Protein 1X43 (pdb70)

CATH classification: 2.30.30.40

Radius of gyration: 14.11 Å; Cα contacts (8 Å, |Δi|>4): 132; chains: 1; bounding box: 29×32×36 Å

GO terms:
  GO:1902255 positive regulation of intrinsic apoptotic signaling pathway by p53 class mediator (P, IDA)
  GO:1902254 negative regulation of intrinsic apoptotic signaling pathway by p53 class mediator (P, IMP)
  GO:0007005 mitochondrion organization (P, IMP)
  GO:0000139 Golgi membrane (C, EXP)
  GO:0005737 cytoplasm (C, EXP)
  GO:0010508 positive regulation of autophagy (P, IMP)
  GO:1903778 protein localization to vacuolar membrane (P, IMP)
  GO:2000786 positive regulation of autophagosome assembly (P, IMP)
  GO:0048102 autophagic cell death (P, IMP)
  GO:0141038 phosphatidylinositol 3-kinase activator activity (F, IMP)
  GO:0005504 fatty acid binding (F, IDA)
  GO:0016020 membrane (C, IDA)
  GO:0042171 lysophosphatidic acid acyltransferase activity (F, IDA)
  GO:0032991 protein-containing complex (C, IDA)
  GO:0051084 'de novo' post-translational protein folding (P, IDA)
  GO:0006654 phosphatidic acid biosynthetic process (P, IDA)
  GO:0008654 phospholipid biosynthetic process (P, IDA)
  GO:0005783 endoplasmic reticulum (C, IC)
  GO:1903749 positive regulation of protein localization to mitochondrion (P, IMP)
  GO:0005515 protein binding (F, IPI)

Foldseek 3Di:
DDDDDDDDPDPPDDDDFFKWFFQAWADDPDQQADTGHHGDMFGWADDVPDDPQWTWTDDDPGIHIDGCVRTGRPPPDDDDD

Nearest PDB structures (foldseek):
  1x43-assembly1_A  TM=7.661E-01  e=6.250E-12  Mus musculus
  2da9-assembly1_A  TM=7.811E-01  e=1.636E-05  Mus musculus
  2k9g-assembly1_A  TM=7.133E-01  e=3.985E-05  Homo sapiens
  2kro-assembly1_A  TM=8.653E-01  e=4.541E-04  Mus musculus
  2ydl-assembly1_A  TM=7.903E-01  e=5.758E-04  Homo sapiens

Sequence (81 aa):
GSSGSSGLNDLKESSNNRKARVLYDYDAANSTELSLLADEVITVFSVVGMDSDWLMGERGNQKGKVPITYLELLNSGPSSGGSSGSSGLNDLKESSNNRKARVLYDYDAANSTELSLLADEVITVFSVVGMDSDWLMGERGNQKGKVPITYLELLNSGPSSGGSSGSSGLNDLKESSNNRKARVLYDYDAANSTELSLLADEVITVFSVVGMDSDWLMGERGNQKGKVPITYLELLNSGPSSGGSSGSSGLNDLKESSNNRKARVLYDYDAANSTELSLLADEVITVFSVVGMDSDWLMGERGNQKGKVPITYLELLNSGPSSGGSSGSSGLNDLKESSNNRKARVLYDYDAANSTELSLLADEVITVFSVVGMDSDWLMGERGNQKGKVPITYLELLNSGPSSGGSSGSSGLNDLKESSNNRKARVLYDYDAANSTELSLLADEVITVFSVVGMDSDWLMGERGNQKGKVPITYLELLNSGPSSGGSSGSSGLNDLKESSNNRKARVLYDYDAANSTELSLLADEVITVFSVVGMDSDWLMGERGNQKGKVPITYLELLNSGPSSGGSSGSSGLNDLKESSNNRKARVLYDYDAANSTELSLLADEVITVFSVVGMDSDWLMGERGNQKGKVPITYLELLNSGPSSGGSSGSSGLNDLKESSNNRKARVLYDYDAANSTELSLLADEVITVFSVVGMDSDWLMGERGNQKGKVPITYLELLNSGPSSGGSSGSSGLNDLKESSNNRKARVLYDYDAANSTELSLLADEVITVFSVVGMDSDWLMGERGNQKGKVPITYLELLNSGPSSGGSSGSSGLNDLKESSNNRKARVLYDYDAANSTELSLLADEVITVFSVVGMDSDWLMGERGNQKGKVPITYLELLNSGPSSGGSSGSSGLNDLKESSNNRKARVLYDYDAANSTELSLLADEVITVFSVVGMDSDWLMGERGNQKGKVPITYLELLNSGPSSGGSSGSSGLNDLKESSNNRKARVLYDYDAANSTELSLLADEVITVFSVVGMDSDWLMGERGNQKGKVPITYLELLNSGPSSGGSSGSSGLNDLKESSNNRKARVLYDYDAANSTELSLLADEVITVFSVVGMDSDWLMGERGNQKGKVPITYLELLNSGPSSGGSSGSSGLNDLKESSNNRKARVLYDYDAANSTELSLLADEVITVFSVVGMDSDWLMGERGNQKGKVPITYLELLNSGPSSGGSSGSSGLNDLKESSNNRKARVLYDYDAANSTELSLLADEVITVFSVVGMDSDWLMGERGNQKGKVPITYLELLNSGPSSGGSSGSSGLNDLKESSNNRKARVLYDYDAANSTELSLLADEVITVFSVVGMDSDWLMGERGNQKGKVPITYLELLNSGPSSGGSSGSSGLNDLKESSNNRKARVLYDYDAANSTELSLLADEVITVFSVVGMDSDWLMGERGNQKGKVPITYLELLNSGPSSGGSSGSSGLNDLKESSNNRKARVLYDYDAANSTELSLLADEVITVFSVVGMDSDWLMGERGNQKGKVPITYLELLNSGPSSGGSSGSSGLNDLKESSNNRKARVLYDYDAANSTELSLLADEVITVFSVVGMDSDWLMGERGNQKGKVPITYLELLNSGPSSG

InterPro domains:
  IPR001452 SH3 domain [PF14604] (312-362)
  IPR001452 SH3 domain [PS50002] (305-365)
  IPR001452 SH3 domain [SM00326] (308-365)
  IPR004148 BAR domain [PF03114] (19-253)
  IPR004148 BAR domain [PS51021] (27-261)
  IPR004148 BAR domain [SM00721] (10-254)
  IPR027267 AH/BAR domain superfamily [G3DSA:1.20.1270.60] (27-264)
  IPR027267 AH/BAR domain superfamily [SSF103657] (20-252)
  IPR028503 Endophilin-B1, SH3 domain [cd11945] (305-365)
  IPR035695 Endophilin-B1, BAR domain [cd07616] (24-252)
  IPR036028 SH3-like domain superfamily [SSF50044] (244-364)
  IPR050384 Endophilin/SH3RF [PTHR14167] (22-363)

Solvent-accessible surface area: 6517 Å² total; per-residue (Å²): 115,124,77,62,117,122,69,136,156,96,180,170,186,97,92,159,69,157,122,0,128,2,64,134,91,39,117,26,90,75,106,88,26,14,42,2,101,43,123,32,67,11,27,0,34,97,70,153,75,40,70,109,94,60,16,31,0,83,89,60,130,91,116,0,63,0,6,46,100,77,8,95,56,79,139,106,66,137,111,127,125

Organism: Mus musculus (NCBI:txid10090)

Structure (mmCIF, N/CA/C/O backbone):
data_1X43
#
_entry.id   1X43
#
loop_
_atom_site.group_PDB
_atom_site.id
_atom_site.type_symbol
_atom_site.label_atom_id
_atom_site.label_alt_id
_atom_site.label_comp_id
_atom_site.label_asym_id
_atom_site.label_entity_id
_atom_site.label_seq_id
_atom_site.pdbx_PDB_ins_code
_atom_site.Cartn_x
_atom_site.Cartn_y
_atom_site.Cartn_z
_atom_site.occupancy
_atom_site.B_iso_or_equiv
_atom_site.auth_seq_id
_atom_site.auth_comp_id
_atom_site.auth_asym_id
_atom_site.auth_atom_id
_atom_site.pdbx_PDB_model_num
ATOM 1 N N . GLY A 1 1 ? 14.965 -2.379 18.914 1.00 0.00 1 GLY A N 1
ATOM 2 C CA . GLY A 1 1 ? 14.260 -3.344 19.737 1.00 0.00 1 GLY A CA 1
ATOM 3 C C . GLY A 1 1 ? 12.754 -3.200 19.638 1.00 0.00 1 GLY A C 1
ATOM 4 O O . GLY A 1 1 ? 12.252 -2.353 18.899 1.00 0.00 1 GLY A O 1
ATOM 8 N N . SER A 1 2 ? 12.031 -4.030 20.383 1.00 0.00 2 SER A N 1
ATOM 9 C CA . SER A 1 2 ? 10.573 -3.994 20.372 1.00 0.00 2 SER A CA 1
ATOM 10 C C . SER A 1 2 ? 10.033 -4.288 18.976 1.00 0.00 2 SER A C 1
ATOM 11 O O . SER A 1 2 ? 9.111 -3.624 18.503 1.00 0.00 2 SER A O 1
ATOM 19 N N . SER A 1 3 ? 10.616 -5.287 18.321 1.00 0.00 3 SER A N 1
ATOM 20 C CA . SER A 1 3 ? 10.197 -5.667 16.977 1.00 0.00 3 SER A CA 1
ATOM 21 C C . SER A 1 3 ? 9.343 -6.931 17.011 1.00 0.00 3 SER A C 1
ATOM 22 O O . SER A 1 3 ? 9.502 -7.823 16.179 1.00 0.00 3 SER A O 1
ATOM 30 N N . GLY A 1 4 ? 8.437 -6.999 17.981 1.00 0.00 4 GLY A N 1
ATOM 31 C CA . GLY A 1 4 ? 7.571 -8.157 18.107 1.00 0.00 4 GLY A CA 1
ATOM 32 C C . GLY A 1 4 ? 7.510 -8.683 19.527 1.00 0.00 4 GLY A C 1
ATOM 33 O O . GLY A 1 4 ? 8.397 -8.411 20.336 1.00 0.00 4 GLY A O 1
ATOM 37 N N . SER A 1 5 ? 6.459 -9.438 19.832 1.00 0.00 5 SER A N 1
ATOM 38 C CA . SER A 1 5 ? 6.283 -10.000 21.166 1.00 0.00 5 SER A CA 1
ATOM 39 C C . SER A 1 5 ? 5.427 -11.262 21.116 1.00 0.00 5 SER A C 1
ATOM 40 O O . SER A 1 5 ? 4.274 -11.227 20.686 1.00 0.00 5 SER A O 1
ATOM 48 N N . SER A 1 6 ? 6.001 -12.376 21.559 1.00 0.00 6 SER A N 1
ATOM 49 C CA . SER A 1 6 ? 5.294 -13.651 21.561 1.00 0.00 6 SER A CA 1
ATOM 50 C C . SER A 1 6 ? 4.256 -13.695 22.679 1.00 0.00 6 SER A C 1
ATOM 51 O O . SER A 1 6 ? 4.514 -13.253 23.798 1.00 0.00 6 SER A O 1
ATOM 59 N N . GLY A 1 7 ? 3.081 -14.232 22.366 1.00 0.00 7 GLY A N 1
ATOM 60 C CA . GLY A 1 7 ? 2.021 -14.325 23.354 1.00 0.00 7 GLY A CA 1
ATOM 61 C C . GLY A 1 7 ? 1.743 -15.754 23.773 1.00 0.00 7 GLY A C 1
ATOM 62 O O . GLY A 1 7 ? 2.269 -16.227 24.782 1.00 0.00 7 GLY A O 1
ATOM 66 N N . LEU A 1 8 ? 0.912 -16.445 23.000 1.00 0.00 8 LEU A N 1
ATOM 67 C CA . LEU A 1 8 ? 0.562 -17.829 23.298 1.00 0.00 8 LEU A CA 1
ATOM 68 C C . LEU A 1 8 ? 0.954 -18.750 22.146 1.00 0.00 8 LEU A C 1
ATOM 69 O O . LEU A 1 8 ? 1.369 -18.288 21.084 1.00 0.00 8 LEU A O 1
ATOM 85 N N . ASN A 1 9 ? 0.818 -20.054 22.365 1.00 0.00 9 ASN A N 1
ATOM 86 C CA . ASN A 1 9 ? 1.156 -21.039 21.344 1.00 0.00 9 ASN A CA 1
ATOM 87 C C . ASN A 1 9 ? -0.099 -21.551 20.645 1.00 0.00 9 ASN A C 1
ATOM 88 O O . ASN A 1 9 ? -0.658 -22.580 21.026 1.00 0.00 9 ASN A O 1
ATOM 99 N N . ASP A 1 10 ? -0.536 -20.827 19.621 1.00 0.00 10 ASP A N 1
ATOM 100 C CA . ASP A 1 10 ? -1.725 -21.209 18.867 1.00 0.00 10 ASP A CA 1
ATOM 101 C C . ASP A 1 10 ? -1.549 -20.903 17.383 1.00 0.00 10 ASP A C 1
ATOM 102 O O . ASP A 1 10 ? -0.983 -19.872 17.014 1.00 0.00 10 ASP A O 1
ATOM 111 N N . LEU A 1 11 ? -2.034 -21.804 16.536 1.00 0.00 11 LEU A N 1
ATOM 112 C CA . LEU A 1 11 ? -1.930 -21.631 15.092 1.00 0.00 11 LEU A CA 1
ATOM 113 C C . LEU A 1 11 ? -3.308 -21.447 14.464 1.00 0.00 11 LEU A C 1
ATOM 114 O O . LEU A 1 11 ? -4.040 -22.415 14.252 1.00 0.00 11 LEU A O 1
ATOM 130 N N . LYS A 1 12 ? -3.655 -20.200 14.167 1.00 0.00 12 LYS A N 1
ATOM 131 C CA . LYS A 1 12 ? -4.944 -19.888 13.559 1.00 0.00 12 LYS A CA 1
ATOM 132 C C . LYS A 1 12 ? -4.840 -18.658 12.664 1.00 0.00 12 LYS A C 1
ATOM 133 O O . LYS A 1 12 ? -4.744 -17.532 13.151 1.00 0.00 12 LYS A O 1
ATOM 152 N N . GLU A 1 13 ? -4.861 -18.881 11.354 1.00 0.00 13 GLU A N 1
ATOM 153 C CA . GLU A 1 13 ? -4.769 -17.789 10.392 1.00 0.00 13 GLU A CA 1
ATOM 154 C C . GLU A 1 13 ? -6.158 -17.303 9.987 1.00 0.00 13 GLU A C 1
ATOM 155 O O . GLU A 1 13 ? -6.634 -17.594 8.890 1.00 0.00 13 GLU A O 1
ATOM 167 N N . SER A 1 14 ? -6.803 -16.561 10.882 1.00 0.00 14 SER A N 1
ATOM 168 C CA . SER A 1 14 ? -8.138 -16.038 10.621 1.00 0.00 14 SER A CA 1
ATOM 169 C C . SER A 1 14 ? -8.126 -14.512 10.585 1.00 0.00 14 SER A C 1
ATOM 170 O O . SER A 1 14 ? -8.167 -13.855 11.625 1.00 0.00 14 SER A O 1
ATOM 178 N N . SER A 1 15 ? -8.071 -13.956 9.379 1.00 0.00 15 SER A N 1
ATOM 179 C CA . SER A 1 15 ? -8.050 -12.508 9.206 1.00 0.00 15 SER A CA 1
ATOM 180 C C . SER A 1 15 ? -8.594 -12.117 7.835 1.00 0.00 15 SER A C 1
ATOM 181 O O . SER A 1 15 ? -8.378 -12.818 6.847 1.00 0.00 15 SER A O 1
ATOM 189 N N . ASN A 1 16 ? -9.300 -10.993 7.784 1.00 0.00 16 ASN A N 1
ATOM 190 C CA . ASN A 1 16 ? -9.876 -10.508 6.535 1.00 0.00 16 ASN A CA 1
ATOM 191 C C . ASN A 1 16 ? -9.453 -9.067 6.265 1.00 0.00 16 ASN A C 1
ATOM 192 O O . ASN A 1 16 ? -10.179 -8.126 6.584 1.00 0.00 16 ASN A O 1
ATOM 203 N N . ASN A 1 17 ? -8.274 -8.903 5.674 1.00 0.00 17 ASN A N 1
ATOM 204 C CA . ASN A 1 17 ? -7.754 -7.578 5.360 1.00 0.00 17 ASN A CA 1
ATOM 205 C C . ASN A 1 17 ? -7.796 -7.319 3.857 1.00 0.00 17 ASN A C 1
ATOM 206 O O . ASN A 1 17 ? -8.154 -8.200 3.075 1.00 0.00 17 ASN A O 1
ATOM 217 N N . ARG A 1 18 ? -7.427 -6.105 3.460 1.00 0.00 18 ARG A N 1
ATOM 218 C CA . ARG A 1 18 ? -7.422 -5.730 2.052 1.00 0.00 18 ARG A CA 1
ATOM 219 C C . ARG A 1 18 ? -6.002 -5.732 1.493 1.00 0.00 18 ARG A C 1
ATOM 220 O O . ARG A 1 18 ? -5.027 -5.732 2.245 1.00 0.00 18 ARG A O 1
ATOM 241 N N . LYS A 1 19 ? -5.893 -5.734 0.169 1.00 0.00 19 LYS A N 1
ATOM 242 C CA . LYS A 1 19 ? -4.594 -5.735 -0.492 1.00 0.00 19 LYS A CA 1
ATOM 243 C C . LYS A 1 19 ? -4.530 -4.657 -1.569 1.00 0.00 19 LYS A C 1
ATOM 244 O O . LYS A 1 19 ? -5.470 -4.483 -2.344 1.00 0.00 19 LYS A O 1
ATOM 263 N N . ALA A 1 20 ? -3.414 -3.936 -1.613 1.00 0.00 20 ALA A N 1
ATOM 264 C CA . ALA A 1 20 ? -3.227 -2.877 -2.597 1.00 0.00 20 ALA A CA 1
ATOM 265 C C . ALA A 1 20 ? -1.772 -2.797 -3.047 1.00 0.00 20 ALA A C 1
ATOM 266 O O . ALA A 1 20 ? -0.858 -3.107 -2.283 1.00 0.00 20 ALA A O 1
ATOM 273 N N . ARG A 1 21 ? -1.565 -2.380 -4.292 1.00 0.00 21 ARG A N 1
ATOM 274 C CA . ARG A 1 21 ? -0.221 -2.262 -4.844 1.00 0.00 21 ARG A CA 1
ATOM 275 C C . ARG A 1 21 ? 0.301 -0.835 -4.702 1.00 0.00 21 ARG A C 1
ATOM 276 O O . ARG A 1 21 ? -0.391 0.127 -5.036 1.00 0.00 21 ARG A O 1
ATOM 297 N N . VAL A 1 22 ? 1.527 -0.706 -4.203 1.00 0.00 22 VAL A N 1
ATOM 298 C CA . VAL A 1 22 ? 2.142 0.603 -4.016 1.00 0.00 22 VAL A CA 1
ATOM 299 C C . VAL A 1 22 ? 2.535 1.221 -5.354 1.00 0.00 22 VAL A C 1
ATOM 300 O O . VAL A 1 22 ? 3.069 0.541 -6.231 1.00 0.00 22 VAL A O 1
ATOM 313 N N . LEU A 1 23 ? 2.269 2.513 -5.503 1.00 0.00 23 LEU A N 1
ATOM 314 C CA . LEU A 1 23 ? 2.595 3.225 -6.734 1.00 0.00 23 LEU A CA 1
ATOM 315 C C . LEU A 1 23 ? 3.961 3.896 -6.629 1.00 0.00 23 LEU A C 1
ATOM 316 O O . LEU A 1 23 ? 4.623 4.141 -7.638 1.00 0.00 23 LEU A O 1
ATOM 332 N N . TYR A 1 24 ? 4.377 4.190 -5.402 1.00 0.00 24 TYR A N 1
ATOM 333 C CA . TYR A 1 24 ? 5.664 4.834 -5.165 1.00 0.00 24 TYR A CA 1
ATOM 334 C C . TYR A 1 24 ? 6.210 4.469 -3.788 1.00 0.00 24 TYR A C 1
ATOM 335 O O . TYR A 1 24 ? 5.452 4.302 -2.832 1.00 0.00 24 TYR A O 1
ATOM 353 N N . ASP A 1 25 ? 7.529 4.348 -3.695 1.00 0.00 25 ASP A N 1
ATOM 354 C CA . ASP A 1 25 ? 8.179 4.006 -2.435 1.00 0.00 25 ASP A CA 1
ATOM 355 C C . ASP A 1 25 ? 8.019 5.131 -1.418 1.00 0.00 25 ASP A C 1
ATOM 356 O O . ASP A 1 25 ? 8.542 6.229 -1.604 1.00 0.00 25 ASP A O 1
ATOM 365 N N . TYR A 1 26 ? 7.292 4.849 -0.342 1.00 0.00 26 TYR A N 1
ATOM 366 C CA . TYR A 1 26 ? 7.060 5.838 0.704 1.00 0.00 26 TYR A CA 1
ATOM 367 C C . TYR A 1 26 ? 8.059 5.670 1.845 1.00 0.00 26 TYR A C 1
ATOM 368 O O . TYR A 1 26 ? 8.573 4.575 2.078 1.00 0.00 26 TYR A O 1
ATOM 386 N N . ASP A 1 27 ? 8.329 6.761 2.552 1.00 0.00 27 ASP A N 1
ATOM 387 C CA . ASP A 1 27 ? 9.265 6.736 3.670 1.00 0.00 27 ASP A CA 1
ATOM 388 C C . ASP A 1 27 ? 8.587 7.196 4.957 1.00 0.00 27 ASP A C 1
ATOM 389 O O . ASP A 1 27 ? 8.362 8.388 5.160 1.00 0.00 27 ASP A O 1
ATOM 398 N N . ALA A 1 28 ? 8.262 6.241 5.822 1.00 0.00 28 ALA A N 1
ATOM 399 C CA . ALA A 1 28 ? 7.610 6.547 7.089 1.00 0.00 28 ALA A CA 1
ATOM 400 C C . ALA A 1 28 ? 8.410 7.575 7.883 1.00 0.00 28 ALA A C 1
ATOM 401 O O . ALA A 1 28 ? 9.629 7.466 8.005 1.00 0.00 28 ALA A O 1
ATOM 408 N N . ALA A 1 29 ? 7.715 8.572 8.421 1.00 0.00 29 ALA A N 1
ATOM 409 C CA . ALA A 1 29 ? 8.360 9.617 9.205 1.00 0.00 29 ALA A CA 1
ATOM 410 C C . ALA A 1 29 ? 8.512 9.197 10.663 1.00 0.00 29 ALA A C 1
ATOM 411 O O . ALA A 1 29 ? 9.514 9.506 11.306 1.00 0.00 29 ALA A O 1
ATOM 418 N N . ASN A 1 30 ? 7.510 8.491 11.177 1.00 0.00 30 ASN A N 1
ATOM 419 C CA . ASN A 1 30 ? 7.532 8.029 12.561 1.00 0.00 30 ASN A CA 1
ATOM 420 C C . ASN A 1 30 ? 7.167 6.551 12.646 1.00 0.00 30 ASN A C 1
ATOM 421 O O . ASN A 1 30 ? 6.722 5.953 11.666 1.00 0.00 30 ASN A O 1
ATOM 432 N N . SER A 1 31 ? 7.357 5.967 13.825 1.00 0.00 31 SER A N 1
ATOM 433 C CA . SER A 1 31 ? 7.050 4.557 14.039 1.00 0.00 31 SER A CA 1
ATOM 434 C C . SER A 1 31 ? 5.659 4.218 13.512 1.00 0.00 31 SER A C 1
ATOM 435 O O . SER A 1 31 ? 5.504 3.365 12.637 1.00 0.00 31 SER A O 1
ATOM 443 N N . THR A 1 32 ? 4.648 4.893 14.051 1.00 0.00 32 THR A N 1
ATOM 444 C CA . THR A 1 32 ? 3.270 4.664 13.638 1.00 0.00 32 THR A CA 1
ATOM 445 C C . THR A 1 32 ? 3.177 4.437 12.134 1.00 0.00 32 THR A C 1
ATOM 446 O O . THR A 1 32 ? 2.393 3.610 11.669 1.00 0.00 32 THR A O 1
ATOM 457 N N . GLU A 1 33 ? 3.983 5.177 11.378 1.00 0.00 33 GLU A N 1
ATOM 458 C CA . GLU A 1 33 ? 3.990 5.055 9.925 1.00 0.00 33 GLU A CA 1
ATOM 459 C C . GLU A 1 33 ? 4.946 3.954 9.475 1.00 0.00 33 GLU A C 1
ATOM 460 O O . GLU A 1 33 ? 5.899 3.617 10.180 1.00 0.00 33 GLU A O 1
ATOM 472 N N . LEU A 1 34 ? 4.684 3.395 8.299 1.00 0.00 34 LEU A N 1
ATOM 473 C CA . LEU A 1 34 ? 5.519 2.331 7.755 1.00 0.00 34 LEU A CA 1
ATOM 474 C C . LEU A 1 34 ? 6.071 2.717 6.386 1.00 0.00 34 LEU A C 1
ATOM 475 O O . LEU A 1 34 ? 5.445 3.474 5.644 1.00 0.00 34 LEU A O 1
ATOM 491 N N . SER A 1 35 ? 7.247 2.192 6.058 1.00 0.00 35 SER A N 1
ATOM 492 C CA . SER A 1 35 ? 7.884 2.483 4.779 1.00 0.00 35 SER A CA 1
ATOM 493 C C . SER A 1 35 ? 7.323 1.590 3.676 1.00 0.00 35 SER A C 1
ATOM 494 O O . SER A 1 35 ? 7.135 0.388 3.870 1.00 0.00 35 SER A O 1
ATOM 502 N N . LEU A 1 36 ? 7.057 2.187 2.520 1.00 0.00 36 LEU A N 1
ATOM 503 C CA . LEU A 1 36 ? 6.517 1.447 1.384 1.00 0.00 36 LEU A CA 1
ATOM 504 C C . LEU A 1 36 ? 7.457 1.525 0.186 1.00 0.00 36 LEU A C 1
ATOM 505 O O . LEU A 1 36 ? 8.210 2.488 0.036 1.00 0.00 36 LEU A O 1
ATOM 521 N N . LEU A 1 37 ? 7.407 0.508 -0.666 1.00 0.00 37 LEU A N 1
ATOM 522 C CA . LEU A 1 37 ? 8.253 0.462 -1.854 1.00 0.00 37 LEU A CA 1
ATOM 523 C C . LEU A 1 37 ? 7.412 0.526 -3.124 1.00 0.00 37 LEU A C 1
ATOM 524 O O . LEU A 1 37 ? 6.199 0.325 -3.088 1.00 0.00 37 LEU A O 1
ATOM 540 N N . ALA A 1 38 ? 8.066 0.806 -4.247 1.00 0.00 38 ALA A N 1
ATOM 541 C CA . ALA A 1 38 ? 7.379 0.893 -5.530 1.00 0.00 38 ALA A CA 1
ATOM 542 C C . ALA A 1 38 ? 7.182 -0.490 -6.142 1.00 0.00 38 ALA A C 1
ATOM 543 O O . ALA A 1 38 ? 8.112 -1.295 -6.192 1.00 0.00 38 ALA A O 1
ATOM 550 N N . ASP A 1 39 ? 5.966 -0.759 -6.604 1.00 0.00 39 ASP A N 1
ATOM 551 C CA . ASP A 1 39 ? 5.647 -2.045 -7.213 1.00 0.00 39 ASP A CA 1
ATOM 552 C C . ASP A 1 39 ? 5.603 -3.149 -6.161 1.00 0.00 39 ASP A C 1
ATOM 553 O O . ASP A 1 39 ? 6.107 -4.249 -6.381 1.00 0.00 39 ASP A O 1
ATOM 562 N N . GLU A 1 40 ? 4.999 -2.844 -5.016 1.00 0.00 40 GLU A N 1
ATOM 563 C CA . GLU A 1 40 ? 4.891 -3.811 -3.930 1.00 0.00 40 GLU A CA 1
ATOM 564 C C . GLU A 1 40 ? 3.494 -3.786 -3.316 1.00 0.00 40 GLU A C 1
ATOM 565 O O . GLU A 1 40 ? 2.959 -2.722 -3.005 1.00 0.00 40 GLU A O 1
ATOM 577 N N . VAL A 1 41 ? 2.908 -4.967 -3.145 1.00 0.00 41 VAL A N 1
ATOM 578 C CA . VAL A 1 41 ? 1.574 -5.083 -2.569 1.00 0.00 41 VAL A CA 1
ATOM 579 C C . VAL A 1 41 ? 1.639 -5.574 -1.127 1.00 0.00 41 VAL A C 1
ATOM 580 O O . VAL A 1 41 ? 2.278 -6.585 -0.833 1.00 0.00 41 VAL A O 1
ATOM 593 N N . ILE A 1 42 ? 0.974 -4.852 -0.231 1.00 0.00 42 ILE A N 1
ATOM 594 C CA . ILE A 1 42 ? 0.955 -5.216 1.180 1.00 0.00 42 ILE A CA 1
ATOM 595 C C . ILE A 1 42 ? -0.475 -5.344 1.695 1.00 0.00 42 ILE A C 1
ATOM 596 O O . ILE A 1 42 ? -1.434 -5.061 0.977 1.00 0.00 42 ILE A O 1
ATOM 612 N N . THR A 1 43 ? -0.611 -5.771 2.947 1.00 0.00 43 THR A N 1
ATOM 613 C CA . THR A 1 43 ? -1.923 -5.936 3.560 1.00 0.00 43 THR A CA 1
ATOM 614 C C . THR A 1 43 ? -2.402 -4.634 4.192 1.00 0.00 43 THR A C 1
ATOM 615 O O . THR A 1 43 ? -1.830 -4.162 5.175 1.00 0.00 43 THR A O 1
ATOM 626 N N . VAL A 1 44 ? -3.456 -4.058 3.622 1.00 0.00 44 VAL A N 1
ATOM 627 C CA . VAL A 1 44 ? -4.014 -2.811 4.131 1.00 0.00 44 VAL A CA 1
ATOM 628 C C . VAL A 1 44 ? -5.372 -3.042 4.783 1.00 0.00 44 VAL A C 1
ATOM 629 O O . VAL A 1 44 ? -6.182 -3.829 4.292 1.00 0.00 44 VAL A O 1
ATOM 642 N N . PHE A 1 45 ? -5.616 -2.352 5.892 1.00 0.00 45 PHE A N 1
ATOM 643 C CA . PHE A 1 45 ? -6.877 -2.482 6.612 1.00 0.00 45 PHE A CA 1
ATOM 644 C C . PHE A 1 45 ? -7.170 -1.225 7.426 1.00 0.00 45 PHE A C 1
ATOM 645 O O . PHE A 1 45 ? -6.263 -0.607 7.984 1.00 0.00 45 PHE A O 1
ATOM 662 N N . SER A 1 46 ? -8.445 -0.852 7.490 1.00 0.00 46 SER A N 1
ATOM 663 C CA . SER A 1 46 ? -8.859 0.333 8.232 1.00 0.00 46 SER A CA 1
ATOM 664 C C . SER A 1 46 ? -9.034 0.013 9.713 1.00 0.00 46 SER A C 1
ATOM 665 O O . SER A 1 46 ? -9.554 -1.043 10.074 1.00 0.00 46 SER A O 1
ATOM 673 N N . VAL A 1 47 ? -8.598 0.933 10.567 1.00 0.00 47 VAL A N 1
ATOM 674 C CA . VAL A 1 47 ? -8.707 0.751 12.009 1.00 0.00 47 VAL A CA 1
ATOM 675 C C . VAL A 1 47 ? -9.481 1.897 12.651 1.00 0.00 47 VAL A C 1
ATOM 676 O O . VAL A 1 47 ? -9.321 3.057 12.271 1.00 0.00 47 VAL A O 1
ATOM 689 N N . VAL A 1 48 ? -10.319 1.565 13.627 1.00 0.00 48 VAL A N 1
ATOM 690 C CA . VAL A 1 48 ? -11.117 2.566 14.324 1.00 0.00 48 VAL A CA 1
ATOM 691 C C . VAL A 1 48 ? -10.282 3.795 14.665 1.00 0.00 48 VAL A C 1
ATOM 692 O O . VAL A 1 48 ? -9.150 3.678 15.134 1.00 0.00 48 VAL A O 1
ATOM 705 N N . GLY A 1 49 ? -10.847 4.974 14.426 1.00 0.00 49 GLY A N 1
ATOM 706 C CA . GLY A 1 49 ? -10.140 6.208 14.714 1.00 0.00 49 GLY A CA 1
ATOM 707 C C . GLY A 1 49 ? -9.215 6.623 13.588 1.00 0.00 49 GLY A C 1
ATOM 708 O O . GLY A 1 49 ? -9.075 7.810 13.296 1.00 0.00 49 GLY A O 1
ATOM 712 N N . MET A 1 50 ? -8.580 5.642 12.954 1.00 0.00 50 MET A N 1
ATOM 713 C CA . MET A 1 50 ? -7.662 5.913 11.853 1.00 0.00 50 MET A CA 1
ATOM 714 C C . MET A 1 50 ? -8.248 6.949 10.900 1.00 0.00 50 MET A C 1
ATOM 715 O O . MET A 1 50 ? -9.435 7.266 10.965 1.00 0.00 50 MET A O 1
ATOM 729 N N . ASP A 1 51 ? -7.407 7.474 10.015 1.00 0.00 51 ASP A N 1
ATOM 730 C CA . ASP A 1 51 ? -7.841 8.475 9.047 1.00 0.00 51 ASP A CA 1
ATOM 731 C C . ASP A 1 51 ? -8.234 7.819 7.727 1.00 0.00 51 ASP A C 1
ATOM 732 O O . ASP A 1 51 ? -7.891 6.665 7.469 1.00 0.00 51 ASP A O 1
ATOM 741 N N . SER A 1 52 ? -8.955 8.563 6.894 1.00 0.00 52 SER A N 1
ATOM 742 C CA . SER A 1 52 ? -9.399 8.052 5.602 1.00 0.00 52 SER A CA 1
ATOM 743 C C . SER A 1 52 ? -8.245 8.023 4.605 1.00 0.00 52 SER A C 1
ATOM 744 O O . SER A 1 52 ? -8.183 7.153 3.735 1.00 0.00 52 SER A O 1
ATOM 752 N N . ASP A 1 53 ? -7.332 8.979 4.737 1.00 0.00 53 ASP A N 1
ATOM 753 C CA . ASP A 1 53 ? -6.179 9.063 3.849 1.00 0.00 53 ASP A CA 1
ATOM 754 C C . ASP A 1 53 ? -5.018 8.231 4.385 1.00 0.00 53 ASP A C 1
ATOM 755 O O . ASP A 1 53 ? -3.865 8.444 4.012 1.00 0.00 53 ASP A O 1
ATOM 764 N N . TRP A 1 54 ? -5.332 7.284 5.261 1.00 0.00 54 TRP A N 1
ATOM 765 C CA . TRP A 1 54 ? -4.314 6.420 5.849 1.00 0.00 54 TRP A CA 1
ATOM 766 C C . TRP A 1 54 ? -4.905 5.068 6.236 1.00 0.00 54 TRP A C 1
ATOM 767 O O . TRP A 1 54 ? -5.955 4.998 6.876 1.00 0.00 54 TRP A O 1
ATOM 788 N N . LEU A 1 55 ? -4.225 3.997 5.843 1.00 0.00 55 LEU A N 1
ATOM 789 C CA . LEU A 1 55 ? -4.683 2.646 6.149 1.00 0.00 55 LEU A CA 1
ATOM 790 C C . LEU A 1 55 ? -3.652 1.898 6.987 1.00 0.00 55 LEU A C 1
ATOM 791 O O . LEU A 1 55 ? -2.537 2.378 7.190 1.00 0.00 55 LEU A O 1
ATOM 807 N N . MET A 1 56 ? -4.031 0.719 7.470 1.00 0.00 56 MET A N 1
ATOM 808 C CA . MET A 1 56 ? -3.137 -0.096 8.284 1.00 0.00 56 MET A CA 1
ATOM 809 C C . MET A 1 56 ? -2.354 -1.076 7.416 1.00 0.00 56 MET A C 1
ATOM 810 O O . MET A 1 56 ? -2.877 -2.108 7.001 1.00 0.00 56 MET A O 1
ATOM 824 N N . GLY A 1 57 ? -1.095 -0.744 7.145 1.00 0.00 57 GLY A N 1
ATOM 825 C CA . GLY A 1 57 ? -0.260 -1.604 6.327 1.00 0.00 57 GLY A CA 1
ATOM 826 C C . GLY A 1 57 ? 0.618 -2.519 7.158 1.00 0.00 57 GLY A C 1
ATOM 827 O O . GLY A 1 57 ? 1.128 -2.118 8.203 1.00 0.00 57 GLY A O 1
ATOM 831 N N . GLU A 1 58 ? 0.793 -3.752 6.692 1.00 0.00 58 GLU A N 1
ATOM 832 C CA . GLU A 1 58 ? 1.614 -4.726 7.402 1.00 0.00 58 GLU A CA 1
ATOM 833 C C . GLU A 1 58 ? 2.754 -5.223 6.518 1.00 0.00 58 GLU A C 1
ATOM 834 O O . GLU A 1 58 ? 2.530 -5.936 5.540 1.00 0.00 58 GLU A O 1
ATOM 846 N N . ARG A 1 59 ? 3.978 -4.841 6.869 1.00 0.00 59 ARG A N 1
ATOM 847 C CA . ARG A 1 59 ? 5.153 -5.246 6.108 1.00 0.00 59 ARG A CA 1
ATOM 848 C C . ARG A 1 59 ? 6.326 -5.545 7.037 1.00 0.00 59 ARG A C 1
ATOM 849 O O . ARG A 1 59 ? 6.426 -4.986 8.128 1.00 0.00 59 ARG A O 1
ATOM 870 N N . GLY A 1 60 ? 7.213 -6.433 6.595 1.00 0.00 60 GLY A N 1
ATOM 871 C CA . GLY A 1 60 ? 8.366 -6.791 7.399 1.00 0.00 60 GLY A CA 1
ATOM 872 C C . GLY A 1 60 ? 8.022 -6.955 8.866 1.00 0.00 60 GLY A C 1
ATOM 873 O O . GLY A 1 60 ? 8.556 -6.246 9.718 1.00 0.00 60 GLY A O 1
ATOM 877 N N . ASN A 1 61 ? 7.127 -7.891 9.162 1.00 0.00 61 ASN A N 1
ATOM 878 C CA . ASN A 1 61 ? 6.710 -8.144 10.537 1.00 0.00 61 ASN A CA 1
ATOM 879 C C . ASN A 1 61 ? 6.488 -6.834 11.287 1.00 0.00 61 ASN A C 1
ATOM 880 O O . ASN A 1 61 ? 6.769 -6.737 12.482 1.00 0.00 61 ASN A O 1
ATOM 891 N N . GLN A 1 62 ? 5.982 -5.830 10.578 1.00 0.00 62 GLN A N 1
ATOM 892 C CA . GLN A 1 62 ? 5.723 -4.527 11.177 1.00 0.00 62 GLN A CA 1
ATOM 893 C C . GLN A 1 62 ? 4.374 -3.978 10.724 1.00 0.00 62 GLN A C 1
ATOM 894 O O . GLN A 1 62 ? 3.831 -4.400 9.702 1.00 0.00 62 GLN A O 1
ATOM 908 N N . LYS A 1 63 ? 3.836 -3.036 11.491 1.00 0.00 63 LYS A N 1
ATOM 909 C CA . LYS A 1 63 ? 2.551 -2.428 11.169 1.00 0.00 63 LYS A CA 1
ATOM 910 C C . LYS A 1 63 ? 2.598 -0.916 11.369 1.00 0.00 63 LYS A C 1
ATOM 911 O O . LYS A 1 63 ? 3.283 -0.420 12.262 1.00 0.00 63 LYS A O 1
ATOM 930 N N . GLY A 1 64 ? 1.863 -0.189 10.533 1.00 0.00 64 GLY A N 1
ATOM 931 C CA . GLY A 1 64 ? 1.835 1.258 10.637 1.00 0.00 64 GLY A CA 1
ATOM 932 C C . GLY A 1 64 ? 0.793 1.884 9.731 1.00 0.00 64 GLY A C 1
ATOM 933 O O . GLY A 1 64 ? -0.035 1.184 9.147 1.00 0.00 64 GLY A O 1
ATOM 937 N N . LYS A 1 65 ? 0.832 3.207 9.613 1.00 0.00 65 LYS A N 1
ATOM 938 C CA . LYS A 1 65 ? -0.116 3.929 8.772 1.00 0.00 65 LYS A CA 1
ATOM 939 C C . LYS A 1 65 ? 0.457 4.154 7.377 1.00 0.00 65 LYS A C 1
ATOM 940 O O . LYS A 1 65 ? 1.570 4.659 7.226 1.00 0.00 65 LYS A O 1
ATOM 959 N N . VAL A 1 66 ? -0.310 3.779 6.358 1.00 0.00 66 VAL A N 1
ATOM 960 C CA . VAL A 1 66 ? 0.120 3.943 4.975 1.00 0.00 66 VAL A CA 1
ATOM 961 C C . VAL A 1 66 ? -0.814 4.878 4.216 1.00 0.00 66 VAL A C 1
ATOM 962 O O . VAL A 1 66 ? -2.038 4.786 4.311 1.00 0.00 66 VAL A O 1
ATOM 975 N N . PRO A 1 67 ? -0.225 5.803 3.443 1.00 0.00 67 PRO A N 1
ATOM 976 C CA . PRO A 1 67 ? -0.986 6.774 2.651 1.00 0.00 67 PRO A CA 1
ATOM 977 C C . PRO A 1 67 ? -1.719 6.122 1.483 1.00 0.00 67 PRO A C 1
ATOM 978 O O . PRO A 1 67 ? -1.097 5.531 0.599 1.00 0.00 67 PRO A O 1
ATOM 989 N N . ILE A 1 68 ? -3.043 6.233 1.485 1.00 0.00 68 ILE A N 1
ATOM 990 C CA . ILE A 1 68 ? -3.859 5.656 0.425 1.00 0.00 68 ILE A CA 1
ATOM 991 C C . ILE A 1 68 ? -3.489 6.241 -0.934 1.00 0.00 68 ILE A C 1
ATOM 992 O O . ILE A 1 68 ? -3.613 5.576 -1.963 1.00 0.00 68 ILE A O 1
ATOM 1008 N N . THR A 1 69 ? -3.033 7.489 -0.930 1.00 0.00 69 THR A N 1
ATOM 1009 C CA . THR A 1 69 ? -2.644 8.164 -2.162 1.00 0.00 69 THR A CA 1
ATOM 1010 C C . THR A 1 69 ? -1.501 7.430 -2.854 1.00 0.00 69 THR A C 1
ATOM 1011 O O . THR A 1 69 ? -1.263 7.617 -4.048 1.00 0.00 69 THR A O 1
ATOM 1022 N N . TYR A 1 70 ? -0.798 6.594 -2.099 1.00 0.00 70 TYR A N 1
ATOM 1023 C CA . TYR A 1 70 ? 0.321 5.832 -2.640 1.00 0.00 70 TYR A CA 1
ATOM 1024 C C . TYR A 1 70 ? -0.085 4.388 -2.915 1.00 0.00 70 TYR A C 1
ATOM 1025 O O . TYR A 1 70 ? 0.637 3.643 -3.580 1.00 0.00 70 TYR A O 1
ATOM 1043 N N . LEU A 1 71 ? -1.246 3.998 -2.399 1.00 0.00 71 LEU A N 1
ATOM 1044 C CA . LEU A 1 71 ? -1.751 2.643 -2.589 1.00 0.00 71 LEU A CA 1
ATOM 1045 C C . LEU A 1 71 ? -2.920 2.630 -3.568 1.00 0.00 71 LEU A C 1
ATOM 1046 O O . LEU A 1 71 ? -3.758 3.531 -3.561 1.00 0.00 71 LEU A O 1
ATOM 1062 N N . GLU A 1 72 ? -2.971 1.600 -4.407 1.00 0.00 72 GLU A N 1
ATOM 1063 C CA . GLU A 1 72 ? -4.040 1.469 -5.391 1.00 0.00 72 GLU A CA 1
ATOM 1064 C C . GLU A 1 72 ? -4.844 0.194 -5.155 1.00 0.00 72 GLU A C 1
ATOM 1065 O O . GLU A 1 72 ? -4.598 -0.834 -5.786 1.00 0.00 72 GLU A O 1
ATOM 1077 N N . LEU A 1 73 ? -5.805 0.269 -4.241 1.00 0.00 73 LEU A N 1
ATOM 1078 C CA . LEU A 1 73 ? -6.647 -0.879 -3.919 1.00 0.00 73 LEU A CA 1
ATOM 1079 C C . LEU A 1 73 ? -7.021 -1.650 -5.181 1.00 0.00 73 LEU A C 1
ATOM 1080 O O . LEU A 1 73 ? -7.847 -1.199 -5.975 1.00 0.00 73 LEU A O 1
ATOM 1096 N N . LEU A 1 74 ? -6.409 -2.816 -5.359 1.00 0.00 74 LEU A N 1
ATOM 1097 C CA . LEU A 1 74 ? -6.679 -3.652 -6.523 1.00 0.00 74 LEU A CA 1
ATOM 1098 C C . LEU A 1 74 ? -8.064 -4.285 -6.429 1.00 0.00 74 LEU A C 1
ATOM 1099 O O . LEU A 1 74 ? -8.226 -5.366 -5.866 1.00 0.00 74 LEU A O 1
ATOM 1115 N N . ASN A 1 75 ? -9.059 -3.604 -6.988 1.00 0.00 75 ASN A N 1
ATOM 1116 C CA . ASN A 1 75 ? -10.430 -4.101 -6.969 1.00 0.00 75 ASN A CA 1
ATOM 1117 C C . ASN A 1 75 ? -10.656 -5.118 -8.083 1.00 0.00 75 ASN A C 1
ATOM 1118 O O . ASN A 1 75 ? -11.008 -4.756 -9.206 1.00 0.00 75 ASN A O 1
ATOM 1129 N N . SER A 1 76 ? -10.452 -6.392 -7.765 1.00 0.00 76 SER A N 1
ATOM 1130 C CA . SER A 1 76 ? -10.630 -7.461 -8.740 1.00 0.00 76 SER A CA 1
ATOM 1131 C C . SER A 1 76 ? -10.996 -8.771 -8.048 1.00 0.00 76 SER A C 1
ATOM 1132 O O . SER A 1 76 ? -10.330 -9.195 -7.104 1.00 0.00 76 SER A O 1
ATOM 1140 N N . GLY A 1 77 ? -12.060 -9.408 -8.526 1.00 0.00 77 GLY A N 1
ATOM 1141 C CA . GLY A 1 77 ? -12.498 -10.663 -7.943 1.00 0.00 77 GLY A CA 1
ATOM 1142 C C . GLY A 1 77 ? -11.782 -11.860 -8.538 1.00 0.00 77 GLY A C 1
ATOM 1143 O O . GLY A 1 77 ? -11.098 -11.758 -9.556 1.00 0.00 77 GLY A O 1
ATOM 1147 N N . PRO A 1 78 ? -11.934 -13.026 -7.893 1.00 0.00 78 PRO A N 1
ATOM 1148 C CA . PRO A 1 78 ? -11.304 -14.269 -8.346 1.00 0.00 78 PRO A CA 1
ATOM 1149 C C . PRO A 1 78 ? -11.917 -14.792 -9.640 1.00 0.00 78 PRO A C 1
ATOM 1150 O O . PRO A 1 78 ? -12.861 -14.208 -10.171 1.00 0.00 78 PRO A O 1
ATOM 1161 N N . SER A 1 79 ? -11.374 -15.896 -10.143 1.00 0.00 79 SER A N 1
ATOM 1162 C CA . SER A 1 79 ? -11.866 -16.496 -11.378 1.00 0.00 79 SER A CA 1
ATOM 1163 C C . SER A 1 79 ? -12.400 -17.902 -11.123 1.00 0.00 79 SER A C 1
ATOM 1164 O O . SER A 1 79 ? -11.667 -18.886 -11.230 1.00 0.00 79 SER A O 1
ATOM 1172 N N . SER A 1 80 ? -13.683 -17.989 -10.787 1.00 0.00 80 SER A N 1
ATOM 1173 C CA . SER A 1 80 ? -14.316 -19.274 -10.513 1.00 0.00 80 SER A CA 1
ATOM 1174 C C . SER A 1 80 ? -13.953 -20.298 -11.584 1.00 0.00 80 SER A C 1
ATOM 1175 O O . SER A 1 80 ? -14.354 -20.171 -12.740 1.00 0.00 80 SER A O 1
ATOM 1183 N N . GLY A 1 81 ? -13.191 -21.313 -11.189 1.00 0.00 81 GLY A N 1
ATOM 1184 C CA . GLY A 1 81 ? -12.786 -22.345 -12.126 1.00 0.00 81 GLY A CA 1
ATOM 1185 C C . GLY A 1 81 ? -12.862 -23.735 -11.527 1.00 0.00 81 GLY A C 1
ATOM 1186 O O . GLY A 1 81 ? -12.438 -24.709 -12.147 1.00 0.00 81 GLY A O 1
ATOM 1190 N N . GLY A 1 1 ? 23.364 2.027 9.996 1.00 0.00 1 GLY A N 2
ATOM 1191 C CA . GLY A 1 1 ? 22.216 2.549 9.278 1.00 0.00 1 GLY A CA 2
ATOM 1192 C C . GLY A 1 1 ? 21.213 1.469 8.924 1.00 0.00 1 GLY A C 2
ATOM 1193 O O . GLY A 1 1 ? 20.005 1.669 9.053 1.00 0.00 1 GLY A O 2
ATOM 1197 N N . SER A 1 2 ? 21.713 0.322 8.476 1.00 0.00 2 SER A N 2
ATOM 1198 C CA . SER A 1 2 ? 20.852 -0.792 8.098 1.00 0.00 2 SER A CA 2
ATOM 1199 C C . SER A 1 2 ? 20.973 -1.936 9.099 1.00 0.00 2 SER A C 2
ATOM 1200 O O . SER A 1 2 ? 22.069 -2.429 9.366 1.00 0.00 2 SER A O 2
ATOM 1208 N N . SER A 1 3 ? 19.838 -2.355 9.650 1.00 0.00 3 SER A N 2
ATOM 1209 C CA . SER A 1 3 ? 19.815 -3.439 10.625 1.00 0.00 3 SER A CA 2
ATOM 1210 C C . SER A 1 3 ? 19.021 -4.629 10.096 1.00 0.00 3 SER A C 2
ATOM 1211 O O . SER A 1 3 ? 18.038 -4.462 9.374 1.00 0.00 3 SER A O 2
ATOM 1219 N N . GLY A 1 4 ? 19.455 -5.832 10.461 1.00 0.00 4 GLY A N 2
ATOM 1220 C CA . GLY A 1 4 ? 18.773 -7.033 10.015 1.00 0.00 4 GLY A CA 2
ATOM 1221 C C . GLY A 1 4 ? 18.177 -7.822 11.163 1.00 0.00 4 GLY A C 2
ATOM 1222 O O . GLY A 1 4 ? 18.506 -7.585 12.325 1.00 0.00 4 GLY A O 2
ATOM 1226 N N . SER A 1 5 ? 17.295 -8.762 10.838 1.00 0.00 5 SER A N 2
ATOM 1227 C CA . SER A 1 5 ? 16.647 -9.585 11.852 1.00 0.00 5 SER A CA 2
ATOM 1228 C C . SER A 1 5 ? 16.732 -11.064 11.488 1.00 0.00 5 SER A C 2
ATOM 1229 O O . SER A 1 5 ? 16.989 -11.417 10.337 1.00 0.00 5 SER A O 2
ATOM 1237 N N . SER A 1 6 ? 16.514 -11.925 12.477 1.00 0.00 6 SER A N 2
ATOM 1238 C CA . SER A 1 6 ? 16.569 -13.366 12.262 1.00 0.00 6 SER A CA 2
ATOM 1239 C C . SER A 1 6 ? 15.296 -14.040 12.766 1.00 0.00 6 SER A C 2
ATOM 1240 O O . SER A 1 6 ? 15.004 -14.026 13.961 1.00 0.00 6 SER A O 2
ATOM 1248 N N . GLY A 1 7 ? 14.540 -14.628 11.844 1.00 0.00 7 GLY A N 2
ATOM 1249 C CA . GLY A 1 7 ? 13.307 -15.299 12.212 1.00 0.00 7 GLY A CA 2
ATOM 1250 C C . GLY A 1 7 ? 12.170 -14.985 11.261 1.00 0.00 7 GLY A C 2
ATOM 1251 O O . GLY A 1 7 ? 11.635 -13.875 11.265 1.00 0.00 7 GLY A O 2
ATOM 1255 N N . LEU A 1 8 ? 11.799 -15.963 10.441 1.00 0.00 8 LEU A N 2
ATOM 1256 C CA . LEU A 1 8 ? 10.719 -15.785 9.478 1.00 0.00 8 LEU A CA 2
ATOM 1257 C C . LEU A 1 8 ? 9.361 -15.803 10.173 1.00 0.00 8 LEU A C 2
ATOM 1258 O O . LEU A 1 8 ? 9.219 -16.352 11.265 1.00 0.00 8 LEU A O 2
ATOM 1274 N N . ASN A 1 9 ? 8.365 -15.200 9.531 1.00 0.00 9 ASN A N 2
ATOM 1275 C CA . ASN A 1 9 ? 7.018 -15.147 10.087 1.00 0.00 9 ASN A CA 2
ATOM 1276 C C . ASN A 1 9 ? 6.037 -15.920 9.211 1.00 0.00 9 ASN A C 2
ATOM 1277 O O . ASN A 1 9 ? 6.163 -15.936 7.986 1.00 0.00 9 ASN A O 2
ATOM 1288 N N . ASP A 1 10 ? 5.061 -16.559 9.846 1.00 0.00 10 ASP A N 2
ATOM 1289 C CA . ASP A 1 10 ? 4.057 -17.332 9.124 1.00 0.00 10 ASP A CA 2
ATOM 1290 C C . ASP A 1 10 ? 2.875 -16.453 8.728 1.00 0.00 10 ASP A C 2
ATOM 1291 O O . ASP A 1 10 ? 2.224 -15.849 9.581 1.00 0.00 10 ASP A O 2
ATOM 1300 N N . LEU A 1 11 ? 2.605 -16.385 7.429 1.00 0.00 11 LEU A N 2
ATOM 1301 C CA . LEU A 1 11 ? 1.501 -15.578 6.919 1.00 0.00 11 LEU A CA 2
ATOM 1302 C C . LEU A 1 11 ? 0.157 -16.201 7.285 1.00 0.00 11 LEU A C 2
ATOM 1303 O O . LEU A 1 11 ? -0.300 -17.143 6.637 1.00 0.00 11 LEU A O 2
ATOM 1319 N N . LYS A 1 12 ? -0.472 -15.667 8.326 1.00 0.00 12 LYS A N 2
ATOM 1320 C CA . LYS A 1 12 ? -1.766 -16.167 8.777 1.00 0.00 12 LYS A CA 2
ATOM 1321 C C . LYS A 1 12 ? -2.858 -15.124 8.560 1.00 0.00 12 LYS A C 2
ATOM 1322 O O . LYS A 1 12 ? -2.799 -14.027 9.115 1.00 0.00 12 LYS A O 2
ATOM 1341 N N . GLU A 1 13 ? -3.853 -15.474 7.752 1.00 0.00 13 GLU A N 2
ATOM 1342 C CA . GLU A 1 13 ? -4.958 -14.568 7.463 1.00 0.00 13 GLU A CA 2
ATOM 1343 C C . GLU A 1 13 ? -6.056 -14.697 8.514 1.00 0.00 13 GLU A C 2
ATOM 1344 O O . GLU A 1 13 ? -7.244 -14.690 8.190 1.00 0.00 13 GLU A O 2
ATOM 1356 N N . SER A 1 14 ? -5.651 -14.817 9.774 1.00 0.00 14 SER A N 2
ATOM 1357 C CA . SER A 1 14 ? -6.600 -14.952 10.873 1.00 0.00 14 SER A CA 2
ATOM 1358 C C . SER A 1 14 ? -7.766 -13.982 10.708 1.00 0.00 14 SER A C 2
ATOM 1359 O O . SER A 1 14 ? -8.917 -14.396 10.570 1.00 0.00 14 SER A O 2
ATOM 1367 N N . SER A 1 15 ? -7.458 -12.689 10.722 1.00 0.00 15 SER A N 2
ATOM 1368 C CA . SER A 1 15 ? -8.479 -11.659 10.577 1.00 0.00 15 SER A CA 2
ATOM 1369 C C . SER A 1 15 ? -8.561 -11.174 9.133 1.00 0.00 15 SER A C 2
ATOM 1370 O O . SER A 1 15 ? -7.654 -11.409 8.336 1.00 0.00 15 SER A O 2
ATOM 1378 N N . ASN A 1 16 ? -9.655 -10.495 8.804 1.00 0.00 16 ASN A N 2
ATOM 1379 C CA . ASN A 1 16 ? -9.857 -9.977 7.456 1.00 0.00 16 ASN A CA 2
ATOM 1380 C C . ASN A 1 16 ? -8.807 -8.925 7.115 1.00 0.00 16 ASN A C 2
ATOM 1381 O O . ASN A 1 16 ? -8.235 -8.293 8.003 1.00 0.00 16 ASN A O 2
ATOM 1392 N N . ASN A 1 17 ? -8.558 -8.742 5.822 1.00 0.00 17 ASN A N 2
ATOM 1393 C CA . ASN A 1 17 ? -7.576 -7.766 5.363 1.00 0.00 17 ASN A CA 2
ATOM 1394 C C . ASN A 1 17 ? -7.737 -7.493 3.871 1.00 0.00 17 ASN A C 2
ATOM 1395 O O . ASN A 1 17 ? -8.462 -8.203 3.174 1.00 0.00 17 ASN A O 2
ATOM 1406 N N . ARG A 1 18 ? -7.055 -6.460 3.387 1.00 0.00 18 ARG A N 2
ATOM 1407 C CA . ARG A 1 18 ? -7.123 -6.092 1.978 1.00 0.00 18 ARG A CA 2
ATOM 1408 C C . ARG A 1 18 ? -5.728 -6.050 1.360 1.00 0.00 18 ARG A C 2
ATOM 1409 O O . ARG A 1 18 ? -4.722 -6.150 2.062 1.00 0.00 18 ARG A O 2
ATOM 1430 N N . LYS A 1 19 ? -5.676 -5.902 0.040 1.00 0.00 19 LYS A N 2
ATOM 1431 C CA . LYS A 1 19 ? -4.406 -5.846 -0.674 1.00 0.00 19 LYS A CA 2
ATOM 1432 C C . LYS A 1 19 ? -4.379 -4.669 -1.644 1.00 0.00 19 LYS A C 2
ATOM 1433 O O . LYS A 1 19 ? -5.363 -4.396 -2.331 1.00 0.00 19 LYS A O 2
ATOM 1452 N N . ALA A 1 20 ? -3.246 -3.976 -1.694 1.00 0.00 20 ALA A N 2
ATOM 1453 C CA . ALA A 1 20 ? -3.090 -2.831 -2.582 1.00 0.00 20 ALA A CA 2
ATOM 1454 C C . ALA A 1 20 ? -1.659 -2.727 -3.098 1.00 0.00 20 ALA A C 2
ATOM 1455 O O . ALA A 1 20 ? -0.708 -3.053 -2.388 1.00 0.00 20 ALA A O 2
ATOM 1462 N N . ARG A 1 21 ? -1.513 -2.271 -4.338 1.00 0.00 21 ARG A N 2
ATOM 1463 C CA . ARG A 1 21 ? -0.198 -2.127 -4.950 1.00 0.00 21 ARG A CA 2
ATOM 1464 C C . ARG A 1 21 ? 0.326 -0.703 -4.782 1.00 0.00 21 ARG A C 2
ATOM 1465 O O . ARG A 1 21 ? -0.377 0.266 -5.068 1.00 0.00 21 ARG A O 2
ATOM 1486 N N . VAL A 1 22 ? 1.566 -0.585 -4.317 1.00 0.00 22 VAL A N 2
ATOM 1487 C CA . VAL A 1 22 ? 2.184 0.719 -4.112 1.00 0.00 22 VAL A CA 2
ATOM 1488 C C . VAL A 1 22 ? 2.566 1.361 -5.441 1.00 0.00 22 VAL A C 2
ATOM 1489 O O . VAL A 1 22 ? 3.100 0.699 -6.332 1.00 0.00 22 VAL A O 2
ATOM 1502 N N . LEU A 1 23 ? 2.291 2.654 -5.568 1.00 0.00 23 LEU A N 2
ATOM 1503 C CA . LEU A 1 23 ? 2.606 3.388 -6.789 1.00 0.00 23 LEU A CA 2
ATOM 1504 C C . LEU A 1 23 ? 3.954 4.091 -6.669 1.00 0.00 23 LEU A C 2
ATOM 1505 O O . LEU A 1 23 ? 4.627 4.340 -7.669 1.00 0.00 23 LEU A O 2
ATOM 1521 N N . TYR A 1 24 ? 4.342 4.407 -5.438 1.00 0.00 24 TYR A N 2
ATOM 1522 C CA . TYR A 1 24 ? 5.610 5.083 -5.187 1.00 0.00 24 TYR A CA 2
ATOM 1523 C C . TYR A 1 24 ? 6.180 4.684 -3.829 1.00 0.00 24 TYR A C 2
ATOM 1524 O O . TYR A 1 24 ? 5.436 4.402 -2.890 1.00 0.00 24 TYR A O 2
ATOM 1542 N N . ASP A 1 25 ? 7.505 4.664 -3.734 1.00 0.00 25 ASP A N 2
ATOM 1543 C CA . ASP A 1 25 ? 8.176 4.302 -2.491 1.00 0.00 25 ASP A CA 2
ATOM 1544 C C . ASP A 1 25 ? 8.009 5.399 -1.444 1.00 0.00 25 ASP A C 2
ATOM 1545 O O . ASP A 1 25 ? 8.516 6.509 -1.606 1.00 0.00 25 ASP A O 2
ATOM 1554 N N . TYR A 1 26 ? 7.295 5.080 -0.370 1.00 0.00 26 TYR A N 2
ATOM 1555 C CA . TYR A 1 26 ? 7.058 6.039 0.703 1.00 0.00 26 TYR A CA 2
ATOM 1556 C C . TYR A 1 26 ? 8.048 5.834 1.845 1.00 0.00 26 TYR A C 2
ATOM 1557 O O . TYR A 1 26 ? 8.572 4.737 2.039 1.00 0.00 26 TYR A O 2
ATOM 1575 N N . ASP A 1 27 ? 8.300 6.899 2.598 1.00 0.00 27 ASP A N 2
ATOM 1576 C CA . ASP A 1 27 ? 9.226 6.839 3.723 1.00 0.00 27 ASP A CA 2
ATOM 1577 C C . ASP A 1 27 ? 8.540 7.271 5.015 1.00 0.00 27 ASP A C 2
ATOM 1578 O O . ASP A 1 27 ? 8.250 8.450 5.211 1.00 0.00 27 ASP A O 2
ATOM 1587 N N . ALA A 1 28 ? 8.284 6.307 5.894 1.00 0.00 28 ALA A N 2
ATOM 1588 C CA . ALA A 1 28 ? 7.633 6.588 7.167 1.00 0.00 28 ALA A CA 2
ATOM 1589 C C . ALA A 1 28 ? 8.416 7.624 7.967 1.00 0.00 28 ALA A C 2
ATOM 1590 O O . ALA A 1 28 ? 9.635 7.527 8.101 1.00 0.00 28 ALA A O 2
ATOM 1597 N N . ALA A 1 29 ? 7.706 8.616 8.495 1.00 0.00 29 ALA A N 2
ATOM 1598 C CA . ALA A 1 29 ? 8.335 9.669 9.283 1.00 0.00 29 ALA A CA 2
ATOM 1599 C C . ALA A 1 29 ? 8.426 9.275 10.753 1.00 0.00 29 ALA A C 2
ATOM 1600 O O . ALA A 1 29 ? 9.349 9.682 11.458 1.00 0.00 29 ALA A O 2
ATOM 1607 N N . ASN A 1 30 ? 7.463 8.482 11.210 1.00 0.00 30 ASN A N 2
ATOM 1608 C CA . ASN A 1 30 ? 7.434 8.034 12.597 1.00 0.00 30 ASN A CA 2
ATOM 1609 C C . ASN A 1 30 ? 7.078 6.554 12.684 1.00 0.00 30 ASN A C 2
ATOM 1610 O O . ASN A 1 30 ? 6.561 5.972 11.730 1.00 0.00 30 ASN A O 2
ATOM 1621 N N . SER A 1 31 ? 7.356 5.950 13.835 1.00 0.00 31 SER A N 2
ATOM 1622 C CA . SER A 1 31 ? 7.068 4.536 14.046 1.00 0.00 31 SER A CA 2
ATOM 1623 C C . SER A 1 31 ? 5.679 4.181 13.525 1.00 0.00 31 SER A C 2
ATOM 1624 O O . SER A 1 31 ? 5.529 3.325 12.652 1.00 0.00 31 SER A O 2
ATOM 1632 N N . THR A 1 32 ? 4.663 4.846 14.067 1.00 0.00 32 THR A N 2
ATOM 1633 C CA . THR A 1 32 ? 3.285 4.601 13.660 1.00 0.00 32 THR A CA 2
ATOM 1634 C C . THR A 1 32 ? 3.184 4.412 12.151 1.00 0.00 32 THR A C 2
ATOM 1635 O O . THR A 1 32 ? 2.382 3.612 11.669 1.00 0.00 32 THR A O 2
ATOM 1646 N N . GLU A 1 33 ? 4.002 5.152 11.409 1.00 0.00 33 GLU A N 2
ATOM 1647 C CA . GLU A 1 33 ? 4.003 5.064 9.954 1.00 0.00 33 GLU A CA 2
ATOM 1648 C C . GLU A 1 33 ? 4.972 3.987 9.474 1.00 0.00 33 GLU A C 2
ATOM 1649 O O . GLU A 1 33 ? 5.966 3.690 10.138 1.00 0.00 33 GLU A O 2
ATOM 1661 N N . LEU A 1 34 ? 4.675 3.405 8.317 1.00 0.00 34 LEU A N 2
ATOM 1662 C CA . LEU A 1 34 ? 5.518 2.361 7.748 1.00 0.00 34 LEU A CA 2
ATOM 1663 C C . LEU A 1 34 ? 6.023 2.762 6.366 1.00 0.00 34 LEU A C 2
ATOM 1664 O O . LEU A 1 34 ? 5.346 3.481 5.631 1.00 0.00 34 LEU A O 2
ATOM 1680 N N . SER A 1 35 ? 7.216 2.290 6.017 1.00 0.00 35 SER A N 2
ATOM 1681 C CA . SER A 1 35 ? 7.813 2.601 4.723 1.00 0.00 35 SER A CA 2
ATOM 1682 C C . SER A 1 35 ? 7.222 1.720 3.627 1.00 0.00 35 SER A C 2
ATOM 1683 O O . SER A 1 35 ? 6.888 0.558 3.860 1.00 0.00 35 SER A O 2
ATOM 1691 N N . LEU A 1 36 ? 7.095 2.282 2.430 1.00 0.00 36 LEU A N 2
ATOM 1692 C CA . LEU A 1 36 ? 6.544 1.549 1.295 1.00 0.00 36 LEU A CA 2
ATOM 1693 C C . LEU A 1 36 ? 7.469 1.643 0.086 1.00 0.00 36 LEU A C 2
ATOM 1694 O O . LEU A 1 36 ? 8.172 2.638 -0.096 1.00 0.00 36 LEU A O 2
ATOM 1710 N N . LEU A 1 37 ? 7.461 0.602 -0.740 1.00 0.00 37 LEU A N 2
ATOM 1711 C CA . LEU A 1 37 ? 8.298 0.568 -1.935 1.00 0.00 37 LEU A CA 2
ATOM 1712 C C . LEU A 1 37 ? 7.445 0.632 -3.198 1.00 0.00 37 LEU A C 2
ATOM 1713 O O . LEU A 1 37 ? 6.248 0.349 -3.166 1.00 0.00 37 LEU A O 2
ATOM 1729 N N . ALA A 1 38 ? 8.072 1.003 -4.310 1.00 0.00 38 ALA A N 2
ATOM 1730 C CA . ALA A 1 38 ? 7.372 1.100 -5.585 1.00 0.00 38 ALA A CA 2
ATOM 1731 C C . ALA A 1 38 ? 7.223 -0.271 -6.235 1.00 0.00 38 ALA A C 2
ATOM 1732 O O . ALA A 1 38 ? 8.189 -1.028 -6.338 1.00 0.00 38 ALA A O 2
ATOM 1739 N N . ASP A 1 39 ? 6.009 -0.586 -6.671 1.00 0.00 39 ASP A N 2
ATOM 1740 C CA . ASP A 1 39 ? 5.734 -1.866 -7.312 1.00 0.00 39 ASP A CA 2
ATOM 1741 C C . ASP A 1 39 ? 5.687 -2.990 -6.282 1.00 0.00 39 ASP A C 2
ATOM 1742 O O . ASP A 1 39 ? 6.180 -4.090 -6.527 1.00 0.00 39 ASP A O 2
ATOM 1751 N N . GLU A 1 40 ? 5.090 -2.705 -5.129 1.00 0.00 40 GLU A N 2
ATOM 1752 C CA . GLU A 1 40 ? 4.981 -3.692 -4.061 1.00 0.00 40 GLU A CA 2
ATOM 1753 C C . GLU A 1 40 ? 3.573 -3.703 -3.473 1.00 0.00 40 GLU A C 2
ATOM 1754 O O . GLU A 1 40 ? 2.992 -2.651 -3.201 1.00 0.00 40 GLU A O 2
ATOM 1766 N N . VAL A 1 41 ? 3.028 -4.900 -3.278 1.00 0.00 41 VAL A N 2
ATOM 1767 C CA . VAL A 1 41 ? 1.689 -5.049 -2.722 1.00 0.00 41 VAL A CA 2
ATOM 1768 C C . VAL A 1 41 ? 1.741 -5.624 -1.311 1.00 0.00 41 VAL A C 2
ATOM 1769 O O . VAL A 1 41 ? 2.276 -6.711 -1.091 1.00 0.00 41 VAL A O 2
ATOM 1782 N N . ILE A 1 42 ? 1.182 -4.886 -0.357 1.00 0.00 42 ILE A N 2
ATOM 1783 C CA . ILE A 1 42 ? 1.164 -5.323 1.034 1.00 0.00 42 ILE A CA 2
ATOM 1784 C C . ILE A 1 42 ? -0.264 -5.422 1.560 1.00 0.00 42 ILE A C 2
ATOM 1785 O O . ILE A 1 42 ? -1.220 -5.080 0.863 1.00 0.00 42 ILE A O 2
ATOM 1801 N N . THR A 1 43 ? -0.402 -5.892 2.796 1.00 0.00 43 THR A N 2
ATOM 1802 C CA . THR A 1 43 ? -1.713 -6.036 3.417 1.00 0.00 43 THR A CA 2
ATOM 1803 C C . THR A 1 43 ? -2.144 -4.743 4.098 1.00 0.00 43 THR A C 2
ATOM 1804 O O . THR A 1 43 ? -1.479 -4.262 5.016 1.00 0.00 43 THR A O 2
ATOM 1815 N N . VAL A 1 44 ? -3.260 -4.183 3.643 1.00 0.00 44 VAL A N 2
ATOM 1816 C CA . VAL A 1 44 ? -3.781 -2.945 4.211 1.00 0.00 44 VAL A CA 2
ATOM 1817 C C . VAL A 1 44 ? -5.158 -3.160 4.828 1.00 0.00 44 VAL A C 2
ATOM 1818 O O . VAL A 1 44 ? -5.954 -3.958 4.333 1.00 0.00 44 VAL A O 2
ATOM 1831 N N . PHE A 1 45 ? -5.434 -2.441 5.911 1.00 0.00 45 PHE A N 2
ATOM 1832 C CA . PHE A 1 45 ? -6.716 -2.553 6.597 1.00 0.00 45 PHE A CA 2
ATOM 1833 C C . PHE A 1 45 ? -7.032 -1.277 7.371 1.00 0.00 45 PHE A C 2
ATOM 1834 O O . PHE A 1 45 ? -6.138 -0.634 7.921 1.00 0.00 45 PHE A O 2
ATOM 1851 N N . SER A 1 46 ? -8.311 -0.915 7.408 1.00 0.00 46 SER A N 2
ATOM 1852 C CA . SER A 1 46 ? -8.746 0.286 8.110 1.00 0.00 46 SER A CA 2
ATOM 1853 C C . SER A 1 46 ? -8.967 -0.001 9.592 1.00 0.00 46 SER A C 2
ATOM 1854 O O . SER A 1 46 ? -9.525 -1.035 9.960 1.00 0.00 46 SER A O 2
ATOM 1862 N N . VAL A 1 47 ? -8.525 0.923 10.440 1.00 0.00 47 VAL A N 2
ATOM 1863 C CA . VAL A 1 47 ? -8.675 0.771 11.882 1.00 0.00 47 VAL A CA 2
ATOM 1864 C C . VAL A 1 47 ? -9.486 1.918 12.474 1.00 0.00 47 VAL A C 2
ATOM 1865 O O . VAL A 1 47 ? -9.351 3.069 12.057 1.00 0.00 47 VAL A O 2
ATOM 1878 N N . VAL A 1 48 ? -10.330 1.598 13.450 1.00 0.00 48 VAL A N 2
ATOM 1879 C CA . VAL A 1 48 ? -11.162 2.601 14.102 1.00 0.00 48 VAL A CA 2
ATOM 1880 C C . VAL A 1 48 ? -10.374 3.877 14.374 1.00 0.00 48 VAL A C 2
ATOM 1881 O O . VAL A 1 48 ? -9.226 3.828 14.814 1.00 0.00 48 VAL A O 2
ATOM 1894 N N . GLY A 1 49 ? -10.998 5.021 14.108 1.00 0.00 49 GLY A N 2
ATOM 1895 C CA . GLY A 1 49 ? -10.339 6.295 14.330 1.00 0.00 49 GLY A CA 2
ATOM 1896 C C . GLY A 1 49 ? -9.422 6.680 13.187 1.00 0.00 49 GLY A C 2
ATOM 1897 O O . GLY A 1 49 ? -9.316 7.855 12.837 1.00 0.00 49 GLY A O 2
ATOM 1901 N N . MET A 1 50 ? -8.755 5.689 12.605 1.00 0.00 50 MET A N 2
ATOM 1902 C CA . MET A 1 50 ? -7.841 5.931 11.495 1.00 0.00 50 MET A CA 2
ATOM 1903 C C . MET A 1 50 ? -8.456 6.896 10.485 1.00 0.00 50 MET A C 2
ATOM 1904 O O . MET A 1 50 ? -9.677 7.024 10.400 1.00 0.00 50 MET A O 2
ATOM 1918 N N . ASP A 1 51 ? -7.602 7.571 9.724 1.00 0.00 51 ASP A N 2
ATOM 1919 C CA . ASP A 1 51 ? -8.062 8.523 8.720 1.00 0.00 51 ASP A CA 2
ATOM 1920 C C . ASP A 1 51 ? -8.327 7.825 7.390 1.00 0.00 51 ASP A C 2
ATOM 1921 O O . ASP A 1 51 ? -7.699 6.816 7.071 1.00 0.00 51 ASP A O 2
ATOM 1930 N N . SER A 1 52 ? -9.263 8.368 6.618 1.00 0.00 52 SER A N 2
ATOM 1931 C CA . SER A 1 52 ? -9.616 7.795 5.325 1.00 0.00 52 SER A CA 2
ATOM 1932 C C . SER A 1 52 ? -8.441 7.879 4.355 1.00 0.00 52 SER A C 2
ATOM 1933 O O . SER A 1 52 ? -8.392 7.159 3.358 1.00 0.00 52 SER A O 2
ATOM 1941 N N . ASP A 1 53 ? -7.496 8.763 4.655 1.00 0.00 53 ASP A N 2
ATOM 1942 C CA . ASP A 1 53 ? -6.320 8.942 3.811 1.00 0.00 53 ASP A CA 2
ATOM 1943 C C . ASP A 1 53 ? -5.134 8.155 4.359 1.00 0.00 53 ASP A C 2
ATOM 1944 O O . ASP A 1 53 ? -3.986 8.411 3.995 1.00 0.00 53 ASP A O 2
ATOM 1953 N N . TRP A 1 54 ? -5.419 7.198 5.234 1.00 0.00 54 TRP A N 2
ATOM 1954 C CA . TRP A 1 54 ? -4.375 6.374 5.833 1.00 0.00 54 TRP A CA 2
ATOM 1955 C C . TRP A 1 54 ? -4.918 5.002 6.217 1.00 0.00 54 TRP A C 2
ATOM 1956 O O . TRP A 1 54 ? -5.954 4.895 6.875 1.00 0.00 54 TRP A O 2
ATOM 1977 N N . LEU A 1 55 ? -4.213 3.955 5.804 1.00 0.00 55 LEU A N 2
ATOM 1978 C CA . LEU A 1 55 ? -4.625 2.588 6.106 1.00 0.00 55 LEU A CA 2
ATOM 1979 C C . LEU A 1 55 ? -3.601 1.896 7.000 1.00 0.00 55 LEU A C 2
ATOM 1980 O O . LEU A 1 55 ? -2.537 2.447 7.284 1.00 0.00 55 LEU A O 2
ATOM 1996 N N . MET A 1 56 ? -3.929 0.686 7.439 1.00 0.00 56 MET A N 2
ATOM 1997 C CA . MET A 1 56 ? -3.036 -0.083 8.299 1.00 0.00 56 MET A CA 2
ATOM 1998 C C . MET A 1 56 ? -2.192 -1.053 7.477 1.00 0.00 56 MET A C 2
ATOM 1999 O O . MET A 1 56 ? -2.664 -2.116 7.076 1.00 0.00 56 MET A O 2
ATOM 2013 N N . GLY A 1 57 ? -0.941 -0.678 7.229 1.00 0.00 57 GLY A N 2
ATOM 2014 C CA . GLY A 1 57 ? -0.052 -1.525 6.456 1.00 0.00 57 GLY A CA 2
ATOM 2015 C C . GLY A 1 57 ? 0.716 -2.503 7.323 1.00 0.00 57 GLY A C 2
ATOM 2016 O O . GLY A 1 57 ? 1.038 -2.203 8.473 1.00 0.00 57 GLY A O 2
ATOM 2020 N N . GLU A 1 58 ? 1.009 -3.677 6.772 1.00 0.00 58 GLU A N 2
ATOM 2021 C CA . GLU A 1 58 ? 1.742 -4.702 7.505 1.00 0.00 58 GLU A CA 2
ATOM 2022 C C . GLU A 1 58 ? 2.822 -5.331 6.628 1.00 0.00 58 GLU A C 2
ATOM 2023 O O . GLU A 1 58 ? 2.522 -6.064 5.686 1.00 0.00 58 GLU A O 2
ATOM 2035 N N . ARG A 1 59 ? 4.078 -5.038 6.946 1.00 0.00 59 ARG A N 2
ATOM 2036 C CA . ARG A 1 59 ? 5.203 -5.573 6.187 1.00 0.00 59 ARG A CA 2
ATOM 2037 C C . ARG A 1 59 ? 6.064 -6.482 7.059 1.00 0.00 59 ARG A C 2
ATOM 2038 O O . ARG A 1 59 ? 6.608 -6.052 8.075 1.00 0.00 59 ARG A O 2
ATOM 2059 N N . GLY A 1 60 ? 6.182 -7.743 6.654 1.00 0.00 60 GLY A N 2
ATOM 2060 C 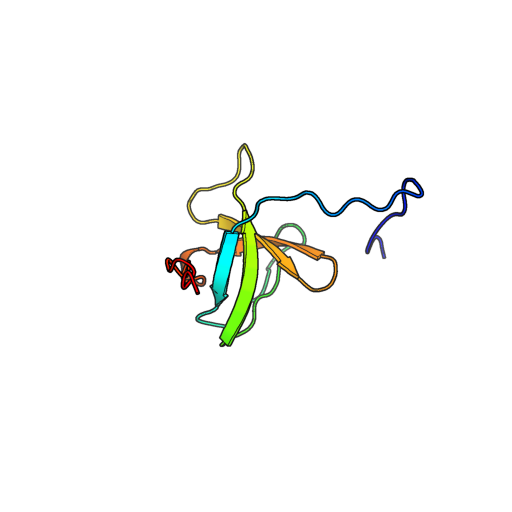CA . GLY A 1 60 ? 6.977 -8.694 7.409 1.00 0.00 60 GLY A CA 2
ATOM 2061 C C . GLY A 1 60 ? 6.545 -8.789 8.858 1.00 0.00 60 GLY A C 2
ATOM 2062 O O . GLY A 1 60 ? 5.530 -9.409 9.171 1.00 0.00 60 GLY A O 2
ATOM 2066 N N . ASN A 1 61 ? 7.318 -8.173 9.747 1.00 0.00 61 ASN A N 2
ATOM 2067 C CA . ASN A 1 61 ? 7.010 -8.192 11.172 1.00 0.00 61 ASN A CA 2
ATOM 2068 C C . ASN A 1 61 ? 6.849 -6.775 11.714 1.00 0.00 61 ASN A C 2
ATOM 2069 O O . ASN A 1 61 ? 7.293 -6.470 12.820 1.00 0.00 61 ASN A O 2
ATOM 2080 N N . GLN A 1 62 ? 6.211 -5.916 10.926 1.00 0.00 62 GLN A N 2
ATOM 2081 C CA . GLN A 1 62 ? 5.992 -4.531 11.327 1.00 0.00 62 GLN A CA 2
ATOM 2082 C C . GLN A 1 62 ? 4.578 -4.080 10.977 1.00 0.00 62 GLN A C 2
ATOM 2083 O O . GLN A 1 62 ? 3.870 -4.749 10.223 1.00 0.00 62 GLN A O 2
ATOM 2097 N N . LYS A 1 63 ? 4.171 -2.943 11.531 1.00 0.00 63 LYS A N 2
ATOM 2098 C CA . LYS A 1 63 ? 2.841 -2.401 11.277 1.00 0.00 63 LYS A CA 2
ATOM 2099 C C . LYS A 1 63 ? 2.832 -0.884 11.436 1.00 0.00 63 LYS A C 2
ATOM 2100 O O . LYS A 1 63 ? 3.542 -0.334 12.276 1.00 0.00 63 LYS A O 2
ATOM 2119 N N . GLY A 1 64 ? 2.021 -0.213 10.623 1.00 0.00 64 GLY A N 2
ATOM 2120 C CA . GLY A 1 64 ? 1.934 1.234 10.691 1.00 0.00 64 GLY A CA 2
ATOM 2121 C C . GLY A 1 64 ? 0.880 1.795 9.758 1.00 0.00 64 GLY A C 2
ATOM 2122 O O . GLY A 1 64 ? 0.085 1.050 9.186 1.00 0.00 64 GLY A O 2
ATOM 2126 N N . LYS A 1 65 ? 0.871 3.115 9.603 1.00 0.00 65 LYS A N 2
ATOM 2127 C CA . LYS A 1 65 ? -0.093 3.778 8.734 1.00 0.00 65 LYS A CA 2
ATOM 2128 C C . LYS A 1 65 ? 0.488 3.990 7.339 1.00 0.00 65 LYS A C 2
ATOM 2129 O O . LYS A 1 65 ? 1.665 4.315 7.189 1.00 0.00 65 LYS A O 2
ATOM 2148 N N . VAL A 1 66 ? -0.347 3.806 6.321 1.00 0.00 66 VAL A N 2
ATOM 2149 C CA . VAL A 1 66 ? 0.083 3.979 4.939 1.00 0.00 66 VAL A CA 2
ATOM 2150 C C . VAL A 1 66 ? -0.860 4.908 4.182 1.00 0.00 66 VAL A C 2
ATOM 2151 O O . VAL A 1 66 ? -2.083 4.790 4.262 1.00 0.00 66 VAL A O 2
ATOM 2164 N N . PRO A 1 67 ? -0.281 5.854 3.429 1.00 0.00 67 PRO A N 2
ATOM 2165 C CA . PRO A 1 67 ? -1.052 6.821 2.642 1.00 0.00 67 PRO A CA 2
ATOM 2166 C C . PRO A 1 67 ? -1.759 6.172 1.457 1.00 0.00 67 PRO A C 2
ATOM 2167 O O . PRO A 1 67 ? -1.113 5.637 0.555 1.00 0.00 67 PRO A O 2
ATOM 2178 N N . ILE A 1 68 ? -3.086 6.223 1.465 1.00 0.00 68 ILE A N 2
ATOM 2179 C CA . ILE A 1 68 ? -3.880 5.642 0.390 1.00 0.00 68 ILE A CA 2
ATOM 2180 C C . ILE A 1 68 ? -3.511 6.253 -0.958 1.00 0.00 68 ILE A C 2
ATOM 2181 O O . ILE A 1 68 ? -3.555 5.582 -1.990 1.00 0.00 68 ILE A O 2
ATOM 2197 N N . THR A 1 69 ? -3.144 7.530 -0.942 1.00 0.00 69 THR A N 2
ATOM 2198 C CA . THR A 1 69 ? -2.767 8.233 -2.162 1.00 0.00 69 THR A CA 2
ATOM 2199 C C . THR A 1 69 ? -1.610 7.531 -2.864 1.00 0.00 69 THR A C 2
ATOM 2200 O O . THR A 1 69 ? -1.428 7.673 -4.074 1.00 0.00 69 THR A O 2
ATOM 2211 N N . TYR A 1 70 ? -0.831 6.774 -2.099 1.00 0.00 70 TYR A N 2
ATOM 2212 C CA . TYR A 1 70 ? 0.310 6.051 -2.649 1.00 0.00 70 TYR A CA 2
ATOM 2213 C C . TYR A 1 70 ? -0.058 4.602 -2.953 1.00 0.00 70 TYR A C 2
ATOM 2214 O O . TYR A 1 70 ? 0.673 3.896 -3.647 1.00 0.00 70 TYR A O 2
ATOM 2232 N N . LEU A 1 71 ? -1.198 4.166 -2.428 1.00 0.00 71 LEU A N 2
ATOM 2233 C CA . LEU A 1 71 ? -1.666 2.801 -2.643 1.00 0.00 71 LEU A CA 2
ATOM 2234 C C . LEU A 1 71 ? -2.849 2.776 -3.605 1.00 0.00 71 LEU A C 2
ATOM 2235 O O . LEU A 1 71 ? -3.675 3.688 -3.612 1.00 0.00 71 LEU A O 2
ATOM 2251 N N . GLU A 1 72 ? -2.925 1.724 -4.415 1.00 0.00 72 GLU A N 2
ATOM 2252 C CA . GLU A 1 72 ? -4.008 1.580 -5.380 1.00 0.00 72 GLU A CA 2
ATOM 2253 C C . GLU A 1 72 ? -4.759 0.270 -5.164 1.00 0.00 72 GLU A C 2
ATOM 2254 O O . GLU A 1 72 ? -4.511 -0.722 -5.850 1.00 0.00 72 GLU A O 2
ATOM 2266 N N . LEU A 1 73 ? -5.678 0.274 -4.204 1.00 0.00 73 LEU A N 2
ATOM 2267 C CA . LEU A 1 73 ? -6.467 -0.914 -3.895 1.00 0.00 73 LEU A CA 2
ATOM 2268 C C . LEU A 1 73 ? -6.916 -1.617 -5.173 1.00 0.00 73 LEU A C 2
ATOM 2269 O O . LEU A 1 73 ? -7.719 -1.082 -5.939 1.00 0.00 73 LEU A O 2
ATOM 2285 N N . LEU A 1 74 ? -6.395 -2.818 -5.395 1.00 0.00 74 LEU A N 2
ATOM 2286 C CA . LEU A 1 74 ? -6.744 -3.596 -6.578 1.00 0.00 74 LEU A CA 2
ATOM 2287 C C . LEU A 1 74 ? -8.125 -4.227 -6.428 1.00 0.00 74 LEU A C 2
ATOM 2288 O O . LEU A 1 74 ? -8.251 -5.370 -5.992 1.00 0.00 74 LEU A O 2
ATOM 2304 N N . ASN A 1 75 ? -9.157 -3.474 -6.794 1.00 0.00 75 ASN A N 2
ATOM 2305 C CA . ASN A 1 75 ? -10.528 -3.959 -6.701 1.00 0.00 75 ASN A CA 2
ATOM 2306 C C . ASN A 1 75 ? -10.701 -5.255 -7.488 1.00 0.00 75 ASN A C 2
ATOM 2307 O O . ASN A 1 75 ? -10.596 -5.267 -8.715 1.00 0.00 75 ASN A O 2
ATOM 2318 N N . SER A 1 76 ? -10.967 -6.344 -6.774 1.00 0.00 76 SER A N 2
ATOM 2319 C CA . SER A 1 76 ? -11.151 -7.646 -7.405 1.00 0.00 76 SER A CA 2
ATOM 2320 C C . SER A 1 76 ? -12.380 -7.642 -8.310 1.00 0.00 76 SER A C 2
ATOM 2321 O O . SER A 1 76 ? -13.479 -7.294 -7.881 1.00 0.00 76 SER A O 2
ATOM 2329 N N . GLY A 1 77 ? -12.183 -8.033 -9.565 1.00 0.00 77 GLY A N 2
ATOM 2330 C CA . GLY A 1 77 ? -13.282 -8.068 -10.512 1.00 0.00 77 GLY A CA 2
ATOM 2331 C C . GLY A 1 77 ? -12.976 -8.923 -11.725 1.00 0.00 77 GLY A C 2
ATOM 2332 O O . GLY A 1 77 ? -11.836 -9.330 -11.953 1.00 0.00 77 GLY A O 2
ATOM 2336 N N . PRO A 1 78 ? -14.011 -9.209 -12.529 1.00 0.00 78 PRO A N 2
ATOM 2337 C CA . PRO A 1 78 ? -13.871 -10.025 -13.739 1.00 0.00 78 PRO A CA 2
ATOM 2338 C C . PRO A 1 78 ? -13.091 -9.308 -14.835 1.00 0.00 78 PRO A C 2
ATOM 2339 O O . PRO A 1 78 ? -13.593 -8.370 -15.454 1.00 0.00 78 PRO A O 2
ATOM 2350 N N . SER A 1 79 ? -11.862 -9.756 -15.071 1.00 0.00 79 SER A N 2
ATOM 2351 C CA . SER A 1 79 ? -11.012 -9.155 -16.091 1.00 0.00 79 SER A CA 2
ATOM 2352 C C . SER A 1 79 ? -10.602 -10.188 -17.136 1.00 0.00 79 SER A C 2
ATOM 2353 O O . SER A 1 79 ? -9.449 -10.229 -17.566 1.00 0.00 79 SER A O 2
ATOM 2361 N N . SER A 1 80 ? -11.555 -11.023 -17.539 1.00 0.00 80 SER A N 2
ATOM 2362 C CA . SER A 1 80 ? -11.293 -12.060 -18.530 1.00 0.00 80 SER A CA 2
ATOM 2363 C C . SER A 1 80 ? -10.771 -11.452 -19.828 1.00 0.00 80 SER A C 2
ATOM 2364 O O . SER A 1 80 ? -11.164 -10.352 -20.213 1.00 0.00 80 SER A O 2
ATOM 2372 N N . GLY A 1 81 ? -9.882 -12.178 -20.499 1.00 0.00 81 GLY A N 2
ATOM 2373 C CA . GLY A 1 81 ? -9.319 -11.695 -21.746 1.00 0.00 81 GLY A CA 2
ATOM 2374 C C . GLY A 1 81 ? -8.022 -12.392 -22.106 1.00 0.00 81 GLY A C 2
ATOM 2375 O O . GLY A 1 81 ? -7.317 -12.896 -21.231 1.00 0.00 81 GLY A O 2
ATOM 2379 N N . GLY A 1 1 ? 22.146 -10.300 5.134 1.00 0.00 1 GLY A N 3
ATOM 2380 C CA . GLY A 1 1 ? 22.448 -11.235 6.202 1.00 0.00 1 GLY A CA 3
ATOM 2381 C C . GLY A 1 1 ? 22.042 -12.655 5.861 1.00 0.00 1 GLY A C 3
ATOM 2382 O O . GLY A 1 1 ? 22.028 -13.040 4.692 1.00 0.00 1 GLY A O 3
ATOM 2386 N N . SER A 1 2 ? 21.713 -13.437 6.884 1.00 0.00 2 SER A N 3
ATOM 2387 C CA . SER A 1 2 ? 21.310 -14.824 6.687 1.00 0.00 2 SER A CA 3
ATOM 2388 C C . SER A 1 2 ? 20.322 -15.261 7.764 1.00 0.00 2 SER A C 3
ATOM 2389 O O . SER A 1 2 ? 20.592 -15.134 8.959 1.00 0.00 2 SER A O 3
ATOM 2397 N N . SER A 1 3 ? 19.175 -15.777 7.333 1.00 0.00 3 SER A N 3
ATOM 2398 C CA . SER A 1 3 ? 18.144 -16.230 8.259 1.00 0.00 3 SER A CA 3
ATOM 2399 C C . SER A 1 3 ? 17.225 -17.249 7.593 1.00 0.00 3 SER A C 3
ATOM 2400 O O . SER A 1 3 ? 16.877 -17.115 6.421 1.00 0.00 3 SER A O 3
ATOM 2408 N N . GLY A 1 4 ? 16.836 -18.270 8.350 1.00 0.00 4 GLY A N 3
ATOM 2409 C CA . GLY A 1 4 ? 15.962 -19.299 7.818 1.00 0.00 4 GLY A CA 3
ATOM 2410 C C . GLY A 1 4 ? 14.705 -19.477 8.646 1.00 0.00 4 GLY A C 3
ATOM 2411 O O . GLY A 1 4 ? 14.566 -20.462 9.371 1.00 0.00 4 GLY A O 3
ATOM 2415 N N . SER A 1 5 ? 13.787 -18.522 8.540 1.00 0.00 5 SER A N 3
ATOM 2416 C CA . SER A 1 5 ? 12.538 -18.575 9.290 1.00 0.00 5 SER A CA 3
ATOM 2417 C C . SER A 1 5 ? 11.706 -19.784 8.874 1.00 0.00 5 SER A C 3
ATOM 2418 O O . SER A 1 5 ? 11.480 -20.018 7.687 1.00 0.00 5 SER A O 3
ATOM 2426 N N . SER A 1 6 ? 11.254 -20.551 9.862 1.00 0.00 6 SER A N 3
ATOM 2427 C CA . SER A 1 6 ? 10.450 -21.739 9.600 1.00 0.00 6 SER A CA 3
ATOM 2428 C C . SER A 1 6 ? 9.653 -22.140 10.837 1.00 0.00 6 SER A C 3
ATOM 2429 O O . SER A 1 6 ? 9.964 -21.722 11.952 1.00 0.00 6 SER A O 3
ATOM 2437 N N . GLY A 1 7 ? 8.621 -22.953 10.632 1.00 0.00 7 GLY A N 3
ATOM 2438 C CA . GLY A 1 7 ? 7.794 -23.396 11.739 1.00 0.00 7 GLY A CA 3
ATOM 2439 C C . GLY A 1 7 ? 6.386 -22.838 11.671 1.00 0.00 7 GLY A C 3
ATOM 2440 O O . GLY A 1 7 ? 5.956 -22.108 12.565 1.00 0.00 7 GLY A O 3
ATOM 2444 N N . LEU A 1 8 ? 5.667 -23.180 10.607 1.00 0.00 8 LEU A N 3
ATOM 2445 C CA . LEU A 1 8 ? 4.299 -22.707 10.425 1.00 0.00 8 LEU A CA 3
ATOM 2446 C C . LEU A 1 8 ? 3.473 -23.719 9.637 1.00 0.00 8 LEU A C 3
ATOM 2447 O O . LEU A 1 8 ? 4.017 -24.644 9.036 1.00 0.00 8 LEU A O 3
ATOM 2463 N N . ASN A 1 9 ? 2.157 -23.534 9.644 1.00 0.00 9 ASN A N 3
ATOM 2464 C CA . ASN A 1 9 ? 1.256 -24.430 8.928 1.00 0.00 9 ASN A CA 3
ATOM 2465 C C . ASN A 1 9 ? 0.544 -23.695 7.797 1.00 0.00 9 ASN A C 3
ATOM 2466 O O . ASN A 1 9 ? 0.498 -24.175 6.664 1.00 0.00 9 ASN A O 3
ATOM 2477 N N . ASP A 1 10 ? -0.009 -22.529 8.112 1.00 0.00 10 ASP A N 3
ATOM 2478 C CA . ASP A 1 10 ? -0.718 -21.727 7.121 1.00 0.00 10 ASP A CA 3
ATOM 2479 C C . ASP A 1 10 ? -1.723 -22.578 6.351 1.00 0.00 10 ASP A C 3
ATOM 2480 O O . ASP A 1 10 ? -1.818 -22.487 5.126 1.00 0.00 10 ASP A O 3
ATOM 2489 N N . LEU A 1 11 ? -2.469 -23.404 7.075 1.00 0.00 11 LEU A N 3
ATOM 2490 C CA . LEU A 1 11 ? -3.466 -24.273 6.459 1.00 0.00 11 LEU A CA 3
ATOM 2491 C C . LEU A 1 11 ? -4.878 -23.799 6.789 1.00 0.00 11 LEU A C 3
ATOM 2492 O O . LEU A 1 11 ? -5.774 -24.607 7.034 1.00 0.00 11 LEU A O 3
ATOM 2508 N N . LYS A 1 12 ? -5.070 -22.484 6.790 1.00 0.00 12 LYS A N 3
ATOM 2509 C CA . LYS A 1 12 ? -6.374 -21.902 7.085 1.00 0.00 12 LYS A CA 3
ATOM 2510 C C . LYS A 1 12 ? -6.776 -20.896 6.011 1.00 0.00 12 LYS A C 3
ATOM 2511 O O . LYS A 1 12 ? -5.994 -20.019 5.646 1.00 0.00 12 LYS A O 3
ATOM 2530 N N . GLU A 1 13 ? -8.001 -21.030 5.511 1.00 0.00 13 GLU A N 3
ATOM 2531 C CA . GLU A 1 13 ? -8.505 -20.131 4.479 1.00 0.00 13 GLU A CA 3
ATOM 2532 C C . GLU A 1 13 ? -9.196 -18.921 5.102 1.00 0.00 13 GLU A C 3
ATOM 2533 O O . GLU A 1 13 ? -10.245 -18.482 4.631 1.00 0.00 13 GLU A O 3
ATOM 2545 N N . SER A 1 14 ? -8.600 -18.388 6.163 1.00 0.00 14 SER A N 3
ATOM 2546 C CA . SER A 1 14 ? -9.159 -17.231 6.853 1.00 0.00 14 SER A CA 3
ATOM 2547 C C . SER A 1 14 ? -8.246 -16.017 6.706 1.00 0.00 14 SER A C 3
ATOM 2548 O O . SER A 1 14 ? -7.402 -15.754 7.562 1.00 0.00 14 SER A O 3
ATOM 2556 N N . SER A 1 15 ? -8.423 -15.281 5.613 1.00 0.00 15 SER A N 3
ATOM 2557 C CA . SER A 1 15 ? -7.614 -14.097 5.351 1.00 0.00 15 SER A CA 3
ATOM 2558 C C . SER A 1 15 ? -8.451 -12.828 5.478 1.00 0.00 15 SER A C 3
ATOM 2559 O O . SER A 1 15 ? -9.086 -12.391 4.520 1.00 0.00 15 SER A O 3
ATOM 2567 N N . ASN A 1 16 ? -8.446 -12.241 6.671 1.00 0.00 16 ASN A N 3
ATOM 2568 C CA . ASN A 1 16 ? -9.205 -11.022 6.926 1.00 0.00 16 ASN A CA 3
ATOM 2569 C C . ASN A 1 16 ? -8.318 -9.788 6.779 1.00 0.00 16 ASN A C 3
ATOM 2570 O O . ASN A 1 16 ? -7.806 -9.260 7.765 1.00 0.00 16 ASN A O 3
ATOM 2581 N N . ASN A 1 17 ? -8.143 -9.335 5.542 1.00 0.00 17 ASN A N 3
ATOM 2582 C CA . ASN A 1 17 ? -7.319 -8.164 5.266 1.00 0.00 17 ASN A CA 3
ATOM 2583 C C . ASN A 1 17 ? -7.394 -7.782 3.791 1.00 0.00 17 ASN A C 3
ATOM 2584 O O . ASN A 1 17 ? -7.594 -8.636 2.927 1.00 0.00 17 ASN A O 3
ATOM 2595 N N . ARG A 1 18 ? -7.230 -6.493 3.510 1.00 0.00 18 ARG A N 3
ATOM 2596 C CA . ARG A 1 18 ? -7.279 -5.998 2.140 1.00 0.00 18 ARG A CA 3
ATOM 2597 C C . ARG A 1 18 ? -5.880 -5.936 1.534 1.00 0.00 18 ARG A C 3
ATOM 2598 O O . ARG A 1 18 ? -4.882 -5.895 2.253 1.00 0.00 18 ARG A O 3
ATOM 2619 N N . LYS A 1 19 ? -5.816 -5.929 0.207 1.00 0.00 19 LYS A N 3
ATOM 2620 C CA . LYS A 1 19 ? -4.540 -5.871 -0.497 1.00 0.00 19 LYS A CA 3
ATOM 2621 C C . LYS A 1 19 ? -4.524 -4.721 -1.500 1.00 0.00 19 LYS A C 3
ATOM 2622 O O . LYS A 1 19 ? -5.512 -4.476 -2.193 1.00 0.00 19 LYS A O 3
ATOM 2641 N N . ALA A 1 20 ? -3.397 -4.021 -1.573 1.00 0.00 20 ALA A N 3
ATOM 2642 C CA . ALA A 1 20 ? -3.252 -2.901 -2.494 1.00 0.00 20 ALA A CA 3
ATOM 2643 C C . ALA A 1 20 ? -1.821 -2.796 -3.010 1.00 0.00 20 ALA A C 3
ATOM 2644 O O . ALA A 1 20 ? -0.878 -3.224 -2.344 1.00 0.00 20 ALA A O 3
ATOM 2651 N N . ARG A 1 21 ? -1.667 -2.226 -4.200 1.00 0.00 21 ARG A N 3
ATOM 2652 C CA . ARG A 1 21 ? -0.350 -2.067 -4.807 1.00 0.00 21 ARG A CA 3
ATOM 2653 C C . ARG A 1 21 ? 0.139 -0.628 -4.675 1.00 0.00 21 ARG A C 3
ATOM 2654 O O . ARG A 1 21 ? -0.602 0.318 -4.941 1.00 0.00 21 ARG A O 3
ATOM 2675 N N . VAL A 1 22 ? 1.393 -0.470 -4.260 1.00 0.00 22 VAL A N 3
ATOM 2676 C CA . VAL A 1 22 ? 1.982 0.853 -4.093 1.00 0.00 22 VAL A CA 3
ATOM 2677 C C . VAL A 1 22 ? 2.338 1.470 -5.441 1.00 0.00 22 VAL A C 3
ATOM 2678 O O . VAL A 1 22 ? 2.706 0.765 -6.381 1.00 0.00 22 VAL A O 3
ATOM 2691 N N . LEU A 1 23 ? 2.225 2.791 -5.529 1.00 0.00 23 LEU A N 3
ATOM 2692 C CA . LEU A 1 23 ? 2.536 3.505 -6.762 1.00 0.00 23 LEU A CA 3
ATOM 2693 C C . LEU A 1 23 ? 3.891 4.199 -6.664 1.00 0.00 23 LEU A C 3
ATOM 2694 O O . LEU A 1 23 ? 4.555 4.433 -7.674 1.00 0.00 23 LEU A O 3
ATOM 2710 N N . TYR A 1 24 ? 4.296 4.523 -5.441 1.00 0.00 24 TYR A N 3
ATOM 2711 C CA . TYR A 1 24 ? 5.572 5.190 -5.210 1.00 0.00 24 TYR A CA 3
ATOM 2712 C C . TYR A 1 24 ? 6.168 4.776 -3.868 1.00 0.00 24 TYR A C 3
ATOM 2713 O O . TYR A 1 24 ? 5.443 4.520 -2.906 1.00 0.00 24 TYR A O 3
ATOM 2731 N N . ASP A 1 25 ? 7.493 4.712 -3.812 1.00 0.00 25 ASP A N 3
ATOM 2732 C CA . ASP A 1 25 ? 8.189 4.331 -2.588 1.00 0.00 25 ASP A CA 3
ATOM 2733 C C . ASP A 1 25 ? 7.985 5.378 -1.498 1.00 0.00 25 ASP A C 3
ATOM 2734 O O . ASP A 1 25 ? 8.403 6.527 -1.639 1.00 0.00 25 ASP A O 3
ATOM 2743 N N . TYR A 1 26 ? 7.337 4.973 -0.411 1.00 0.00 26 TYR A N 3
ATOM 2744 C CA . TYR A 1 26 ? 7.073 5.877 0.703 1.00 0.00 26 TYR A CA 3
ATOM 2745 C C . TYR A 1 26 ? 8.069 5.650 1.836 1.00 0.00 26 TYR A C 3
ATOM 2746 O O . TYR A 1 26 ? 8.554 4.536 2.038 1.00 0.00 26 TYR A O 3
ATOM 2764 N N . ASP A 1 27 ? 8.367 6.713 2.574 1.00 0.00 27 ASP A N 3
ATOM 2765 C CA . ASP A 1 27 ? 9.303 6.632 3.689 1.00 0.00 27 ASP A CA 3
ATOM 2766 C C . ASP A 1 27 ? 8.637 7.065 4.991 1.00 0.00 27 ASP A C 3
ATOM 2767 O O . ASP A 1 27 ? 8.408 8.253 5.218 1.00 0.00 27 ASP A O 3
ATOM 2776 N N . ALA A 1 28 ? 8.325 6.093 5.843 1.00 0.00 28 ALA A N 3
ATOM 2777 C CA . ALA A 1 28 ? 7.686 6.374 7.122 1.00 0.00 28 ALA A CA 3
ATOM 2778 C C . ALA A 1 28 ? 8.469 7.418 7.910 1.00 0.00 28 ALA A C 3
ATOM 2779 O O . ALA A 1 28 ? 9.654 7.238 8.190 1.00 0.00 28 ALA A O 3
ATOM 2786 N N . ALA A 1 29 ? 7.800 8.510 8.265 1.00 0.00 29 ALA A N 3
ATOM 2787 C CA . ALA A 1 29 ? 8.434 9.582 9.022 1.00 0.00 29 ALA A CA 3
ATOM 2788 C C . ALA A 1 29 ? 8.699 9.155 10.462 1.00 0.00 29 ALA A C 3
ATOM 2789 O O . ALA A 1 29 ? 9.751 9.456 11.024 1.00 0.00 29 ALA A O 3
ATOM 2796 N N . ASN A 1 30 ? 7.737 8.453 11.052 1.00 0.00 30 ASN A N 3
ATOM 2797 C CA . ASN A 1 30 ? 7.867 7.986 12.428 1.00 0.00 30 ASN A CA 3
ATOM 2798 C C . ASN A 1 30 ? 7.539 6.500 12.531 1.00 0.00 30 ASN A C 3
ATOM 2799 O O . ASN A 1 30 ? 7.153 5.869 11.547 1.00 0.00 30 ASN A O 3
ATOM 2810 N N . SER A 1 31 ? 7.695 5.946 13.729 1.00 0.00 31 SER A N 3
ATOM 2811 C CA . SER A 1 31 ? 7.419 4.533 13.960 1.00 0.00 31 SER A CA 3
ATOM 2812 C C . SER A 1 31 ? 5.999 4.180 13.531 1.00 0.00 31 SER A C 3
ATOM 2813 O O . SER A 1 31 ? 5.781 3.222 12.788 1.00 0.00 31 SER A O 3
ATOM 2821 N N . THR A 1 32 ? 5.032 4.961 14.004 1.00 0.00 32 THR A N 3
ATOM 2822 C CA . THR A 1 32 ? 3.632 4.731 13.671 1.00 0.00 32 THR A CA 3
ATOM 2823 C C . THR A 1 32 ? 3.453 4.505 12.174 1.00 0.00 32 THR A C 3
ATOM 2824 O O . THR A 1 32 ? 2.581 3.746 11.752 1.00 0.00 32 THR A O 3
ATOM 2835 N N . GLU A 1 33 ? 4.284 5.169 11.376 1.00 0.00 33 GLU A N 3
ATOM 2836 C CA . GLU A 1 33 ? 4.216 5.039 9.925 1.00 0.00 33 GLU A CA 3
ATOM 2837 C C . GLU A 1 33 ? 5.139 3.927 9.434 1.00 0.00 33 GLU A C 3
ATOM 2838 O O . GLU A 1 33 ? 6.130 3.594 10.087 1.00 0.00 33 GLU A O 3
ATOM 2850 N N . LEU A 1 34 ? 4.808 3.357 8.281 1.00 0.00 34 LEU A N 3
ATOM 2851 C CA . LEU A 1 34 ? 5.606 2.283 7.702 1.00 0.00 34 LEU A CA 3
ATOM 2852 C C . LEU A 1 34 ? 6.117 2.669 6.317 1.00 0.00 34 LEU A C 3
ATOM 2853 O O . LEU A 1 34 ? 5.457 3.407 5.585 1.00 0.00 34 LEU A O 3
ATOM 2869 N N . SER A 1 35 ? 7.294 2.164 5.964 1.00 0.00 35 SER A N 3
ATOM 2870 C CA . SER A 1 35 ? 7.894 2.458 4.668 1.00 0.00 35 SER A CA 3
ATOM 2871 C C . SER A 1 35 ? 7.288 1.579 3.577 1.00 0.00 35 SER A C 3
ATOM 2872 O O . SER A 1 35 ? 7.030 0.394 3.791 1.00 0.00 35 SER A O 3
ATOM 2880 N N . LEU A 1 36 ? 7.064 2.168 2.408 1.00 0.00 36 LEU A N 3
ATOM 2881 C CA . LEU A 1 36 ? 6.488 1.441 1.282 1.00 0.00 36 LEU A CA 3
ATOM 2882 C C . LEU A 1 36 ? 7.376 1.558 0.047 1.00 0.00 36 LEU A C 3
ATOM 2883 O O . LEU A 1 36 ? 8.042 2.573 -0.157 1.00 0.00 36 LEU A O 3
ATOM 2899 N N . LEU A 1 37 ? 7.378 0.514 -0.775 1.00 0.00 37 LEU A N 3
ATOM 2900 C CA . LEU A 1 37 ? 8.181 0.501 -1.992 1.00 0.00 37 LEU A CA 3
ATOM 2901 C C . LEU A 1 37 ? 7.311 0.738 -3.222 1.00 0.00 37 LEU A C 3
ATOM 2902 O O . LEU A 1 37 ? 6.084 0.664 -3.150 1.00 0.00 37 LEU A O 3
ATOM 2918 N N . ALA A 1 38 ? 7.954 1.021 -4.350 1.00 0.00 38 ALA A N 3
ATOM 2919 C CA . ALA A 1 38 ? 7.238 1.265 -5.596 1.00 0.00 38 ALA A CA 3
ATOM 2920 C C . ALA A 1 38 ? 6.996 -0.037 -6.354 1.00 0.00 38 ALA A C 3
ATOM 2921 O O . ALA A 1 38 ? 7.906 -0.850 -6.516 1.00 0.00 38 ALA A O 3
ATOM 2928 N N . ASP A 1 39 ? 5.765 -0.227 -6.815 1.00 0.00 39 ASP A N 3
ATOM 2929 C CA . ASP A 1 39 ? 5.403 -1.430 -7.555 1.00 0.00 39 ASP A CA 3
ATOM 2930 C C . ASP A 1 39 ? 5.352 -2.643 -6.631 1.00 0.00 39 ASP A C 3
ATOM 2931 O O . ASP A 1 39 ? 5.668 -3.759 -7.040 1.00 0.00 39 ASP A O 3
ATOM 2940 N N . GLU A 1 40 ? 4.953 -2.413 -5.384 1.00 0.00 40 GLU A N 3
ATOM 2941 C CA . GLU A 1 40 ? 4.863 -3.487 -4.402 1.00 0.00 40 GLU A CA 3
ATOM 2942 C C . GLU A 1 40 ? 3.427 -3.661 -3.916 1.00 0.00 40 GLU A C 3
ATOM 2943 O O . GLU A 1 40 ? 2.528 -2.925 -4.324 1.00 0.00 40 GLU A O 3
ATOM 2955 N N . VAL A 1 41 ? 3.218 -4.641 -3.043 1.00 0.00 41 VAL A N 3
ATOM 2956 C CA . VAL A 1 41 ? 1.892 -4.912 -2.500 1.00 0.00 41 VAL A CA 3
ATOM 2957 C C . VAL A 1 41 ? 1.977 -5.396 -1.057 1.00 0.00 41 VAL A C 3
ATOM 2958 O O . VAL A 1 41 ? 2.712 -6.335 -0.749 1.00 0.00 41 VAL A O 3
ATOM 2971 N N . ILE A 1 42 ? 1.222 -4.749 -0.176 1.00 0.00 42 ILE A N 3
ATOM 2972 C CA . ILE A 1 42 ? 1.211 -5.115 1.235 1.00 0.00 42 ILE A CA 3
ATOM 2973 C C . ILE A 1 42 ? -0.216 -5.224 1.763 1.00 0.00 42 ILE A C 3
ATOM 2974 O O . ILE A 1 42 ? -1.177 -4.926 1.054 1.00 0.00 42 ILE A O 3
ATOM 2990 N N . THR A 1 43 ? -0.346 -5.652 3.015 1.00 0.00 43 THR A N 3
ATOM 2991 C CA . THR A 1 43 ? -1.654 -5.800 3.640 1.00 0.00 43 THR A CA 3
ATOM 2992 C C . THR A 1 43 ? -2.113 -4.492 4.273 1.00 0.00 43 THR A C 3
ATOM 2993 O O . THR A 1 43 ? -1.409 -3.909 5.097 1.00 0.00 43 THR A O 3
ATOM 3004 N N . VAL A 1 44 ? -3.299 -4.034 3.882 1.00 0.00 44 VAL A N 3
ATOM 3005 C CA . VAL A 1 44 ? -3.852 -2.794 4.413 1.00 0.00 44 VAL A CA 3
ATOM 3006 C C . VAL A 1 44 ? -5.244 -3.018 4.994 1.00 0.00 44 VAL A C 3
ATOM 3007 O O . VAL A 1 44 ? -6.039 -3.785 4.450 1.00 0.00 44 VAL A O 3
ATOM 3020 N N . PHE A 1 45 ? -5.532 -2.344 6.102 1.00 0.00 45 PHE A N 3
ATOM 3021 C CA . PHE A 1 45 ? -6.829 -2.469 6.758 1.00 0.00 45 PHE A CA 3
ATOM 3022 C C . PHE A 1 45 ? -7.170 -1.201 7.536 1.00 0.00 45 PHE A C 3
ATOM 3023 O O . PHE A 1 45 ? -6.292 -0.558 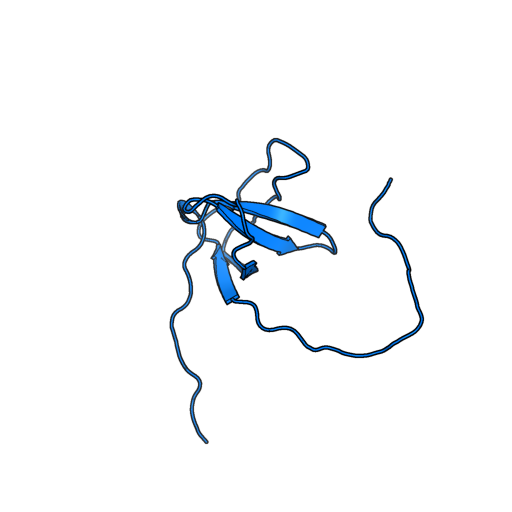8.110 1.00 0.00 45 PHE A O 3
ATOM 3040 N N . SER A 1 46 ? -8.451 -0.849 7.549 1.00 0.00 46 SER A N 3
ATOM 3041 C CA . SER A 1 46 ? -8.909 0.344 8.252 1.00 0.00 46 SER A CA 3
ATOM 3042 C C . SER A 1 46 ? -9.033 0.078 9.749 1.00 0.00 46 SER A C 3
ATOM 3043 O O . SER A 1 46 ? -9.230 -1.061 10.175 1.00 0.00 46 SER A O 3
ATOM 3051 N N . VAL A 1 47 ? -8.918 1.137 10.544 1.00 0.00 47 VAL A N 3
ATOM 3052 C CA . VAL A 1 47 ? -9.019 1.020 11.994 1.00 0.00 47 VAL A CA 3
ATOM 3053 C C . VAL A 1 47 ? -9.764 2.208 12.591 1.00 0.00 47 VAL A C 3
ATOM 3054 O O . VAL A 1 47 ? -9.579 3.348 12.165 1.00 0.00 47 VAL A O 3
ATOM 3067 N N . VAL A 1 48 ? -10.608 1.934 13.580 1.00 0.00 48 VAL A N 3
ATOM 3068 C CA . VAL A 1 48 ? -11.381 2.981 14.238 1.00 0.00 48 VAL A CA 3
ATOM 3069 C C . VAL A 1 48 ? -10.500 4.173 14.594 1.00 0.00 48 VAL A C 3
ATOM 3070 O O . VAL A 1 48 ? -9.425 4.014 15.171 1.00 0.00 48 VAL A O 3
ATOM 3083 N N . GLY A 1 49 ? -10.964 5.369 14.246 1.00 0.00 49 GLY A N 3
ATOM 3084 C CA . GLY A 1 49 ? -10.206 6.572 14.537 1.00 0.00 49 GLY A CA 3
ATOM 3085 C C . GLY A 1 49 ? -9.105 6.823 13.525 1.00 0.00 49 GLY A C 3
ATOM 3086 O O . GLY A 1 49 ? -8.284 7.722 13.702 1.00 0.00 49 GLY A O 3
ATOM 3090 N N . MET A 1 50 ? -9.086 6.024 12.463 1.00 0.00 50 MET A N 3
ATOM 3091 C CA . MET A 1 50 ? -8.077 6.164 11.420 1.00 0.00 50 MET A CA 3
ATOM 3092 C C . MET A 1 50 ? -8.576 7.070 10.299 1.00 0.00 50 MET A C 3
ATOM 3093 O O . MET A 1 50 ? -9.752 7.036 9.937 1.00 0.00 50 MET A O 3
ATOM 3107 N N . ASP A 1 51 ? -7.674 7.879 9.753 1.00 0.00 51 ASP A N 3
ATOM 3108 C CA . ASP A 1 51 ? -8.023 8.794 8.672 1.00 0.00 51 ASP A CA 3
ATOM 3109 C C . ASP A 1 51 ? -8.260 8.033 7.372 1.00 0.00 51 ASP A C 3
ATOM 3110 O O . ASP A 1 51 ? -7.606 7.026 7.102 1.00 0.00 51 ASP A O 3
ATOM 3119 N N . SER A 1 52 ? -9.201 8.522 6.570 1.00 0.00 52 SER A N 3
ATOM 3120 C CA . SER A 1 52 ? -9.529 7.885 5.299 1.00 0.00 52 SER A CA 3
ATOM 3121 C C . SER A 1 52 ? -8.348 7.957 4.335 1.00 0.00 52 SER A C 3
ATOM 3122 O O . SER A 1 52 ? -8.322 7.267 3.316 1.00 0.00 52 SER A O 3
ATOM 3130 N N . ASP A 1 53 ? -7.374 8.797 4.665 1.00 0.00 53 ASP A N 3
ATOM 3131 C CA . ASP A 1 53 ? -6.189 8.960 3.831 1.00 0.00 53 ASP A CA 3
ATOM 3132 C C . ASP A 1 53 ? -5.013 8.170 4.396 1.00 0.00 53 ASP A C 3
ATOM 3133 O O . ASP A 1 53 ? -3.864 8.389 4.012 1.00 0.00 53 ASP A O 3
ATOM 3142 N N . TRP A 1 54 ? -5.308 7.253 5.310 1.00 0.00 54 TRP A N 3
ATOM 3143 C CA . TRP A 1 54 ? -4.275 6.432 5.930 1.00 0.00 54 TRP A CA 3
ATOM 3144 C C . TRP A 1 54 ? -4.841 5.087 6.373 1.00 0.00 54 TRP A C 3
ATOM 3145 O O . TRP A 1 54 ? -5.797 5.030 7.148 1.00 0.00 54 TRP A O 3
ATOM 3166 N N . LEU A 1 55 ? -4.246 4.008 5.878 1.00 0.00 55 LEU A N 3
ATOM 3167 C CA . LEU A 1 55 ? -4.692 2.662 6.224 1.00 0.00 55 LEU A CA 3
ATOM 3168 C C . LEU A 1 55 ? -3.664 1.957 7.104 1.00 0.00 55 LEU A C 3
ATOM 3169 O O . LEU A 1 55 ? -2.539 2.431 7.262 1.00 0.00 55 LEU A O 3
ATOM 3185 N N . MET A 1 56 ? -4.058 0.822 7.672 1.00 0.00 56 MET A N 3
ATOM 3186 C CA . MET A 1 56 ? -3.169 0.050 8.532 1.00 0.00 56 MET A CA 3
ATOM 3187 C C . MET A 1 56 ? -2.328 -0.922 7.712 1.00 0.00 56 MET A C 3
ATOM 3188 O O . MET A 1 56 ? -2.802 -1.984 7.313 1.00 0.00 56 MET A O 3
ATOM 3202 N N . GLY A 1 57 ? -1.075 -0.551 7.464 1.00 0.00 57 GLY A N 3
ATOM 3203 C CA . GLY A 1 57 ? -0.188 -1.402 6.693 1.00 0.00 57 GLY A CA 3
ATOM 3204 C C . GLY A 1 57 ? 0.607 -2.353 7.565 1.00 0.00 57 GLY A C 3
ATOM 3205 O O . GLY A 1 57 ? 0.968 -2.015 8.692 1.00 0.00 57 GLY A O 3
ATOM 3209 N N . GLU A 1 58 ? 0.879 -3.545 7.043 1.00 0.00 58 GLU A N 3
ATOM 3210 C CA . GLU A 1 58 ? 1.635 -4.548 7.784 1.00 0.00 58 GLU A CA 3
ATOM 3211 C C . GLU A 1 58 ? 2.674 -5.217 6.889 1.00 0.00 58 GLU A C 3
ATOM 3212 O O . GLU A 1 58 ? 2.331 -5.986 5.990 1.00 0.00 58 GLU A O 3
ATOM 3224 N N . ARG A 1 59 ? 3.944 -4.920 7.141 1.00 0.00 59 ARG A N 3
ATOM 3225 C CA . ARG A 1 59 ? 5.033 -5.491 6.358 1.00 0.00 59 ARG A CA 3
ATOM 3226 C C . ARG A 1 59 ? 5.909 -6.392 7.222 1.00 0.00 59 ARG A C 3
ATOM 3227 O O . ARG A 1 59 ? 6.521 -5.939 8.189 1.00 0.00 59 ARG A O 3
ATOM 3248 N N . GLY A 1 60 ? 5.965 -7.672 6.866 1.00 0.00 60 GLY A N 3
ATOM 3249 C CA . GLY A 1 60 ? 6.769 -8.617 7.620 1.00 0.00 60 GLY A CA 3
ATOM 3250 C C . GLY A 1 60 ? 6.344 -8.711 9.072 1.00 0.00 60 GLY A C 3
ATOM 3251 O O . GLY A 1 60 ? 5.278 -9.243 9.380 1.00 0.00 60 GLY A O 3
ATOM 3255 N N . ASN A 1 61 ? 7.181 -8.196 9.966 1.00 0.00 61 ASN A N 3
ATOM 3256 C CA . ASN A 1 61 ? 6.887 -8.226 11.395 1.00 0.00 61 ASN A CA 3
ATOM 3257 C C . ASN A 1 61 ? 6.758 -6.813 11.954 1.00 0.00 61 ASN A C 3
ATOM 3258 O O . ASN A 1 61 ? 7.254 -6.518 13.041 1.00 0.00 61 ASN A O 3
ATOM 3269 N N . GLN A 1 62 ? 6.089 -5.944 11.203 1.00 0.00 62 GLN A N 3
ATOM 3270 C CA . GLN A 1 62 ? 5.895 -4.561 11.624 1.00 0.00 62 GLN A CA 3
ATOM 3271 C C . GLN A 1 62 ? 4.516 -4.055 11.214 1.00 0.00 62 GLN A C 3
ATOM 3272 O O . GLN A 1 62 ? 3.828 -4.680 10.407 1.00 0.00 62 GLN A O 3
ATOM 3286 N N . LYS A 1 63 ? 4.117 -2.919 11.776 1.00 0.00 63 LYS A N 3
ATOM 3287 C CA . LYS A 1 63 ? 2.821 -2.327 11.469 1.00 0.00 63 LYS A CA 3
ATOM 3288 C C . LYS A 1 63 ? 2.881 -0.806 11.563 1.00 0.00 63 LYS A C 3
ATOM 3289 O O . LYS A 1 63 ? 3.647 -0.253 12.351 1.00 0.00 63 LYS A O 3
ATOM 3308 N N . GLY A 1 64 ? 2.066 -0.135 10.755 1.00 0.00 64 GLY A N 3
ATOM 3309 C CA . GLY A 1 64 ? 2.042 1.316 10.764 1.00 0.00 64 GLY A CA 3
ATOM 3310 C C . GLY A 1 64 ? 1.002 1.885 9.819 1.00 0.00 64 GLY A C 3
ATOM 3311 O O . GLY A 1 64 ? 0.261 1.140 9.178 1.00 0.00 64 GLY A O 3
ATOM 3315 N N . LYS A 1 65 ? 0.945 3.210 9.733 1.00 0.00 65 LYS A N 3
ATOM 3316 C CA . LYS A 1 65 ? -0.012 3.879 8.860 1.00 0.00 65 LYS A CA 3
ATOM 3317 C C . LYS A 1 65 ? 0.540 4.007 7.444 1.00 0.00 65 LYS A C 3
ATOM 3318 O O . LYS A 1 65 ? 1.719 4.307 7.251 1.00 0.00 65 LYS A O 3
ATOM 3337 N N . VAL A 1 66 ? -0.319 3.779 6.455 1.00 0.00 66 VAL A N 3
ATOM 3338 C CA . VAL A 1 66 ? 0.083 3.871 5.057 1.00 0.00 66 VAL A CA 3
ATOM 3339 C C . VAL A 1 66 ? -0.834 4.812 4.283 1.00 0.00 66 VAL A C 3
ATOM 3340 O O . VAL A 1 66 ? -2.060 4.735 4.370 1.00 0.00 66 VAL A O 3
ATOM 3353 N N . PRO A 1 67 ? -0.228 5.722 3.506 1.00 0.00 67 PRO A N 3
ATOM 3354 C CA . PRO A 1 67 ? -0.971 6.695 2.700 1.00 0.00 67 PRO A CA 3
ATOM 3355 C C . PRO A 1 67 ? -1.703 6.042 1.532 1.00 0.00 67 PRO A C 3
ATOM 3356 O O . PRO A 1 67 ? -1.080 5.461 0.644 1.00 0.00 67 PRO A O 3
ATOM 3367 N N . ILE A 1 68 ? -3.028 6.143 1.540 1.00 0.00 68 ILE A N 3
ATOM 3368 C CA . ILE A 1 68 ? -3.844 5.564 0.481 1.00 0.00 68 ILE A CA 3
ATOM 3369 C C . ILE A 1 68 ? -3.476 6.148 -0.879 1.00 0.00 68 ILE A C 3
ATOM 3370 O O . ILE A 1 68 ? -3.513 5.455 -1.896 1.00 0.00 68 ILE A O 3
ATOM 3386 N N . THR A 1 69 ? -3.118 7.429 -0.889 1.00 0.00 69 THR A N 3
ATOM 3387 C CA . THR A 1 69 ? -2.741 8.107 -2.123 1.00 0.00 69 THR A CA 3
ATOM 3388 C C . THR A 1 69 ? -1.591 7.387 -2.818 1.00 0.00 69 THR A C 3
ATOM 3389 O O . THR A 1 69 ? -1.381 7.548 -4.020 1.00 0.00 69 THR A O 3
ATOM 3400 N N . TYR A 1 70 ? -0.849 6.593 -2.054 1.00 0.00 70 TYR A N 3
ATOM 3401 C CA . TYR A 1 70 ? 0.281 5.849 -2.596 1.00 0.00 70 TYR A CA 3
ATOM 3402 C C . TYR A 1 70 ? -0.105 4.401 -2.882 1.00 0.00 70 TYR A C 3
ATOM 3403 O O . TYR A 1 70 ? 0.619 3.676 -3.564 1.00 0.00 70 TYR A O 3
ATOM 3421 N N . LEU A 1 71 ? -1.253 3.988 -2.356 1.00 0.00 71 LEU A N 3
ATOM 3422 C CA . LEU A 1 71 ? -1.739 2.627 -2.554 1.00 0.00 71 LEU A CA 3
ATOM 3423 C C . LEU A 1 71 ? -2.903 2.602 -3.540 1.00 0.00 71 LEU A C 3
ATOM 3424 O O . LEU A 1 71 ? -3.726 3.516 -3.564 1.00 0.00 71 LEU A O 3
ATOM 3440 N N . GLU A 1 72 ? -2.965 1.549 -4.348 1.00 0.00 72 GLU A N 3
ATOM 3441 C CA . GLU A 1 72 ? -4.029 1.405 -5.334 1.00 0.00 72 GLU A CA 3
ATOM 3442 C C . GLU A 1 72 ? -4.797 0.104 -5.121 1.00 0.00 72 GLU A C 3
ATOM 3443 O O . GLU A 1 72 ? -4.505 -0.913 -5.750 1.00 0.00 72 GLU A O 3
ATOM 3455 N N . LEU A 1 73 ? -5.780 0.144 -4.228 1.00 0.00 73 LEU A N 3
ATOM 3456 C CA . LEU A 1 73 ? -6.591 -1.031 -3.930 1.00 0.00 73 LEU A CA 3
ATOM 3457 C C . LEU A 1 73 ? -7.031 -1.729 -5.213 1.00 0.00 73 LEU A C 3
ATOM 3458 O O . LEU A 1 73 ? -7.850 -1.205 -5.969 1.00 0.00 73 LEU A O 3
ATOM 3474 N N . LEU A 1 74 ? -6.483 -2.916 -5.452 1.00 0.00 74 LEU A N 3
ATOM 3475 C CA . LEU A 1 74 ? -6.820 -3.688 -6.643 1.00 0.00 74 LEU A CA 3
ATOM 3476 C C . LEU A 1 74 ? -8.178 -4.365 -6.487 1.00 0.00 74 LEU A C 3
ATOM 3477 O O . LEU A 1 74 ? -8.338 -5.278 -5.678 1.00 0.00 74 LEU A O 3
ATOM 3493 N N . ASN A 1 75 ? -9.153 -3.912 -7.268 1.00 0.00 75 ASN A N 3
ATOM 3494 C CA . ASN A 1 75 ? -10.497 -4.475 -7.217 1.00 0.00 75 ASN A CA 3
ATOM 3495 C C . ASN A 1 75 ? -10.739 -5.413 -8.396 1.00 0.00 75 ASN A C 3
ATOM 3496 O O . ASN A 1 75 ? -10.935 -4.969 -9.527 1.00 0.00 75 ASN A O 3
ATOM 3507 N N . SER A 1 76 ? -10.723 -6.714 -8.122 1.00 0.00 76 SER A N 3
ATOM 3508 C CA . SER A 1 76 ? -10.936 -7.716 -9.159 1.00 0.00 76 SER A CA 3
ATOM 3509 C C . SER A 1 76 ? -12.421 -7.851 -9.486 1.00 0.00 76 SER A C 3
ATOM 3510 O O . SER A 1 76 ? -13.275 -7.732 -8.609 1.00 0.00 76 SER A O 3
ATOM 3518 N N . GLY A 1 77 ? -12.720 -8.102 -10.758 1.00 0.00 77 GLY A N 3
ATOM 3519 C CA . GLY A 1 77 ? -14.100 -8.249 -11.180 1.00 0.00 77 GLY A CA 3
ATOM 3520 C C . GLY A 1 77 ? -14.397 -7.501 -12.464 1.00 0.00 77 GLY A C 3
ATOM 3521 O O . GLY A 1 77 ? -13.599 -6.689 -12.933 1.00 0.00 77 GLY A O 3
ATOM 3525 N N . PRO A 1 78 ? -15.569 -7.774 -13.056 1.00 0.00 78 PRO A N 3
ATOM 3526 C CA . PRO A 1 78 ? -15.995 -7.132 -14.303 1.00 0.00 78 PRO A CA 3
ATOM 3527 C C . PRO A 1 78 ? -16.325 -5.656 -14.112 1.00 0.00 78 PRO A C 3
ATOM 3528 O O . PRO A 1 78 ? -16.729 -4.973 -15.053 1.00 0.00 78 PRO A O 3
ATOM 3539 N N . SER A 1 79 ? -16.148 -5.169 -12.888 1.00 0.00 79 SER A N 3
ATOM 3540 C CA . SER A 1 79 ? -16.430 -3.773 -12.572 1.00 0.00 79 SER A CA 3
ATOM 3541 C C . SER A 1 79 ? -15.371 -2.855 -13.174 1.00 0.00 79 SER A C 3
ATOM 3542 O O . SER A 1 79 ? -14.276 -2.712 -12.630 1.00 0.00 79 SER A O 3
ATOM 3550 N N . SER A 1 80 ? -15.705 -2.236 -14.302 1.00 0.00 80 SER A N 3
ATOM 3551 C CA . SER A 1 80 ? -14.782 -1.334 -14.981 1.00 0.00 80 SER A CA 3
ATOM 3552 C C . SER A 1 80 ? -15.536 -0.370 -15.892 1.00 0.00 80 SER A C 3
ATOM 3553 O O . SER A 1 80 ? -16.569 -0.717 -16.463 1.00 0.00 80 SER A O 3
ATOM 3561 N N . GLY A 1 81 ? -15.010 0.844 -16.023 1.00 0.00 81 GLY A N 3
ATOM 3562 C CA . GLY A 1 81 ? -15.646 1.841 -16.865 1.00 0.00 81 GLY A CA 3
ATOM 3563 C C . GLY A 1 81 ? -15.880 3.150 -16.138 1.00 0.00 81 GLY A C 3
ATOM 3564 O O . GLY A 1 81 ? -14.945 3.917 -15.909 1.00 0.00 81 GLY A O 3
ATOM 3568 N N . GLY A 1 1 ? 21.542 -11.101 16.861 1.00 0.00 1 GLY A N 4
ATOM 3569 C CA . GLY A 1 1 ? 20.745 -10.508 15.803 1.00 0.00 1 GLY A CA 4
ATOM 3570 C C . GLY A 1 1 ? 19.929 -11.536 15.045 1.00 0.00 1 GLY A C 4
ATOM 3571 O O . GLY A 1 1 ? 20.274 -12.718 15.023 1.00 0.00 1 GLY A O 4
ATOM 3575 N N . SER A 1 2 ? 18.844 -11.087 14.424 1.00 0.00 2 SER A N 4
ATOM 3576 C CA . SER A 1 2 ? 17.973 -11.978 13.666 1.00 0.00 2 SER A CA 4
ATOM 3577 C C . SER A 1 2 ? 17.436 -11.282 12.419 1.00 0.00 2 SER A C 4
ATOM 3578 O O . SER A 1 2 ? 16.794 -10.235 12.506 1.00 0.00 2 SER A O 4
ATOM 3586 N N . SER A 1 3 ? 17.704 -11.872 11.258 1.00 0.00 3 SER A N 4
ATOM 3587 C CA . SER A 1 3 ? 17.253 -11.308 9.992 1.00 0.00 3 SER A CA 4
ATOM 3588 C C . SER A 1 3 ? 16.655 -12.389 9.097 1.00 0.00 3 SER A C 4
ATOM 3589 O O . SER A 1 3 ? 17.107 -13.534 9.102 1.00 0.00 3 SER A O 4
ATOM 3597 N N . GLY A 1 4 ? 15.634 -12.018 8.331 1.00 0.00 4 GLY A N 4
ATOM 3598 C CA . GLY A 1 4 ? 14.990 -12.967 7.442 1.00 0.00 4 GLY A CA 4
ATOM 3599 C C . GLY A 1 4 ? 13.479 -12.934 7.556 1.00 0.00 4 GLY A C 4
ATOM 3600 O O . GLY A 1 4 ? 12.882 -11.866 7.688 1.00 0.00 4 GLY A O 4
ATOM 3604 N N . SER A 1 5 ? 12.857 -14.108 7.502 1.00 0.00 5 SER A N 4
ATOM 3605 C CA . SER A 1 5 ? 11.406 -14.209 7.595 1.00 0.00 5 SER A CA 4
ATOM 3606 C C . SER A 1 5 ? 10.984 -14.722 8.969 1.00 0.00 5 SER A C 4
ATOM 3607 O O . SER A 1 5 ? 10.146 -14.118 9.639 1.00 0.00 5 SER A O 4
ATOM 3615 N N . SER A 1 6 ? 11.570 -15.841 9.382 1.00 0.00 6 SER A N 4
ATOM 3616 C CA . SER A 1 6 ? 11.253 -16.439 10.674 1.00 0.00 6 SER A CA 4
ATOM 3617 C C . SER A 1 6 ? 9.874 -17.089 10.647 1.00 0.00 6 SER A C 4
ATOM 3618 O O . SER A 1 6 ? 9.104 -16.978 11.601 1.00 0.00 6 SER A O 4
ATOM 3626 N N . GLY A 1 7 ? 9.568 -17.769 9.546 1.00 0.00 7 GLY A N 4
ATOM 3627 C CA . GLY A 1 7 ? 8.281 -18.428 9.415 1.00 0.00 7 GLY A CA 4
ATOM 3628 C C . GLY A 1 7 ? 7.423 -17.812 8.328 1.00 0.00 7 GLY A C 4
ATOM 3629 O O . GLY A 1 7 ? 7.853 -16.889 7.635 1.00 0.00 7 GLY A O 4
ATOM 3633 N N . LEU A 1 8 ? 6.206 -18.323 8.177 1.00 0.00 8 LEU A N 4
ATOM 3634 C CA . LEU A 1 8 ? 5.284 -17.818 7.165 1.00 0.00 8 LEU A CA 4
ATOM 3635 C C . LEU A 1 8 ? 3.849 -17.827 7.682 1.00 0.00 8 LEU A C 4
ATOM 3636 O O . LEU A 1 8 ? 3.277 -18.886 7.934 1.00 0.00 8 LEU A O 4
ATOM 3652 N N . ASN A 1 9 ? 3.274 -16.639 7.835 1.00 0.00 9 ASN A N 4
ATOM 3653 C CA . ASN A 1 9 ? 1.904 -16.510 8.321 1.00 0.00 9 ASN A CA 4
ATOM 3654 C C . ASN A 1 9 ? 0.904 -16.912 7.241 1.00 0.00 9 ASN A C 4
ATOM 3655 O O . ASN A 1 9 ? 0.579 -16.120 6.356 1.00 0.00 9 ASN A O 4
ATOM 3666 N N . ASP A 1 10 ? 0.420 -18.147 7.321 1.00 0.00 10 ASP A N 4
ATOM 3667 C CA . ASP A 1 10 ? -0.544 -18.654 6.352 1.00 0.00 10 ASP A CA 4
ATOM 3668 C C . ASP A 1 10 ? -1.973 -18.373 6.808 1.00 0.00 10 ASP A C 4
ATOM 3669 O O . ASP A 1 10 ? -2.236 -18.225 8.002 1.00 0.00 10 ASP A O 4
ATOM 3678 N N . LEU A 1 11 ? -2.891 -18.300 5.851 1.00 0.00 11 LEU A N 4
ATOM 3679 C CA . LEU A 1 11 ? -4.293 -18.036 6.154 1.00 0.00 11 LEU A CA 4
ATOM 3680 C C . LEU A 1 11 ? -4.920 -19.211 6.897 1.00 0.00 11 LEU A C 4
ATOM 3681 O O . LEU A 1 11 ? -4.327 -20.285 6.996 1.00 0.00 11 LEU A O 4
ATOM 3697 N N . LYS A 1 12 ? -6.125 -19.001 7.416 1.00 0.00 12 LYS A N 4
ATOM 3698 C CA . LYS A 1 12 ? -6.836 -20.043 8.147 1.00 0.00 12 LYS A CA 4
ATOM 3699 C C . LYS A 1 12 ? -8.143 -20.403 7.448 1.00 0.00 12 LYS A C 4
ATOM 3700 O O . LYS A 1 12 ? -8.391 -21.567 7.138 1.00 0.00 12 LYS A O 4
ATOM 3719 N N . GLU A 1 13 ? -8.975 -19.395 7.203 1.00 0.00 13 GLU A N 4
ATOM 3720 C CA . GLU A 1 13 ? -10.256 -19.607 6.540 1.00 0.00 13 GLU A CA 4
ATOM 3721 C C . GLU A 1 13 ? -10.415 -18.666 5.349 1.00 0.00 13 GLU A C 4
ATOM 3722 O O . GLU A 1 13 ? -10.740 -19.097 4.243 1.00 0.00 13 GLU A O 4
ATOM 3734 N N . SER A 1 14 ? -10.183 -17.379 5.585 1.00 0.00 14 SER A N 4
ATOM 3735 C CA . SER A 1 14 ? -10.304 -16.375 4.533 1.00 0.00 14 SER A CA 4
ATOM 3736 C C . SER A 1 14 ? -9.439 -15.157 4.843 1.00 0.00 14 SER A C 4
ATOM 3737 O O . SER A 1 14 ? -9.212 -14.823 6.006 1.00 0.00 14 SER A O 4
ATOM 3745 N N . SER A 1 15 ? -8.960 -14.497 3.794 1.00 0.00 15 SER A N 4
ATOM 3746 C CA . SER A 1 15 ? -8.118 -13.317 3.952 1.00 0.00 15 SER A CA 4
ATOM 3747 C C . SER A 1 15 ? -8.923 -12.144 4.502 1.00 0.00 15 SER A C 4
ATOM 3748 O O . SER A 1 15 ? -9.587 -11.428 3.754 1.00 0.00 15 SER A O 4
ATOM 3756 N N . ASN A 1 16 ? -8.858 -11.955 5.816 1.00 0.00 16 ASN A N 4
ATOM 3757 C CA . ASN A 1 16 ? -9.582 -10.869 6.468 1.00 0.00 16 ASN A CA 4
ATOM 3758 C C . ASN A 1 16 ? -8.787 -9.568 6.401 1.00 0.00 16 ASN A C 4
ATOM 3759 O O . ASN A 1 16 ? -8.644 -8.864 7.399 1.00 0.00 16 ASN A O 4
ATOM 3770 N N . ASN A 1 17 ? -8.273 -9.256 5.216 1.00 0.00 17 ASN A N 4
ATOM 3771 C CA . ASN A 1 17 ? -7.492 -8.040 5.018 1.00 0.00 17 ASN A CA 4
ATOM 3772 C C . ASN A 1 17 ? -7.513 -7.613 3.553 1.00 0.00 17 ASN A C 4
ATOM 3773 O O . ASN A 1 17 ? -7.608 -8.448 2.654 1.00 0.00 17 ASN A O 4
ATOM 3784 N N . ARG A 1 18 ? -7.424 -6.307 3.322 1.00 0.00 18 ARG A N 4
ATOM 3785 C CA . ARG A 1 18 ? -7.434 -5.768 1.968 1.00 0.00 18 ARG A CA 4
ATOM 3786 C C . ARG A 1 18 ? -6.026 -5.752 1.379 1.00 0.00 18 ARG A C 4
ATOM 3787 O O . ARG A 1 18 ? -5.036 -5.798 2.109 1.00 0.00 18 ARG A O 4
ATOM 3808 N N . LYS A 1 19 ? -5.945 -5.687 0.054 1.00 0.00 19 LYS A N 4
ATOM 3809 C CA . LYS A 1 19 ? -4.660 -5.664 -0.634 1.00 0.00 19 LYS A CA 4
ATOM 3810 C C . LYS A 1 19 ? -4.590 -4.502 -1.619 1.00 0.00 19 LYS A C 4
ATOM 3811 O O . LYS A 1 19 ? -5.582 -4.163 -2.263 1.00 0.00 19 LYS A O 4
ATOM 3830 N N . ALA A 1 20 ? -3.413 -3.897 -1.731 1.00 0.00 20 ALA A N 4
ATOM 3831 C CA . ALA A 1 20 ? -3.214 -2.775 -2.641 1.00 0.00 20 ALA A CA 4
ATOM 3832 C C . ALA A 1 20 ? -1.776 -2.726 -3.145 1.00 0.00 20 ALA A C 4
ATOM 3833 O O . ALA A 1 20 ? -0.862 -3.235 -2.496 1.00 0.00 20 ALA A O 4
ATOM 3840 N N . ARG A 1 21 ? -1.582 -2.110 -4.307 1.00 0.00 21 ARG A N 4
ATOM 3841 C CA . ARG A 1 21 ? -0.255 -1.996 -4.899 1.00 0.00 21 ARG A CA 4
ATOM 3842 C C . ARG A 1 21 ? 0.294 -0.582 -4.736 1.00 0.00 21 ARG A C 4
ATOM 3843 O O . ARG A 1 21 ? -0.381 0.398 -5.052 1.00 0.00 21 ARG A O 4
ATOM 3864 N N . VAL A 1 22 ? 1.523 -0.483 -4.239 1.00 0.00 22 VAL A N 4
ATOM 3865 C CA . VAL A 1 22 ? 2.163 0.811 -4.034 1.00 0.00 22 VAL A CA 4
ATOM 3866 C C . VAL A 1 22 ? 2.552 1.448 -5.363 1.00 0.00 22 VAL A C 4
ATOM 3867 O O . VAL A 1 22 ? 3.145 0.799 -6.226 1.00 0.00 22 VAL A O 4
ATOM 3880 N N . LEU A 1 23 ? 2.216 2.724 -5.522 1.00 0.00 23 LEU A N 4
ATOM 3881 C CA . LEU A 1 23 ? 2.530 3.451 -6.747 1.00 0.00 23 LEU A CA 4
ATOM 3882 C C . LEU A 1 23 ? 3.892 4.129 -6.643 1.00 0.00 23 LEU A C 4
ATOM 3883 O O . LEU A 1 23 ? 4.574 4.335 -7.648 1.00 0.00 23 LEU A O 4
ATOM 3899 N N . TYR A 1 24 ? 4.284 4.473 -5.421 1.00 0.00 24 TYR A N 4
ATOM 3900 C CA . TYR A 1 24 ? 5.565 5.128 -5.185 1.00 0.00 24 TYR A CA 4
ATOM 3901 C C . TYR A 1 24 ? 6.139 4.731 -3.829 1.00 0.00 24 TYR A C 4
ATOM 3902 O O . TYR A 1 24 ? 5.398 4.490 -2.875 1.00 0.00 24 TYR A O 4
ATOM 3920 N N . ASP A 1 25 ? 7.463 4.664 -3.751 1.00 0.00 25 ASP A N 4
ATOM 3921 C CA . ASP A 1 25 ? 8.139 4.297 -2.512 1.00 0.00 25 ASP A CA 4
ATOM 3922 C C . ASP A 1 25 ? 7.989 5.396 -1.465 1.00 0.00 25 ASP A C 4
ATOM 3923 O O . ASP A 1 25 ? 8.504 6.502 -1.633 1.00 0.00 25 ASP A O 4
ATOM 3932 N N . TYR A 1 26 ? 7.280 5.086 -0.386 1.00 0.00 26 TYR A N 4
ATOM 3933 C CA . TYR A 1 26 ? 7.059 6.048 0.687 1.00 0.00 26 TYR A CA 4
ATOM 3934 C C . TYR A 1 26 ? 8.060 5.842 1.819 1.00 0.00 26 TYR A C 4
ATOM 3935 O O . TYR A 1 26 ? 8.529 4.727 2.053 1.00 0.00 26 TYR A O 4
ATOM 3953 N N . ASP A 1 27 ? 8.382 6.923 2.520 1.00 0.00 27 ASP A N 4
ATOM 3954 C CA . ASP A 1 27 ? 9.326 6.862 3.630 1.00 0.00 27 ASP A CA 4
ATOM 3955 C C . ASP A 1 27 ? 8.659 7.283 4.935 1.00 0.00 27 ASP A C 4
ATOM 3956 O O . ASP A 1 27 ? 8.413 8.467 5.164 1.00 0.00 27 ASP A O 4
ATOM 3965 N N . ALA A 1 28 ? 8.367 6.306 5.787 1.00 0.00 28 ALA A N 4
ATOM 3966 C CA . ALA A 1 28 ? 7.728 6.575 7.069 1.00 0.00 28 ALA A CA 4
ATOM 3967 C C . ALA A 1 28 ? 8.507 7.619 7.862 1.00 0.00 28 ALA A C 4
ATOM 3968 O O . ALA A 1 28 ? 9.730 7.541 7.974 1.00 0.00 28 ALA A O 4
ATOM 3975 N N . ALA A 1 29 ? 7.791 8.596 8.409 1.00 0.00 29 ALA A N 4
ATOM 3976 C CA . ALA A 1 29 ? 8.416 9.655 9.192 1.00 0.00 29 ALA A CA 4
ATOM 3977 C C . ALA A 1 29 ? 8.584 9.234 10.648 1.00 0.00 29 ALA A C 4
ATOM 3978 O O . ALA A 1 29 ? 9.559 9.602 11.302 1.00 0.00 29 ALA A O 4
ATOM 3985 N N . ASN A 1 30 ? 7.626 8.462 11.150 1.00 0.00 30 ASN A N 4
ATOM 3986 C CA . ASN A 1 30 ? 7.668 7.992 12.531 1.00 0.00 30 ASN A CA 4
ATOM 3987 C C . ASN A 1 30 ? 7.279 6.519 12.616 1.00 0.00 30 ASN A C 4
ATOM 3988 O O . ASN A 1 30 ? 6.697 5.965 11.684 1.00 0.00 30 ASN A O 4
ATOM 3999 N N . SER A 1 31 ? 7.604 5.892 13.742 1.00 0.00 31 SER A N 4
ATOM 4000 C CA . SER A 1 31 ? 7.292 4.482 13.949 1.00 0.00 31 SER A CA 4
ATOM 4001 C C . SER A 1 31 ? 5.877 4.164 13.473 1.00 0.00 31 SER A C 4
ATOM 4002 O O . SER A 1 31 ? 5.679 3.327 12.591 1.00 0.00 31 SER A O 4
ATOM 4010 N N . THR A 1 32 ? 4.895 4.837 14.065 1.00 0.00 32 THR A N 4
ATOM 4011 C CA . THR A 1 32 ? 3.499 4.626 13.704 1.00 0.00 32 THR A CA 4
ATOM 4012 C C . THR A 1 32 ? 3.344 4.424 12.201 1.00 0.00 32 THR A C 4
ATOM 4013 O O . THR A 1 32 ? 2.524 3.622 11.755 1.00 0.00 32 THR A O 4
ATOM 4024 N N . GLU A 1 33 ? 4.137 5.156 11.425 1.00 0.00 33 GLU A N 4
ATOM 4025 C CA . GLU A 1 33 ? 4.086 5.056 9.971 1.00 0.00 33 GLU A CA 4
ATOM 4026 C C . GLU A 1 33 ? 5.021 3.960 9.468 1.00 0.00 33 GLU A C 4
ATOM 4027 O O . GLU A 1 33 ? 6.025 3.642 10.108 1.00 0.00 33 GLU A O 4
ATOM 4039 N N . LEU A 1 34 ? 4.684 3.384 8.319 1.00 0.00 34 LEU A N 4
ATOM 4040 C CA . LEU A 1 34 ? 5.493 2.322 7.730 1.00 0.00 34 LEU A CA 4
ATOM 4041 C C . LEU A 1 34 ? 6.005 2.730 6.352 1.00 0.00 34 LEU A C 4
ATOM 4042 O O . LEU A 1 34 ? 5.338 3.464 5.623 1.00 0.00 34 LEU A O 4
ATOM 4058 N N . SER A 1 35 ? 7.193 2.246 6.001 1.00 0.00 35 SER A N 4
ATOM 4059 C CA . SER A 1 35 ? 7.795 2.561 4.711 1.00 0.00 35 SER A CA 4
ATOM 4060 C C . SER A 1 35 ? 7.191 1.701 3.605 1.00 0.00 35 SER A C 4
ATOM 4061 O O . SER A 1 35 ? 6.857 0.536 3.821 1.00 0.00 35 SER A O 4
ATOM 4069 N N . LEU A 1 36 ? 7.054 2.285 2.420 1.00 0.00 36 LEU A N 4
ATOM 4070 C CA . LEU A 1 36 ? 6.490 1.574 1.278 1.00 0.00 36 LEU A CA 4
ATOM 4071 C C . LEU A 1 36 ? 7.416 1.663 0.069 1.00 0.00 36 LEU A C 4
ATOM 4072 O O . LEU A 1 36 ? 8.122 2.656 -0.113 1.00 0.00 36 LEU A O 4
ATOM 4088 N N . LEU A 1 37 ? 7.407 0.621 -0.755 1.00 0.00 37 LEU A N 4
ATOM 4089 C CA . LEU A 1 37 ? 8.245 0.583 -1.949 1.00 0.00 37 LEU A CA 4
ATOM 4090 C C . LEU A 1 37 ? 7.395 0.660 -3.213 1.00 0.00 37 LEU A C 4
ATOM 4091 O O . LEU A 1 37 ? 6.194 0.394 -3.183 1.00 0.00 37 LEU A O 4
ATOM 4107 N N . ALA A 1 38 ? 8.027 1.025 -4.324 1.00 0.00 38 ALA A N 4
ATOM 4108 C CA . ALA A 1 38 ? 7.331 1.133 -5.599 1.00 0.00 38 ALA A CA 4
ATOM 4109 C C . ALA A 1 38 ? 7.156 -0.237 -6.247 1.00 0.00 38 ALA A C 4
ATOM 4110 O O . ALA A 1 38 ? 8.109 -1.007 -6.359 1.00 0.00 38 ALA A O 4
ATOM 4117 N N . ASP A 1 39 ? 5.933 -0.533 -6.672 1.00 0.00 39 ASP A N 4
ATOM 4118 C CA . ASP A 1 39 ? 5.633 -1.810 -7.310 1.00 0.00 39 ASP A CA 4
ATOM 4119 C C . ASP A 1 39 ? 5.579 -2.933 -6.278 1.00 0.00 39 ASP A C 4
ATOM 4120 O O . ASP A 1 39 ? 6.001 -4.056 -6.548 1.00 0.00 39 ASP A O 4
ATOM 4129 N N . GLU A 1 40 ? 5.057 -2.619 -5.097 1.00 0.00 40 GLU A N 4
ATOM 4130 C CA . GLU A 1 40 ? 4.950 -3.602 -4.025 1.00 0.00 40 GLU A CA 4
ATOM 4131 C C . GLU A 1 40 ? 3.540 -3.617 -3.439 1.00 0.00 40 GLU A C 4
ATOM 4132 O O . GLU A 1 40 ? 2.960 -2.567 -3.162 1.00 0.00 40 GLU A O 4
ATOM 4144 N N . VAL A 1 41 ? 2.995 -4.815 -3.256 1.00 0.00 41 VAL A N 4
ATOM 4145 C CA . VAL A 1 41 ? 1.654 -4.969 -2.704 1.00 0.00 41 VAL A CA 4
ATOM 4146 C C . VAL A 1 41 ? 1.704 -5.532 -1.288 1.00 0.00 41 VAL A C 4
ATOM 4147 O O . VAL A 1 41 ? 2.251 -6.611 -1.057 1.00 0.00 41 VAL A O 4
ATOM 4160 N N . ILE A 1 42 ? 1.130 -4.795 -0.343 1.00 0.00 42 ILE A N 4
ATOM 4161 C CA . ILE A 1 42 ? 1.108 -5.222 1.050 1.00 0.00 42 ILE A CA 4
ATOM 4162 C C . ILE A 1 42 ? -0.321 -5.321 1.572 1.00 0.00 42 ILE A C 4
ATOM 4163 O O . ILE A 1 42 ? -1.276 -4.993 0.867 1.00 0.00 42 ILE A O 4
ATOM 4179 N N . THR A 1 43 ? -0.462 -5.773 2.814 1.00 0.00 43 THR A N 4
ATOM 4180 C CA . THR A 1 43 ? -1.775 -5.915 3.432 1.00 0.00 43 THR A CA 4
ATOM 4181 C C . THR A 1 43 ? -2.209 -4.617 4.104 1.00 0.00 43 THR A C 4
ATOM 4182 O O . THR A 1 43 ? -1.507 -4.086 4.965 1.00 0.00 43 THR A O 4
ATOM 4193 N N . VAL A 1 44 ? -3.372 -4.110 3.706 1.00 0.00 44 VAL A N 4
ATOM 4194 C CA . VAL A 1 44 ? -3.901 -2.875 4.271 1.00 0.00 44 VAL A CA 4
ATOM 4195 C C . VAL A 1 44 ? -5.284 -3.094 4.874 1.00 0.00 44 VAL A C 4
ATOM 4196 O O . VAL A 1 44 ? -6.067 -3.906 4.379 1.00 0.00 44 VAL A O 4
ATOM 4209 N N . PHE A 1 45 ? -5.578 -2.366 5.945 1.00 0.00 45 PHE A N 4
ATOM 4210 C CA . PHE A 1 45 ? -6.867 -2.481 6.617 1.00 0.00 45 PHE A CA 4
ATOM 4211 C C . PHE A 1 45 ? -7.176 -1.222 7.423 1.00 0.00 45 PHE A C 4
ATOM 4212 O O . PHE A 1 45 ? -6.273 -0.577 7.956 1.00 0.00 45 PHE A O 4
ATOM 4229 N N . SER A 1 46 ? -8.457 -0.878 7.505 1.00 0.00 46 SER A N 4
ATOM 4230 C CA . SER A 1 46 ? -8.885 0.305 8.241 1.00 0.00 46 SER A CA 4
ATOM 4231 C C . SER A 1 46 ? -8.916 0.031 9.742 1.00 0.00 46 SER A C 4
ATOM 4232 O O . SER A 1 46 ? -8.980 -1.121 10.173 1.00 0.00 46 SER A O 4
ATOM 4240 N N . VAL A 1 47 ? -8.868 1.097 10.534 1.00 0.00 47 VAL A N 4
ATOM 4241 C CA . VAL A 1 47 ? -8.892 0.973 11.986 1.00 0.00 47 VAL A CA 4
ATOM 4242 C C . VAL A 1 47 ? -9.605 2.158 12.628 1.00 0.00 47 VAL A C 4
ATOM 4243 O O . VAL A 1 47 ? -9.482 3.294 12.169 1.00 0.00 47 VAL A O 4
ATOM 4256 N N . VAL A 1 48 ? -10.353 1.886 13.693 1.00 0.00 48 VAL A N 4
ATOM 4257 C CA . VAL A 1 48 ? -11.085 2.929 14.400 1.00 0.00 48 VAL A CA 4
ATOM 4258 C C . VAL A 1 48 ? -10.176 4.104 14.741 1.00 0.00 48 VAL A C 4
ATOM 4259 O O . VAL A 1 48 ? -9.034 3.918 15.160 1.00 0.00 48 VAL A O 4
ATOM 4272 N N . GLY A 1 49 ? -10.691 5.317 14.559 1.00 0.00 49 GLY A N 4
ATOM 4273 C CA . GLY A 1 49 ? -9.912 6.505 14.853 1.00 0.00 49 GLY A CA 4
ATOM 4274 C C . GLY A 1 49 ? -8.814 6.745 13.836 1.00 0.00 49 GLY A C 4
ATOM 4275 O O . GLY A 1 49 ? -7.812 7.393 14.136 1.00 0.00 49 GLY A O 4
ATOM 4279 N N . MET A 1 50 ? -9.001 6.219 12.630 1.00 0.00 50 MET A N 4
ATOM 4280 C CA . MET A 1 50 ? -8.017 6.379 11.566 1.00 0.00 50 MET A CA 4
ATOM 4281 C C . MET A 1 50 ? -8.547 7.298 10.470 1.00 0.00 50 MET A C 4
ATOM 4282 O O . MET A 1 50 ? -9.757 7.425 10.284 1.00 0.00 50 MET A O 4
ATOM 4296 N N . ASP A 1 51 ? -7.633 7.937 9.747 1.00 0.00 51 ASP A N 4
ATOM 4297 C CA . ASP A 1 51 ? -8.009 8.843 8.668 1.00 0.00 51 ASP A CA 4
ATOM 4298 C C . ASP A 1 51 ? -8.174 8.086 7.354 1.00 0.00 51 ASP A C 4
ATOM 4299 O O . ASP A 1 51 ? -7.457 7.121 7.088 1.00 0.00 51 ASP A O 4
ATOM 4308 N N . SER A 1 52 ? -9.123 8.530 6.536 1.00 0.00 52 SER A N 4
ATOM 4309 C CA . SER A 1 52 ? -9.385 7.891 5.252 1.00 0.00 52 SER A CA 4
ATOM 4310 C C . SER A 1 52 ? -8.155 7.954 4.352 1.00 0.00 52 SER A C 4
ATOM 4311 O O . SER A 1 52 ? -7.989 7.133 3.450 1.00 0.00 52 SER A O 4
ATOM 4319 N N . ASP A 1 53 ? -7.295 8.935 4.605 1.00 0.00 53 ASP A N 4
ATOM 4320 C CA . ASP A 1 53 ? -6.078 9.106 3.820 1.00 0.00 53 ASP A CA 4
ATOM 4321 C C . ASP A 1 53 ? -4.934 8.283 4.404 1.00 0.00 53 ASP A C 4
ATOM 4322 O O . ASP A 1 53 ? -3.771 8.482 4.053 1.00 0.00 53 ASP A O 4
ATOM 4331 N N . TRP A 1 54 ? -5.272 7.360 5.297 1.00 0.00 54 TRP A N 4
ATOM 4332 C CA . TRP A 1 54 ? -4.272 6.508 5.930 1.00 0.00 54 TRP A CA 4
ATOM 4333 C C . TRP A 1 54 ? -4.877 5.167 6.334 1.00 0.00 54 TRP A C 4
ATOM 4334 O O . TRP A 1 54 ? -5.925 5.116 6.979 1.00 0.00 54 TRP A O 4
ATOM 4355 N N . LEU A 1 55 ? -4.211 4.084 5.950 1.00 0.00 55 LEU A N 4
ATOM 4356 C CA . LEU A 1 55 ? -4.683 2.741 6.273 1.00 0.00 55 LEU A CA 4
ATOM 4357 C C . LEU A 1 55 ? -3.678 2.008 7.155 1.00 0.00 55 LEU A C 4
ATOM 4358 O O . LEU A 1 55 ? -2.586 2.510 7.419 1.00 0.00 55 LEU A O 4
ATOM 4374 N N . MET A 1 56 ? -4.054 0.816 7.607 1.00 0.00 56 MET A N 4
ATOM 4375 C CA . MET A 1 56 ? -3.184 0.012 8.457 1.00 0.00 56 MET A CA 4
ATOM 4376 C C . MET A 1 56 ? -2.341 -0.945 7.621 1.00 0.00 56 MET A C 4
ATOM 4377 O O . MET A 1 56 ? -2.822 -1.987 7.178 1.00 0.00 56 MET A O 4
ATOM 4391 N N . GLY A 1 57 ? -1.079 -0.584 7.408 1.00 0.00 57 GLY A N 4
ATOM 4392 C CA . GLY A 1 57 ? -0.189 -1.422 6.625 1.00 0.00 57 GLY A CA 4
ATOM 4393 C C . GLY A 1 57 ? 0.551 -2.434 7.475 1.00 0.00 57 GLY A C 4
ATOM 4394 O O . GLY A 1 57 ? 0.774 -2.210 8.665 1.00 0.00 57 GLY A O 4
ATOM 4398 N N . GLU A 1 58 ? 0.932 -3.552 6.865 1.00 0.00 58 GLU A N 4
ATOM 4399 C CA . GLU A 1 58 ? 1.650 -4.604 7.576 1.00 0.00 58 GLU A CA 4
ATOM 4400 C C . GLU A 1 58 ? 2.666 -5.282 6.662 1.00 0.00 58 GLU A C 4
ATOM 4401 O O . GLU A 1 58 ? 2.299 -5.955 5.698 1.00 0.00 58 GLU A O 4
ATOM 4413 N N . ARG A 1 59 ? 3.946 -5.100 6.972 1.00 0.00 59 ARG A N 4
ATOM 4414 C CA . ARG A 1 59 ? 5.016 -5.693 6.178 1.00 0.00 59 ARG A CA 4
ATOM 4415 C C . ARG A 1 59 ? 5.882 -6.612 7.034 1.00 0.00 59 ARG A C 4
ATOM 4416 O O . ARG A 1 59 ? 6.665 -6.150 7.863 1.00 0.00 59 ARG A O 4
ATOM 4437 N N . GLY A 1 60 ? 5.735 -7.917 6.827 1.00 0.00 60 GLY A N 4
ATOM 4438 C CA . GLY A 1 60 ? 6.510 -8.881 7.587 1.00 0.00 60 GLY A CA 4
ATOM 4439 C C . GLY A 1 60 ? 6.221 -8.813 9.073 1.00 0.00 60 GLY A C 4
ATOM 4440 O O . GLY A 1 60 ? 5.128 -9.163 9.517 1.00 0.00 60 GLY A O 4
ATOM 4444 N N . ASN A 1 61 ? 7.205 -8.363 9.846 1.00 0.00 61 ASN A N 4
ATOM 4445 C CA . ASN A 1 61 ? 7.052 -8.253 11.292 1.00 0.00 61 ASN A CA 4
ATOM 4446 C C . ASN A 1 61 ? 6.961 -6.792 11.720 1.00 0.00 61 ASN A C 4
ATOM 4447 O O . ASN A 1 61 ? 7.578 -6.384 12.703 1.00 0.00 61 ASN A O 4
ATOM 4458 N N . GLN A 1 62 ? 6.188 -6.009 10.974 1.00 0.00 62 GLN A N 4
ATOM 4459 C CA . GLN A 1 62 ? 6.017 -4.593 11.276 1.00 0.00 62 GLN A CA 4
ATOM 4460 C C . GLN A 1 62 ? 4.571 -4.160 11.055 1.00 0.00 62 GLN A C 4
ATOM 4461 O O . GLN A 1 62 ? 3.800 -4.850 10.387 1.00 0.00 62 GLN A O 4
ATOM 4475 N N . LYS A 1 63 ? 4.209 -3.013 11.621 1.00 0.00 63 LYS A N 4
ATOM 4476 C CA . LYS A 1 63 ? 2.856 -2.486 11.486 1.00 0.00 63 LYS A CA 4
ATOM 4477 C C . LYS A 1 63 ? 2.848 -0.967 11.623 1.00 0.00 63 LYS A C 4
ATOM 4478 O O . LYS A 1 63 ? 3.582 -0.403 12.433 1.00 0.00 63 LYS A O 4
ATOM 4497 N N . GLY A 1 64 ? 2.012 -0.310 10.825 1.00 0.00 64 GLY A N 4
ATOM 4498 C CA . GLY A 1 64 ? 1.923 1.138 10.874 1.00 0.00 64 GLY A CA 4
ATOM 4499 C C . GLY A 1 64 ? 0.891 1.688 9.910 1.00 0.00 64 GLY A C 4
ATOM 4500 O O . GLY A 1 64 ? 0.123 0.934 9.313 1.00 0.00 64 GLY A O 4
ATOM 4504 N N . LYS A 1 65 ? 0.870 3.008 9.759 1.00 0.00 65 LYS A N 4
ATOM 4505 C CA . LYS A 1 65 ? -0.076 3.661 8.861 1.00 0.00 65 LYS A CA 4
ATOM 4506 C C . LYS A 1 65 ? 0.492 3.757 7.449 1.00 0.00 65 LYS A C 4
ATOM 4507 O O . LYS A 1 65 ? 1.708 3.768 7.257 1.00 0.00 65 LYS A O 4
ATOM 4526 N N . VAL A 1 66 ? -0.396 3.827 6.462 1.00 0.00 66 VAL A N 4
ATOM 4527 C CA . VAL A 1 66 ? 0.017 3.925 5.067 1.00 0.00 66 VAL A CA 4
ATOM 4528 C C . VAL A 1 66 ? -0.871 4.896 4.298 1.00 0.00 66 VAL A C 4
ATOM 4529 O O . VAL A 1 66 ? -2.099 4.840 4.364 1.00 0.00 66 VAL A O 4
ATOM 4542 N N . PRO A 1 67 ? -0.237 5.811 3.549 1.00 0.00 67 PRO A N 4
ATOM 4543 C CA . PRO A 1 67 ? -0.950 6.812 2.751 1.00 0.00 67 PRO A CA 4
ATOM 4544 C C . PRO A 1 67 ? -1.675 6.196 1.559 1.00 0.00 67 PRO A C 4
ATOM 4545 O O . PRO A 1 67 ? -1.047 5.638 0.659 1.00 0.00 67 PRO A O 4
ATOM 4556 N N . ILE A 1 68 ? -3.000 6.300 1.560 1.00 0.00 68 ILE A N 4
ATOM 4557 C CA . ILE A 1 68 ? -3.809 5.754 0.478 1.00 0.00 68 ILE A CA 4
ATOM 4558 C C . ILE A 1 68 ? -3.439 6.386 -0.859 1.00 0.00 68 ILE A C 4
ATOM 4559 O O . ILE A 1 68 ? -3.466 5.728 -1.899 1.00 0.00 68 ILE A O 4
ATOM 4575 N N . THR A 1 69 ? -3.091 7.669 -0.824 1.00 0.00 69 THR A N 4
ATOM 4576 C CA . THR A 1 69 ? -2.715 8.392 -2.032 1.00 0.00 69 THR A CA 4
ATOM 4577 C C . THR A 1 69 ? -1.551 7.709 -2.741 1.00 0.00 69 THR A C 4
ATOM 4578 O O . THR A 1 69 ? -1.309 7.943 -3.926 1.00 0.00 69 THR A O 4
ATOM 4589 N N . TYR A 1 70 ? -0.833 6.864 -2.010 1.00 0.00 70 TYR A N 4
ATOM 4590 C CA . TYR A 1 70 ? 0.307 6.147 -2.569 1.00 0.00 70 TYR A CA 4
ATOM 4591 C C . TYR A 1 70 ? -0.071 4.713 -2.924 1.00 0.00 70 TYR A C 4
ATOM 4592 O O . TYR A 1 70 ? 0.672 4.015 -3.615 1.00 0.00 70 TYR A O 4
ATOM 4610 N N . LEU A 1 71 ? -1.232 4.279 -2.447 1.00 0.00 71 LEU A N 4
ATOM 4611 C CA . LEU A 1 71 ? -1.712 2.927 -2.714 1.00 0.00 71 LEU A CA 4
ATOM 4612 C C . LEU A 1 71 ? -2.887 2.949 -3.686 1.00 0.00 71 LEU A C 4
ATOM 4613 O O . LEU A 1 71 ? -3.656 3.909 -3.724 1.00 0.00 71 LEU A O 4
ATOM 4629 N N . GLU A 1 72 ? -3.020 1.883 -4.469 1.00 0.00 72 GLU A N 4
ATOM 4630 C CA . GLU A 1 72 ? -4.102 1.780 -5.441 1.00 0.00 72 GLU A CA 4
ATOM 4631 C C . GLU A 1 72 ? -4.881 0.481 -5.252 1.00 0.00 72 GLU A C 4
ATOM 4632 O O . GLU A 1 72 ? -4.590 -0.529 -5.894 1.00 0.00 72 GLU A O 4
ATOM 4644 N N . LEU A 1 73 ? -5.871 0.515 -4.367 1.00 0.00 73 LEU A N 4
ATOM 4645 C CA . LEU A 1 73 ? -6.692 -0.659 -4.092 1.00 0.00 73 LEU A CA 4
ATOM 4646 C C . LEU A 1 73 ? -7.124 -1.337 -5.389 1.00 0.00 73 LEU A C 4
ATOM 4647 O O . LEU A 1 73 ? -7.880 -0.768 -6.178 1.00 0.00 73 LEU A O 4
ATOM 4663 N N . LEU A 1 74 ? -6.643 -2.556 -5.602 1.00 0.00 74 LEU A N 4
ATOM 4664 C CA . LEU A 1 74 ? -6.981 -3.314 -6.802 1.00 0.00 74 LEU A CA 4
ATOM 4665 C C . LEU A 1 74 ? -8.354 -3.965 -6.666 1.00 0.00 74 LEU A C 4
ATOM 4666 O O . LEU A 1 74 ? -9.007 -3.847 -5.630 1.00 0.00 74 LEU A O 4
ATOM 4682 N N . ASN A 1 75 ? -8.783 -4.654 -7.718 1.00 0.00 75 ASN A N 4
ATOM 4683 C CA . ASN A 1 75 ? -10.077 -5.326 -7.715 1.00 0.00 75 ASN A CA 4
ATOM 4684 C C . ASN A 1 75 ? -9.916 -6.816 -7.427 1.00 0.00 75 ASN A C 4
ATOM 4685 O O . ASN A 1 75 ? -8.846 -7.387 -7.637 1.00 0.00 75 ASN A O 4
ATOM 4696 N N . SER A 1 76 ? -10.987 -7.439 -6.946 1.00 0.00 76 SER A N 4
ATOM 4697 C CA . SER A 1 76 ? -10.965 -8.861 -6.625 1.00 0.00 76 SER A CA 4
ATOM 4698 C C . SER A 1 76 ? -11.571 -9.683 -7.759 1.00 0.00 76 SER A C 4
ATOM 4699 O O . SER A 1 76 ? -12.319 -10.631 -7.523 1.00 0.00 76 SER A O 4
ATOM 4707 N N . GLY A 1 77 ? -11.242 -9.311 -8.993 1.00 0.00 77 GLY A N 4
ATOM 4708 C CA . GLY A 1 77 ? -11.761 -10.023 -10.145 1.00 0.00 77 GLY A CA 4
ATOM 4709 C C . GLY A 1 77 ? -11.895 -9.133 -11.365 1.00 0.00 77 GLY A C 4
ATOM 4710 O O . GLY A 1 77 ? -12.048 -7.916 -11.258 1.00 0.00 77 GLY A O 4
ATOM 4714 N N . PRO A 1 78 ? -11.835 -9.744 -12.558 1.00 0.00 78 PRO A N 4
ATOM 4715 C CA . PRO A 1 78 ? -11.946 -9.017 -13.826 1.00 0.00 78 PRO A CA 4
ATOM 4716 C C . PRO A 1 78 ? -13.353 -8.478 -14.063 1.00 0.00 78 PRO A C 4
ATOM 4717 O O . PRO A 1 78 ? -14.333 -9.219 -13.987 1.00 0.00 78 PRO A O 4
ATOM 4728 N N . SER A 1 79 ? -13.445 -7.184 -14.351 1.00 0.00 79 SER A N 4
ATOM 4729 C CA . SER A 1 79 ? -14.733 -6.545 -14.596 1.00 0.00 79 SER A CA 4
ATOM 4730 C C . SER A 1 79 ? -15.429 -7.170 -15.801 1.00 0.00 79 SER A C 4
ATOM 4731 O O . SER A 1 79 ? -14.778 -7.600 -16.753 1.00 0.00 79 SER A O 4
ATOM 4739 N N . SER A 1 80 ? -16.756 -7.217 -15.752 1.00 0.00 80 SER A N 4
ATOM 4740 C CA . SER A 1 80 ? -17.542 -7.792 -16.837 1.00 0.00 80 SER A CA 4
ATOM 4741 C C . SER A 1 80 ? -16.890 -7.511 -18.188 1.00 0.00 80 SER A C 4
ATOM 4742 O O . SER A 1 80 ? -16.611 -8.428 -18.958 1.00 0.00 80 SER A O 4
ATOM 4750 N N . GLY A 1 81 ? -16.651 -6.233 -18.468 1.00 0.00 81 GLY A N 4
ATOM 4751 C CA . GLY A 1 81 ? -16.035 -5.852 -19.725 1.00 0.00 81 GLY A CA 4
ATOM 4752 C C . GLY A 1 81 ? -16.968 -5.048 -20.608 1.00 0.00 81 GLY A C 4
ATOM 4753 O O . GLY A 1 81 ? -16.567 -4.040 -21.191 1.00 0.00 81 GLY A O 4
ATOM 4757 N N . GLY A 1 1 ? -5.375 17.503 21.945 1.00 0.00 1 GLY A N 5
ATOM 4758 C CA . GLY A 1 1 ? -4.063 16.944 22.214 1.00 0.00 1 GLY A CA 5
ATOM 4759 C C . GLY A 1 1 ? -3.885 15.566 21.607 1.00 0.00 1 GLY A C 5
ATOM 4760 O O . GLY A 1 1 ? -4.196 15.351 20.436 1.00 0.00 1 GLY A O 5
ATOM 4764 N N . SER A 1 2 ? -3.381 14.630 22.406 1.00 0.00 2 SER A N 5
ATOM 4765 C CA . SER A 1 2 ? -3.157 13.267 21.940 1.00 0.00 2 SER A CA 5
ATOM 4766 C C . SER A 1 2 ? -4.102 12.292 22.636 1.00 0.00 2 SER A C 5
ATOM 4767 O O . SER A 1 2 ? -4.097 12.174 23.861 1.00 0.00 2 SER A O 5
ATOM 4775 N N . SER A 1 3 ? -4.912 11.597 21.845 1.00 0.00 3 SER A N 5
ATOM 4776 C CA . SER A 1 3 ? -5.867 10.635 22.383 1.00 0.00 3 SER A CA 5
ATOM 4777 C C . SER A 1 3 ? -5.150 9.392 22.903 1.00 0.00 3 SER A C 5
ATOM 4778 O O . SER A 1 3 ? -5.317 9.003 24.058 1.00 0.00 3 SER A O 5
ATOM 4786 N N . GLY A 1 4 ? -4.351 8.773 22.039 1.00 0.00 4 GLY A N 5
ATOM 4787 C CA . GLY A 1 4 ? -3.621 7.580 22.428 1.00 0.00 4 GLY A CA 5
ATOM 4788 C C . GLY A 1 4 ? -4.537 6.407 22.715 1.00 0.00 4 GLY A C 5
ATOM 4789 O O . GLY A 1 4 ? -5.679 6.591 23.136 1.00 0.00 4 GLY A O 5
ATOM 4793 N N . SER A 1 5 ? -4.036 5.197 22.485 1.00 0.00 5 SER A N 5
ATOM 4794 C CA . SER A 1 5 ? -4.820 3.989 22.716 1.00 0.00 5 SER A CA 5
ATOM 4795 C C . SER A 1 5 ? -3.938 2.747 22.639 1.00 0.00 5 SER A C 5
ATOM 4796 O O . SER A 1 5 ? -3.065 2.644 21.778 1.00 0.00 5 SER A O 5
ATOM 4804 N N . SER A 1 6 ? -4.173 1.805 23.547 1.00 0.00 6 SER A N 5
ATOM 4805 C CA . SER A 1 6 ? -3.399 0.570 23.586 1.00 0.00 6 SER A CA 5
ATOM 4806 C C . SER A 1 6 ? -4.262 -0.625 23.194 1.00 0.00 6 SER A C 5
ATOM 4807 O O . SER A 1 6 ? -5.481 -0.606 23.358 1.00 0.00 6 SER A O 5
ATOM 4815 N N . GLY A 1 7 ? -3.619 -1.666 22.673 1.00 0.00 7 GLY A N 5
ATOM 4816 C CA . GLY A 1 7 ? -4.342 -2.856 22.264 1.00 0.00 7 GLY A CA 5
ATOM 4817 C C . GLY A 1 7 ? -3.431 -4.053 22.080 1.00 0.00 7 GLY A C 5
ATOM 4818 O O . GLY A 1 7 ? -2.259 -3.904 21.729 1.00 0.00 7 GLY A O 5
ATOM 4822 N N . LEU A 1 8 ? -3.967 -5.245 22.318 1.00 0.00 8 LEU A N 5
ATOM 4823 C CA . LEU A 1 8 ? -3.193 -6.474 22.178 1.00 0.00 8 LEU A CA 5
ATOM 4824 C C . LEU A 1 8 ? -3.770 -7.357 21.076 1.00 0.00 8 LEU A C 5
ATOM 4825 O O . LEU A 1 8 ? -4.804 -7.040 20.490 1.00 0.00 8 LEU A O 5
ATOM 4841 N N . ASN A 1 9 ? -3.093 -8.468 20.800 1.00 0.00 9 ASN A N 5
ATOM 4842 C CA . ASN A 1 9 ? -3.539 -9.398 19.769 1.00 0.00 9 ASN A CA 5
ATOM 4843 C C . ASN A 1 9 ? -4.691 -10.260 20.276 1.00 0.00 9 ASN A C 5
ATOM 4844 O O . ASN A 1 9 ? -4.655 -10.767 21.397 1.00 0.00 9 ASN A O 5
ATOM 4855 N N . ASP A 1 10 ? -5.713 -10.422 19.442 1.00 0.00 10 ASP A N 5
ATOM 4856 C CA . ASP A 1 10 ? -6.876 -11.224 19.804 1.00 0.00 10 ASP A CA 5
ATOM 4857 C C . ASP A 1 10 ? -7.111 -12.333 18.783 1.00 0.00 10 ASP A C 5
ATOM 4858 O O . ASP A 1 10 ? -6.393 -12.436 17.787 1.00 0.00 10 ASP A O 5
ATOM 4867 N N . LEU A 1 11 ? -8.118 -13.161 19.037 1.00 0.00 11 LEU A N 5
ATOM 4868 C CA . LEU A 1 11 ? -8.447 -14.263 18.141 1.00 0.00 11 LEU A CA 5
ATOM 4869 C C . LEU A 1 11 ? -9.915 -14.211 17.729 1.00 0.00 11 LEU A C 5
ATOM 4870 O O . LEU A 1 11 ? -10.759 -14.893 18.311 1.00 0.00 11 LEU A O 5
ATOM 4886 N N . LYS A 1 12 ? -10.213 -13.398 16.721 1.00 0.00 12 LYS A N 5
ATOM 4887 C CA . LYS A 1 12 ? -11.578 -13.258 16.228 1.00 0.00 12 LYS A CA 5
ATOM 4888 C C . LYS A 1 12 ? -11.956 -14.434 15.334 1.00 0.00 12 LYS A C 5
ATOM 4889 O O . LYS A 1 12 ? -11.126 -15.294 15.039 1.00 0.00 12 LYS A O 5
ATOM 4908 N N . GLU A 1 13 ? -13.214 -14.465 14.904 1.00 0.00 13 GLU A N 5
ATOM 4909 C CA . GLU A 1 13 ? -13.701 -15.536 14.043 1.00 0.00 13 GLU A CA 5
ATOM 4910 C C . GLU A 1 13 ? -12.850 -15.648 12.781 1.00 0.00 13 GLU A C 5
ATOM 4911 O O . GLU A 1 13 ? -12.245 -16.687 12.518 1.00 0.00 13 GLU A O 5
ATOM 4923 N N . SER A 1 14 ? -12.811 -14.571 12.003 1.00 0.00 14 SER A N 5
ATOM 4924 C CA . SER A 1 14 ? -12.039 -14.549 10.766 1.00 0.00 14 SER A CA 5
ATOM 4925 C C . SER A 1 14 ? -11.153 -13.308 10.701 1.00 0.00 14 SER A C 5
ATOM 4926 O O . SER A 1 14 ? -11.621 -12.187 10.897 1.00 0.00 14 SER A O 5
ATOM 4934 N N . SER A 1 15 ? -9.870 -13.519 10.423 1.00 0.00 15 SER A N 5
ATOM 4935 C CA . SER A 1 15 ? -8.917 -12.419 10.336 1.00 0.00 15 SER A CA 5
ATOM 4936 C C . SER A 1 15 ? -8.473 -12.199 8.893 1.00 0.00 15 SER A C 5
ATOM 4937 O O . SER A 1 15 ? -7.564 -12.868 8.403 1.00 0.00 15 SER A O 5
ATOM 4945 N N . ASN A 1 16 ? -9.122 -11.256 8.218 1.00 0.00 16 ASN A N 5
ATOM 4946 C CA . ASN A 1 16 ? -8.795 -10.947 6.831 1.00 0.00 16 ASN A CA 5
ATOM 4947 C C . ASN A 1 16 ? -8.597 -9.446 6.640 1.00 0.00 16 ASN A C 5
ATOM 4948 O O . ASN A 1 16 ? -9.135 -8.638 7.396 1.00 0.00 16 ASN A O 5
ATOM 4959 N N . ASN A 1 17 ? -7.822 -9.082 5.624 1.00 0.00 17 ASN A N 5
ATOM 4960 C CA . ASN A 1 17 ? -7.552 -7.678 5.333 1.00 0.00 17 ASN A CA 5
ATOM 4961 C C . ASN A 1 17 ? -7.579 -7.419 3.830 1.00 0.00 17 ASN A C 5
ATOM 4962 O O . ASN A 1 17 ? -7.760 -8.341 3.034 1.00 0.00 17 ASN A O 5
ATOM 4973 N N . ARG A 1 18 ? -7.398 -6.159 3.449 1.00 0.00 18 ARG A N 5
ATOM 4974 C CA . ARG A 1 18 ? -7.403 -5.778 2.042 1.00 0.00 18 ARG A CA 5
ATOM 4975 C C . ARG A 1 18 ? -5.992 -5.825 1.461 1.00 0.00 18 ARG A C 5
ATOM 4976 O O . ARG A 1 18 ? -5.006 -5.842 2.198 1.00 0.00 18 ARG A O 5
ATOM 4997 N N . LYS A 1 19 ? -5.904 -5.846 0.136 1.00 0.00 19 LYS A N 5
ATOM 4998 C CA . LYS A 1 19 ? -4.616 -5.890 -0.545 1.00 0.00 19 LYS A CA 5
ATOM 4999 C C . LYS A 1 19 ? -4.482 -4.735 -1.532 1.00 0.00 19 LYS A C 5
ATOM 5000 O O . LYS A 1 19 ? -5.356 -4.520 -2.372 1.00 0.00 19 LYS A O 5
ATOM 5019 N N . ALA A 1 20 ? -3.382 -3.997 -1.427 1.00 0.00 20 ALA A N 5
ATOM 5020 C CA . ALA A 1 20 ? -3.133 -2.867 -2.313 1.00 0.00 20 ALA A CA 5
ATOM 5021 C C . ALA A 1 20 ? -1.653 -2.762 -2.666 1.00 0.00 20 ALA A C 5
ATOM 5022 O O . ALA A 1 20 ? -0.787 -3.106 -1.861 1.00 0.00 20 ALA A O 5
ATOM 5029 N N . ARG A 1 21 ? -1.370 -2.285 -3.874 1.00 0.00 21 ARG A N 5
ATOM 5030 C CA . ARG A 1 21 ? 0.006 -2.137 -4.334 1.00 0.00 21 ARG A CA 5
ATOM 5031 C C . ARG A 1 21 ? 0.444 -0.677 -4.276 1.00 0.00 21 ARG A C 5
ATOM 5032 O O . ARG A 1 21 ? -0.364 0.233 -4.464 1.00 0.00 21 ARG A O 5
ATOM 5053 N N . VAL A 1 22 ? 1.729 -0.459 -4.014 1.00 0.00 22 VAL A N 5
ATOM 5054 C CA . VAL A 1 22 ? 2.275 0.890 -3.933 1.00 0.00 22 VAL A CA 5
ATOM 5055 C C . VAL A 1 22 ? 2.646 1.417 -5.314 1.00 0.00 22 VAL A C 5
ATOM 5056 O O . VAL A 1 22 ? 3.139 0.673 -6.163 1.00 0.00 22 VAL A O 5
ATOM 5069 N N . LEU A 1 23 ? 2.407 2.705 -5.533 1.00 0.00 23 LEU A N 5
ATOM 5070 C CA . LEU A 1 23 ? 2.716 3.334 -6.813 1.00 0.00 23 LEU A CA 5
ATOM 5071 C C . LEU A 1 23 ? 4.002 4.149 -6.722 1.00 0.00 23 LEU A C 5
ATOM 5072 O O . LEU A 1 23 ? 4.652 4.418 -7.732 1.00 0.00 23 LEU A O 5
ATOM 5088 N N . TYR A 1 24 ? 4.365 4.538 -5.504 1.00 0.00 24 TYR A N 5
ATOM 5089 C CA . TYR A 1 24 ? 5.573 5.323 -5.281 1.00 0.00 24 TYR A CA 5
ATOM 5090 C C . TYR A 1 24 ? 6.190 4.999 -3.924 1.00 0.00 24 TYR A C 5
ATOM 5091 O O . TYR A 1 24 ? 5.480 4.748 -2.950 1.00 0.00 24 TYR A O 5
ATOM 5109 N N . ASP A 1 25 ? 7.517 5.008 -3.868 1.00 0.00 25 ASP A N 5
ATOM 5110 C CA . ASP A 1 25 ? 8.232 4.717 -2.630 1.00 0.00 25 ASP A CA 5
ATOM 5111 C C . ASP A 1 25 ? 7.957 5.787 -1.579 1.00 0.00 25 ASP A C 5
ATOM 5112 O O . ASP A 1 25 ? 8.107 6.981 -1.840 1.00 0.00 25 ASP A O 5
ATOM 5121 N N . TYR A 1 26 ? 7.551 5.352 -0.391 1.00 0.00 26 TYR A N 5
ATOM 5122 C CA . TYR A 1 26 ? 7.251 6.273 0.699 1.00 0.00 26 TYR A CA 5
ATOM 5123 C C . TYR A 1 26 ? 8.245 6.105 1.844 1.00 0.00 26 TYR A C 5
ATOM 5124 O O . TYR A 1 26 ? 8.844 5.042 2.009 1.00 0.00 26 TYR A O 5
ATOM 5142 N N . ASP A 1 27 ? 8.413 7.160 2.633 1.00 0.00 27 ASP A N 5
ATOM 5143 C CA . ASP A 1 27 ? 9.332 7.130 3.764 1.00 0.00 27 ASP A CA 5
ATOM 5144 C C . ASP A 1 27 ? 8.600 7.435 5.067 1.00 0.00 27 ASP A C 5
ATOM 5145 O O . ASP A 1 27 ? 8.278 8.588 5.355 1.00 0.00 27 ASP A O 5
ATOM 5154 N N . ALA A 1 28 ? 8.339 6.394 5.851 1.00 0.00 28 ALA A N 5
ATOM 5155 C CA . ALA A 1 28 ? 7.646 6.550 7.124 1.00 0.00 28 ALA A CA 5
ATOM 5156 C C . ALA A 1 28 ? 8.368 7.547 8.024 1.00 0.00 28 ALA A C 5
ATOM 5157 O O . ALA A 1 28 ? 9.567 7.420 8.270 1.00 0.00 28 ALA A O 5
ATOM 5164 N N . ALA A 1 29 ? 7.631 8.539 8.512 1.00 0.00 29 ALA A N 5
ATOM 5165 C CA . ALA A 1 29 ? 8.202 9.557 9.386 1.00 0.00 29 ALA A CA 5
ATOM 5166 C C . ALA A 1 29 ? 8.572 8.969 10.743 1.00 0.00 29 ALA A C 5
ATOM 5167 O O . ALA A 1 29 ? 9.574 9.354 11.344 1.00 0.00 29 ALA A O 5
ATOM 5174 N N . ASN A 1 30 ? 7.756 8.036 11.222 1.00 0.00 30 ASN A N 5
ATOM 5175 C CA . ASN A 1 30 ? 7.998 7.396 12.510 1.00 0.00 30 ASN A CA 5
ATOM 5176 C C . ASN A 1 30 ? 7.288 6.048 12.590 1.00 0.00 30 ASN A C 5
ATOM 5177 O O . ASN A 1 30 ? 6.653 5.612 11.630 1.00 0.00 30 ASN A O 5
ATOM 5188 N N . SER A 1 31 ? 7.402 5.393 13.741 1.00 0.00 31 SER A N 5
ATOM 5189 C CA . SER A 1 31 ? 6.774 4.093 13.945 1.00 0.00 31 SER A CA 5
ATOM 5190 C C . SER A 1 31 ? 5.336 4.097 13.435 1.00 0.00 31 SER A C 5
ATOM 5191 O O . SER A 1 31 ? 4.945 3.243 12.638 1.00 0.00 31 SER A O 5
ATOM 5199 N N . THR A 1 32 ? 4.553 5.065 13.899 1.00 0.00 32 THR A N 5
ATOM 5200 C CA . THR A 1 32 ? 3.158 5.182 13.492 1.00 0.00 32 THR A CA 5
ATOM 5201 C C . THR A 1 32 ? 3.002 4.948 11.994 1.00 0.00 32 THR A C 5
ATOM 5202 O O . THR A 1 32 ? 1.985 4.422 11.542 1.00 0.00 32 THR A O 5
ATOM 5213 N N . GLU A 1 33 ? 4.015 5.343 11.229 1.00 0.00 33 GLU A N 5
ATOM 5214 C CA . GLU A 1 33 ? 3.988 5.176 9.781 1.00 0.00 33 GLU A CA 5
ATOM 5215 C C . GLU A 1 33 ? 4.968 4.092 9.339 1.00 0.00 33 GLU A C 5
ATOM 5216 O O . GLU A 1 33 ? 5.962 3.824 10.017 1.00 0.00 33 GLU A O 5
ATOM 5228 N N . LEU A 1 34 ? 4.682 3.472 8.200 1.00 0.00 34 LEU A N 5
ATOM 5229 C CA . LEU A 1 34 ? 5.536 2.417 7.667 1.00 0.00 34 LEU A CA 5
ATOM 5230 C C . LEU A 1 34 ? 6.080 2.798 6.294 1.00 0.00 34 LEU A C 5
ATOM 5231 O O . LEU A 1 34 ? 5.444 3.541 5.548 1.00 0.00 34 LEU A O 5
ATOM 5247 N N . SER A 1 35 ? 7.261 2.282 5.967 1.00 0.00 35 SER A N 5
ATOM 5248 C CA . SER A 1 35 ? 7.891 2.569 4.684 1.00 0.00 35 SER A CA 5
ATOM 5249 C C . SER A 1 35 ? 7.187 1.825 3.554 1.00 0.00 35 SER A C 5
ATOM 5250 O O . SER A 1 35 ? 6.665 0.726 3.749 1.00 0.00 35 SER A O 5
ATOM 5258 N N . LEU A 1 36 ? 7.178 2.430 2.371 1.00 0.00 36 LEU A N 5
ATOM 5259 C CA . LEU A 1 36 ? 6.538 1.826 1.208 1.00 0.00 36 LEU A CA 5
ATOM 5260 C C . LEU A 1 36 ? 7.513 1.731 0.038 1.00 0.00 36 LEU A C 5
ATOM 5261 O O . LEU A 1 36 ? 8.384 2.586 -0.128 1.00 0.00 36 LEU A O 5
ATOM 5277 N N . LEU A 1 37 ? 7.359 0.689 -0.770 1.00 0.00 37 LEU A N 5
ATOM 5278 C CA . LEU A 1 37 ? 8.224 0.484 -1.927 1.00 0.00 37 LEU A CA 5
ATOM 5279 C C . LEU A 1 37 ? 7.412 0.467 -3.218 1.00 0.00 37 LEU A C 5
ATOM 5280 O O . LEU A 1 37 ? 6.384 -0.202 -3.308 1.00 0.00 37 LEU A O 5
ATOM 5296 N N . ALA A 1 38 ? 7.884 1.206 -4.217 1.00 0.00 38 ALA A N 5
ATOM 5297 C CA . ALA A 1 38 ? 7.204 1.273 -5.505 1.00 0.00 38 ALA A CA 5
ATOM 5298 C C . ALA A 1 38 ? 7.056 -0.114 -6.120 1.00 0.00 38 ALA A C 5
ATOM 5299 O O . ALA A 1 38 ? 8.026 -0.865 -6.222 1.00 0.00 38 ALA A O 5
ATOM 5306 N N . ASP A 1 39 ? 5.836 -0.448 -6.527 1.00 0.00 39 ASP A N 5
ATOM 5307 C CA . ASP A 1 39 ? 5.561 -1.746 -7.133 1.00 0.00 39 ASP A CA 5
ATOM 5308 C C . ASP A 1 39 ? 5.594 -2.853 -6.083 1.00 0.00 39 ASP A C 5
ATOM 5309 O O . ASP A 1 39 ? 6.171 -3.916 -6.308 1.00 0.00 39 ASP A O 5
ATOM 5318 N N . GLU A 1 40 ? 4.970 -2.594 -4.938 1.00 0.00 40 GLU A N 5
ATOM 5319 C CA . GLU A 1 40 ? 4.930 -3.569 -3.854 1.00 0.00 40 GLU A CA 5
ATOM 5320 C C . GLU A 1 40 ? 3.508 -3.738 -3.327 1.00 0.00 40 GLU A C 5
ATOM 5321 O O . GLU A 1 40 ? 2.811 -2.758 -3.065 1.00 0.00 40 GLU A O 5
ATOM 5333 N N . VAL A 1 41 ? 3.085 -4.989 -3.174 1.00 0.00 41 VAL A N 5
ATOM 5334 C CA . VAL A 1 41 ? 1.747 -5.288 -2.678 1.00 0.00 41 VAL A CA 5
ATOM 5335 C C . VAL A 1 41 ? 1.796 -5.813 -1.247 1.00 0.00 41 VAL A C 5
ATOM 5336 O O . VAL A 1 41 ? 2.292 -6.912 -0.996 1.00 0.00 41 VAL A O 5
ATOM 5349 N N . ILE A 1 42 ? 1.278 -5.022 -0.314 1.00 0.00 42 ILE A N 5
ATOM 5350 C CA . ILE A 1 42 ? 1.261 -5.409 1.091 1.00 0.00 42 ILE A CA 5
ATOM 5351 C C . ILE A 1 42 ? -0.166 -5.500 1.619 1.00 0.00 42 ILE A C 5
ATOM 5352 O O . ILE A 1 42 ? -1.125 -5.200 0.907 1.00 0.00 42 ILE A O 5
ATOM 5368 N N . THR A 1 43 ? -0.301 -5.915 2.875 1.00 0.00 43 THR A N 5
ATOM 5369 C CA . THR A 1 43 ? -1.611 -6.045 3.500 1.00 0.00 43 THR A CA 5
ATOM 5370 C C . THR A 1 43 ? -2.062 -4.724 4.112 1.00 0.00 43 THR A C 5
ATOM 5371 O O . THR A 1 43 ? -1.313 -4.080 4.847 1.00 0.00 43 THR A O 5
ATOM 5382 N N . VAL A 1 44 ? -3.292 -4.324 3.805 1.00 0.00 44 VAL A N 5
ATOM 5383 C CA . VAL A 1 44 ? -3.844 -3.079 4.327 1.00 0.00 44 VAL A CA 5
ATOM 5384 C C . VAL A 1 44 ? -5.224 -3.302 4.936 1.00 0.00 44 VAL A C 5
ATOM 5385 O O . VAL A 1 44 ? -5.996 -4.136 4.463 1.00 0.00 44 VAL A O 5
ATOM 5398 N N . PHE A 1 45 ? -5.528 -2.552 5.990 1.00 0.00 45 PHE A N 5
ATOM 5399 C CA . PHE A 1 45 ? -6.815 -2.667 6.666 1.00 0.00 45 PHE A CA 5
ATOM 5400 C C . PHE A 1 45 ? -7.145 -1.388 7.429 1.00 0.00 45 PHE A C 5
ATOM 5401 O O . PHE A 1 45 ? -6.257 -0.725 7.965 1.00 0.00 45 PHE A O 5
ATOM 5418 N N . SER A 1 46 ? -8.429 -1.048 7.474 1.00 0.00 46 SER A N 5
ATOM 5419 C CA . SER A 1 46 ? -8.878 0.154 8.167 1.00 0.00 46 SER A CA 5
ATOM 5420 C C . SER A 1 46 ? -9.020 -0.104 9.664 1.00 0.00 46 SER A C 5
ATOM 5421 O O . SER A 1 46 ? -9.370 -1.207 10.085 1.00 0.00 46 SER A O 5
ATOM 5429 N N . VAL A 1 47 ? -8.747 0.922 10.464 1.00 0.00 47 VAL A N 5
ATOM 5430 C CA . VAL A 1 47 ? -8.845 0.808 11.914 1.00 0.00 47 VAL A CA 5
ATOM 5431 C C . VAL A 1 47 ? -9.545 2.022 12.515 1.00 0.00 47 VAL A C 5
ATOM 5432 O O . VAL A 1 47 ? -9.324 3.154 12.086 1.00 0.00 47 VAL A O 5
ATOM 5445 N N . VAL A 1 48 ? -10.390 1.778 13.511 1.00 0.00 48 VAL A N 5
ATOM 5446 C CA . VAL A 1 48 ? -11.123 2.851 14.172 1.00 0.00 48 VAL A CA 5
ATOM 5447 C C . VAL A 1 48 ? -10.205 4.026 14.494 1.00 0.00 48 VAL A C 5
ATOM 5448 O O . VAL A 1 48 ? -9.054 3.839 14.886 1.00 0.00 48 VAL A O 5
ATOM 5461 N N . GLY A 1 49 ? -10.723 5.238 14.324 1.00 0.00 49 GLY A N 5
ATOM 5462 C CA . GLY A 1 49 ? -9.937 6.426 14.601 1.00 0.00 49 GLY A CA 5
ATOM 5463 C C . GLY A 1 49 ? -8.873 6.675 13.550 1.00 0.00 49 GLY A C 5
ATOM 5464 O O . GLY A 1 49 ? -7.899 7.385 13.800 1.00 0.00 49 GLY A O 5
ATOM 5468 N N . MET A 1 50 ? -9.058 6.088 12.372 1.00 0.00 50 MET A N 5
ATOM 5469 C CA . MET A 1 50 ? -8.105 6.250 11.280 1.00 0.00 50 MET A CA 5
ATOM 5470 C C . MET A 1 50 ? -8.707 7.082 10.152 1.00 0.00 50 MET A C 5
ATOM 5471 O O . MET A 1 50 ? -9.911 7.029 9.904 1.00 0.00 50 MET A O 5
ATOM 5485 N N . ASP A 1 51 ? -7.861 7.850 9.474 1.00 0.00 51 ASP A N 5
ATOM 5486 C CA . ASP A 1 51 ? -8.310 8.693 8.371 1.00 0.00 51 ASP A CA 5
ATOM 5487 C C . ASP A 1 51 ? -8.514 7.868 7.105 1.00 0.00 51 ASP A C 5
ATOM 5488 O O . ASP A 1 51 ? -7.878 6.831 6.918 1.00 0.00 51 ASP A O 5
ATOM 5497 N N . SER A 1 52 ? -9.408 8.334 6.238 1.00 0.00 52 SER A N 5
ATOM 5498 C CA . SER A 1 52 ? -9.700 7.637 4.991 1.00 0.00 52 SER A CA 5
ATOM 5499 C C . SER A 1 52 ? -8.499 7.681 4.050 1.00 0.00 52 SER A C 5
ATOM 5500 O O . SER A 1 52 ? -8.407 6.895 3.107 1.00 0.00 52 SER A O 5
ATOM 5508 N N . ASP A 1 53 ? -7.582 8.605 4.314 1.00 0.00 53 ASP A N 5
ATOM 5509 C CA . ASP A 1 53 ? -6.386 8.751 3.493 1.00 0.00 53 ASP A CA 5
ATOM 5510 C C . ASP A 1 53 ? -5.213 7.989 4.100 1.00 0.00 53 ASP A C 5
ATOM 5511 O O . ASP A 1 53 ? -4.056 8.242 3.765 1.00 0.00 53 ASP A O 5
ATOM 5520 N N . TRP A 1 54 ? -5.519 7.058 4.996 1.00 0.00 54 TRP A N 5
ATOM 5521 C CA . TRP A 1 54 ? -4.489 6.260 5.651 1.00 0.00 54 TRP A CA 5
ATOM 5522 C C . TRP A 1 54 ? -5.036 4.897 6.063 1.00 0.00 54 TRP A C 5
ATOM 5523 O O . TRP A 1 54 ? -6.103 4.804 6.673 1.00 0.00 54 TRP A O 5
ATOM 5544 N N . LEU A 1 55 ? -4.301 3.844 5.727 1.00 0.00 55 LEU A N 5
ATOM 5545 C CA . LEU A 1 55 ? -4.713 2.485 6.063 1.00 0.00 55 LEU A CA 5
ATOM 5546 C C . LEU A 1 55 ? -3.682 1.810 6.962 1.00 0.00 55 LEU A C 5
ATOM 5547 O O . LEU A 1 55 ? -2.588 2.333 7.170 1.00 0.00 55 LEU A O 5
ATOM 5563 N N . MET A 1 56 ? -4.040 0.645 7.493 1.00 0.00 56 MET A N 5
ATOM 5564 C CA . MET A 1 56 ? -3.144 -0.103 8.367 1.00 0.00 56 MET A CA 5
ATOM 5565 C C . MET A 1 56 ? -2.299 -1.088 7.566 1.00 0.00 56 MET A C 5
ATOM 5566 O O . MET A 1 56 ? -2.771 -2.157 7.182 1.00 0.00 56 MET A O 5
ATOM 5580 N N . GLY A 1 57 ? -1.046 -0.719 7.317 1.00 0.00 57 GLY A N 5
ATOM 5581 C CA . GLY A 1 57 ? -0.155 -1.582 6.562 1.00 0.00 57 GLY A CA 5
ATOM 5582 C C . GLY A 1 57 ? 0.621 -2.534 7.451 1.00 0.00 57 GLY A C 5
ATOM 5583 O O . GLY A 1 57 ? 0.890 -2.228 8.612 1.00 0.00 57 GLY A O 5
ATOM 5587 N N . GLU A 1 58 ? 0.980 -3.691 6.904 1.00 0.00 58 GLU A N 5
ATOM 5588 C CA . GLU A 1 58 ? 1.727 -4.691 7.657 1.00 0.00 58 GLU A CA 5
ATOM 5589 C C . GLU A 1 58 ? 2.792 -5.348 6.783 1.00 0.00 58 GLU A C 5
ATOM 5590 O O . GLU A 1 58 ? 2.476 -6.110 5.869 1.00 0.00 58 GLU A O 5
ATOM 5602 N N . ARG A 1 59 ? 4.053 -5.045 7.069 1.00 0.00 59 ARG A N 5
ATOM 5603 C CA . ARG A 1 59 ? 5.165 -5.603 6.308 1.00 0.00 59 ARG A CA 5
ATOM 5604 C C . ARG A 1 59 ? 6.002 -6.539 7.175 1.00 0.00 59 ARG A C 5
ATOM 5605 O O . ARG A 1 59 ? 6.713 -6.097 8.076 1.00 0.00 59 ARG A O 5
ATOM 5626 N N . GLY A 1 60 ? 5.910 -7.836 6.897 1.00 0.00 60 GLY A N 5
ATOM 5627 C CA . GLY A 1 60 ? 6.663 -8.814 7.660 1.00 0.00 60 GLY A CA 5
ATOM 5628 C C . GLY A 1 60 ? 6.455 -8.667 9.155 1.00 0.00 60 GLY A C 5
ATOM 5629 O O . GLY A 1 60 ? 5.391 -8.997 9.675 1.00 0.00 60 GLY A O 5
ATOM 5633 N N . ASN A 1 61 ? 7.476 -8.172 9.846 1.00 0.00 61 ASN A N 5
ATOM 5634 C CA . ASN A 1 61 ? 7.402 -7.984 11.291 1.00 0.00 61 ASN A CA 5
ATOM 5635 C C . ASN A 1 61 ? 7.279 -6.504 11.641 1.00 0.00 61 ASN A C 5
ATOM 5636 O O . ASN A 1 61 ? 7.935 -6.019 12.562 1.00 0.00 61 ASN A O 5
ATOM 5647 N N . GLN A 1 62 ? 6.433 -5.795 10.901 1.00 0.00 62 GLN A N 5
ATOM 5648 C CA . GLN A 1 62 ? 6.225 -4.371 11.134 1.00 0.00 62 GLN A CA 5
ATOM 5649 C C . GLN A 1 62 ? 4.749 -4.008 11.000 1.00 0.00 62 GLN A C 5
ATOM 5650 O O . GLN A 1 62 ? 3.964 -4.759 10.422 1.00 0.00 62 GLN A O 5
ATOM 5664 N N . LYS A 1 63 ? 4.378 -2.851 11.540 1.00 0.00 63 LYS A N 5
ATOM 5665 C CA . LYS A 1 63 ? 2.998 -2.387 11.481 1.00 0.00 63 LYS A CA 5
ATOM 5666 C C . LYS A 1 63 ? 2.931 -0.866 11.567 1.00 0.00 63 LYS A C 5
ATOM 5667 O O . LYS A 1 63 ? 3.635 -0.248 12.364 1.00 0.00 63 LYS A O 5
ATOM 5686 N N . GLY A 1 64 ? 2.078 -0.267 10.741 1.00 0.00 64 GLY A N 5
ATOM 5687 C CA . GLY A 1 64 ? 1.934 1.177 10.741 1.00 0.00 64 GLY A CA 5
ATOM 5688 C C . GLY A 1 64 ? 0.883 1.656 9.760 1.00 0.00 64 GLY A C 5
ATOM 5689 O O . GLY A 1 64 ? 0.139 0.854 9.195 1.00 0.00 64 GLY A O 5
ATOM 5693 N N . LYS A 1 65 ? 0.818 2.967 9.558 1.00 0.00 65 LYS A N 5
ATOM 5694 C CA . LYS A 1 65 ? -0.151 3.553 8.639 1.00 0.00 65 LYS A CA 5
ATOM 5695 C C . LYS A 1 65 ? 0.439 3.685 7.238 1.00 0.00 65 LYS A C 5
ATOM 5696 O O . LYS A 1 65 ? 1.657 3.710 7.066 1.00 0.00 65 LYS A O 5
ATOM 5715 N N . VAL A 1 66 ? -0.434 3.770 6.239 1.00 0.00 66 VAL A N 5
ATOM 5716 C CA . VAL A 1 66 ? 0.000 3.902 4.854 1.00 0.00 66 VAL A CA 5
ATOM 5717 C C . VAL A 1 66 ? -0.948 4.798 4.064 1.00 0.00 66 VAL A C 5
ATOM 5718 O O . VAL A 1 66 ? -2.169 4.657 4.124 1.00 0.00 66 VAL A O 5
ATOM 5731 N N . PRO A 1 67 ? -0.374 5.741 3.303 1.00 0.00 67 PRO A N 5
ATOM 5732 C CA . PRO A 1 67 ? -1.149 6.678 2.484 1.00 0.00 67 PRO A CA 5
ATOM 5733 C C . PRO A 1 67 ? -1.822 5.994 1.300 1.00 0.00 67 PRO A C 5
ATOM 5734 O O . PRO A 1 67 ? -1.151 5.470 0.410 1.00 0.00 67 PRO A O 5
ATOM 5745 N N . ILE A 1 68 ? -3.151 6.001 1.294 1.00 0.00 68 ILE A N 5
ATOM 5746 C CA . ILE A 1 68 ? -3.914 5.382 0.218 1.00 0.00 68 ILE A CA 5
ATOM 5747 C C . ILE A 1 68 ? -3.527 5.966 -1.137 1.00 0.00 68 ILE A C 5
ATOM 5748 O O . ILE A 1 68 ? -3.506 5.262 -2.147 1.00 0.00 68 ILE A O 5
ATOM 5764 N N . THR A 1 69 ? -3.219 7.259 -1.151 1.00 0.00 69 THR A N 5
ATOM 5765 C CA . THR A 1 69 ? -2.831 7.939 -2.381 1.00 0.00 69 THR A CA 5
ATOM 5766 C C . THR A 1 69 ? -1.667 7.227 -3.059 1.00 0.00 69 THR A C 5
ATOM 5767 O O . THR A 1 69 ? -1.521 7.280 -4.281 1.00 0.00 69 THR A O 5
ATOM 5778 N N . TYR A 1 70 ? -0.841 6.561 -2.261 1.00 0.00 70 TYR A N 5
ATOM 5779 C CA . TYR A 1 70 ? 0.312 5.839 -2.785 1.00 0.00 70 TYR A CA 5
ATOM 5780 C C . TYR A 1 70 ? -0.019 4.364 -2.998 1.00 0.00 70 TYR A C 5
ATOM 5781 O O . TYR A 1 70 ? 0.774 3.614 -3.569 1.00 0.00 70 TYR A O 5
ATOM 5799 N N . LEU A 1 71 ? -1.195 3.956 -2.534 1.00 0.00 71 LEU A N 5
ATOM 5800 C CA . LEU A 1 71 ? -1.633 2.572 -2.674 1.00 0.00 71 LEU A CA 5
ATOM 5801 C C . LEU A 1 71 ? -2.757 2.457 -3.699 1.00 0.00 71 LEU A C 5
ATOM 5802 O O . LEU A 1 71 ? -3.580 3.361 -3.835 1.00 0.00 71 LEU A O 5
ATOM 5818 N N . GLU A 1 72 ? -2.785 1.338 -4.416 1.00 0.00 72 GLU A N 5
ATOM 5819 C CA . GLU A 1 72 ? -3.809 1.105 -5.428 1.00 0.00 72 GLU A CA 5
ATOM 5820 C C . GLU A 1 72 ? -4.553 -0.199 -5.158 1.00 0.00 72 GLU A C 5
ATOM 5821 O O . GLU A 1 72 ? -4.240 -1.238 -5.742 1.00 0.00 72 GLU A O 5
ATOM 5833 N N . LEU A 1 73 ? -5.539 -0.138 -4.270 1.00 0.00 73 LEU A N 5
ATOM 5834 C CA . LEU A 1 73 ? -6.329 -1.314 -3.921 1.00 0.00 73 LEU A CA 5
ATOM 5835 C C . LEU A 1 73 ? -6.634 -2.152 -5.159 1.00 0.00 73 LEU A C 5
ATOM 5836 O O . LEU A 1 73 ? -7.329 -1.701 -6.071 1.00 0.00 73 LEU A O 5
ATOM 5852 N N . LEU A 1 74 ? -6.112 -3.373 -5.184 1.00 0.00 74 LEU A N 5
ATOM 5853 C CA . LEU A 1 74 ? -6.330 -4.276 -6.309 1.00 0.00 74 LEU A CA 5
ATOM 5854 C C . LEU A 1 74 ? -7.669 -4.995 -6.179 1.00 0.00 74 LEU A C 5
ATOM 5855 O O . LEU A 1 74 ? -7.758 -6.204 -6.384 1.00 0.00 74 LEU A O 5
ATOM 5871 N N . ASN A 1 75 ? -8.709 -4.240 -5.838 1.00 0.00 75 ASN A N 5
ATOM 5872 C CA . ASN A 1 75 ? -10.045 -4.805 -5.682 1.00 0.00 75 ASN A CA 5
ATOM 5873 C C . ASN A 1 75 ? -11.030 -4.143 -6.640 1.00 0.00 75 ASN A C 5
ATOM 5874 O O . ASN A 1 75 ? -11.453 -3.007 -6.425 1.00 0.00 75 ASN A O 5
ATOM 5885 N N . SER A 1 76 ? -11.393 -4.862 -7.698 1.00 0.00 76 SER A N 5
ATOM 5886 C CA . SER A 1 76 ? -12.327 -4.344 -8.690 1.00 0.00 76 SER A CA 5
ATOM 5887 C C . SER A 1 76 ? -13.749 -4.323 -8.139 1.00 0.00 76 SER A C 5
ATOM 5888 O O . SER A 1 76 ? -14.409 -5.358 -8.053 1.00 0.00 76 SER A O 5
ATOM 5896 N N . GLY A 1 77 ? -14.216 -3.135 -7.768 1.00 0.00 77 GLY A N 5
ATOM 5897 C CA . GLY 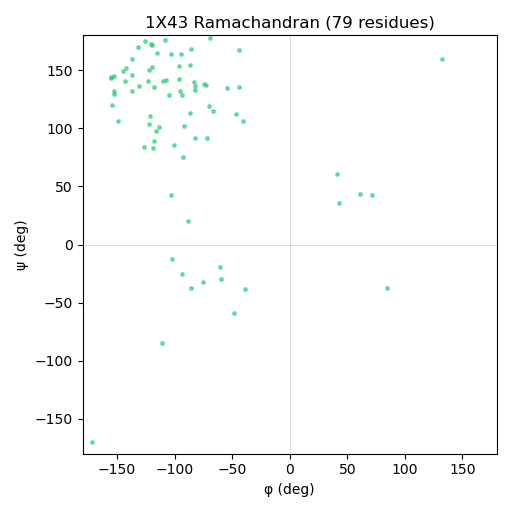A 1 77 ? -15.557 -2.999 -7.229 1.00 0.00 77 GLY A CA 5
ATOM 5898 C C . GLY A 1 77 ? -16.415 -2.049 -8.041 1.00 0.00 77 GLY A C 5
ATOM 5899 O O . GLY A 1 77 ? -15.943 -1.392 -8.969 1.00 0.00 77 GLY A O 5
ATOM 5903 N N . PRO A 1 78 ? -17.707 -1.968 -7.693 1.00 0.00 78 PRO A N 5
ATOM 5904 C CA . PRO A 1 78 ? -18.660 -1.094 -8.384 1.00 0.00 78 PRO A CA 5
ATOM 5905 C C . PRO A 1 78 ? -18.393 0.383 -8.115 1.00 0.00 78 PRO A C 5
ATOM 5906 O O . PRO A 1 78 ? -17.784 0.740 -7.106 1.00 0.00 78 PRO A O 5
ATOM 5917 N N . SER A 1 79 ? -18.853 1.238 -9.023 1.00 0.00 79 SER A N 5
ATOM 5918 C CA . SER A 1 79 ? -18.661 2.676 -8.884 1.00 0.00 79 SER A CA 5
ATOM 5919 C C . SER A 1 79 ? -19.223 3.174 -7.556 1.00 0.00 79 SER A C 5
ATOM 5920 O O . SER A 1 79 ? -19.840 2.417 -6.807 1.00 0.00 79 SER A O 5
ATOM 5928 N N . SER A 1 80 ? -19.004 4.454 -7.271 1.00 0.00 80 SER A N 5
ATOM 5929 C CA . SER A 1 80 ? -19.484 5.054 -6.031 1.00 0.00 80 SER A CA 5
ATOM 5930 C C . SER A 1 80 ? -19.663 6.560 -6.191 1.00 0.00 80 SER A C 5
ATOM 5931 O O . SER A 1 80 ? -18.932 7.208 -6.939 1.00 0.00 80 SER A O 5
ATOM 5939 N N . GLY A 1 81 ? -20.643 7.112 -5.481 1.00 0.00 81 GLY A N 5
ATOM 5940 C CA . GLY A 1 81 ? -20.901 8.538 -5.557 1.00 0.00 81 GLY A CA 5
ATOM 5941 C C . GLY A 1 81 ? -19.957 9.346 -4.689 1.00 0.00 81 GLY A C 5
ATOM 5942 O O . GLY A 1 81 ? -19.285 8.798 -3.815 1.00 0.00 81 GLY A O 5
ATOM 5946 N N . GLY A 1 1 ? -0.305 -35.809 4.003 1.00 0.00 1 GLY A N 6
ATOM 5947 C CA . GLY A 1 1 ? -1.385 -36.707 4.370 1.00 0.00 1 GLY A CA 6
ATOM 5948 C C . GLY A 1 1 ? -1.914 -36.436 5.764 1.00 0.00 1 GLY A C 6
ATOM 5949 O O . GLY A 1 1 ? -3.126 -36.396 5.978 1.00 0.00 1 GLY A O 6
ATOM 5953 N N . SER A 1 2 ? -1.005 -36.252 6.716 1.00 0.00 2 SER A N 6
ATOM 5954 C CA . SER A 1 2 ? -1.388 -35.989 8.098 1.00 0.00 2 SER A CA 6
ATOM 5955 C C . SER A 1 2 ? -0.953 -34.591 8.526 1.00 0.00 2 SER A C 6
ATOM 5956 O O . SER A 1 2 ? -0.463 -34.394 9.638 1.00 0.00 2 SER A O 6
ATOM 5964 N N . SER A 1 3 ? -1.136 -33.622 7.634 1.00 0.00 3 SER A N 6
ATOM 5965 C CA . SER A 1 3 ? -0.760 -32.242 7.916 1.00 0.00 3 SER A CA 6
ATOM 5966 C C . SER A 1 3 ? -1.808 -31.273 7.379 1.00 0.00 3 SER A C 6
ATOM 5967 O O . SER A 1 3 ? -2.522 -31.579 6.425 1.00 0.00 3 SER A O 6
ATOM 5975 N N . GLY A 1 4 ? -1.894 -30.100 8.000 1.00 0.00 4 GLY A N 6
ATOM 5976 C CA . GLY A 1 4 ? -2.858 -29.103 7.572 1.00 0.00 4 GLY A CA 6
ATOM 5977 C C . GLY A 1 4 ? -3.031 -27.990 8.587 1.00 0.00 4 GLY A C 6
ATOM 5978 O O . GLY A 1 4 ? -4.090 -27.859 9.199 1.00 0.00 4 GLY A O 6
ATOM 5982 N N . SER A 1 5 ? -1.987 -27.187 8.766 1.00 0.00 5 SER A N 6
ATOM 5983 C CA . SER A 1 5 ? -2.026 -26.083 9.718 1.00 0.00 5 SER A CA 6
ATOM 5984 C C . SER A 1 5 ? -1.183 -24.911 9.226 1.00 0.00 5 SER A C 6
ATOM 5985 O O . SER A 1 5 ? -0.482 -25.016 8.220 1.00 0.00 5 SER A O 6
ATOM 5993 N N . SER A 1 6 ? -1.257 -23.795 9.944 1.00 0.00 6 SER A N 6
ATOM 5994 C CA . SER A 1 6 ? -0.504 -22.601 9.579 1.00 0.00 6 SER A CA 6
ATOM 5995 C C . SER A 1 6 ? 0.996 -22.836 9.734 1.00 0.00 6 SER A C 6
ATOM 5996 O O . SER A 1 6 ? 1.427 -23.905 10.163 1.00 0.00 6 SER A O 6
ATOM 6004 N N . GLY A 1 7 ? 1.787 -21.827 9.379 1.00 0.00 7 GLY A N 6
ATOM 6005 C CA . GLY A 1 7 ? 3.229 -21.943 9.485 1.00 0.00 7 GLY A CA 6
ATOM 6006 C C . GLY A 1 7 ? 3.831 -22.748 8.350 1.00 0.00 7 GLY A C 6
ATOM 6007 O O . GLY A 1 7 ? 4.844 -22.355 7.769 1.00 0.00 7 GLY A O 6
ATOM 6011 N N . LEU A 1 8 ? 3.208 -23.877 8.033 1.00 0.00 8 LEU A N 6
ATOM 6012 C CA . LEU A 1 8 ? 3.689 -24.742 6.961 1.00 0.00 8 LEU A CA 6
ATOM 6013 C C . LEU A 1 8 ? 3.325 -24.168 5.595 1.00 0.00 8 LEU A C 6
ATOM 6014 O O . LEU A 1 8 ? 2.603 -23.177 5.499 1.00 0.00 8 LEU A O 6
ATOM 6030 N N . ASN A 1 9 ? 3.830 -24.801 4.540 1.00 0.00 9 ASN A N 6
ATOM 6031 C CA . ASN A 1 9 ? 3.557 -24.354 3.179 1.00 0.00 9 ASN A CA 6
ATOM 6032 C C . ASN A 1 9 ? 2.065 -24.105 2.977 1.00 0.00 9 ASN A C 6
ATOM 6033 O O . ASN A 1 9 ? 1.670 -23.241 2.194 1.00 0.00 9 ASN A O 6
ATOM 6044 N N . ASP A 1 10 ? 1.242 -24.867 3.689 1.00 0.00 10 ASP A N 6
ATOM 6045 C CA . ASP A 1 10 ? -0.206 -24.729 3.590 1.00 0.00 10 ASP A CA 6
ATOM 6046 C C . ASP A 1 10 ? -0.657 -23.363 4.098 1.00 0.00 10 ASP A C 6
ATOM 6047 O O . ASP A 1 10 ? -0.238 -22.916 5.166 1.00 0.00 10 ASP A O 6
ATOM 6056 N N . LEU A 1 11 ? -1.513 -22.703 3.325 1.00 0.00 11 LEU A N 6
ATOM 6057 C CA . LEU A 1 11 ? -2.021 -21.387 3.695 1.00 0.00 11 LEU A CA 6
ATOM 6058 C C . LEU A 1 11 ? -3.504 -21.454 4.047 1.00 0.00 11 LEU A C 6
ATOM 6059 O O . LEU A 1 11 ? -4.296 -22.063 3.327 1.00 0.00 11 LEU A O 6
ATOM 6075 N N . LYS A 1 12 ? -3.873 -20.823 5.156 1.00 0.00 12 LYS A N 6
ATOM 6076 C CA . LYS A 1 12 ? -5.261 -20.807 5.602 1.00 0.00 12 LYS A CA 6
ATOM 6077 C C . LYS A 1 12 ? -6.088 -19.829 4.774 1.00 0.00 12 LYS A C 6
ATOM 6078 O O . LYS A 1 12 ? -5.547 -18.908 4.163 1.00 0.00 12 LYS A O 6
ATOM 6097 N N . GLU A 1 13 ? -7.401 -20.035 4.760 1.00 0.00 13 GLU A N 6
ATOM 6098 C CA . GLU A 1 13 ? -8.301 -19.170 4.007 1.00 0.00 13 GLU A CA 6
ATOM 6099 C C . GLU A 1 13 ? -8.776 -18.000 4.864 1.00 0.00 13 GLU A C 6
ATOM 6100 O O . GLU A 1 13 ? -9.956 -17.649 4.857 1.00 0.00 13 GLU A O 6
ATOM 6112 N N . SER A 1 14 ? -7.848 -17.401 5.603 1.00 0.00 14 SER A N 6
ATOM 6113 C CA . SER A 1 14 ? -8.171 -16.274 6.470 1.00 0.00 14 SER A CA 6
ATOM 6114 C C . SER A 1 14 ? -7.875 -14.950 5.772 1.00 0.00 14 SER A C 6
ATOM 6115 O O . SER A 1 14 ? -6.834 -14.334 5.999 1.00 0.00 14 SER A O 6
ATOM 6123 N N . SER A 1 15 ? -8.800 -14.517 4.921 1.00 0.00 15 SER A N 6
ATOM 6124 C CA . SER A 1 15 ? -8.639 -13.268 4.186 1.00 0.00 15 SER A CA 6
ATOM 6125 C C . SER A 1 15 ? -9.283 -12.108 4.938 1.00 0.00 15 SER A C 6
ATOM 6126 O O . SER A 1 15 ? -10.084 -11.360 4.379 1.00 0.00 15 SER A O 6
ATOM 6134 N N . ASN A 1 16 ? -8.927 -11.966 6.210 1.00 0.00 16 ASN A N 6
ATOM 6135 C CA . ASN A 1 16 ? -9.471 -10.897 7.041 1.00 0.00 16 ASN A CA 6
ATOM 6136 C C . ASN A 1 16 ? -8.659 -9.616 6.879 1.00 0.00 16 ASN A C 6
ATOM 6137 O O . ASN A 1 16 ? -8.417 -8.896 7.847 1.00 0.00 16 ASN A O 6
ATOM 6148 N N . ASN A 1 17 ? -8.241 -9.338 5.648 1.00 0.00 17 ASN A N 6
ATOM 6149 C CA . ASN A 1 17 ? -7.456 -8.143 5.359 1.00 0.00 17 ASN A CA 6
ATOM 6150 C C . ASN A 1 17 ? -7.539 -7.783 3.879 1.00 0.00 17 ASN A C 6
ATOM 6151 O O . ASN A 1 17 ? -7.894 -8.617 3.045 1.00 0.00 17 ASN A O 6
ATOM 6162 N N . ARG A 1 18 ? -7.209 -6.536 3.559 1.00 0.00 18 ARG A N 6
ATOM 6163 C CA . ARG A 1 18 ? -7.246 -6.066 2.180 1.00 0.00 18 ARG A CA 6
ATOM 6164 C C . ARG A 1 18 ? -5.842 -6.012 1.585 1.00 0.00 18 ARG A C 6
ATOM 6165 O O . ARG A 1 18 ? -4.848 -5.996 2.312 1.00 0.00 18 ARG A O 6
ATOM 6186 N N . LYS A 1 19 ? -5.767 -5.985 0.259 1.00 0.00 19 LYS A N 6
ATOM 6187 C CA . LYS A 1 19 ? -4.485 -5.932 -0.435 1.00 0.00 19 LYS A CA 6
ATOM 6188 C C . LYS A 1 19 ? -4.456 -4.782 -1.437 1.00 0.00 19 LYS A C 6
ATOM 6189 O O . LYS A 1 19 ? -5.465 -4.470 -2.067 1.00 0.00 19 LYS A O 6
ATOM 6208 N N . ALA A 1 20 ? -3.292 -4.157 -1.579 1.00 0.00 20 ALA A N 6
ATOM 6209 C CA . ALA A 1 20 ? -3.130 -3.044 -2.507 1.00 0.00 20 ALA A CA 6
ATOM 6210 C C . ALA A 1 20 ? -1.696 -2.959 -3.017 1.00 0.00 20 ALA A C 6
ATOM 6211 O O . ALA A 1 20 ? -0.761 -3.391 -2.343 1.00 0.00 20 ALA A O 6
ATOM 6218 N N . ARG A 1 21 ? -1.530 -2.399 -4.210 1.00 0.00 21 ARG A N 6
ATOM 6219 C CA . ARG A 1 21 ? -0.209 -2.258 -4.811 1.00 0.00 21 ARG A CA 6
ATOM 6220 C C . ARG A 1 21 ? 0.294 -0.823 -4.689 1.00 0.00 21 ARG A C 6
ATOM 6221 O O . ARG A 1 21 ? -0.407 0.125 -5.044 1.00 0.00 21 ARG A O 6
ATOM 6242 N N . VAL A 1 22 ? 1.514 -0.670 -4.183 1.00 0.00 22 VAL A N 6
ATOM 6243 C CA . VAL A 1 22 ? 2.112 0.649 -4.014 1.00 0.00 22 VAL A CA 6
ATOM 6244 C C . VAL A 1 22 ? 2.500 1.253 -5.359 1.00 0.00 22 VAL A C 6
ATOM 6245 O O . VAL A 1 22 ? 3.000 0.557 -6.244 1.00 0.00 22 VAL A O 6
ATOM 6258 N N . LEU A 1 23 ? 2.267 2.552 -5.507 1.00 0.00 23 LEU A N 6
ATOM 6259 C CA . LEU A 1 23 ? 2.593 3.252 -6.745 1.00 0.00 23 LEU A CA 6
ATOM 6260 C C . LEU A 1 23 ? 3.939 3.960 -6.632 1.00 0.00 23 LEU A C 6
ATOM 6261 O O . LEU A 1 23 ? 4.643 4.139 -7.627 1.00 0.00 23 LEU A O 6
ATOM 6277 N N . TYR A 1 24 ? 4.292 4.358 -5.415 1.00 0.00 24 TYR A N 6
ATOM 6278 C CA . TYR A 1 24 ? 5.555 5.047 -5.172 1.00 0.00 24 TYR A CA 6
ATOM 6279 C C . TYR A 1 24 ? 6.094 4.721 -3.783 1.00 0.00 24 TYR A C 6
ATOM 6280 O O . TYR A 1 24 ? 5.337 4.627 -2.817 1.00 0.00 24 TYR A O 6
ATOM 6298 N N . ASP A 1 25 ? 7.409 4.550 -3.691 1.00 0.00 25 ASP A N 6
ATOM 6299 C CA . ASP A 1 25 ? 8.052 4.236 -2.421 1.00 0.00 25 ASP A CA 6
ATOM 6300 C C . ASP A 1 25 ? 7.814 5.347 -1.403 1.00 0.00 25 ASP A C 6
ATOM 6301 O O . ASP A 1 25 ? 8.118 6.513 -1.658 1.00 0.00 25 ASP A O 6
ATOM 6310 N N . TYR A 1 26 ? 7.268 4.978 -0.249 1.00 0.00 26 TYR A N 6
ATOM 6311 C CA . TYR A 1 26 ? 6.986 5.943 0.807 1.00 0.00 26 TYR A CA 6
ATOM 6312 C C . TYR A 1 26 ? 7.943 5.761 1.981 1.00 0.00 26 TYR A C 6
ATOM 6313 O O . TYR A 1 26 ? 8.119 4.653 2.487 1.00 0.00 26 TYR A O 6
ATOM 6331 N N . ASP A 1 27 ? 8.558 6.858 2.409 1.00 0.00 27 ASP A N 6
ATOM 6332 C CA . ASP A 1 27 ? 9.496 6.822 3.525 1.00 0.00 27 ASP A CA 6
ATOM 6333 C C . ASP A 1 27 ? 8.817 7.256 4.820 1.00 0.00 27 ASP A C 6
ATOM 6334 O O . ASP A 1 27 ? 8.586 8.444 5.044 1.00 0.00 27 ASP A O 6
ATOM 6343 N N . ALA A 1 28 ? 8.499 6.285 5.670 1.00 0.00 28 ALA A N 6
ATOM 6344 C CA . ALA A 1 28 ? 7.847 6.567 6.943 1.00 0.00 28 ALA A CA 6
ATOM 6345 C C . ALA A 1 28 ? 8.543 7.709 7.675 1.00 0.00 28 ALA A C 6
ATOM 6346 O O . ALA A 1 28 ? 9.753 7.673 7.893 1.00 0.00 28 ALA A O 6
ATOM 6353 N N . ALA A 1 29 ? 7.769 8.722 8.052 1.00 0.00 29 ALA A N 6
ATOM 6354 C CA . ALA A 1 29 ? 8.312 9.875 8.760 1.00 0.00 29 ALA A CA 6
ATOM 6355 C C . ALA A 1 29 ? 8.538 9.556 10.234 1.00 0.00 29 ALA A C 6
ATOM 6356 O O . ALA A 1 29 ? 9.451 10.091 10.861 1.00 0.00 29 ALA A O 6
ATOM 6363 N N . ASN A 1 30 ? 7.700 8.682 10.781 1.00 0.00 30 ASN A N 6
ATOM 6364 C CA . ASN A 1 30 ? 7.809 8.293 12.183 1.00 0.00 30 ASN A CA 6
ATOM 6365 C C . ASN A 1 30 ? 7.495 6.810 12.362 1.00 0.00 30 ASN A C 6
ATOM 6366 O O . ASN A 1 30 ? 7.125 6.124 11.409 1.00 0.00 30 ASN A O 6
ATOM 6377 N N . SER A 1 31 ? 7.647 6.323 13.589 1.00 0.00 31 SER A N 6
ATOM 6378 C CA . SER A 1 31 ? 7.383 4.922 13.893 1.00 0.00 31 SER A CA 6
ATOM 6379 C C . SER A 1 31 ? 5.976 4.526 13.456 1.00 0.00 31 SER A C 6
ATOM 6380 O O . SER A 1 31 ? 5.796 3.615 12.649 1.00 0.00 31 SER A O 6
ATOM 6388 N N . THR A 1 32 ? 4.979 5.220 13.997 1.00 0.00 32 THR A N 6
ATOM 6389 C CA . THR A 1 32 ? 3.587 4.942 13.666 1.00 0.00 32 THR A CA 6
ATOM 6390 C C . THR A 1 32 ? 3.421 4.665 12.176 1.00 0.00 32 THR A C 6
ATOM 6391 O O . THR A 1 32 ? 2.614 3.826 11.778 1.00 0.00 32 THR A O 6
ATOM 6402 N N . GLU A 1 33 ? 4.192 5.374 11.357 1.00 0.00 33 GLU A N 6
ATOM 6403 C CA . GLU A 1 33 ? 4.129 5.203 9.910 1.00 0.00 33 GLU A CA 6
ATOM 6404 C C . GLU A 1 33 ? 5.069 4.092 9.453 1.00 0.00 33 GLU A C 6
ATOM 6405 O O . GLU A 1 33 ? 6.072 3.803 10.107 1.00 0.00 33 GLU A O 6
ATOM 6417 N N . LEU A 1 34 ? 4.738 3.472 8.325 1.00 0.00 34 LEU A N 6
ATOM 6418 C CA . LEU A 1 34 ? 5.552 2.392 7.779 1.00 0.00 34 LEU A CA 6
ATOM 6419 C C . LEU A 1 34 ? 6.059 2.744 6.384 1.00 0.00 34 LEU A C 6
ATOM 6420 O O . LEU A 1 34 ? 5.384 3.439 5.624 1.00 0.00 34 LEU A O 6
ATOM 6436 N N . SER A 1 35 ? 7.251 2.258 6.052 1.00 0.00 35 SER A N 6
ATOM 6437 C CA . SER A 1 35 ? 7.849 2.523 4.749 1.00 0.00 35 SER A CA 6
ATOM 6438 C C . SER A 1 35 ? 7.256 1.607 3.683 1.00 0.00 35 SER A C 6
ATOM 6439 O O . SER A 1 35 ? 7.061 0.412 3.912 1.00 0.00 35 SER A O 6
ATOM 6447 N N . LEU A 1 36 ? 6.970 2.175 2.517 1.00 0.00 36 LEU A N 6
ATOM 6448 C CA . LEU A 1 36 ? 6.399 1.410 1.413 1.00 0.00 36 LEU A CA 6
ATOM 6449 C C . LEU A 1 36 ? 7.314 1.448 0.193 1.00 0.00 36 LEU A C 6
ATOM 6450 O O . LEU A 1 36 ? 7.985 2.449 -0.062 1.00 0.00 36 LEU A O 6
ATOM 6466 N N . LEU A 1 37 ? 7.335 0.353 -0.558 1.00 0.00 37 LEU A N 6
ATOM 6467 C CA . LEU A 1 37 ? 8.166 0.262 -1.754 1.00 0.00 37 LEU A CA 6
ATOM 6468 C C . LEU A 1 37 ? 7.335 0.487 -3.013 1.00 0.00 37 LEU A C 6
ATOM 6469 O O . LEU A 1 37 ? 6.118 0.302 -3.007 1.00 0.00 37 LEU A O 6
ATOM 6485 N N . ALA A 1 38 ? 8.001 0.886 -4.092 1.00 0.00 38 ALA A N 6
ATOM 6486 C CA . ALA A 1 38 ? 7.325 1.132 -5.359 1.00 0.00 38 ALA A CA 6
ATOM 6487 C C . ALA A 1 38 ? 7.115 -0.166 -6.131 1.00 0.00 38 ALA A C 6
ATOM 6488 O O . ALA A 1 38 ? 8.050 -0.945 -6.320 1.00 0.00 38 ALA A O 6
ATOM 6495 N N . ASP A 1 39 ? 5.884 -0.393 -6.575 1.00 0.00 39 ASP A N 6
ATOM 6496 C CA . ASP A 1 39 ? 5.552 -1.597 -7.327 1.00 0.00 39 ASP A CA 6
ATOM 6497 C C . ASP A 1 39 ? 5.475 -2.810 -6.404 1.00 0.00 39 ASP A C 6
ATOM 6498 O O . ASP A 1 39 ? 5.745 -3.936 -6.821 1.00 0.00 39 ASP A O 6
ATOM 6507 N N . GLU A 1 40 ? 5.106 -2.571 -5.150 1.00 0.00 40 GLU A N 6
ATOM 6508 C CA . GLU A 1 40 ? 4.996 -3.644 -4.169 1.00 0.00 40 GLU A CA 6
ATOM 6509 C C . GLU A 1 40 ? 3.546 -3.839 -3.736 1.00 0.00 40 GLU A C 6
ATOM 6510 O O . GLU A 1 40 ? 2.652 -3.117 -4.178 1.00 0.00 40 GLU A O 6
ATOM 6522 N N . VAL A 1 41 ? 3.320 -4.821 -2.869 1.00 0.00 41 VAL A N 6
ATOM 6523 C CA . VAL A 1 41 ? 1.979 -5.111 -2.375 1.00 0.00 41 VAL A CA 6
ATOM 6524 C C . VAL A 1 41 ? 2.018 -5.588 -0.927 1.00 0.00 41 VAL A C 6
ATOM 6525 O O . VAL A 1 41 ? 2.667 -6.584 -0.609 1.00 0.00 41 VAL A O 6
ATOM 6538 N N . ILE A 1 42 ? 1.319 -4.869 -0.055 1.00 0.00 42 ILE A N 6
ATOM 6539 C CA . ILE A 1 42 ? 1.272 -5.220 1.359 1.00 0.00 42 ILE A CA 6
ATOM 6540 C C . ILE A 1 42 ? -0.168 -5.336 1.849 1.00 0.00 42 ILE A C 6
ATOM 6541 O O . ILE A 1 42 ? -1.111 -5.025 1.121 1.00 0.00 42 ILE A O 6
ATOM 6557 N N . THR A 1 43 ? -0.330 -5.784 3.090 1.00 0.00 43 THR A N 6
ATOM 6558 C CA . THR A 1 43 ? -1.654 -5.941 3.679 1.00 0.00 43 THR A CA 6
ATOM 6559 C C . THR A 1 43 ? -2.122 -4.645 4.332 1.00 0.00 43 THR A C 6
ATOM 6560 O O . THR A 1 43 ? -1.453 -4.105 5.213 1.00 0.00 43 THR A O 6
ATOM 6571 N N . VAL A 1 44 ? -3.276 -4.150 3.894 1.00 0.00 44 VAL A N 6
ATOM 6572 C CA . VAL A 1 44 ? -3.834 -2.918 4.438 1.00 0.00 44 VAL A CA 6
ATOM 6573 C C . VAL A 1 44 ? -5.212 -3.160 5.043 1.00 0.00 44 VAL A C 6
ATOM 6574 O O . VAL A 1 44 ? -6.016 -3.920 4.502 1.00 0.00 44 VAL A O 6
ATOM 6587 N N . PHE A 1 45 ? -5.480 -2.508 6.170 1.00 0.00 45 PHE A N 6
ATOM 6588 C CA . PHE A 1 45 ? -6.762 -2.652 6.850 1.00 0.00 45 PHE A CA 6
ATOM 6589 C C . PHE A 1 45 ? -7.133 -1.369 7.588 1.00 0.00 45 PHE A C 6
ATOM 6590 O O . PHE A 1 45 ? -6.271 -0.686 8.141 1.00 0.00 45 PHE A O 6
ATOM 6607 N N . SER A 1 46 ? -8.423 -1.048 7.592 1.00 0.00 46 SER A N 6
ATOM 6608 C CA . SER A 1 46 ? -8.909 0.155 8.258 1.00 0.00 46 SER A CA 6
ATOM 6609 C C . SER A 1 46 ? -9.104 -0.091 9.750 1.00 0.00 46 SER A C 6
ATOM 6610 O O . SER A 1 46 ? -9.526 -1.172 10.164 1.00 0.00 46 SER A O 6
ATOM 6618 N N . VAL A 1 47 ? -8.793 0.919 10.556 1.00 0.00 47 VAL A N 6
ATOM 6619 C CA . VAL A 1 47 ? -8.934 0.815 12.003 1.00 0.00 47 VAL A CA 6
ATOM 6620 C C . VAL A 1 47 ? -9.733 1.986 12.564 1.00 0.00 47 VAL A C 6
ATOM 6621 O O . VAL A 1 47 ? -9.573 3.126 12.127 1.00 0.00 47 VAL A O 6
ATOM 6634 N N . VAL A 1 48 ? -10.593 1.698 13.535 1.00 0.00 48 VAL A N 6
ATOM 6635 C CA . VAL A 1 48 ? -11.416 2.728 14.158 1.00 0.00 48 VAL A CA 6
ATOM 6636 C C . VAL A 1 48 ? -10.611 3.998 14.410 1.00 0.00 48 VAL A C 6
ATOM 6637 O O . VAL A 1 48 ? -9.516 3.951 14.969 1.00 0.00 48 VAL A O 6
ATOM 6650 N N . GLY A 1 49 ? -11.161 5.134 13.992 1.00 0.00 49 GLY A N 6
ATOM 6651 C CA . GLY A 1 49 ? -10.480 6.401 14.181 1.00 0.00 49 GLY A CA 6
ATOM 6652 C C . GLY A 1 49 ? -9.530 6.725 13.044 1.00 0.00 49 GLY A C 6
ATOM 6653 O O . GLY A 1 49 ? -9.394 7.883 12.651 1.00 0.00 49 GLY A O 6
ATOM 6657 N N . MET A 1 50 ? -8.870 5.699 12.517 1.00 0.00 50 MET A N 6
ATOM 6658 C CA . MET A 1 50 ? -7.928 5.880 11.419 1.00 0.00 50 MET A CA 6
ATOM 6659 C C . MET A 1 50 ? -8.479 6.857 10.385 1.00 0.00 50 MET A C 6
ATOM 6660 O O . MET A 1 50 ? -9.692 6.980 10.218 1.00 0.00 50 MET A O 6
ATOM 6674 N N . ASP A 1 51 ? -7.580 7.550 9.695 1.00 0.00 51 ASP A N 6
ATOM 6675 C CA . ASP A 1 51 ? -7.977 8.516 8.677 1.00 0.00 51 ASP A CA 6
ATOM 6676 C C . ASP A 1 51 ? -8.220 7.825 7.338 1.00 0.00 51 ASP A C 6
ATOM 6677 O O . ASP A 1 51 ? -7.527 6.871 6.986 1.00 0.00 51 ASP A O 6
ATOM 6686 N N . SER A 1 52 ? -9.208 8.315 6.597 1.00 0.00 52 SER A N 6
ATOM 6687 C CA . SER A 1 52 ? -9.546 7.742 5.299 1.00 0.00 52 SER A CA 6
ATOM 6688 C C . SER A 1 52 ? -8.362 7.831 4.341 1.00 0.00 52 SER A C 6
ATOM 6689 O O . SER A 1 52 ? -8.299 7.109 3.345 1.00 0.00 52 SER A O 6
ATOM 6697 N N . ASP A 1 53 ? -7.425 8.721 4.650 1.00 0.00 53 ASP A N 6
ATOM 6698 C CA . ASP A 1 53 ? -6.242 8.904 3.818 1.00 0.00 53 ASP A CA 6
ATOM 6699 C C . ASP A 1 53 ? -5.068 8.092 4.355 1.00 0.00 53 ASP A C 6
ATOM 6700 O O . ASP A 1 53 ? -3.922 8.298 3.955 1.00 0.00 53 ASP A O 6
ATOM 6709 N N . TRP A 1 54 ? -5.362 7.169 5.264 1.00 0.00 54 TRP A N 6
ATOM 6710 C CA . TRP A 1 54 ? -4.330 6.325 5.857 1.00 0.00 54 TRP A CA 6
ATOM 6711 C C . TRP A 1 54 ? -4.904 4.977 6.277 1.00 0.00 54 TRP A C 6
ATOM 6712 O O . TRP A 1 54 ? -5.952 4.910 6.921 1.00 0.00 54 TRP A O 6
ATOM 6733 N N . LEU A 1 55 ? -4.212 3.904 5.909 1.00 0.00 55 LEU A N 6
ATOM 6734 C CA . LEU A 1 55 ? -4.654 2.556 6.248 1.00 0.00 55 LEU A CA 6
ATOM 6735 C C . LEU A 1 55 ? -3.609 1.838 7.097 1.00 0.00 55 LEU A C 6
ATOM 6736 O O . LEU A 1 55 ? -2.458 2.266 7.174 1.00 0.00 55 LEU A O 6
ATOM 6752 N N . MET A 1 56 ? -4.019 0.743 7.729 1.00 0.00 56 MET A N 6
ATOM 6753 C CA . MET A 1 56 ? -3.117 -0.036 8.570 1.00 0.00 56 MET A CA 6
ATOM 6754 C C . MET A 1 56 ? -2.274 -0.987 7.726 1.00 0.00 56 MET A C 6
ATOM 6755 O O . MET A 1 56 ? -2.745 -2.042 7.305 1.00 0.00 56 MET A O 6
ATOM 6769 N N . GLY A 1 57 ? -1.024 -0.605 7.483 1.00 0.00 57 GLY A N 6
ATOM 6770 C CA . GLY A 1 57 ? -0.135 -1.435 6.691 1.00 0.00 57 GLY A CA 6
ATOM 6771 C C . GLY A 1 57 ? 0.706 -2.363 7.544 1.00 0.00 57 GLY A C 6
ATOM 6772 O O . GLY A 1 57 ? 1.117 -2.001 8.646 1.00 0.00 57 GLY A O 6
ATOM 6776 N N . GLU A 1 58 ? 0.960 -3.565 7.035 1.00 0.00 58 GLU A N 6
ATOM 6777 C CA . GLU A 1 58 ? 1.756 -4.548 7.761 1.00 0.00 58 GLU A CA 6
ATOM 6778 C C . GLU A 1 58 ? 2.798 -5.186 6.847 1.00 0.00 58 GLU A C 6
ATOM 6779 O O . GLU A 1 58 ? 2.461 -5.935 5.930 1.00 0.00 58 GLU A O 6
ATOM 6791 N N . ARG A 1 59 ? 4.066 -4.882 7.104 1.00 0.00 59 ARG A N 6
ATOM 6792 C CA . ARG A 1 59 ? 5.159 -5.424 6.304 1.00 0.00 59 ARG A CA 6
ATOM 6793 C C . ARG A 1 59 ? 6.040 -6.346 7.141 1.00 0.00 59 ARG A C 6
ATOM 6794 O O . ARG A 1 59 ? 6.698 -5.906 8.083 1.00 0.00 59 ARG A O 6
ATOM 6815 N N . GLY A 1 60 ? 6.048 -7.629 6.790 1.00 0.00 60 GLY A N 6
ATOM 6816 C CA . GLY A 1 60 ? 6.851 -8.593 7.519 1.00 0.00 60 GLY A CA 6
ATOM 6817 C C . GLY A 1 60 ? 6.516 -8.627 8.997 1.00 0.00 60 GLY A C 6
ATOM 6818 O O . GLY A 1 60 ? 5.463 -9.128 9.390 1.00 0.00 60 GLY A O 6
ATOM 6822 N N . ASN A 1 61 ? 7.414 -8.094 9.819 1.00 0.00 61 ASN A N 6
ATOM 6823 C CA . ASN A 1 61 ? 7.210 -8.067 11.262 1.00 0.00 61 ASN A CA 6
ATOM 6824 C C . ASN A 1 61 ? 7.096 -6.633 11.770 1.00 0.00 61 ASN A C 6
ATOM 6825 O O . ASN A 1 61 ? 7.704 -6.272 12.777 1.00 0.00 61 ASN A O 6
ATOM 6836 N N . GLN A 1 62 ? 6.314 -5.822 11.065 1.00 0.00 62 GLN A N 6
ATOM 6837 C CA . GLN A 1 62 ? 6.122 -4.427 11.444 1.00 0.00 62 GLN A CA 6
ATOM 6838 C C . GLN A 1 62 ? 4.683 -3.989 11.194 1.00 0.00 62 GLN A C 6
ATOM 6839 O O . GLN A 1 62 ? 3.916 -4.686 10.529 1.00 0.00 62 GLN A O 6
ATOM 6853 N N . LYS A 1 63 ? 4.321 -2.829 11.733 1.00 0.00 63 LYS A N 6
ATOM 6854 C CA . LYS A 1 63 ? 2.974 -2.296 11.568 1.00 0.00 63 LYS A CA 6
ATOM 6855 C C . LYS A 1 63 ? 2.973 -0.775 11.679 1.00 0.00 63 LYS A C 6
ATOM 6856 O O . LYS A 1 63 ? 3.757 -0.197 12.432 1.00 0.00 63 LYS A O 6
ATOM 6875 N N . GLY A 1 64 ? 2.087 -0.131 10.925 1.00 0.00 64 GLY A N 6
ATOM 6876 C CA . GLY A 1 64 ? 2.001 1.317 10.954 1.00 0.00 64 GLY A CA 6
ATOM 6877 C C . GLY A 1 64 ? 0.960 1.856 9.993 1.00 0.00 64 GLY A C 6
ATOM 6878 O O . GLY A 1 64 ? 0.179 1.095 9.421 1.00 0.00 64 GLY A O 6
ATOM 6882 N N . LYS A 1 65 ? 0.947 3.172 9.814 1.00 0.00 65 LYS A N 6
ATOM 6883 C CA . LYS A 1 65 ? -0.005 3.814 8.916 1.00 0.00 65 LYS A CA 6
ATOM 6884 C C . LYS A 1 65 ? 0.555 3.899 7.500 1.00 0.00 65 LYS A C 6
ATOM 6885 O O . LYS A 1 65 ? 1.761 4.051 7.307 1.00 0.00 65 LYS A O 6
ATOM 6904 N N . VAL A 1 66 ? -0.329 3.803 6.512 1.00 0.00 66 VAL A N 6
ATOM 6905 C CA . VAL A 1 66 ? 0.077 3.872 5.113 1.00 0.00 66 VAL A CA 6
ATOM 6906 C C . VAL A 1 66 ? -0.837 4.800 4.321 1.00 0.00 66 VAL A C 6
ATOM 6907 O O . VAL A 1 66 ? -2.063 4.720 4.400 1.00 0.00 66 VAL A O 6
ATOM 6920 N N . PRO A 1 67 ? -0.228 5.702 3.536 1.00 0.00 67 PRO A N 6
ATOM 6921 C CA . PRO A 1 67 ? -0.969 6.662 2.712 1.00 0.00 67 PRO A CA 6
ATOM 6922 C C . PRO A 1 67 ? -1.691 5.992 1.548 1.00 0.00 67 PRO A C 6
ATOM 6923 O O . PRO A 1 67 ? -1.063 5.363 0.696 1.00 0.00 67 PRO A O 6
ATOM 6934 N N . ILE A 1 68 ? -3.012 6.130 1.519 1.00 0.00 68 ILE A N 6
ATOM 6935 C CA . ILE A 1 68 ? -3.818 5.539 0.458 1.00 0.00 68 ILE A CA 6
ATOM 6936 C C . ILE A 1 68 ? -3.450 6.122 -0.902 1.00 0.00 68 ILE A C 6
ATOM 6937 O O . ILE A 1 68 ? -3.467 5.423 -1.915 1.00 0.00 68 ILE A O 6
ATOM 6953 N N . THR A 1 69 ? -3.115 7.409 -0.917 1.00 0.00 69 THR A N 6
ATOM 6954 C CA . THR A 1 69 ? -2.741 8.086 -2.152 1.00 0.00 69 THR A CA 6
ATOM 6955 C C . THR A 1 69 ? -1.569 7.387 -2.830 1.00 0.00 69 THR A C 6
ATOM 6956 O O . THR A 1 69 ? -1.328 7.574 -4.023 1.00 0.00 69 THR A O 6
ATOM 6967 N N . TYR A 1 70 ? -0.843 6.581 -2.063 1.00 0.00 70 TYR A N 6
ATOM 6968 C CA . TYR A 1 70 ? 0.306 5.854 -2.591 1.00 0.00 70 TYR A CA 6
ATOM 6969 C C . TYR A 1 70 ? -0.061 4.407 -2.903 1.00 0.00 70 TYR A C 6
ATOM 6970 O O . TYR A 1 70 ? 0.696 3.689 -3.558 1.00 0.00 70 TYR A O 6
ATOM 6988 N N . LEU A 1 71 ? -1.229 3.985 -2.431 1.00 0.00 71 LEU A N 6
ATOM 6989 C CA . LEU A 1 71 ? -1.700 2.623 -2.660 1.00 0.00 71 LEU A CA 6
ATOM 6990 C C . LEU A 1 71 ? -2.855 2.606 -3.655 1.00 0.00 71 LEU A C 6
ATOM 6991 O O . LEU A 1 71 ? -3.624 3.563 -3.744 1.00 0.00 71 LEU A O 6
ATOM 7007 N N . GLU A 1 72 ? -2.973 1.511 -4.400 1.00 0.00 72 GLU A N 6
ATOM 7008 C CA . GLU A 1 72 ? -4.036 1.370 -5.388 1.00 0.00 72 GLU A CA 6
ATOM 7009 C C . GLU A 1 72 ? -4.814 0.076 -5.169 1.00 0.00 72 GLU A C 6
ATOM 7010 O O . GLU A 1 72 ? -4.494 -0.961 -5.753 1.00 0.00 72 GLU A O 6
ATOM 7022 N N . LEU A 1 73 ? -5.836 0.142 -4.322 1.00 0.00 73 LEU A N 6
ATOM 7023 C CA . LEU A 1 73 ? -6.660 -1.024 -4.025 1.00 0.00 73 LEU A CA 6
ATOM 7024 C C . LEU A 1 73 ? -7.058 -1.751 -5.305 1.00 0.00 73 LEU A C 6
ATOM 7025 O O . LEU A 1 73 ? -7.909 -1.280 -6.060 1.00 0.00 73 LEU A O 6
ATOM 7041 N N . LEU A 1 74 ? -6.437 -2.901 -5.543 1.00 0.00 74 LEU A N 6
ATOM 7042 C CA . LEU A 1 74 ? -6.728 -3.696 -6.732 1.00 0.00 74 LEU A CA 6
ATOM 7043 C C . LEU A 1 74 ? -8.127 -4.299 -6.655 1.00 0.00 74 LEU A C 6
ATOM 7044 O O . LEU A 1 74 ? -8.296 -5.450 -6.256 1.00 0.00 74 LEU A O 6
ATOM 7060 N N . ASN A 1 75 ? -9.127 -3.513 -7.042 1.00 0.00 75 ASN A N 6
ATOM 7061 C CA . ASN A 1 75 ? -10.511 -3.970 -7.019 1.00 0.00 75 ASN A CA 6
ATOM 7062 C C . ASN A 1 75 ? -10.988 -4.333 -8.422 1.00 0.00 75 ASN A C 6
ATOM 7063 O O . ASN A 1 75 ? -10.628 -3.677 -9.400 1.00 0.00 75 ASN A O 6
ATOM 7074 N N . SER A 1 76 ? -11.802 -5.380 -8.513 1.00 0.00 76 SER A N 6
ATOM 7075 C CA . SER A 1 76 ? -12.326 -5.832 -9.796 1.00 0.00 76 SER A CA 6
ATOM 7076 C C . SER A 1 76 ? -13.434 -6.862 -9.598 1.00 0.00 76 SER A C 6
ATOM 7077 O O . SER A 1 76 ? -13.186 -7.976 -9.137 1.00 0.00 76 SER A O 6
ATOM 7085 N N . GLY A 1 77 ? -14.658 -6.481 -9.950 1.00 0.00 77 GLY A N 6
ATOM 7086 C CA . GLY A 1 77 ? -15.786 -7.382 -9.804 1.00 0.00 77 GLY A CA 6
ATOM 7087 C C . GLY A 1 77 ? -17.046 -6.845 -10.454 1.00 0.00 77 GLY A C 6
ATOM 7088 O O . GLY A 1 77 ? -17.274 -5.636 -10.510 1.00 0.00 77 GLY A O 6
ATOM 7092 N N . PRO A 1 78 ? -17.889 -7.755 -10.963 1.00 0.00 78 PRO A N 6
ATOM 7093 C CA . PRO A 1 78 ? -19.145 -7.390 -11.623 1.00 0.00 78 PRO A CA 6
ATOM 7094 C C . PRO A 1 78 ? -20.176 -6.839 -10.644 1.00 0.00 78 PRO A C 6
ATOM 7095 O O . PRO A 1 78 ? -21.198 -6.285 -11.050 1.00 0.00 78 PRO A O 6
ATOM 7106 N N . SER A 1 79 ? -19.901 -6.994 -9.353 1.00 0.00 79 SER A N 6
ATOM 7107 C CA . SER A 1 79 ? -20.806 -6.515 -8.315 1.00 0.00 79 SER A CA 6
ATOM 7108 C C . SER A 1 79 ? -20.307 -5.200 -7.723 1.00 0.00 79 SER A C 6
ATOM 7109 O O . SER A 1 79 ? -20.985 -4.175 -7.800 1.00 0.00 79 SER A O 6
ATOM 7117 N N . SER A 1 80 ? -19.117 -5.239 -7.133 1.00 0.00 80 SER A N 6
ATOM 7118 C CA . SER A 1 80 ? -18.527 -4.052 -6.524 1.00 0.00 80 SER A CA 6
ATOM 7119 C C . SER A 1 80 ? -17.165 -3.745 -7.140 1.00 0.00 80 SER A C 6
ATOM 7120 O O . SER A 1 80 ? -16.612 -4.553 -7.885 1.00 0.00 80 SER A O 6
ATOM 7128 N N . GLY A 1 81 ? -16.630 -2.571 -6.822 1.00 0.00 81 GLY A N 6
ATOM 7129 C CA . GLY A 1 81 ? -15.338 -2.176 -7.351 1.00 0.00 81 GLY A CA 6
ATOM 7130 C C . GLY A 1 81 ? -15.102 -0.682 -7.254 1.00 0.00 81 GLY A C 6
ATOM 7131 O O . GLY A 1 81 ? -15.010 -0.132 -6.156 1.00 0.00 81 GLY A O 6
ATOM 7135 N N . GLY A 1 1 ? -1.047 -23.529 29.429 1.00 0.00 1 GLY A N 7
ATOM 7136 C CA . GLY A 1 1 ? -0.259 -24.682 29.033 1.00 0.00 1 GLY A CA 7
ATOM 7137 C C . GLY A 1 1 ? -0.191 -24.848 27.527 1.00 0.00 1 GLY A C 7
ATOM 7138 O O . GLY A 1 1 ? -0.959 -25.613 26.945 1.00 0.00 1 GLY A O 7
ATOM 7142 N N . SER A 1 2 ? 0.730 -24.127 26.895 1.00 0.00 2 SER A N 7
ATOM 7143 C CA . SER A 1 2 ? 0.891 -24.194 25.448 1.00 0.00 2 SER A CA 7
ATOM 7144 C C . SER A 1 2 ? 2.116 -23.401 25.001 1.00 0.00 2 SER A C 7
ATOM 7145 O O . SER A 1 2 ? 2.595 -22.522 25.717 1.00 0.00 2 SER A O 7
ATOM 7153 N N . SER A 1 3 ? 2.618 -23.720 23.812 1.00 0.00 3 SER A N 7
ATOM 7154 C CA . SER A 1 3 ? 3.789 -23.041 23.269 1.00 0.00 3 SER A CA 7
ATOM 7155 C C . SER A 1 3 ? 3.376 -21.887 22.361 1.00 0.00 3 SER A C 7
ATOM 7156 O O . SER A 1 3 ? 2.522 -22.044 21.489 1.00 0.00 3 SER A O 7
ATOM 7164 N N . GLY A 1 4 ? 3.989 -20.726 22.572 1.00 0.00 4 GLY A N 7
ATOM 7165 C CA . GLY A 1 4 ? 3.672 -19.562 21.766 1.00 0.00 4 GLY A CA 7
ATOM 7166 C C . GLY A 1 4 ? 4.315 -19.615 20.394 1.00 0.00 4 GLY A C 7
ATOM 7167 O O . GLY A 1 4 ? 5.188 -18.807 20.078 1.00 0.00 4 GLY A O 7
ATOM 7171 N N . SER A 1 5 ? 3.883 -20.571 19.577 1.00 0.00 5 SER A N 7
ATOM 7172 C CA . SER A 1 5 ? 4.426 -20.730 18.233 1.00 0.00 5 SER A CA 7
ATOM 7173 C C . SER A 1 5 ? 3.416 -21.412 17.316 1.00 0.00 5 SER A C 7
ATOM 7174 O O . SER A 1 5 ? 2.581 -22.196 17.768 1.00 0.00 5 SER A O 7
ATOM 7182 N N . SER A 1 6 ? 3.498 -21.109 16.024 1.00 0.00 6 SER A N 7
ATOM 7183 C CA . SER A 1 6 ? 2.590 -21.690 15.043 1.00 0.00 6 SER A CA 7
ATOM 7184 C C . SER A 1 6 ? 3.019 -23.107 14.677 1.00 0.00 6 SER A C 7
ATOM 7185 O O . SER A 1 6 ? 2.221 -24.042 14.729 1.00 0.00 6 SER A O 7
ATOM 7193 N N . GLY A 1 7 ? 4.287 -23.258 14.306 1.00 0.00 7 GLY A N 7
ATOM 7194 C CA . GLY A 1 7 ? 4.801 -24.563 13.936 1.00 0.00 7 GLY A CA 7
ATOM 7195 C C . GLY A 1 7 ? 4.741 -24.808 12.442 1.00 0.00 7 GLY A C 7
ATOM 7196 O O . GLY A 1 7 ? 5.757 -24.730 11.750 1.00 0.00 7 GLY A O 7
ATOM 7200 N N . LEU A 1 8 ? 3.547 -25.107 11.941 1.00 0.00 8 LEU A N 7
ATOM 7201 C CA . LEU A 1 8 ? 3.357 -25.367 10.518 1.00 0.00 8 LEU A CA 7
ATOM 7202 C C . LEU A 1 8 ? 3.816 -24.176 9.682 1.00 0.00 8 LEU A C 7
ATOM 7203 O O . LEU A 1 8 ? 3.996 -23.075 10.199 1.00 0.00 8 LEU A O 7
ATOM 7219 N N . ASN A 1 9 ? 4.001 -24.406 8.386 1.00 0.00 9 ASN A N 7
ATOM 7220 C CA . ASN A 1 9 ? 4.437 -23.352 7.477 1.00 0.00 9 ASN A CA 7
ATOM 7221 C C . ASN A 1 9 ? 3.686 -22.053 7.750 1.00 0.00 9 ASN A C 7
ATOM 7222 O O . ASN A 1 9 ? 4.273 -21.066 8.193 1.00 0.00 9 ASN A O 7
ATOM 7233 N N . ASP A 1 10 ? 2.384 -22.062 7.484 1.00 0.00 10 ASP A N 7
ATOM 7234 C CA . ASP A 1 10 ? 1.551 -20.886 7.703 1.00 0.00 10 ASP A CA 7
ATOM 7235 C C . ASP A 1 10 ? 0.079 -21.210 7.466 1.00 0.00 10 ASP A C 7
ATOM 7236 O O . ASP A 1 10 ? -0.361 -21.351 6.325 1.00 0.00 10 ASP A O 7
ATOM 7245 N N . LEU A 1 11 ? -0.677 -21.329 8.552 1.00 0.00 11 LEU A N 7
ATOM 7246 C CA . LEU A 1 11 ? -2.100 -21.638 8.463 1.00 0.00 11 LEU A CA 7
ATOM 7247 C C . LEU A 1 11 ? -2.920 -20.679 9.320 1.00 0.00 11 LEU A C 7
ATOM 7248 O O . LEU A 1 11 ? -2.811 -20.676 10.547 1.00 0.00 11 LEU A O 7
ATOM 7264 N N . LYS A 1 12 ? -3.744 -19.867 8.667 1.00 0.00 12 LYS A N 7
ATOM 7265 C CA . LYS A 1 12 ? -4.586 -18.905 9.367 1.00 0.00 12 LYS A CA 7
ATOM 7266 C C . LYS A 1 12 ? -6.038 -19.021 8.913 1.00 0.00 12 LYS A C 7
ATOM 7267 O O . LYS A 1 12 ? -6.311 -19.296 7.746 1.00 0.00 12 LYS A O 7
ATOM 7286 N N . GLU A 1 13 ? -6.963 -18.806 9.843 1.00 0.00 13 GLU A N 7
ATOM 7287 C CA . GLU A 1 13 ? -8.386 -18.886 9.536 1.00 0.00 13 GLU A CA 7
ATOM 7288 C C . GLU A 1 13 ? -9.036 -17.507 9.604 1.00 0.00 13 GLU A C 7
ATOM 7289 O O . GLU A 1 13 ? -9.876 -17.163 8.773 1.00 0.00 13 GLU A O 7
ATOM 7301 N N . SER A 1 14 ? -8.641 -16.722 10.601 1.00 0.00 14 SER A N 7
ATOM 7302 C CA . SER A 1 14 ? -9.187 -15.382 10.781 1.00 0.00 14 SER A CA 7
ATOM 7303 C C . SER A 1 14 ? -8.422 -14.366 9.939 1.00 0.00 14 SER A C 7
ATOM 7304 O O . SER A 1 14 ? -8.024 -13.309 10.430 1.00 0.00 14 SER A O 7
ATOM 7312 N N . SER A 1 15 ? -8.219 -14.694 8.667 1.00 0.00 15 SER A N 7
ATOM 7313 C CA . SER A 1 15 ? -7.498 -13.813 7.755 1.00 0.00 15 SER A CA 7
ATOM 7314 C C . SER A 1 15 ? -8.457 -12.856 7.052 1.00 0.00 15 SER A C 7
ATOM 7315 O O . SER A 1 15 ? -9.007 -13.175 5.999 1.00 0.00 15 SER A O 7
ATOM 7323 N N . ASN A 1 16 ? -8.653 -11.683 7.645 1.00 0.00 16 ASN A N 7
ATOM 7324 C CA . ASN A 1 16 ? -9.546 -10.679 7.077 1.00 0.00 16 ASN A CA 7
ATOM 7325 C C . ASN A 1 16 ? -8.819 -9.352 6.883 1.00 0.00 16 ASN A C 7
ATOM 7326 O O . ASN A 1 16 ? -8.729 -8.542 7.804 1.00 0.00 16 ASN A O 7
ATOM 7337 N N . ASN A 1 17 ? -8.302 -9.137 5.677 1.00 0.00 17 ASN A N 7
ATOM 7338 C CA . ASN A 1 17 ? -7.583 -7.908 5.362 1.00 0.00 17 ASN A CA 7
ATOM 7339 C C . ASN A 1 17 ? -7.711 -7.568 3.880 1.00 0.00 17 ASN A C 7
ATOM 7340 O O . ASN A 1 17 ? -8.232 -8.359 3.094 1.00 0.00 17 ASN A O 7
ATOM 7351 N N . ARG A 1 18 ? -7.232 -6.386 3.507 1.00 0.00 18 ARG A N 7
ATOM 7352 C CA . ARG A 1 18 ? -7.294 -5.940 2.120 1.00 0.00 18 ARG A CA 7
ATOM 7353 C C . ARG A 1 18 ? -5.900 -5.897 1.500 1.00 0.00 18 ARG A C 7
ATOM 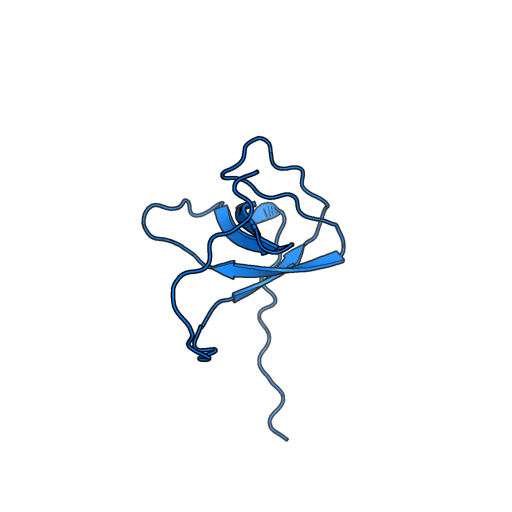7354 O O . ARG A 1 18 ? -4.893 -5.937 2.207 1.00 0.00 18 ARG A O 7
ATOM 7375 N N . LYS A 1 19 ? -5.849 -5.815 0.175 1.00 0.00 19 LYS A N 7
ATOM 7376 C CA . LYS A 1 19 ? -4.580 -5.765 -0.541 1.00 0.00 19 LYS A CA 7
ATOM 7377 C C . LYS A 1 19 ? -4.555 -4.598 -1.522 1.00 0.00 19 LYS A C 7
ATOM 7378 O O . LYS A 1 19 ? -5.528 -4.351 -2.233 1.00 0.00 19 LYS A O 7
ATOM 7397 N N . ALA A 1 20 ? -3.434 -3.884 -1.557 1.00 0.00 20 ALA A N 7
ATOM 7398 C CA . ALA A 1 20 ? -3.281 -2.746 -2.454 1.00 0.00 20 ALA A CA 7
ATOM 7399 C C . ALA A 1 20 ? -1.859 -2.664 -3.000 1.00 0.00 20 ALA A C 7
ATOM 7400 O O . ALA A 1 20 ? -0.897 -2.982 -2.302 1.00 0.00 20 ALA A O 7
ATOM 7407 N N . ARG A 1 21 ? -1.735 -2.238 -4.253 1.00 0.00 21 ARG A N 7
ATOM 7408 C CA . ARG A 1 21 ? -0.431 -2.117 -4.893 1.00 0.00 21 ARG A CA 7
ATOM 7409 C C . ARG A 1 21 ? 0.143 -0.717 -4.699 1.00 0.00 21 ARG A C 7
ATOM 7410 O O . ARG A 1 21 ? -0.560 0.281 -4.858 1.00 0.00 21 ARG A O 7
ATOM 7431 N N . VAL A 1 22 ? 1.424 -0.651 -4.352 1.00 0.00 22 VAL A N 7
ATOM 7432 C CA . VAL A 1 22 ? 2.093 0.627 -4.136 1.00 0.00 22 VAL A CA 7
ATOM 7433 C C . VAL A 1 22 ? 2.432 1.300 -5.461 1.00 0.00 22 VAL A C 7
ATOM 7434 O O . VAL A 1 22 ? 2.881 0.649 -6.404 1.00 0.00 22 VAL A O 7
ATOM 7447 N N . LEU A 1 23 ? 2.215 2.609 -5.525 1.00 0.00 23 LEU A N 7
ATOM 7448 C CA . LEU A 1 23 ? 2.498 3.374 -6.735 1.00 0.00 23 LEU A CA 7
ATOM 7449 C C . LEU A 1 23 ? 3.860 4.055 -6.642 1.00 0.00 23 LEU A C 7
ATOM 7450 O O . LEU A 1 23 ? 4.539 4.247 -7.651 1.00 0.00 23 LEU A O 7
ATOM 7466 N N . TYR A 1 24 ? 4.253 4.416 -5.426 1.00 0.00 24 TYR A N 7
ATOM 7467 C CA . TYR A 1 24 ? 5.534 5.076 -5.202 1.00 0.00 24 TYR A CA 7
ATOM 7468 C C . TYR A 1 24 ? 6.132 4.662 -3.861 1.00 0.00 24 TYR A C 7
ATOM 7469 O O . TYR A 1 24 ? 5.409 4.411 -2.897 1.00 0.00 24 TYR A O 7
ATOM 7487 N N . ASP A 1 25 ? 7.458 4.595 -3.808 1.00 0.00 25 ASP A N 7
ATOM 7488 C CA . ASP A 1 25 ? 8.156 4.213 -2.585 1.00 0.00 25 ASP A CA 7
ATOM 7489 C C . ASP A 1 25 ? 8.021 5.299 -1.522 1.00 0.00 25 ASP A C 7
ATOM 7490 O O . ASP A 1 25 ? 8.470 6.429 -1.713 1.00 0.00 25 ASP A O 7
ATOM 7499 N N . TYR A 1 26 ? 7.399 4.948 -0.401 1.00 0.00 26 TYR A N 7
ATOM 7500 C CA . TYR A 1 26 ? 7.202 5.893 0.691 1.00 0.00 26 TYR A CA 7
ATOM 7501 C C . TYR A 1 26 ? 8.173 5.614 1.835 1.00 0.00 26 TYR A C 7
ATOM 7502 O O . TYR A 1 26 ? 8.605 4.478 2.034 1.00 0.00 26 TYR A O 7
ATOM 7520 N N . ASP A 1 27 ? 8.510 6.658 2.584 1.00 0.00 27 ASP A N 7
ATOM 7521 C CA . ASP A 1 27 ? 9.428 6.527 3.709 1.00 0.00 27 ASP A CA 7
ATOM 7522 C C . ASP A 1 27 ? 8.783 7.028 4.998 1.00 0.00 27 ASP A C 7
ATOM 7523 O O . ASP A 1 27 ? 8.676 8.233 5.221 1.00 0.00 27 ASP A O 7
ATOM 7532 N N . ALA A 1 28 ? 8.355 6.095 5.841 1.00 0.00 28 ALA A N 7
ATOM 7533 C CA . ALA A 1 28 ? 7.721 6.442 7.107 1.00 0.00 28 ALA A CA 7
ATOM 7534 C C . ALA A 1 28 ? 8.383 7.663 7.735 1.00 0.00 28 ALA A C 7
ATOM 7535 O O . ALA A 1 28 ? 9.603 7.814 7.686 1.00 0.00 28 ALA A O 7
ATOM 7542 N N . ALA A 1 29 ? 7.569 8.534 8.324 1.00 0.00 29 ALA A N 7
ATOM 7543 C CA . ALA A 1 29 ? 8.076 9.742 8.963 1.00 0.00 29 ALA A CA 7
ATOM 7544 C C . ALA A 1 29 ? 8.295 9.523 10.457 1.00 0.00 29 ALA A C 7
ATOM 7545 O O . ALA A 1 29 ? 9.212 10.089 11.049 1.00 0.00 29 ALA A O 7
ATOM 7552 N N . ASN A 1 30 ? 7.445 8.697 11.059 1.00 0.00 30 ASN A N 7
ATOM 7553 C CA . ASN A 1 30 ? 7.545 8.405 12.485 1.00 0.00 30 ASN A CA 7
ATOM 7554 C C . ASN A 1 30 ? 7.182 6.950 12.768 1.00 0.00 30 ASN A C 7
ATOM 7555 O O . ASN A 1 30 ? 6.946 6.168 11.848 1.00 0.00 30 ASN A O 7
ATOM 7566 N N . SER A 1 31 ? 7.139 6.595 14.048 1.00 0.00 31 SER A N 7
ATOM 7567 C CA . SER A 1 31 ? 6.808 5.234 14.454 1.00 0.00 31 SER A CA 7
ATOM 7568 C C . SER A 1 31 ? 5.359 4.903 14.111 1.00 0.00 31 SER A C 7
ATOM 7569 O O . SER A 1 31 ? 4.925 3.757 14.233 1.00 0.00 31 SER A O 7
ATOM 7577 N N . THR A 1 32 ? 4.612 5.915 13.680 1.00 0.00 32 THR A N 7
ATOM 7578 C CA . THR A 1 32 ? 3.212 5.733 13.320 1.00 0.00 32 THR A CA 7
ATOM 7579 C C . THR A 1 32 ? 3.045 5.600 11.810 1.00 0.00 32 THR A C 7
ATOM 7580 O O . THR A 1 32 ? 1.998 5.940 11.261 1.00 0.00 32 THR A O 7
ATOM 7591 N N . GLU A 1 33 ? 4.083 5.101 11.147 1.00 0.00 33 GLU A N 7
ATOM 7592 C CA . GLU A 1 33 ? 4.050 4.922 9.700 1.00 0.00 33 GLU A CA 7
ATOM 7593 C C . GLU A 1 33 ? 5.037 3.844 9.262 1.00 0.00 33 GLU A C 7
ATOM 7594 O O . GLU A 1 33 ? 6.010 3.556 9.960 1.00 0.00 33 GLU A O 7
ATOM 7606 N N . LEU A 1 34 ? 4.780 3.252 8.101 1.00 0.00 34 LEU A N 7
ATOM 7607 C CA . LEU A 1 34 ? 5.645 2.205 7.568 1.00 0.00 34 LEU A CA 7
ATOM 7608 C C . LEU A 1 34 ? 6.178 2.587 6.191 1.00 0.00 34 LEU A C 7
ATOM 7609 O O . LEU A 1 34 ? 5.549 3.353 5.462 1.00 0.00 34 LEU A O 7
ATOM 7625 N N . SER A 1 35 ? 7.342 2.047 5.842 1.00 0.00 35 SER A N 7
ATOM 7626 C CA . SER A 1 35 ? 7.961 2.333 4.553 1.00 0.00 35 SER A CA 7
ATOM 7627 C C . SER A 1 35 ? 7.302 1.522 3.442 1.00 0.00 35 SER A C 7
ATOM 7628 O O . SER A 1 35 ? 6.937 0.361 3.636 1.00 0.00 35 SER A O 7
ATOM 7636 N N . LEU A 1 36 ? 7.151 2.141 2.276 1.00 0.00 36 LEU A N 7
ATOM 7637 C CA . LEU A 1 36 ? 6.536 1.478 1.132 1.00 0.00 36 LEU A CA 7
ATOM 7638 C C . LEU A 1 36 ? 7.483 1.464 -0.064 1.00 0.00 36 LEU A C 7
ATOM 7639 O O . LEU A 1 36 ? 8.350 2.330 -0.193 1.00 0.00 36 LEU A O 7
ATOM 7655 N N . LEU A 1 37 ? 7.311 0.479 -0.938 1.00 0.00 37 LEU A N 7
ATOM 7656 C CA . LEU A 1 37 ? 8.148 0.354 -2.125 1.00 0.00 37 LEU A CA 7
ATOM 7657 C C . LEU A 1 37 ? 7.304 0.399 -3.395 1.00 0.00 37 LEU A C 7
ATOM 7658 O O . LEU A 1 37 ? 6.141 -0.003 -3.393 1.00 0.00 37 LEU A O 7
ATOM 7674 N N . ALA A 1 38 ? 7.898 0.889 -4.478 1.00 0.00 38 ALA A N 7
ATOM 7675 C CA . ALA A 1 38 ? 7.202 0.983 -5.755 1.00 0.00 38 ALA A CA 7
ATOM 7676 C C . ALA A 1 38 ? 7.008 -0.396 -6.376 1.00 0.00 38 ALA A C 7
ATOM 7677 O O . ALA A 1 38 ? 7.956 -1.170 -6.503 1.00 0.00 38 ALA A O 7
ATOM 7684 N N . ASP A 1 39 ? 5.772 -0.697 -6.761 1.00 0.00 39 ASP A N 7
ATOM 7685 C CA . ASP A 1 39 ? 5.453 -1.983 -7.370 1.00 0.00 39 ASP A CA 7
ATOM 7686 C C . ASP A 1 39 ? 5.427 -3.089 -6.320 1.00 0.00 39 ASP A C 7
ATOM 7687 O O . ASP A 1 39 ? 5.945 -4.183 -6.545 1.00 0.00 39 ASP A O 7
ATOM 7696 N N . GLU A 1 40 ? 4.821 -2.796 -5.174 1.00 0.00 40 GLU A N 7
ATOM 7697 C CA . GLU A 1 40 ? 4.730 -3.766 -4.089 1.00 0.00 40 GLU A CA 7
ATOM 7698 C C . GLU A 1 40 ? 3.325 -3.785 -3.492 1.00 0.00 40 GLU A C 7
ATOM 7699 O O . GLU A 1 40 ? 2.734 -2.736 -3.236 1.00 0.00 40 GLU A O 7
ATOM 7711 N N . VAL A 1 41 ? 2.797 -4.985 -3.274 1.00 0.00 41 VAL A N 7
ATOM 7712 C CA . VAL A 1 41 ? 1.463 -5.141 -2.708 1.00 0.00 41 VAL A CA 7
ATOM 7713 C C . VAL A 1 41 ? 1.528 -5.718 -1.298 1.00 0.00 41 VAL A C 7
ATOM 7714 O O . VAL A 1 41 ? 1.964 -6.853 -1.101 1.00 0.00 41 VAL A O 7
ATOM 7727 N N . ILE A 1 42 ? 1.093 -4.930 -0.321 1.00 0.00 42 ILE A N 7
ATOM 7728 C CA . ILE A 1 42 ? 1.101 -5.363 1.070 1.00 0.00 42 ILE A CA 7
ATOM 7729 C C . ILE A 1 42 ? -0.317 -5.458 1.625 1.00 0.00 42 ILE A C 7
ATOM 7730 O O . ILE A 1 42 ? -1.286 -5.120 0.944 1.00 0.00 42 ILE A O 7
ATOM 7746 N N . THR A 1 43 ? -0.431 -5.920 2.866 1.00 0.00 43 THR A N 7
ATOM 7747 C CA . THR A 1 43 ? -1.730 -6.060 3.513 1.00 0.00 43 THR A CA 7
ATOM 7748 C C . THR A 1 43 ? -2.143 -4.764 4.201 1.00 0.00 43 THR A C 7
ATOM 7749 O O . THR A 1 43 ? -1.456 -4.280 5.101 1.00 0.00 43 THR A O 7
ATOM 7760 N N . VAL A 1 44 ? -3.271 -4.206 3.773 1.00 0.00 44 VAL A N 7
ATOM 7761 C CA . VAL A 1 44 ? -3.778 -2.966 4.349 1.00 0.00 44 VAL A CA 7
ATOM 7762 C C . VAL A 1 44 ? -5.162 -3.167 4.955 1.00 0.00 44 VAL A C 7
ATOM 7763 O O . VAL A 1 44 ? -5.950 -3.982 4.474 1.00 0.00 44 VAL A O 7
ATOM 7776 N N . PHE A 1 45 ? -5.453 -2.419 6.014 1.00 0.00 45 PHE A N 7
ATOM 7777 C CA . PHE A 1 45 ? -6.743 -2.515 6.687 1.00 0.00 45 PHE A CA 7
ATOM 7778 C C . PHE A 1 45 ? -7.045 -1.240 7.470 1.00 0.00 45 PHE A C 7
ATOM 7779 O O . PHE A 1 45 ? -6.140 -0.599 8.005 1.00 0.00 45 PHE A O 7
ATOM 7796 N N . SER A 1 46 ? -8.322 -0.878 7.531 1.00 0.00 46 SER A N 7
ATOM 7797 C CA . SER A 1 46 ? -8.743 0.322 8.244 1.00 0.00 46 SER A CA 7
ATOM 7798 C C . SER A 1 46 ? -8.987 0.020 9.720 1.00 0.00 46 SER A C 7
ATOM 7799 O O . SER A 1 46 ? -9.550 -1.018 10.068 1.00 0.00 46 SER A O 7
ATOM 7807 N N . VAL A 1 47 ? -8.558 0.935 10.583 1.00 0.00 47 VAL A N 7
ATOM 7808 C CA . VAL A 1 47 ? -8.730 0.768 12.022 1.00 0.00 47 VAL A CA 7
ATOM 7809 C C . VAL A 1 47 ? -9.625 1.859 12.598 1.00 0.00 47 VAL A C 7
ATOM 7810 O O . VAL A 1 47 ? -9.524 3.026 12.218 1.00 0.00 47 VAL A O 7
ATOM 7823 N N . VAL A 1 48 ? -10.502 1.472 13.519 1.00 0.00 48 VAL A N 7
ATOM 7824 C CA . VAL A 1 48 ? -11.416 2.418 14.150 1.00 0.00 48 VAL A CA 7
ATOM 7825 C C . VAL A 1 48 ? -10.737 3.762 14.387 1.00 0.00 48 VAL A C 7
ATOM 7826 O O . VAL A 1 48 ? -9.676 3.834 15.005 1.00 0.00 48 VAL A O 7
ATOM 7839 N N . GLY A 1 49 ? -11.359 4.828 13.890 1.00 0.00 49 GLY A N 7
ATOM 7840 C CA . GLY A 1 49 ? -10.801 6.157 14.058 1.00 0.00 49 GLY A CA 7
ATOM 7841 C C . GLY A 1 49 ? -9.804 6.509 12.972 1.00 0.00 49 GLY A C 7
ATOM 7842 O O . GLY A 1 49 ? -9.741 7.654 12.526 1.00 0.00 49 GLY A O 7
ATOM 7846 N N . MET A 1 50 ? -9.022 5.522 12.546 1.00 0.00 50 MET A N 7
ATOM 7847 C CA . MET A 1 50 ? -8.023 5.734 11.505 1.00 0.00 50 MET A CA 7
ATOM 7848 C C . MET A 1 50 ? -8.518 6.745 10.475 1.00 0.00 50 MET A C 7
ATOM 7849 O O . MET A 1 50 ? -9.717 6.844 10.215 1.00 0.00 50 MET A O 7
ATOM 7863 N N . ASP A 1 51 ? -7.587 7.492 9.892 1.00 0.00 51 ASP A N 7
ATOM 7864 C CA . ASP A 1 51 ? -7.928 8.494 8.889 1.00 0.00 51 ASP A CA 7
ATOM 7865 C C . ASP A 1 51 ? -8.207 7.840 7.540 1.00 0.00 51 ASP A C 7
ATOM 7866 O O . ASP A 1 51 ? -7.645 6.793 7.218 1.00 0.00 51 ASP A O 7
ATOM 7875 N N . SER A 1 52 ? -9.078 8.464 6.753 1.00 0.00 52 SER A N 7
ATOM 7876 C CA . SER A 1 52 ? -9.435 7.940 5.440 1.00 0.00 52 SER A CA 7
ATOM 7877 C C . SER A 1 52 ? -8.253 8.032 4.479 1.00 0.00 52 SER A C 7
ATOM 7878 O O . SER A 1 52 ? -8.212 7.341 3.461 1.00 0.00 52 SER A O 7
ATOM 7886 N N . ASP A 1 53 ? -7.295 8.890 4.811 1.00 0.00 53 ASP A N 7
ATOM 7887 C CA . ASP A 1 53 ? -6.111 9.073 3.979 1.00 0.00 53 ASP A CA 7
ATOM 7888 C C . ASP A 1 53 ? -4.941 8.250 4.510 1.00 0.00 53 ASP A C 7
ATOM 7889 O O . ASP A 1 53 ? -3.789 8.485 4.146 1.00 0.00 53 ASP A O 7
ATOM 7898 N N . TRP A 1 54 ? -5.246 7.286 5.372 1.00 0.00 54 TRP A N 7
ATOM 7899 C CA . TRP A 1 54 ? -4.219 6.429 5.954 1.00 0.00 54 TRP A CA 7
ATOM 7900 C C . TRP A 1 54 ? -4.792 5.065 6.319 1.00 0.00 54 TRP A C 7
ATOM 7901 O O . TRP A 1 54 ? -5.849 4.971 6.946 1.00 0.00 54 TRP A O 7
ATOM 7922 N N . LEU A 1 55 ? -4.090 4.008 5.925 1.00 0.00 55 LEU A N 7
ATOM 7923 C CA . LEU A 1 55 ? -4.530 2.647 6.212 1.00 0.00 55 LEU A CA 7
ATOM 7924 C C . LEU A 1 55 ? -3.522 1.925 7.101 1.00 0.00 55 LEU A C 7
ATOM 7925 O O . LEU A 1 55 ? -2.423 2.424 7.341 1.00 0.00 55 LEU A O 7
ATOM 7941 N N . MET A 1 56 ? -3.904 0.748 7.585 1.00 0.00 56 MET A N 7
ATOM 7942 C CA . MET A 1 56 ? -3.033 -0.043 8.445 1.00 0.00 56 MET A CA 7
ATOM 7943 C C . MET A 1 56 ? -2.214 -1.035 7.625 1.00 0.00 56 MET A C 7
ATOM 7944 O O . MET A 1 56 ? -2.716 -2.081 7.217 1.00 0.00 56 MET A O 7
ATOM 7958 N N . GLY A 1 57 ? -0.950 -0.698 7.386 1.00 0.00 57 GLY A N 7
ATOM 7959 C CA . GLY A 1 57 ? -0.083 -1.569 6.615 1.00 0.00 57 GLY A CA 7
ATOM 7960 C C . GLY A 1 57 ? 0.656 -2.568 7.483 1.00 0.00 57 GLY A C 7
ATOM 7961 O O . GLY A 1 57 ? 0.906 -2.310 8.660 1.00 0.00 57 GLY A O 7
ATOM 7965 N N . GLU A 1 58 ? 1.006 -3.711 6.901 1.00 0.00 58 GLU A N 7
ATOM 7966 C CA . GLU A 1 58 ? 1.719 -4.752 7.632 1.00 0.00 58 GLU A CA 7
ATOM 7967 C C . GLU A 1 58 ? 2.746 -5.439 6.736 1.00 0.00 58 GLU A C 7
ATOM 7968 O O . GLU A 1 58 ? 2.388 -6.167 5.810 1.00 0.00 58 GLU A O 7
ATOM 7980 N N . ARG A 1 59 ? 4.022 -5.203 7.020 1.00 0.00 59 ARG A N 7
ATOM 7981 C CA . ARG A 1 59 ? 5.101 -5.797 6.240 1.00 0.00 59 ARG A CA 7
ATOM 7982 C C . ARG A 1 59 ? 5.943 -6.734 7.101 1.00 0.00 59 ARG A C 7
ATOM 7983 O O . ARG A 1 59 ? 6.645 -6.294 8.011 1.00 0.00 59 ARG A O 7
ATOM 8004 N N . GLY A 1 60 ? 5.867 -8.028 6.808 1.00 0.00 60 GLY A N 7
ATOM 8005 C CA . GLY A 1 60 ? 6.626 -9.006 7.565 1.00 0.00 60 GLY A CA 7
ATOM 8006 C C . GLY A 1 60 ? 6.278 -8.995 9.040 1.00 0.00 60 GLY A C 7
ATOM 8007 O O . GLY A 1 60 ? 5.247 -9.529 9.446 1.00 0.00 60 GLY A O 7
ATOM 8011 N N . ASN A 1 61 ? 7.142 -8.385 9.846 1.00 0.00 61 ASN A N 7
ATOM 8012 C CA . ASN A 1 61 ? 6.922 -8.308 11.285 1.00 0.00 61 ASN A CA 7
ATOM 8013 C C . ASN A 1 61 ? 6.862 -6.856 11.749 1.00 0.00 61 ASN A C 7
ATOM 8014 O O . ASN A 1 61 ? 7.381 -6.512 12.811 1.00 0.00 61 ASN A O 7
ATOM 8025 N N . GLN A 1 62 ? 6.225 -6.009 10.947 1.00 0.00 62 GLN A N 7
ATOM 8026 C CA . GLN A 1 62 ? 6.097 -4.594 11.275 1.00 0.00 62 GLN A CA 7
ATOM 8027 C C . GLN A 1 62 ? 4.694 -4.087 10.962 1.00 0.00 62 GLN A C 7
ATOM 8028 O O . GLN A 1 62 ? 3.920 -4.754 10.275 1.00 0.00 62 GLN A O 7
ATOM 8042 N N . LYS A 1 63 ? 4.372 -2.902 11.468 1.00 0.00 63 LYS A N 7
ATOM 8043 C CA . LYS A 1 63 ? 3.062 -2.303 11.242 1.00 0.00 63 LYS A CA 7
ATOM 8044 C C . LYS A 1 63 ? 3.134 -0.782 11.342 1.00 0.00 63 LYS A C 7
ATOM 8045 O O . LYS A 1 63 ? 3.978 -0.237 12.051 1.00 0.00 63 LYS A O 7
ATOM 8064 N N . GLY A 1 64 ? 2.241 -0.104 10.628 1.00 0.00 64 GLY A N 7
ATOM 8065 C CA . GLY A 1 64 ? 2.221 1.347 10.652 1.00 0.00 64 GLY A CA 7
ATOM 8066 C C . GLY A 1 64 ? 1.181 1.928 9.713 1.00 0.00 64 GLY A C 7
ATOM 8067 O O . GLY A 1 64 ? 0.512 1.194 8.985 1.00 0.00 64 GLY A O 7
ATOM 8071 N N . LYS A 1 65 ? 1.044 3.249 9.729 1.00 0.00 65 LYS A N 7
ATOM 8072 C CA . LYS A 1 65 ? 0.079 3.929 8.874 1.00 0.00 65 LYS A CA 7
ATOM 8073 C C . LYS A 1 65 ? 0.638 4.122 7.468 1.00 0.00 65 LYS A C 7
ATOM 8074 O O . LYS A 1 65 ? 1.795 4.506 7.297 1.00 0.00 65 LYS A O 7
ATOM 8093 N N . VAL A 1 66 ? -0.190 3.852 6.464 1.00 0.00 66 VAL A N 7
ATOM 8094 C CA . VAL A 1 66 ? 0.221 3.998 5.073 1.00 0.00 66 VAL A CA 7
ATOM 8095 C C . VAL A 1 66 ? -0.712 4.939 4.320 1.00 0.00 66 VAL A C 7
ATOM 8096 O O . VAL A 1 66 ? -1.936 4.843 4.409 1.00 0.00 66 VAL A O 7
ATOM 8109 N N . PRO A 1 67 ? -0.122 5.873 3.559 1.00 0.00 67 PRO A N 7
ATOM 8110 C CA . PRO A 1 67 ? -0.882 6.850 2.773 1.00 0.00 67 PRO A CA 7
ATOM 8111 C C . PRO A 1 67 ? -1.609 6.208 1.596 1.00 0.00 67 PRO A C 7
ATOM 8112 O O . PRO A 1 67 ? -0.982 5.624 0.712 1.00 0.00 67 PRO A O 7
ATOM 8123 N N . ILE A 1 68 ? -2.933 6.322 1.591 1.00 0.00 68 ILE A N 7
ATOM 8124 C CA . ILE A 1 68 ? -3.743 5.754 0.521 1.00 0.00 68 ILE A CA 7
ATOM 8125 C C . ILE A 1 68 ? -3.359 6.344 -0.832 1.00 0.00 68 ILE A C 7
ATOM 8126 O O . ILE A 1 68 ? -3.371 5.652 -1.850 1.00 0.00 68 ILE A O 7
ATOM 8142 N N . THR A 1 69 ? -3.016 7.628 -0.836 1.00 0.00 69 THR A N 7
ATOM 8143 C CA . THR A 1 69 ? -2.627 8.312 -2.063 1.00 0.00 69 THR A CA 7
ATOM 8144 C C . THR A 1 69 ? -1.482 7.585 -2.758 1.00 0.00 69 THR A C 7
ATOM 8145 O O . THR A 1 69 ? -1.268 7.748 -3.960 1.00 0.00 69 THR A O 7
ATOM 8156 N N . TYR A 1 70 ? -0.748 6.781 -1.996 1.00 0.00 70 TYR A N 7
ATOM 8157 C CA . TYR A 1 70 ? 0.377 6.029 -2.540 1.00 0.00 70 TYR A CA 7
ATOM 8158 C C . TYR A 1 70 ? -0.027 4.590 -2.847 1.00 0.00 70 TYR A C 7
ATOM 8159 O O . TYR A 1 70 ? 0.698 3.861 -3.525 1.00 0.00 70 TYR A O 7
ATOM 8177 N N . LEU A 1 71 ? -1.189 4.189 -2.343 1.00 0.00 71 LEU A N 7
ATOM 8178 C CA . LEU A 1 71 ? -1.692 2.837 -2.563 1.00 0.00 71 LEU A CA 7
ATOM 8179 C C . LEU A 1 71 ? -2.875 2.846 -3.526 1.00 0.00 71 LEU A C 7
ATOM 8180 O O . LEU A 1 71 ? -3.644 3.806 -3.570 1.00 0.00 71 LEU A O 7
ATOM 8196 N N . GLU A 1 72 ? -3.016 1.770 -4.293 1.00 0.00 72 GLU A N 7
ATOM 8197 C CA . GLU A 1 72 ? -4.107 1.655 -5.254 1.00 0.00 72 GLU A CA 7
ATOM 8198 C C . GLU A 1 72 ? -4.890 0.364 -5.034 1.00 0.00 72 GLU A C 7
ATOM 8199 O O . GLU A 1 72 ? -4.658 -0.640 -5.710 1.00 0.00 72 GLU A O 7
ATOM 8211 N N . LEU A 1 73 ? -5.819 0.397 -4.086 1.00 0.00 73 LEU A N 7
ATOM 8212 C CA . LEU A 1 73 ? -6.638 -0.771 -3.776 1.00 0.00 73 LEU A CA 7
ATOM 8213 C C . LEU A 1 73 ? -7.127 -1.447 -5.052 1.00 0.00 73 LEU A C 7
ATOM 8214 O O . LEU A 1 73 ? -7.913 -0.875 -5.809 1.00 0.00 73 LEU A O 7
ATOM 8230 N N . LEU A 1 74 ? -6.659 -2.669 -5.284 1.00 0.00 74 LEU A N 7
ATOM 8231 C CA . LEU A 1 74 ? -7.051 -3.425 -6.469 1.00 0.00 74 LEU A CA 7
ATOM 8232 C C . LEU A 1 74 ? -8.447 -4.015 -6.301 1.00 0.00 74 LEU A C 7
ATOM 8233 O O . LEU A 1 74 ? -8.634 -5.001 -5.589 1.00 0.00 74 LEU A O 7
ATOM 8249 N N . ASN A 1 75 ? -9.425 -3.406 -6.964 1.00 0.00 75 ASN A N 7
ATOM 8250 C CA . ASN A 1 75 ? -10.805 -3.871 -6.889 1.00 0.00 75 ASN A CA 7
ATOM 8251 C C . ASN A 1 75 ? -10.906 -5.340 -7.291 1.00 0.00 75 ASN A C 7
ATOM 8252 O O . ASN A 1 75 ? -11.603 -6.124 -6.647 1.00 0.00 75 ASN A O 7
ATOM 8263 N N . SER A 1 76 ? -10.205 -5.705 -8.360 1.00 0.00 76 SER A N 7
ATOM 8264 C CA . SER A 1 76 ? -10.217 -7.078 -8.850 1.00 0.00 76 SER A CA 7
ATOM 8265 C C . SER A 1 76 ? -9.127 -7.906 -8.175 1.00 0.00 76 SER A C 7
ATOM 8266 O O . SER A 1 76 ? -7.941 -7.732 -8.450 1.00 0.00 76 SER A O 7
ATOM 8274 N N . GLY A 1 77 ? -9.540 -8.808 -7.290 1.00 0.00 77 GLY A N 7
ATOM 8275 C CA . GLY A 1 77 ? -8.588 -9.649 -6.589 1.00 0.00 77 GLY A CA 7
ATOM 8276 C C . GLY A 1 77 ? -9.229 -10.897 -6.015 1.00 0.00 77 GLY A C 7
ATOM 8277 O O . GLY A 1 77 ? -10.393 -11.200 -6.279 1.00 0.00 77 GLY A O 7
ATOM 8281 N N . PRO A 1 78 ? -8.460 -11.646 -5.211 1.00 0.00 78 PRO A N 7
ATOM 8282 C CA . PRO A 1 78 ? -8.938 -12.881 -4.583 1.00 0.00 78 PRO A CA 7
ATOM 8283 C C . PRO A 1 78 ? -9.980 -12.614 -3.501 1.00 0.00 78 PRO A C 7
ATOM 8284 O O . PRO A 1 78 ? -10.516 -13.545 -2.900 1.00 0.00 78 PRO A O 7
ATOM 8295 N N . SER A 1 79 ? -10.261 -11.338 -3.258 1.00 0.00 79 SER A N 7
ATOM 8296 C CA . SER A 1 79 ? -11.236 -10.950 -2.246 1.00 0.00 79 SER A CA 7
ATOM 8297 C C . SER A 1 79 ? -12.577 -11.637 -2.491 1.00 0.00 79 SER A C 7
ATOM 8298 O O . SER A 1 79 ? -13.246 -11.378 -3.491 1.00 0.00 79 SER A O 7
ATOM 8306 N N . SER A 1 80 ? -12.961 -12.514 -1.570 1.00 0.00 80 SER A N 7
ATOM 8307 C CA . SER A 1 80 ? -14.219 -13.242 -1.686 1.00 0.00 80 SER A CA 7
ATOM 8308 C C . SER A 1 80 ? -15.090 -13.023 -0.452 1.00 0.00 80 SER A C 7
ATOM 8309 O O . SER A 1 80 ? -14.763 -13.481 0.642 1.00 0.00 80 SER A O 7
ATOM 8317 N N . GLY A 1 81 ? -16.202 -12.319 -0.638 1.00 0.00 81 GLY A N 7
ATOM 8318 C CA . GLY A 1 81 ? -17.103 -12.050 0.467 1.00 0.00 81 GLY A CA 7
ATOM 8319 C C . GLY A 1 81 ? -17.640 -10.633 0.446 1.00 0.00 81 GLY A C 7
ATOM 8320 O O . GLY A 1 81 ? -16.872 -9.671 0.439 1.00 0.00 81 GLY A O 7
ATOM 8324 N N . GLY A 1 1 ? -0.787 -5.010 20.587 1.00 0.00 1 GLY A N 8
ATOM 8325 C CA . GLY A 1 1 ? -0.258 -5.620 19.381 1.00 0.00 1 GLY A CA 8
ATOM 8326 C C . GLY A 1 1 ? 0.928 -6.522 19.660 1.00 0.00 1 GLY A C 8
ATOM 8327 O O . GLY A 1 1 ? 0.799 -7.532 20.352 1.00 0.00 1 GLY A O 8
ATOM 8331 N N . SER A 1 2 ? 2.087 -6.158 19.120 1.00 0.00 2 SER A N 8
ATOM 8332 C CA . SER A 1 2 ? 3.300 -6.945 19.310 1.00 0.00 2 SER A CA 8
ATOM 8333 C C . SER A 1 2 ? 4.359 -6.139 20.055 1.00 0.00 2 SER A C 8
ATOM 8334 O O . SER A 1 2 ? 4.807 -6.529 21.134 1.00 0.00 2 SER A O 8
ATOM 8342 N N . SER A 1 3 ? 4.755 -5.012 19.472 1.00 0.00 3 SER A N 8
ATOM 8343 C CA . SER A 1 3 ? 5.764 -4.152 20.078 1.00 0.00 3 SER A CA 8
ATOM 8344 C C . SER A 1 3 ? 7.136 -4.820 20.050 1.00 0.00 3 SER A C 8
ATOM 8345 O O . SER A 1 3 ? 7.920 -4.694 20.989 1.00 0.00 3 SER A O 8
ATOM 8353 N N . GLY A 1 4 ? 7.418 -5.532 18.963 1.00 0.00 4 GLY A N 8
ATOM 8354 C CA . GLY A 1 4 ? 8.694 -6.210 18.830 1.00 0.00 4 GLY A CA 8
ATOM 8355 C C . GLY A 1 4 ? 8.783 -7.451 19.695 1.00 0.00 4 GLY A C 8
ATOM 8356 O O . GLY A 1 4 ? 9.275 -7.397 20.822 1.00 0.00 4 GLY A O 8
ATOM 8360 N N . SER A 1 5 ? 8.306 -8.574 19.167 1.00 0.00 5 SER A N 8
ATOM 8361 C CA . SER A 1 5 ? 8.329 -9.834 19.901 1.00 0.00 5 SER A CA 8
ATOM 8362 C C . SER A 1 5 ? 9.222 -10.854 19.201 1.00 0.00 5 SER A C 8
ATOM 8363 O O . SER A 1 5 ? 8.992 -11.206 18.044 1.00 0.00 5 SER A O 8
ATOM 8371 N N . SER A 1 6 ? 10.242 -11.324 19.912 1.00 0.00 6 SER A N 8
ATOM 8372 C CA . SER A 1 6 ? 11.172 -12.301 19.359 1.00 0.00 6 SER A CA 8
ATOM 8373 C C . SER A 1 6 ? 11.042 -13.642 20.075 1.00 0.00 6 SER A C 8
ATOM 8374 O O . SER A 1 6 ? 11.148 -13.717 21.299 1.00 0.00 6 SER A O 8
ATOM 8382 N N . GLY A 1 7 ? 10.812 -14.699 19.303 1.00 0.00 7 GLY A N 8
ATOM 8383 C CA . GLY A 1 7 ? 10.671 -16.023 19.880 1.00 0.00 7 GLY A CA 8
ATOM 8384 C C . GLY A 1 7 ? 9.475 -16.772 19.326 1.00 0.00 7 GLY A C 8
ATOM 8385 O O . GLY A 1 7 ? 9.621 -17.638 18.462 1.00 0.00 7 GLY A O 8
ATOM 8389 N N . LEU A 1 8 ? 8.289 -16.441 19.825 1.00 0.00 8 LEU A N 8
ATOM 8390 C CA . LEU A 1 8 ? 7.062 -17.091 19.376 1.00 0.00 8 LEU A CA 8
ATOM 8391 C C . LEU A 1 8 ? 6.721 -16.681 17.947 1.00 0.00 8 LEU A C 8
ATOM 8392 O O . LEU A 1 8 ? 6.582 -17.527 17.065 1.00 0.00 8 LEU A O 8
ATOM 8408 N N . ASN A 1 9 ? 6.589 -15.377 17.727 1.00 0.00 9 ASN A N 8
ATOM 8409 C CA . ASN A 1 9 ? 6.266 -14.854 16.404 1.00 0.00 9 ASN A CA 8
ATOM 8410 C C . ASN A 1 9 ? 5.177 -15.692 15.740 1.00 0.00 9 ASN A C 8
ATOM 8411 O O . ASN A 1 9 ? 5.244 -15.981 14.545 1.00 0.00 9 ASN A O 8
ATOM 8422 N N . ASP A 1 10 ? 4.175 -16.077 16.522 1.00 0.00 10 ASP A N 8
ATOM 8423 C CA . ASP A 1 10 ? 3.070 -16.880 16.010 1.00 0.00 10 ASP A CA 8
ATOM 8424 C C . ASP A 1 10 ? 2.573 -16.332 14.676 1.00 0.00 10 ASP A C 8
ATOM 8425 O O . ASP A 1 10 ? 2.642 -15.128 14.423 1.00 0.00 10 ASP A O 8
ATOM 8434 N N . LEU A 1 11 ? 2.073 -17.222 13.826 1.00 0.00 11 LEU A N 8
ATOM 8435 C CA . LEU A 1 11 ? 1.564 -16.828 12.517 1.00 0.00 11 LEU A CA 8
ATOM 8436 C C . LEU A 1 11 ? 0.179 -17.416 12.271 1.00 0.00 11 LEU A C 8
ATOM 8437 O O . LEU A 1 11 ? -0.025 -18.625 12.393 1.00 0.00 11 LEU A O 8
ATOM 8453 N N . LYS A 1 12 ? -0.771 -16.555 11.922 1.00 0.00 12 LYS A N 8
ATOM 8454 C CA . LYS A 1 12 ? -2.137 -16.988 11.655 1.00 0.00 12 LYS A CA 8
ATOM 8455 C C . LYS A 1 12 ? -2.350 -17.228 10.164 1.00 0.00 12 LYS A C 8
ATOM 8456 O O . LYS A 1 12 ? -1.720 -16.583 9.327 1.00 0.00 12 LYS A O 8
ATOM 8475 N N . GLU A 1 13 ? -3.244 -18.157 9.840 1.00 0.00 13 GLU A N 8
ATOM 8476 C CA . GLU A 1 13 ? -3.540 -18.480 8.449 1.00 0.00 13 GLU A CA 8
ATOM 8477 C C . GLU A 1 13 ? -4.954 -18.044 8.079 1.00 0.00 13 GLU A C 8
ATOM 8478 O O . GLU A 1 13 ? -5.888 -18.846 8.098 1.00 0.00 13 GLU A O 8
ATOM 8490 N N . SER A 1 14 ? -5.104 -16.767 7.741 1.00 0.00 14 SER A N 8
ATOM 8491 C CA . SER A 1 14 ? -6.404 -16.222 7.370 1.00 0.00 14 SER A CA 8
ATOM 8492 C C . SER A 1 14 ? -6.266 -14.796 6.843 1.00 0.00 14 SER A C 8
ATOM 8493 O O . SER A 1 14 ? -5.636 -13.948 7.475 1.00 0.00 14 SER A O 8
ATOM 8501 N N . SER A 1 15 ? -6.858 -14.542 5.681 1.00 0.00 15 SER A N 8
ATOM 8502 C CA . SER A 1 15 ? -6.798 -13.221 5.066 1.00 0.00 15 SER A CA 8
ATOM 8503 C C . SER A 1 15 ? -8.054 -12.416 5.385 1.00 0.00 15 SER A C 8
ATOM 8504 O O . SER A 1 15 ? -9.051 -12.489 4.668 1.00 0.00 15 SER A O 8
ATOM 8512 N N . ASN A 1 16 ? -7.997 -11.646 6.468 1.00 0.00 16 ASN A N 8
ATOM 8513 C CA . ASN A 1 16 ? -9.129 -10.827 6.884 1.00 0.00 16 ASN A CA 8
ATOM 8514 C C . ASN A 1 16 ? -8.815 -9.343 6.721 1.00 0.00 16 ASN A C 8
ATOM 8515 O O . ASN A 1 16 ? -9.203 -8.521 7.550 1.00 0.00 16 ASN A O 8
ATOM 8526 N N . ASN A 1 17 ? -8.111 -9.007 5.645 1.00 0.00 17 ASN A N 8
ATOM 8527 C CA . ASN A 1 17 ? -7.745 -7.622 5.372 1.00 0.00 17 ASN A CA 8
ATOM 8528 C C . ASN A 1 17 ? -7.809 -7.327 3.876 1.00 0.00 17 ASN A C 8
ATOM 8529 O O . ASN A 1 17 ? -8.118 -8.207 3.072 1.00 0.00 17 ASN A O 8
ATOM 8540 N N . ARG A 1 18 ? -7.516 -6.083 3.511 1.00 0.00 18 ARG A N 8
ATOM 8541 C CA . ARG A 1 18 ? -7.541 -5.671 2.113 1.00 0.00 18 ARG A CA 8
ATOM 8542 C C . ARG A 1 18 ? -6.145 -5.740 1.501 1.00 0.00 18 ARG A C 8
ATOM 8543 O O . ARG A 1 18 ? -5.149 -5.872 2.212 1.00 0.00 18 ARG A O 8
ATOM 8564 N N . LYS A 1 19 ? -6.080 -5.651 0.177 1.00 0.00 19 LYS A N 8
ATOM 8565 C CA . LYS A 1 19 ? -4.807 -5.702 -0.533 1.00 0.00 19 LYS A CA 8
ATOM 8566 C C . LYS A 1 19 ? -4.707 -4.572 -1.553 1.00 0.00 19 LYS A C 8
ATOM 8567 O O . LYS A 1 19 ? -5.681 -4.250 -2.234 1.00 0.00 19 LYS A O 8
ATOM 8586 N N . ALA A 1 20 ? -3.524 -3.975 -1.654 1.00 0.00 20 ALA A N 8
ATOM 8587 C CA . ALA A 1 20 ? -3.297 -2.884 -2.593 1.00 0.00 20 ALA A CA 8
ATOM 8588 C C . ALA A 1 20 ? -1.838 -2.833 -3.033 1.00 0.00 20 ALA A C 8
ATOM 8589 O O . ALA A 1 20 ? -0.943 -3.254 -2.299 1.00 0.00 20 ALA A O 8
ATOM 8596 N N . ARG A 1 21 ? -1.604 -2.316 -4.235 1.00 0.00 21 ARG A N 8
ATOM 8597 C CA . ARG A 1 21 ? -0.253 -2.213 -4.773 1.00 0.00 21 ARG A CA 8
ATOM 8598 C C . ARG A 1 21 ? 0.279 -0.790 -4.635 1.00 0.00 21 ARG A C 8
ATOM 8599 O O . ARG A 1 21 ? -0.421 0.178 -4.933 1.00 0.00 21 ARG A O 8
ATOM 8620 N N . VAL A 1 22 ? 1.523 -0.671 -4.181 1.00 0.00 22 VAL A N 8
ATOM 8621 C CA . VAL A 1 22 ? 2.150 0.634 -4.004 1.00 0.00 22 VAL A CA 8
ATOM 8622 C C . VAL A 1 22 ? 2.504 1.261 -5.348 1.00 0.00 22 VAL A C 8
ATOM 8623 O O . VAL A 1 22 ? 3.113 0.618 -6.204 1.00 0.00 22 VAL A O 8
ATOM 8636 N N . LEU A 1 23 ? 2.119 2.519 -5.527 1.00 0.00 23 LEU A N 8
ATOM 8637 C CA . LEU A 1 23 ? 2.395 3.235 -6.767 1.00 0.00 23 LEU A CA 8
ATOM 8638 C C . LEU A 1 23 ? 3.732 3.965 -6.688 1.00 0.00 23 LEU A C 8
ATOM 8639 O O . LEU A 1 23 ? 4.447 4.081 -7.684 1.00 0.00 23 LEU A O 8
ATOM 8655 N N . TYR A 1 24 ? 4.064 4.454 -5.498 1.00 0.00 24 TYR A N 8
ATOM 8656 C CA . TYR A 1 24 ? 5.315 5.173 -5.289 1.00 0.00 24 TYR A CA 8
ATOM 8657 C C . TYR A 1 24 ? 5.901 4.858 -3.916 1.00 0.00 24 TYR A C 8
ATOM 8658 O O . TYR A 1 24 ? 5.173 4.539 -2.976 1.00 0.00 24 TYR A O 8
ATOM 8676 N N . ASP A 1 25 ? 7.222 4.951 -3.809 1.00 0.00 25 ASP A N 8
ATOM 8677 C CA . ASP A 1 25 ? 7.908 4.678 -2.551 1.00 0.00 25 ASP A CA 8
ATOM 8678 C C . ASP A 1 25 ? 7.570 5.738 -1.507 1.00 0.00 25 ASP A C 8
ATOM 8679 O O . ASP A 1 25 ? 7.321 6.896 -1.842 1.00 0.00 25 ASP A O 8
ATOM 8688 N N . TYR A 1 26 ? 7.561 5.333 -0.242 1.00 0.00 26 TYR A N 8
ATOM 8689 C CA . TYR A 1 26 ? 7.250 6.246 0.851 1.00 0.00 26 TYR A CA 8
ATOM 8690 C C . TYR A 1 26 ? 8.237 6.075 2.001 1.00 0.00 26 TYR A C 8
ATOM 8691 O O . TYR A 1 26 ? 8.735 4.977 2.250 1.00 0.00 26 TYR A O 8
ATOM 8709 N N . ASP A 1 27 ? 8.515 7.170 2.701 1.00 0.00 27 ASP A N 8
ATOM 8710 C CA . ASP A 1 27 ? 9.442 7.143 3.827 1.00 0.00 27 ASP A CA 8
ATOM 8711 C C . ASP A 1 27 ? 8.718 7.453 5.133 1.00 0.00 27 ASP A C 8
ATOM 8712 O O . ASP A 1 27 ? 8.400 8.607 5.420 1.00 0.00 27 ASP A O 8
ATOM 8721 N N . ALA A 1 28 ? 8.459 6.414 5.921 1.00 0.00 28 ALA A N 8
ATOM 8722 C CA . ALA A 1 28 ? 7.774 6.575 7.197 1.00 0.00 28 ALA A CA 8
ATOM 8723 C C . ALA A 1 28 ? 8.425 7.670 8.036 1.00 0.00 28 ALA A C 8
ATOM 8724 O O . ALA A 1 28 ? 9.620 7.618 8.322 1.00 0.00 28 ALA A O 8
ATOM 8731 N N . ALA A 1 29 ? 7.630 8.662 8.425 1.00 0.00 29 ALA A N 8
ATOM 8732 C CA . ALA A 1 29 ? 8.129 9.769 9.232 1.00 0.00 29 ALA A CA 8
ATOM 8733 C C . ALA A 1 29 ? 8.466 9.309 10.646 1.00 0.00 29 ALA A C 8
ATOM 8734 O O . ALA A 1 29 ? 9.470 9.727 11.222 1.00 0.00 29 ALA A O 8
ATOM 8741 N N . ASN A 1 30 ? 7.621 8.445 11.200 1.00 0.00 30 ASN A N 8
ATOM 8742 C CA . ASN A 1 30 ? 7.830 7.930 12.549 1.00 0.00 30 ASN A CA 8
ATOM 8743 C C . ASN A 1 30 ? 7.438 6.458 12.635 1.00 0.00 30 ASN A C 8
ATOM 8744 O O . ASN A 1 30 ? 7.024 5.856 11.644 1.00 0.00 30 ASN A O 8
ATOM 8755 N N . SER A 1 31 ? 7.573 5.884 13.826 1.00 0.00 31 SER A N 8
ATOM 8756 C CA . SER A 1 31 ? 7.236 4.482 14.041 1.00 0.00 31 SER A CA 8
ATOM 8757 C C . SER A 1 31 ? 5.823 4.181 13.551 1.00 0.00 31 SER A C 8
ATOM 8758 O O . SER A 1 31 ? 5.612 3.276 12.743 1.00 0.00 31 SER A O 8
ATOM 8766 N N . THR A 1 32 ? 4.856 4.946 14.047 1.00 0.00 32 THR A N 8
ATOM 8767 C CA . THR A 1 32 ? 3.462 4.762 13.662 1.00 0.00 32 THR A CA 8
ATOM 8768 C C . THR A 1 32 ? 3.331 4.546 12.159 1.00 0.00 32 THR A C 8
ATOM 8769 O O . THR A 1 32 ? 2.493 3.767 11.706 1.00 0.00 32 THR A O 8
ATOM 8780 N N . GLU A 1 33 ? 4.165 5.240 11.391 1.00 0.00 33 GLU A N 8
ATOM 8781 C CA . GLU A 1 33 ? 4.141 5.123 9.938 1.00 0.00 33 GLU A CA 8
ATOM 8782 C C . GLU A 1 33 ? 5.061 4.000 9.467 1.00 0.00 33 GLU A C 8
ATOM 8783 O O . GLU A 1 33 ? 6.007 3.625 10.161 1.00 0.00 33 GLU A O 8
ATOM 8795 N N . LEU A 1 34 ? 4.777 3.467 8.284 1.00 0.00 34 LEU A N 8
ATOM 8796 C CA . LEU A 1 34 ? 5.578 2.386 7.719 1.00 0.00 34 LEU A CA 8
ATOM 8797 C C . LEU A 1 34 ? 6.113 2.767 6.342 1.00 0.00 34 LEU A C 8
ATOM 8798 O O . LEU A 1 34 ? 5.501 3.559 5.625 1.00 0.00 34 LEU A O 8
ATOM 8814 N N . SER A 1 35 ? 7.257 2.197 5.979 1.00 0.00 35 SER A N 8
ATOM 8815 C CA . SER A 1 35 ? 7.875 2.478 4.689 1.00 0.00 35 SER A CA 8
ATOM 8816 C C . SER A 1 35 ? 7.222 1.654 3.583 1.00 0.00 35 SER A C 8
ATOM 8817 O O . SER A 1 35 ? 6.902 0.480 3.774 1.00 0.00 35 SER A O 8
ATOM 8825 N N . LEU A 1 36 ? 7.028 2.277 2.426 1.00 0.00 36 LEU A N 8
ATOM 8826 C CA . LEU A 1 36 ? 6.413 1.603 1.287 1.00 0.00 36 LEU A CA 8
ATOM 8827 C C . LEU A 1 36 ? 7.349 1.607 0.082 1.00 0.00 36 LEU A C 8
ATOM 8828 O O . LEU A 1 36 ? 7.993 2.614 -0.214 1.00 0.00 36 LEU A O 8
ATOM 8844 N N . LEU A 1 37 ? 7.417 0.475 -0.610 1.00 0.00 37 LEU A N 8
ATOM 8845 C CA . LEU A 1 37 ? 8.272 0.348 -1.786 1.00 0.00 37 LEU A CA 8
ATOM 8846 C C . LEU A 1 37 ? 7.448 0.414 -3.068 1.00 0.00 37 LEU A C 8
ATOM 8847 O O . LEU A 1 37 ? 6.342 -0.122 -3.135 1.00 0.00 37 LEU A O 8
ATOM 8863 N N . ALA A 1 38 ? 7.996 1.074 -4.084 1.00 0.00 38 ALA A N 8
ATOM 8864 C CA . ALA A 1 38 ? 7.314 1.206 -5.365 1.00 0.00 38 ALA A CA 8
ATOM 8865 C C . ALA A 1 38 ? 7.126 -0.153 -6.030 1.00 0.00 38 ALA A C 8
ATOM 8866 O O . ALA A 1 38 ? 8.079 -0.916 -6.185 1.00 0.00 38 ALA A O 8
ATOM 8873 N N . ASP A 1 39 ? 5.891 -0.450 -6.419 1.00 0.00 39 ASP A N 8
ATOM 8874 C CA . ASP A 1 39 ? 5.578 -1.719 -7.068 1.00 0.00 39 ASP A CA 8
ATOM 8875 C C . ASP A 1 39 ? 5.563 -2.858 -6.054 1.00 0.00 39 ASP A C 8
ATOM 8876 O O . ASP A 1 39 ? 6.100 -3.936 -6.311 1.00 0.00 39 ASP A O 8
ATOM 8885 N N . GLU A 1 40 ? 4.947 -2.612 -4.903 1.00 0.00 40 GLU A N 8
ATOM 8886 C CA . GLU A 1 40 ? 4.865 -3.618 -3.850 1.00 0.00 40 GLU A CA 8
ATOM 8887 C C . GLU A 1 40 ? 3.458 -3.676 -3.262 1.00 0.00 40 GLU A C 8
ATOM 8888 O O . GLU A 1 40 ? 2.881 -2.651 -2.900 1.00 0.00 40 GLU A O 8
ATOM 8900 N N . VAL A 1 41 ? 2.911 -4.884 -3.171 1.00 0.00 41 VAL A N 8
ATOM 8901 C CA . VAL A 1 41 ? 1.573 -5.078 -2.626 1.00 0.00 41 VAL A CA 8
ATOM 8902 C C . VAL A 1 41 ? 1.631 -5.610 -1.199 1.00 0.00 41 VAL A C 8
ATOM 8903 O O . VAL A 1 41 ? 2.216 -6.663 -0.942 1.00 0.00 41 VAL A O 8
ATOM 8916 N N . ILE A 1 42 ? 1.022 -4.876 -0.274 1.00 0.00 42 ILE A N 8
ATOM 8917 C CA . ILE A 1 42 ? 1.003 -5.275 1.127 1.00 0.00 42 ILE A CA 8
ATOM 8918 C C . ILE A 1 42 ? -0.425 -5.378 1.651 1.00 0.00 42 ILE A C 8
ATOM 8919 O O . ILE A 1 42 ? -1.383 -5.074 0.939 1.00 0.00 42 ILE A O 8
ATOM 8935 N N . THR A 1 43 ? -0.562 -5.808 2.902 1.00 0.00 43 THR A N 8
ATOM 8936 C CA . THR A 1 43 ? -1.873 -5.951 3.522 1.00 0.00 43 THR A CA 8
ATOM 8937 C C . THR A 1 43 ? -2.328 -4.640 4.152 1.00 0.00 43 THR A C 8
ATOM 8938 O O . THR A 1 43 ? -1.664 -4.101 5.038 1.00 0.00 43 THR A O 8
ATOM 8949 N N . VAL A 1 44 ? -3.466 -4.131 3.691 1.00 0.00 44 VAL A N 8
ATOM 8950 C CA . VAL A 1 44 ? -4.012 -2.883 4.211 1.00 0.00 44 VAL A CA 8
ATOM 8951 C C . VAL A 1 44 ? -5.376 -3.106 4.855 1.00 0.00 44 VAL A C 8
ATOM 8952 O O . VAL A 1 44 ? -6.170 -3.922 4.387 1.00 0.00 44 VAL A O 8
ATOM 8965 N N . PHE A 1 45 ? -5.643 -2.374 5.932 1.00 0.00 45 PHE A N 8
ATOM 8966 C CA . PHE A 1 45 ? -6.912 -2.492 6.641 1.00 0.00 45 PHE A CA 8
ATOM 8967 C C . PHE A 1 45 ? -7.201 -1.231 7.451 1.00 0.00 45 PHE A C 8
ATOM 8968 O O . PHE A 1 45 ? -6.288 -0.600 7.983 1.00 0.00 45 PHE A O 8
ATOM 8985 N N . SER A 1 46 ? -8.477 -0.872 7.540 1.00 0.00 46 SER A N 8
ATOM 8986 C CA . SER A 1 46 ? -8.887 0.315 8.281 1.00 0.00 46 SER A CA 8
ATOM 8987 C C . SER A 1 46 ? -8.869 0.050 9.784 1.00 0.00 46 SER A C 8
ATOM 8988 O O . SER A 1 46 ? -8.971 -1.094 10.226 1.00 0.00 46 SER A O 8
ATOM 8996 N N . VAL A 1 47 ? -8.739 1.118 10.565 1.00 0.00 47 VAL A N 8
ATOM 8997 C CA . VAL A 1 47 ? -8.708 1.003 12.018 1.00 0.00 47 VAL A CA 8
ATOM 8998 C C . VAL A 1 47 ? -9.423 2.177 12.677 1.00 0.00 47 VAL A C 8
ATOM 8999 O O . VAL A 1 47 ? -9.398 3.298 12.169 1.00 0.00 47 VAL A O 8
ATOM 9012 N N . VAL A 1 48 ? -10.060 1.912 13.813 1.00 0.00 48 VAL A N 8
ATOM 9013 C CA . VAL A 1 48 ? -10.782 2.947 14.545 1.00 0.00 48 VAL A CA 8
ATOM 9014 C C . VAL A 1 48 ? -9.926 4.196 14.716 1.00 0.00 48 VAL A C 8
ATOM 9015 O O . VAL A 1 48 ? -8.777 4.120 15.150 1.00 0.00 48 VAL A O 8
ATOM 9028 N N . GLY A 1 49 ? -10.494 5.348 14.373 1.00 0.00 49 GLY A N 8
ATOM 9029 C CA . GLY A 1 49 ? -9.769 6.599 14.496 1.00 0.00 49 GLY A CA 8
ATOM 9030 C C . GLY A 1 49 ? -8.834 6.845 13.329 1.00 0.00 49 GLY A C 8
ATOM 9031 O O . GLY A 1 49 ? -8.434 7.980 13.074 1.00 0.00 49 GLY A O 8
ATOM 9035 N N . MET A 1 50 ? -8.482 5.777 12.620 1.00 0.00 50 MET A N 8
ATOM 9036 C CA . MET A 1 50 ? -7.587 5.883 11.473 1.00 0.00 50 MET A CA 8
ATOM 9037 C C . MET A 1 50 ? -8.144 6.853 10.436 1.00 0.00 50 MET A C 8
ATOM 9038 O O . MET A 1 50 ? -9.326 6.802 10.097 1.00 0.00 50 MET A O 8
ATOM 9052 N N . ASP A 1 51 ? -7.286 7.735 9.937 1.00 0.00 51 ASP A N 8
ATOM 9053 C CA . ASP A 1 51 ? -7.692 8.716 8.938 1.00 0.00 51 ASP A CA 8
ATOM 9054 C C . ASP A 1 51 ? -8.035 8.036 7.616 1.00 0.00 51 ASP A C 8
ATOM 9055 O O . ASP A 1 51 ? -7.460 7.004 7.270 1.00 0.00 51 ASP A O 8
ATOM 9064 N N . SER A 1 52 ? -8.977 8.620 6.883 1.00 0.00 52 SER A N 8
ATOM 9065 C CA . SER A 1 52 ? -9.401 8.068 5.601 1.00 0.00 52 SER A CA 8
ATOM 9066 C C . SER A 1 52 ? -8.253 8.084 4.596 1.00 0.00 52 SER A C 8
ATOM 9067 O O . SER A 1 52 ? -8.221 7.285 3.661 1.00 0.00 52 SER A O 8
ATOM 9075 N N . ASP A 1 53 ? -7.313 9.001 4.797 1.00 0.00 53 ASP A N 8
ATOM 9076 C CA . ASP A 1 53 ? -6.161 9.122 3.910 1.00 0.00 53 ASP A CA 8
ATOM 9077 C C . ASP A 1 53 ? -5.004 8.258 4.401 1.00 0.00 53 ASP A C 8
ATOM 9078 O O . ASP A 1 53 ? -3.859 8.446 3.990 1.00 0.00 53 ASP A O 8
ATOM 9087 N N . TRP A 1 54 ? -5.311 7.312 5.281 1.00 0.00 54 TRP A N 8
ATOM 9088 C CA . TRP A 1 54 ? -4.295 6.420 5.829 1.00 0.00 54 TRP A CA 8
ATOM 9089 C C . TRP A 1 54 ? -4.905 5.081 6.229 1.00 0.00 54 TRP A C 8
ATOM 9090 O O . TRP A 1 54 ? -5.986 5.031 6.819 1.00 0.00 54 TRP A O 8
ATOM 9111 N N . LEU A 1 55 ? -4.208 3.998 5.905 1.00 0.00 55 LEU A N 8
ATOM 9112 C CA . LEU A 1 55 ? -4.682 2.657 6.231 1.00 0.00 55 LEU A CA 8
ATOM 9113 C C . LEU A 1 55 ? -3.659 1.909 7.079 1.00 0.00 55 LEU A C 8
ATOM 9114 O O . LEU A 1 55 ? -2.552 2.396 7.306 1.00 0.00 55 LEU A O 8
ATOM 9130 N N . MET A 1 56 ? -4.037 0.723 7.543 1.00 0.00 56 MET A N 8
ATOM 9131 C CA . MET A 1 56 ? -3.150 -0.094 8.364 1.00 0.00 56 MET A CA 8
ATOM 9132 C C . MET A 1 56 ? -2.350 -1.064 7.500 1.00 0.00 56 MET A C 8
ATOM 9133 O O . MET A 1 56 ? -2.859 -2.105 7.084 1.00 0.00 56 MET A O 8
ATOM 9147 N N . GLY A 1 57 ? -1.095 -0.716 7.233 1.00 0.00 57 GLY A N 8
ATOM 9148 C CA . GLY A 1 57 ? -0.246 -1.567 6.420 1.00 0.00 57 GLY A CA 8
ATOM 9149 C C . GLY A 1 57 ? 0.609 -2.500 7.253 1.00 0.00 57 GLY A C 8
ATOM 9150 O O . GLY A 1 57 ? 1.117 -2.113 8.305 1.00 0.00 57 GLY A O 8
ATOM 9154 N N . GLU A 1 58 ? 0.766 -3.734 6.784 1.00 0.00 58 GLU A N 8
ATOM 9155 C CA . GLU A 1 58 ? 1.563 -4.726 7.496 1.00 0.00 58 GLU A CA 8
ATOM 9156 C C . GLU A 1 58 ? 2.636 -5.317 6.586 1.00 0.00 58 GLU A C 8
ATOM 9157 O O . GLU A 1 58 ? 2.333 -6.061 5.653 1.00 0.00 58 GLU A O 8
ATOM 9169 N N . ARG A 1 59 ? 3.891 -4.980 6.865 1.00 0.00 59 ARG A N 8
ATOM 9170 C CA . ARG A 1 59 ? 5.009 -5.475 6.071 1.00 0.00 59 ARG A CA 8
ATOM 9171 C C . ARG A 1 59 ? 5.859 -6.451 6.879 1.00 0.00 59 ARG A C 8
ATOM 9172 O O . ARG A 1 59 ? 6.613 -6.048 7.763 1.00 0.00 59 ARG A O 8
ATOM 9193 N N . GLY A 1 60 ? 5.731 -7.737 6.568 1.00 0.00 60 GLY A N 8
ATOM 9194 C CA . GLY A 1 60 ? 6.492 -8.751 7.274 1.00 0.00 60 GLY A CA 8
ATOM 9195 C C . GLY A 1 60 ? 6.107 -8.851 8.737 1.00 0.00 60 GLY A C 8
ATOM 9196 O O . GLY A 1 60 ? 5.089 -9.454 9.077 1.00 0.00 60 GLY A O 8
ATOM 9200 N N . ASN A 1 61 ? 6.922 -8.261 9.604 1.00 0.00 61 ASN A N 8
ATOM 9201 C CA . ASN A 1 61 ? 6.662 -8.289 11.039 1.00 0.00 61 ASN A CA 8
ATOM 9202 C C . ASN A 1 61 ? 6.562 -6.874 11.601 1.00 0.00 61 ASN A C 8
ATOM 9203 O O . ASN A 1 61 ? 7.048 -6.596 12.697 1.00 0.00 61 ASN A O 8
ATOM 9214 N N . GLN A 1 62 ? 5.928 -5.986 10.843 1.00 0.00 62 GLN A N 8
ATOM 9215 C CA . GLN A 1 62 ? 5.764 -4.600 11.266 1.00 0.00 62 GLN A CA 8
ATOM 9216 C C . GLN A 1 62 ? 4.381 -4.077 10.892 1.00 0.00 62 GLN A C 8
ATOM 9217 O O . GLN A 1 62 ? 3.676 -4.677 10.081 1.00 0.00 62 GLN A O 8
ATOM 9231 N N . LYS A 1 63 ? 3.998 -2.953 11.489 1.00 0.00 63 LYS A N 8
ATOM 9232 C CA . LYS A 1 63 ? 2.700 -2.347 11.219 1.00 0.00 63 LYS A CA 8
ATOM 9233 C C . LYS A 1 63 ? 2.755 -0.834 11.409 1.00 0.00 63 LYS A C 8
ATOM 9234 O O . LYS A 1 63 ? 3.509 -0.331 12.240 1.00 0.00 63 LYS A O 8
ATOM 9253 N N . GLY A 1 64 ? 1.950 -0.115 10.633 1.00 0.00 64 GLY A N 8
ATOM 9254 C CA . GLY A 1 64 ? 1.923 1.333 10.732 1.00 0.00 64 GLY A CA 8
ATOM 9255 C C . GLY A 1 64 ? 0.875 1.956 9.832 1.00 0.00 64 GLY A C 8
ATOM 9256 O O . GLY A 1 64 ? 0.010 1.260 9.298 1.00 0.00 64 GLY A O 8
ATOM 9260 N N . LYS A 1 65 ? 0.949 3.272 9.662 1.00 0.00 65 LYS A N 8
ATOM 9261 C CA . LYS A 1 65 ? 0.000 3.990 8.821 1.00 0.00 65 LYS A CA 8
ATOM 9262 C C . LYS A 1 65 ? 0.549 4.167 7.409 1.00 0.00 65 LYS A C 8
ATOM 9263 O O . LYS A 1 65 ? 1.679 4.621 7.224 1.00 0.00 65 LYS A O 8
ATOM 9282 N N . VAL A 1 66 ? -0.257 3.808 6.416 1.00 0.00 66 VAL A N 8
ATOM 9283 C CA . VAL A 1 66 ? 0.148 3.930 5.020 1.00 0.00 66 VAL A CA 8
ATOM 9284 C C . VAL A 1 66 ? -0.770 4.884 4.263 1.00 0.00 66 VAL A C 8
ATOM 9285 O O . VAL A 1 66 ? -1.995 4.810 4.355 1.00 0.00 66 VAL A O 8
ATOM 9298 N N . PRO A 1 67 ? -0.164 5.802 3.495 1.00 0.00 67 PRO A N 8
ATOM 9299 C CA . PRO A 1 67 ? -0.908 6.789 2.706 1.00 0.00 67 PRO A CA 8
ATOM 9300 C C . PRO A 1 67 ? -1.648 6.154 1.533 1.00 0.00 67 PRO A C 8
ATOM 9301 O O . PRO A 1 67 ? -1.035 5.539 0.660 1.00 0.00 67 PRO A O 8
ATOM 9312 N N . ILE A 1 68 ? -2.968 6.307 1.520 1.00 0.00 68 ILE A N 8
ATOM 9313 C CA . ILE A 1 68 ? -3.790 5.749 0.454 1.00 0.00 68 ILE A CA 8
ATOM 9314 C C . ILE A 1 68 ? -3.404 6.335 -0.901 1.00 0.00 68 ILE A C 8
ATOM 9315 O O . ILE A 1 68 ? -3.451 5.649 -1.922 1.00 0.00 68 ILE A O 8
ATOM 9331 N N . THR A 1 69 ? -3.022 7.608 -0.902 1.00 0.00 69 THR A N 8
ATOM 9332 C CA . THR A 1 69 ? -2.627 8.286 -2.130 1.00 0.00 69 THR A CA 8
ATOM 9333 C C . THR A 1 69 ? -1.495 7.543 -2.829 1.00 0.00 69 THR A C 8
ATOM 9334 O O . THR A 1 69 ? -1.277 7.710 -4.029 1.00 0.00 69 THR A O 8
ATOM 9345 N N . TYR A 1 70 ? -0.777 6.721 -2.072 1.00 0.00 70 TYR A N 8
ATOM 9346 C CA . TYR A 1 70 ? 0.335 5.953 -2.619 1.00 0.00 70 TYR A CA 8
ATOM 9347 C C . TYR A 1 70 ? -0.075 4.506 -2.873 1.00 0.00 70 TYR A C 8
ATOM 9348 O O . TYR A 1 70 ? 0.654 3.743 -3.508 1.00 0.00 70 TYR A O 8
ATOM 9366 N N . LEU A 1 71 ? -1.248 4.134 -2.372 1.00 0.00 71 LEU A N 8
ATOM 9367 C CA . LEU A 1 71 ? -1.759 2.778 -2.544 1.00 0.00 71 LEU A CA 8
ATOM 9368 C C . LEU A 1 71 ? -2.935 2.758 -3.515 1.00 0.00 71 LEU A C 8
ATOM 9369 O O . LEU A 1 71 ? -3.729 3.697 -3.562 1.00 0.00 71 LEU A O 8
ATOM 9385 N N . GLU A 1 72 ? -3.041 1.681 -4.287 1.00 0.00 72 GLU A N 8
ATOM 9386 C CA . GLU A 1 72 ? -4.121 1.539 -5.255 1.00 0.00 72 GLU A CA 8
ATOM 9387 C C . GLU A 1 72 ? -4.898 0.247 -5.018 1.00 0.00 72 GLU A C 8
ATOM 9388 O O . GLU A 1 72 ? -4.617 -0.782 -5.634 1.00 0.00 72 GLU A O 8
ATOM 9400 N N . LEU A 1 73 ? -5.877 0.308 -4.122 1.00 0.00 73 LEU A N 8
ATOM 9401 C CA . LEU A 1 73 ? -6.695 -0.857 -3.802 1.00 0.00 73 LEU A CA 8
ATOM 9402 C C . LEU A 1 73 ? -7.136 -1.578 -5.072 1.00 0.00 73 LEU A C 8
ATOM 9403 O O . LEU A 1 73 ? -8.020 -1.110 -5.790 1.00 0.00 73 LEU A O 8
ATOM 9419 N N . LEU A 1 74 ? -6.515 -2.721 -5.342 1.00 0.00 74 LEU A N 8
ATOM 9420 C CA . LEU A 1 74 ? -6.845 -3.510 -6.524 1.00 0.00 74 LEU A CA 8
ATOM 9421 C C . LEU A 1 74 ? -8.267 -4.054 -6.437 1.00 0.00 74 LEU A C 8
ATOM 9422 O O . LEU A 1 74 ? -8.970 -3.826 -5.453 1.00 0.00 74 LEU A O 8
ATOM 9438 N N . ASN A 1 75 ? -8.683 -4.777 -7.471 1.00 0.00 75 ASN A N 8
ATOM 9439 C CA . ASN A 1 75 ? -10.021 -5.356 -7.511 1.00 0.00 75 ASN A CA 8
ATOM 9440 C C . ASN A 1 75 ? -10.170 -6.301 -8.699 1.00 0.00 75 ASN A C 8
ATOM 9441 O O . ASN A 1 75 ? -10.044 -5.889 -9.852 1.00 0.00 75 ASN A O 8
ATOM 9452 N N . SER A 1 76 ? -10.439 -7.570 -8.409 1.00 0.00 76 SER A N 8
ATOM 9453 C CA . SER A 1 76 ? -10.603 -8.575 -9.453 1.00 0.00 76 SER A CA 8
ATOM 9454 C C . SER A 1 76 ? -11.588 -9.655 -9.018 1.00 0.00 76 SER A C 8
ATOM 9455 O O . SER A 1 76 ? -11.395 -10.312 -7.997 1.00 0.00 76 SER A O 8
ATOM 9463 N N . GLY A 1 77 ? -12.647 -9.832 -9.803 1.00 0.00 77 GLY A N 8
ATOM 9464 C CA . GLY A 1 77 ? -13.648 -10.833 -9.483 1.00 0.00 77 GLY A CA 8
ATOM 9465 C C . GLY A 1 77 ? -13.063 -12.229 -9.391 1.00 0.00 77 GLY A C 8
ATOM 9466 O O . GLY A 1 77 ? -11.850 -12.423 -9.466 1.00 0.00 77 GLY A O 8
ATOM 9470 N N . PRO A 1 78 ? -13.939 -13.231 -9.223 1.00 0.00 78 PRO A N 8
ATOM 9471 C CA . PRO A 1 78 ? -13.525 -14.633 -9.116 1.00 0.00 78 PRO A CA 8
ATOM 9472 C C . PRO A 1 78 ? -12.997 -15.185 -10.436 1.00 0.00 78 PRO A C 8
ATOM 9473 O O . PRO A 1 78 ? -13.770 -15.603 -11.298 1.00 0.00 78 PRO A O 8
ATOM 9484 N N . SER A 1 79 ? -11.677 -15.183 -10.587 1.00 0.00 79 SER A N 8
ATOM 9485 C CA . SER A 1 79 ? -11.046 -15.681 -11.804 1.00 0.00 79 SER A CA 8
ATOM 9486 C C . SER A 1 79 ? -11.644 -17.022 -12.216 1.00 0.00 79 SER A C 8
ATOM 9487 O O . SER A 1 79 ? -12.130 -17.782 -11.378 1.00 0.00 79 SER A O 8
ATOM 9495 N N . SER A 1 80 ? -11.603 -17.307 -13.514 1.00 0.00 80 SER A N 8
ATOM 9496 C CA . SER A 1 80 ? -12.144 -18.555 -14.039 1.00 0.00 80 SER A CA 8
ATOM 9497 C C . SER A 1 80 ? -11.821 -18.705 -15.523 1.00 0.00 80 SER A C 8
ATOM 9498 O O . SER A 1 80 ? -12.072 -17.801 -16.319 1.00 0.00 80 SER A O 8
ATOM 9506 N N . GLY A 1 81 ? -11.261 -19.855 -15.887 1.00 0.00 81 GLY A N 8
ATOM 9507 C CA . GLY A 1 81 ? -10.912 -20.104 -17.274 1.00 0.00 81 GLY A CA 8
ATOM 9508 C C . GLY A 1 81 ? -11.245 -21.516 -17.711 1.00 0.00 81 GLY A C 8
ATOM 9509 O O . GLY A 1 81 ? -10.459 -22.440 -17.499 1.00 0.00 81 GLY A O 8
ATOM 9513 N N . GLY A 1 1 ? 23.866 -20.001 0.453 1.00 0.00 1 GLY A N 9
ATOM 9514 C CA . GLY A 1 1 ? 23.635 -19.282 1.692 1.00 0.00 1 GLY A CA 9
ATOM 9515 C C . GLY A 1 1 ? 22.409 -18.393 1.627 1.00 0.00 1 GLY A C 9
ATOM 9516 O O . GLY A 1 1 ? 21.390 -18.771 1.049 1.00 0.00 1 GLY A O 9
ATOM 9520 N N . SER A 1 2 ? 22.506 -17.210 2.224 1.00 0.00 2 SER A N 9
ATOM 9521 C CA . SER A 1 2 ? 21.393 -16.267 2.236 1.00 0.00 2 SER A CA 9
ATOM 9522 C C . SER A 1 2 ? 20.086 -16.973 2.584 1.00 0.00 2 SER A C 9
ATOM 9523 O O . SER A 1 2 ? 19.072 -16.793 1.910 1.00 0.00 2 SER A O 9
ATOM 9531 N N . SER A 1 3 ? 20.119 -17.778 3.641 1.00 0.00 3 SER A N 9
ATOM 9532 C CA . SER A 1 3 ? 18.939 -18.516 4.077 1.00 0.00 3 SER A CA 9
ATOM 9533 C C . SER A 1 3 ? 17.798 -17.562 4.417 1.00 0.00 3 SER A C 9
ATOM 9534 O O . SER A 1 3 ? 18.025 -16.431 4.845 1.00 0.00 3 SER A O 9
ATOM 9542 N N . GLY A 1 4 ? 16.568 -18.028 4.224 1.00 0.00 4 GLY A N 9
ATOM 9543 C CA . GLY A 1 4 ? 15.408 -17.205 4.515 1.00 0.00 4 GLY A CA 9
ATOM 9544 C C . GLY A 1 4 ? 14.428 -17.892 5.445 1.00 0.00 4 GLY A C 9
ATOM 9545 O O . GLY A 1 4 ? 14.771 -18.232 6.577 1.00 0.00 4 GLY A O 9
ATOM 9549 N N . SER A 1 5 ? 13.205 -18.096 4.968 1.00 0.00 5 SER A N 9
ATOM 9550 C CA . SER A 1 5 ? 12.170 -18.741 5.767 1.00 0.00 5 SER A CA 9
ATOM 9551 C C . SER A 1 5 ? 11.012 -19.202 4.887 1.00 0.00 5 SER A C 9
ATOM 9552 O O . SER A 1 5 ? 10.940 -18.859 3.707 1.00 0.00 5 SER A O 9
ATOM 9560 N N . SER A 1 6 ? 10.107 -19.982 5.471 1.00 0.00 6 SER A N 9
ATOM 9561 C CA . SER A 1 6 ? 8.954 -20.494 4.740 1.00 0.00 6 SER A CA 9
ATOM 9562 C C . SER A 1 6 ? 7.657 -20.164 5.472 1.00 0.00 6 SER A C 9
ATOM 9563 O O . SER A 1 6 ? 6.711 -19.647 4.880 1.00 0.00 6 SER A O 9
ATOM 9571 N N . GLY A 1 7 ? 7.621 -20.467 6.766 1.00 0.00 7 GLY A N 9
ATOM 9572 C CA . GLY A 1 7 ? 6.437 -20.197 7.559 1.00 0.00 7 GLY A CA 9
ATOM 9573 C C . GLY A 1 7 ? 6.498 -20.839 8.931 1.00 0.00 7 GLY A C 9
ATOM 9574 O O . GLY A 1 7 ? 6.390 -20.155 9.950 1.00 0.00 7 GLY A O 9
ATOM 9578 N N . LEU A 1 8 ? 6.670 -22.156 8.959 1.00 0.00 8 LEU A N 9
ATOM 9579 C CA . LEU A 1 8 ? 6.744 -22.891 10.216 1.00 0.00 8 LEU A CA 9
ATOM 9580 C C . LEU A 1 8 ? 5.464 -22.716 11.026 1.00 0.00 8 LEU A C 9
ATOM 9581 O O . LEU A 1 8 ? 5.507 -22.503 12.237 1.00 0.00 8 LEU A O 9
ATOM 9597 N N . ASN A 1 9 ? 4.324 -22.809 10.348 1.00 0.00 9 ASN A N 9
ATOM 9598 C CA . ASN A 1 9 ? 3.030 -22.663 11.005 1.00 0.00 9 ASN A CA 9
ATOM 9599 C C . ASN A 1 9 ? 1.983 -23.557 10.348 1.00 0.00 9 ASN A C 9
ATOM 9600 O O . ASN A 1 9 ? 1.884 -23.618 9.123 1.00 0.00 9 ASN A O 9
ATOM 9611 N N . ASP A 1 10 ? 1.203 -24.248 11.172 1.00 0.00 10 ASP A N 9
ATOM 9612 C CA . ASP A 1 10 ? 0.161 -25.138 10.673 1.00 0.00 10 ASP A CA 9
ATOM 9613 C C . ASP A 1 10 ? -1.217 -24.673 11.133 1.00 0.00 10 ASP A C 9
ATOM 9614 O O . ASP A 1 10 ? -2.056 -25.482 11.532 1.00 0.00 10 ASP A O 9
ATOM 9623 N N . LEU A 1 11 ? -1.445 -23.366 11.074 1.00 0.00 11 LEU A N 9
ATOM 9624 C CA . LEU A 1 11 ? -2.721 -22.792 11.486 1.00 0.00 11 LEU A CA 9
ATOM 9625 C C . LEU A 1 11 ? -3.542 -22.364 10.273 1.00 0.00 11 LEU A C 9
ATOM 9626 O O . LEU A 1 11 ? -3.043 -22.344 9.148 1.00 0.00 11 LEU A O 9
ATOM 9642 N N . LYS A 1 12 ? -4.803 -22.019 10.511 1.00 0.00 12 LYS A N 9
ATOM 9643 C CA . LYS A 1 12 ? -5.693 -21.587 9.440 1.00 0.00 12 LYS A CA 9
ATOM 9644 C C . LYS A 1 12 ? -6.363 -20.262 9.791 1.00 0.00 12 LYS A C 9
ATOM 9645 O O . LYS A 1 12 ? -7.356 -20.233 10.517 1.00 0.00 12 LYS A O 9
ATOM 9664 N N . GLU A 1 13 ? -5.814 -19.170 9.270 1.00 0.00 13 GLU A N 9
ATOM 9665 C CA . GLU A 1 13 ? -6.361 -17.843 9.528 1.00 0.00 13 GLU A CA 9
ATOM 9666 C C . GLU A 1 13 ? -7.229 -17.375 8.364 1.00 0.00 13 GLU A C 9
ATOM 9667 O O . GLU A 1 13 ? -6.980 -17.725 7.210 1.00 0.00 13 GLU A O 9
ATOM 9679 N N . SER A 1 14 ? -8.250 -16.583 8.675 1.00 0.00 14 SER A N 9
ATOM 9680 C CA . SER A 1 14 ? -9.159 -16.071 7.656 1.00 0.00 14 SER A CA 9
ATOM 9681 C C . SER A 1 14 ? -8.534 -14.894 6.913 1.00 0.00 14 SER A C 9
ATOM 9682 O O . SER A 1 14 ? -7.628 -14.234 7.423 1.00 0.00 14 SER A O 9
ATOM 9690 N N . SER A 1 15 ? -9.024 -14.637 5.705 1.00 0.00 15 SER A N 9
ATOM 9691 C CA . SER A 1 15 ? -8.512 -13.542 4.889 1.00 0.00 15 SER A CA 9
ATOM 9692 C C . SER A 1 15 ? -9.411 -12.315 5.000 1.00 0.00 15 SER A C 9
ATOM 9693 O O . SER A 1 15 ? -9.954 -11.837 4.005 1.00 0.00 15 SER A O 9
ATOM 9701 N N . ASN A 1 16 ? -9.563 -11.809 6.220 1.00 0.00 16 ASN A N 9
ATOM 9702 C CA . ASN A 1 16 ? -10.396 -10.638 6.464 1.00 0.00 16 ASN A CA 9
ATOM 9703 C C . ASN A 1 16 ? -9.567 -9.358 6.402 1.00 0.00 16 ASN A C 9
ATOM 9704 O O . ASN A 1 16 ? -9.671 -8.497 7.275 1.00 0.00 16 ASN A O 9
ATOM 9715 N N . ASN A 1 17 ? -8.745 -9.241 5.365 1.00 0.00 17 ASN A N 9
ATOM 9716 C CA . ASN A 1 17 ? -7.898 -8.067 5.189 1.00 0.00 17 ASN A CA 9
ATOM 9717 C C . ASN A 1 17 ? -7.887 -7.618 3.731 1.00 0.00 17 ASN A C 9
ATOM 9718 O O . ASN A 1 17 ? -8.053 -8.429 2.820 1.00 0.00 17 ASN A O 9
ATOM 9729 N N . ARG A 1 18 ? -7.690 -6.321 3.519 1.00 0.00 18 ARG A N 9
ATOM 9730 C CA . ARG A 1 18 ? -7.658 -5.763 2.172 1.00 0.00 18 ARG A CA 9
ATOM 9731 C C . ARG A 1 18 ? -6.231 -5.730 1.632 1.00 0.00 18 ARG A C 9
ATOM 9732 O O . ARG A 1 18 ? -5.269 -5.917 2.376 1.00 0.00 18 ARG A O 9
ATOM 9753 N N . LYS A 1 19 ? -6.103 -5.490 0.331 1.00 0.00 19 LYS A N 9
ATOM 9754 C CA . LYS A 1 19 ? -4.795 -5.432 -0.311 1.00 0.00 19 LYS A CA 9
ATOM 9755 C C . LYS A 1 19 ? -4.691 -4.214 -1.224 1.00 0.00 19 LYS A C 9
ATOM 9756 O O . LYS A 1 19 ? -5.700 -3.602 -1.575 1.00 0.00 19 LYS A O 9
ATOM 9775 N N . ALA A 1 20 ? -3.466 -3.869 -1.606 1.00 0.00 20 ALA A N 9
ATOM 9776 C CA . ALA A 1 20 ? -3.232 -2.728 -2.482 1.00 0.00 20 ALA A CA 9
ATOM 9777 C C . ALA A 1 20 ? -1.759 -2.623 -2.865 1.00 0.00 20 ALA A C 9
ATOM 9778 O O . ALA A 1 20 ? -0.877 -2.962 -2.076 1.00 0.00 20 ALA A O 9
ATOM 9785 N N . ARG A 1 21 ? -1.502 -2.153 -4.081 1.00 0.00 21 ARG A N 9
ATOM 9786 C CA . ARG A 1 21 ? -0.136 -2.005 -4.570 1.00 0.00 21 ARG A CA 9
ATOM 9787 C C . ARG A 1 21 ? 0.330 -0.557 -4.453 1.00 0.00 21 ARG A C 9
ATOM 9788 O O . A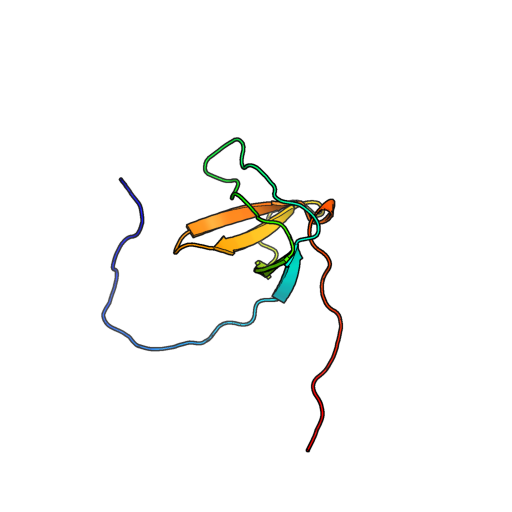RG A 1 21 ? -0.464 0.374 -4.589 1.00 0.00 21 ARG A O 9
ATOM 9809 N N . VAL A 1 22 ? 1.622 -0.375 -4.202 1.00 0.00 22 VAL A N 9
ATOM 9810 C CA . VAL A 1 22 ? 2.194 0.960 -4.068 1.00 0.00 22 VAL A CA 9
ATOM 9811 C C . VAL A 1 22 ? 2.564 1.538 -5.429 1.00 0.00 22 VAL A C 9
ATOM 9812 O O . VAL A 1 22 ? 3.113 0.841 -6.284 1.00 0.00 22 VAL A O 9
ATOM 9825 N N . LEU A 1 23 ? 2.261 2.817 -5.625 1.00 0.00 23 LEU A N 9
ATOM 9826 C CA . LEU A 1 23 ? 2.562 3.491 -6.883 1.00 0.00 23 LEU A CA 9
ATOM 9827 C C . LEU A 1 23 ? 3.856 4.291 -6.776 1.00 0.00 23 LEU A C 9
ATOM 9828 O O . LEU A 1 23 ? 4.520 4.555 -7.779 1.00 0.00 23 LEU A O 9
ATOM 9844 N N . TYR A 1 24 ? 4.211 4.672 -5.554 1.00 0.00 24 TYR A N 9
ATOM 9845 C CA . TYR A 1 24 ? 5.425 5.442 -5.315 1.00 0.00 24 TYR A CA 9
ATOM 9846 C C . TYR A 1 24 ? 6.030 5.099 -3.957 1.00 0.00 24 TYR A C 9
ATOM 9847 O O . TYR A 1 24 ? 5.311 4.863 -2.987 1.00 0.00 24 TYR A O 9
ATOM 9865 N N . ASP A 1 25 ? 7.357 5.075 -3.897 1.00 0.00 25 ASP A N 9
ATOM 9866 C CA . ASP A 1 25 ? 8.061 4.763 -2.659 1.00 0.00 25 ASP A CA 9
ATOM 9867 C C . ASP A 1 25 ? 7.746 5.795 -1.580 1.00 0.00 25 ASP A C 9
ATOM 9868 O O . ASP A 1 25 ? 7.512 6.966 -1.878 1.00 0.00 25 ASP A O 9
ATOM 9877 N N . TYR A 1 26 ? 7.742 5.351 -0.328 1.00 0.00 26 TYR A N 9
ATOM 9878 C CA . TYR A 1 26 ? 7.453 6.236 0.794 1.00 0.00 26 TYR A CA 9
ATOM 9879 C C . TYR A 1 26 ? 8.382 5.946 1.969 1.00 0.00 26 TYR A C 9
ATOM 9880 O O . TYR A 1 26 ? 8.787 4.804 2.188 1.00 0.00 26 TYR A O 9
ATOM 9898 N N . ASP A 1 27 ? 8.715 6.988 2.723 1.00 0.00 27 ASP A N 9
ATOM 9899 C CA . ASP A 1 27 ? 9.595 6.848 3.877 1.00 0.00 27 ASP A CA 9
ATOM 9900 C C . ASP A 1 27 ? 8.866 7.220 5.164 1.00 0.00 27 ASP A C 9
ATOM 9901 O O . ASP A 1 27 ? 8.648 8.397 5.448 1.00 0.00 27 ASP A O 9
ATOM 9910 N N . ALA A 1 28 ? 8.490 6.208 5.939 1.00 0.00 28 ALA A N 9
ATOM 9911 C CA . ALA A 1 28 ? 7.786 6.428 7.196 1.00 0.00 28 ALA A CA 9
ATOM 9912 C C . ALA A 1 28 ? 8.483 7.494 8.036 1.00 0.00 28 ALA A C 9
ATOM 9913 O O . ALA A 1 28 ? 9.685 7.413 8.286 1.00 0.00 28 ALA A O 9
ATOM 9920 N N . ALA A 1 29 ? 7.720 8.493 8.467 1.00 0.00 29 ALA A N 9
ATOM 9921 C CA . ALA A 1 29 ? 8.264 9.574 9.279 1.00 0.00 29 ALA A CA 9
ATOM 9922 C C . ALA A 1 29 ? 8.388 9.155 10.740 1.00 0.00 29 ALA A C 9
ATOM 9923 O O . ALA A 1 29 ? 9.349 9.514 11.419 1.00 0.00 29 ALA A O 9
ATOM 9930 N N . ASN A 1 30 ? 7.408 8.394 11.217 1.00 0.00 30 ASN A N 9
ATOM 9931 C CA . ASN A 1 30 ? 7.407 7.927 12.599 1.00 0.00 30 ASN A CA 9
ATOM 9932 C C . ASN A 1 30 ? 7.039 6.448 12.673 1.00 0.00 30 ASN A C 9
ATOM 9933 O O . ASN A 1 30 ? 6.446 5.899 11.745 1.00 0.00 30 ASN A O 9
ATOM 9944 N N . SER A 1 31 ? 7.394 5.811 13.784 1.00 0.00 31 SER A N 9
ATOM 9945 C CA . SER A 1 31 ? 7.104 4.395 13.978 1.00 0.00 31 SER A CA 9
ATOM 9946 C C . SER A 1 31 ? 5.707 4.052 13.469 1.00 0.00 31 SER A C 9
ATOM 9947 O O . SER A 1 31 ? 5.546 3.220 12.576 1.00 0.00 31 SER A O 9
ATOM 9955 N N . THR A 1 32 ? 4.698 4.699 14.045 1.00 0.00 32 THR A N 9
ATOM 9956 C CA . THR A 1 32 ? 3.315 4.462 13.652 1.00 0.00 32 THR A CA 9
ATOM 9957 C C . THR A 1 32 ? 3.195 4.285 12.143 1.00 0.00 32 THR A C 9
ATOM 9958 O O . THR A 1 32 ? 2.401 3.475 11.666 1.00 0.00 32 THR A O 9
ATOM 9969 N N . GLU A 1 33 ? 3.989 5.047 11.397 1.00 0.00 33 GLU A N 9
ATOM 9970 C CA . GLU A 1 33 ? 3.970 4.973 9.941 1.00 0.00 33 GLU A CA 9
ATOM 9971 C C . GLU A 1 33 ? 4.897 3.869 9.440 1.00 0.00 33 GLU A C 9
ATOM 9972 O O . GLU A 1 33 ? 5.901 3.549 10.078 1.00 0.00 33 GLU A O 9
ATOM 9984 N N . LEU A 1 34 ? 4.554 3.291 8.295 1.00 0.00 34 LEU A N 9
ATOM 9985 C CA . LEU A 1 34 ? 5.355 2.222 7.707 1.00 0.00 34 LEU A CA 9
ATOM 9986 C C . LEU A 1 34 ? 5.902 2.637 6.345 1.00 0.00 34 LEU A C 9
ATOM 9987 O O . LEU A 1 34 ? 5.262 3.391 5.612 1.00 0.00 34 LEU A O 9
ATOM 10003 N N . SER A 1 35 ? 7.088 2.139 6.013 1.00 0.00 35 SER A N 9
ATOM 10004 C CA . SER A 1 35 ? 7.722 2.459 4.739 1.00 0.00 35 SER A CA 9
ATOM 10005 C C . SER A 1 35 ? 7.049 1.709 3.593 1.00 0.00 35 SER A C 9
ATOM 10006 O O . SER A 1 35 ? 6.508 0.619 3.783 1.00 0.00 35 SER A O 9
ATOM 10014 N N . LEU A 1 36 ? 7.087 2.300 2.405 1.00 0.00 36 LEU A N 9
ATOM 10015 C CA . LEU A 1 36 ? 6.481 1.689 1.226 1.00 0.00 36 LEU A CA 9
ATOM 10016 C C . LEU A 1 36 ? 7.494 1.573 0.091 1.00 0.00 36 LEU A C 9
ATOM 10017 O O . LEU A 1 36 ? 8.451 2.345 0.018 1.00 0.00 36 LEU A O 9
ATOM 10033 N N . LEU A 1 37 ? 7.275 0.607 -0.793 1.00 0.00 37 LEU A N 9
ATOM 10034 C CA . LEU A 1 37 ? 8.168 0.391 -1.927 1.00 0.00 37 LEU A CA 9
ATOM 10035 C C . LEU A 1 37 ? 7.393 0.409 -3.240 1.00 0.00 37 LEU A C 9
ATOM 10036 O O . LEU A 1 37 ? 6.290 -0.129 -3.329 1.00 0.00 37 LEU A O 9
ATOM 10052 N N . ALA A 1 38 ? 7.979 1.030 -4.259 1.00 0.00 38 ALA A N 9
ATOM 10053 C CA . ALA A 1 38 ? 7.346 1.114 -5.569 1.00 0.00 38 ALA A CA 9
ATOM 10054 C C . ALA A 1 38 ? 7.125 -0.274 -6.162 1.00 0.00 38 ALA A C 9
ATOM 10055 O O . ALA A 1 38 ? 8.045 -1.090 -6.215 1.00 0.00 38 ALA A O 9
ATOM 10062 N N . ASP A 1 39 ? 5.900 -0.534 -6.606 1.00 0.00 39 ASP A N 9
ATOM 10063 C CA . ASP A 1 39 ? 5.558 -1.823 -7.195 1.00 0.00 39 ASP A CA 9
ATOM 10064 C C . ASP A 1 39 ? 5.511 -2.913 -6.129 1.00 0.00 39 ASP A C 9
ATOM 10065 O O . ASP A 1 39 ? 6.035 -4.009 -6.325 1.00 0.00 39 ASP A O 9
ATOM 10074 N N . GLU A 1 40 ? 4.881 -2.603 -5.000 1.00 0.00 40 GLU A N 9
ATOM 10075 C CA . GLU A 1 40 ? 4.768 -3.556 -3.903 1.00 0.00 40 GLU A CA 9
ATOM 10076 C C . GLU A 1 40 ? 3.332 -3.629 -3.391 1.00 0.00 40 GLU A C 9
ATOM 10077 O O . GLU A 1 40 ? 2.691 -2.604 -3.157 1.00 0.00 40 GLU A O 9
ATOM 10089 N N . VAL A 1 41 ? 2.832 -4.849 -3.221 1.00 0.00 41 VAL A N 9
ATOM 10090 C CA . VAL A 1 41 ? 1.472 -5.058 -2.738 1.00 0.00 41 VAL A CA 9
ATOM 10091 C C . VAL A 1 41 ? 1.473 -5.668 -1.341 1.00 0.00 41 VAL A C 9
ATOM 10092 O O . VAL A 1 41 ? 1.890 -6.811 -1.152 1.00 0.00 41 VAL A O 9
ATOM 10105 N N . ILE A 1 42 ? 1.004 -4.898 -0.364 1.00 0.00 42 ILE A N 9
ATOM 10106 C CA . ILE A 1 42 ? 0.950 -5.364 1.016 1.00 0.00 42 ILE A CA 9
ATOM 10107 C C . ILE A 1 42 ? -0.490 -5.455 1.509 1.00 0.00 42 ILE A C 9
ATOM 10108 O O . ILE A 1 42 ? -1.427 -5.094 0.795 1.00 0.00 42 ILE A O 9
ATOM 10124 N N . THR A 1 43 ? -0.661 -5.938 2.736 1.00 0.00 43 THR A N 9
ATOM 10125 C CA . THR A 1 43 ? -1.986 -6.076 3.325 1.00 0.00 43 THR A CA 9
ATOM 10126 C C . THR A 1 43 ? -2.422 -4.784 4.007 1.00 0.00 43 THR A C 9
ATOM 10127 O O . THR A 1 43 ? -1.747 -4.289 4.910 1.00 0.00 43 THR A O 9
ATOM 10138 N N . VAL A 1 44 ? -3.555 -4.243 3.570 1.00 0.00 44 VAL A N 9
ATOM 10139 C CA . VAL A 1 44 ? -4.082 -3.008 4.140 1.00 0.00 44 VAL A CA 9
ATOM 10140 C C . VAL A 1 44 ? -5.445 -3.238 4.783 1.00 0.00 44 VAL A C 9
ATOM 10141 O O . VAL A 1 44 ? -6.198 -4.120 4.368 1.00 0.00 44 VAL A O 9
ATOM 10154 N N . PHE A 1 45 ? -5.757 -2.439 5.797 1.00 0.00 45 PHE A N 9
ATOM 10155 C CA . PHE A 1 45 ? -7.030 -2.555 6.499 1.00 0.00 45 PHE A CA 9
ATOM 10156 C C . PHE A 1 45 ? -7.305 -1.310 7.338 1.00 0.00 45 PHE A C 9
ATOM 10157 O O . PHE A 1 45 ? -6.386 -0.708 7.893 1.00 0.00 45 PHE A O 9
ATOM 10174 N N . SER A 1 46 ? -8.576 -0.931 7.425 1.00 0.00 46 SER A N 9
ATOM 10175 C CA . SER A 1 46 ? -8.971 0.244 8.192 1.00 0.00 46 SER A CA 9
ATOM 10176 C C . SER A 1 46 ? -8.908 -0.038 9.690 1.00 0.00 46 SER A C 9
ATOM 10177 O O . SER A 1 46 ? -8.849 -1.192 10.114 1.00 0.00 46 SER A O 9
ATOM 10185 N N . VAL A 1 47 ? -8.921 1.025 10.488 1.00 0.00 47 VAL A N 9
ATOM 10186 C CA . VAL A 1 47 ? -8.866 0.893 11.939 1.00 0.00 47 VAL A CA 9
ATOM 10187 C C . VAL A 1 47 ? -9.455 2.121 12.625 1.00 0.00 47 VAL A C 9
ATOM 10188 O O . VAL A 1 47 ? -9.293 3.247 12.154 1.00 0.00 47 VAL A O 9
ATOM 10201 N N . VAL A 1 48 ? -10.139 1.896 13.742 1.00 0.00 48 VAL A N 9
ATOM 10202 C CA . VAL A 1 48 ? -10.752 2.984 14.495 1.00 0.00 48 VAL A CA 9
ATOM 10203 C C . VAL A 1 48 ? -9.754 4.108 14.747 1.00 0.00 48 VAL A C 9
ATOM 10204 O O . VAL A 1 48 ? -8.556 3.868 14.890 1.00 0.00 48 VAL A O 9
ATOM 10217 N N . GLY A 1 49 ? -10.257 5.338 14.801 1.00 0.00 49 GLY A N 9
ATOM 10218 C CA . GLY A 1 49 ? -9.396 6.482 15.036 1.00 0.00 49 GLY A CA 9
ATOM 10219 C C . GLY A 1 49 ? -8.366 6.668 13.939 1.00 0.00 49 GLY A C 9
ATOM 10220 O O . GLY A 1 49 ? -7.282 7.197 14.180 1.00 0.00 49 GLY A O 9
ATOM 10224 N N . MET A 1 50 ? -8.704 6.229 12.731 1.00 0.00 50 MET A N 9
ATOM 10225 C CA . MET A 1 50 ? -7.800 6.349 11.594 1.00 0.00 50 MET A CA 9
ATOM 10226 C C . MET A 1 50 ? -8.360 7.315 10.554 1.00 0.00 50 MET A C 9
ATOM 10227 O O . MET A 1 50 ? -9.567 7.547 10.496 1.00 0.00 50 MET A O 9
ATOM 10241 N N . ASP A 1 51 ? -7.475 7.873 9.735 1.00 0.00 51 ASP A N 9
ATOM 10242 C CA . ASP A 1 51 ? -7.881 8.813 8.697 1.00 0.00 51 ASP A CA 9
ATOM 10243 C C . ASP A 1 51 ? -8.153 8.087 7.383 1.00 0.00 51 ASP A C 9
ATOM 10244 O O . ASP A 1 51 ? -7.644 6.990 7.152 1.00 0.00 51 ASP A O 9
ATOM 10253 N N . SER A 1 52 ? -8.959 8.706 6.526 1.00 0.00 52 SER A N 9
ATOM 10254 C CA . SER A 1 52 ? -9.302 8.116 5.237 1.00 0.00 52 SER A CA 9
ATOM 10255 C C . SER A 1 52 ? -8.095 8.111 4.303 1.00 0.00 52 SER A C 9
ATOM 10256 O O . SER A 1 52 ? -8.048 7.351 3.336 1.00 0.00 52 SER A O 9
ATOM 10264 N N . ASP A 1 53 ? -7.121 8.964 4.601 1.00 0.00 53 ASP A N 9
ATOM 10265 C CA . ASP A 1 53 ? -5.913 9.058 3.790 1.00 0.00 53 ASP A CA 9
ATOM 10266 C C . ASP A 1 53 ? -4.799 8.194 4.373 1.00 0.00 53 ASP A C 9
ATOM 10267 O O . ASP A 1 53 ? -3.626 8.373 4.045 1.00 0.00 53 ASP A O 9
ATOM 10276 N N . TRP A 1 54 ? -5.173 7.260 5.239 1.00 0.00 54 TRP A N 9
ATOM 10277 C CA . TRP A 1 54 ? -4.205 6.369 5.869 1.00 0.00 54 TRP A CA 9
ATOM 10278 C C . TRP A 1 54 ? -4.849 5.037 6.234 1.00 0.00 54 TRP A C 9
ATOM 10279 O O . TRP A 1 54 ? -5.906 4.999 6.866 1.00 0.00 54 TRP A O 9
ATOM 10300 N N . LEU A 1 55 ? -4.207 3.945 5.835 1.00 0.00 55 LEU A N 9
ATOM 10301 C CA . LEU A 1 55 ? -4.717 2.609 6.121 1.00 0.00 55 LEU A CA 9
ATOM 10302 C C . LEU A 1 55 ? -3.704 1.799 6.925 1.00 0.00 55 LEU A C 9
ATOM 10303 O O . LEU A 1 55 ? -2.521 2.134 6.966 1.00 0.00 55 LEU A O 9
ATOM 10319 N N . MET A 1 56 ? -4.177 0.731 7.559 1.00 0.00 56 MET A N 9
ATOM 10320 C CA . MET A 1 56 ? -3.311 -0.128 8.358 1.00 0.00 56 MET A CA 9
ATOM 10321 C C . MET A 1 56 ? -2.498 -1.060 7.466 1.00 0.00 56 MET A C 9
ATOM 10322 O O . MET A 1 56 ? -3.004 -2.072 6.984 1.00 0.00 56 MET A O 9
ATOM 10336 N N . GLY A 1 57 ? -1.233 -0.711 7.250 1.00 0.00 57 GLY A N 9
ATOM 10337 C CA . GLY A 1 57 ? -0.370 -1.527 6.416 1.00 0.00 57 GLY A CA 9
ATOM 10338 C C . GLY A 1 57 ? 0.423 -2.539 7.218 1.00 0.00 57 GLY A C 9
ATOM 10339 O O . GLY A 1 57 ? 0.825 -2.266 8.349 1.00 0.00 57 GLY A O 9
ATOM 10343 N N . GLU A 1 58 ? 0.648 -3.712 6.633 1.00 0.00 58 GLU A N 9
ATOM 10344 C CA . GLU A 1 58 ? 1.397 -4.768 7.303 1.00 0.00 58 GLU A CA 9
ATOM 10345 C C . GLU A 1 58 ? 2.513 -5.296 6.406 1.00 0.00 58 GLU A C 9
ATOM 10346 O O . GLU A 1 58 ? 2.255 -5.936 5.387 1.00 0.00 58 GLU A O 9
ATOM 10358 N N . ARG A 1 59 ? 3.755 -5.023 6.794 1.00 0.00 59 ARG A N 9
ATOM 10359 C CA . ARG A 1 59 ? 4.911 -5.468 6.026 1.00 0.00 59 ARG A CA 9
ATOM 10360 C C . ARG A 1 59 ? 6.086 -5.784 6.946 1.00 0.00 59 ARG A C 9
ATOM 10361 O O . ARG A 1 59 ? 6.206 -5.220 8.033 1.00 0.00 59 ARG A O 9
ATOM 10382 N N . GLY A 1 60 ? 6.952 -6.690 6.502 1.00 0.00 60 GLY A N 9
ATOM 10383 C CA . GLY A 1 60 ? 8.106 -7.066 7.297 1.00 0.00 60 GLY A CA 9
ATOM 10384 C C . GLY A 1 60 ? 7.770 -7.229 8.766 1.00 0.00 60 GLY A C 9
ATOM 10385 O O . GLY A 1 60 ? 8.353 -6.563 9.621 1.00 0.00 60 GLY A O 9
ATOM 10389 N N . ASN A 1 61 ? 6.824 -8.115 9.061 1.00 0.00 61 ASN A N 9
ATOM 10390 C CA . ASN A 1 61 ? 6.409 -8.361 10.437 1.00 0.00 61 ASN A CA 9
ATOM 10391 C C . ASN A 1 61 ? 6.216 -7.049 11.190 1.00 0.00 61 ASN A C 9
ATOM 10392 O O . ASN A 1 61 ? 6.420 -6.982 12.402 1.00 0.00 61 ASN A O 9
ATOM 10403 N N . GLN A 1 62 ? 5.821 -6.008 10.463 1.00 0.00 62 GLN A N 9
ATOM 10404 C CA . GLN A 1 62 ? 5.601 -4.697 11.063 1.00 0.00 62 GLN A CA 9
ATOM 10405 C C . GLN A 1 62 ? 4.259 -4.119 10.628 1.00 0.00 62 GLN A C 9
ATOM 10406 O O . GLN A 1 62 ? 3.727 -4.477 9.577 1.00 0.00 62 GLN A O 9
ATOM 10420 N N . LYS A 1 63 ? 3.715 -3.221 11.444 1.00 0.00 63 LYS A N 9
ATOM 10421 C CA . LYS A 1 63 ? 2.435 -2.591 11.144 1.00 0.00 63 LYS A CA 9
ATOM 10422 C C . LYS A 1 63 ? 2.503 -1.085 11.375 1.00 0.00 63 LYS A C 9
ATOM 10423 O O . LYS A 1 63 ? 3.244 -0.612 12.235 1.00 0.00 63 LYS A O 9
ATOM 10442 N N . GLY A 1 64 ? 1.723 -0.336 10.600 1.00 0.00 64 GLY A N 9
ATOM 10443 C CA . GLY A 1 64 ? 1.709 1.108 10.737 1.00 0.00 64 GLY A CA 9
ATOM 10444 C C . GLY A 1 64 ? 0.679 1.766 9.840 1.00 0.00 64 GLY A C 9
ATOM 10445 O O . GLY A 1 64 ? -0.224 1.103 9.329 1.00 0.00 64 GLY A O 9
ATOM 10449 N N . LYS A 1 65 ? 0.814 3.074 9.647 1.00 0.00 65 LYS A N 9
ATOM 10450 C CA . LYS A 1 65 ? -0.112 3.823 8.806 1.00 0.00 65 LYS A CA 9
ATOM 10451 C C . LYS A 1 65 ? 0.470 4.036 7.412 1.00 0.00 65 LYS A C 9
ATOM 10452 O O . LYS A 1 65 ? 1.581 4.544 7.263 1.00 0.00 65 LYS A O 9
ATOM 10471 N N . VAL A 1 66 ? -0.288 3.644 6.393 1.00 0.00 66 VAL A N 9
ATOM 10472 C CA . VAL A 1 66 ? 0.151 3.795 5.011 1.00 0.00 66 VAL A CA 9
ATOM 10473 C C . VAL A 1 66 ? -0.748 4.763 4.250 1.00 0.00 66 VAL A C 9
ATOM 10474 O O . VAL A 1 66 ? -1.975 4.695 4.321 1.00 0.00 66 VAL A O 9
ATOM 10487 N N . PRO A 1 67 ? -0.125 5.686 3.503 1.00 0.00 67 PRO A N 9
ATOM 10488 C CA . PRO A 1 67 ? -0.850 6.686 2.713 1.00 0.00 67 PRO A CA 9
ATOM 10489 C C . PRO A 1 67 ? -1.575 6.069 1.522 1.00 0.00 67 PRO A C 9
ATOM 10490 O O . PRO A 1 67 ? -0.954 5.441 0.664 1.00 0.00 67 PRO A O 9
ATOM 10501 N N . ILE A 1 68 ? -2.890 6.253 1.475 1.00 0.00 68 ILE A N 9
ATOM 10502 C CA . ILE A 1 68 ? -3.698 5.715 0.388 1.00 0.00 68 ILE A CA 9
ATOM 10503 C C . ILE A 1 68 ? -3.298 6.329 -0.950 1.00 0.00 68 ILE A C 9
ATOM 10504 O O . ILE A 1 68 ? -3.331 5.665 -1.986 1.00 0.00 68 ILE A O 9
ATOM 10520 N N . THR A 1 69 ? -2.917 7.603 -0.920 1.00 0.00 69 THR A N 9
ATOM 10521 C CA . THR A 1 69 ? -2.509 8.307 -2.129 1.00 0.00 69 THR A CA 9
ATOM 10522 C C . THR A 1 69 ? -1.355 7.591 -2.819 1.00 0.00 69 THR A C 9
ATOM 10523 O O . THR A 1 69 ? -1.045 7.867 -3.979 1.00 0.00 69 THR A O 9
ATOM 10534 N N . TYR A 1 70 ? -0.721 6.670 -2.101 1.00 0.00 70 TYR A N 9
ATOM 10535 C CA . TYR A 1 70 ? 0.401 5.915 -2.645 1.00 0.00 70 TYR A CA 9
ATOM 10536 C C . TYR A 1 70 ? 0.013 4.460 -2.886 1.00 0.00 70 TYR A C 9
ATOM 10537 O O . TYR A 1 70 ? 0.783 3.686 -3.457 1.00 0.00 70 TYR A O 9
ATOM 10555 N N . LEU A 1 71 ? -1.186 4.094 -2.447 1.00 0.00 71 LEU A N 9
ATOM 10556 C CA . LEU A 1 71 ? -1.679 2.731 -2.614 1.00 0.00 71 LEU A CA 9
ATOM 10557 C C . LEU A 1 71 ? -2.856 2.693 -3.584 1.00 0.00 71 LEU A C 9
ATOM 10558 O O . LEU A 1 71 ? -3.689 3.599 -3.599 1.00 0.00 71 LEU A O 9
ATOM 10574 N N . GLU A 1 72 ? -2.918 1.638 -4.390 1.00 0.00 72 GLU A N 9
ATOM 10575 C CA . GLU A 1 72 ? -3.994 1.482 -5.362 1.00 0.00 72 GLU A CA 9
ATOM 10576 C C . GLU A 1 72 ? -4.780 0.200 -5.103 1.00 0.00 72 GLU A C 9
ATOM 10577 O O . GLU A 1 72 ? -4.521 -0.835 -5.718 1.00 0.00 72 GLU A O 9
ATOM 10589 N N . LEU A 1 73 ? -5.740 0.277 -4.188 1.00 0.00 73 LEU A N 9
ATOM 10590 C CA . LEU A 1 73 ? -6.564 -0.877 -3.846 1.00 0.00 73 LEU A CA 9
ATOM 10591 C C . LEU A 1 73 ? -6.905 -1.691 -5.090 1.00 0.00 73 LEU A C 9
ATOM 10592 O O . LEU A 1 73 ? -7.738 -1.285 -5.901 1.00 0.00 73 LEU A O 9
ATOM 10608 N N . LEU A 1 74 ? -6.258 -2.842 -5.233 1.00 0.00 74 LEU A N 9
ATOM 10609 C CA . LEU A 1 74 ? -6.493 -3.716 -6.377 1.00 0.00 74 LEU A CA 9
ATOM 10610 C C . LEU A 1 74 ? -7.896 -4.313 -6.326 1.00 0.00 74 LEU A C 9
ATOM 10611 O O . LEU A 1 74 ? -8.445 -4.542 -5.250 1.00 0.00 74 LEU A O 9
ATOM 10627 N N . ASN A 1 75 ? -8.469 -4.564 -7.499 1.00 0.00 75 ASN A N 9
ATOM 10628 C CA . ASN A 1 75 ? -9.808 -5.137 -7.588 1.00 0.00 75 ASN A CA 9
ATOM 10629 C C . ASN A 1 75 ? -9.748 -6.661 -7.596 1.00 0.00 75 ASN A C 9
ATOM 10630 O O . ASN A 1 75 ? -9.680 -7.285 -8.655 1.00 0.00 75 ASN A O 9
ATOM 10641 N N . SER A 1 76 ? -9.775 -7.255 -6.407 1.00 0.00 76 SER A N 9
ATOM 10642 C CA . SER A 1 76 ? -9.721 -8.706 -6.276 1.00 0.00 76 SER A CA 9
ATOM 10643 C C . SER A 1 76 ? -11.125 -9.300 -6.225 1.00 0.00 76 SER A C 9
ATOM 10644 O O . SER A 1 76 ? -11.435 -10.117 -5.359 1.00 0.00 76 SER A O 9
ATOM 10652 N N . GLY A 1 77 ? -11.972 -8.882 -7.161 1.00 0.00 77 GLY A N 9
ATOM 10653 C CA . GLY A 1 77 ? -13.334 -9.382 -7.205 1.00 0.00 77 GLY A CA 9
ATOM 10654 C C . GLY A 1 77 ? -13.568 -10.324 -8.370 1.00 0.00 77 GLY A C 9
ATOM 10655 O O . GLY A 1 77 ? -12.634 -10.896 -8.930 1.00 0.00 77 GLY A O 9
ATOM 10659 N N . PRO A 1 78 ? -14.843 -10.496 -8.749 1.00 0.00 78 PRO A N 9
ATOM 10660 C CA . PRO A 1 78 ? -15.228 -11.376 -9.857 1.00 0.00 78 PRO A CA 9
ATOM 10661 C C . PRO A 1 78 ? -14.797 -10.824 -11.211 1.00 0.00 78 PRO A C 9
ATOM 10662 O O . PRO A 1 78 ? -14.799 -11.540 -12.213 1.00 0.00 78 PRO A O 9
ATOM 10673 N N . SER A 1 79 ? -14.428 -9.548 -11.235 1.00 0.00 79 SER A N 9
ATOM 10674 C CA . SER A 1 79 ? -13.997 -8.899 -12.468 1.00 0.00 79 SER A CA 9
ATOM 10675 C C . SER A 1 79 ? -13.105 -9.827 -13.287 1.00 0.00 79 SER A C 9
ATOM 10676 O O . SER A 1 79 ? -11.963 -10.096 -12.915 1.00 0.00 79 SER A O 9
ATOM 10684 N N . SER A 1 80 ? -13.636 -10.312 -14.405 1.00 0.00 80 SER A N 9
ATOM 10685 C CA . SER A 1 80 ? -12.890 -11.213 -15.276 1.00 0.00 80 SER A CA 9
ATOM 10686 C C . SER A 1 80 ? -11.857 -10.446 -16.095 1.00 0.00 80 SER A C 9
ATOM 10687 O O . SER A 1 80 ? -11.989 -9.242 -16.310 1.00 0.00 80 SER A O 9
ATOM 10695 N N . GLY A 1 81 ? -10.828 -11.153 -16.551 1.00 0.00 81 GLY A N 9
ATOM 10696 C CA . GLY A 1 81 ? -9.786 -10.523 -17.341 1.00 0.00 81 GLY A CA 9
ATOM 10697 C C . GLY A 1 81 ? -8.756 -9.815 -16.483 1.00 0.00 81 GLY A C 9
ATOM 10698 O O . GLY A 1 81 ? -7.600 -10.233 -16.418 1.00 0.00 81 GLY A O 9
ATOM 10702 N N . GLY A 1 1 ? 19.853 -8.904 6.368 1.00 0.00 1 GLY A N 10
ATOM 10703 C CA . GLY A 1 1 ? 19.221 -8.805 7.671 1.00 0.00 1 GLY A CA 10
ATOM 10704 C C . GLY A 1 1 ? 19.379 -10.071 8.489 1.00 0.00 1 GLY A C 10
ATOM 10705 O O . GLY A 1 1 ? 19.299 -11.178 7.955 1.00 0.00 1 GLY A O 10
ATOM 10709 N N . SER A 1 2 ? 19.605 -9.910 9.789 1.00 0.00 2 SER A N 10
ATOM 10710 C CA . SER A 1 2 ? 19.780 -11.050 10.682 1.00 0.00 2 SER A CA 10
ATOM 10711 C C . SER A 1 2 ? 18.430 -11.626 11.098 1.00 0.00 2 SER A C 10
ATOM 10712 O O . SER A 1 2 ? 17.900 -11.291 12.157 1.00 0.00 2 SER A O 10
ATOM 10720 N N . SER A 1 3 ? 17.880 -12.495 10.256 1.00 0.00 3 SER A N 10
ATOM 10721 C CA . SER A 1 3 ? 16.590 -13.116 10.534 1.00 0.00 3 SER A CA 10
ATOM 10722 C C . SER A 1 3 ? 16.573 -14.568 10.065 1.00 0.00 3 SER A C 10
ATOM 10723 O O . SER A 1 3 ? 17.329 -14.952 9.173 1.00 0.00 3 SER A O 10
ATOM 10731 N N . GLY A 1 4 ? 15.705 -15.370 10.673 1.00 0.00 4 GLY A N 10
ATOM 10732 C CA . GLY A 1 4 ? 15.606 -16.770 10.306 1.00 0.00 4 GLY A CA 10
ATOM 10733 C C . GLY A 1 4 ? 14.600 -17.522 11.155 1.00 0.00 4 GLY A C 10
ATOM 10734 O O . GLY A 1 4 ? 14.970 -18.387 11.948 1.00 0.00 4 GLY A O 10
ATOM 10738 N N . SER A 1 5 ? 13.323 -17.191 10.989 1.00 0.00 5 SER A N 10
ATOM 10739 C CA . SER A 1 5 ? 12.261 -17.838 11.751 1.00 0.00 5 SER A CA 10
ATOM 10740 C C . SER A 1 5 ? 11.200 -18.417 10.819 1.00 0.00 5 SER A C 10
ATOM 10741 O O . SER A 1 5 ? 10.159 -17.803 10.589 1.00 0.00 5 SER A O 10
ATOM 10749 N N . SER A 1 6 ? 11.474 -19.603 10.287 1.00 0.00 6 SER A N 10
ATOM 10750 C CA . SER A 1 6 ? 10.546 -20.265 9.377 1.00 0.00 6 SER A CA 10
ATOM 10751 C C . SER A 1 6 ? 9.119 -20.198 9.913 1.00 0.00 6 SER A C 10
ATOM 10752 O O . SER A 1 6 ? 8.179 -19.909 9.174 1.00 0.00 6 SER A O 10
ATOM 10760 N N . GLY A 1 7 ? 8.966 -20.468 11.206 1.00 0.00 7 GLY A N 10
ATOM 10761 C CA . GLY A 1 7 ? 7.651 -20.433 11.821 1.00 0.00 7 GLY A CA 10
ATOM 10762 C C . GLY A 1 7 ? 7.634 -21.083 13.190 1.00 0.00 7 GLY A C 10
ATOM 10763 O O . GLY A 1 7 ? 8.399 -22.012 13.455 1.00 0.00 7 GLY A O 10
ATOM 10767 N N . LEU A 1 8 ? 6.762 -20.593 14.064 1.00 0.00 8 LEU A N 10
ATOM 10768 C CA . LEU A 1 8 ? 6.650 -21.131 15.416 1.00 0.00 8 LEU A CA 10
ATOM 10769 C C . LEU A 1 8 ? 5.362 -21.932 15.577 1.00 0.00 8 LEU A C 10
ATOM 10770 O O . LEU A 1 8 ? 5.362 -23.014 16.162 1.00 0.00 8 LEU A O 10
ATOM 10786 N N . ASN A 1 9 ? 4.266 -21.393 15.054 1.00 0.00 9 ASN A N 10
ATOM 10787 C CA . ASN A 1 9 ? 2.971 -22.059 15.138 1.00 0.00 9 ASN A CA 10
ATOM 10788 C C . ASN A 1 9 ? 2.074 -21.654 13.972 1.00 0.00 9 ASN A C 10
ATOM 10789 O O . ASN A 1 9 ? 2.343 -20.672 13.280 1.00 0.00 9 ASN A O 10
ATOM 10800 N N . ASP A 1 10 ? 1.008 -22.418 13.761 1.00 0.00 10 ASP A N 10
ATOM 10801 C CA . ASP A 1 10 ? 0.070 -22.139 12.680 1.00 0.00 10 ASP A CA 10
ATOM 10802 C C . ASP A 1 10 ? -1.038 -21.201 13.150 1.00 0.00 10 ASP A C 10
ATOM 10803 O O . ASP A 1 10 ? -1.587 -21.368 14.240 1.00 0.00 10 ASP A O 10
ATOM 10812 N N . LEU A 1 11 ? -1.361 -20.214 12.322 1.00 0.00 11 LEU A N 10
ATOM 10813 C CA . LEU A 1 11 ? -2.402 -19.248 12.653 1.00 0.00 11 LEU A CA 10
ATOM 10814 C C . LEU A 1 11 ? -3.631 -19.449 11.772 1.00 0.00 11 LEU A C 10
ATOM 10815 O O . LEU A 1 11 ? -3.525 -19.910 10.635 1.00 0.00 11 LEU A O 10
ATOM 10831 N N . LYS A 1 12 ? -4.797 -19.097 12.303 1.00 0.00 12 LYS A N 10
ATOM 10832 C CA . LYS A 1 12 ? -6.047 -19.235 11.565 1.00 0.00 12 LYS A CA 10
ATOM 10833 C C . LYS A 1 12 ? -5.966 -18.523 10.219 1.00 0.00 12 LYS A C 10
ATOM 10834 O O . LYS A 1 12 ? -5.337 -17.472 10.100 1.00 0.00 12 LYS A O 10
ATOM 10853 N N . GLU A 1 13 ? -6.607 -19.102 9.208 1.00 0.00 13 GLU A N 10
ATOM 10854 C CA . GLU A 1 13 ? -6.606 -18.520 7.871 1.00 0.00 13 GLU A CA 10
ATOM 10855 C C . GLU A 1 13 ? -7.737 -17.506 7.718 1.00 0.00 13 GLU A C 10
ATOM 10856 O O . GLU A 1 13 ? -8.311 -17.359 6.639 1.00 0.00 13 GLU A O 10
ATOM 10868 N N . SER A 1 14 ? -8.051 -16.810 8.806 1.00 0.00 14 SER A N 10
ATOM 10869 C CA . SER A 1 14 ? -9.115 -15.814 8.795 1.00 0.00 14 SER A CA 10
ATOM 10870 C C . SER A 1 14 ? -9.156 -15.078 7.459 1.00 0.00 14 SER A C 10
ATOM 10871 O O . SER A 1 14 ? -10.176 -15.078 6.769 1.00 0.00 14 SER A O 10
ATOM 10879 N N . SER A 1 15 ? -8.040 -14.452 7.100 1.00 0.00 15 SER A N 10
ATOM 10880 C CA . SER A 1 15 ? -7.949 -13.708 5.849 1.00 0.00 15 SER A CA 10
ATOM 10881 C C . SER A 1 15 ? -8.787 -12.435 5.911 1.00 0.00 15 SER A C 10
ATOM 10882 O O . SER A 1 15 ? -9.463 -12.077 4.947 1.00 0.00 15 SER A O 10
ATOM 10890 N N . ASN A 1 16 ? -8.738 -11.757 7.052 1.00 0.00 16 ASN A N 10
ATOM 10891 C CA . ASN A 1 16 ? -9.493 -10.523 7.242 1.00 0.00 16 ASN A CA 10
ATOM 10892 C C . ASN A 1 16 ? -8.609 -9.302 7.005 1.00 0.00 16 ASN A C 10
ATOM 10893 O O . ASN A 1 16 ? -8.152 -8.662 7.951 1.00 0.00 16 ASN A O 10
ATOM 10904 N N . ASN A 1 17 ? -8.372 -8.987 5.736 1.00 0.00 17 ASN A N 10
ATOM 10905 C CA . ASN A 1 17 ? -7.543 -7.843 5.374 1.00 0.00 17 ASN A CA 10
ATOM 10906 C C . ASN A 1 17 ? -7.613 -7.572 3.874 1.00 0.00 17 ASN A C 10
ATOM 10907 O O . ASN A 1 17 ? -7.917 -8.467 3.086 1.00 0.00 17 ASN A O 10
ATOM 10918 N N . ARG A 1 18 ? -7.329 -6.333 3.488 1.00 0.00 18 ARG A N 10
ATOM 10919 C CA . ARG A 1 18 ? -7.360 -5.944 2.084 1.00 0.00 18 ARG A CA 10
ATOM 10920 C C . ARG A 1 18 ? -5.952 -5.913 1.497 1.00 0.00 18 ARG A C 10
ATOM 10921 O O . ARG A 1 18 ? -4.962 -5.923 2.228 1.00 0.00 18 ARG A O 10
ATOM 10942 N N . LYS A 1 19 ? -5.870 -5.876 0.171 1.00 0.00 19 LYS A N 10
ATOM 10943 C CA . LYS A 1 19 ? -4.584 -5.843 -0.516 1.00 0.00 19 LYS A CA 10
ATOM 10944 C C . LYS A 1 19 ? -4.537 -4.702 -1.528 1.00 0.00 19 LYS A C 10
ATOM 10945 O O . LYS A 1 19 ? -5.528 -4.413 -2.197 1.00 0.00 19 LYS A O 10
ATOM 10964 N N . ALA A 1 20 ? -3.379 -4.059 -1.634 1.00 0.00 20 ALA A N 10
ATOM 10965 C CA . ALA A 1 20 ? -3.202 -2.953 -2.567 1.00 0.00 20 ALA A CA 10
ATOM 10966 C C . ALA A 1 20 ? -1.764 -2.881 -3.067 1.00 0.00 20 ALA A C 10
ATOM 10967 O O . ALA A 1 20 ? -0.837 -3.324 -2.388 1.00 0.00 20 ALA A O 10
ATOM 10974 N N . ARG A 1 21 ? -1.584 -2.322 -4.259 1.00 0.00 21 ARG A N 10
ATOM 10975 C CA . ARG A 1 21 ? -0.258 -2.194 -4.851 1.00 0.00 21 ARG A CA 10
ATOM 10976 C C . ARG A 1 21 ? 0.281 -0.777 -4.678 1.00 0.00 21 ARG A C 10
ATOM 10977 O O . ARG A 1 21 ? -0.414 0.201 -4.954 1.00 0.00 21 ARG A O 10
ATOM 10998 N N . VAL A 1 22 ? 1.524 -0.674 -4.218 1.00 0.00 22 VAL A N 10
ATOM 10999 C CA . VAL A 1 22 ? 2.157 0.623 -4.008 1.00 0.00 22 VAL A CA 10
ATOM 11000 C C . VAL A 1 22 ? 2.507 1.284 -5.336 1.00 0.00 22 VAL A C 10
ATOM 11001 O O . VAL A 1 22 ? 3.108 0.662 -6.213 1.00 0.00 22 VAL A O 10
ATOM 11014 N N . LEU A 1 23 ? 2.129 2.550 -5.477 1.00 0.00 23 LEU A N 10
ATOM 11015 C CA . LEU A 1 23 ? 2.404 3.298 -6.699 1.00 0.00 23 LEU A CA 10
ATOM 11016 C C . LEU A 1 23 ? 3.749 4.012 -6.609 1.00 0.00 23 LEU A C 10
ATOM 11017 O O . LEU A 1 23 ? 4.410 4.243 -7.623 1.00 0.00 23 LEU A O 10
ATOM 11033 N N . TYR A 1 24 ? 4.150 4.357 -5.391 1.00 0.00 24 TYR A N 10
ATOM 11034 C CA . TYR A 1 24 ? 5.416 5.044 -5.169 1.00 0.00 24 TYR A CA 10
ATOM 11035 C C . TYR A 1 24 ? 6.012 4.665 -3.816 1.00 0.00 24 TYR A C 10
ATOM 11036 O O . TYR A 1 24 ? 5.287 4.447 -2.845 1.00 0.00 24 TYR A O 10
ATOM 11054 N N . ASP A 1 25 ? 7.337 4.590 -3.761 1.00 0.00 25 ASP A N 10
ATOM 11055 C CA . ASP A 1 25 ? 8.033 4.239 -2.528 1.00 0.00 25 ASP A CA 10
ATOM 11056 C C . ASP A 1 25 ? 7.846 5.324 -1.472 1.00 0.00 25 ASP A C 10
ATOM 11057 O O . ASP A 1 25 ? 8.254 6.470 -1.665 1.00 0.00 25 ASP A O 10
ATOM 11066 N N . TYR A 1 26 ? 7.228 4.955 -0.356 1.00 0.00 26 TYR A N 10
ATOM 11067 C CA . TYR A 1 26 ? 6.984 5.897 0.730 1.00 0.00 26 TYR A CA 10
ATOM 11068 C C . TYR A 1 26 ? 8.010 5.721 1.844 1.00 0.00 26 TYR A C 10
ATOM 11069 O O . TYR A 1 26 ? 8.542 4.630 2.047 1.00 0.00 26 TYR A O 10
ATOM 11087 N N . ASP A 1 27 ? 8.283 6.804 2.565 1.00 0.00 27 ASP A N 10
ATOM 11088 C CA . ASP A 1 27 ? 9.244 6.771 3.661 1.00 0.00 27 ASP A CA 10
ATOM 11089 C C . ASP A 1 27 ? 8.569 7.107 4.986 1.00 0.00 27 ASP A C 10
ATOM 11090 O O . ASP A 1 27 ? 8.278 8.269 5.269 1.00 0.00 27 ASP A O 10
ATOM 11099 N N . ALA A 1 28 ? 8.320 6.083 5.796 1.00 0.00 28 ALA A N 10
ATOM 11100 C CA . ALA A 1 28 ? 7.680 6.270 7.091 1.00 0.00 28 ALA A CA 10
ATOM 11101 C C . ALA A 1 28 ? 8.456 7.264 7.949 1.00 0.00 28 ALA A C 10
ATOM 11102 O O . ALA A 1 28 ? 9.668 7.136 8.120 1.00 0.00 28 ALA A O 10
ATOM 11109 N N . ALA A 1 29 ? 7.750 8.254 8.484 1.00 0.00 29 ALA A N 10
ATOM 11110 C CA . ALA A 1 29 ? 8.372 9.269 9.325 1.00 0.00 29 ALA A CA 10
ATOM 11111 C C . ALA A 1 29 ? 8.803 8.684 10.665 1.00 0.00 29 ALA A C 10
ATOM 11112 O O . ALA A 1 29 ? 9.875 9.004 11.177 1.00 0.00 29 ALA A O 10
ATOM 11119 N N . ASN A 1 30 ? 7.960 7.824 11.228 1.00 0.00 30 ASN A N 10
ATOM 11120 C CA . ASN A 1 30 ? 8.254 7.194 12.510 1.00 0.00 30 ASN A CA 10
ATOM 11121 C C . ASN A 1 30 ? 7.569 5.835 12.619 1.00 0.00 30 ASN A C 10
ATOM 11122 O O . ASN A 1 30 ? 6.883 5.399 11.694 1.00 0.00 30 ASN A O 10
ATOM 11133 N N . SER A 1 31 ? 7.759 5.171 13.754 1.00 0.00 31 SER A N 10
ATOM 11134 C CA . SER A 1 31 ? 7.163 3.861 13.983 1.00 0.00 31 SER A CA 10
ATOM 11135 C C . SER A 1 31 ? 5.706 3.840 13.528 1.00 0.00 31 SER A C 10
ATOM 11136 O O . SER A 1 31 ? 5.296 2.972 12.756 1.00 0.00 31 SER A O 10
ATOM 11144 N N . THR A 1 32 ? 4.928 4.803 14.011 1.00 0.00 32 THR A N 10
ATOM 11145 C CA . THR A 1 32 ? 3.517 4.896 13.656 1.00 0.00 32 THR A CA 10
ATOM 11146 C C . THR A 1 32 ? 3.312 4.686 12.160 1.00 0.00 32 THR A C 10
ATOM 11147 O O . THR A 1 32 ? 2.302 4.125 11.737 1.00 0.00 32 THR A O 10
ATOM 11158 N N . GLU A 1 33 ? 4.276 5.140 11.366 1.00 0.00 33 GLU A N 10
ATOM 11159 C CA . GLU A 1 33 ? 4.199 5.002 9.916 1.00 0.00 33 GLU A CA 10
ATOM 11160 C C . GLU A 1 33 ? 5.142 3.908 9.423 1.00 0.00 33 GLU A C 10
ATOM 11161 O O . GLU A 1 33 ? 6.179 3.644 10.034 1.00 0.00 33 GLU A O 10
ATOM 11173 N N . LEU A 1 34 ? 4.775 3.274 8.315 1.00 0.00 34 LEU A N 10
ATOM 11174 C CA . LEU A 1 34 ? 5.587 2.208 7.739 1.00 0.00 34 LEU A CA 10
ATOM 11175 C C . LEU A 1 34 ? 6.096 2.598 6.355 1.00 0.00 34 LEU A C 10
ATOM 11176 O O . LEU A 1 34 ? 5.443 3.351 5.632 1.00 0.00 34 LEU A O 10
ATOM 11192 N N . SER A 1 35 ? 7.264 2.078 5.991 1.00 0.00 35 SER A N 10
ATOM 11193 C CA . SER A 1 35 ? 7.860 2.373 4.693 1.00 0.00 35 SER A CA 10
ATOM 11194 C C . SER A 1 35 ? 7.250 1.497 3.603 1.00 0.00 35 SER A C 10
ATOM 11195 O O . SER A 1 35 ? 7.023 0.303 3.803 1.00 0.00 35 SER A O 10
ATOM 11203 N N . LEU A 1 36 ? 6.985 2.099 2.449 1.00 0.00 36 LEU A N 10
ATOM 11204 C CA . LEU A 1 36 ? 6.401 1.376 1.325 1.00 0.00 36 LEU A CA 10
ATOM 11205 C C . LEU A 1 36 ? 7.318 1.429 0.107 1.00 0.00 36 LEU A C 10
ATOM 11206 O O . LEU A 1 36 ? 7.945 2.453 -0.167 1.00 0.00 36 LEU A O 10
ATOM 11222 N N . LEU A 1 37 ? 7.389 0.321 -0.622 1.00 0.00 37 LEU A N 10
ATOM 11223 C CA . LEU A 1 37 ? 8.228 0.241 -1.813 1.00 0.00 37 LEU A CA 10
ATOM 11224 C C . LEU A 1 37 ? 7.400 0.454 -3.077 1.00 0.00 37 LEU A C 10
ATOM 11225 O O . LEU A 1 37 ? 6.188 0.243 -3.079 1.00 0.00 37 LEU A O 10
ATOM 11241 N N . ALA A 1 38 ? 8.065 0.870 -4.150 1.00 0.00 38 ALA A N 10
ATOM 11242 C CA . ALA A 1 38 ? 7.392 1.107 -5.421 1.00 0.00 38 ALA A CA 10
ATOM 11243 C C . ALA A 1 38 ? 7.144 -0.203 -6.163 1.00 0.00 38 ALA A C 10
ATOM 11244 O O . ALA A 1 38 ? 8.021 -1.064 -6.230 1.00 0.00 38 ALA A O 10
ATOM 11251 N N . ASP A 1 39 ? 5.945 -0.345 -6.717 1.00 0.00 39 ASP A N 10
ATOM 11252 C CA . ASP A 1 39 ? 5.582 -1.550 -7.454 1.00 0.00 39 ASP A CA 10
ATOM 11253 C C . ASP A 1 39 ? 5.535 -2.761 -6.528 1.00 0.00 39 ASP A C 10
ATOM 11254 O O . ASP A 1 39 ? 5.929 -3.862 -6.911 1.00 0.00 39 ASP A O 10
ATOM 11263 N N . GLU A 1 40 ? 5.052 -2.548 -5.308 1.00 0.00 40 GLU A N 10
ATOM 11264 C CA . GLU A 1 40 ? 4.957 -3.623 -4.327 1.00 0.00 40 GLU A CA 10
ATOM 11265 C C . GLU A 1 40 ? 3.509 -3.834 -3.891 1.00 0.00 40 GLU A C 10
ATOM 11266 O O . GLU A 1 40 ? 2.602 -3.146 -4.359 1.00 0.00 40 GLU A O 10
ATOM 11278 N N . VAL A 1 41 ? 3.302 -4.791 -2.992 1.00 0.00 41 VAL A N 10
ATOM 11279 C CA . VAL A 1 41 ? 1.966 -5.093 -2.492 1.00 0.00 41 VAL A CA 10
ATOM 11280 C C . VAL A 1 41 ? 2.012 -5.525 -1.030 1.00 0.00 41 VAL A C 10
ATOM 11281 O O . VAL A 1 41 ? 2.743 -6.447 -0.668 1.00 0.00 41 VAL A O 10
ATOM 11294 N N . ILE A 1 42 ? 1.225 -4.854 -0.196 1.00 0.00 42 ILE A N 10
ATOM 11295 C CA . ILE A 1 42 ? 1.174 -5.170 1.226 1.00 0.00 42 ILE A CA 10
ATOM 11296 C C . ILE A 1 42 ? -0.266 -5.251 1.720 1.00 0.00 42 ILE A C 10
ATOM 11297 O O . ILE A 1 42 ? -1.203 -4.916 0.995 1.00 0.00 42 ILE A O 10
ATOM 11313 N N . THR A 1 43 ? -0.436 -5.698 2.960 1.00 0.00 43 THR A N 10
ATOM 11314 C CA . THR A 1 43 ? -1.762 -5.824 3.552 1.00 0.00 43 THR A CA 10
ATOM 11315 C C . THR A 1 43 ? -2.205 -4.512 4.191 1.00 0.00 43 THR A C 10
ATOM 11316 O O . THR A 1 43 ? -1.510 -3.959 5.043 1.00 0.00 43 THR A O 10
ATOM 11327 N N . VAL A 1 44 ? -3.367 -4.019 3.775 1.00 0.00 44 VAL A N 10
ATOM 11328 C CA . VAL A 1 44 ? -3.904 -2.773 4.309 1.00 0.00 44 VAL A CA 10
ATOM 11329 C C . VAL A 1 44 ? -5.272 -2.992 4.945 1.00 0.00 44 VAL A C 10
ATOM 11330 O O . VAL A 1 44 ? -6.042 -3.849 4.508 1.00 0.00 44 VAL A O 10
ATOM 11343 N N . PHE A 1 45 ? -5.570 -2.212 5.978 1.00 0.00 45 PHE A N 10
ATOM 11344 C CA . PHE A 1 45 ? -6.846 -2.320 6.676 1.00 0.00 45 PHE A CA 10
ATOM 11345 C C . PHE A 1 45 ? -7.122 -1.068 7.503 1.00 0.00 45 PHE A C 10
ATOM 11346 O O . PHE A 1 45 ? -6.208 -0.479 8.080 1.00 0.00 45 PHE A O 10
ATOM 11363 N N . SER A 1 46 ? -8.388 -0.668 7.555 1.00 0.00 46 SER A N 10
ATOM 11364 C CA . SER A 1 46 ? -8.785 0.517 8.308 1.00 0.00 46 SER A CA 10
ATOM 11365 C C . SER A 1 46 ? -8.884 0.205 9.798 1.00 0.00 46 SER A C 10
ATOM 11366 O O . SER A 1 46 ? -9.041 -0.950 10.194 1.00 0.00 46 SER A O 10
ATOM 11374 N N . VAL A 1 47 ? -8.790 1.245 10.621 1.00 0.00 47 VAL A N 10
ATOM 11375 C CA . VAL A 1 47 ? -8.871 1.084 12.068 1.00 0.00 47 VAL A CA 10
ATOM 11376 C C . VAL A 1 47 ? -9.647 2.231 12.706 1.00 0.00 47 VAL A C 10
ATOM 11377 O O . VAL A 1 47 ? -9.340 3.402 12.484 1.00 0.00 47 VAL A O 10
ATOM 11390 N N . VAL A 1 48 ? -10.655 1.885 13.501 1.00 0.00 48 VAL A N 10
ATOM 11391 C CA . VAL A 1 48 ? -11.475 2.885 14.174 1.00 0.00 48 VAL A CA 10
ATOM 11392 C C . VAL A 1 48 ? -10.649 4.108 14.555 1.00 0.00 48 VAL A C 10
ATOM 11393 O O . VAL A 1 48 ? -9.601 3.989 15.188 1.00 0.00 48 VAL A O 10
ATOM 11406 N N . GLY A 1 49 ? -11.129 5.285 14.166 1.00 0.00 49 GLY A N 10
ATOM 11407 C CA . GLY A 1 49 ? -10.422 6.514 14.476 1.00 0.00 49 GLY A CA 10
ATOM 11408 C C . GLY A 1 49 ? -9.290 6.792 13.508 1.00 0.00 49 GLY A C 10
ATOM 11409 O O . GLY A 1 49 ? -8.520 7.733 13.697 1.00 0.00 49 GLY A O 10
ATOM 11413 N N . MET A 1 50 ? -9.186 5.969 12.469 1.00 0.00 50 MET A N 10
ATOM 11414 C CA . MET A 1 50 ? -8.138 6.132 11.468 1.00 0.00 50 MET A CA 10
ATOM 11415 C C . MET A 1 50 ? -8.650 6.924 10.269 1.00 0.00 50 MET A C 10
ATOM 11416 O O . MET A 1 50 ? -9.625 6.535 9.627 1.00 0.00 50 MET A O 10
ATOM 11430 N N . ASP A 1 51 ? -7.986 8.036 9.974 1.00 0.00 51 ASP A N 10
ATOM 11431 C CA . ASP A 1 51 ? -8.373 8.882 8.851 1.00 0.00 51 ASP A CA 10
ATOM 11432 C C . ASP A 1 51 ? -8.621 8.046 7.600 1.00 0.00 51 ASP A C 10
ATOM 11433 O O . ASP A 1 51 ? -8.323 6.852 7.570 1.00 0.00 51 ASP A O 10
ATOM 11442 N N . SER A 1 52 ? -9.170 8.680 6.569 1.00 0.00 52 SER A N 10
ATOM 11443 C CA . SER A 1 52 ? -9.463 7.993 5.317 1.00 0.00 52 SER A CA 10
ATOM 11444 C C . SER A 1 52 ? -8.272 8.064 4.367 1.00 0.00 52 SER A C 10
ATOM 11445 O O . SER A 1 52 ? -8.224 7.358 3.359 1.00 0.00 52 SER A O 10
ATOM 11453 N N . ASP A 1 53 ? -7.312 8.922 4.695 1.00 0.00 53 ASP A N 10
ATOM 11454 C CA . ASP A 1 53 ? -6.119 9.086 3.872 1.00 0.00 53 ASP A CA 10
ATOM 11455 C C . ASP A 1 53 ? -4.951 8.287 4.443 1.00 0.00 53 ASP A C 10
ATOM 11456 O O . ASP A 1 53 ? -3.799 8.495 4.062 1.00 0.00 53 ASP A O 10
ATOM 11465 N N . TRP A 1 54 ? -5.257 7.374 5.358 1.00 0.00 54 TRP A N 10
ATOM 11466 C CA . TRP A 1 54 ? -4.233 6.545 5.982 1.00 0.00 54 TRP A CA 10
ATOM 11467 C C . TRP A 1 54 ? -4.812 5.206 6.427 1.00 0.00 54 TRP A C 10
ATOM 11468 O O . TRP A 1 54 ? -5.777 5.159 7.191 1.00 0.00 54 TRP A O 10
ATOM 11489 N N . LEU A 1 55 ? -4.218 4.120 5.945 1.00 0.00 55 LEU A N 10
ATOM 11490 C CA . LEU A 1 55 ? -4.676 2.779 6.294 1.00 0.00 55 LEU A CA 10
ATOM 11491 C C . LEU A 1 55 ? -3.645 2.060 7.158 1.00 0.00 55 LEU A C 10
ATOM 11492 O O . LEU A 1 55 ? -2.559 2.581 7.409 1.00 0.00 55 LEU A O 10
ATOM 11508 N N . MET A 1 56 ? -3.993 0.859 7.608 1.00 0.00 56 MET A N 10
ATOM 11509 C CA . MET A 1 56 ? -3.096 0.066 8.441 1.00 0.00 56 MET A CA 10
ATOM 11510 C C . MET A 1 56 ? -2.292 -0.915 7.594 1.00 0.00 56 MET A C 10
ATOM 11511 O O . MET A 1 56 ? -2.804 -1.951 7.172 1.00 0.00 56 MET A O 10
ATOM 11525 N N . GLY A 1 57 ? -1.029 -0.580 7.348 1.00 0.00 57 GLY A N 10
ATOM 11526 C CA . GLY A 1 57 ? -0.175 -1.442 6.551 1.00 0.00 57 GLY A CA 10
ATOM 11527 C C . GLY A 1 57 ? 0.623 -2.412 7.400 1.00 0.00 57 GLY A C 10
ATOM 11528 O O . GLY A 1 57 ? 0.985 -2.101 8.534 1.00 0.00 57 GLY A O 10
ATOM 11532 N N . GLU A 1 58 ? 0.896 -3.591 6.850 1.00 0.00 58 GLU A N 10
ATOM 11533 C CA . GLU A 1 58 ? 1.654 -4.610 7.566 1.00 0.00 58 GLU A CA 10
ATOM 11534 C C . GLU A 1 58 ? 2.784 -5.158 6.699 1.00 0.00 58 GLU A C 10
ATOM 11535 O O . GLU A 1 58 ? 2.543 -5.869 5.723 1.00 0.00 58 GLU A O 10
ATOM 11547 N N . ARG A 1 59 ? 4.017 -4.820 7.061 1.00 0.00 59 ARG A N 10
ATOM 11548 C CA . ARG A 1 59 ? 5.184 -5.276 6.316 1.00 0.00 59 ARG A CA 10
ATOM 11549 C C . ARG A 1 59 ? 6.350 -5.569 7.256 1.00 0.00 59 ARG A C 10
ATOM 11550 O O . ARG A 1 59 ? 6.451 -4.987 8.335 1.00 0.00 59 ARG A O 10
ATOM 11571 N N . GLY A 1 60 ? 7.227 -6.477 6.838 1.00 0.00 60 GLY A N 10
ATOM 11572 C CA . GLY A 1 60 ? 8.373 -6.832 7.655 1.00 0.00 60 GLY A CA 10
ATOM 11573 C C . GLY A 1 60 ? 8.011 -7.008 9.117 1.00 0.00 60 GLY A C 10
ATOM 11574 O O . GLY A 1 60 ? 8.494 -6.271 9.975 1.00 0.00 60 GLY A O 10
ATOM 11578 N N . ASN A 1 61 ? 7.157 -7.986 9.400 1.00 0.00 61 ASN A N 10
ATOM 11579 C CA . ASN A 1 61 ? 6.729 -8.255 10.768 1.00 0.00 61 ASN A CA 10
ATOM 11580 C C . ASN A 1 61 ? 6.466 -6.954 11.521 1.00 0.00 61 ASN A C 10
ATOM 11581 O O . ASN A 1 61 ? 6.560 -6.907 12.747 1.00 0.00 61 ASN A O 10
ATOM 11592 N N . GLN A 1 62 ? 6.138 -5.902 10.778 1.00 0.00 62 GLN A N 10
ATOM 11593 C CA . GLN A 1 62 ? 5.862 -4.602 11.376 1.00 0.00 62 GLN A CA 10
ATOM 11594 C C . GLN A 1 62 ? 4.506 -4.070 10.922 1.00 0.00 62 GLN A C 10
ATOM 11595 O O . GLN A 1 62 ? 3.938 -4.547 9.939 1.00 0.00 62 GLN A O 10
ATOM 11609 N N . LYS A 1 63 ? 3.992 -3.080 11.643 1.00 0.00 63 LYS A N 10
ATOM 11610 C CA . LYS A 1 63 ? 2.704 -2.482 11.315 1.00 0.00 63 LYS A CA 10
ATOM 11611 C C . LYS A 1 63 ? 2.752 -0.966 11.472 1.00 0.00 63 LYS A C 10
ATOM 11612 O O . LYS A 1 63 ? 3.451 -0.444 12.339 1.00 0.00 63 LYS A O 10
ATOM 11631 N N . GLY A 1 64 ? 2.002 -0.263 10.628 1.00 0.00 64 GLY A N 10
ATOM 11632 C CA . GLY A 1 64 ? 1.973 1.186 10.691 1.00 0.00 64 GLY A CA 10
ATOM 11633 C C . GLY A 1 64 ? 0.937 1.786 9.761 1.00 0.00 64 GLY A C 10
ATOM 11634 O O . GLY A 1 64 ? 0.146 1.066 9.152 1.00 0.00 64 GLY A O 10
ATOM 11638 N N . LYS A 1 65 ? 0.940 3.110 9.651 1.00 0.00 65 LYS A N 10
ATOM 11639 C CA . LYS A 1 65 ? -0.006 3.809 8.789 1.00 0.00 65 LYS A CA 10
ATOM 11640 C C . LYS A 1 65 ? 0.538 3.930 7.369 1.00 0.00 65 LYS A C 10
ATOM 11641 O O . LYS A 1 65 ? 1.746 4.053 7.165 1.00 0.00 65 LYS A O 10
ATOM 11660 N N . VAL A 1 66 ? -0.361 3.896 6.391 1.00 0.00 66 VAL A N 10
ATOM 11661 C CA . VAL A 1 66 ? 0.029 4.005 4.990 1.00 0.00 66 VAL A CA 10
ATOM 11662 C C . VAL A 1 66 ? -0.893 4.955 4.235 1.00 0.00 66 VAL A C 10
ATOM 11663 O O . VAL A 1 66 ? -2.118 4.878 4.331 1.00 0.00 66 VAL A O 10
ATOM 11676 N N . PRO A 1 67 ? -0.294 5.873 3.462 1.00 0.00 67 PRO A N 10
ATOM 11677 C CA . PRO A 1 67 ? -1.043 6.856 2.674 1.00 0.00 67 PRO A CA 10
ATOM 11678 C C . PRO A 1 67 ? -1.786 6.216 1.506 1.00 0.00 67 PRO A C 10
ATOM 11679 O O . PRO A 1 67 ? -1.169 5.697 0.575 1.00 0.00 67 PRO A O 10
ATOM 11690 N N . ILE A 1 68 ? -3.113 6.258 1.561 1.00 0.00 68 ILE A N 10
ATOM 11691 C CA . ILE A 1 68 ? -3.939 5.684 0.506 1.00 0.00 68 ILE A CA 10
ATOM 11692 C C . ILE A 1 68 ? -3.584 6.275 -0.854 1.00 0.00 68 ILE A C 10
ATOM 11693 O O . ILE A 1 68 ? -3.693 5.606 -1.882 1.00 0.00 68 ILE A O 10
ATOM 11709 N N . THR A 1 69 ? -3.155 7.533 -0.852 1.00 0.00 69 THR A N 10
ATOM 11710 C CA . THR A 1 69 ? -2.783 8.215 -2.085 1.00 0.00 69 THR A CA 10
ATOM 11711 C C . THR A 1 69 ? -1.639 7.494 -2.789 1.00 0.00 69 THR A C 10
ATOM 11712 O O . THR A 1 69 ? -1.403 7.697 -3.980 1.00 0.00 69 THR A O 10
ATOM 11723 N N . TYR A 1 70 ? -0.932 6.650 -2.045 1.00 0.00 70 TYR A N 10
ATOM 11724 C CA . TYR A 1 70 ? 0.189 5.900 -2.598 1.00 0.00 70 TYR A CA 10
ATOM 11725 C C . TYR A 1 70 ? -0.210 4.455 -2.884 1.00 0.00 70 TYR A C 10
ATOM 11726 O O . TYR A 1 70 ? 0.510 3.722 -3.562 1.00 0.00 70 TYR A O 10
ATOM 11744 N N . LEU A 1 71 ? -1.364 4.054 -2.362 1.00 0.00 71 LEU A N 10
ATOM 11745 C CA . LEU A 1 71 ? -1.863 2.697 -2.561 1.00 0.00 71 LEU A CA 10
ATOM 11746 C C . LEU A 1 71 ? -3.031 2.685 -3.542 1.00 0.00 71 LEU A C 10
ATOM 11747 O O . LEU A 1 71 ? -3.846 3.607 -3.563 1.00 0.00 71 LEU A O 10
ATOM 11763 N N . GLU A 1 72 ? -3.107 1.632 -4.350 1.00 0.00 72 GLU A N 10
ATOM 11764 C CA . GLU A 1 72 ? -4.177 1.500 -5.332 1.00 0.00 72 GLU A CA 10
ATOM 11765 C C . GLU A 1 72 ? -4.954 0.204 -5.118 1.00 0.00 72 GLU A C 10
ATOM 11766 O O . GLU A 1 72 ? -4.669 -0.816 -5.748 1.00 0.00 72 GLU A O 10
ATOM 11778 N N . LEU A 1 73 ? -5.937 0.252 -4.226 1.00 0.00 73 LEU A N 10
ATOM 11779 C CA . LEU A 1 73 ? -6.757 -0.918 -3.927 1.00 0.00 73 LEU A CA 10
ATOM 11780 C C . LEU A 1 73 ? -7.162 -1.640 -5.208 1.00 0.00 73 LEU A C 10
ATOM 11781 O O . LEU A 1 73 ? -8.038 -1.181 -5.942 1.00 0.00 73 LEU A O 10
ATOM 11797 N N . LEU A 1 74 ? -6.521 -2.774 -5.469 1.00 0.00 74 LEU A N 10
ATOM 11798 C CA . LEU A 1 74 ? -6.816 -3.562 -6.661 1.00 0.00 74 LEU A CA 10
ATOM 11799 C C . LEU A 1 74 ? -8.191 -4.214 -6.555 1.00 0.00 74 LEU A C 10
ATOM 11800 O O . LEU A 1 74 ? -8.479 -4.929 -5.596 1.00 0.00 74 LEU A O 10
ATOM 11816 N N . ASN A 1 75 ? -9.037 -3.965 -7.550 1.00 0.00 75 ASN A N 10
ATOM 11817 C CA . ASN A 1 75 ? -10.381 -4.529 -7.570 1.00 0.00 75 ASN A CA 10
ATOM 11818 C C . ASN A 1 75 ? -10.489 -5.643 -8.607 1.00 0.00 75 ASN A C 10
ATOM 11819 O O . ASN A 1 75 ? -10.390 -5.397 -9.809 1.00 0.00 75 ASN A O 10
ATOM 11830 N N . SER A 1 76 ? -10.692 -6.868 -8.133 1.00 0.00 76 SER A N 10
ATOM 11831 C CA . SER A 1 76 ? -10.810 -8.020 -9.019 1.00 0.00 76 SER A CA 10
ATOM 11832 C C . SER A 1 76 ? -12.057 -8.835 -8.687 1.00 0.00 76 SER A C 10
ATOM 11833 O O . SER A 1 76 ? -12.512 -8.856 -7.545 1.00 0.00 76 SER A O 10
ATOM 11841 N N . GLY A 1 77 ? -12.604 -9.504 -9.698 1.00 0.00 77 GLY A N 10
ATOM 11842 C CA . GLY A 1 77 ? -13.793 -10.311 -9.495 1.00 0.00 77 GLY A CA 10
ATOM 11843 C C . GLY A 1 77 ? -13.479 -11.665 -8.890 1.00 0.00 77 GLY A C 10
ATOM 11844 O O . GLY A 1 77 ? -12.414 -12.239 -9.120 1.00 0.00 77 GLY A O 10
ATOM 11848 N N . PRO A 1 78 ? -14.421 -12.196 -8.096 1.00 0.00 78 PRO A N 10
ATOM 11849 C CA . PRO A 1 78 ? -14.261 -13.497 -7.440 1.00 0.00 78 PRO A CA 10
ATOM 11850 C C . PRO A 1 78 ? -14.304 -14.655 -8.430 1.00 0.00 78 PRO A C 10
ATOM 11851 O O . PRO A 1 78 ? -15.306 -14.863 -9.114 1.00 0.00 78 PRO A O 10
ATOM 11862 N N . SER A 1 79 ? -13.211 -15.407 -8.502 1.00 0.00 79 SER A N 10
ATOM 11863 C CA . SER A 1 79 ? -13.123 -16.544 -9.412 1.00 0.00 79 SER A CA 10
ATOM 11864 C C . SER A 1 79 ? -12.725 -17.811 -8.662 1.00 0.00 79 SER A C 10
ATOM 11865 O O . SER A 1 79 ? -11.561 -18.212 -8.672 1.00 0.00 79 SER A O 10
ATOM 11873 N N . SER A 1 80 ? -13.700 -18.437 -8.012 1.00 0.00 80 SER A N 10
ATOM 11874 C CA . SER A 1 80 ? -13.452 -19.657 -7.253 1.00 0.00 80 SER A CA 10
ATOM 11875 C C . SER A 1 80 ? -14.763 -20.356 -6.905 1.00 0.00 80 SER A C 10
ATOM 11876 O O . SER A 1 80 ? -15.846 -19.809 -7.112 1.00 0.00 80 SER A O 10
ATOM 11884 N N . GLY A 1 81 ? -14.656 -21.571 -6.374 1.00 0.00 81 GLY A N 10
ATOM 11885 C CA . GLY A 1 81 ? -15.840 -22.326 -6.005 1.00 0.00 81 GLY A CA 10
ATOM 11886 C C . GLY A 1 81 ? -15.696 -23.009 -4.660 1.00 0.00 81 GLY A C 10
ATOM 11887 O O . GLY A 1 81 ? -16.686 -23.430 -4.061 1.00 0.00 81 GLY A O 10
ATOM 11891 N N . GLY A 1 1 ? 18.495 1.697 -6.642 1.00 0.00 1 GLY A N 11
ATOM 11892 C CA . GLY A 1 1 ? 17.542 1.009 -7.493 1.00 0.00 1 GLY A CA 11
ATOM 11893 C C . GLY A 1 1 ? 16.656 0.054 -6.718 1.00 0.00 1 GLY A C 11
ATOM 11894 O O . GLY A 1 1 ? 15.624 0.453 -6.179 1.00 0.00 1 GLY A O 11
ATOM 11898 N N . SER A 1 2 ? 17.060 -1.211 -6.663 1.00 0.00 2 SER A N 11
ATOM 11899 C CA . SER A 1 2 ? 16.292 -2.228 -5.952 1.00 0.00 2 SER A CA 11
ATOM 11900 C C . SER A 1 2 ? 17.092 -3.521 -5.823 1.00 0.00 2 SER A C 11
ATOM 11901 O O . SER A 1 2 ? 18.141 -3.679 -6.447 1.00 0.00 2 SER A O 11
ATOM 11909 N N . SER A 1 3 ? 16.587 -4.442 -5.009 1.00 0.00 3 SER A N 11
ATOM 11910 C CA . SER A 1 3 ? 17.255 -5.721 -4.794 1.00 0.00 3 SER A CA 11
ATOM 11911 C C . SER A 1 3 ? 16.367 -6.879 -5.237 1.00 0.00 3 SER A C 11
ATOM 11912 O O . SER A 1 3 ? 16.788 -7.740 -6.008 1.00 0.00 3 SER A O 11
ATOM 11920 N N . GLY A 1 4 ? 15.133 -6.893 -4.741 1.00 0.00 4 GLY A N 11
ATOM 11921 C CA . GLY A 1 4 ? 14.203 -7.950 -5.095 1.00 0.00 4 GLY A CA 11
ATOM 11922 C C . GLY A 1 4 ? 14.410 -9.205 -4.270 1.00 0.00 4 GLY A C 11
ATOM 11923 O O . GLY A 1 4 ? 14.809 -10.243 -4.797 1.00 0.00 4 GLY A O 11
ATOM 11927 N N . SER A 1 5 ? 14.140 -9.109 -2.972 1.00 0.00 5 SER A N 11
ATOM 11928 C CA . SER A 1 5 ? 14.304 -10.244 -2.071 1.00 0.00 5 SER A CA 11
ATOM 11929 C C . SER A 1 5 ? 12.980 -10.604 -1.404 1.00 0.00 5 SER A C 11
ATOM 11930 O O . SER A 1 5 ? 12.649 -10.086 -0.337 1.00 0.00 5 SER A O 11
ATOM 11938 N N . SER A 1 6 ? 12.226 -11.494 -2.040 1.00 0.00 6 SER A N 11
ATOM 11939 C CA . SER A 1 6 ? 10.936 -11.921 -1.511 1.00 0.00 6 SER A CA 11
ATOM 11940 C C . SER A 1 6 ? 10.867 -13.442 -1.408 1.00 0.00 6 SER A C 11
ATOM 11941 O O . SER A 1 6 ? 11.359 -14.157 -2.280 1.00 0.00 6 SER A O 11
ATOM 11949 N N . GLY A 1 7 ? 10.252 -13.930 -0.335 1.00 0.00 7 GLY A N 11
ATOM 11950 C CA . GLY A 1 7 ? 10.130 -15.362 -0.137 1.00 0.00 7 GLY A CA 11
ATOM 11951 C C . GLY A 1 7 ? 9.215 -15.711 1.020 1.00 0.00 7 GLY A C 11
ATOM 11952 O O . GLY A 1 7 ? 9.654 -15.790 2.168 1.00 0.00 7 GLY A O 11
ATOM 11956 N N . LEU A 1 8 ? 7.938 -15.920 0.719 1.00 0.00 8 LEU A N 11
ATOM 11957 C CA . LEU A 1 8 ? 6.956 -16.261 1.744 1.00 0.00 8 LEU A CA 11
ATOM 11958 C C . LEU A 1 8 ? 6.133 -17.475 1.326 1.00 0.00 8 LEU A C 11
ATOM 11959 O O . LEU A 1 8 ? 5.109 -17.342 0.657 1.00 0.00 8 LEU A O 11
ATOM 11975 N N . ASN A 1 9 ? 6.587 -18.658 1.727 1.00 0.00 9 ASN A N 11
ATOM 11976 C CA . ASN A 1 9 ? 5.891 -19.896 1.396 1.00 0.00 9 ASN A CA 11
ATOM 11977 C C . ASN A 1 9 ? 5.047 -20.377 2.572 1.00 0.00 9 ASN A C 11
ATOM 11978 O O . ASN A 1 9 ? 5.513 -21.153 3.407 1.00 0.00 9 ASN A O 11
ATOM 11989 N N . ASP A 1 10 ? 3.804 -19.912 2.631 1.00 0.00 10 ASP A N 11
ATOM 11990 C CA . ASP A 1 10 ? 2.894 -20.296 3.704 1.00 0.00 10 ASP A CA 11
ATOM 11991 C C . ASP A 1 10 ? 1.605 -20.885 3.139 1.00 0.00 10 ASP A C 11
ATOM 11992 O O . ASP A 1 10 ? 1.296 -20.710 1.959 1.00 0.00 10 ASP A O 11
ATOM 12001 N N . LEU A 1 11 ? 0.858 -21.583 3.987 1.00 0.00 11 LEU A N 11
ATOM 12002 C CA . LEU A 1 11 ? -0.398 -22.198 3.572 1.00 0.00 11 LEU A CA 11
ATOM 12003 C C . LEU A 1 11 ? -1.566 -21.655 4.388 1.00 0.00 11 LEU A C 11
ATOM 12004 O O . LEU A 1 11 ? -1.934 -22.221 5.418 1.00 0.00 11 LEU A O 11
ATOM 12020 N N . LYS A 1 12 ? -2.148 -20.556 3.921 1.00 0.00 12 LYS A N 11
ATOM 12021 C CA . LYS A 1 12 ? -3.277 -19.937 4.604 1.00 0.00 12 LYS A CA 11
ATOM 12022 C C . LYS A 1 12 ? -4.066 -19.043 3.653 1.00 0.00 12 LYS A C 11
ATOM 12023 O O . LYS A 1 12 ? -3.492 -18.394 2.779 1.00 0.00 12 LYS A O 11
ATOM 12042 N N . GLU A 1 13 ? -5.383 -19.014 3.830 1.00 0.00 13 GLU A N 11
ATOM 12043 C CA . GLU A 1 13 ? -6.249 -18.198 2.987 1.00 0.00 13 GLU A CA 11
ATOM 12044 C C . GLU A 1 13 ? -7.150 -17.305 3.835 1.00 0.00 13 GLU A C 11
ATOM 12045 O O . GLU A 1 13 ? -8.323 -17.110 3.518 1.00 0.00 13 GLU A O 11
ATOM 12057 N N . SER A 1 14 ? -6.593 -16.767 4.915 1.00 0.00 14 SER A N 11
ATOM 12058 C CA . SER A 1 14 ? -7.346 -15.899 5.812 1.00 0.00 14 SER A CA 11
ATOM 12059 C C . SER A 1 14 ? -8.178 -14.892 5.022 1.00 0.00 14 SER A C 11
ATOM 12060 O O . SER A 1 14 ? -9.356 -14.683 5.309 1.00 0.00 14 SER A O 11
ATOM 12068 N N . SER A 1 15 ? -7.554 -14.272 4.025 1.00 0.00 15 SER A N 11
ATOM 12069 C CA . SER A 1 15 ? -8.234 -13.284 3.195 1.00 0.00 15 SER A CA 11
ATOM 12070 C C . SER A 1 15 ? -9.084 -12.349 4.050 1.00 0.00 15 SER A C 11
ATOM 12071 O O . SER A 1 15 ? -10.194 -11.979 3.670 1.00 0.00 15 SER A O 11
ATOM 12079 N N . ASN A 1 16 ? -8.553 -11.969 5.208 1.00 0.00 16 ASN A N 11
ATOM 12080 C CA . ASN A 1 16 ? -9.261 -11.077 6.118 1.00 0.00 16 ASN A CA 11
ATOM 12081 C C . ASN A 1 16 ? -8.954 -9.618 5.798 1.00 0.00 16 ASN A C 11
ATOM 12082 O O . ASN A 1 16 ? -9.847 -8.848 5.445 1.00 0.00 16 ASN A O 11
ATOM 12093 N N . ASN A 1 17 ? -7.685 -9.244 5.924 1.00 0.00 17 ASN A N 11
ATOM 12094 C CA . ASN A 1 17 ? -7.260 -7.877 5.648 1.00 0.00 17 ASN A CA 11
ATOM 12095 C C . ASN A 1 17 ? -7.313 -7.582 4.152 1.00 0.00 17 ASN A C 11
ATOM 12096 O O . ASN A 1 17 ? -7.536 -8.479 3.340 1.00 0.00 17 ASN A O 11
ATOM 12107 N N . ARG A 1 18 ? -7.104 -6.319 3.796 1.00 0.00 18 ARG A N 11
ATOM 12108 C CA . ARG A 1 18 ? -7.128 -5.905 2.398 1.00 0.00 18 ARG A CA 11
ATOM 12109 C C . ARG A 1 18 ? -5.720 -5.895 1.809 1.00 0.00 18 ARG A C 11
ATOM 12110 O O . ARG A 1 18 ? -4.731 -5.964 2.538 1.00 0.00 18 ARG A O 11
ATOM 12131 N N . LYS A 1 19 ? -5.639 -5.810 0.486 1.00 0.00 19 LYS A N 11
ATOM 12132 C CA . LYS A 1 19 ? -4.353 -5.790 -0.202 1.00 0.00 19 LYS A CA 11
ATOM 12133 C C . LYS A 1 19 ? -4.345 -4.741 -1.310 1.00 0.00 19 LYS A C 11
ATOM 12134 O O . LYS A 1 19 ? -5.352 -4.530 -1.985 1.00 0.00 19 LYS A O 11
ATOM 12153 N N . ALA A 1 20 ? -3.202 -4.089 -1.492 1.00 0.00 20 ALA A N 11
ATOM 12154 C CA . ALA A 1 20 ? -3.062 -3.065 -2.520 1.00 0.00 20 ALA A CA 11
ATOM 12155 C C . ALA A 1 20 ? -1.628 -2.994 -3.033 1.00 0.00 20 ALA A C 11
ATOM 12156 O O . ALA A 1 20 ? -0.693 -3.416 -2.351 1.00 0.00 20 ALA A O 11
ATOM 12163 N N . ARG A 1 21 ? -1.461 -2.458 -4.237 1.00 0.00 21 ARG A N 11
ATOM 12164 C CA . ARG A 1 21 ? -0.140 -2.333 -4.841 1.00 0.00 21 ARG A CA 11
ATOM 12165 C C . ARG A 1 21 ? 0.387 -0.907 -4.709 1.00 0.00 21 ARG A C 11
ATOM 12166 O O . ARG A 1 21 ? -0.318 0.057 -5.007 1.00 0.00 21 ARG A O 11
ATOM 12187 N N . VAL A 1 22 ? 1.631 -0.781 -4.258 1.00 0.00 22 VAL A N 11
ATOM 12188 C CA . VAL A 1 22 ? 2.253 0.527 -4.086 1.00 0.00 22 VAL A CA 11
ATOM 12189 C C . VAL A 1 22 ? 2.621 1.142 -5.432 1.00 0.00 22 VAL A C 11
ATOM 12190 O O . VAL A 1 22 ? 3.171 0.469 -6.305 1.00 0.00 22 VAL A O 11
ATOM 12203 N N . LEU A 1 23 ? 2.315 2.424 -5.593 1.00 0.00 23 LEU A N 11
ATOM 12204 C CA . LEU A 1 23 ? 2.615 3.132 -6.834 1.00 0.00 23 LEU A CA 11
ATOM 12205 C C . LEU A 1 23 ? 3.968 3.831 -6.749 1.00 0.00 23 LEU A C 11
ATOM 12206 O O . LEU A 1 23 ? 4.625 4.058 -7.765 1.00 0.00 23 LEU A O 11
ATOM 12222 N N . TYR A 1 24 ? 4.378 4.167 -5.531 1.00 0.00 24 TYR A N 11
ATOM 12223 C CA . TYR A 1 24 ? 5.653 4.840 -5.313 1.00 0.00 24 TYR A CA 11
ATOM 12224 C C . TYR A 1 24 ? 6.230 4.486 -3.946 1.00 0.00 24 TYR A C 11
ATOM 12225 O O . TYR A 1 24 ? 5.491 4.203 -3.003 1.00 0.00 24 TYR A O 11
ATOM 12243 N N . ASP A 1 25 ? 7.554 4.505 -3.847 1.00 0.00 25 ASP A N 11
ATOM 12244 C CA . ASP A 1 25 ? 8.232 4.188 -2.596 1.00 0.00 25 ASP A CA 11
ATOM 12245 C C . ASP A 1 25 ? 8.024 5.296 -1.569 1.00 0.00 25 ASP A C 11
ATOM 12246 O O . ASP A 1 25 ? 8.381 6.451 -1.805 1.00 0.00 25 ASP A O 11
ATOM 12255 N N . TYR A 1 26 ? 7.443 4.938 -0.429 1.00 0.00 26 TYR A N 11
ATOM 12256 C CA . TYR A 1 26 ? 7.184 5.903 0.633 1.00 0.00 26 TYR A CA 11
ATOM 12257 C C . TYR A 1 26 ? 8.135 5.690 1.807 1.00 0.00 26 TYR A C 11
ATOM 12258 O O . TYR A 1 26 ? 8.650 4.591 2.011 1.00 0.00 26 TYR A O 11
ATOM 12276 N N . ASP A 1 27 ? 8.362 6.749 2.576 1.00 0.00 27 ASP A N 11
ATOM 12277 C CA . ASP A 1 27 ? 9.249 6.679 3.731 1.00 0.00 27 ASP A CA 11
ATOM 12278 C C . ASP A 1 27 ? 8.538 7.162 4.992 1.00 0.00 27 ASP A C 11
ATOM 12279 O O . ASP A 1 27 ? 8.341 8.362 5.184 1.00 0.00 27 ASP A O 11
ATOM 12288 N N . ALA A 1 28 ? 8.154 6.220 5.846 1.00 0.00 28 ALA A N 11
ATOM 12289 C CA . ALA A 1 28 ? 7.466 6.549 7.088 1.00 0.00 28 ALA A CA 11
ATOM 12290 C C . ALA A 1 28 ? 8.029 7.825 7.706 1.00 0.00 28 ALA A C 11
ATOM 12291 O O . ALA A 1 28 ? 9.243 8.009 7.774 1.00 0.00 28 ALA A O 11
ATOM 12298 N N . ALA A 1 29 ? 7.137 8.703 8.154 1.00 0.00 29 ALA A N 11
ATOM 12299 C CA . ALA A 1 29 ? 7.545 9.961 8.767 1.00 0.00 29 ALA A CA 11
ATOM 12300 C C . ALA A 1 29 ? 7.842 9.777 10.251 1.00 0.00 29 ALA A C 11
ATOM 12301 O O . ALA A 1 29 ? 8.720 10.438 10.804 1.00 0.00 29 ALA A O 11
ATOM 12308 N N . ASN A 1 30 ? 7.104 8.876 10.891 1.00 0.00 30 ASN A N 11
ATOM 12309 C CA . ASN A 1 30 ? 7.287 8.607 12.312 1.00 0.00 30 ASN A CA 11
ATOM 12310 C C . ASN A 1 30 ? 6.954 7.154 12.638 1.00 0.00 30 ASN A C 11
ATOM 12311 O O . ASN A 1 30 ? 6.594 6.376 11.755 1.00 0.00 30 ASN A O 11
ATOM 12322 N N . SER A 1 31 ? 7.075 6.797 13.913 1.00 0.00 31 SER A N 11
ATOM 12323 C CA . SER A 1 31 ? 6.789 5.437 14.356 1.00 0.00 31 SER A CA 11
ATOM 12324 C C . SER A 1 31 ? 5.349 5.051 14.031 1.00 0.00 31 SER A C 11
ATOM 12325 O O . SER A 1 31 ? 4.992 3.872 14.040 1.00 0.00 31 SER A O 11
ATOM 12333 N N . THR A 1 32 ? 4.525 6.054 13.743 1.00 0.00 32 THR A N 11
ATOM 12334 C CA . THR A 1 32 ? 3.124 5.821 13.416 1.00 0.00 32 THR A CA 11
ATOM 12335 C C . THR A 1 32 ? 2.929 5.667 11.912 1.00 0.00 32 THR A C 11
ATOM 12336 O O . THR A 1 32 ? 1.855 5.954 11.384 1.00 0.00 32 THR A O 11
ATOM 12347 N N . GLU A 1 33 ? 3.974 5.211 11.228 1.00 0.00 33 GLU A N 11
ATOM 12348 C CA . GLU A 1 33 ? 3.915 5.019 9.783 1.00 0.00 33 GLU A CA 11
ATOM 12349 C C . GLU A 1 33 ? 4.926 3.969 9.333 1.00 0.00 33 GLU A C 11
ATOM 12350 O O . GLU A 1 33 ? 5.952 3.759 9.982 1.00 0.00 33 GLU A O 11
ATOM 12362 N N . LEU A 1 34 ? 4.630 3.311 8.218 1.00 0.00 34 LEU A N 11
ATOM 12363 C CA . LEU A 1 34 ? 5.512 2.281 7.679 1.00 0.00 34 LEU A CA 11
ATOM 12364 C C . LEU A 1 34 ? 6.026 2.673 6.298 1.00 0.00 34 LEU A C 11
ATOM 12365 O O . LEU A 1 34 ? 5.355 3.388 5.554 1.00 0.00 34 LEU A O 11
ATOM 12381 N N . SER A 1 35 ? 7.221 2.198 5.960 1.00 0.00 35 SER A N 11
ATOM 12382 C CA . SER A 1 35 ? 7.827 2.499 4.668 1.00 0.00 35 SER A CA 11
ATOM 12383 C C . SER A 1 35 ? 7.158 1.698 3.555 1.00 0.00 35 SER A C 11
ATOM 12384 O O . SER A 1 35 ? 6.588 0.634 3.796 1.00 0.00 35 SER A O 11
ATOM 12392 N N . LEU A 1 36 ? 7.233 2.218 2.335 1.00 0.00 36 LEU A N 11
ATOM 12393 C CA . LEU A 1 36 ? 6.636 1.553 1.182 1.00 0.00 36 LEU A CA 11
ATOM 12394 C C . LEU A 1 36 ? 7.570 1.609 -0.023 1.00 0.00 36 LEU A C 11
ATOM 12395 O O . LEU A 1 36 ? 8.324 2.568 -0.193 1.00 0.00 36 LEU A O 11
ATOM 12411 N N . LEU A 1 37 ? 7.512 0.578 -0.859 1.00 0.00 37 LEU A N 11
ATOM 12412 C CA . LEU A 1 37 ? 8.350 0.511 -2.051 1.00 0.00 37 LEU A CA 11
ATOM 12413 C C . LEU A 1 37 ? 7.499 0.517 -3.316 1.00 0.00 37 LEU A C 11
ATOM 12414 O O . LEU A 1 37 ? 6.310 0.203 -3.278 1.00 0.00 37 LEU A O 11
ATOM 12430 N N . ALA A 1 38 ? 8.117 0.874 -4.438 1.00 0.00 38 ALA A N 11
ATOM 12431 C CA . ALA A 1 38 ? 7.417 0.916 -5.715 1.00 0.00 38 ALA A CA 11
ATOM 12432 C C . ALA A 1 38 ? 7.274 -0.481 -6.309 1.00 0.00 38 ALA A C 11
ATOM 12433 O O . ALA A 1 38 ? 8.245 -1.233 -6.391 1.00 0.00 38 ALA A O 11
ATOM 12440 N N . ASP A 1 39 ? 6.059 -0.822 -6.722 1.00 0.00 39 ASP A N 11
ATOM 12441 C CA . ASP A 1 39 ? 5.789 -2.129 -7.309 1.00 0.00 39 ASP A CA 11
ATOM 12442 C C . ASP A 1 39 ? 5.760 -3.212 -6.235 1.00 0.00 39 ASP A C 11
ATOM 12443 O O . ASP A 1 39 ? 6.242 -4.324 -6.448 1.00 0.00 39 ASP A O 11
ATOM 12452 N N . GLU A 1 40 ? 5.193 -2.878 -5.080 1.00 0.00 40 GLU A N 11
ATOM 12453 C CA . GLU A 1 40 ? 5.103 -3.821 -3.972 1.00 0.00 40 GLU A CA 11
ATOM 12454 C C . GLU A 1 40 ? 3.707 -3.807 -3.356 1.00 0.00 40 GLU A C 11
ATOM 12455 O O . GLU A 1 40 ? 3.144 -2.745 -3.090 1.00 0.00 40 GLU A O 11
ATOM 12467 N N . VAL A 1 41 ? 3.153 -4.995 -3.134 1.00 0.00 41 VAL A N 11
ATOM 12468 C CA . VAL A 1 41 ? 1.823 -5.120 -2.549 1.00 0.00 41 VAL A CA 11
ATOM 12469 C C . VAL A 1 41 ? 1.897 -5.649 -1.122 1.00 0.00 41 VAL A C 11
ATOM 12470 O O . VAL A 1 41 ? 2.425 -6.735 -0.878 1.00 0.00 41 VAL A O 11
ATOM 12483 N N . ILE A 1 42 ? 1.365 -4.876 -0.181 1.00 0.00 42 ILE A N 11
ATOM 12484 C CA . ILE A 1 42 ? 1.370 -5.268 1.223 1.00 0.00 42 ILE A CA 11
ATOM 12485 C C . ILE A 1 42 ? -0.050 -5.416 1.757 1.00 0.00 42 ILE A C 11
ATOM 12486 O O . ILE A 1 42 ? -1.022 -5.115 1.063 1.00 0.00 42 ILE A O 11
ATOM 12502 N N . THR A 1 43 ? -0.165 -5.882 2.997 1.00 0.00 43 THR A N 11
ATOM 12503 C CA . THR A 1 43 ? -1.466 -6.070 3.626 1.00 0.00 43 THR A CA 11
ATOM 12504 C C . THR A 1 43 ? -1.943 -4.786 4.296 1.00 0.00 43 THR A C 11
ATOM 12505 O O . THR A 1 43 ? -1.293 -4.269 5.205 1.00 0.00 43 THR A O 11
ATOM 12516 N N . VAL A 1 44 ? -3.084 -4.276 3.842 1.00 0.00 44 VAL A N 11
ATOM 12517 C CA . VAL A 1 44 ? -3.650 -3.053 4.399 1.00 0.00 44 VAL A CA 11
ATOM 12518 C C . VAL A 1 44 ? -5.025 -3.310 5.003 1.00 0.00 44 VAL A C 11
ATOM 12519 O O . VAL A 1 44 ? -5.801 -4.115 4.487 1.00 0.00 44 VAL A O 11
ATOM 12532 N N . PHE A 1 45 ? -5.322 -2.620 6.099 1.00 0.00 45 PHE A N 11
ATOM 12533 C CA . PHE A 1 45 ? -6.606 -2.773 6.775 1.00 0.00 45 PHE A CA 11
ATOM 12534 C C . PHE A 1 45 ? -6.966 -1.509 7.550 1.00 0.00 45 PHE A C 11
ATOM 12535 O O . PHE A 1 45 ? -6.095 -0.836 8.101 1.00 0.00 45 PHE A O 11
ATOM 12552 N N . SER A 1 46 ? -8.257 -1.193 7.588 1.00 0.00 46 SER A N 11
ATOM 12553 C CA . SER A 1 46 ? -8.733 -0.008 8.292 1.00 0.00 46 SER A CA 11
ATOM 12554 C C . SER A 1 46 ? -8.835 -0.271 9.791 1.00 0.00 46 SER A C 11
ATOM 12555 O O . SER A 1 46 ? -9.074 -1.400 10.221 1.00 0.00 46 SER A O 11
ATOM 12563 N N . VAL A 1 47 ? -8.650 0.780 10.584 1.00 0.00 47 VAL A N 11
ATOM 12564 C CA . VAL A 1 47 ? -8.722 0.665 12.036 1.00 0.00 47 VAL A CA 11
ATOM 12565 C C . VAL A 1 47 ? -9.514 1.819 12.640 1.00 0.00 47 VAL A C 11
ATOM 12566 O O . VAL A 1 47 ? -9.455 2.948 12.154 1.00 0.00 47 VAL A O 11
ATOM 12579 N N . VAL A 1 48 ? -10.255 1.527 13.705 1.00 0.00 48 VAL A N 11
ATOM 12580 C CA . VAL A 1 48 ? -11.058 2.541 14.378 1.00 0.00 48 VAL A CA 11
ATOM 12581 C C . VAL A 1 48 ? -10.212 3.752 14.753 1.00 0.00 48 VAL A C 11
ATOM 12582 O O . VAL A 1 48 ? -9.104 3.613 15.269 1.00 0.00 48 VAL A O 11
ATOM 12595 N N . GLY A 1 49 ? -10.743 4.943 14.490 1.00 0.00 49 GLY A N 11
ATOM 12596 C CA . GLY A 1 49 ? -10.024 6.162 14.807 1.00 0.00 49 GLY A CA 11
ATOM 12597 C C . GLY A 1 49 ? -8.922 6.461 13.811 1.00 0.00 49 GLY A C 11
ATOM 12598 O O . GLY A 1 49 ? -7.979 7.190 14.118 1.00 0.00 49 GLY A O 11
ATOM 12602 N N . MET A 1 50 ? -9.039 5.895 12.614 1.00 0.00 50 MET A N 11
ATOM 12603 C CA . MET A 1 50 ? -8.043 6.105 11.569 1.00 0.00 50 MET A CA 11
ATOM 12604 C C . MET A 1 50 ? -8.598 6.992 10.460 1.00 0.00 50 MET A C 11
ATOM 12605 O O . MET A 1 50 ? -9.809 7.051 10.246 1.00 0.00 50 MET A O 11
ATOM 12619 N N . ASP A 1 51 ? -7.706 7.682 9.758 1.00 0.00 51 ASP A N 11
ATOM 12620 C CA . ASP A 1 51 ? -8.106 8.567 8.670 1.00 0.00 51 ASP A CA 11
ATOM 12621 C C . ASP A 1 51 ? -8.311 7.781 7.378 1.00 0.00 51 ASP A C 11
ATOM 12622 O O . ASP A 1 51 ? -7.715 6.722 7.183 1.00 0.00 51 ASP A O 11
ATOM 12631 N N . SER A 1 52 ? -9.157 8.308 6.499 1.00 0.00 52 SER A N 11
ATOM 12632 C CA . SER A 1 52 ? -9.444 7.654 5.228 1.00 0.00 52 SER A CA 11
ATOM 12633 C C . SER A 1 52 ? -8.238 7.725 4.296 1.00 0.00 52 SER A C 11
ATOM 12634 O O . SER A 1 52 ? -8.140 6.967 3.331 1.00 0.00 52 SER A O 11
ATOM 12642 N N . ASP A 1 53 ? -7.323 8.640 4.593 1.00 0.00 53 ASP A N 11
ATOM 12643 C CA . ASP A 1 53 ? -6.122 8.811 3.783 1.00 0.00 53 ASP A CA 11
ATOM 12644 C C . ASP A 1 53 ? -4.956 8.018 4.366 1.00 0.00 53 ASP A C 11
ATOM 12645 O O . ASP A 1 53 ? -3.801 8.235 4.000 1.00 0.00 53 ASP A O 11
ATOM 12654 N N . TRP A 1 54 ? -5.268 7.100 5.274 1.00 0.00 54 TRP A N 11
ATOM 12655 C CA . TRP A 1 54 ? -4.246 6.275 5.908 1.00 0.00 54 TRP A CA 11
ATOM 12656 C C . TRP A 1 54 ? -4.810 4.915 6.301 1.00 0.00 54 TRP A C 11
ATOM 12657 O O . TRP A 1 54 ? -5.877 4.827 6.910 1.00 0.00 54 TRP A O 11
ATOM 12678 N N . LEU A 1 55 ? -4.090 3.856 5.949 1.00 0.00 55 LEU A N 11
ATOM 12679 C CA . LEU A 1 55 ? -4.519 2.498 6.265 1.00 0.00 55 LEU A CA 11
ATOM 12680 C C . LEU A 1 55 ? -3.491 1.792 7.144 1.00 0.00 55 LEU A C 11
ATOM 12681 O O . LEU A 1 55 ? -2.378 2.283 7.329 1.00 0.00 55 LEU A O 11
ATOM 12697 N N . MET A 1 56 ? -3.872 0.638 7.680 1.00 0.00 56 MET A N 11
ATOM 12698 C CA . MET A 1 56 ? -2.982 -0.138 8.536 1.00 0.00 56 MET A CA 11
ATOM 12699 C C . MET A 1 56 ? -2.136 -1.101 7.710 1.00 0.00 56 MET A C 11
ATOM 12700 O O . MET A 1 56 ? -2.605 -2.165 7.306 1.00 0.00 56 MET A O 11
ATOM 12714 N N . GLY A 1 57 ? -0.886 -0.722 7.461 1.00 0.00 57 GLY A N 11
ATOM 12715 C CA . GLY A 1 57 ? 0.004 -1.564 6.684 1.00 0.00 57 GLY A CA 11
ATOM 12716 C C . GLY A 1 57 ? 0.774 -2.544 7.546 1.00 0.00 57 GLY A C 11
ATOM 12717 O O . GLY A 1 57 ? 1.178 -2.216 8.661 1.00 0.00 57 GLY A O 11
ATOM 12721 N N . GLU A 1 58 ? 0.977 -3.752 7.028 1.00 0.00 58 GLU A N 11
ATOM 12722 C CA . GLU A 1 58 ? 1.702 -4.784 7.760 1.00 0.00 58 GLU A CA 11
ATOM 12723 C C . GLU A 1 58 ? 2.746 -5.452 6.870 1.00 0.00 58 GLU A C 11
ATOM 12724 O O . GLU A 1 58 ? 2.408 -6.192 5.947 1.00 0.00 58 GLU A O 11
ATOM 12736 N N . ARG A 1 59 ? 4.016 -5.183 7.154 1.00 0.00 59 ARG A N 11
ATOM 12737 C CA . ARG A 1 59 ? 5.110 -5.755 6.378 1.00 0.00 59 ARG A CA 11
ATOM 12738 C C . ARG A 1 59 ? 5.948 -6.700 7.235 1.00 0.00 59 ARG A C 11
ATOM 12739 O O . ARG A 1 59 ? 6.790 -6.262 8.018 1.00 0.00 59 ARG A O 11
ATOM 12760 N N . GLY A 1 60 ? 5.710 -7.999 7.080 1.00 0.00 60 GLY A N 11
ATOM 12761 C CA . GLY A 1 60 ? 6.450 -8.985 7.846 1.00 0.00 60 GLY A CA 11
ATOM 12762 C C . GLY A 1 60 ? 6.206 -8.863 9.337 1.00 0.00 60 GLY A C 11
ATOM 12763 O O . GLY A 1 60 ? 5.227 -9.397 9.858 1.00 0.00 60 GLY A O 11
ATOM 12767 N N . ASN A 1 61 ? 7.098 -8.160 10.026 1.00 0.00 61 ASN A N 11
ATOM 12768 C CA . ASN A 1 61 ? 6.976 -7.972 11.467 1.00 0.00 61 ASN A CA 11
ATOM 12769 C C . ASN A 1 61 ? 6.937 -6.489 11.821 1.00 0.00 61 ASN A C 11
ATOM 12770 O O . ASN A 1 61 ? 7.533 -6.061 12.809 1.00 0.00 61 ASN A O 11
ATOM 12781 N N . GLN A 1 62 ? 6.230 -5.710 11.008 1.00 0.00 62 GLN A N 11
ATOM 12782 C CA . GLN A 1 62 ? 6.114 -4.275 11.235 1.00 0.00 62 GLN A CA 11
ATOM 12783 C C . GLN A 1 62 ? 4.733 -3.770 10.830 1.00 0.00 62 GLN A C 11
ATOM 12784 O O . GLN A 1 62 ? 4.158 -4.228 9.842 1.00 0.00 62 GLN A O 11
ATOM 12798 N N . LYS A 1 63 ? 4.205 -2.823 11.598 1.00 0.00 63 LYS A N 11
ATOM 12799 C CA . LYS A 1 63 ? 2.892 -2.254 11.320 1.00 0.00 63 LYS A CA 11
ATOM 12800 C C . LYS A 1 63 ? 2.919 -0.734 11.446 1.00 0.00 63 LYS A C 11
ATOM 12801 O O . LYS A 1 63 ? 3.625 -0.185 12.291 1.00 0.00 63 LYS A O 11
ATOM 12820 N N . GLY A 1 64 ? 2.145 -0.060 10.601 1.00 0.00 64 GLY A N 11
ATOM 12821 C CA . GLY A 1 64 ? 2.094 1.390 10.637 1.00 0.00 64 GLY A CA 11
ATOM 12822 C C . GLY A 1 64 ? 1.052 1.957 9.694 1.00 0.00 64 GLY A C 11
ATOM 12823 O O . GLY A 1 64 ? 0.404 1.216 8.953 1.00 0.00 64 GLY A O 11
ATOM 12827 N N . LYS A 1 65 ? 0.887 3.275 9.720 1.00 0.00 65 LYS A N 11
ATOM 12828 C CA . LYS A 1 65 ? -0.085 3.942 8.862 1.00 0.00 65 LYS A CA 11
ATOM 12829 C C . LYS A 1 65 ? 0.497 4.193 7.475 1.00 0.00 65 LYS A C 11
ATOM 12830 O O . LYS A 1 65 ? 1.576 4.771 7.338 1.00 0.00 65 LYS A O 11
ATOM 12849 N N . VAL A 1 66 ? -0.225 3.757 6.447 1.00 0.00 66 VAL A N 11
ATOM 12850 C CA . VAL A 1 66 ? 0.218 3.937 5.070 1.00 0.00 66 VAL A CA 11
ATOM 12851 C C . VAL A 1 66 ? -0.740 4.836 4.297 1.00 0.00 66 VAL A C 11
ATOM 12852 O O . VAL A 1 66 ? -1.961 4.711 4.392 1.00 0.00 66 VAL A O 11
ATOM 12865 N N . PRO A 1 67 ? -0.176 5.767 3.513 1.00 0.00 67 PRO A N 11
ATOM 12866 C CA . PRO A 1 67 ? -0.962 6.705 2.707 1.00 0.00 67 PRO A CA 11
ATOM 12867 C C . PRO A 1 67 ? -1.674 6.018 1.547 1.00 0.00 67 PRO A C 11
ATOM 12868 O O . PRO A 1 67 ? -1.036 5.408 0.689 1.00 0.00 67 PRO A O 11
ATOM 12879 N N . ILE A 1 68 ? -2.998 6.121 1.527 1.00 0.00 68 ILE A N 11
ATOM 12880 C CA . ILE A 1 68 ? -3.796 5.511 0.471 1.00 0.00 68 ILE A CA 11
ATOM 12881 C C . ILE A 1 68 ? -3.452 6.105 -0.891 1.00 0.00 68 ILE A C 11
ATOM 12882 O O . ILE A 1 68 ? -3.531 5.426 -1.915 1.00 0.00 68 ILE A O 11
ATOM 12898 N N . THR A 1 69 ? -3.069 7.378 -0.895 1.00 0.00 69 THR A N 11
ATOM 12899 C CA . THR A 1 69 ? -2.712 8.064 -2.130 1.00 0.00 69 THR A CA 11
ATOM 12900 C C . THR A 1 69 ? -1.564 7.357 -2.841 1.00 0.00 69 THR A C 11
ATOM 12901 O O . THR A 1 69 ? -1.399 7.484 -4.054 1.00 0.00 69 THR A O 11
ATOM 12912 N N . TYR A 1 70 ? -0.773 6.610 -2.078 1.00 0.00 70 TYR A N 11
ATOM 12913 C CA . TYR A 1 70 ? 0.361 5.883 -2.635 1.00 0.00 70 TYR A CA 11
ATOM 12914 C C . TYR A 1 70 ? -0.014 4.435 -2.936 1.00 0.00 70 TYR A C 11
ATOM 12915 O O . TYR A 1 70 ? 0.712 3.724 -3.632 1.00 0.00 70 TYR A O 11
ATOM 12933 N N . LEU A 1 71 ? -1.154 4.005 -2.406 1.00 0.00 71 LEU A N 11
ATOM 12934 C CA . LEU A 1 71 ? -1.628 2.641 -2.617 1.00 0.00 71 LEU A CA 11
ATOM 12935 C C . LEU A 1 71 ? -2.787 2.615 -3.609 1.00 0.00 71 LEU A C 11
ATOM 12936 O O . LEU A 1 71 ? -3.514 3.597 -3.754 1.00 0.00 71 LEU A O 11
ATOM 12952 N N . GLU A 1 72 ? -2.953 1.485 -4.288 1.00 0.00 72 GLU A N 11
ATOM 12953 C CA . GLU A 1 72 ? -4.024 1.331 -5.266 1.00 0.00 72 GLU A CA 11
ATOM 12954 C C . GLU A 1 72 ? -4.774 0.020 -5.049 1.00 0.00 72 GLU A C 11
ATOM 12955 O O . GLU A 1 72 ? -4.480 -0.990 -5.691 1.00 0.00 72 GLU A O 11
ATOM 12967 N N . LEU A 1 73 ? -5.743 0.042 -4.141 1.00 0.00 73 LEU A N 11
ATOM 12968 C CA . LEU A 1 73 ? -6.536 -1.144 -3.838 1.00 0.00 73 LEU A CA 11
ATOM 12969 C C . LEU A 1 73 ? -6.963 -1.855 -5.119 1.00 0.00 73 LEU A C 11
ATOM 12970 O O . LEU A 1 73 ? -7.764 -1.331 -5.894 1.00 0.00 73 LEU A O 11
ATOM 12986 N N . LEU A 1 74 ? -6.425 -3.050 -5.333 1.00 0.00 74 LEU A N 11
ATOM 12987 C CA . LEU A 1 74 ? -6.752 -3.835 -6.519 1.00 0.00 74 LEU A CA 11
ATOM 12988 C C . LEU A 1 74 ? -8.119 -4.496 -6.374 1.00 0.00 74 LEU A C 11
ATOM 12989 O O . LEU A 1 74 ? -8.249 -5.542 -5.740 1.00 0.00 74 LEU A O 11
ATOM 13005 N N . ASN A 1 75 ? -9.135 -3.879 -6.969 1.00 0.00 75 ASN A N 11
ATOM 13006 C CA . ASN A 1 75 ? -10.492 -4.409 -6.907 1.00 0.00 75 ASN A CA 11
ATOM 13007 C C . ASN A 1 75 ? -11.260 -4.088 -8.186 1.00 0.00 75 ASN A C 11
ATOM 13008 O O . ASN A 1 75 ? -10.860 -3.219 -8.961 1.00 0.00 75 ASN A O 11
ATOM 13019 N N . SER A 1 76 ? -12.364 -4.796 -8.400 1.00 0.00 76 SER A N 11
ATOM 13020 C CA . SER A 1 76 ? -13.187 -4.589 -9.587 1.00 0.00 76 SER A CA 11
ATOM 13021 C C . SER A 1 76 ? -14.410 -3.739 -9.258 1.00 0.00 76 SER A C 11
ATOM 13022 O O . SER A 1 76 ? -15.404 -4.238 -8.733 1.00 0.00 76 SER A O 11
ATOM 13030 N N . GLY A 1 77 ? -14.329 -2.449 -9.571 1.00 0.00 77 GLY A N 11
ATOM 13031 C CA . GLY A 1 77 ? -15.435 -1.549 -9.302 1.00 0.00 77 GLY A CA 11
ATOM 13032 C C . GLY A 1 77 ? -16.068 -1.013 -10.571 1.00 0.00 77 GLY A C 11
ATOM 13033 O O . GLY A 1 77 ? -15.568 -1.222 -11.676 1.00 0.00 77 GLY A O 11
ATOM 13037 N N . PRO A 1 78 ? -17.198 -0.306 -10.420 1.00 0.00 78 PRO A N 11
ATOM 13038 C CA . PRO A 1 78 ? -17.926 0.274 -11.552 1.00 0.00 78 PRO A CA 11
ATOM 13039 C C . PRO A 1 78 ? -17.171 1.433 -12.194 1.00 0.00 78 PRO A C 11
ATOM 13040 O O . PRO A 1 78 ? -16.169 1.906 -11.658 1.00 0.00 78 PRO A O 11
ATOM 13051 N N . SER A 1 79 ? -17.658 1.886 -13.344 1.00 0.00 79 SER A N 11
ATOM 13052 C CA . SER A 1 79 ? -17.027 2.988 -14.061 1.00 0.00 79 SER A CA 11
ATOM 13053 C C . SER A 1 79 ? -17.451 4.332 -13.474 1.00 0.00 79 SER A C 11
ATOM 13054 O O . SER A 1 79 ? -17.737 5.279 -14.206 1.00 0.00 79 SER A O 11
ATOM 13062 N N . SER A 1 80 ? -17.488 4.405 -12.147 1.00 0.00 80 SER A N 11
ATOM 13063 C CA . SER A 1 80 ? -17.880 5.630 -11.460 1.00 0.00 80 SER A CA 11
ATOM 13064 C C . SER A 1 80 ? -16.657 6.365 -10.919 1.00 0.00 80 SER A C 11
ATOM 13065 O O . SER A 1 80 ? -15.682 5.744 -10.497 1.00 0.00 80 SER A O 11
ATOM 13073 N N . GLY A 1 81 ? -16.717 7.693 -10.935 1.00 0.00 81 GLY A N 11
ATOM 13074 C CA . GLY A 1 81 ? -15.609 8.491 -10.443 1.00 0.00 81 GLY A CA 11
ATOM 13075 C C . GLY A 1 81 ? -15.750 8.836 -8.974 1.00 0.00 81 GLY A C 11
ATOM 13076 O O . GLY A 1 81 ? -15.476 9.964 -8.565 1.00 0.00 81 GLY A O 11
ATOM 13080 N N . GLY A 1 1 ? 17.121 -28.967 -3.773 1.00 0.00 1 GLY A N 12
ATOM 13081 C CA . GLY A 1 1 ? 16.147 -27.938 -4.089 1.00 0.00 1 GLY A CA 12
ATOM 13082 C C . GLY A 1 1 ? 15.797 -27.084 -2.887 1.00 0.00 1 GLY A C 12
ATOM 13083 O O . GLY A 1 1 ? 14.895 -27.420 -2.119 1.00 0.00 1 GLY A O 12
ATOM 13087 N N . SER A 1 2 ? 16.512 -25.976 -2.721 1.00 0.00 2 SER A N 12
ATOM 13088 C CA . SER A 1 2 ? 16.275 -25.073 -1.600 1.00 0.00 2 SER A CA 12
ATOM 13089 C C . SER A 1 2 ? 15.045 -24.207 -1.851 1.00 0.00 2 SER A C 12
ATOM 13090 O O . SER A 1 2 ? 14.740 -23.858 -2.992 1.00 0.00 2 SER A O 12
ATOM 13098 N N . SER A 1 3 ? 14.342 -23.864 -0.777 1.00 0.00 3 SER A N 12
ATOM 13099 C CA . SER A 1 3 ? 13.142 -23.041 -0.879 1.00 0.00 3 SER A CA 12
ATOM 13100 C C . SER A 1 3 ? 13.478 -21.655 -1.420 1.00 0.00 3 SER A C 12
ATOM 13101 O O . SER A 1 3 ? 12.918 -21.215 -2.423 1.00 0.00 3 SER A O 12
ATOM 13109 N N . GLY A 1 4 ? 14.397 -20.970 -0.746 1.00 0.00 4 GLY A N 12
ATOM 13110 C CA . GLY A 1 4 ? 14.793 -19.641 -1.173 1.00 0.00 4 GLY A CA 12
ATOM 13111 C C . GLY A 1 4 ? 13.606 -18.775 -1.546 1.00 0.00 4 GLY A C 12
ATOM 13112 O O . GLY A 1 4 ? 13.584 -18.169 -2.617 1.00 0.00 4 GLY A O 12
ATOM 13116 N N . SER A 1 5 ? 12.616 -18.717 -0.661 1.00 0.00 5 SER A N 12
ATOM 13117 C CA . SER A 1 5 ? 11.418 -17.923 -0.905 1.00 0.00 5 SER A CA 12
ATOM 13118 C C . SER A 1 5 ? 11.008 -17.158 0.350 1.00 0.00 5 SER A C 12
ATOM 13119 O O . SER A 1 5 ? 11.499 -17.431 1.445 1.00 0.00 5 SER A O 12
ATOM 13127 N N . SER A 1 6 ? 10.103 -16.199 0.182 1.00 0.00 6 SER A N 12
ATOM 13128 C CA . SER A 1 6 ? 9.629 -15.391 1.299 1.00 0.00 6 SER A CA 12
ATOM 13129 C C . SER A 1 6 ? 8.609 -16.162 2.132 1.00 0.00 6 SER A C 12
ATOM 13130 O O . SER A 1 6 ? 8.718 -16.236 3.355 1.00 0.00 6 SER A O 12
ATOM 13138 N N . GLY A 1 7 ? 7.616 -16.735 1.458 1.00 0.00 7 GLY A N 12
ATOM 13139 C CA . GLY A 1 7 ? 6.590 -17.492 2.151 1.00 0.00 7 GLY A CA 12
ATOM 13140 C C . GLY A 1 7 ? 5.773 -18.356 1.211 1.00 0.00 7 GLY A C 12
ATOM 13141 O O . GLY A 1 7 ? 6.213 -18.671 0.104 1.00 0.00 7 GLY A O 12
ATOM 13145 N N . LEU A 1 8 ? 4.580 -18.742 1.651 1.00 0.00 8 LEU A N 12
ATOM 13146 C CA . LEU A 1 8 ? 3.699 -19.576 0.841 1.00 0.00 8 LEU A CA 12
ATOM 13147 C C . LEU A 1 8 ? 2.298 -18.978 0.768 1.00 0.00 8 LEU A C 12
ATOM 13148 O O . LEU A 1 8 ? 1.815 -18.384 1.731 1.00 0.00 8 LEU A O 12
ATOM 13164 N N . ASN A 1 9 ? 1.650 -19.142 -0.381 1.00 0.00 9 ASN A N 12
ATOM 13165 C CA . ASN A 1 9 ? 0.302 -18.619 -0.579 1.00 0.00 9 ASN A CA 12
ATOM 13166 C C . ASN A 1 9 ? -0.722 -19.452 0.186 1.00 0.00 9 ASN A C 12
ATOM 13167 O O . ASN A 1 9 ? -1.312 -20.384 -0.360 1.00 0.00 9 ASN A O 12
ATOM 13178 N N . ASP A 1 10 ? -0.929 -19.108 1.452 1.00 0.00 10 ASP A N 12
ATOM 13179 C CA . ASP A 1 10 ? -1.883 -19.822 2.292 1.00 0.00 10 ASP A CA 12
ATOM 13180 C C . ASP A 1 10 ? -2.053 -19.122 3.637 1.00 0.00 10 ASP A C 12
ATOM 13181 O O . ASP A 1 10 ? -1.105 -19.012 4.416 1.00 0.00 10 ASP A O 12
ATOM 13190 N N . LEU A 1 11 ? -3.266 -18.649 3.903 1.00 0.00 11 LEU A N 12
ATOM 13191 C CA . LEU A 1 11 ? -3.560 -17.959 5.154 1.00 0.00 11 LEU A CA 12
ATOM 13192 C C . LEU A 1 11 ? -3.823 -18.956 6.278 1.00 0.00 11 LEU A C 12
ATOM 13193 O O . LEU A 1 11 ? -4.384 -20.028 6.053 1.00 0.00 11 LEU A O 12
ATOM 13209 N N . LYS A 1 12 ? -3.416 -18.594 7.490 1.00 0.00 12 LYS A N 12
ATOM 13210 C CA . LYS A 1 12 ? -3.610 -19.455 8.651 1.00 0.00 12 LYS A CA 12
ATOM 13211 C C . LYS A 1 12 ? -4.449 -18.753 9.714 1.00 0.00 12 LYS A C 12
ATOM 13212 O O . LYS A 1 12 ? -5.395 -19.328 10.249 1.00 0.00 12 LYS A O 12
ATOM 13231 N N . GLU A 1 13 ? -4.095 -17.507 10.013 1.00 0.00 13 GLU A N 12
ATOM 13232 C CA . GLU A 1 13 ? -4.817 -16.727 11.012 1.00 0.00 13 GLU A CA 12
ATOM 13233 C C . GLU A 1 13 ? -6.227 -16.398 10.530 1.00 0.00 13 GLU A C 12
ATOM 13234 O O . GLU A 1 13 ? -6.459 -16.216 9.335 1.00 0.00 13 GLU A O 12
ATOM 13246 N N . SER A 1 14 ? -7.165 -16.323 11.469 1.00 0.00 14 SER A N 12
ATOM 13247 C CA . SER A 1 14 ? -8.553 -16.020 11.141 1.00 0.00 14 SER A CA 12
ATOM 13248 C C . SER A 1 14 ? -8.784 -14.512 11.097 1.00 0.00 14 SER A C 12
ATOM 13249 O O . SER A 1 14 ? -9.758 -14.006 11.653 1.00 0.00 14 SER A O 12
ATOM 13257 N N . SER A 1 15 ? -7.880 -13.801 10.431 1.00 0.00 15 SER A N 12
ATOM 13258 C CA . SER A 1 15 ? -7.982 -12.351 10.316 1.00 0.00 15 SER A CA 12
ATOM 13259 C C . SER A 1 15 ? -8.048 -11.925 8.853 1.00 0.00 15 SER A C 12
ATOM 13260 O O . SER A 1 15 ? -7.133 -12.192 8.075 1.00 0.00 15 SER A O 12
ATOM 13268 N N . ASN A 1 16 ? -9.139 -11.260 8.486 1.00 0.00 16 ASN A N 12
ATOM 13269 C CA . ASN A 1 16 ? -9.326 -10.796 7.115 1.00 0.00 16 ASN A CA 12
ATOM 13270 C C . ASN A 1 16 ? -8.835 -9.361 6.955 1.00 0.00 16 ASN A C 12
ATOM 13271 O O . ASN A 1 16 ? -9.042 -8.521 7.830 1.00 0.00 16 ASN A O 12
ATOM 13282 N N . ASN A 1 17 ? -8.183 -9.087 5.829 1.00 0.00 17 ASN A N 12
ATOM 13283 C CA . ASN A 1 17 ? -7.662 -7.753 5.553 1.00 0.00 17 ASN A CA 12
ATOM 13284 C C . ASN A 1 17 ? -7.701 -7.452 4.058 1.00 0.00 17 ASN A C 12
ATOM 13285 O O . ASN A 1 17 ? -7.982 -8.333 3.245 1.00 0.00 17 ASN A O 12
ATOM 13296 N N . ARG A 1 18 ? -7.417 -6.204 3.703 1.00 0.00 18 ARG A N 12
ATOM 13297 C CA . ARG A 1 18 ? -7.420 -5.787 2.306 1.00 0.00 18 ARG A CA 12
ATOM 13298 C C . ARG A 1 18 ? -6.022 -5.892 1.704 1.00 0.00 18 ARG A C 12
ATOM 13299 O O . ARG A 1 18 ? -5.033 -6.042 2.423 1.00 0.00 18 ARG A O 12
ATOM 13320 N N . LYS A 1 19 ? -5.946 -5.813 0.380 1.00 0.00 19 LYS A N 12
ATOM 13321 C CA . LYS A 1 19 ? -4.670 -5.899 -0.320 1.00 0.00 19 LYS A CA 12
ATOM 13322 C C . LYS A 1 19 ? -4.578 -4.840 -1.415 1.00 0.00 19 LYS A C 12
ATOM 13323 O O . LYS A 1 19 ? -5.535 -4.612 -2.153 1.00 0.00 19 LYS A O 12
ATOM 13342 N N . ALA A 1 20 ? -3.419 -4.198 -1.514 1.00 0.00 20 ALA A N 12
ATOM 13343 C CA . ALA A 1 20 ? -3.201 -3.166 -2.521 1.00 0.00 20 ALA A CA 12
ATOM 13344 C C . ALA A 1 20 ? -1.721 -3.043 -2.869 1.00 0.00 20 ALA A C 12
ATOM 13345 O O . ALA A 1 20 ? -0.855 -3.431 -2.086 1.00 0.00 20 ALA A O 12
ATOM 13352 N N . ARG A 1 21 ? -1.440 -2.501 -4.049 1.00 0.00 21 ARG A N 12
ATOM 13353 C CA . ARG A 1 21 ? -0.064 -2.328 -4.502 1.00 0.00 21 ARG A CA 12
ATOM 13354 C C . ARG A 1 21 ? 0.354 -0.863 -4.425 1.00 0.00 21 ARG A C 12
ATOM 13355 O O . ARG A 1 21 ? -0.466 0.038 -4.608 1.00 0.00 21 ARG A O 12
ATOM 13376 N N . VAL A 1 22 ? 1.634 -0.632 -4.153 1.00 0.00 22 VAL A N 12
ATOM 13377 C CA . VAL A 1 22 ? 2.161 0.724 -4.053 1.00 0.00 22 VAL A CA 12
ATOM 13378 C C . VAL A 1 22 ? 2.512 1.281 -5.428 1.00 0.00 22 VAL A C 12
ATOM 13379 O O . VAL A 1 22 ? 3.004 0.558 -6.295 1.00 0.00 22 VAL A O 12
ATOM 13392 N N . LEU A 1 23 ? 2.256 2.570 -5.621 1.00 0.00 23 LEU A N 12
ATOM 13393 C CA . LEU A 1 23 ? 2.545 3.225 -6.892 1.00 0.00 23 LEU A CA 12
ATOM 13394 C C . LEU A 1 23 ? 3.821 4.056 -6.798 1.00 0.00 23 LEU A C 12
ATOM 13395 O O . LEU A 1 23 ? 4.506 4.276 -7.797 1.00 0.00 23 LEU A O 12
ATOM 13411 N N . TYR A 1 24 ? 4.135 4.515 -5.591 1.00 0.00 24 TYR A N 12
ATOM 13412 C CA . TYR A 1 24 ? 5.328 5.322 -5.366 1.00 0.00 24 TYR A CA 12
ATOM 13413 C C . TYR A 1 24 ? 5.934 5.029 -3.997 1.00 0.00 24 TYR A C 12
ATOM 13414 O O . TYR A 1 24 ? 5.215 4.837 -3.016 1.00 0.00 24 TYR A O 12
ATOM 13432 N N . ASP A 1 25 ? 7.261 4.997 -3.940 1.00 0.00 25 ASP A N 12
ATOM 13433 C CA . ASP A 1 25 ? 7.965 4.729 -2.691 1.00 0.00 25 ASP A CA 12
ATOM 13434 C C . ASP A 1 25 ? 7.628 5.782 -1.640 1.00 0.00 25 ASP A C 12
ATOM 13435 O O . ASP A 1 25 ? 7.406 6.949 -1.965 1.00 0.00 25 ASP A O 12
ATOM 13444 N N . TYR A 1 26 ? 7.590 5.362 -0.381 1.00 0.00 26 TYR A N 12
ATOM 13445 C CA . TYR A 1 26 ? 7.275 6.268 0.718 1.00 0.00 26 TYR A CA 12
ATOM 13446 C C . TYR A 1 26 ? 8.230 6.056 1.889 1.00 0.00 26 TYR A C 12
ATOM 13447 O O . TYR A 1 26 ? 8.734 4.953 2.102 1.00 0.00 26 TYR A O 12
ATOM 13465 N N . ASP A 1 27 ? 8.474 7.121 2.645 1.00 0.00 27 ASP A N 12
ATOM 13466 C CA . ASP A 1 27 ? 9.366 7.053 3.796 1.00 0.00 27 ASP A CA 12
ATOM 13467 C C . ASP A 1 27 ? 8.634 7.445 5.075 1.00 0.00 27 ASP A C 12
ATOM 13468 O O . ASP A 1 27 ? 8.261 8.603 5.259 1.00 0.00 27 ASP A O 12
ATOM 13477 N N . ALA A 1 28 ? 8.431 6.472 5.957 1.00 0.00 28 ALA A N 12
ATOM 13478 C CA . ALA A 1 28 ? 7.745 6.715 7.220 1.00 0.00 28 ALA A CA 12
ATOM 13479 C C . ALA A 1 28 ? 8.387 7.870 7.980 1.00 0.00 28 ALA A C 12
ATOM 13480 O O . ALA A 1 28 ? 9.609 7.939 8.107 1.00 0.00 28 ALA A O 12
ATOM 13487 N N . ALA A 1 29 ? 7.555 8.777 8.482 1.00 0.00 29 ALA A N 12
ATOM 13488 C CA . ALA A 1 29 ? 8.042 9.929 9.231 1.00 0.00 29 ALA A CA 12
ATOM 13489 C C . ALA A 1 29 ? 8.201 9.595 10.711 1.00 0.00 29 ALA A C 12
ATOM 13490 O O . ALA A 1 29 ? 9.105 10.097 11.376 1.00 0.00 29 ALA A O 12
ATOM 13497 N N . ASN A 1 30 ? 7.315 8.744 11.219 1.00 0.00 30 ASN A N 12
ATOM 13498 C CA . ASN A 1 30 ? 7.357 8.344 12.621 1.00 0.00 30 ASN A CA 12
ATOM 13499 C C . ASN A 1 30 ? 7.097 6.848 12.767 1.00 0.00 30 ASN A C 12
ATOM 13500 O O . ASN A 1 30 ? 6.762 6.167 11.798 1.00 0.00 30 ASN A O 12
ATOM 13511 N N . SER A 1 31 ? 7.254 6.342 13.986 1.00 0.00 31 SER A N 12
ATOM 13512 C CA . SER A 1 31 ? 7.040 4.926 14.260 1.00 0.00 31 SER A CA 12
ATOM 13513 C C . SER A 1 31 ? 5.600 4.525 13.955 1.00 0.00 31 SER A C 12
ATOM 13514 O O . SER A 1 31 ? 5.278 3.340 13.865 1.00 0.00 31 SER A O 12
ATOM 13522 N N . THR A 1 32 ? 4.736 5.523 13.797 1.00 0.00 32 THR A N 12
ATOM 13523 C CA . THR A 1 32 ? 3.329 5.277 13.503 1.00 0.00 32 THR A CA 12
ATOM 13524 C C . THR A 1 32 ? 3.119 4.992 12.020 1.00 0.00 32 THR A C 12
ATOM 13525 O O . THR A 1 32 ? 2.119 4.389 11.631 1.00 0.00 32 THR A O 12
ATOM 13536 N N . GLU A 1 33 ? 4.068 5.428 11.198 1.00 0.00 33 GLU A N 12
ATOM 13537 C CA . GLU A 1 33 ? 3.985 5.219 9.757 1.00 0.00 33 GLU A CA 12
ATOM 13538 C C . GLU A 1 33 ? 4.934 4.109 9.313 1.00 0.00 33 GLU A C 12
ATOM 13539 O O . GLU A 1 33 ? 5.921 3.813 9.989 1.00 0.00 33 GLU A O 12
ATOM 13551 N N . LEU A 1 34 ? 4.629 3.499 8.174 1.00 0.00 34 LEU A N 12
ATOM 13552 C CA . LEU A 1 34 ? 5.453 2.421 7.638 1.00 0.00 34 LEU A CA 12
ATOM 13553 C C . LEU A 1 34 ? 6.002 2.788 6.262 1.00 0.00 34 LEU A C 12
ATOM 13554 O O . LEU A 1 34 ? 5.360 3.509 5.499 1.00 0.00 34 LEU A O 12
ATOM 13570 N N . SER A 1 35 ? 7.192 2.284 5.953 1.00 0.00 35 SER A N 12
ATOM 13571 C CA . SER A 1 35 ? 7.828 2.560 4.670 1.00 0.00 35 SER A CA 12
ATOM 13572 C C . SER A 1 35 ? 7.203 1.719 3.561 1.00 0.00 35 SER A C 12
ATOM 13573 O O . SER A 1 35 ? 6.792 0.579 3.787 1.00 0.00 35 SER A O 12
ATOM 13581 N N . LEU A 1 36 ? 7.133 2.288 2.363 1.00 0.00 36 LEU A N 12
ATOM 13582 C CA . LEU A 1 36 ? 6.557 1.592 1.218 1.00 0.00 36 LEU A CA 12
ATOM 13583 C C . LEU A 1 36 ? 7.555 1.521 0.066 1.00 0.00 36 LEU A C 12
ATOM 13584 O O . LEU A 1 36 ? 8.487 2.322 -0.012 1.00 0.00 36 LEU A O 12
ATOM 13600 N N . LEU A 1 37 ? 7.352 0.559 -0.828 1.00 0.00 37 LEU A N 12
ATOM 13601 C CA . LEU A 1 37 ? 8.232 0.385 -1.978 1.00 0.00 37 LEU A CA 12
ATOM 13602 C C . LEU A 1 37 ? 7.437 0.403 -3.280 1.00 0.00 37 LEU A C 12
ATOM 13603 O O . LEU A 1 37 ? 6.318 -0.106 -3.342 1.00 0.00 37 LEU A O 12
ATOM 13619 N N . ALA A 1 38 ? 8.024 0.990 -4.317 1.00 0.00 38 ALA A N 12
ATOM 13620 C CA . ALA A 1 38 ? 7.372 1.070 -5.619 1.00 0.00 38 ALA A CA 12
ATOM 13621 C C . ALA A 1 38 ? 7.182 -0.317 -6.223 1.00 0.00 38 ALA A C 12
ATOM 13622 O O . ALA A 1 38 ? 8.136 -1.083 -6.358 1.00 0.00 38 ALA A O 12
ATOM 13629 N N . ASP A 1 39 ? 5.944 -0.634 -6.586 1.00 0.00 39 ASP A N 12
ATOM 13630 C CA . ASP A 1 39 ? 5.628 -1.929 -7.177 1.00 0.00 39 ASP A CA 12
ATOM 13631 C C . ASP A 1 39 ? 5.629 -3.025 -6.116 1.00 0.00 39 ASP A C 12
ATOM 13632 O O . ASP A 1 39 ? 6.151 -4.117 -6.339 1.00 0.00 39 ASP A O 12
ATOM 13641 N N . GLU A 1 40 ? 5.043 -2.725 -4.961 1.00 0.00 40 GLU A N 12
ATOM 13642 C CA . GLU A 1 40 ? 4.979 -3.685 -3.865 1.00 0.00 40 GLU A CA 12
ATOM 13643 C C . GLU A 1 40 ? 3.557 -3.800 -3.325 1.00 0.00 40 GLU A C 12
ATOM 13644 O O . GLU A 1 40 ? 2.893 -2.794 -3.074 1.00 0.00 40 GLU A O 12
ATOM 13656 N N . VAL A 1 41 ? 3.095 -5.034 -3.148 1.00 0.00 41 VAL A N 12
ATOM 13657 C CA . VAL A 1 41 ? 1.752 -5.281 -2.636 1.00 0.00 41 VAL A CA 12
ATOM 13658 C C . VAL A 1 41 ? 1.798 -5.835 -1.217 1.00 0.00 41 VAL A C 12
ATOM 13659 O O . VAL A 1 41 ? 2.350 -6.909 -0.976 1.00 0.00 41 VAL A O 12
ATOM 13672 N N . ILE A 1 42 ? 1.214 -5.095 -0.280 1.00 0.00 42 ILE A N 12
ATOM 13673 C CA . ILE A 1 42 ? 1.187 -5.513 1.116 1.00 0.00 42 ILE A CA 12
ATOM 13674 C C . ILE A 1 42 ? -0.245 -5.619 1.631 1.00 0.00 42 ILE A C 12
ATOM 13675 O O . ILE A 1 42 ? -1.198 -5.304 0.918 1.00 0.00 42 ILE A O 12
ATOM 13691 N N . THR A 1 43 ? -0.389 -6.063 2.876 1.00 0.00 43 THR A N 12
ATOM 13692 C CA . THR A 1 43 ? -1.704 -6.209 3.487 1.00 0.00 43 THR A CA 12
ATOM 13693 C C . THR A 1 43 ? -2.157 -4.906 4.135 1.00 0.00 43 THR A C 12
ATOM 13694 O O . THR A 1 43 ? -1.485 -4.373 5.018 1.00 0.00 43 THR A O 12
ATOM 13705 N N . VAL A 1 44 ? -3.303 -4.398 3.693 1.00 0.00 44 VAL A N 12
ATOM 13706 C CA . VAL A 1 44 ? -3.848 -3.157 4.231 1.00 0.00 44 VAL A CA 12
ATOM 13707 C C . VAL A 1 44 ? -5.187 -3.398 4.919 1.00 0.00 44 VAL A C 12
ATOM 13708 O O . VAL A 1 44 ? -5.995 -4.207 4.462 1.00 0.00 44 VAL A O 12
ATOM 13721 N N . PHE A 1 45 ? -5.417 -2.689 6.019 1.00 0.00 45 PHE A N 12
ATOM 13722 C CA . PHE A 1 45 ? -6.659 -2.826 6.771 1.00 0.00 45 PHE A CA 12
ATOM 13723 C C . PHE A 1 45 ? -6.995 -1.531 7.505 1.00 0.00 45 PHE A C 12
ATOM 13724 O O . PHE A 1 45 ? -6.104 -0.771 7.885 1.00 0.00 45 PHE A O 12
ATOM 13741 N N . SER A 1 46 ? -8.287 -1.288 7.702 1.00 0.00 46 SER A N 12
ATOM 13742 C CA . SER A 1 46 ? -8.742 -0.084 8.387 1.00 0.00 46 SER A CA 12
ATOM 13743 C C . SER A 1 46 ? -8.812 -0.309 9.894 1.00 0.00 46 SER A C 12
ATOM 13744 O O . SER A 1 46 ? -9.273 -1.353 10.357 1.00 0.00 46 SER A O 12
ATOM 13752 N N . VAL A 1 47 ? -8.351 0.678 10.656 1.00 0.00 47 VAL A N 12
ATOM 13753 C CA . VAL A 1 47 ? -8.361 0.589 12.111 1.00 0.00 47 VAL A CA 12
ATOM 13754 C C . VAL A 1 47 ? -9.115 1.761 12.728 1.00 0.00 47 VAL A C 12
ATOM 13755 O O . VAL A 1 47 ? -8.922 2.913 12.337 1.00 0.00 47 VAL A O 12
ATOM 13768 N N . VAL A 1 48 ? -9.976 1.461 13.695 1.00 0.00 48 VAL A N 12
ATOM 13769 C CA . VAL A 1 48 ? -10.759 2.491 14.369 1.00 0.00 48 VAL A CA 12
ATOM 13770 C C . VAL A 1 48 ? -9.903 3.712 14.687 1.00 0.00 48 VAL A C 12
ATOM 13771 O O . VAL A 1 48 ? -8.777 3.586 15.164 1.00 0.00 48 VAL A O 12
ATOM 13784 N N . GLY A 1 49 ? -10.447 4.895 14.419 1.00 0.00 49 GLY A N 12
ATOM 13785 C CA . GLY A 1 49 ? -9.720 6.123 14.683 1.00 0.00 49 GLY A CA 12
ATOM 13786 C C . GLY A 1 49 ? -8.569 6.334 13.720 1.00 0.00 49 GLY A C 12
ATOM 13787 O O . GLY A 1 49 ? -7.545 6.911 14.083 1.00 0.00 49 GLY A O 12
ATOM 13791 N N . MET A 1 50 ? -8.737 5.864 12.488 1.00 0.00 50 MET A N 12
ATOM 13792 C CA . MET A 1 50 ? -7.702 6.004 11.469 1.00 0.00 50 MET A CA 12
ATOM 13793 C C . MET A 1 50 ? -8.188 6.878 10.317 1.00 0.00 50 MET A C 12
ATOM 13794 O O . MET A 1 50 ? -9.243 6.623 9.735 1.00 0.00 50 MET A O 12
ATOM 13808 N N . ASP A 1 51 ? -7.414 7.908 9.994 1.00 0.00 51 ASP A N 12
ATOM 13809 C CA . ASP A 1 51 ? -7.766 8.819 8.911 1.00 0.00 51 ASP A CA 12
ATOM 13810 C C . ASP A 1 51 ? -8.302 8.050 7.707 1.00 0.00 51 ASP A C 12
ATOM 13811 O O . ASP A 1 51 ? -8.135 6.834 7.610 1.00 0.00 51 ASP A O 12
ATOM 13820 N N . SER A 1 52 ? -8.947 8.767 6.793 1.00 0.00 52 SER A N 12
ATOM 13821 C CA . SER A 1 52 ? -9.512 8.152 5.598 1.00 0.00 52 SER A CA 12
ATOM 13822 C C . SER A 1 52 ? -8.449 7.993 4.514 1.00 0.00 52 SER A C 12
ATOM 13823 O O . SER A 1 52 ? -8.542 7.109 3.663 1.00 0.00 52 SER A O 12
ATOM 13831 N N . ASP A 1 53 ? -7.440 8.857 4.553 1.00 0.00 53 ASP A N 12
ATOM 13832 C CA . ASP A 1 53 ? -6.358 8.813 3.577 1.00 0.00 53 ASP A CA 12
ATOM 13833 C C . ASP A 1 53 ? -5.169 8.026 4.118 1.00 0.00 53 ASP A C 12
ATOM 13834 O O . ASP A 1 53 ? -4.029 8.243 3.706 1.00 0.00 53 ASP A O 12
ATOM 13843 N N . TRP A 1 54 ? -5.442 7.114 5.043 1.00 0.00 54 TRP A N 12
ATOM 13844 C CA . TRP A 1 54 ? -4.394 6.295 5.642 1.00 0.00 54 TRP A CA 12
ATOM 13845 C C . TRP A 1 54 ? -4.949 4.952 6.103 1.00 0.00 54 TRP A C 12
ATOM 13846 O O . TRP A 1 54 ? -5.951 4.895 6.816 1.00 0.00 54 TRP A O 12
ATOM 13867 N N . LEU A 1 55 ? -4.292 3.873 5.692 1.00 0.00 55 LEU A N 12
ATOM 13868 C CA . LEU A 1 55 ? -4.720 2.529 6.064 1.00 0.00 55 LEU A CA 12
ATOM 13869 C C . LEU A 1 55 ? -3.681 1.852 6.952 1.00 0.00 55 LEU A C 12
ATOM 13870 O O . LEU A 1 55 ? -2.635 2.429 7.250 1.00 0.00 55 LEU A O 12
ATOM 13886 N N . MET A 1 56 ? -3.976 0.626 7.371 1.00 0.00 56 MET A N 12
ATOM 13887 C CA . MET A 1 56 ? -3.065 -0.130 8.223 1.00 0.00 56 MET A CA 12
ATOM 13888 C C . MET A 1 56 ? -2.256 -1.129 7.402 1.00 0.00 56 MET A C 12
ATOM 13889 O O . MET A 1 56 ? -2.750 -2.196 7.042 1.00 0.00 56 MET A O 12
ATOM 13903 N N . GLY A 1 57 ? -1.008 -0.774 7.109 1.00 0.00 57 GLY A N 12
ATOM 13904 C CA . GLY A 1 57 ? -0.151 -1.650 6.332 1.00 0.00 57 GLY A CA 12
ATOM 13905 C C . GLY A 1 57 ? 0.677 -2.573 7.203 1.00 0.00 57 GLY A C 12
ATOM 13906 O O . GLY A 1 57 ? 1.126 -2.183 8.280 1.00 0.00 57 GLY A O 12
ATOM 13910 N N . GLU A 1 58 ? 0.877 -3.802 6.738 1.00 0.00 58 GLU A N 12
ATOM 13911 C CA . GLU A 1 58 ? 1.654 -4.784 7.485 1.00 0.00 58 GLU A CA 12
ATOM 13912 C C . GLU A 1 58 ? 2.745 -5.394 6.610 1.00 0.00 58 GLU A C 12
ATOM 13913 O O . GLU A 1 58 ? 2.460 -6.143 5.675 1.00 0.00 58 GLU A O 12
ATOM 13925 N N . ARG A 1 59 ? 3.996 -5.067 6.920 1.00 0.00 59 ARG A N 12
ATOM 13926 C CA . ARG A 1 59 ? 5.130 -5.580 6.162 1.00 0.00 59 ARG A CA 12
ATOM 13927 C C . ARG A 1 59 ? 5.957 -6.545 7.006 1.00 0.00 59 ARG A C 12
ATOM 13928 O O . ARG A 1 59 ? 6.796 -6.127 7.802 1.00 0.00 59 ARG A O 12
ATOM 13949 N N . GLY A 1 60 ? 5.712 -7.840 6.827 1.00 0.00 60 GLY A N 12
ATOM 13950 C CA . GLY A 1 60 ? 6.441 -8.844 7.580 1.00 0.00 60 GLY A CA 12
ATOM 13951 C C . GLY A 1 60 ? 6.049 -8.869 9.044 1.00 0.00 60 GLY A C 12
ATOM 13952 O O . GLY A 1 60 ? 5.032 -9.456 9.411 1.00 0.00 60 GLY A O 12
ATOM 13956 N N . ASN A 1 61 ? 6.859 -8.231 9.883 1.00 0.00 61 ASN A N 12
ATOM 13957 C CA . ASN A 1 61 ? 6.592 -8.184 11.316 1.00 0.00 61 ASN A CA 12
ATOM 13958 C C . ASN A 1 61 ? 6.476 -6.743 11.801 1.00 0.00 61 ASN A C 12
ATOM 13959 O O . ASN A 1 61 ? 6.915 -6.411 12.902 1.00 0.00 61 ASN A O 12
ATOM 13970 N N . GLN A 1 62 ? 5.881 -5.891 10.972 1.00 0.00 62 GLN A N 12
ATOM 13971 C CA . GLN A 1 62 ? 5.707 -4.485 11.317 1.00 0.00 62 GLN A CA 12
ATOM 13972 C C . GLN A 1 62 ? 4.304 -4.006 10.958 1.00 0.00 62 GLN A C 12
ATOM 13973 O O . GLN A 1 62 ? 3.601 -4.642 10.173 1.00 0.00 62 GLN A O 12
ATOM 13987 N N . LYS A 1 63 ? 3.902 -2.881 11.540 1.00 0.00 63 LYS A N 12
ATOM 13988 C CA . LYS A 1 63 ? 2.584 -2.315 11.282 1.00 0.00 63 LYS A CA 12
ATOM 13989 C C . LYS A 1 63 ? 2.600 -0.799 11.453 1.00 0.00 63 LYS A C 12
ATOM 13990 O O . LYS A 1 63 ? 3.264 -0.272 12.344 1.00 0.00 63 LYS A O 12
ATOM 14009 N N . GLY A 1 64 ? 1.862 -0.103 10.592 1.00 0.00 64 GLY A N 12
ATOM 14010 C CA . GLY A 1 64 ? 1.805 1.345 10.667 1.00 0.00 64 GLY A CA 12
ATOM 14011 C C . GLY A 1 64 ? 0.773 1.934 9.725 1.00 0.00 64 GLY A C 12
ATOM 14012 O O . GLY A 1 64 ? -0.030 1.207 9.140 1.00 0.00 64 GLY A O 12
ATOM 14016 N N . LYS A 1 65 ? 0.793 3.254 9.578 1.00 0.00 65 LYS A N 12
ATOM 14017 C CA . LYS A 1 65 ? -0.147 3.941 8.701 1.00 0.00 65 LYS A CA 12
ATOM 14018 C C . LYS A 1 65 ? 0.422 4.078 7.293 1.00 0.00 65 LYS A C 12
ATOM 14019 O O . LYS A 1 65 ? 1.576 4.468 7.114 1.00 0.00 65 LYS A O 12
ATOM 14038 N N . VAL A 1 66 ? -0.395 3.757 6.295 1.00 0.00 66 VAL A N 12
ATOM 14039 C CA . VAL A 1 66 ? 0.027 3.847 4.902 1.00 0.00 66 VAL A CA 12
ATOM 14040 C C . VAL A 1 66 ? -0.894 4.765 4.107 1.00 0.00 66 VAL A C 12
ATOM 14041 O O . VAL A 1 66 ? -2.119 4.679 4.189 1.00 0.00 66 VAL A O 12
ATOM 14054 N N . PRO A 1 67 ? -0.292 5.667 3.317 1.00 0.00 67 PRO A N 12
ATOM 14055 C CA . PRO A 1 67 ? -1.040 6.619 2.491 1.00 0.00 67 PRO A CA 12
ATOM 14056 C C . PRO A 1 67 ? -1.760 5.939 1.331 1.00 0.00 67 PRO A C 12
ATOM 14057 O O . PRO A 1 67 ? -1.128 5.333 0.465 1.00 0.00 67 PRO A O 12
ATOM 14068 N N . ILE A 1 68 ? -3.085 6.044 1.320 1.00 0.00 68 ILE A N 12
ATOM 14069 C CA . ILE A 1 68 ? -3.890 5.441 0.266 1.00 0.00 68 ILE A CA 12
ATOM 14070 C C . ILE A 1 68 ? -3.522 6.009 -1.100 1.00 0.00 68 ILE A C 12
ATOM 14071 O O . ILE A 1 68 ? -3.556 5.304 -2.109 1.00 0.00 68 ILE A O 12
ATOM 14087 N N . THR A 1 69 ? -3.167 7.290 -1.126 1.00 0.00 69 THR A N 12
ATOM 14088 C CA . THR A 1 69 ? -2.792 7.954 -2.368 1.00 0.00 69 THR A CA 12
ATOM 14089 C C . THR A 1 69 ? -1.612 7.253 -3.032 1.00 0.00 69 THR A C 12
ATOM 14090 O O . THR A 1 69 ? -1.335 7.465 -4.213 1.00 0.00 69 THR A O 12
ATOM 14101 N N . TYR A 1 70 ? -0.920 6.418 -2.266 1.00 0.00 70 TYR A N 12
ATOM 14102 C CA . TYR A 1 70 ? 0.232 5.686 -2.779 1.00 0.00 70 TYR A CA 12
ATOM 14103 C C . TYR A 1 70 ? -0.116 4.220 -3.019 1.00 0.00 70 TYR A C 12
ATOM 14104 O O . TYR A 1 70 ? 0.671 3.470 -3.599 1.00 0.00 70 TYR A O 12
ATOM 14122 N N . LEU A 1 71 ? -1.299 3.819 -2.569 1.00 0.00 71 LEU A N 12
ATOM 14123 C CA . LEU A 1 71 ? -1.754 2.443 -2.735 1.00 0.00 71 LEU A CA 12
ATOM 14124 C C . LEU A 1 71 ? -2.879 2.361 -3.762 1.00 0.00 71 LEU A C 12
ATOM 14125 O O . LEU A 1 71 ? -3.676 3.288 -3.899 1.00 0.00 71 LEU A O 12
ATOM 14141 N N . GLU A 1 72 ? -2.937 1.244 -4.480 1.00 0.00 72 GLU A N 12
ATOM 14142 C CA . GLU A 1 72 ? -3.966 1.041 -5.494 1.00 0.00 72 GLU A CA 12
ATOM 14143 C C . GLU A 1 72 ? -4.737 -0.251 -5.236 1.00 0.00 72 GLU A C 12
ATOM 14144 O O . GLU A 1 72 ? -4.433 -1.295 -5.815 1.00 0.00 72 GLU A O 12
ATOM 14156 N N . LEU A 1 73 ? -5.735 -0.172 -4.363 1.00 0.00 73 LEU A N 12
ATOM 14157 C CA . LEU A 1 73 ? -6.550 -1.335 -4.027 1.00 0.00 73 LEU A CA 12
ATOM 14158 C C . LEU A 1 73 ? -6.850 -2.167 -5.270 1.00 0.00 73 LEU A C 12
ATOM 14159 O O . LEU A 1 73 ? -7.679 -1.789 -6.098 1.00 0.00 73 LEU A O 12
ATOM 14175 N N . LEU A 1 74 ? -6.173 -3.303 -5.392 1.00 0.00 74 LEU A N 12
ATOM 14176 C CA . LEU A 1 74 ? -6.368 -4.191 -6.533 1.00 0.00 74 LEU A CA 12
ATOM 14177 C C . LEU A 1 74 ? -7.752 -4.830 -6.494 1.00 0.00 74 LEU A C 12
ATOM 14178 O O . LEU A 1 74 ? -8.411 -4.846 -5.455 1.00 0.00 74 LEU A O 12
ATOM 14194 N N . ASN A 1 75 ? -8.187 -5.357 -7.634 1.00 0.00 75 ASN A N 12
ATOM 14195 C CA . ASN A 1 75 ? -9.493 -5.999 -7.731 1.00 0.00 75 ASN A CA 12
ATOM 14196 C C . ASN A 1 75 ? -10.610 -5.010 -7.413 1.00 0.00 75 ASN A C 12
ATOM 14197 O O . ASN A 1 75 ? -11.609 -5.367 -6.788 1.00 0.00 75 ASN A O 12
ATOM 14208 N N . SER A 1 76 ? -10.434 -3.767 -7.847 1.00 0.00 76 SER A N 12
ATOM 14209 C CA . SER A 1 76 ? -11.425 -2.725 -7.606 1.00 0.00 76 SER A CA 12
ATOM 14210 C C . SER A 1 76 ? -12.141 -2.347 -8.899 1.00 0.00 76 SER A C 12
ATOM 14211 O O . SER A 1 76 ? -11.611 -2.534 -9.993 1.00 0.00 76 SER A O 12
ATOM 14219 N N . GLY A 1 77 ? -13.352 -1.813 -8.763 1.00 0.00 77 GLY A N 12
ATOM 14220 C CA . GLY A 1 77 ? -14.122 -1.416 -9.927 1.00 0.00 77 GLY A CA 12
ATOM 14221 C C . GLY A 1 77 ? -14.364 -2.569 -10.882 1.00 0.00 77 GLY A C 12
ATOM 14222 O O . GLY A 1 77 ? -13.581 -3.515 -10.958 1.00 0.00 77 GLY A O 12
ATOM 14226 N N . PRO A 1 78 ? -15.474 -2.498 -11.632 1.00 0.00 78 PRO A N 12
ATOM 14227 C CA . PRO A 1 78 ? -15.843 -3.535 -12.600 1.00 0.00 78 PRO A CA 12
ATOM 14228 C C . PRO A 1 78 ? -14.911 -3.561 -13.806 1.00 0.00 78 PRO A C 12
ATOM 14229 O O . PRO A 1 78 ? -14.839 -2.597 -14.568 1.00 0.00 78 PRO A O 12
ATOM 14240 N N . SER A 1 79 ? -14.200 -4.672 -13.975 1.00 0.00 79 SER A N 12
ATOM 14241 C CA . SER A 1 79 ? -13.269 -4.822 -15.088 1.00 0.00 79 SER A CA 12
ATOM 14242 C C . SER A 1 79 ? -13.660 -6.006 -15.966 1.00 0.00 79 SER A C 12
ATOM 14243 O O . SER A 1 79 ? -13.961 -5.844 -17.148 1.00 0.00 79 SER A O 12
ATOM 14251 N N . SER A 1 80 ? -13.652 -7.199 -15.378 1.00 0.00 80 SER A N 12
ATOM 14252 C CA . SER A 1 80 ? -14.001 -8.412 -16.107 1.00 0.00 80 SER A CA 12
ATOM 14253 C C . SER A 1 80 ? -15.475 -8.757 -15.915 1.00 0.00 80 SER A C 12
ATOM 14254 O O . SER A 1 80 ? -15.931 -8.975 -14.793 1.00 0.00 80 SER A O 12
ATOM 14262 N N . GLY A 1 81 ? -16.214 -8.803 -17.019 1.00 0.00 81 GLY A N 12
ATOM 14263 C CA . GLY A 1 81 ? -17.629 -9.121 -16.951 1.00 0.00 81 GLY A CA 12
ATOM 14264 C C . GLY A 1 81 ? -18.094 -9.949 -18.132 1.00 0.00 81 GLY A C 12
ATOM 14265 O O . GLY A 1 81 ? -18.528 -11.089 -17.967 1.00 0.00 81 GLY A O 12
ATOM 14269 N N . GLY A 1 1 ? 12.190 -16.587 12.421 1.00 0.00 1 GLY A N 13
ATOM 14270 C CA . GLY A 1 1 ? 12.435 -16.551 10.991 1.00 0.00 1 GLY A CA 13
ATOM 14271 C C . GLY A 1 1 ? 11.675 -17.629 10.245 1.00 0.00 1 GLY A C 13
ATOM 14272 O O . GLY A 1 1 ? 10.447 -17.683 10.299 1.00 0.00 1 GLY A O 13
ATOM 14276 N N . SER A 1 2 ? 12.407 -18.490 9.544 1.00 0.00 2 SER A N 13
ATOM 14277 C CA . SER A 1 2 ? 11.794 -19.569 8.779 1.00 0.00 2 SER A CA 13
ATOM 14278 C C . SER A 1 2 ? 12.133 -20.927 9.386 1.00 0.00 2 SER A C 13
ATOM 14279 O O . SER A 1 2 ? 11.243 -21.701 9.738 1.00 0.00 2 SER A O 13
ATOM 14287 N N . SER A 1 3 ? 13.426 -21.208 9.506 1.00 0.00 3 SER A N 13
ATOM 14288 C CA . SER A 1 3 ? 13.885 -22.474 10.067 1.00 0.00 3 SER A CA 13
ATOM 14289 C C . SER A 1 3 ? 13.212 -23.652 9.370 1.00 0.00 3 SER A C 13
ATOM 14290 O O . SER A 1 3 ? 12.808 -24.620 10.014 1.00 0.00 3 SER A O 13
ATOM 14298 N N . GLY A 1 4 ? 13.094 -23.562 8.049 1.00 0.00 4 GLY A N 13
ATOM 14299 C CA . GLY A 1 4 ? 12.469 -24.626 7.285 1.00 0.00 4 GLY A CA 13
ATOM 14300 C C . GLY A 1 4 ? 11.791 -24.117 6.029 1.00 0.00 4 GLY A C 13
ATOM 14301 O O . GLY A 1 4 ? 10.852 -23.325 6.100 1.00 0.00 4 GLY A O 13
ATOM 14305 N N . SER A 1 5 ? 12.268 -24.572 4.875 1.00 0.00 5 SER A N 13
ATOM 14306 C CA . SER A 1 5 ? 11.705 -24.154 3.597 1.00 0.00 5 SER A CA 13
ATOM 14307 C C . SER A 1 5 ? 10.309 -24.736 3.401 1.00 0.00 5 SER A C 13
ATOM 14308 O O . SER A 1 5 ? 9.363 -24.016 3.082 1.00 0.00 5 SER A O 13
ATOM 14316 N N . SER A 1 6 ? 10.188 -26.046 3.595 1.00 0.00 6 SER A N 13
ATOM 14317 C CA . SER A 1 6 ? 8.909 -26.727 3.437 1.00 0.00 6 SER A CA 13
ATOM 14318 C C . SER A 1 6 ? 8.257 -26.981 4.793 1.00 0.00 6 SER A C 13
ATOM 14319 O O . SER A 1 6 ? 8.830 -26.672 5.837 1.00 0.00 6 SER A O 13
ATOM 14327 N N . GLY A 1 7 ? 7.054 -27.546 4.768 1.00 0.00 7 GLY A N 13
ATOM 14328 C CA . GLY A 1 7 ? 6.342 -27.831 6.000 1.00 0.00 7 GLY A CA 13
ATOM 14329 C C . GLY A 1 7 ? 5.846 -26.575 6.688 1.00 0.00 7 GLY A C 13
ATOM 14330 O O . GLY A 1 7 ? 6.619 -25.864 7.332 1.00 0.00 7 GLY A O 13
ATOM 14334 N N . LEU A 1 8 ? 4.554 -26.298 6.551 1.00 0.00 8 LEU A N 13
ATOM 14335 C CA . LEU A 1 8 ? 3.955 -25.117 7.163 1.00 0.00 8 LEU A CA 13
ATOM 14336 C C . LEU A 1 8 ? 3.321 -25.463 8.506 1.00 0.00 8 LEU A C 13
ATOM 14337 O O . LEU A 1 8 ? 2.356 -26.223 8.571 1.00 0.00 8 LEU A O 13
ATOM 14353 N N . ASN A 1 9 ? 3.870 -24.897 9.577 1.00 0.00 9 ASN A N 13
ATOM 14354 C CA . ASN A 1 9 ? 3.357 -25.144 10.919 1.00 0.00 9 ASN A CA 13
ATOM 14355 C C . ASN A 1 9 ? 1.960 -24.554 11.085 1.00 0.00 9 ASN A C 13
ATOM 14356 O O . ASN A 1 9 ? 1.006 -25.267 11.398 1.00 0.00 9 ASN A O 13
ATOM 14367 N N . ASP A 1 10 ? 1.847 -23.247 10.872 1.00 0.00 10 ASP A N 13
ATOM 14368 C CA . ASP A 1 10 ? 0.566 -22.560 10.995 1.00 0.00 10 ASP A CA 13
ATOM 14369 C C . ASP A 1 10 ? 0.364 -21.578 9.846 1.00 0.00 10 ASP A C 13
ATOM 14370 O O . ASP A 1 10 ? 1.327 -21.114 9.235 1.00 0.00 10 ASP A O 13
ATOM 14379 N N . LEU A 1 11 ? -0.895 -21.264 9.558 1.00 0.00 11 LEU A N 13
ATOM 14380 C CA . LEU A 1 11 ? -1.224 -20.337 8.481 1.00 0.00 11 LEU A CA 13
ATOM 14381 C C . LEU A 1 11 ? -0.708 -18.936 8.792 1.00 0.00 11 LEU A C 13
ATOM 14382 O O . LEU A 1 11 ? -0.874 -18.433 9.903 1.00 0.00 11 LEU A O 13
ATOM 14398 N N . LYS A 1 12 ? -0.081 -18.309 7.802 1.00 0.00 12 LYS A N 13
ATOM 14399 C CA . LYS A 1 12 ? 0.457 -16.964 7.967 1.00 0.00 12 LYS A CA 13
ATOM 14400 C C . LYS A 1 12 ? -0.644 -15.917 7.833 1.00 0.00 12 LYS A C 13
ATOM 14401 O O . LYS A 1 12 ? -0.816 -15.070 8.709 1.00 0.00 12 LYS A O 13
ATOM 14420 N N . GLU A 1 13 ? -1.386 -15.982 6.732 1.00 0.00 13 GLU A N 13
ATOM 14421 C CA . GLU A 1 13 ? -2.471 -15.040 6.486 1.00 0.00 13 GLU A CA 13
ATOM 14422 C C . GLU A 1 13 ? -3.741 -15.468 7.216 1.00 0.00 13 GLU A C 13
ATOM 14423 O O . GLU A 1 13 ? -4.840 -15.391 6.668 1.00 0.00 13 GLU A O 13
ATOM 14435 N N . SER A 1 14 ? -3.580 -15.920 8.455 1.00 0.00 14 SER A N 13
ATOM 14436 C CA . SER A 1 14 ? -4.712 -16.365 9.260 1.00 0.00 14 SER A CA 13
ATOM 14437 C C . SER A 1 14 ? -5.848 -15.349 9.208 1.00 0.00 14 SER A C 13
ATOM 14438 O O . SER A 1 14 ? -6.960 -15.665 8.785 1.00 0.00 14 SER A O 13
ATOM 14446 N N . SER A 1 15 ? -5.560 -14.126 9.641 1.00 0.00 15 SER A N 13
ATOM 14447 C CA . SER A 1 15 ? -6.558 -13.062 9.649 1.00 0.00 15 SER A CA 13
ATOM 14448 C C . SER A 1 15 ? -6.831 -12.564 8.233 1.00 0.00 15 SER A C 13
ATOM 14449 O O . SER A 1 15 ? -6.000 -12.716 7.338 1.00 0.00 15 SER A O 13
ATOM 14457 N N . ASN A 1 16 ? -8.002 -11.967 8.038 1.00 0.00 16 ASN A N 13
ATOM 14458 C CA . ASN A 1 16 ? -8.387 -11.446 6.731 1.00 0.00 16 ASN A CA 13
ATOM 14459 C C . ASN A 1 16 ? -8.189 -9.935 6.668 1.00 0.00 16 ASN A C 13
ATOM 14460 O O . ASN A 1 16 ? -8.473 -9.221 7.629 1.00 0.00 16 ASN A O 13
ATOM 14471 N N . ASN A 1 17 ? -7.700 -9.455 5.529 1.00 0.00 17 ASN A N 13
ATOM 14472 C CA . ASN A 1 17 ? -7.464 -8.028 5.340 1.00 0.00 17 ASN A CA 13
ATOM 14473 C C . ASN A 1 17 ? -7.486 -7.664 3.859 1.00 0.00 17 ASN A C 13
ATOM 14474 O O . ASN A 1 17 ? -7.573 -8.538 2.996 1.00 0.00 17 ASN A O 13
ATOM 14485 N N . ARG A 1 18 ? -7.407 -6.369 3.572 1.00 0.00 18 ARG A N 13
ATOM 14486 C CA . ARG A 1 18 ? -7.419 -5.889 2.195 1.00 0.00 18 ARG A CA 13
ATOM 14487 C C . ARG A 1 18 ? -6.015 -5.920 1.597 1.00 0.00 18 ARG A C 13
ATOM 14488 O O . ARG A 1 18 ? -5.023 -6.026 2.318 1.00 0.00 18 ARG A O 13
ATOM 14509 N N . LYS A 1 19 ? -5.940 -5.828 0.274 1.00 0.00 19 LYS A N 13
ATOM 14510 C CA . LYS A 1 19 ? -4.659 -5.845 -0.423 1.00 0.00 19 LYS A CA 13
ATOM 14511 C C . LYS A 1 19 ? -4.591 -4.730 -1.462 1.00 0.00 19 LYS A C 13
ATOM 14512 O O . LYS A 1 19 ? -5.579 -4.432 -2.133 1.00 0.00 19 LYS A O 13
ATOM 14531 N N . ALA A 1 20 ? -3.418 -4.119 -1.591 1.00 0.00 20 ALA A N 13
ATOM 14532 C CA . ALA A 1 20 ? -3.220 -3.039 -2.550 1.00 0.00 20 ALA A CA 13
ATOM 14533 C C . ALA A 1 20 ? -1.745 -2.880 -2.901 1.00 0.00 20 ALA A C 13
ATOM 14534 O O . ALA A 1 20 ? -0.869 -3.135 -2.073 1.00 0.00 20 ALA A O 13
ATOM 14541 N N . ARG A 1 21 ? -1.476 -2.458 -4.132 1.00 0.00 21 ARG A N 13
ATOM 14542 C CA . ARG A 1 21 ? -0.106 -2.266 -4.592 1.00 0.00 21 ARG A CA 13
ATOM 14543 C C . ARG A 1 21 ? 0.317 -0.807 -4.448 1.00 0.00 21 ARG A C 13
ATOM 14544 O O . ARG A 1 21 ? -0.511 0.101 -4.528 1.00 0.00 21 ARG A O 13
ATOM 14565 N N . VAL A 1 22 ? 1.611 -0.589 -4.236 1.00 0.00 22 VAL A N 13
ATOM 14566 C CA . VAL A 1 22 ? 2.144 0.759 -4.082 1.00 0.00 22 VAL A CA 13
ATOM 14567 C C . VAL A 1 22 ? 2.544 1.349 -5.430 1.00 0.00 22 VAL A C 13
ATOM 14568 O O . VAL A 1 22 ? 3.083 0.651 -6.290 1.00 0.00 22 VAL A O 13
ATOM 14581 N N . LEU A 1 23 ? 2.278 2.638 -5.607 1.00 0.00 23 LEU A N 13
ATOM 14582 C CA . LEU A 1 23 ? 2.611 3.324 -6.851 1.00 0.00 23 LEU A CA 13
ATOM 14583 C C . LEU A 1 23 ? 3.939 4.063 -6.727 1.00 0.00 23 LEU A C 13
ATOM 14584 O O . LEU A 1 23 ? 4.596 4.352 -7.727 1.00 0.00 23 LEU A O 13
ATOM 14600 N N . TYR A 1 24 ? 4.330 4.364 -5.494 1.00 0.00 24 TYR A N 13
ATOM 14601 C CA . TYR A 1 24 ? 5.580 5.069 -5.238 1.00 0.00 24 TYR A CA 13
ATOM 14602 C C . TYR A 1 24 ? 6.137 4.711 -3.864 1.00 0.00 24 TYR A C 13
ATOM 14603 O O . TYR A 1 24 ? 5.384 4.441 -2.928 1.00 0.00 24 TYR A O 13
ATOM 14621 N N . ASP A 1 25 ? 7.460 4.713 -3.750 1.00 0.00 25 ASP A N 13
ATOM 14622 C CA . ASP A 1 25 ? 8.120 4.391 -2.490 1.00 0.00 25 ASP A CA 13
ATOM 14623 C C . ASP A 1 25 ? 7.894 5.495 -1.461 1.00 0.00 25 ASP A C 13
ATOM 14624 O O . ASP A 1 25 ? 8.219 6.657 -1.701 1.00 0.00 25 ASP A O 13
ATOM 14633 N N . TYR A 1 26 ? 7.334 5.122 -0.315 1.00 0.00 26 TYR A N 13
ATOM 14634 C CA . TYR A 1 26 ? 7.062 6.081 0.749 1.00 0.00 26 TYR A CA 13
ATOM 14635 C C . TYR A 1 26 ? 7.992 5.855 1.937 1.00 0.00 26 TYR A C 13
ATOM 14636 O O . TYR A 1 26 ? 8.211 4.720 2.362 1.00 0.00 26 TYR A O 13
ATOM 14654 N N . ASP A 1 27 ? 8.536 6.944 2.470 1.00 0.00 27 ASP A N 13
ATOM 14655 C CA . ASP A 1 27 ? 9.441 6.867 3.610 1.00 0.00 27 ASP A CA 13
ATOM 14656 C C . ASP A 1 27 ? 8.734 7.287 4.895 1.00 0.00 27 ASP A C 13
ATOM 14657 O O . ASP A 1 27 ? 8.468 8.469 5.111 1.00 0.00 27 ASP A O 13
ATOM 14666 N N . ALA A 1 28 ? 8.431 6.310 5.744 1.00 0.00 28 ALA A N 13
ATOM 14667 C CA . ALA A 1 28 ? 7.755 6.578 7.007 1.00 0.00 28 ALA A CA 13
ATOM 14668 C C . ALA A 1 28 ? 8.448 7.700 7.773 1.00 0.00 28 ALA A C 13
ATOM 14669 O O . ALA A 1 28 ? 9.658 7.657 7.997 1.00 0.00 28 ALA A O 13
ATOM 14676 N N . ALA A 1 29 ? 7.674 8.703 8.172 1.00 0.00 29 ALA A N 13
ATOM 14677 C CA . ALA A 1 29 ? 8.214 9.836 8.914 1.00 0.00 29 ALA A CA 13
ATOM 14678 C C . ALA A 1 29 ? 8.396 9.490 10.388 1.00 0.00 29 ALA A C 13
ATOM 14679 O O . ALA A 1 29 ? 9.278 10.027 11.056 1.00 0.00 29 ALA A O 13
ATOM 14686 N N . ASN A 1 30 ? 7.555 8.591 10.889 1.00 0.00 30 ASN A N 13
ATOM 14687 C CA . ASN A 1 30 ? 7.623 8.175 12.285 1.00 0.00 30 ASN A CA 13
ATOM 14688 C C . ASN A 1 30 ? 7.255 6.702 12.431 1.00 0.00 30 ASN A C 13
ATOM 14689 O O . ASN A 1 30 ? 6.713 6.092 11.510 1.00 0.00 30 ASN A O 13
ATOM 14700 N N . SER A 1 31 ? 7.555 6.136 13.596 1.00 0.00 31 SER A N 13
ATOM 14701 C CA . SER A 1 31 ? 7.260 4.733 13.863 1.00 0.00 31 SER A CA 13
ATOM 14702 C C . SER A 1 31 ? 5.834 4.389 13.444 1.00 0.00 31 SER A C 13
ATOM 14703 O O . SER A 1 31 ? 5.606 3.437 12.697 1.00 0.00 31 SER A O 13
ATOM 14711 N N . THR A 1 32 ? 4.875 5.171 13.931 1.00 0.00 32 THR A N 13
ATOM 14712 C CA . THR A 1 32 ? 3.471 4.950 13.609 1.00 0.00 32 THR A CA 13
ATOM 14713 C C . THR A 1 32 ? 3.281 4.705 12.116 1.00 0.00 32 THR A C 13
ATOM 14714 O O . THR A 1 32 ? 2.401 3.948 11.710 1.00 0.00 32 THR A O 13
ATOM 14725 N N . GLU A 1 33 ? 4.113 5.351 11.305 1.00 0.00 33 GLU A N 13
ATOM 14726 C CA . GLU A 1 33 ? 4.035 5.203 9.856 1.00 0.00 33 GLU A CA 13
ATOM 14727 C C . GLU A 1 33 ? 4.976 4.104 9.371 1.00 0.00 33 GLU A C 13
ATOM 14728 O O . GLU A 1 33 ? 5.995 3.820 10.002 1.00 0.00 33 GLU A O 13
ATOM 14740 N N . LEU A 1 34 ? 4.627 3.489 8.246 1.00 0.00 34 LEU A N 13
ATOM 14741 C CA . LEU A 1 34 ? 5.440 2.421 7.674 1.00 0.00 34 LEU A CA 13
ATOM 14742 C C . LEU A 1 34 ? 5.965 2.814 6.297 1.00 0.00 34 LEU A C 13
ATOM 14743 O O . LEU A 1 34 ? 5.307 3.543 5.556 1.00 0.00 34 LEU A O 13
ATOM 14759 N N . SER A 1 35 ? 7.154 2.323 5.961 1.00 0.00 35 SER A N 13
ATOM 14760 C CA . SER A 1 35 ? 7.769 2.624 4.673 1.00 0.00 35 SER A CA 13
ATOM 14761 C C . SER A 1 35 ? 7.201 1.728 3.577 1.00 0.00 35 SER A C 13
ATOM 14762 O O . SER A 1 35 ? 7.012 0.527 3.777 1.00 0.00 35 SER A O 13
ATOM 14770 N N . LEU A 1 36 ? 6.930 2.319 2.419 1.00 0.00 36 LEU A N 13
ATOM 14771 C CA . LEU A 1 36 ? 6.383 1.575 1.290 1.00 0.00 36 LEU A CA 13
ATOM 14772 C C . LEU A 1 36 ? 7.342 1.602 0.104 1.00 0.00 36 LEU A C 13
ATOM 14773 O O . LEU A 1 36 ? 8.050 2.586 -0.113 1.00 0.00 36 LEU A O 13
ATOM 14789 N N . LEU A 1 37 ? 7.360 0.516 -0.660 1.00 0.00 37 LEU A N 13
ATOM 14790 C CA . LEU A 1 37 ? 8.231 0.415 -1.826 1.00 0.00 37 LEU A CA 13
ATOM 14791 C C . LEU A 1 37 ? 7.422 0.480 -3.118 1.00 0.00 37 LEU A C 13
ATOM 14792 O O . LEU A 1 37 ? 6.241 0.134 -3.140 1.00 0.00 37 LEU A O 13
ATOM 14808 N N . ALA A 1 38 ? 8.066 0.925 -4.192 1.00 0.00 38 ALA A N 13
ATOM 14809 C CA . ALA A 1 38 ? 7.408 1.031 -5.488 1.00 0.00 38 ALA A CA 13
ATOM 14810 C C . ALA A 1 38 ? 7.224 -0.342 -6.124 1.00 0.00 38 ALA A C 13
ATOM 14811 O O . ALA A 1 38 ? 8.174 -1.117 -6.238 1.00 0.00 38 ALA A O 13
ATOM 14818 N N . ASP A 1 39 ? 5.996 -0.637 -6.536 1.00 0.00 39 ASP A N 13
ATOM 14819 C CA . ASP A 1 39 ? 5.687 -1.918 -7.162 1.00 0.00 39 ASP A CA 13
ATOM 14820 C C . ASP A 1 39 ? 5.637 -3.033 -6.122 1.00 0.00 39 ASP A C 13
ATOM 14821 O O . ASP A 1 39 ? 6.166 -4.122 -6.341 1.00 0.00 39 ASP A O 13
ATOM 14830 N N . GLU A 1 40 ? 5.000 -2.752 -4.990 1.00 0.00 40 GLU A N 13
ATOM 14831 C CA . GLU A 1 40 ? 4.884 -3.731 -3.916 1.00 0.00 40 GLU A CA 13
ATOM 14832 C C . GLU A 1 40 ? 3.471 -3.743 -3.340 1.00 0.00 40 GLU A C 13
ATOM 14833 O O . GLU A 1 40 ? 2.875 -2.691 -3.105 1.00 0.00 40 GLU A O 13
ATOM 14845 N N . VAL A 1 41 ? 2.939 -4.940 -3.116 1.00 0.00 41 VAL A N 13
ATOM 14846 C CA . VAL A 1 41 ? 1.596 -5.090 -2.568 1.00 0.00 41 VAL A CA 13
ATOM 14847 C C . VAL A 1 41 ? 1.640 -5.674 -1.160 1.00 0.00 41 VAL A C 13
ATOM 14848 O O . VAL A 1 41 ? 2.094 -6.800 -0.958 1.00 0.00 41 VAL A O 13
ATOM 14861 N N . ILE A 1 42 ? 1.163 -4.900 -0.190 1.00 0.00 42 ILE A N 13
ATOM 14862 C CA . ILE A 1 42 ? 1.146 -5.341 1.199 1.00 0.00 42 ILE A CA 13
ATOM 14863 C C . ILE A 1 42 ? -0.282 -5.475 1.716 1.00 0.00 42 ILE A C 13
ATOM 14864 O O . ILE A 1 42 ? -1.242 -5.160 1.011 1.00 0.00 42 ILE A O 13
ATOM 14880 N N . THR A 1 43 ? -0.417 -5.942 2.953 1.00 0.00 43 THR A N 13
ATOM 14881 C CA . THR A 1 43 ? -1.728 -6.117 3.566 1.00 0.00 43 THR A CA 13
ATOM 14882 C C . THR A 1 43 ? -2.200 -4.828 4.229 1.00 0.00 43 THR A C 13
ATOM 14883 O O . THR A 1 43 ? -1.588 -4.349 5.184 1.00 0.00 43 THR A O 13
ATOM 14894 N N . VAL A 1 44 ? -3.294 -4.271 3.718 1.00 0.00 44 VAL A N 13
ATOM 14895 C CA . VAL A 1 44 ? -3.850 -3.039 4.263 1.00 0.00 44 VAL A CA 13
ATOM 14896 C C . VAL A 1 44 ? -5.219 -3.282 4.887 1.00 0.00 44 VAL A C 13
ATOM 14897 O O . VAL A 1 44 ? -5.961 -4.166 4.457 1.00 0.00 44 VAL A O 13
ATOM 14910 N N . PHE A 1 45 ? -5.550 -2.491 5.902 1.00 0.00 45 PHE A N 13
ATOM 14911 C CA . PHE A 1 45 ? -6.831 -2.621 6.587 1.00 0.00 45 PHE A CA 13
ATOM 14912 C C . PHE A 1 45 ? -7.158 -1.355 7.373 1.00 0.00 45 PHE A C 13
ATOM 14913 O O . PHE A 1 45 ? -6.267 -0.692 7.902 1.00 0.00 45 PHE A O 13
ATOM 14930 N N . SER A 1 46 ? -8.444 -1.025 7.443 1.00 0.00 46 SER A N 13
ATOM 14931 C CA . SER A 1 46 ? -8.890 0.164 8.160 1.00 0.00 46 SER A CA 13
ATOM 14932 C C . SER A 1 46 ? -9.007 -0.115 9.655 1.00 0.00 46 SER A C 13
ATOM 14933 O O . SER A 1 46 ? -9.351 -1.223 10.066 1.00 0.00 46 SER A O 13
ATOM 14941 N N . VAL A 1 47 ? -8.718 0.899 10.464 1.00 0.00 47 VAL A N 13
ATOM 14942 C CA . VAL A 1 47 ? -8.791 0.765 11.914 1.00 0.00 47 VAL A CA 13
ATOM 14943 C C . VAL A 1 47 ? -9.554 1.929 12.536 1.00 0.00 47 VAL A C 13
ATOM 14944 O O . VAL A 1 47 ? -9.337 3.088 12.180 1.00 0.00 47 VAL A O 13
ATOM 14957 N N . VAL A 1 48 ? -10.447 1.614 13.469 1.00 0.00 48 VAL A N 13
ATOM 14958 C CA . VAL A 1 48 ? -11.241 2.635 14.143 1.00 0.00 48 VAL A CA 13
ATOM 14959 C C . VAL A 1 48 ? -10.368 3.800 14.596 1.00 0.00 48 VAL A C 13
ATOM 14960 O O . VAL A 1 48 ? -9.282 3.602 15.137 1.00 0.00 48 VAL A O 13
ATOM 14973 N N . GLY A 1 49 ? -10.853 5.018 14.370 1.00 0.00 49 GLY A N 13
ATOM 14974 C CA . GLY A 1 49 ? -10.104 6.198 14.762 1.00 0.00 49 GLY A CA 13
ATOM 14975 C C . GLY A 1 49 ? -8.955 6.495 13.819 1.00 0.00 49 GLY A C 13
ATOM 14976 O O . GLY A 1 49 ? -7.973 7.127 14.207 1.00 0.00 49 GLY A O 13
ATOM 14980 N N . MET A 1 50 ? -9.076 6.036 12.578 1.00 0.00 50 MET A N 13
ATOM 14981 C CA . MET A 1 50 ? -8.038 6.256 11.577 1.00 0.00 50 MET A CA 13
ATOM 14982 C C . MET A 1 50 ? -8.539 7.176 10.468 1.00 0.00 50 MET A C 13
ATOM 14983 O O . MET A 1 50 ? -9.744 7.311 10.257 1.00 0.00 50 MET A O 13
ATOM 14997 N N . ASP A 1 51 ? -7.606 7.806 9.763 1.00 0.00 51 ASP A N 13
ATOM 14998 C CA . ASP A 1 51 ? -7.953 8.713 8.675 1.00 0.00 51 ASP A CA 13
ATOM 14999 C C . ASP A 1 51 ? -8.291 7.936 7.406 1.00 0.00 51 ASP A C 13
ATOM 15000 O O . ASP A 1 51 ? -7.756 6.853 7.169 1.00 0.00 51 ASP A O 13
ATOM 15009 N N . SER A 1 52 ? -9.182 8.496 6.595 1.00 0.00 52 SER A N 13
ATOM 15010 C CA . SER A 1 52 ? -9.595 7.853 5.353 1.00 0.00 52 SER A CA 13
ATOM 15011 C C . SER A 1 52 ? -8.450 7.832 4.345 1.00 0.00 52 SER A C 13
ATOM 15012 O O . SER A 1 52 ? -8.408 6.983 3.454 1.00 0.00 52 SER A O 13
ATOM 15020 N N . ASP A 1 53 ? -7.523 8.771 4.493 1.00 0.00 53 ASP A N 13
ATOM 15021 C CA . ASP A 1 53 ? -6.376 8.861 3.597 1.00 0.00 53 ASP A CA 13
ATOM 15022 C C . ASP A 1 53 ? -5.201 8.051 4.136 1.00 0.00 53 ASP A C 13
ATOM 15023 O O . ASP A 1 53 ? -4.058 8.246 3.722 1.00 0.00 53 ASP A O 13
ATOM 15032 N N . TRP A 1 54 ? -5.489 7.145 5.063 1.00 0.00 54 TRP A N 13
ATOM 15033 C CA . TRP A 1 54 ? -4.456 6.306 5.660 1.00 0.00 54 TRP A CA 13
ATOM 15034 C C . TRP A 1 54 ? -5.031 4.964 6.100 1.00 0.00 54 TRP A C 13
ATOM 15035 O O . TRP A 1 54 ? -6.094 4.906 6.719 1.00 0.00 54 TRP A O 13
ATOM 15056 N N . LEU A 1 55 ? -4.322 3.888 5.777 1.00 0.00 55 LEU A N 13
ATOM 15057 C CA . LEU A 1 55 ? -4.762 2.545 6.140 1.00 0.00 55 LEU A CA 13
ATOM 15058 C C . LEU A 1 55 ? -3.739 1.862 7.041 1.00 0.00 55 LEU A C 13
ATOM 15059 O O . LEU A 1 55 ? -2.689 2.427 7.345 1.00 0.00 55 LEU A O 13
ATOM 15075 N N . MET A 1 56 ? -4.053 0.641 7.464 1.00 0.00 56 MET A N 13
ATOM 15076 C CA . MET A 1 56 ? -3.159 -0.120 8.328 1.00 0.00 56 MET A CA 13
ATOM 15077 C C . MET A 1 56 ? -2.323 -1.104 7.514 1.00 0.00 56 MET A C 13
ATOM 15078 O O . MET A 1 56 ? -2.801 -2.171 7.131 1.00 0.00 56 MET A O 13
ATOM 15092 N N . GLY A 1 57 ? -1.072 -0.736 7.253 1.00 0.00 57 GLY A N 13
ATOM 15093 C CA . GLY A 1 57 ? -0.191 -1.597 6.486 1.00 0.00 57 GLY A CA 13
ATOM 15094 C C . GLY A 1 57 ? 0.635 -2.513 7.366 1.00 0.00 57 GLY A C 13
ATOM 15095 O O . GLY A 1 57 ? 1.071 -2.118 8.447 1.00 0.00 57 GLY A O 13
ATOM 15099 N N . GLU A 1 58 ? 0.849 -3.741 6.903 1.00 0.00 58 GLU A N 13
ATOM 15100 C CA . GLU A 1 58 ? 1.627 -4.716 7.658 1.00 0.00 58 GLU A CA 13
ATOM 15101 C C . GLU A 1 58 ? 2.683 -5.373 6.774 1.00 0.00 58 GLU A C 13
ATOM 15102 O O . GLU A 1 58 ? 2.359 -6.149 5.875 1.00 0.00 58 GLU A O 13
ATOM 15114 N N . ARG A 1 59 ? 3.946 -5.055 7.036 1.00 0.00 59 ARG A N 13
ATOM 15115 C CA . ARG A 1 59 ? 5.050 -5.611 6.263 1.00 0.00 59 ARG A CA 13
ATOM 15116 C C . ARG A 1 59 ? 5.884 -6.563 7.115 1.00 0.00 59 ARG A C 13
ATOM 15117 O O . ARG A 1 59 ? 6.598 -6.137 8.023 1.00 0.00 59 ARG A O 13
ATOM 15138 N N . GLY A 1 60 ? 5.789 -7.855 6.816 1.00 0.00 60 GLY A N 13
ATOM 15139 C CA . GLY A 1 60 ? 6.539 -8.847 7.564 1.00 0.00 60 GLY A CA 13
ATOM 15140 C C . GLY A 1 60 ? 6.231 -8.811 9.048 1.00 0.00 60 GLY A C 13
ATOM 15141 O O . GLY A 1 60 ? 5.198 -9.315 9.486 1.00 0.00 60 GLY A O 13
ATOM 15145 N N . ASN A 1 61 ? 7.129 -8.213 9.823 1.00 0.00 61 ASN A N 13
ATOM 15146 C CA . ASN A 1 61 ? 6.949 -8.114 11.267 1.00 0.00 61 ASN A CA 13
ATOM 15147 C C . ASN A 1 61 ? 6.854 -6.656 11.705 1.00 0.00 61 ASN A C 13
ATOM 15148 O O . ASN A 1 61 ? 7.455 -6.258 12.703 1.00 0.00 61 ASN A O 13
ATOM 15159 N N . GLN A 1 62 ? 6.096 -5.865 10.953 1.00 0.00 62 GLN A N 13
ATOM 15160 C CA . GLN A 1 62 ? 5.923 -4.451 11.264 1.00 0.00 62 GLN A CA 13
ATOM 15161 C C . GLN A 1 62 ? 4.485 -4.010 11.013 1.00 0.00 62 GLN A C 13
ATOM 15162 O O . GLN A 1 62 ? 3.738 -4.672 10.292 1.00 0.00 62 GLN A O 13
ATOM 15176 N N . LYS A 1 63 ? 4.102 -2.888 11.613 1.00 0.00 63 LYS A N 13
ATOM 15177 C CA . LYS A 1 63 ? 2.754 -2.357 11.455 1.00 0.00 63 LYS A CA 13
ATOM 15178 C C . LYS A 1 63 ? 2.749 -0.837 11.583 1.00 0.00 63 LYS A C 13
ATOM 15179 O O . LYS A 1 63 ? 3.465 -0.272 12.409 1.00 0.00 63 LYS A O 13
ATOM 15198 N N . GLY A 1 64 ? 1.937 -0.181 10.760 1.00 0.00 64 GLY A N 13
ATOM 15199 C CA . GLY A 1 64 ? 1.854 1.268 10.799 1.00 0.00 64 GLY A CA 13
ATOM 15200 C C . GLY A 1 64 ? 0.824 1.816 9.830 1.00 0.00 64 GLY A C 13
ATOM 15201 O O . GLY A 1 64 ? 0.061 1.059 9.230 1.00 0.00 64 GLY A O 13
ATOM 15205 N N . LYS A 1 65 ? 0.801 3.135 9.678 1.00 0.00 65 LYS A N 13
ATOM 15206 C CA . LYS A 1 65 ? -0.143 3.785 8.777 1.00 0.00 65 LYS A CA 13
ATOM 15207 C C . LYS A 1 65 ? 0.423 3.865 7.362 1.00 0.00 65 LYS A C 13
ATOM 15208 O O . LYS A 1 65 ? 1.629 4.023 7.173 1.00 0.00 65 LYS A O 13
ATOM 15227 N N . VAL A 1 66 ? -0.457 3.755 6.371 1.00 0.00 66 VAL A N 13
ATOM 15228 C CA . VAL A 1 66 ? -0.045 3.817 4.974 1.00 0.00 66 VAL A CA 13
ATOM 15229 C C . VAL A 1 66 ? -0.942 4.759 4.178 1.00 0.00 66 VAL A C 13
ATOM 15230 O O . VAL A 1 66 ? -2.169 4.693 4.248 1.00 0.00 66 VAL A O 13
ATOM 15243 N N . PRO A 1 67 ? -0.317 5.656 3.402 1.00 0.00 67 PRO A N 13
ATOM 15244 C CA . PRO A 1 67 ? -1.039 6.628 2.576 1.00 0.00 67 PRO A CA 13
ATOM 15245 C C . PRO A 1 67 ? -1.761 5.971 1.404 1.00 0.00 67 PRO A C 13
ATOM 15246 O O . PRO A 1 67 ? -1.133 5.342 0.551 1.00 0.00 67 PRO A O 13
ATOM 15257 N N . ILE A 1 68 ? -3.080 6.121 1.368 1.00 0.00 68 ILE A N 13
ATOM 15258 C CA . ILE A 1 68 ? -3.885 5.543 0.300 1.00 0.00 68 ILE A CA 13
ATOM 15259 C C . ILE A 1 68 ? -3.516 6.143 -1.053 1.00 0.00 68 ILE A C 13
ATOM 15260 O O . ILE A 1 68 ? -3.563 5.465 -2.080 1.00 0.00 68 ILE A O 13
ATOM 15276 N N . THR A 1 69 ? -3.147 7.421 -1.046 1.00 0.00 69 THR A N 13
ATOM 15277 C CA . THR A 1 69 ? -2.769 8.113 -2.272 1.00 0.00 69 THR A CA 13
ATOM 15278 C C . THR A 1 69 ? -1.591 7.424 -2.951 1.00 0.00 69 THR A C 13
ATOM 15279 O O . THR A 1 69 ? -1.304 7.674 -4.122 1.00 0.00 69 THR A O 13
ATOM 15290 N N . TYR A 1 70 ? -0.912 6.556 -2.210 1.00 0.00 70 TYR A N 13
ATOM 15291 C CA . TYR A 1 70 ? 0.237 5.832 -2.741 1.00 0.00 70 TYR A CA 13
ATOM 15292 C C . TYR A 1 70 ? -0.118 4.374 -3.018 1.00 0.00 70 TYR A C 13
ATOM 15293 O O . TYR A 1 70 ? 0.653 3.641 -3.639 1.00 0.00 70 TYR A O 13
ATOM 15311 N N . LEU A 1 71 ? -1.292 3.960 -2.554 1.00 0.00 71 LEU A N 13
ATOM 15312 C CA . LEU A 1 71 ? -1.752 2.590 -2.751 1.00 0.00 71 LEU A CA 13
ATOM 15313 C C . LEU A 1 71 ? -2.882 2.537 -3.774 1.00 0.00 71 LEU A C 13
ATOM 15314 O O . LEU A 1 71 ? -3.691 3.459 -3.867 1.00 0.00 71 LEU A O 13
ATOM 15330 N N . GLU A 1 72 ? -2.931 1.450 -4.538 1.00 0.00 72 GLU A N 13
ATOM 15331 C CA . GLU A 1 72 ? -3.963 1.277 -5.554 1.00 0.00 72 GLU A CA 13
ATOM 15332 C C . GLU A 1 72 ? -4.757 -0.004 -5.311 1.00 0.00 72 GLU A C 13
ATOM 15333 O O . GLU A 1 72 ? -4.500 -1.034 -5.935 1.00 0.00 72 GLU A O 13
ATOM 15345 N N . LEU A 1 73 ? -5.720 0.068 -4.399 1.00 0.00 73 LEU A N 13
ATOM 15346 C CA . LEU A 1 73 ? -6.552 -1.085 -4.072 1.00 0.00 73 LEU A CA 13
ATOM 15347 C C . LEU A 1 73 ? -6.862 -1.905 -5.320 1.00 0.00 73 LEU A C 13
ATOM 15348 O O . LEU A 1 73 ? -7.699 -1.519 -6.138 1.00 0.00 73 LEU A O 13
ATOM 15364 N N . LEU A 1 74 ? -6.183 -3.038 -5.460 1.00 0.00 74 LEU A N 13
ATOM 15365 C CA . LEU A 1 74 ? -6.387 -3.915 -6.608 1.00 0.00 74 LEU A CA 13
ATOM 15366 C C . LEU A 1 74 ? -7.782 -4.531 -6.582 1.00 0.00 74 LEU A C 13
ATOM 15367 O O . LEU A 1 74 ? -8.496 -4.432 -5.585 1.00 0.00 74 LEU A O 13
ATOM 15383 N N . ASN A 1 75 ? -8.162 -5.169 -7.684 1.00 0.00 75 ASN A N 13
ATOM 15384 C CA . ASN A 1 75 ? -9.472 -5.803 -7.787 1.00 0.00 75 ASN A CA 13
ATOM 15385 C C . ASN A 1 75 ? -10.535 -4.975 -7.071 1.00 0.00 75 ASN A C 13
ATOM 15386 O O . ASN A 1 75 ? -11.447 -5.520 -6.450 1.00 0.00 75 ASN A O 13
ATOM 15397 N N . SER A 1 76 ? -10.410 -3.655 -7.162 1.00 0.00 76 SER A N 13
ATOM 15398 C CA . SER A 1 76 ? -11.358 -2.751 -6.521 1.00 0.00 76 SER A CA 13
ATOM 15399 C C . SER A 1 76 ? -12.767 -2.967 -7.064 1.00 0.00 76 SER A C 13
ATOM 15400 O O . SER A 1 76 ? -13.725 -3.093 -6.303 1.00 0.00 76 SER A O 13
ATOM 15408 N N . GLY A 1 77 ? -12.885 -3.009 -8.388 1.00 0.00 77 GLY A N 13
ATOM 15409 C CA . GLY A 1 77 ? -14.179 -3.209 -9.012 1.00 0.00 77 GLY A CA 13
ATOM 15410 C C . GLY A 1 77 ? -14.076 -3.410 -10.511 1.00 0.00 77 GLY A C 13
ATOM 15411 O O . GLY A 1 77 ? -12.987 -3.407 -11.085 1.00 0.00 77 GLY A O 13
ATOM 15415 N N . PRO A 1 78 ? -15.231 -3.591 -11.168 1.00 0.00 78 PRO A N 13
ATOM 15416 C CA . PRO A 1 78 ? -15.292 -3.799 -12.618 1.00 0.00 78 PRO A CA 13
ATOM 15417 C C . PRO A 1 78 ? -14.931 -2.541 -13.400 1.00 0.00 78 PRO A C 13
ATOM 15418 O O . PRO A 1 78 ? -14.623 -2.605 -14.590 1.00 0.00 78 PRO A O 13
ATOM 15429 N N . SER A 1 79 ? -14.970 -1.397 -12.723 1.00 0.00 79 SER A N 13
ATOM 15430 C CA . SER A 1 79 ? -14.650 -0.123 -13.356 1.00 0.00 79 SER A CA 13
ATOM 15431 C C . SER A 1 79 ? -13.264 -0.166 -13.992 1.00 0.00 79 SER A C 13
ATOM 15432 O O . SER A 1 79 ? -12.443 -1.022 -13.662 1.00 0.00 79 SER A O 13
ATOM 15440 N N . SER A 1 80 ? -13.011 0.764 -14.907 1.00 0.00 80 SER A N 13
ATOM 15441 C CA . SER A 1 80 ? -11.726 0.832 -15.593 1.00 0.00 80 SER A CA 13
ATOM 15442 C C . SER A 1 80 ? -10.595 1.098 -14.605 1.00 0.00 80 SER A C 13
ATOM 15443 O O . SER A 1 80 ? -9.524 0.499 -14.693 1.00 0.00 80 SER A O 13
ATOM 15451 N N . GLY A 1 81 ? -10.842 2.001 -13.661 1.00 0.00 81 GLY A N 13
ATOM 15452 C CA . GLY A 1 81 ? -9.836 2.332 -12.668 1.00 0.00 81 GLY A CA 13
ATOM 15453 C C . GLY A 1 81 ? -9.615 3.826 -12.543 1.00 0.00 81 GLY A C 13
ATOM 15454 O O . GLY A 1 81 ? -9.770 4.394 -11.462 1.00 0.00 81 GLY A O 13
ATOM 15458 N N . GLY A 1 1 ? -17.542 -15.814 24.758 1.00 0.00 1 GLY A N 14
ATOM 15459 C CA . GLY A 1 1 ? -16.891 -15.931 23.467 1.00 0.00 1 GLY A CA 14
ATOM 15460 C C . GLY A 1 1 ? -15.612 -15.122 23.388 1.00 0.00 1 GLY A C 14
ATOM 15461 O O . GLY A 1 1 ? -14.554 -15.575 23.825 1.00 0.00 1 GLY A O 14
ATOM 15465 N N . SER A 1 2 ? -15.707 -13.920 22.826 1.00 0.00 2 SER A N 14
ATOM 15466 C CA . SER A 1 2 ? -14.547 -13.048 22.686 1.00 0.00 2 SER A CA 14
ATOM 15467 C C . SER A 1 2 ? -14.802 -11.695 23.341 1.00 0.00 2 SER A C 14
ATOM 15468 O O . SER A 1 2 ? -15.902 -11.424 23.824 1.00 0.00 2 SER A O 14
ATOM 15476 N N . SER A 1 3 ? -13.777 -10.848 23.355 1.00 0.00 3 SER A N 14
ATOM 15477 C CA . SER A 1 3 ? -13.888 -9.523 23.954 1.00 0.00 3 SER A CA 14
ATOM 15478 C C . SER A 1 3 ? -13.066 -8.503 23.173 1.00 0.00 3 SER A C 14
ATOM 15479 O O . SER A 1 3 ? -12.285 -8.861 22.293 1.00 0.00 3 SER A O 14
ATOM 15487 N N . GLY A 1 4 ? -13.249 -7.228 23.502 1.00 0.00 4 GLY A N 14
ATOM 15488 C CA . GLY A 1 4 ? -12.518 -6.174 22.823 1.00 0.00 4 GLY A CA 14
ATOM 15489 C C . GLY A 1 4 ? -11.204 -5.847 23.505 1.00 0.00 4 GLY A C 14
ATOM 15490 O O . GLY A 1 4 ? -11.012 -4.734 23.996 1.00 0.00 4 GLY A O 14
ATOM 15494 N N . SER A 1 5 ? -10.298 -6.818 23.537 1.00 0.00 5 SER A N 14
ATOM 15495 C CA . SER A 1 5 ? -8.997 -6.630 24.170 1.00 0.00 5 SER A CA 14
ATOM 15496 C C . SER A 1 5 ? -7.876 -6.698 23.137 1.00 0.00 5 SER A C 14
ATOM 15497 O O . SER A 1 5 ? -8.111 -7.007 21.969 1.00 0.00 5 SER A O 14
ATOM 15505 N N . SER A 1 6 ? -6.656 -6.406 23.577 1.00 0.00 6 SER A N 14
ATOM 15506 C CA . SER A 1 6 ? -5.498 -6.430 22.691 1.00 0.00 6 SER A CA 14
ATOM 15507 C C . SER A 1 6 ? -4.495 -7.489 23.137 1.00 0.00 6 SER A C 14
ATOM 15508 O O . SER A 1 6 ? -4.215 -7.633 24.327 1.00 0.00 6 SER A O 14
ATOM 15516 N N . GLY A 1 7 ? -3.957 -8.229 22.173 1.00 0.00 7 GLY A N 14
ATOM 15517 C CA . GLY A 1 7 ? -2.990 -9.266 22.485 1.00 0.00 7 GLY A CA 14
ATOM 15518 C C . GLY A 1 7 ? -3.450 -10.640 22.039 1.00 0.00 7 GLY A C 14
ATOM 15519 O O . GLY A 1 7 ? -3.455 -11.587 22.827 1.00 0.00 7 GLY A O 14
ATOM 15523 N N . LEU A 1 8 ? -3.839 -10.750 20.774 1.00 0.00 8 LEU A N 14
ATOM 15524 C CA . LEU A 1 8 ? -4.305 -12.019 20.224 1.00 0.00 8 LEU A CA 14
ATOM 15525 C C . LEU A 1 8 ? -4.267 -11.998 18.699 1.00 0.00 8 LEU A C 14
ATOM 15526 O O . LEU A 1 8 ? -4.182 -10.936 18.085 1.00 0.00 8 LEU A O 14
ATOM 15542 N N . ASN A 1 9 ? -4.332 -13.180 18.095 1.00 0.00 9 ASN A N 14
ATOM 15543 C CA . ASN A 1 9 ? -4.306 -13.298 16.642 1.00 0.00 9 ASN A CA 14
ATOM 15544 C C . ASN A 1 9 ? -5.481 -14.134 16.143 1.00 0.00 9 ASN A C 14
ATOM 15545 O O . ASN A 1 9 ? -6.145 -14.818 16.923 1.00 0.00 9 ASN A O 14
ATOM 15556 N N . ASP A 1 10 ? -5.730 -14.076 14.839 1.00 0.00 10 ASP A N 14
ATOM 15557 C CA . ASP A 1 10 ? -6.823 -14.829 14.236 1.00 0.00 10 ASP A CA 14
ATOM 15558 C C . ASP A 1 10 ? -6.416 -16.280 13.995 1.00 0.00 10 ASP A C 14
ATOM 15559 O O . ASP A 1 10 ? -5.464 -16.555 13.262 1.00 0.00 10 ASP A O 14
ATOM 15568 N N . LEU A 1 11 ? -7.140 -17.203 14.616 1.00 0.00 11 LEU A N 14
ATOM 15569 C CA . LEU A 1 11 ? -6.854 -18.626 14.471 1.00 0.00 11 LEU A CA 14
ATOM 15570 C C . LEU A 1 11 ? -7.736 -19.252 13.395 1.00 0.00 11 LEU A C 14
ATOM 15571 O O . LEU A 1 11 ? -8.214 -20.377 13.545 1.00 0.00 11 LEU A O 14
ATOM 15587 N N . LYS A 1 12 ? -7.948 -18.516 12.309 1.00 0.00 12 LYS A N 14
ATOM 15588 C CA . LYS A 1 12 ? -8.769 -18.999 11.205 1.00 0.00 12 LYS A CA 14
ATOM 15589 C C . LYS A 1 12 ? -7.952 -19.100 9.921 1.00 0.00 12 LYS A C 14
ATOM 15590 O O . LYS A 1 12 ? -6.948 -18.406 9.759 1.00 0.00 12 LYS A O 14
ATOM 15609 N N . GLU A 1 13 ? -8.389 -19.966 9.013 1.00 0.00 13 GLU A N 14
ATOM 15610 C CA . GLU A 1 13 ? -7.696 -20.155 7.744 1.00 0.00 13 GLU A CA 14
ATOM 15611 C C . GLU A 1 13 ? -7.876 -18.939 6.839 1.00 0.00 13 GLU A C 14
ATOM 15612 O O . GLU A 1 13 ? -6.902 -18.367 6.350 1.00 0.00 13 GLU A O 14
ATOM 15624 N N . SER A 1 14 ? -9.128 -18.550 6.622 1.00 0.00 14 SER A N 14
ATOM 15625 C CA . SER A 1 14 ? -9.436 -17.405 5.773 1.00 0.00 14 SER A CA 14
ATOM 15626 C C . SER A 1 14 ? -8.671 -16.167 6.232 1.00 0.00 14 SER A C 14
ATOM 15627 O O . SER A 1 14 ? -8.284 -16.059 7.395 1.00 0.00 14 SER A O 14
ATOM 15635 N N . SER A 1 15 ? -8.457 -15.236 5.309 1.00 0.00 15 SER A N 14
ATOM 15636 C CA . SER A 1 15 ? -7.736 -14.006 5.616 1.00 0.00 15 SER A CA 14
ATOM 15637 C C . SER A 1 15 ? -8.625 -12.786 5.399 1.00 0.00 15 SER A C 14
ATOM 15638 O O . SER A 1 15 ? -9.022 -12.485 4.274 1.00 0.00 15 SER A O 14
ATOM 15646 N N . ASN A 1 16 ? -8.934 -12.086 6.487 1.00 0.00 16 ASN A N 14
ATOM 15647 C CA . ASN A 1 16 ? -9.777 -10.898 6.417 1.00 0.00 16 ASN A CA 14
ATOM 15648 C C . ASN A 1 16 ? -8.928 -9.632 6.343 1.00 0.00 16 ASN A C 14
ATOM 15649 O O . ASN A 1 16 ? -8.710 -8.959 7.349 1.00 0.00 16 ASN A O 14
ATOM 15660 N N . ASN A 1 17 ? -8.451 -9.316 5.143 1.00 0.00 17 ASN A N 14
ATOM 15661 C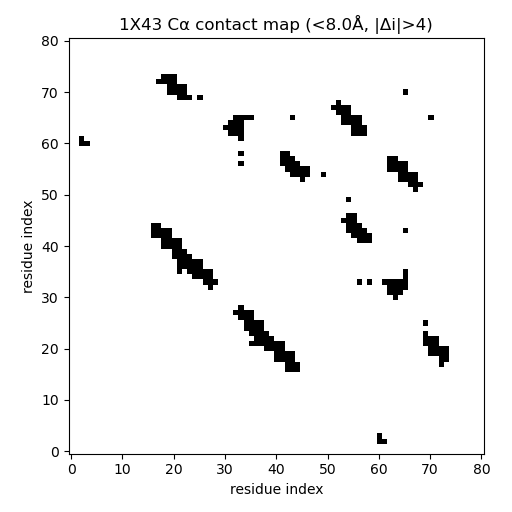 CA . ASN A 1 17 ? -7.626 -8.131 4.937 1.00 0.00 17 ASN A CA 14
ATOM 15662 C C . ASN A 1 17 ? -7.656 -7.695 3.475 1.00 0.00 17 ASN A C 14
ATOM 15663 O O . ASN A 1 17 ? -7.857 -8.513 2.577 1.00 0.00 17 ASN A O 14
ATOM 15674 N N . ARG A 1 18 ? -7.456 -6.402 3.245 1.00 0.00 18 ARG A N 14
ATOM 15675 C CA . ARG A 1 18 ? -7.460 -5.856 1.893 1.00 0.00 18 ARG A CA 14
ATOM 15676 C C . ARG A 1 18 ? -6.053 -5.854 1.303 1.00 0.00 18 ARG A C 14
ATOM 15677 O O . ARG A 1 18 ? -5.066 -6.014 2.021 1.00 0.00 18 ARG A O 14
ATOM 15698 N N . LYS A 1 19 ? -5.969 -5.671 -0.011 1.00 0.00 19 LYS A N 14
ATOM 15699 C CA . LYS A 1 19 ? -4.683 -5.646 -0.699 1.00 0.00 19 LYS A CA 14
ATOM 15700 C C . LYS A 1 19 ? -4.616 -4.483 -1.684 1.00 0.00 19 LYS A C 14
ATOM 15701 O O . LYS A 1 19 ? -5.598 -4.168 -2.355 1.00 0.00 19 LYS A O 14
ATOM 15720 N N . ALA A 1 20 ? -3.450 -3.850 -1.766 1.00 0.00 20 ALA A N 14
ATOM 15721 C CA . ALA A 1 20 ? -3.254 -2.725 -2.671 1.00 0.00 20 ALA A CA 14
ATOM 15722 C C . ALA A 1 20 ? -1.818 -2.676 -3.183 1.00 0.00 20 ALA A C 14
ATOM 15723 O O . ALA A 1 20 ? -0.888 -3.093 -2.492 1.00 0.00 20 ALA A O 14
ATOM 15730 N N . ARG A 1 21 ? -1.645 -2.167 -4.399 1.00 0.00 21 ARG A N 14
ATOM 15731 C CA . ARG A 1 21 ? -0.323 -2.066 -5.004 1.00 0.00 21 ARG A CA 14
ATOM 15732 C C . ARG A 1 21 ? 0.255 -0.666 -4.818 1.00 0.00 21 ARG A C 14
ATOM 15733 O O . ARG A 1 21 ? -0.403 0.333 -5.113 1.00 0.00 21 ARG A O 14
ATOM 15754 N N . VAL A 1 22 ? 1.488 -0.600 -4.326 1.00 0.00 22 VAL A N 14
ATOM 15755 C CA . VAL A 1 22 ? 2.154 0.677 -4.102 1.00 0.00 22 VAL A CA 14
ATOM 15756 C C . VAL A 1 22 ? 2.553 1.329 -5.421 1.00 0.00 22 VAL A C 14
ATOM 15757 O O . VAL A 1 22 ? 3.145 0.686 -6.290 1.00 0.00 22 VAL A O 14
ATOM 15770 N N . LEU A 1 23 ? 2.227 2.608 -5.565 1.00 0.00 23 LEU A N 14
ATOM 15771 C CA . LEU A 1 23 ? 2.552 3.349 -6.779 1.00 0.00 23 LEU A CA 14
ATOM 15772 C C . LEU A 1 23 ? 3.931 3.991 -6.673 1.00 0.00 23 LEU A C 14
ATOM 15773 O O . LEU A 1 23 ? 4.640 4.133 -7.670 1.00 0.00 23 LEU A O 14
ATOM 15789 N N . TYR A 1 24 ? 4.307 4.375 -5.458 1.00 0.00 24 TYR A N 14
ATOM 15790 C CA . TYR A 1 24 ? 5.601 5.003 -5.221 1.00 0.00 24 TYR A CA 14
ATOM 15791 C C . TYR A 1 24 ? 6.157 4.606 -3.857 1.00 0.00 24 TYR A C 14
ATOM 15792 O O . TYR A 1 24 ? 5.403 4.337 -2.921 1.00 0.00 24 TYR A O 14
ATOM 15810 N N . ASP A 1 25 ? 7.481 4.574 -3.751 1.00 0.00 25 ASP A N 14
ATOM 15811 C CA . ASP A 1 25 ? 8.140 4.213 -2.502 1.00 0.00 25 ASP A CA 14
ATOM 15812 C C . ASP A 1 25 ? 8.025 5.341 -1.481 1.00 0.00 25 ASP A C 14
ATOM 15813 O O . ASP A 1 25 ? 8.455 6.466 -1.733 1.00 0.00 25 ASP A O 14
ATOM 15822 N N . TYR A 1 26 ? 7.440 5.031 -0.329 1.00 0.00 26 TYR A N 14
ATOM 15823 C CA . TYR A 1 26 ? 7.265 6.019 0.729 1.00 0.00 26 TYR A CA 14
ATOM 15824 C C . TYR A 1 26 ? 8.258 5.785 1.864 1.00 0.00 26 TYR A C 14
ATOM 15825 O O . TYR A 1 26 ? 8.705 4.660 2.090 1.00 0.00 26 TYR A O 14
ATOM 15843 N N . ASP A 1 27 ? 8.597 6.855 2.574 1.00 0.00 27 ASP A N 14
ATOM 15844 C CA . ASP A 1 27 ? 9.536 6.767 3.687 1.00 0.00 27 ASP A CA 14
ATOM 15845 C C . ASP A 1 27 ? 8.872 7.196 4.992 1.00 0.00 27 ASP A C 14
ATOM 15846 O O . ASP A 1 27 ? 8.677 8.386 5.239 1.00 0.00 27 ASP A O 14
ATOM 15855 N N . ALA A 1 28 ? 8.527 6.219 5.824 1.00 0.00 28 ALA A N 14
ATOM 15856 C CA . ALA A 1 28 ? 7.887 6.495 7.103 1.00 0.00 28 ALA A CA 14
ATOM 15857 C C . ALA A 1 28 ? 8.674 7.531 7.899 1.00 0.00 28 ALA A C 14
ATOM 15858 O O . ALA A 1 28 ? 9.898 7.455 7.994 1.00 0.00 28 ALA A O 14
ATOM 15865 N N . ALA A 1 29 ? 7.963 8.499 8.467 1.00 0.00 29 ALA A N 14
ATOM 15866 C CA . ALA A 1 29 ? 8.595 9.550 9.256 1.00 0.00 29 ALA A CA 14
ATOM 15867 C C . ALA A 1 29 ? 8.773 9.116 10.707 1.00 0.00 29 ALA A C 14
ATOM 15868 O O . ALA A 1 29 ? 9.706 9.546 11.383 1.00 0.00 29 ALA A O 14
ATOM 15875 N N . ASN A 1 30 ? 7.871 8.261 11.179 1.00 0.00 30 ASN A N 14
ATOM 15876 C CA . ASN A 1 30 ? 7.928 7.770 12.551 1.00 0.00 30 ASN A CA 14
ATOM 15877 C C . ASN A 1 30 ? 7.436 6.329 12.633 1.00 0.00 30 ASN A C 14
ATOM 15878 O O . ASN A 1 30 ? 6.919 5.782 11.659 1.00 0.00 30 ASN A O 14
ATOM 15889 N N . SER A 1 31 ? 7.600 5.719 13.803 1.00 0.00 31 SER A N 14
ATOM 15890 C CA . SER A 1 31 ? 7.175 4.340 14.013 1.00 0.00 31 SER A CA 14
ATOM 15891 C C . SER A 1 31 ? 5.735 4.139 13.552 1.00 0.00 31 SER A C 14
ATOM 15892 O O . SER A 1 31 ? 5.442 3.240 12.763 1.00 0.00 31 SER A O 14
ATOM 15900 N N . THR A 1 32 ? 4.837 4.984 14.050 1.00 0.00 32 THR A N 14
ATOM 15901 C CA . THR A 1 32 ? 3.427 4.900 13.691 1.00 0.00 32 THR A CA 14
ATOM 15902 C C . THR A 1 32 ? 3.253 4.667 12.195 1.00 0.00 32 THR A C 14
ATOM 15903 O O . THR A 1 32 ? 2.348 3.950 11.771 1.00 0.00 32 THR A O 14
ATOM 15914 N N . GLU A 1 33 ? 4.127 5.276 11.400 1.00 0.00 33 GLU A N 14
ATOM 15915 C CA . GLU A 1 33 ? 4.069 5.134 9.950 1.00 0.00 33 GLU A CA 14
ATOM 15916 C C . GLU A 1 33 ? 5.006 4.028 9.473 1.00 0.00 33 GLU A C 14
ATOM 15917 O O . GLU A 1 33 ? 6.012 3.730 10.120 1.00 0.00 33 GLU A O 14
ATOM 15929 N N . LEU A 1 34 ? 4.670 3.422 8.340 1.00 0.00 34 LEU A N 14
ATOM 15930 C CA . LEU A 1 34 ? 5.480 2.349 7.776 1.00 0.00 34 LEU A CA 14
ATOM 15931 C C . LEU A 1 34 ? 6.016 2.735 6.401 1.00 0.00 34 LEU A C 14
ATOM 15932 O O . LEU A 1 34 ? 5.394 3.514 5.679 1.00 0.00 34 LEU A O 14
ATOM 15948 N N . SER A 1 35 ? 7.171 2.183 6.045 1.00 0.00 35 SER A N 14
ATOM 15949 C CA . SER A 1 35 ? 7.791 2.471 4.757 1.00 0.00 35 SER A CA 14
ATOM 15950 C C . SER A 1 35 ? 7.133 1.661 3.644 1.00 0.00 35 SER A C 14
ATOM 15951 O O . SER A 1 35 ? 6.673 0.540 3.865 1.00 0.00 35 SER A O 14
ATOM 15959 N N . LEU A 1 36 ? 7.091 2.237 2.448 1.00 0.00 36 LEU A N 14
ATOM 15960 C CA . LEU A 1 36 ? 6.489 1.570 1.298 1.00 0.00 36 LEU A CA 14
ATOM 15961 C C . LEU A 1 36 ? 7.455 1.543 0.118 1.00 0.00 36 LEU A C 14
ATOM 15962 O O . LEU A 1 36 ? 8.293 2.432 -0.033 1.00 0.00 36 LEU A O 14
ATOM 15978 N N . LEU A 1 37 ? 7.330 0.518 -0.718 1.00 0.00 37 LEU A N 14
ATOM 15979 C CA . LEU A 1 37 ? 8.190 0.375 -1.888 1.00 0.00 37 LEU A CA 14
ATOM 15980 C C . LEU A 1 37 ? 7.373 0.430 -3.174 1.00 0.00 37 LEU A C 14
ATOM 15981 O O . LEU A 1 37 ? 6.187 0.103 -3.182 1.00 0.00 37 LEU A O 14
ATOM 15997 N N . ALA A 1 38 ? 8.017 0.843 -4.261 1.00 0.00 38 ALA A N 14
ATOM 15998 C CA . ALA A 1 38 ? 7.351 0.936 -5.554 1.00 0.00 38 ALA A CA 14
ATOM 15999 C C . ALA A 1 38 ? 7.178 -0.442 -6.183 1.00 0.00 38 ALA A C 14
ATOM 16000 O O . ALA A 1 38 ? 8.125 -1.226 -6.256 1.00 0.00 38 ALA A O 14
ATOM 16007 N N . ASP A 1 39 ? 5.962 -0.732 -6.635 1.00 0.00 39 ASP A N 14
ATOM 16008 C CA . ASP A 1 39 ? 5.665 -2.017 -7.258 1.00 0.00 39 ASP A CA 14
ATOM 16009 C C . ASP A 1 39 ? 5.571 -3.121 -6.209 1.00 0.00 39 ASP A C 14
ATOM 16010 O O . ASP A 1 39 ? 5.970 -4.258 -6.455 1.00 0.00 39 ASP A O 14
ATOM 16019 N N . GLU A 1 40 ? 5.041 -2.775 -5.039 1.00 0.00 40 GLU A N 14
ATOM 16020 C CA . GLU A 1 40 ? 4.897 -3.737 -3.953 1.00 0.00 40 GLU A CA 14
ATOM 16021 C C . GLU A 1 40 ? 3.473 -3.729 -3.404 1.00 0.00 40 GLU A C 14
ATOM 16022 O O . GLU A 1 40 ? 2.882 -2.669 -3.197 1.00 0.00 40 GLU A O 14
ATOM 16034 N N . VAL A 1 41 ? 2.928 -4.919 -3.171 1.00 0.00 41 VAL A N 14
ATOM 16035 C CA . VAL A 1 41 ? 1.575 -5.050 -2.646 1.00 0.00 41 VAL A CA 14
ATOM 16036 C C . VAL A 1 41 ? 1.589 -5.556 -1.208 1.00 0.00 41 VAL A C 14
ATOM 16037 O O . VAL A 1 41 ? 2.023 -6.677 -0.939 1.00 0.00 41 VAL A O 14
ATOM 16050 N N . ILE A 1 42 ? 1.112 -4.724 -0.288 1.00 0.00 42 ILE A N 14
ATOM 16051 C CA . ILE A 1 42 ? 1.069 -5.089 1.122 1.00 0.00 42 ILE A CA 14
ATOM 16052 C C . ILE A 1 42 ? -0.369 -5.213 1.614 1.00 0.00 42 ILE A C 14
ATOM 16053 O O . ILE A 1 42 ? -1.314 -4.893 0.893 1.00 0.00 42 ILE A O 14
ATOM 16069 N N . THR A 1 43 ? -0.528 -5.680 2.849 1.00 0.00 43 THR A N 14
ATOM 16070 C CA . THR A 1 43 ? -1.850 -5.846 3.439 1.00 0.00 43 THR A CA 14
ATOM 16071 C C . THR A 1 43 ? -2.309 -4.566 4.128 1.00 0.00 43 THR A C 14
ATOM 16072 O O . THR A 1 43 ? -1.647 -4.067 5.038 1.00 0.00 43 THR A O 14
ATOM 16083 N N . VAL A 1 44 ? -3.448 -4.040 3.689 1.00 0.00 44 VAL A N 14
ATOM 16084 C CA . VAL A 1 44 ? -3.998 -2.818 4.266 1.00 0.00 44 VAL A CA 14
ATOM 16085 C C . VAL A 1 44 ? -5.365 -3.072 4.889 1.00 0.00 44 VAL A C 14
ATOM 16086 O O . VAL A 1 44 ? -6.157 -3.862 4.375 1.00 0.00 44 VAL A O 14
ATOM 16099 N N . PHE A 1 45 ? -5.637 -2.396 6.000 1.00 0.00 45 PHE A N 14
ATOM 16100 C CA . PHE A 1 45 ? -6.910 -2.547 6.696 1.00 0.00 45 PHE A CA 14
ATOM 16101 C C . PHE A 1 45 ? -7.231 -1.304 7.520 1.00 0.00 45 PHE A C 14
ATOM 16102 O O . PHE A 1 45 ? -6.345 -0.700 8.124 1.00 0.00 45 PHE A O 14
ATOM 16119 N N . SER A 1 46 ? -8.506 -0.927 7.539 1.00 0.00 46 SER A N 14
ATOM 16120 C CA . SER A 1 46 ? -8.945 0.246 8.285 1.00 0.00 46 SER A CA 14
ATOM 16121 C C . SER A 1 46 ? -9.005 -0.051 9.780 1.00 0.00 46 SER A C 14
ATOM 16122 O O . SER A 1 46 ? -9.195 -1.196 10.190 1.00 0.00 46 SER A O 14
ATOM 16130 N N . VAL A 1 47 ? -8.842 0.989 10.591 1.00 0.00 47 VAL A N 14
ATOM 16131 C CA . VAL A 1 47 ? -8.878 0.841 12.041 1.00 0.00 47 VAL A CA 14
ATOM 16132 C C . VAL A 1 47 ? -9.511 2.060 12.702 1.00 0.00 47 VAL A C 14
ATOM 16133 O O . VAL A 1 47 ? -9.195 3.200 12.361 1.00 0.00 47 VAL A O 14
ATOM 16146 N N . VAL A 1 48 ? -10.408 1.813 13.652 1.00 0.00 48 VAL A N 14
ATOM 16147 C CA . VAL A 1 48 ? -11.085 2.890 14.363 1.00 0.00 48 VAL A CA 14
ATOM 16148 C C . VAL A 1 48 ? -10.128 4.039 14.661 1.00 0.00 48 VAL A C 14
ATOM 16149 O O . VAL A 1 48 ? -8.989 3.821 15.071 1.00 0.00 48 VAL A O 14
ATOM 16162 N N . GLY A 1 49 ? -10.600 5.265 14.452 1.00 0.00 49 GLY A N 14
ATOM 16163 C CA . GLY A 1 49 ? -9.773 6.430 14.704 1.00 0.00 49 GLY A CA 14
ATOM 16164 C C . GLY A 1 49 ? -8.703 6.621 13.648 1.00 0.00 49 GLY A C 14
ATOM 16165 O O . GLY A 1 49 ? -7.719 7.327 13.872 1.00 0.00 49 GLY A O 14
ATOM 16169 N N . MET A 1 50 ? -8.893 5.990 12.494 1.00 0.00 50 MET A N 14
ATOM 16170 C CA . MET A 1 50 ? -7.935 6.094 11.399 1.00 0.00 50 MET A CA 14
ATOM 16171 C C . MET A 1 50 ? -8.481 6.977 10.282 1.00 0.00 50 MET A C 14
ATOM 16172 O O . MET A 1 50 ? -9.646 6.865 9.902 1.00 0.00 50 MET A O 14
ATOM 16186 N N . ASP A 1 51 ? -7.631 7.855 9.759 1.00 0.00 51 ASP A N 14
ATOM 16187 C CA . ASP A 1 51 ? -8.028 8.757 8.684 1.00 0.00 51 ASP A CA 14
ATOM 16188 C C . ASP A 1 51 ? -8.253 7.988 7.385 1.00 0.00 51 ASP A C 14
ATOM 16189 O O . ASP A 1 51 ? -7.581 6.992 7.118 1.00 0.00 51 ASP A O 14
ATOM 16198 N N . SER A 1 52 ? -9.202 8.458 6.583 1.00 0.00 52 SER A N 14
ATOM 16199 C CA . SER A 1 52 ? -9.519 7.812 5.314 1.00 0.00 52 SER A CA 14
ATOM 16200 C C . SER A 1 52 ? -8.334 7.887 4.356 1.00 0.00 52 SER A C 14
ATOM 16201 O O . SER A 1 52 ? -8.306 7.203 3.333 1.00 0.00 52 SER A O 14
ATOM 16209 N N . ASP A 1 53 ? -7.358 8.721 4.696 1.00 0.00 53 ASP A N 14
ATOM 16210 C CA . ASP A 1 53 ? -6.170 8.885 3.867 1.00 0.00 53 ASP A CA 14
ATOM 16211 C C . ASP A 1 53 ? -5.011 8.054 4.409 1.00 0.00 53 ASP A C 14
ATOM 16212 O O . ASP A 1 53 ? -3.864 8.228 3.998 1.00 0.00 53 ASP A O 14
ATOM 16221 N N . TRP A 1 54 ? -5.319 7.151 5.333 1.00 0.00 54 TRP A N 14
ATOM 16222 C CA . TRP A 1 54 ? -4.302 6.293 5.931 1.00 0.00 54 TRP A CA 14
ATOM 16223 C C . TRP A 1 54 ? -4.894 4.946 6.332 1.00 0.00 54 TRP A C 14
ATOM 16224 O O . TRP A 1 54 ? -5.901 4.885 7.040 1.00 0.00 54 TRP A O 14
ATOM 16245 N N . LEU A 1 55 ? -4.264 3.869 5.877 1.00 0.00 55 LEU A N 14
ATOM 16246 C CA . LEU A 1 55 ? -4.729 2.522 6.189 1.00 0.00 55 LEU A CA 14
ATOM 16247 C C . LEU A 1 55 ? -3.684 1.759 6.997 1.00 0.00 55 LEU A C 14
ATOM 16248 O O . LEU A 1 55 ? -2.506 2.113 6.997 1.00 0.00 55 LEU A O 14
ATOM 16264 N N . MET A 1 56 ? -4.124 0.708 7.681 1.00 0.00 56 MET A N 14
ATOM 16265 C CA . MET A 1 56 ? -3.225 -0.108 8.490 1.00 0.00 56 MET A CA 14
ATOM 16266 C C . MET A 1 56 ? -2.408 -1.050 7.612 1.00 0.00 56 MET A C 14
ATOM 16267 O O . MET A 1 56 ? -2.907 -2.078 7.156 1.00 0.00 56 MET A O 14
ATOM 16281 N N . GLY A 1 57 ? -1.149 -0.692 7.378 1.00 0.00 57 GLY A N 14
ATOM 16282 C CA . GLY A 1 57 ? -0.284 -1.517 6.555 1.00 0.00 57 GLY A CA 14
ATOM 16283 C C . GLY A 1 57 ? 0.549 -2.482 7.375 1.00 0.00 57 GLY A C 14
ATOM 16284 O O . GLY A 1 57 ? 1.046 -2.129 8.443 1.00 0.00 57 GLY A O 14
ATOM 16288 N N . GLU A 1 58 ? 0.699 -3.705 6.875 1.00 0.00 58 GLU A N 14
ATOM 16289 C CA . GLU A 1 58 ? 1.475 -4.725 7.571 1.00 0.00 58 GLU A CA 14
ATOM 16290 C C . GLU A 1 58 ? 2.596 -5.255 6.682 1.00 0.00 58 GLU A C 14
ATOM 16291 O O . GLU A 1 58 ? 2.347 -5.958 5.703 1.00 0.00 58 GLU A O 14
ATOM 16303 N N . ARG A 1 59 ? 3.832 -4.913 7.032 1.00 0.00 59 ARG A N 14
ATOM 16304 C CA . ARG A 1 59 ? 4.992 -5.353 6.266 1.00 0.00 59 ARG A CA 14
ATOM 16305 C C . ARG A 1 59 ? 6.166 -5.666 7.190 1.00 0.00 59 ARG A C 14
ATOM 16306 O O . ARG A 1 59 ? 6.287 -5.095 8.273 1.00 0.00 59 ARG A O 14
ATOM 16327 N N . GLY A 1 60 ? 7.030 -6.578 6.752 1.00 0.00 60 GLY A N 14
ATOM 16328 C CA . GLY A 1 60 ? 8.182 -6.952 7.551 1.00 0.00 60 GLY A CA 14
ATOM 16329 C C . GLY A 1 60 ? 7.849 -7.081 9.025 1.00 0.00 60 GLY A C 14
ATOM 16330 O O . GLY A 1 60 ? 8.415 -6.378 9.860 1.00 0.00 60 GLY A O 14
ATOM 16334 N N . ASN A 1 61 ? 6.925 -7.981 9.344 1.00 0.00 61 ASN A N 14
ATOM 16335 C CA . ASN A 1 61 ? 6.515 -8.199 10.727 1.00 0.00 61 ASN A CA 14
ATOM 16336 C C . ASN A 1 61 ? 6.339 -6.871 11.457 1.00 0.00 61 ASN A C 14
ATOM 16337 O O . ASN A 1 61 ? 6.641 -6.760 12.645 1.00 0.00 61 ASN A O 14
ATOM 16348 N N . GLN A 1 62 ? 5.847 -5.867 10.737 1.00 0.00 62 GLN A N 14
ATOM 16349 C CA . GLN A 1 62 ? 5.630 -4.547 11.317 1.00 0.00 62 GLN A CA 14
ATOM 16350 C C . GLN A 1 62 ? 4.286 -3.974 10.879 1.00 0.00 62 GLN A C 14
ATOM 16351 O O . GLN A 1 62 ? 3.733 -4.374 9.854 1.00 0.00 62 GLN A O 14
ATOM 16365 N N . LYS A 1 63 ? 3.765 -3.035 11.662 1.00 0.00 63 LYS A N 14
ATOM 16366 C CA . LYS A 1 63 ? 2.487 -2.406 11.356 1.00 0.00 63 LYS A CA 14
ATOM 16367 C C . LYS A 1 63 ? 2.568 -0.893 11.534 1.00 0.00 63 LYS A C 14
ATOM 16368 O O . LYS A 1 63 ? 3.274 -0.399 12.413 1.00 0.00 63 LYS A O 14
ATOM 16387 N N . GLY A 1 64 ? 1.840 -0.162 10.695 1.00 0.00 64 GLY A N 14
ATOM 16388 C CA . GLY A 1 64 ? 1.844 1.286 10.778 1.00 0.00 64 GLY A CA 14
ATOM 16389 C C . GLY A 1 64 ? 0.788 1.921 9.894 1.00 0.00 64 GLY A C 14
ATOM 16390 O O . GLY A 1 64 ? -0.100 1.236 9.386 1.00 0.00 64 GLY A O 14
ATOM 16394 N N . LYS A 1 65 ? 0.883 3.233 9.711 1.00 0.00 65 LYS A N 14
ATOM 16395 C CA . LYS A 1 65 ? -0.071 3.961 8.883 1.00 0.00 65 LYS A CA 14
ATOM 16396 C C . LYS A 1 65 ? 0.470 4.153 7.470 1.00 0.00 65 LYS A C 14
ATOM 16397 O O . LYS A 1 65 ? 1.551 4.710 7.278 1.00 0.00 65 LYS A O 14
ATOM 16416 N N . VAL A 1 66 ? -0.289 3.688 6.482 1.00 0.00 66 VAL A N 14
ATOM 16417 C CA . VAL A 1 66 ? 0.114 3.810 5.086 1.00 0.00 66 VAL A CA 14
ATOM 16418 C C . VAL A 1 66 ? -0.802 4.768 4.332 1.00 0.00 66 VAL A C 14
ATOM 16419 O O . VAL A 1 66 ? -2.028 4.684 4.410 1.00 0.00 66 VAL A O 14
ATOM 16432 N N . PRO A 1 67 ? -0.195 5.700 3.583 1.00 0.00 67 PRO A N 14
ATOM 16433 C CA . PRO A 1 67 ? -0.938 6.692 2.798 1.00 0.00 67 PRO A CA 14
ATOM 16434 C C . PRO A 1 67 ? -1.661 6.067 1.610 1.00 0.00 67 PRO A C 14
ATOM 16435 O O . PRO A 1 67 ? -1.038 5.449 0.747 1.00 0.00 67 PRO A O 14
ATOM 16446 N N . ILE A 1 68 ? -2.979 6.232 1.573 1.00 0.00 68 ILE A N 14
ATOM 16447 C CA . ILE A 1 68 ? -3.786 5.686 0.489 1.00 0.00 68 ILE A CA 14
ATOM 16448 C C . ILE A 1 68 ? -3.415 6.320 -0.847 1.00 0.00 68 ILE A C 14
ATOM 16449 O O . ILE A 1 68 ? -3.496 5.679 -1.896 1.00 0.00 68 ILE A O 14
ATOM 16465 N N . THR A 1 69 ? -3.006 7.584 -0.802 1.00 0.00 69 THR A N 14
ATOM 16466 C CA . THR A 1 69 ? -2.621 8.306 -2.009 1.00 0.00 69 THR A CA 14
ATOM 16467 C C . THR A 1 69 ? -1.474 7.603 -2.727 1.00 0.00 69 THR A C 14
ATOM 16468 O O . THR A 1 69 ? -1.255 7.814 -3.921 1.00 0.00 69 THR A O 14
ATOM 16479 N N . TYR A 1 70 ? -0.746 6.769 -1.994 1.00 0.00 70 TYR A N 14
ATOM 16480 C CA . TYR A 1 70 ? 0.380 6.036 -2.562 1.00 0.00 70 TYR A CA 14
ATOM 16481 C C . TYR A 1 70 ? -0.015 4.599 -2.890 1.00 0.00 70 TYR A C 14
ATOM 16482 O O . TYR A 1 70 ? 0.716 3.883 -3.575 1.00 0.00 70 TYR A O 14
ATOM 16500 N N . LEU A 1 71 ? -1.175 4.184 -2.395 1.00 0.00 71 LEU A N 14
ATOM 16501 C CA . LEU A 1 71 ? -1.670 2.833 -2.634 1.00 0.00 71 LEU A CA 14
ATOM 16502 C C . LEU A 1 71 ? -2.886 2.853 -3.555 1.00 0.00 71 LEU A C 14
ATOM 16503 O O . LEU A 1 71 ? -3.723 3.750 -3.472 1.00 0.00 71 LEU A O 14
ATOM 16519 N N . GLU A 1 72 ? -2.976 1.856 -4.430 1.00 0.00 72 GLU A N 14
ATOM 16520 C CA . GLU A 1 72 ? -4.091 1.760 -5.365 1.00 0.00 72 GLU A CA 14
ATOM 16521 C C . GLU A 1 72 ? -4.873 0.467 -5.147 1.00 0.00 72 GLU A C 14
ATOM 16522 O O . GLU A 1 72 ? -4.545 -0.574 -5.717 1.00 0.00 72 GLU A O 14
ATOM 16534 N N . LEU A 1 73 ? -5.909 0.542 -4.318 1.00 0.00 73 LEU A N 14
ATOM 16535 C CA . LEU A 1 73 ? -6.738 -0.621 -4.024 1.00 0.00 73 LEU A CA 14
ATOM 16536 C C . LEU A 1 73 ? -7.186 -1.310 -5.309 1.00 0.00 73 LEU A C 14
ATOM 16537 O O . LEU A 1 73 ? -7.977 -0.760 -6.078 1.00 0.00 73 LEU A O 14
ATOM 16553 N N . LEU A 1 74 ? -6.678 -2.516 -5.536 1.00 0.00 74 LEU A N 14
ATOM 16554 C CA . LEU A 1 74 ? -7.027 -3.282 -6.727 1.00 0.00 74 LEU A CA 14
ATOM 16555 C C . LEU A 1 74 ? -8.412 -3.907 -6.586 1.00 0.00 74 LEU A C 14
ATOM 16556 O O . LEU A 1 74 ? -8.879 -4.160 -5.477 1.00 0.00 74 LEU A O 14
ATOM 16572 N N . ASN A 1 75 ? -9.061 -4.155 -7.719 1.00 0.00 75 ASN A N 14
ATOM 16573 C CA . ASN A 1 75 ? -10.392 -4.752 -7.722 1.00 0.00 75 ASN A CA 14
ATOM 16574 C C . ASN A 1 75 ? -10.307 -6.268 -7.877 1.00 0.00 75 ASN A C 14
ATOM 16575 O O . ASN A 1 75 ? -10.025 -6.776 -8.961 1.00 0.00 75 ASN A O 14
ATOM 16586 N N . SER A 1 76 ? -10.554 -6.983 -6.784 1.00 0.00 76 SER A N 14
ATOM 16587 C CA . SER A 1 76 ? -10.503 -8.440 -6.797 1.00 0.00 76 SER A CA 14
ATOM 16588 C C . SER A 1 76 ? -11.824 -9.026 -7.289 1.00 0.00 76 SER A C 14
ATOM 16589 O O . SER A 1 76 ? -12.367 -9.952 -6.689 1.00 0.00 76 SER A O 14
ATOM 16597 N N . GLY A 1 77 ? -12.334 -8.477 -8.387 1.00 0.00 77 GLY A N 14
ATOM 16598 C CA . GLY A 1 77 ? -13.586 -8.957 -8.942 1.00 0.00 77 GLY A CA 14
ATOM 16599 C C . GLY A 1 77 ? -13.902 -8.331 -10.287 1.00 0.00 77 GLY A C 14
ATOM 16600 O O . GLY A 1 77 ? -13.189 -7.450 -10.768 1.00 0.00 77 GLY A O 14
ATOM 16604 N N . PRO A 1 78 ? -14.993 -8.791 -10.916 1.00 0.00 78 PRO A N 14
ATOM 16605 C CA . PRO A 1 78 ? -15.426 -8.285 -12.223 1.00 0.00 78 PRO A CA 14
ATOM 16606 C C . PRO A 1 78 ? -15.952 -6.856 -12.146 1.00 0.00 78 PRO A C 14
ATOM 16607 O O . PRO A 1 78 ? -16.418 -6.302 -13.141 1.00 0.00 78 PRO A O 14
ATOM 16618 N N . SER A 1 79 ? -15.873 -6.265 -10.958 1.00 0.00 79 SER A N 14
ATOM 16619 C CA . SER A 1 79 ? -16.345 -4.900 -10.751 1.00 0.00 79 SER A CA 14
ATOM 16620 C C . SER A 1 79 ? -16.090 -4.044 -11.988 1.00 0.00 79 SER A C 14
ATOM 16621 O O . SER A 1 79 ? -15.035 -4.138 -12.615 1.00 0.00 79 SER A O 14
ATOM 16629 N N . SER A 1 80 ? -17.065 -3.208 -12.332 1.00 0.00 80 SER A N 14
ATOM 16630 C CA . SER A 1 80 ? -16.949 -2.337 -13.496 1.00 0.00 80 SER A CA 14
ATOM 16631 C C . SER A 1 80 ? -15.512 -1.856 -13.673 1.00 0.00 80 SER A C 14
ATOM 16632 O O . SER A 1 80 ? -14.822 -1.555 -12.700 1.00 0.00 80 SER A O 14
ATOM 16640 N N . GLY A 1 81 ? -15.069 -1.786 -14.925 1.00 0.00 81 GLY A N 14
ATOM 16641 C CA . GLY A 1 81 ? -13.717 -1.341 -15.208 1.00 0.00 81 GLY A CA 14
ATOM 16642 C C . GLY A 1 81 ? -12.677 -2.389 -14.865 1.00 0.00 81 GLY A C 14
ATOM 16643 O O . GLY A 1 81 ? -11.478 -2.160 -15.025 1.00 0.00 81 GLY A O 14
ATOM 16647 N N . GLY A 1 1 ? 19.716 -6.488 15.941 1.00 0.00 1 GLY A N 15
ATOM 16648 C CA . GLY A 1 1 ? 19.324 -7.787 16.454 1.00 0.00 1 GLY A CA 15
ATOM 16649 C C . GLY A 1 1 ? 19.907 -8.929 15.646 1.00 0.00 1 GLY A C 15
ATOM 16650 O O . GLY A 1 1 ? 20.820 -8.729 14.845 1.00 0.00 1 GLY A O 15
ATOM 16654 N N . SER A 1 2 ? 19.381 -10.131 15.858 1.00 0.00 2 SER A N 15
ATOM 16655 C CA . SER A 1 2 ? 19.859 -11.311 15.147 1.00 0.00 2 SER A CA 15
ATOM 16656 C C . SER A 1 2 ? 19.095 -11.506 13.841 1.00 0.00 2 SER A C 15
ATOM 16657 O O . SER A 1 2 ? 17.872 -11.367 13.798 1.00 0.00 2 SER A O 15
ATOM 16665 N N . SER A 1 3 ? 19.824 -11.828 12.778 1.00 0.00 3 SER A N 15
ATOM 16666 C CA . SER A 1 3 ? 19.216 -12.038 11.469 1.00 0.00 3 SER A CA 15
ATOM 16667 C C . SER A 1 3 ? 18.382 -13.315 11.456 1.00 0.00 3 SER A C 15
ATOM 16668 O O . SER A 1 3 ? 18.450 -14.123 12.381 1.00 0.00 3 SER A O 15
ATOM 16676 N N . GLY A 1 4 ? 17.594 -13.489 10.399 1.00 0.00 4 GLY A N 15
ATOM 16677 C CA . GLY A 1 4 ? 16.757 -14.669 10.285 1.00 0.00 4 GLY A CA 15
ATOM 16678 C C . GLY A 1 4 ? 15.702 -14.739 11.371 1.00 0.00 4 GLY A C 15
ATOM 16679 O O . GLY A 1 4 ? 14.991 -13.765 11.618 1.00 0.00 4 GLY A O 15
ATOM 16683 N N . SER A 1 5 ? 15.598 -15.895 12.019 1.00 0.00 5 SER A N 15
ATOM 16684 C CA . SER A 1 5 ? 14.618 -16.090 13.081 1.00 0.00 5 SER A CA 15
ATOM 16685 C C . SER A 1 5 ? 13.306 -15.386 12.746 1.00 0.00 5 SER A C 15
ATOM 16686 O O . SER A 1 5 ? 12.670 -14.788 13.614 1.00 0.00 5 SER A O 15
ATOM 16694 N N . SER A 1 6 ? 12.908 -15.462 11.480 1.00 0.00 6 SER A N 15
ATOM 16695 C CA . SER A 1 6 ? 11.674 -14.829 11.028 1.00 0.00 6 SER A CA 15
ATOM 16696 C C . SER A 1 6 ? 10.491 -15.273 11.883 1.00 0.00 6 SER A C 15
ATOM 16697 O O . SER A 1 6 ? 9.770 -14.447 12.441 1.00 0.00 6 SER A O 15
ATOM 16705 N N . GLY A 1 7 ? 10.298 -16.585 11.980 1.00 0.00 7 GLY A N 15
ATOM 16706 C CA . GLY A 1 7 ? 9.202 -17.117 12.768 1.00 0.00 7 GLY A CA 15
ATOM 16707 C C . GLY A 1 7 ? 7.854 -16.895 12.111 1.00 0.00 7 GLY A C 15
ATOM 16708 O O . GLY A 1 7 ? 7.083 -16.033 12.533 1.00 0.00 7 GLY A O 15
ATOM 16712 N N . LEU A 1 8 ? 7.569 -17.674 11.073 1.00 0.00 8 LEU A N 15
ATOM 16713 C CA . LEU A 1 8 ? 6.306 -17.558 10.353 1.00 0.00 8 LEU A CA 15
ATOM 16714 C C . LEU A 1 8 ? 6.091 -18.755 9.433 1.00 0.00 8 LEU A C 15
ATOM 16715 O O . LEU A 1 8 ? 7.045 -19.419 9.030 1.00 0.00 8 LEU A O 15
ATOM 16731 N N . ASN A 1 9 ? 4.832 -19.022 9.102 1.00 0.00 9 ASN A N 15
ATOM 16732 C CA . ASN A 1 9 ? 4.492 -20.139 8.228 1.00 0.00 9 ASN A CA 15
ATOM 16733 C C . ASN A 1 9 ? 3.751 -19.651 6.986 1.00 0.00 9 ASN A C 15
ATOM 16734 O O . ASN A 1 9 ? 3.033 -18.652 7.032 1.00 0.00 9 ASN A O 15
ATOM 16745 N N . ASP A 1 10 ? 3.931 -20.363 5.879 1.00 0.00 10 ASP A N 15
ATOM 16746 C CA . ASP A 1 10 ? 3.278 -20.005 4.625 1.00 0.00 10 ASP A CA 15
ATOM 16747 C C . ASP A 1 10 ? 2.026 -20.847 4.403 1.00 0.00 10 ASP A C 15
ATOM 16748 O O . ASP A 1 10 ? 1.835 -21.425 3.332 1.00 0.00 10 ASP A O 15
ATOM 16757 N N . LEU A 1 11 ? 1.177 -20.915 5.423 1.00 0.00 11 LEU A N 15
ATOM 16758 C CA . LEU A 1 11 ? -0.057 -21.689 5.340 1.00 0.00 11 LEU A CA 15
ATOM 16759 C C . LEU A 1 11 ? -1.272 -20.805 5.602 1.00 0.00 11 LEU A C 15
ATOM 16760 O O . LEU A 1 11 ? -1.666 -20.595 6.749 1.00 0.00 11 LEU A O 15
ATOM 16776 N N . LYS A 1 12 ? -1.865 -20.290 4.530 1.00 0.00 12 LYS A N 15
ATOM 16777 C CA . LYS A 1 12 ? -3.038 -19.431 4.641 1.00 0.00 12 LYS A CA 15
ATOM 16778 C C . LYS A 1 12 ? -4.321 -20.256 4.613 1.00 0.00 12 LYS A C 15
ATOM 16779 O O . LYS A 1 12 ? -4.328 -21.391 4.138 1.00 0.00 12 LYS A O 15
ATOM 16798 N N . GLU A 1 13 ? -5.403 -19.677 5.124 1.00 0.00 13 GLU A N 15
ATOM 16799 C CA . GLU A 1 13 ? -6.691 -20.360 5.156 1.00 0.00 13 GLU A CA 15
ATOM 16800 C C . GLU A 1 13 ? -7.798 -19.459 4.616 1.00 0.00 13 GLU A C 15
ATOM 16801 O O . GLU A 1 13 ? -8.752 -19.932 4.000 1.00 0.00 13 GLU A O 15
ATOM 16813 N N . SER A 1 14 ? -7.662 -18.158 4.854 1.00 0.00 14 SER A N 15
ATOM 16814 C CA . SER A 1 14 ? -8.653 -17.190 4.397 1.00 0.00 14 SER A CA 15
ATOM 16815 C C . SER A 1 14 ? -8.149 -15.764 4.593 1.00 0.00 14 SER A C 15
ATOM 16816 O O . SER A 1 14 ? -7.635 -15.416 5.656 1.00 0.00 14 SER A O 15
ATOM 16824 N N . SER A 1 15 ? -8.301 -14.942 3.559 1.00 0.00 15 SER A N 15
ATOM 16825 C CA . SER A 1 15 ? -7.858 -13.554 3.615 1.00 0.00 15 SER A CA 15
ATOM 16826 C C . SER A 1 15 ? -8.987 -12.642 4.085 1.00 0.00 15 SER A C 15
ATOM 16827 O O . SER A 1 15 ? -10.110 -12.720 3.588 1.00 0.00 15 SER A O 15
ATOM 16835 N N . ASN A 1 16 ? -8.680 -11.778 5.047 1.00 0.00 16 ASN A N 15
ATOM 16836 C CA . ASN A 1 16 ? -9.669 -10.851 5.587 1.00 0.00 16 ASN A CA 15
ATOM 16837 C C . ASN A 1 16 ? -9.351 -9.417 5.175 1.00 0.00 16 ASN A C 15
ATOM 16838 O O . ASN A 1 16 ? -10.141 -8.767 4.491 1.00 0.00 16 ASN A O 15
ATOM 16849 N N . ASN A 1 17 ? -8.188 -8.930 5.595 1.00 0.00 17 ASN A N 15
ATOM 16850 C CA . ASN A 1 17 ? -7.765 -7.573 5.270 1.00 0.00 17 ASN A CA 15
ATOM 16851 C C . ASN A 1 17 ? -7.771 -7.348 3.761 1.00 0.00 17 ASN A C 15
ATOM 16852 O O . ASN A 1 17 ? -7.987 -8.279 2.986 1.00 0.00 17 ASN A O 15
ATOM 16863 N N . ARG A 1 18 ? -7.532 -6.106 3.353 1.00 0.00 18 ARG A N 15
ATOM 16864 C CA . ARG A 1 18 ? -7.511 -5.758 1.937 1.00 0.00 18 ARG A CA 15
ATOM 16865 C C . ARG A 1 18 ? -6.084 -5.773 1.395 1.00 0.00 18 ARG A C 15
ATOM 16866 O O . ARG A 1 18 ? -5.120 -5.851 2.157 1.00 0.00 18 ARG A O 15
ATOM 16887 N N . LYS A 1 19 ? -5.958 -5.700 0.075 1.00 0.00 19 LYS A N 15
ATOM 16888 C CA . LYS A 1 19 ? -4.650 -5.704 -0.571 1.00 0.00 19 LYS A CA 15
ATOM 16889 C C . LYS A 1 19 ? -4.567 -4.619 -1.639 1.00 0.00 19 LYS A C 15
ATOM 16890 O O . LYS A 1 19 ? -5.513 -4.409 -2.398 1.00 0.00 19 LYS A O 15
ATOM 16909 N N . ALA A 1 20 ? -3.430 -3.934 -1.694 1.00 0.00 20 ALA A N 15
ATOM 16910 C CA . ALA A 1 20 ? -3.223 -2.873 -2.672 1.00 0.00 20 ALA A CA 15
ATOM 16911 C C . ALA A 1 20 ? -1.764 -2.811 -3.113 1.00 0.00 20 ALA A C 15
ATOM 16912 O O . ALA A 1 20 ? -0.862 -3.183 -2.362 1.00 0.00 20 ALA A O 15
ATOM 16919 N N . ARG A 1 21 ? -1.540 -2.339 -4.335 1.00 0.00 21 ARG A N 15
ATOM 16920 C CA . ARG A 1 21 ? -0.191 -2.229 -4.876 1.00 0.00 21 ARG A CA 15
ATOM 16921 C C . ARG A 1 21 ? 0.351 -0.813 -4.705 1.00 0.00 21 ARG A C 15
ATOM 16922 O O . ARG A 1 21 ? -0.332 0.165 -5.010 1.00 0.00 21 ARG A O 15
ATOM 16943 N N . VAL A 1 22 ? 1.582 -0.712 -4.214 1.00 0.00 22 VAL A N 15
ATOM 16944 C CA . VAL A 1 22 ? 2.216 0.584 -4.002 1.00 0.00 22 VAL A CA 15
ATOM 16945 C C . VAL A 1 22 ? 2.586 1.239 -5.328 1.00 0.00 22 VAL A C 15
ATOM 16946 O O . VAL A 1 22 ? 3.183 0.606 -6.200 1.00 0.00 22 VAL A O 15
ATOM 16959 N N . LEU A 1 23 ? 2.227 2.509 -5.474 1.00 0.00 23 LEU A N 15
ATOM 16960 C CA . LEU A 1 23 ? 2.522 3.252 -6.695 1.00 0.00 23 LEU A CA 15
ATOM 16961 C C . LEU A 1 23 ? 3.875 3.947 -6.596 1.00 0.00 23 LEU A C 15
ATOM 16962 O O . LEU A 1 23 ? 4.530 4.200 -7.608 1.00 0.00 23 LEU A O 15
ATOM 16978 N N . TYR A 1 24 ? 4.289 4.253 -5.372 1.00 0.00 24 TYR A N 15
ATOM 16979 C CA . TYR A 1 24 ? 5.565 4.920 -5.140 1.00 0.00 24 TYR A CA 15
ATOM 16980 C C . TYR A 1 24 ? 6.099 4.605 -3.746 1.00 0.00 24 TYR A C 15
ATOM 16981 O O . TYR A 1 24 ? 5.333 4.454 -2.795 1.00 0.00 24 TYR A O 15
ATOM 16999 N N . ASP A 1 25 ? 7.419 4.508 -3.634 1.00 0.00 25 ASP A N 15
ATOM 17000 C CA . ASP A 1 25 ? 8.058 4.213 -2.357 1.00 0.00 25 ASP A CA 15
ATOM 17001 C C . ASP A 1 25 ? 7.825 5.342 -1.359 1.00 0.00 25 ASP A C 15
ATOM 17002 O O . ASP A 1 25 ? 8.075 6.510 -1.658 1.00 0.00 25 ASP A O 15
ATOM 17011 N N . TYR A 1 26 ? 7.345 4.987 -0.173 1.00 0.00 26 TYR A N 15
ATOM 17012 C CA . TYR A 1 26 ? 7.074 5.971 0.869 1.00 0.00 26 TYR A CA 15
ATOM 17013 C C . TYR A 1 26 ? 8.020 5.787 2.051 1.00 0.00 26 TYR A C 15
ATOM 17014 O O . TYR A 1 26 ? 8.201 4.676 2.549 1.00 0.00 26 TYR A O 15
ATOM 17032 N N . ASP A 1 27 ? 8.622 6.885 2.496 1.00 0.00 27 ASP A N 15
ATOM 17033 C CA . ASP A 1 27 ? 9.548 6.847 3.621 1.00 0.00 27 ASP A CA 15
ATOM 17034 C C . ASP A 1 27 ? 8.851 7.261 4.913 1.00 0.00 27 ASP A C 15
ATOM 17035 O O . ASP A 1 27 ? 8.608 8.444 5.147 1.00 0.00 27 ASP A O 15
ATOM 17044 N N . ALA A 1 28 ? 8.532 6.277 5.748 1.00 0.00 28 ALA A N 15
ATOM 17045 C CA . ALA A 1 28 ? 7.864 6.539 7.017 1.00 0.00 28 ALA A CA 15
ATOM 17046 C C . ALA A 1 28 ? 8.589 7.626 7.805 1.00 0.00 28 ALA A C 15
ATOM 17047 O O . ALA A 1 28 ? 9.808 7.581 7.965 1.00 0.00 28 ALA A O 15
ATOM 17054 N N . ALA A 1 29 ? 7.830 8.601 8.295 1.00 0.00 29 ALA A N 15
ATOM 17055 C CA . ALA A 1 29 ? 8.400 9.697 9.067 1.00 0.00 29 ALA A CA 15
ATOM 17056 C C . ALA A 1 29 ? 8.572 9.307 10.531 1.00 0.00 29 ALA A C 15
ATOM 17057 O O . ALA A 1 29 ? 9.506 9.751 11.196 1.00 0.00 29 ALA A O 15
ATOM 17064 N N . ASN A 1 30 ? 7.662 8.474 11.027 1.00 0.00 30 ASN A N 15
ATOM 17065 C CA . ASN A 1 30 ? 7.713 8.024 12.414 1.00 0.00 30 ASN A CA 15
ATOM 17066 C C . ASN A 1 30 ? 7.339 6.549 12.521 1.00 0.00 30 ASN A C 15
ATOM 17067 O O . ASN A 1 30 ? 6.805 5.963 11.580 1.00 0.00 30 ASN A O 15
ATOM 17078 N N . SER A 1 31 ? 7.623 5.955 13.676 1.00 0.00 31 SER A N 15
ATOM 17079 C CA . SER A 1 31 ? 7.320 4.547 13.906 1.00 0.00 31 SER A CA 15
ATOM 17080 C C . SER A 1 31 ? 5.904 4.214 13.444 1.00 0.00 31 SER A C 15
ATOM 17081 O O . SER A 1 31 ? 5.705 3.362 12.578 1.00 0.00 31 SER A O 15
ATOM 17089 N N . THR A 1 32 ? 4.922 4.893 14.030 1.00 0.00 32 THR A N 15
ATOM 17090 C CA . THR A 1 32 ? 3.525 4.669 13.681 1.00 0.00 32 THR A CA 15
ATOM 17091 C C . THR A 1 32 ? 3.361 4.450 12.181 1.00 0.00 32 THR A C 15
ATOM 17092 O O . THR A 1 32 ? 2.522 3.662 11.748 1.00 0.00 32 THR A O 15
ATOM 17103 N N . GLU A 1 33 ? 4.170 5.153 11.393 1.00 0.00 33 GLU A N 15
ATOM 17104 C CA . GLU A 1 33 ? 4.113 5.034 9.941 1.00 0.00 33 GLU A CA 15
ATOM 17105 C C . GLU A 1 33 ? 5.069 3.953 9.446 1.00 0.00 33 GLU A C 15
ATOM 17106 O O . GLU A 1 33 ? 6.111 3.703 10.054 1.00 0.00 33 GLU A O 15
ATOM 17118 N N . LEU A 1 34 ? 4.708 3.314 8.338 1.00 0.00 34 LEU A N 15
ATOM 17119 C CA . LEU A 1 34 ? 5.533 2.259 7.760 1.00 0.00 34 LEU A CA 15
ATOM 17120 C C . LEU A 1 34 ? 6.074 2.676 6.396 1.00 0.00 34 LEU A C 15
ATOM 17121 O O . LEU A 1 34 ? 5.420 3.412 5.657 1.00 0.00 34 LEU A O 15
ATOM 17137 N N . SER A 1 35 ? 7.270 2.199 6.069 1.00 0.00 35 SER A N 15
ATOM 17138 C CA . SER A 1 35 ? 7.900 2.524 4.794 1.00 0.00 35 SER A CA 15
ATOM 17139 C C . SER A 1 35 ? 7.364 1.630 3.680 1.00 0.00 35 SER A C 15
ATOM 17140 O O . SER A 1 35 ? 7.273 0.412 3.835 1.00 0.00 35 SER A O 15
ATOM 17148 N N . LEU A 1 36 ? 7.010 2.244 2.557 1.00 0.00 36 LEU A N 15
ATOM 17149 C CA . LEU A 1 36 ? 6.482 1.506 1.415 1.00 0.00 36 LEU A CA 15
ATOM 17150 C C . LEU A 1 36 ? 7.467 1.527 0.251 1.00 0.00 36 LEU A C 15
ATOM 17151 O O . LEU A 1 36 ? 8.318 2.413 0.159 1.00 0.00 36 LEU A O 15
ATOM 17167 N N . LEU A 1 37 ? 7.345 0.547 -0.638 1.00 0.00 37 LEU A N 15
ATOM 17168 C CA . LEU A 1 37 ? 8.224 0.453 -1.799 1.00 0.00 37 LEU A CA 15
ATOM 17169 C C . LEU A 1 37 ? 7.419 0.476 -3.094 1.00 0.00 37 LEU A C 15
ATOM 17170 O O . LEU A 1 37 ? 6.240 0.123 -3.110 1.00 0.00 37 LEU A O 15
ATOM 17186 N N . ALA A 1 38 ? 8.064 0.891 -4.179 1.00 0.00 38 ALA A N 15
ATOM 17187 C CA . ALA A 1 38 ? 7.410 0.955 -5.480 1.00 0.00 38 ALA A CA 15
ATOM 17188 C C . ALA A 1 38 ? 7.259 -0.435 -6.088 1.00 0.00 38 ALA A C 15
ATOM 17189 O O . ALA A 1 38 ? 8.222 -1.199 -6.160 1.00 0.00 38 ALA A O 15
ATOM 17196 N N . ASP A 1 39 ? 6.046 -0.757 -6.524 1.00 0.00 39 ASP A N 15
ATOM 17197 C CA . ASP A 1 39 ? 5.770 -2.056 -7.126 1.00 0.00 39 ASP A CA 15
ATOM 17198 C C . ASP A 1 39 ? 5.710 -3.147 -6.062 1.00 0.00 39 ASP A C 15
ATOM 17199 O O . ASP A 1 39 ? 6.246 -4.239 -6.248 1.00 0.00 39 ASP A O 15
ATOM 17208 N N . GLU A 1 40 ? 5.055 -2.843 -4.946 1.00 0.00 40 GLU A N 15
ATOM 17209 C CA . GLU A 1 40 ? 4.927 -3.797 -3.851 1.00 0.00 40 GLU A CA 15
ATOM 17210 C C . GLU A 1 40 ? 3.514 -3.778 -3.275 1.00 0.00 40 GLU A C 15
ATOM 17211 O O . GLU A 1 40 ? 2.968 -2.716 -2.975 1.00 0.00 40 GLU A O 15
ATOM 17223 N N . VAL A 1 41 ? 2.927 -4.961 -3.122 1.00 0.00 41 VAL A N 15
ATOM 17224 C CA . VAL A 1 41 ? 1.578 -5.081 -2.581 1.00 0.00 41 VAL A CA 15
ATOM 17225 C C . VAL A 1 41 ? 1.606 -5.577 -1.140 1.00 0.00 41 VAL A C 15
ATOM 17226 O O . VAL A 1 41 ? 2.092 -6.673 -0.859 1.00 0.00 41 VAL A O 15
ATOM 17239 N N . ILE A 1 42 ? 1.083 -4.762 -0.230 1.00 0.00 42 ILE A N 15
ATOM 17240 C CA . ILE A 1 42 ? 1.046 -5.119 1.183 1.00 0.00 42 ILE A CA 15
ATOM 17241 C C . ILE A 1 42 ? -0.389 -5.268 1.676 1.00 0.00 42 ILE A C 15
ATOM 17242 O O . ILE A 1 42 ? -1.340 -4.972 0.952 1.00 0.00 42 ILE A O 15
ATOM 17258 N N . THR A 1 43 ? -0.539 -5.727 2.914 1.00 0.00 43 THR A N 15
ATOM 17259 C CA . THR A 1 43 ? -1.858 -5.915 3.505 1.00 0.00 43 THR A CA 15
ATOM 17260 C C . THR A 1 43 ? -2.348 -4.636 4.175 1.00 0.00 43 THR A C 15
ATOM 17261 O O . THR A 1 43 ? -1.784 -4.191 5.175 1.00 0.00 43 THR A O 15
ATOM 17272 N N . VAL A 1 44 ? -3.401 -4.047 3.617 1.00 0.00 44 VAL A N 15
ATOM 17273 C CA . VAL A 1 44 ? -3.968 -2.819 4.162 1.00 0.00 44 VAL A CA 15
ATOM 17274 C C . VAL A 1 44 ? -5.350 -3.068 4.755 1.00 0.00 44 VAL A C 15
ATOM 17275 O O . VAL A 1 44 ? -6.150 -3.821 4.199 1.00 0.00 44 VAL A O 15
ATOM 17288 N N . PHE A 1 45 ? -5.625 -2.430 5.888 1.00 0.00 45 PHE A N 15
ATOM 17289 C CA . PHE A 1 45 ? -6.912 -2.582 6.558 1.00 0.00 45 PHE A CA 15
ATOM 17290 C C . PHE A 1 45 ? -7.245 -1.343 7.383 1.00 0.00 45 PHE A C 15
ATOM 17291 O O . PHE A 1 45 ? -6.355 -0.678 7.912 1.00 0.00 45 PHE A O 15
ATOM 17308 N N . SER A 1 46 ? -8.535 -1.038 7.487 1.00 0.00 46 SER A N 15
ATOM 17309 C CA . SER A 1 46 ? -8.987 0.124 8.243 1.00 0.00 46 SER A CA 15
ATOM 17310 C C . SER A 1 46 ? -8.908 -0.140 9.744 1.00 0.00 46 SER A C 15
ATOM 17311 O O . SER A 1 46 ? -8.859 -1.289 10.182 1.00 0.00 46 SER A O 15
ATOM 17319 N N . VAL A 1 47 ? -8.895 0.934 10.527 1.00 0.00 47 VAL A N 15
ATOM 17320 C CA . VAL A 1 47 ? -8.822 0.821 11.979 1.00 0.00 47 VAL A CA 15
ATOM 17321 C C . VAL A 1 47 ? -9.524 1.992 12.657 1.00 0.00 47 VAL A C 15
ATOM 17322 O O . VAL A 1 47 ? -9.285 3.152 12.321 1.00 0.00 47 VAL A O 15
ATOM 17335 N N . VAL A 1 48 ? -10.391 1.680 13.615 1.00 0.00 48 VAL A N 15
ATOM 17336 C CA . VAL A 1 48 ? -11.127 2.707 14.343 1.00 0.00 48 VAL A CA 15
ATOM 17337 C C . VAL A 1 48 ? -10.219 3.872 14.720 1.00 0.00 48 VAL A C 15
ATOM 17338 O O . VAL A 1 48 ? -9.137 3.676 15.271 1.00 0.00 48 VAL A O 15
ATOM 17351 N N . GLY A 1 49 ? -10.667 5.087 14.418 1.00 0.00 49 GLY A N 15
ATOM 17352 C CA . GLY A 1 49 ? -9.883 6.266 14.733 1.00 0.00 49 GLY A CA 15
ATOM 17353 C C . GLY A 1 49 ? -8.781 6.517 13.722 1.00 0.00 49 GLY A C 15
ATOM 17354 O O . GLY A 1 49 ? -7.808 7.211 14.014 1.00 0.00 49 GLY A O 15
ATOM 17358 N N . MET A 1 50 ? -8.933 5.948 12.530 1.00 0.00 50 MET A N 15
ATOM 17359 C CA . MET A 1 50 ? -7.943 6.114 11.473 1.00 0.00 50 MET A CA 15
ATOM 17360 C C . MET A 1 50 ? -8.428 7.109 10.424 1.00 0.00 50 MET A C 15
ATOM 17361 O O . MET A 1 50 ? -9.630 7.254 10.201 1.00 0.00 50 MET A O 15
ATOM 17375 N N . ASP A 1 51 ? -7.486 7.792 9.783 1.00 0.00 51 ASP A N 15
ATOM 17376 C CA . ASP A 1 51 ? -7.818 8.773 8.757 1.00 0.00 51 ASP A CA 15
ATOM 17377 C C . ASP A 1 51 ? -8.116 8.089 7.427 1.00 0.00 51 ASP A C 15
ATOM 17378 O O . ASP A 1 51 ? -7.462 7.113 7.059 1.00 0.00 51 ASP A O 15
ATOM 17387 N N . SER A 1 52 ? -9.108 8.607 6.710 1.00 0.00 52 SER A N 15
ATOM 17388 C CA . SER A 1 52 ? -9.496 8.042 5.422 1.00 0.00 52 SER A CA 15
ATOM 17389 C C . SER A 1 52 ? -8.330 8.078 4.439 1.00 0.00 52 SER A C 15
ATOM 17390 O O . SER A 1 52 ? -8.312 7.341 3.454 1.00 0.00 52 SER A O 15
ATOM 17398 N N . ASP A 1 53 ? -7.359 8.942 4.715 1.00 0.00 53 ASP A N 15
ATOM 17399 C CA . ASP A 1 53 ? -6.188 9.075 3.857 1.00 0.00 53 ASP A CA 15
ATOM 17400 C C . ASP A 1 53 ? -5.035 8.219 4.373 1.00 0.00 53 ASP A C 15
ATOM 17401 O O . ASP A 1 53 ? -3.889 8.390 3.960 1.00 0.00 53 ASP A O 15
ATOM 17410 N N . TRP A 1 54 ? -5.349 7.298 5.278 1.00 0.00 54 TRP A N 15
ATOM 17411 C CA . TRP A 1 54 ? -4.339 6.416 5.852 1.00 0.00 54 TRP A CA 15
ATOM 17412 C C . TRP A 1 54 ? -4.956 5.091 6.284 1.00 0.00 54 TRP A C 15
ATOM 17413 O O . TRP A 1 54 ? -5.997 5.065 6.942 1.00 0.00 54 TRP A O 15
ATOM 17434 N N . LEU A 1 55 ? -4.308 3.992 5.912 1.00 0.00 55 LEU A N 15
ATOM 17435 C CA . LEU A 1 55 ? -4.794 2.662 6.262 1.00 0.00 55 LEU A CA 15
ATOM 17436 C C . LEU A 1 55 ? -3.778 1.921 7.125 1.00 0.00 55 LEU A C 15
ATOM 17437 O O . LEU A 1 55 ? -2.685 2.424 7.383 1.00 0.00 55 LEU A O 15
ATOM 17453 N N . MET A 1 56 ? -4.145 0.722 7.565 1.00 0.00 56 MET A N 15
ATOM 17454 C CA . MET A 1 56 ? -3.264 -0.090 8.396 1.00 0.00 56 MET A CA 15
ATOM 17455 C C . MET A 1 56 ? -2.429 -1.036 7.539 1.00 0.00 56 MET A C 15
ATOM 17456 O O . MET A 1 56 ? -2.915 -2.073 7.089 1.00 0.00 56 MET A O 15
ATOM 17470 N N . GLY A 1 57 ? -1.169 -0.672 7.317 1.00 0.00 57 GLY A N 15
ATOM 17471 C CA . GLY A 1 57 ? -0.288 -1.499 6.514 1.00 0.00 57 GLY A CA 15
ATOM 17472 C C . GLY A 1 57 ? 0.545 -2.446 7.356 1.00 0.00 57 GLY A C 15
ATOM 17473 O O . GLY A 1 57 ? 0.989 -2.088 8.447 1.00 0.00 57 GLY A O 15
ATOM 17477 N N . GLU A 1 58 ? 0.755 -3.656 6.849 1.00 0.00 58 GLU A N 15
ATOM 17478 C CA . GLU A 1 58 ? 1.539 -4.657 7.565 1.00 0.00 58 GLU A CA 15
ATOM 17479 C C . GLU A 1 58 ? 2.654 -5.209 6.681 1.00 0.00 58 GLU A C 15
ATOM 17480 O O . GLU A 1 58 ? 2.396 -5.910 5.703 1.00 0.00 58 GLU A O 15
ATOM 17492 N N . ARG A 1 59 ? 3.894 -4.885 7.033 1.00 0.00 59 ARG A N 15
ATOM 17493 C CA . ARG A 1 59 ? 5.049 -5.346 6.271 1.00 0.00 59 ARG A CA 15
ATOM 17494 C C . ARG A 1 59 ? 6.226 -5.643 7.196 1.00 0.00 59 ARG A C 15
ATOM 17495 O O . ARG A 1 59 ? 6.345 -5.061 8.273 1.00 0.00 59 ARG A O 15
ATOM 17516 N N . GLY A 1 60 ? 7.095 -6.553 6.766 1.00 0.00 60 GLY A N 15
ATOM 17517 C CA . GLY A 1 60 ? 8.251 -6.912 7.567 1.00 0.00 60 GLY A CA 15
ATOM 17518 C C . GLY A 1 60 ? 7.917 -7.044 9.039 1.00 0.00 60 GLY A C 15
ATOM 17519 O O . GLY A 1 60 ? 8.408 -6.275 9.865 1.00 0.00 60 GLY A O 15
ATOM 17523 N N . ASN A 1 61 ? 7.078 -8.021 9.369 1.00 0.00 61 ASN A N 15
ATOM 17524 C CA . ASN A 1 61 ? 6.678 -8.249 10.753 1.00 0.00 61 ASN A CA 15
ATOM 17525 C C . ASN A 1 61 ? 6.469 -6.927 11.485 1.00 0.00 61 ASN A C 15
ATOM 17526 O O . ASN A 1 61 ? 6.721 -6.825 12.685 1.00 0.00 61 ASN A O 15
ATOM 17537 N N . GLN A 1 62 ? 6.008 -5.918 10.752 1.00 0.00 62 GLN A N 15
ATOM 17538 C CA . GLN A 1 62 ? 5.766 -4.602 11.332 1.00 0.00 62 GLN A CA 15
ATOM 17539 C C . GLN A 1 62 ? 4.406 -4.060 10.903 1.00 0.00 62 GLN A C 15
ATOM 17540 O O . GLN A 1 62 ? 3.782 -4.580 9.978 1.00 0.00 62 GLN A O 15
ATOM 17554 N N . LYS A 1 63 ? 3.952 -3.012 11.581 1.00 0.00 63 LYS A N 15
ATOM 17555 C CA . LYS A 1 63 ? 2.667 -2.397 11.271 1.00 0.00 63 LYS A CA 15
ATOM 17556 C C . LYS A 1 63 ? 2.736 -0.882 11.429 1.00 0.00 63 LYS A C 15
ATOM 17557 O O . LYS A 1 63 ? 3.475 -0.369 12.269 1.00 0.00 63 LYS A O 15
ATOM 17576 N N . GLY A 1 64 ? 1.960 -0.170 10.617 1.00 0.00 64 GLY A N 15
ATOM 17577 C CA . GLY A 1 64 ? 1.948 1.279 10.685 1.00 0.00 64 GLY A CA 15
ATOM 17578 C C . GLY A 1 64 ? 0.924 1.895 9.752 1.00 0.00 64 GLY A C 15
ATOM 17579 O O . GLY A 1 64 ? 0.176 1.182 9.081 1.00 0.00 64 GLY A O 15
ATOM 17583 N N . LYS A 1 65 ? 0.887 3.222 9.708 1.00 0.00 65 LYS A N 15
ATOM 17584 C CA . LYS A 1 65 ? -0.053 3.935 8.851 1.00 0.00 65 LYS A CA 15
ATOM 17585 C C . LYS A 1 65 ? 0.492 4.059 7.432 1.00 0.00 65 LYS A C 15
ATOM 17586 O O . LYS A 1 65 ? 1.656 4.405 7.231 1.00 0.00 65 LYS A O 15
ATOM 17605 N N . VAL A 1 66 ? -0.358 3.775 6.450 1.00 0.00 66 VAL A N 15
ATOM 17606 C CA . VAL A 1 66 ? 0.037 3.858 5.049 1.00 0.00 66 VAL A CA 15
ATOM 17607 C C . VAL A 1 66 ? -0.869 4.809 4.277 1.00 0.00 66 VAL A C 15
ATOM 17608 O O . VAL A 1 66 ? -2.096 4.749 4.368 1.00 0.00 66 VAL A O 15
ATOM 17621 N N . PRO A 1 67 ? -0.254 5.711 3.497 1.00 0.00 67 PRO A N 15
ATOM 17622 C CA . PRO A 1 67 ? -0.987 6.693 2.692 1.00 0.00 67 PRO A CA 15
ATOM 17623 C C . PRO A 1 67 ? -1.732 6.048 1.528 1.00 0.00 67 PRO A C 15
ATOM 17624 O O . PRO A 1 67 ? -1.125 5.412 0.666 1.00 0.00 67 PRO A O 15
ATOM 17635 N N . ILE A 1 68 ? -3.050 6.218 1.509 1.00 0.00 68 ILE A N 15
ATOM 17636 C CA . ILE A 1 68 ? -3.877 5.654 0.450 1.00 0.00 68 ILE A CA 15
ATOM 17637 C C . ILE A 1 68 ? -3.510 6.244 -0.908 1.00 0.00 68 ILE A C 15
ATOM 17638 O O . ILE A 1 68 ? -3.557 5.558 -1.929 1.00 0.00 68 ILE A O 15
ATOM 17654 N N . THR A 1 69 ? -3.142 7.522 -0.911 1.00 0.00 69 THR A N 15
ATOM 17655 C CA . THR A 1 69 ? -2.766 8.206 -2.142 1.00 0.00 69 THR A CA 15
ATOM 17656 C C . THR A 1 69 ? -1.610 7.493 -2.835 1.00 0.00 69 THR A C 15
ATOM 17657 O O . THR A 1 69 ? -1.368 7.696 -4.025 1.00 0.00 69 THR A O 15
ATOM 17668 N N . TYR A 1 70 ? -0.900 6.658 -2.085 1.00 0.00 70 TYR A N 15
ATOM 17669 C CA . TYR A 1 70 ? 0.231 5.916 -2.628 1.00 0.00 70 TYR A CA 15
ATOM 17670 C C . TYR A 1 70 ? -0.145 4.461 -2.886 1.00 0.00 70 TYR A C 15
ATOM 17671 O O . TYR A 1 70 ? 0.591 3.724 -3.545 1.00 0.00 70 TYR A O 15
ATOM 17689 N N . LEU A 1 71 ? -1.296 4.052 -2.364 1.00 0.00 71 LEU A N 15
ATOM 17690 C CA . LEU A 1 71 ? -1.772 2.684 -2.538 1.00 0.00 71 LEU A CA 15
ATOM 17691 C C . LEU A 1 71 ? -2.973 2.641 -3.478 1.00 0.00 71 LEU A C 15
ATOM 17692 O O . LEU A 1 71 ? -3.852 3.499 -3.415 1.00 0.00 71 LEU A O 15
ATOM 17708 N N . GLU A 1 72 ? -3.002 1.635 -4.346 1.00 0.00 72 GLU A N 15
ATOM 17709 C CA . GLU A 1 72 ? -4.095 1.480 -5.298 1.00 0.00 72 GLU A CA 15
ATOM 17710 C C . GLU A 1 72 ? -4.871 0.193 -5.031 1.00 0.00 72 GLU A C 15
ATOM 17711 O O . GLU A 1 72 ? -4.663 -0.820 -5.700 1.00 0.00 72 GLU A O 15
ATOM 17723 N N . LEU A 1 73 ? -5.765 0.241 -4.050 1.00 0.00 73 LEU A N 15
ATOM 17724 C CA . LEU A 1 73 ? -6.572 -0.920 -3.693 1.00 0.00 73 LEU A CA 15
ATOM 17725 C C . LEU A 1 73 ? -6.969 -1.710 -4.936 1.00 0.00 73 LEU A C 15
ATOM 17726 O O . LEU A 1 73 ? -7.847 -1.295 -5.694 1.00 0.00 73 LEU A O 15
ATOM 17742 N N . LEU A 1 74 ? -6.319 -2.851 -5.138 1.00 0.00 74 LEU A N 15
ATOM 17743 C CA . LEU A 1 74 ? -6.606 -3.701 -6.288 1.00 0.00 74 LEU A CA 15
ATOM 17744 C C . LEU A 1 74 ? -7.993 -4.325 -6.173 1.00 0.00 74 LEU A C 15
ATOM 17745 O O . LEU A 1 74 ? -8.244 -5.145 -5.291 1.00 0.00 74 LEU A O 15
ATOM 17761 N N . ASN A 1 75 ? -8.890 -3.930 -7.070 1.00 0.00 75 ASN A N 15
ATOM 17762 C CA . ASN A 1 75 ? -10.252 -4.451 -7.070 1.00 0.00 75 ASN A CA 15
ATOM 17763 C C . ASN A 1 75 ? -10.301 -5.848 -7.683 1.00 0.00 75 ASN A C 15
ATOM 17764 O O . ASN A 1 75 ? -9.467 -6.200 -8.518 1.00 0.00 75 ASN A O 15
ATOM 17775 N N . SER A 1 76 ? -11.282 -6.639 -7.262 1.00 0.00 76 SER A N 15
ATOM 17776 C CA . SER A 1 76 ? -11.438 -7.998 -7.767 1.00 0.00 76 SER A CA 15
ATOM 17777 C C . SER A 1 76 ? -12.774 -8.161 -8.487 1.00 0.00 76 SER A C 15
ATOM 17778 O O . SER A 1 76 ? -13.821 -8.290 -7.854 1.00 0.00 76 SER A O 15
ATOM 17786 N N . GLY A 1 77 ? -12.727 -8.153 -9.816 1.00 0.00 77 GLY A N 15
ATOM 17787 C CA . GLY A 1 77 ? -13.939 -8.300 -10.601 1.00 0.00 77 GLY A CA 15
ATOM 17788 C C . GLY A 1 77 ? -14.830 -7.076 -10.527 1.00 0.00 77 GLY A C 15
ATOM 17789 O O . GLY A 1 77 ? -14.810 -6.325 -9.552 1.00 0.00 77 GLY A O 15
ATOM 17793 N N . PRO A 1 78 ? -15.633 -6.859 -11.579 1.00 0.00 78 PRO A N 15
ATOM 17794 C CA . PRO A 1 78 ? -16.549 -5.717 -11.654 1.00 0.00 78 PRO A CA 15
ATOM 17795 C C . PRO A 1 78 ? -17.708 -5.838 -10.671 1.00 0.00 78 PRO A C 15
ATOM 17796 O O . PRO A 1 78 ? -18.243 -6.926 -10.458 1.00 0.00 78 PRO A O 15
ATOM 17807 N N . SER A 1 79 ? -18.090 -4.714 -10.073 1.00 0.00 79 SER A N 15
ATOM 17808 C CA . SER A 1 79 ? -19.184 -4.695 -9.109 1.00 0.00 79 SER A CA 15
ATOM 17809 C C . SER A 1 79 ? -20.493 -4.289 -9.779 1.00 0.00 79 SER A C 15
ATOM 17810 O O . SER A 1 79 ? -20.784 -3.102 -9.929 1.00 0.00 79 SER A O 15
ATOM 17818 N N . SER A 1 80 ? -21.278 -5.283 -10.181 1.00 0.00 80 SER A N 15
ATOM 17819 C CA . SER A 1 80 ? -22.554 -5.031 -10.839 1.00 0.00 80 SER A CA 15
ATOM 17820 C C . SER A 1 80 ? -23.491 -4.246 -9.926 1.00 0.00 80 SER A C 15
ATOM 17821 O O . SER A 1 80 ? -24.066 -3.236 -10.328 1.00 0.00 80 SER A O 15
ATOM 17829 N N . GLY A 1 81 ? -23.639 -4.720 -8.692 1.00 0.00 81 GLY A N 15
ATOM 17830 C CA . GLY A 1 81 ? -24.507 -4.051 -7.740 1.00 0.00 81 GLY A CA 15
ATOM 17831 C C . GLY A 1 81 ? -23.792 -3.704 -6.450 1.00 0.00 81 GLY A C 15
ATOM 17832 O O . GLY A 1 81 ? -24.316 -2.956 -5.624 1.00 0.00 81 GLY A O 15
ATOM 17836 N N . GLY A 1 1 ? 12.565 5.163 21.275 1.00 0.00 1 GLY A N 16
ATOM 17837 C CA . GLY A 1 1 ? 12.057 4.144 20.375 1.00 0.00 1 GLY A CA 16
ATOM 17838 C C . GLY A 1 1 ? 11.596 2.901 21.108 1.00 0.00 1 GLY A C 16
ATOM 17839 O O . GLY A 1 1 ? 11.489 2.899 22.335 1.00 0.00 1 GLY A O 16
ATOM 17843 N N . SER A 1 2 ? 11.320 1.840 20.356 1.00 0.00 2 SER A N 16
ATOM 17844 C CA . SER A 1 2 ? 10.863 0.585 20.942 1.00 0.00 2 SER A CA 16
ATOM 17845 C C . SER A 1 2 ? 12.044 -0.313 21.293 1.00 0.00 2 SER A C 16
ATOM 17846 O O . SER A 1 2 ? 12.996 -0.435 20.522 1.00 0.00 2 SER A O 16
ATOM 17854 N N . SER A 1 3 ? 11.975 -0.942 22.462 1.00 0.00 3 SER A N 16
ATOM 17855 C CA . SER A 1 3 ? 13.040 -1.827 22.919 1.00 0.00 3 SER A CA 16
ATOM 17856 C C . SER A 1 3 ? 12.859 -3.232 22.352 1.00 0.00 3 SER A C 16
ATOM 17857 O O . SER A 1 3 ? 11.797 -3.571 21.832 1.00 0.00 3 SER A O 16
ATOM 17865 N N . GLY A 1 4 ? 13.906 -4.045 22.457 1.00 0.00 4 GLY A N 16
ATOM 17866 C CA . GLY A 1 4 ? 13.844 -5.404 21.951 1.00 0.00 4 GLY A CA 16
ATOM 17867 C C . GLY A 1 4 ? 12.650 -6.168 22.487 1.00 0.00 4 GLY A C 16
ATOM 17868 O O . GLY A 1 4 ? 12.097 -5.817 23.530 1.00 0.00 4 GLY A O 16
ATOM 17872 N N . SER A 1 5 ? 12.249 -7.214 21.772 1.00 0.00 5 SER A N 16
ATOM 17873 C CA . SER A 1 5 ? 11.109 -8.027 22.180 1.00 0.00 5 SER A CA 16
ATOM 17874 C C . SER A 1 5 ? 11.200 -9.429 21.585 1.00 0.00 5 SER A C 16
ATOM 17875 O O . SER A 1 5 ? 11.614 -9.603 20.439 1.00 0.00 5 SER A O 16
ATOM 17883 N N . SER A 1 6 ? 10.812 -10.426 22.374 1.00 0.00 6 SER A N 16
ATOM 17884 C CA . SER A 1 6 ? 10.853 -11.814 21.928 1.00 0.00 6 SER A CA 16
ATOM 17885 C C . SER A 1 6 ? 9.641 -12.142 21.061 1.00 0.00 6 SER A C 16
ATOM 17886 O O . SER A 1 6 ? 8.515 -11.766 21.382 1.00 0.00 6 SER A O 16
ATOM 17894 N N . GLY A 1 7 ? 9.883 -12.848 19.960 1.00 0.00 7 GLY A N 16
ATOM 17895 C CA . GLY A 1 7 ? 8.803 -13.216 19.063 1.00 0.00 7 GLY A CA 16
ATOM 17896 C C . GLY A 1 7 ? 8.850 -14.678 18.668 1.00 0.00 7 GLY A C 16
ATOM 17897 O O . GLY A 1 7 ? 9.908 -15.308 18.716 1.00 0.00 7 GLY A O 16
ATOM 17901 N N . LEU A 1 8 ? 7.702 -15.222 18.279 1.00 0.00 8 LEU A N 16
ATOM 17902 C CA . LEU A 1 8 ? 7.616 -16.621 17.875 1.00 0.00 8 LEU A CA 16
ATOM 17903 C C . LEU A 1 8 ? 6.890 -16.759 16.541 1.00 0.00 8 LEU A C 16
ATOM 17904 O O . LEU A 1 8 ? 5.879 -16.100 16.302 1.00 0.00 8 LEU A O 16
ATOM 17920 N N . ASN A 1 9 ? 7.412 -17.622 15.676 1.00 0.00 9 ASN A N 16
ATOM 17921 C CA . ASN A 1 9 ? 6.812 -17.849 14.366 1.00 0.00 9 ASN A CA 16
ATOM 17922 C C . ASN A 1 9 ? 5.346 -18.249 14.501 1.00 0.00 9 ASN A C 16
ATOM 17923 O O . ASN A 1 9 ? 5.033 -19.386 14.854 1.00 0.00 9 ASN A O 16
ATOM 17934 N N . ASP A 1 10 ? 4.453 -17.308 14.216 1.00 0.00 10 ASP A N 16
ATOM 17935 C CA . ASP A 1 10 ? 3.020 -17.563 14.303 1.00 0.00 10 ASP A CA 16
ATOM 17936 C C . ASP A 1 10 ? 2.301 -17.059 13.055 1.00 0.00 10 ASP A C 16
ATOM 17937 O O . ASP A 1 10 ? 2.592 -15.972 12.555 1.00 0.00 10 ASP A O 16
ATOM 17946 N N . LEU A 1 11 ? 1.363 -17.857 12.557 1.00 0.00 11 LEU A N 16
ATOM 17947 C CA . LEU A 1 11 ? 0.603 -17.493 11.366 1.00 0.00 11 LEU A CA 16
ATOM 17948 C C . LEU A 1 11 ? -0.891 -17.440 11.669 1.00 0.00 11 LEU A C 16
ATOM 17949 O O . LEU A 1 11 ? -1.570 -18.467 11.681 1.00 0.00 11 LEU A O 16
ATOM 17965 N N . LYS A 1 12 ? -1.398 -16.236 11.911 1.00 0.00 12 LYS A N 16
ATOM 17966 C CA . LYS A 1 12 ? -2.813 -16.047 12.210 1.00 0.00 12 LYS A CA 16
ATOM 17967 C C . LYS A 1 12 ? -3.686 -16.786 11.201 1.00 0.00 12 LYS A C 16
ATOM 17968 O O . LYS A 1 12 ? -3.540 -16.605 9.992 1.00 0.00 12 LYS A O 16
ATOM 17987 N N . GLU A 1 13 ? -4.593 -17.616 11.705 1.00 0.00 13 GLU A N 16
ATOM 17988 C CA . GLU A 1 13 ? -5.490 -18.380 10.845 1.00 0.00 13 GLU A CA 16
ATOM 17989 C C . GLU A 1 13 ? -6.668 -17.524 10.390 1.00 0.00 13 GLU A C 16
ATOM 17990 O O . GLU A 1 13 ? -6.916 -17.376 9.194 1.00 0.00 13 GLU A O 16
ATOM 18002 N N . SER A 1 14 ? -7.392 -16.963 11.354 1.00 0.00 14 SER A N 16
ATOM 18003 C CA . SER A 1 14 ? -8.547 -16.125 11.054 1.00 0.00 14 SER A CA 16
ATOM 18004 C C . SER A 1 14 ? -8.129 -14.669 10.872 1.00 0.00 14 SER A C 16
ATOM 18005 O O . SER A 1 14 ? -8.182 -13.875 11.811 1.00 0.00 14 SER A O 16
ATOM 18013 N N . SER A 1 15 ? -7.714 -14.326 9.657 1.00 0.00 15 SER A N 16
ATOM 18014 C CA . SER A 1 15 ? -7.284 -12.967 9.351 1.00 0.00 15 SER A CA 16
ATOM 18015 C C . SER A 1 15 ? -7.614 -12.604 7.907 1.00 0.00 15 SER A C 16
ATOM 18016 O O . SER A 1 15 ? -7.026 -13.143 6.970 1.00 0.00 15 SER A O 16
ATOM 18024 N N . ASN A 1 16 ? -8.560 -11.687 7.735 1.00 0.00 16 ASN A N 16
ATOM 18025 C CA . ASN A 1 16 ? -8.971 -11.251 6.405 1.00 0.00 16 ASN A CA 16
ATOM 18026 C C . ASN A 1 16 ? -8.761 -9.749 6.236 1.00 0.00 16 ASN A C 16
ATOM 18027 O O . ASN A 1 16 ? -9.585 -8.945 6.669 1.00 0.00 16 ASN A O 16
ATOM 18038 N N . ASN A 1 17 ? -7.653 -9.380 5.601 1.00 0.00 17 ASN A N 16
ATOM 18039 C CA . ASN A 1 17 ? -7.335 -7.975 5.374 1.00 0.00 17 ASN A CA 16
ATOM 18040 C C . ASN A 1 17 ? -7.413 -7.632 3.890 1.00 0.00 17 ASN A C 16
ATOM 18041 O O . ASN A 1 17 ? -7.747 -8.482 3.063 1.00 0.00 17 ASN A O 16
ATOM 18052 N N . ARG A 1 18 ? -7.103 -6.383 3.559 1.00 0.00 18 ARG A N 16
ATOM 18053 C CA . ARG A 1 18 ? -7.138 -5.928 2.174 1.00 0.00 18 ARG A CA 16
ATOM 18054 C C . ARG A 1 18 ? -5.739 -5.927 1.566 1.00 0.00 18 ARG A C 16
ATOM 18055 O O . ARG A 1 18 ? -4.738 -5.951 2.283 1.00 0.00 18 ARG A O 16
ATOM 18076 N N . LYS A 1 19 ? -5.676 -5.899 0.239 1.00 0.00 19 LYS A N 16
ATOM 18077 C CA . LYS A 1 19 ? -4.400 -5.894 -0.467 1.00 0.00 19 LYS A CA 16
ATOM 18078 C C . LYS A 1 19 ? -4.350 -4.765 -1.492 1.00 0.00 19 LYS A C 16
ATOM 18079 O O . LYS A 1 19 ? -5.332 -4.498 -2.183 1.00 0.00 19 LYS A O 16
ATOM 18098 N N . ALA A 1 20 ? -3.199 -4.107 -1.585 1.00 0.00 20 ALA A N 16
ATOM 18099 C CA . ALA A 1 20 ? -3.021 -3.010 -2.528 1.00 0.00 20 ALA A CA 16
ATOM 18100 C C . ALA A 1 20 ? -1.585 -2.953 -3.039 1.00 0.00 20 ALA A C 16
ATOM 18101 O O . ALA A 1 20 ? -0.663 -3.439 -2.382 1.00 0.00 20 ALA A O 16
ATOM 18108 N N . ARG A 1 21 ? -1.403 -2.358 -4.213 1.00 0.00 21 ARG A N 16
ATOM 18109 C CA . ARG A 1 21 ? -0.079 -2.240 -4.812 1.00 0.00 21 ARG A CA 16
ATOM 18110 C C . ARG A 1 21 ? 0.454 -0.816 -4.676 1.00 0.00 21 ARG A C 16
ATOM 18111 O O . ARG A 1 21 ? -0.256 0.152 -4.947 1.00 0.00 21 ARG A O 16
ATOM 18132 N N . VAL A 1 22 ? 1.709 -0.697 -4.255 1.00 0.00 22 VAL A N 16
ATOM 18133 C CA . VAL A 1 22 ? 2.338 0.607 -4.083 1.00 0.00 22 VAL A CA 16
ATOM 18134 C C . VAL A 1 22 ? 2.698 1.224 -5.430 1.00 0.00 22 VAL A C 16
ATOM 18135 O O . VAL A 1 22 ? 3.367 0.598 -6.254 1.00 0.00 22 VAL A O 16
ATOM 18148 N N . LEU A 1 23 ? 2.253 2.457 -5.648 1.00 0.00 23 LEU A N 16
ATOM 18149 C CA . LEU A 1 23 ? 2.529 3.160 -6.896 1.00 0.00 23 LEU A CA 16
ATOM 18150 C C . LEU A 1 23 ? 3.870 3.883 -6.828 1.00 0.00 23 LEU A C 16
ATOM 18151 O O . LEU A 1 23 ? 4.526 4.093 -7.848 1.00 0.00 23 LEU A O 16
ATOM 18167 N N . TYR A 1 24 ? 4.273 4.259 -5.619 1.00 0.00 24 TYR A N 16
ATOM 18168 C CA . TYR A 1 24 ? 5.536 4.959 -5.418 1.00 0.00 24 TYR A CA 16
ATOM 18169 C C . TYR A 1 24 ? 6.121 4.642 -4.045 1.00 0.00 24 TYR A C 16
ATOM 18170 O O . TYR A 1 24 ? 5.390 4.353 -3.097 1.00 0.00 24 TYR A O 16
ATOM 18188 N N . ASP A 1 25 ? 7.445 4.699 -3.946 1.00 0.00 25 ASP A N 16
ATOM 18189 C CA . ASP A 1 25 ? 8.130 4.421 -2.689 1.00 0.00 25 ASP A CA 16
ATOM 18190 C C . ASP A 1 25 ? 7.891 5.539 -1.680 1.00 0.00 25 ASP A C 16
ATOM 18191 O O . ASP A 1 25 ? 8.220 6.698 -1.933 1.00 0.00 25 ASP A O 16
ATOM 18200 N N . TYR A 1 26 ? 7.315 5.184 -0.537 1.00 0.00 26 TYR A N 16
ATOM 18201 C CA . TYR A 1 26 ? 7.028 6.158 0.510 1.00 0.00 26 TYR A CA 16
ATOM 18202 C C . TYR A 1 26 ? 8.025 6.034 1.658 1.00 0.00 26 TYR A C 16
ATOM 18203 O O . TYR A 1 26 ? 8.612 4.974 1.873 1.00 0.00 26 TYR A O 16
ATOM 18221 N N . ASP A 1 27 ? 8.210 7.126 2.392 1.00 0.00 27 ASP A N 16
ATOM 18222 C CA . ASP A 1 27 ? 9.133 7.141 3.520 1.00 0.00 27 ASP A CA 16
ATOM 18223 C C . ASP A 1 27 ? 8.404 7.484 4.815 1.00 0.00 27 ASP A C 16
ATOM 18224 O O . ASP A 1 27 ? 7.962 8.616 5.009 1.00 0.00 27 ASP A O 16
ATOM 18233 N N . ALA A 1 28 ? 8.281 6.499 5.699 1.00 0.00 28 ALA A N 16
ATOM 18234 C CA . ALA A 1 28 ? 7.607 6.696 6.975 1.00 0.00 28 ALA A CA 16
ATOM 18235 C C . ALA A 1 28 ? 8.346 7.716 7.835 1.00 0.00 28 ALA A C 16
ATOM 18236 O O . ALA A 1 28 ? 9.570 7.670 7.953 1.00 0.00 28 ALA A O 16
ATOM 18243 N N . ALA A 1 29 ? 7.595 8.635 8.433 1.00 0.00 29 ALA A N 16
ATOM 18244 C CA . ALA A 1 29 ? 8.180 9.665 9.282 1.00 0.00 29 ALA A CA 16
ATOM 18245 C C . ALA A 1 29 ? 8.550 9.103 10.651 1.00 0.00 29 ALA A C 16
ATOM 18246 O O . ALA A 1 29 ? 9.525 9.531 11.266 1.00 0.00 29 ALA A O 16
ATOM 18253 N N . ASN A 1 30 ? 7.763 8.141 11.123 1.00 0.00 30 ASN A N 16
ATOM 18254 C CA . ASN A 1 30 ? 8.007 7.521 12.420 1.00 0.00 30 ASN A CA 16
ATOM 18255 C C . ASN A 1 30 ? 7.352 6.145 12.497 1.00 0.00 30 ASN A C 16
ATOM 18256 O O . ASN A 1 30 ? 6.731 5.687 11.539 1.00 0.00 30 ASN A O 16
ATOM 18267 N N . SER A 1 31 ? 7.495 5.491 13.646 1.00 0.00 31 SER A N 16
ATOM 18268 C CA . SER A 1 31 ? 6.920 4.167 13.848 1.00 0.00 31 SER A CA 16
ATOM 18269 C C . SER A 1 31 ? 5.471 4.125 13.373 1.00 0.00 31 SER A C 16
ATOM 18270 O O . SER A 1 31 ? 5.091 3.269 12.574 1.00 0.00 31 SER A O 16
ATOM 18278 N N . THR A 1 32 ? 4.665 5.057 13.871 1.00 0.00 32 THR A N 16
ATOM 18279 C CA . THR A 1 32 ? 3.257 5.128 13.500 1.00 0.00 32 THR A CA 16
ATOM 18280 C C . THR A 1 32 ? 3.075 4.950 11.997 1.00 0.00 32 THR A C 16
ATOM 18281 O O . THR A 1 32 ? 2.049 4.445 11.543 1.00 0.00 32 THR A O 16
ATOM 18292 N N . GLU A 1 33 ? 4.077 5.369 11.231 1.00 0.00 33 GLU A N 16
ATOM 18293 C CA . GLU A 1 33 ? 4.026 5.255 9.778 1.00 0.00 33 GLU A CA 16
ATOM 18294 C C . GLU A 1 33 ? 4.986 4.177 9.282 1.00 0.00 33 GLU A C 16
ATOM 18295 O O . GLU A 1 33 ? 6.043 3.953 9.872 1.00 0.00 33 GLU A O 16
ATOM 18307 N N . LEU A 1 34 ? 4.609 3.513 8.195 1.00 0.00 34 LEU A N 16
ATOM 18308 C CA . LEU A 1 34 ? 5.435 2.457 7.619 1.00 0.00 34 LEU A CA 16
ATOM 18309 C C . LEU A 1 34 ? 5.948 2.859 6.240 1.00 0.00 34 LEU A C 16
ATOM 18310 O O . LEU A 1 34 ? 5.281 3.589 5.507 1.00 0.00 34 LEU A O 16
ATOM 18326 N N . SER A 1 35 ? 7.137 2.376 5.893 1.00 0.00 35 SER A N 16
ATOM 18327 C CA . SER A 1 35 ? 7.741 2.686 4.603 1.00 0.00 35 SER A CA 16
ATOM 18328 C C . SER A 1 35 ? 7.146 1.814 3.501 1.00 0.00 35 SER A C 16
ATOM 18329 O O . SER A 1 35 ? 6.748 0.674 3.743 1.00 0.00 35 SER A O 16
ATOM 18337 N N . LEU A 1 36 ? 7.089 2.359 2.291 1.00 0.00 36 LEU A N 16
ATOM 18338 C CA . LEU A 1 36 ? 6.543 1.632 1.150 1.00 0.00 36 LEU A CA 16
ATOM 18339 C C . LEU A 1 36 ? 7.495 1.691 -0.040 1.00 0.00 36 LEU A C 16
ATOM 18340 O O . LEU A 1 36 ? 8.186 2.690 -0.247 1.00 0.00 36 LEU A O 16
ATOM 18356 N N . LEU A 1 37 ? 7.526 0.617 -0.821 1.00 0.00 37 LEU A N 16
ATOM 18357 C CA . LEU A 1 37 ? 8.392 0.547 -1.993 1.00 0.00 37 LEU A CA 16
ATOM 18358 C C . LEU A 1 37 ? 7.571 0.559 -3.278 1.00 0.00 37 LEU A C 16
ATOM 18359 O O . LEU A 1 37 ? 6.419 0.127 -3.294 1.00 0.00 37 LEU A O 16
ATOM 18375 N N . ALA A 1 38 ? 8.173 1.054 -4.354 1.00 0.00 38 ALA A N 16
ATOM 18376 C CA . ALA A 1 38 ? 7.500 1.118 -5.645 1.00 0.00 38 ALA A CA 16
ATOM 18377 C C . ALA A 1 38 ? 7.354 -0.270 -6.258 1.00 0.00 38 ALA A C 16
ATOM 18378 O O . ALA A 1 38 ? 8.328 -1.014 -6.372 1.00 0.00 38 ALA A O 16
ATOM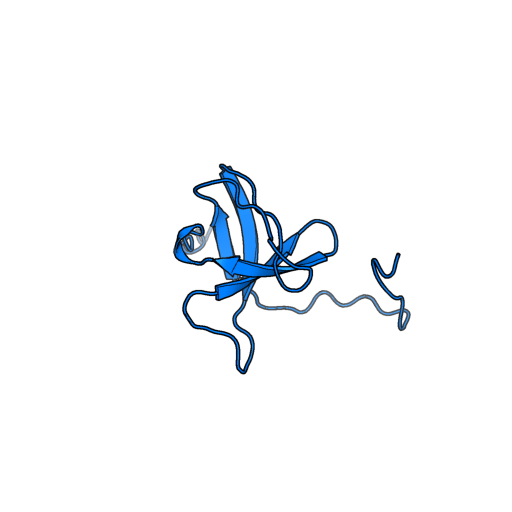 18385 N N . ASP A 1 39 ? 6.132 -0.613 -6.651 1.00 0.00 39 ASP A N 16
ATOM 18386 C CA . ASP A 1 39 ? 5.859 -1.913 -7.252 1.00 0.00 39 ASP A CA 16
ATOM 18387 C C . ASP A 1 39 ? 5.860 -3.013 -6.195 1.00 0.00 39 ASP A C 16
ATOM 18388 O O . ASP A 1 39 ? 6.425 -4.086 -6.402 1.00 0.00 39 ASP A O 16
ATOM 18397 N N . GLU A 1 40 ? 5.223 -2.737 -5.061 1.00 0.00 40 GLU A N 16
ATOM 18398 C CA . GLU A 1 40 ? 5.153 -3.702 -3.970 1.00 0.00 40 GLU A CA 16
ATOM 18399 C C . GLU A 1 40 ? 3.750 -3.745 -3.371 1.00 0.00 40 GLU A C 16
ATOM 18400 O O . GLU A 1 40 ? 3.154 -2.707 -3.083 1.00 0.00 40 GLU A O 16
ATOM 18412 N N . VAL A 1 41 ? 3.228 -4.954 -3.187 1.00 0.00 41 VAL A N 16
ATOM 18413 C CA . VAL A 1 41 ? 1.896 -5.133 -2.622 1.00 0.00 41 VAL A CA 16
ATOM 18414 C C . VAL A 1 41 ? 1.970 -5.690 -1.205 1.00 0.00 41 VAL A C 16
ATOM 18415 O O . VAL A 1 41 ? 2.552 -6.750 -0.974 1.00 0.00 41 VAL A O 16
ATOM 18428 N N . ILE A 1 42 ? 1.378 -4.968 -0.260 1.00 0.00 42 ILE A N 16
ATOM 18429 C CA . ILE A 1 42 ? 1.376 -5.391 1.135 1.00 0.00 42 ILE A CA 16
ATOM 18430 C C . ILE A 1 42 ? -0.047 -5.508 1.672 1.00 0.00 42 ILE A C 16
ATOM 18431 O O . ILE A 1 42 ? -1.013 -5.193 0.976 1.00 0.00 42 ILE A O 16
ATOM 18447 N N . THR A 1 43 ? -0.169 -5.962 2.915 1.00 0.00 43 THR A N 16
ATOM 18448 C CA . THR A 1 43 ? -1.473 -6.120 3.547 1.00 0.00 43 THR A CA 16
ATOM 18449 C C . THR A 1 43 ? -1.928 -4.821 4.203 1.00 0.00 43 THR A C 16
ATOM 18450 O O . THR A 1 43 ? -1.241 -4.278 5.068 1.00 0.00 43 THR A O 16
ATOM 18461 N N . VAL A 1 44 ? -3.089 -4.328 3.785 1.00 0.00 44 VAL A N 16
ATOM 18462 C CA . VAL A 1 44 ? -3.637 -3.093 4.334 1.00 0.00 44 VAL A CA 16
ATOM 18463 C C . VAL A 1 44 ? -5.023 -3.321 4.926 1.00 0.00 44 VAL A C 16
ATOM 18464 O O . VAL A 1 44 ? -5.805 -4.121 4.411 1.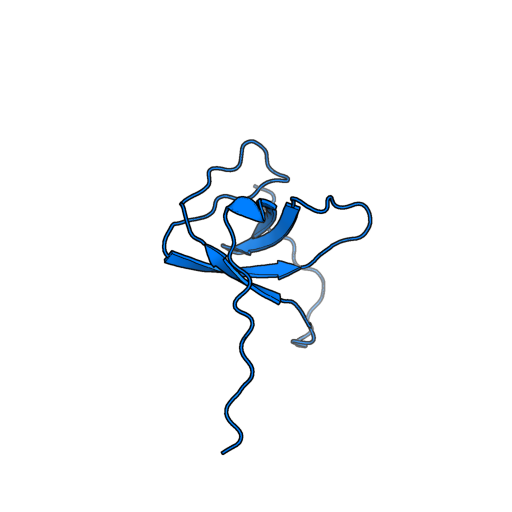00 0.00 44 VAL A O 16
ATOM 18477 N N . PHE A 1 45 ? -5.322 -2.613 6.010 1.00 0.00 45 PHE A N 16
ATOM 18478 C CA . PHE A 1 45 ? -6.615 -2.739 6.673 1.00 0.00 45 PHE A CA 16
ATOM 18479 C C . PHE A 1 45 ? -6.984 -1.446 7.395 1.00 0.00 45 PHE A C 16
ATOM 18480 O O . PHE A 1 45 ? -6.122 -0.767 7.953 1.00 0.00 45 PHE A O 16
ATOM 18497 N N . SER A 1 46 ? -8.270 -1.113 7.378 1.00 0.00 46 SER A N 16
ATOM 18498 C CA . SER A 1 46 ? -8.754 0.100 8.027 1.00 0.00 46 SER A CA 16
ATOM 18499 C C . SER A 1 46 ? -9.036 -0.150 9.505 1.00 0.00 46 SER A C 16
ATOM 18500 O O . SER A 1 46 ? -9.580 -1.190 9.878 1.00 0.00 46 SER A O 16
ATOM 18508 N N . VAL A 1 47 ? -8.662 0.811 10.344 1.00 0.00 47 VAL A N 16
ATOM 18509 C CA . VAL A 1 47 ? -8.875 0.697 11.781 1.00 0.00 47 VAL A CA 16
ATOM 18510 C C . VAL A 1 47 ? -9.791 1.805 12.291 1.00 0.00 47 VAL A C 16
ATOM 18511 O O . VAL A 1 47 ? -9.716 2.946 11.834 1.00 0.00 47 VAL A O 16
ATOM 18524 N N . VAL A 1 48 ? -10.655 1.461 13.240 1.00 0.00 48 VAL A N 16
ATOM 18525 C CA . VAL A 1 48 ? -11.584 2.427 13.814 1.00 0.00 48 VAL A CA 16
ATOM 18526 C C . VAL A 1 48 ? -10.892 3.756 14.096 1.00 0.00 48 VAL A C 16
ATOM 18527 O O . VAL A 1 48 ? -9.858 3.800 14.762 1.00 0.00 48 VAL A O 16
ATOM 18540 N N . GLY A 1 49 ? -11.470 4.839 13.586 1.00 0.00 49 GLY A N 16
ATOM 18541 C CA . GLY A 1 49 ? -10.896 6.155 13.794 1.00 0.00 49 GLY A CA 16
ATOM 18542 C C . GLY A 1 49 ? -9.883 6.520 12.727 1.00 0.00 49 GLY A C 16
ATOM 18543 O O . GLY A 1 49 ? -9.771 7.683 12.341 1.00 0.00 49 GLY A O 16
ATOM 18547 N N . MET A 1 50 ? -9.142 5.525 12.251 1.00 0.00 50 MET A N 16
ATOM 18548 C CA . MET A 1 50 ? -8.132 5.749 11.222 1.00 0.00 50 MET A CA 16
ATOM 18549 C C . MET A 1 50 ? -8.661 6.680 10.135 1.00 0.00 50 MET A C 16
ATOM 18550 O O . MET A 1 50 ? -9.852 6.671 9.823 1.00 0.00 50 MET A O 16
ATOM 18564 N N . ASP A 1 51 ? -7.769 7.480 9.563 1.00 0.00 51 ASP A N 16
ATOM 18565 C CA . ASP A 1 51 ? -8.146 8.416 8.510 1.00 0.00 51 ASP A CA 16
ATOM 18566 C C . ASP A 1 51 ? -8.366 7.687 7.188 1.00 0.00 51 ASP A C 16
ATOM 18567 O O . ASP A 1 51 ? -7.725 6.673 6.913 1.00 0.00 51 ASP A O 16
ATOM 18576 N N . SER A 1 52 ? -9.277 8.211 6.374 1.00 0.00 52 SER A N 16
ATOM 18577 C CA . SER A 1 52 ? -9.585 7.607 5.083 1.00 0.00 52 SER A CA 16
ATOM 18578 C C . SER A 1 52 ? -8.387 7.695 4.142 1.00 0.00 52 SER A C 16
ATOM 18579 O O . SER A 1 52 ? -8.290 6.943 3.172 1.00 0.00 52 SER A O 16
ATOM 18587 N N . ASP A 1 53 ? -7.478 8.617 4.437 1.00 0.00 53 ASP A N 16
ATOM 18588 C CA . ASP A 1 53 ? -6.285 8.803 3.620 1.00 0.00 53 ASP A CA 16
ATOM 18589 C C . ASP A 1 53 ? -5.107 8.022 4.192 1.00 0.00 53 ASP A C 16
ATOM 18590 O O . ASP A 1 53 ? -3.957 8.247 3.812 1.00 0.00 53 ASP A O 16
ATOM 18599 N N . TRP A 1 54 ? -5.400 7.105 5.106 1.00 0.00 54 TRP A N 16
ATOM 18600 C CA . TRP A 1 54 ? -4.364 6.290 5.732 1.00 0.00 54 TRP A CA 16
ATOM 18601 C C . TRP A 1 54 ? -4.922 4.940 6.168 1.00 0.00 54 TRP A C 16
ATOM 18602 O O . TRP A 1 54 ? -5.957 4.870 6.832 1.00 0.00 54 TRP A O 16
ATOM 18623 N N . LEU A 1 55 ? -4.231 3.870 5.791 1.00 0.00 55 LEU A N 16
ATOM 18624 C CA . LEU A 1 55 ? -4.658 2.520 6.144 1.00 0.00 55 LEU A CA 16
ATOM 18625 C C . LEU A 1 55 ? -3.640 1.849 7.060 1.00 0.00 55 LEU A C 16
ATOM 18626 O O . LEU A 1 55 ? -2.587 2.414 7.353 1.00 0.00 55 LEU A O 16
ATOM 18642 N N . MET A 1 56 ? -3.962 0.640 7.507 1.00 0.00 56 MET A N 16
ATOM 18643 C CA . MET A 1 56 ? -3.073 -0.110 8.388 1.00 0.00 56 MET A CA 16
ATOM 18644 C C . MET A 1 56 ? -2.227 -1.100 7.592 1.00 0.00 56 MET A C 16
ATOM 18645 O O . MET A 1 56 ? -2.700 -2.172 7.215 1.00 0.00 56 MET A O 16
ATOM 18659 N N . GLY A 1 57 ? -0.975 -0.733 7.340 1.00 0.00 57 GLY A N 16
ATOM 18660 C CA . GLY A 1 57 ? -0.084 -1.599 6.590 1.00 0.00 57 GLY A CA 16
ATOM 18661 C C . GLY A 1 57 ? 0.679 -2.558 7.482 1.00 0.00 57 GLY A C 16
ATOM 18662 O O . GLY A 1 57 ? 0.915 -2.269 8.655 1.00 0.00 57 GLY A O 16
ATOM 18666 N N . GLU A 1 58 ? 1.065 -3.702 6.926 1.00 0.00 58 GLU A N 16
ATOM 18667 C CA . GLU A 1 58 ? 1.804 -4.707 7.682 1.00 0.00 58 GLU A CA 16
ATOM 18668 C C . GLU A 1 58 ? 2.882 -5.353 6.817 1.00 0.00 58 GLU A C 16
ATOM 18669 O O . GLU A 1 58 ? 2.581 -6.101 5.887 1.00 0.00 58 GLU A O 16
ATOM 18681 N N . ARG A 1 59 ? 4.140 -5.058 7.131 1.00 0.00 59 ARG A N 16
ATOM 18682 C CA . ARG A 1 59 ? 5.263 -5.608 6.382 1.00 0.00 59 ARG A CA 16
ATOM 18683 C C . ARG A 1 59 ? 6.107 -6.525 7.264 1.00 0.00 59 ARG A C 16
ATOM 18684 O O . ARG A 1 59 ? 6.843 -6.061 8.134 1.00 0.00 59 ARG A O 16
ATOM 18705 N N . GLY A 1 60 ? 5.994 -7.829 7.031 1.00 0.00 60 GLY A N 16
ATOM 18706 C CA . GLY A 1 60 ? 6.752 -8.790 7.812 1.00 0.00 60 GLY A CA 16
ATOM 18707 C C . GLY A 1 60 ? 6.324 -8.821 9.266 1.00 0.00 60 GLY A C 16
ATOM 18708 O O . GLY A 1 60 ? 5.295 -9.406 9.605 1.00 0.00 60 GLY A O 16
ATOM 18712 N N . ASN A 1 61 ? 7.116 -8.192 10.128 1.00 0.00 61 ASN A N 16
ATOM 18713 C CA . ASN A 1 61 ? 6.814 -8.153 11.555 1.00 0.00 61 ASN A CA 16
ATOM 18714 C C . ASN A 1 61 ? 6.676 -6.713 12.042 1.00 0.00 61 ASN A C 16
ATOM 18715 O O . ASN A 1 61 ? 7.071 -6.387 13.161 1.00 0.00 61 ASN A O 16
ATOM 18726 N N . GLN A 1 62 ? 6.113 -5.859 11.194 1.00 0.00 62 GLN A N 16
ATOM 18727 C CA . GLN A 1 62 ? 5.923 -4.455 11.538 1.00 0.00 62 GLN A CA 16
ATOM 18728 C C . GLN A 1 62 ? 4.514 -3.993 11.185 1.00 0.00 62 GLN A C 16
ATOM 18729 O O . GLN A 1 62 ? 3.800 -4.660 10.435 1.00 0.00 62 GLN A O 16
ATOM 18743 N N . LYS A 1 63 ? 4.117 -2.848 11.729 1.00 0.00 63 LYS A N 16
ATOM 18744 C CA . LYS A 1 63 ? 2.793 -2.295 11.471 1.00 0.00 63 LYS A CA 16
ATOM 18745 C C . LYS A 1 63 ? 2.807 -0.774 11.581 1.00 0.00 63 LYS A C 16
ATOM 18746 O O . LYS A 1 63 ? 3.558 -0.206 12.373 1.00 0.00 63 LYS A O 16
ATOM 18765 N N . GLY A 1 64 ? 1.972 -0.119 10.780 1.00 0.00 64 GLY A N 16
ATOM 18766 C CA . GLY A 1 64 ? 1.904 1.330 10.804 1.00 0.00 64 GLY A CA 16
ATOM 18767 C C . GLY A 1 64 ? 0.835 1.876 9.878 1.00 0.00 64 GLY A C 16
ATOM 18768 O O . GLY A 1 64 ? -0.054 1.144 9.443 1.00 0.00 64 GLY A O 16
ATOM 18772 N N . LYS A 1 65 ? 0.919 3.167 9.575 1.00 0.00 65 LYS A N 16
ATOM 18773 C CA . LYS A 1 65 ? -0.048 3.812 8.695 1.00 0.00 65 LYS A CA 16
ATOM 18774 C C . LYS A 1 65 ? 0.502 3.931 7.277 1.00 0.00 65 LYS A C 16
ATOM 18775 O O . LYS A 1 65 ? 1.687 4.199 7.081 1.00 0.00 65 LYS A O 16
ATOM 18794 N N . VAL A 1 66 ? -0.368 3.732 6.292 1.00 0.00 66 VAL A N 16
ATOM 18795 C CA . VAL A 1 66 ? 0.030 3.819 4.892 1.00 0.00 66 VAL A CA 16
ATOM 18796 C C . VAL A 1 66 ? -0.890 4.755 4.116 1.00 0.00 66 VAL A C 16
ATOM 18797 O O . VAL A 1 66 ? -2.116 4.658 4.185 1.00 0.00 66 VAL A O 16
ATOM 18810 N N . PRO A 1 67 ? -0.288 5.684 3.359 1.00 0.00 67 PRO A N 16
ATOM 18811 C CA . PRO A 1 67 ? -1.035 6.656 2.555 1.00 0.00 67 PRO A CA 16
ATOM 18812 C C . PRO A 1 67 ? -1.740 6.006 1.369 1.00 0.00 67 PRO A C 16
ATOM 18813 O O . PRO A 1 67 ? -1.096 5.439 0.486 1.00 0.00 67 PRO A O 16
ATOM 18824 N N . ILE A 1 68 ? -3.066 6.093 1.355 1.00 0.00 68 ILE A N 16
ATOM 18825 C CA . ILE A 1 68 ? -3.858 5.514 0.277 1.00 0.00 68 ILE A CA 16
ATOM 18826 C C . ILE A 1 68 ? -3.499 6.142 -1.066 1.00 0.00 68 ILE A C 16
ATOM 18827 O O . ILE A 1 68 ? -3.555 5.485 -2.106 1.00 0.00 68 ILE A O 16
ATOM 18843 N N . THR A 1 69 ? -3.127 7.418 -1.037 1.00 0.00 69 THR A N 16
ATOM 18844 C CA . THR A 1 69 ? -2.758 8.135 -2.251 1.00 0.00 69 THR A CA 16
ATOM 18845 C C . THR A 1 69 ? -1.586 7.459 -2.953 1.00 0.00 69 THR A C 16
ATOM 18846 O O . THR A 1 69 ? -1.371 7.654 -4.150 1.00 0.00 69 THR A O 16
ATOM 18857 N N . TYR A 1 70 ? -0.832 6.663 -2.203 1.00 0.00 70 TYR A N 16
ATOM 18858 C CA . TYR A 1 70 ? 0.319 5.959 -2.755 1.00 0.00 70 TYR A CA 16
ATOM 18859 C C . TYR A 1 70 ? -0.030 4.508 -3.072 1.00 0.00 70 TYR A C 16
ATOM 18860 O O . TYR A 1 70 ? 0.725 3.809 -3.749 1.00 0.00 70 TYR A O 16
ATOM 18878 N N . LEU A 1 71 ? -1.179 4.061 -2.577 1.00 0.00 71 LEU A N 16
ATOM 18879 C CA . LEU A 1 71 ? -1.631 2.693 -2.807 1.00 0.00 71 LEU A CA 16
ATOM 18880 C C . LEU A 1 71 ? -2.827 2.667 -3.754 1.00 0.00 71 LEU A C 16
ATOM 18881 O O . LEU A 1 71 ? -3.607 3.617 -3.809 1.00 0.00 71 LEU A O 16
ATOM 18897 N N . GLU A 1 72 ? -2.965 1.572 -4.494 1.00 0.00 72 GLU A N 16
ATOM 18898 C CA . GLU A 1 72 ? -4.068 1.422 -5.437 1.00 0.00 72 GLU A CA 16
ATOM 18899 C C . GLU A 1 72 ? -4.821 0.118 -5.190 1.00 0.00 72 GLU A C 16
ATOM 18900 O O . GLU A 1 72 ? -4.570 -0.892 -5.850 1.00 0.00 72 GLU A O 16
ATOM 18912 N N . LEU A 1 73 ? -5.744 0.147 -4.236 1.00 0.00 73 LEU A N 16
ATOM 18913 C CA . LEU A 1 73 ? -6.535 -1.033 -3.901 1.00 0.00 73 LEU A CA 16
ATOM 18914 C C . LEU A 1 73 ? -6.990 -1.760 -5.162 1.00 0.00 73 LEU A C 16
ATOM 18915 O O . LEU A 1 73 ? -7.811 -1.248 -5.925 1.00 0.00 73 LEU A O 16
ATOM 18931 N N . LEU A 1 74 ? -6.454 -2.957 -5.374 1.00 0.00 74 LEU A N 16
ATOM 18932 C CA . LEU A 1 74 ? -6.806 -3.756 -6.542 1.00 0.00 74 LEU A CA 16
ATOM 18933 C C . LEU A 1 74 ? -8.161 -4.430 -6.352 1.00 0.00 74 LEU A C 16
ATOM 18934 O O . LEU A 1 74 ? -8.355 -5.202 -5.414 1.00 0.00 74 LEU A O 16
ATOM 18950 N N . ASN A 1 75 ? -9.095 -4.135 -7.251 1.00 0.00 75 ASN A N 16
ATOM 18951 C CA . ASN A 1 75 ? -10.431 -4.714 -7.183 1.00 0.00 75 ASN A CA 16
ATOM 18952 C C . ASN A 1 75 ? -11.185 -4.201 -5.959 1.00 0.00 75 ASN A C 16
ATOM 18953 O O . ASN A 1 75 ? -11.912 -4.949 -5.307 1.00 0.00 75 ASN A O 16
ATOM 18964 N N . SER A 1 76 ? -11.005 -2.920 -5.654 1.00 0.00 76 SER A N 16
ATOM 18965 C CA . SER A 1 76 ? -11.665 -2.307 -4.507 1.00 0.00 76 SER A CA 16
ATOM 18966 C C . SER A 1 76 ? -13.064 -2.883 -4.314 1.00 0.00 76 SER A C 16
ATOM 18967 O O . SER A 1 76 ? -13.441 -3.271 -3.210 1.00 0.00 76 SER A O 16
ATOM 18975 N N . GLY A 1 77 ? -13.831 -2.934 -5.400 1.00 0.00 77 GLY A N 16
ATOM 18976 C CA . GLY A 1 77 ? -15.181 -3.463 -5.330 1.00 0.00 77 GLY A CA 16
ATOM 18977 C C . GLY A 1 77 ? -15.874 -3.464 -6.678 1.00 0.00 77 GLY A C 16
ATOM 18978 O O . GLY A 1 77 ? -15.593 -2.635 -7.544 1.00 0.00 77 GLY A O 16
ATOM 18982 N N . PRO A 1 78 ? -16.801 -4.414 -6.871 1.00 0.00 78 PRO A N 16
ATOM 18983 C CA . PRO A 1 78 ? -17.554 -4.543 -8.122 1.00 0.00 78 PRO A CA 16
ATOM 18984 C C . PRO A 1 78 ? -18.542 -3.399 -8.324 1.00 0.00 78 PRO A C 16
ATOM 18985 O O . PRO A 1 78 ? -19.719 -3.515 -7.982 1.00 0.00 78 PRO A O 16
ATOM 18996 N N . SER A 1 79 ? -18.056 -2.295 -8.882 1.00 0.00 79 SER A N 16
ATOM 18997 C CA . SER A 1 79 ? -18.897 -1.129 -9.127 1.00 0.00 79 SER A CA 16
ATOM 18998 C C . SER A 1 79 ? -20.287 -1.549 -9.592 1.00 0.00 79 SER A C 16
ATOM 18999 O O . SER A 1 79 ? -20.477 -2.657 -10.094 1.00 0.00 79 SER A O 16
ATOM 19007 N N . SER A 1 80 ? -21.257 -0.656 -9.421 1.00 0.00 80 SER A N 16
ATOM 19008 C CA . SER A 1 80 ? -22.632 -0.935 -9.819 1.00 0.00 80 SER A CA 16
ATOM 19009 C C . SER A 1 80 ? -23.423 0.359 -9.982 1.00 0.00 80 SER A C 16
ATOM 19010 O O . SER A 1 80 ? -23.380 1.239 -9.123 1.00 0.00 80 SER A O 16
ATOM 19018 N N . GLY A 1 81 ? -24.147 0.468 -11.092 1.00 0.00 81 GLY A N 16
ATOM 19019 C CA . GLY A 1 81 ? -24.938 1.657 -11.349 1.00 0.00 81 GLY A CA 16
ATOM 19020 C C . GLY A 1 81 ? -26.297 1.333 -11.936 1.00 0.00 81 GLY A C 16
ATOM 19021 O O . GLY A 1 81 ? -27.324 1.775 -11.421 1.00 0.00 81 GLY A O 16
ATOM 19025 N N . GLY A 1 1 ? 16.110 -4.603 20.639 1.00 0.00 1 GLY A N 17
ATOM 19026 C CA . GLY A 1 1 ? 15.898 -5.781 21.459 1.00 0.00 1 GLY A CA 17
ATOM 19027 C C . GLY A 1 1 ? 15.901 -7.061 20.647 1.00 0.00 1 GLY A C 17
ATOM 19028 O O . GLY A 1 1 ? 16.763 -7.259 19.791 1.00 0.00 1 GLY A O 17
ATOM 19032 N N . SER A 1 2 ? 14.936 -7.934 20.918 1.00 0.00 2 SER A N 17
ATOM 19033 C CA . SER A 1 2 ? 14.834 -9.205 20.210 1.00 0.00 2 SER A CA 17
ATOM 19034 C C . SER A 1 2 ? 13.423 -9.775 20.318 1.00 0.00 2 SER A C 17
ATOM 19035 O O . SER A 1 2 ? 12.757 -9.624 21.342 1.00 0.00 2 SER A O 17
ATOM 19043 N N . SER A 1 3 ? 12.974 -10.431 19.252 1.00 0.00 3 SER A N 17
ATOM 19044 C CA . SER A 1 3 ? 11.641 -11.021 19.224 1.00 0.00 3 SER A CA 17
ATOM 19045 C C . SER A 1 3 ? 11.721 -12.544 19.190 1.00 0.00 3 SER A C 17
ATOM 19046 O O . SER A 1 3 ? 12.500 -13.119 18.430 1.00 0.00 3 SER A O 17
ATOM 19054 N N . GLY A 1 4 ? 10.910 -13.193 20.021 1.00 0.00 4 GLY A N 17
ATOM 19055 C CA . GLY A 1 4 ? 10.905 -14.643 20.071 1.00 0.00 4 GLY A CA 17
ATOM 19056 C C . GLY A 1 4 ? 9.693 -15.242 19.386 1.00 0.00 4 GLY A C 17
ATOM 19057 O O . GLY A 1 4 ? 8.674 -14.573 19.214 1.00 0.00 4 GLY A O 17
ATOM 19061 N N . SER A 1 5 ? 9.802 -16.508 18.993 1.00 0.00 5 SER A N 17
ATOM 19062 C CA . SER A 1 5 ? 8.707 -17.195 18.318 1.00 0.00 5 SER A CA 17
ATOM 19063 C C . SER A 1 5 ? 8.481 -18.579 18.921 1.00 0.00 5 SER A C 17
ATOM 19064 O O . SER A 1 5 ? 9.433 -19.294 19.234 1.00 0.00 5 SER A O 17
ATOM 19072 N N . SER A 1 6 ? 7.215 -18.948 19.080 1.00 0.00 6 SER A N 17
ATOM 19073 C CA . SER A 1 6 ? 6.862 -20.244 19.649 1.00 0.00 6 SER A CA 17
ATOM 19074 C C . SER A 1 6 ? 5.730 -20.894 18.859 1.00 0.00 6 SER A C 17
ATOM 19075 O O . SER A 1 6 ? 4.640 -20.336 18.740 1.00 0.00 6 SER A O 17
ATOM 19083 N N . GLY A 1 7 ? 5.999 -22.079 18.319 1.00 0.00 7 GLY A N 17
ATOM 19084 C CA . GLY A 1 7 ? 4.994 -22.787 17.546 1.00 0.00 7 GLY A CA 17
ATOM 19085 C C . GLY A 1 7 ? 5.572 -23.962 16.783 1.00 0.00 7 GLY A C 17
ATOM 19086 O O . GLY A 1 7 ? 6.786 -24.170 16.774 1.00 0.00 7 GLY A O 17
ATOM 19090 N N . LEU A 1 8 ? 4.702 -24.734 16.142 1.00 0.00 8 LEU A N 17
ATOM 19091 C CA . LEU A 1 8 ? 5.132 -25.897 15.373 1.00 0.00 8 LEU A CA 17
ATOM 19092 C C . LEU A 1 8 ? 5.761 -25.472 14.050 1.00 0.00 8 LEU A C 17
ATOM 19093 O O . LEU A 1 8 ? 5.772 -24.291 13.708 1.00 0.00 8 LEU A O 17
ATOM 19109 N N . ASN A 1 9 ? 6.283 -26.445 13.310 1.00 0.00 9 ASN A N 17
ATOM 19110 C CA . ASN A 1 9 ? 6.913 -26.172 12.023 1.00 0.00 9 ASN A CA 17
ATOM 19111 C C . ASN A 1 9 ? 5.957 -25.425 11.097 1.00 0.00 9 ASN A C 17
ATOM 19112 O O . ASN A 1 9 ? 6.321 -24.413 10.498 1.00 0.00 9 ASN A O 17
ATOM 19123 N N . ASP A 1 10 ? 4.734 -25.932 10.986 1.00 0.00 10 ASP A N 17
ATOM 19124 C CA . ASP A 1 10 ? 3.725 -25.312 10.135 1.00 0.00 10 ASP A CA 17
ATOM 19125 C C . ASP A 1 10 ? 2.828 -24.381 10.944 1.00 0.00 10 ASP A C 17
ATOM 19126 O O . ASP A 1 10 ? 2.406 -24.716 12.052 1.00 0.00 10 ASP A O 17
ATOM 19135 N N . LEU A 1 11 ? 2.542 -23.210 10.386 1.00 0.00 11 LEU A N 17
ATOM 19136 C CA . LEU A 1 11 ? 1.697 -22.228 11.056 1.00 0.00 11 LEU A CA 17
ATOM 19137 C C . LEU A 1 11 ? 0.456 -21.919 10.224 1.00 0.00 11 LEU A C 17
ATOM 19138 O O . LEU A 1 11 ? 0.477 -22.023 8.997 1.00 0.00 11 LEU A O 17
ATOM 19154 N N . LYS A 1 12 ? -0.622 -21.536 10.898 1.00 0.00 12 LYS A N 17
ATOM 19155 C CA . LYS A 1 12 ? -1.871 -21.207 10.222 1.00 0.00 12 LYS A CA 17
ATOM 19156 C C . LYS A 1 12 ? -2.269 -19.758 10.487 1.00 0.00 12 LYS A C 17
ATOM 19157 O O . LYS A 1 12 ? -2.372 -19.335 11.638 1.00 0.00 12 LYS A O 17
ATOM 19176 N N . GLU A 1 13 ? -2.492 -19.005 9.415 1.00 0.00 13 GLU A N 17
ATOM 19177 C CA . GLU A 1 13 ? -2.879 -17.604 9.534 1.00 0.00 13 GLU A CA 17
ATOM 19178 C C . GLU A 1 13 ? -3.931 -17.239 8.491 1.00 0.00 13 GLU A C 17
ATOM 19179 O O . GLU A 1 13 ? -3.683 -17.324 7.288 1.00 0.00 13 GLU A O 17
ATOM 19191 N N . SER A 1 14 ? -5.107 -16.835 8.960 1.00 0.00 14 SER A N 17
ATOM 19192 C CA . SER A 1 14 ? -6.199 -16.462 8.069 1.00 0.00 14 SER A CA 17
ATOM 19193 C C . SER A 1 14 ? -7.022 -15.323 8.665 1.00 0.00 14 SER A C 17
ATOM 19194 O O . SER A 1 14 ? -7.788 -15.524 9.607 1.00 0.00 14 SER A O 17
ATOM 19202 N N . SER A 1 15 ? -6.857 -14.128 8.107 1.00 0.00 15 SER A N 17
ATOM 19203 C CA . SER A 1 15 ? -7.581 -12.956 8.585 1.00 0.00 15 SER A CA 17
ATOM 19204 C C . SER A 1 15 ? -8.126 -12.140 7.416 1.00 0.00 15 SER A C 17
ATOM 19205 O O . SER A 1 15 ? -7.518 -12.083 6.348 1.00 0.00 15 SER A O 17
ATOM 19213 N N . ASN A 1 16 ? -9.278 -11.512 7.627 1.00 0.00 16 ASN A N 17
ATOM 19214 C CA . ASN A 1 16 ? -9.906 -10.700 6.592 1.00 0.00 16 ASN A CA 17
ATOM 19215 C C . ASN A 1 16 ? -9.171 -9.374 6.418 1.00 0.00 16 ASN A C 17
ATOM 19216 O O . ASN A 1 16 ? -9.466 -8.395 7.101 1.00 0.00 16 ASN A O 17
ATOM 19227 N N . ASN A 1 17 ? -8.211 -9.353 5.498 1.00 0.00 17 ASN A N 17
ATOM 19228 C CA . ASN A 1 17 ? -7.433 -8.148 5.234 1.00 0.00 17 ASN A CA 17
ATOM 19229 C C . ASN A 1 17 ? -7.478 -7.785 3.753 1.00 0.00 17 ASN A C 17
ATOM 19230 O O . ASN A 1 17 ? -7.736 -8.637 2.902 1.00 0.00 17 ASN A O 17
ATOM 19241 N N . ARG A 1 18 ? -7.225 -6.516 3.453 1.00 0.00 18 ARG A N 17
ATOM 19242 C CA . ARG A 1 18 ? -7.237 -6.040 2.075 1.00 0.00 18 ARG A CA 17
ATOM 19243 C C . ARG A 1 18 ? -5.823 -5.995 1.502 1.00 0.00 18 ARG A C 17
ATOM 19244 O O . ARG A 1 18 ? -4.842 -5.954 2.245 1.00 0.00 18 ARG A O 17
ATOM 19265 N N . LYS A 1 19 ? -5.726 -6.006 0.177 1.00 0.00 19 LYS A N 17
ATOM 19266 C CA . LYS A 1 19 ? -4.434 -5.966 -0.497 1.00 0.00 19 LYS A CA 17
ATOM 19267 C C . LYS A 1 19 ? -4.396 -4.850 -1.536 1.00 0.00 19 LYS A C 17
ATOM 19268 O O . LYS A 1 19 ? -5.375 -4.614 -2.243 1.00 0.00 19 LYS A O 17
ATOM 19287 N N . ALA A 1 20 ? -3.259 -4.167 -1.623 1.00 0.00 20 ALA A N 17
ATOM 19288 C CA . ALA A 1 20 ? -3.093 -3.079 -2.578 1.00 0.00 20 ALA A CA 17
ATOM 19289 C C . ALA A 1 20 ? -1.648 -2.985 -3.057 1.00 0.00 20 ALA A C 17
ATOM 19290 O O . ALA A 1 20 ? -0.722 -3.376 -2.347 1.00 0.00 20 ALA A O 17
ATOM 19297 N N . ARG A 1 21 ? -1.463 -2.464 -4.266 1.00 0.00 21 ARG A N 17
ATOM 19298 C CA . ARG A 1 21 ? -0.131 -2.320 -4.840 1.00 0.00 21 ARG A CA 17
ATOM 19299 C C . ARG A 1 21 ? 0.378 -0.891 -4.682 1.00 0.00 21 ARG A C 17
ATOM 19300 O O . ARG A 1 21 ? -0.331 0.069 -4.985 1.00 0.00 21 ARG A O 17
ATOM 19321 N N . VAL A 1 22 ? 1.612 -0.757 -4.206 1.00 0.00 22 VAL A N 17
ATOM 19322 C CA . VAL A 1 22 ? 2.217 0.555 -4.007 1.00 0.00 22 VAL A CA 17
ATOM 19323 C C . VAL A 1 22 ? 2.571 1.204 -5.341 1.00 0.00 22 VAL A C 17
ATOM 19324 O O . VAL A 1 22 ? 3.074 0.544 -6.251 1.00 0.00 22 VAL A O 17
ATOM 19337 N N . LEU A 1 23 ? 2.306 2.501 -5.450 1.00 0.00 23 LEU A N 17
ATOM 19338 C CA . LEU A 1 23 ? 2.597 3.241 -6.673 1.00 0.00 23 LEU A CA 17
ATOM 19339 C C . LEU A 1 23 ? 3.947 3.944 -6.575 1.00 0.00 23 LEU A C 17
ATOM 19340 O O . LEU A 1 23 ? 4.621 4.159 -7.583 1.00 0.00 23 LEU A O 17
ATOM 19356 N N . TYR A 1 24 ? 4.336 4.299 -5.356 1.00 0.00 24 TYR A N 17
ATOM 19357 C CA . TYR A 1 24 ? 5.606 4.978 -5.126 1.00 0.00 24 TYR A CA 17
ATOM 19358 C C . TYR A 1 24 ? 6.162 4.642 -3.746 1.00 0.00 24 TYR A C 17
ATOM 19359 O O . TYR A 1 24 ? 5.416 4.542 -2.771 1.00 0.00 24 TYR A O 17
ATOM 19377 N N . ASP A 1 25 ? 7.477 4.468 -3.671 1.00 0.00 25 ASP A N 17
ATOM 19378 C CA . ASP A 1 25 ? 8.135 4.145 -2.410 1.00 0.00 25 ASP A CA 17
ATOM 19379 C C . ASP A 1 25 ? 7.997 5.293 -1.415 1.00 0.00 25 ASP A C 17
ATOM 19380 O O . ASP A 1 25 ? 8.455 6.407 -1.671 1.00 0.00 25 ASP A O 17
ATOM 19389 N N . TYR A 1 26 ? 7.364 5.013 -0.282 1.00 0.00 26 TYR A N 17
ATOM 19390 C CA . TYR A 1 26 ? 7.163 6.024 0.750 1.00 0.00 26 TYR A CA 17
ATOM 19391 C C . TYR A 1 26 ? 8.124 5.810 1.916 1.00 0.00 26 TYR A C 17
ATOM 19392 O O . TYR A 1 26 ? 8.373 4.678 2.331 1.00 0.00 26 TYR A O 17
ATOM 19410 N N . ASP A 1 27 ? 8.660 6.907 2.440 1.00 0.00 27 ASP A N 17
ATOM 19411 C CA . ASP A 1 27 ? 9.593 6.842 3.559 1.00 0.00 27 ASP A CA 17
ATOM 19412 C C . ASP A 1 27 ? 8.912 7.261 4.859 1.00 0.00 27 ASP A C 17
ATOM 19413 O O . ASP A 1 27 ? 8.696 8.447 5.104 1.00 0.00 27 ASP A O 17
ATOM 19422 N N . ALA A 1 28 ? 8.576 6.278 5.688 1.00 0.00 28 ALA A N 17
ATOM 19423 C CA . ALA A 1 28 ? 7.920 6.544 6.962 1.00 0.00 28 ALA A CA 17
ATOM 19424 C C . ALA A 1 28 ? 8.624 7.667 7.717 1.00 0.00 28 ALA A C 17
ATOM 19425 O O . ALA A 1 28 ? 9.841 7.638 7.899 1.00 0.00 28 ALA A O 17
ATOM 19432 N N . ALA A 1 29 ? 7.850 8.655 8.155 1.00 0.00 29 ALA A N 17
ATOM 19433 C CA . ALA A 1 29 ? 8.400 9.787 8.891 1.00 0.00 29 ALA A CA 17
ATOM 19434 C C . ALA A 1 29 ? 8.555 9.455 10.371 1.00 0.00 29 ALA A C 17
ATOM 19435 O O . ALA A 1 29 ? 9.401 10.024 11.059 1.00 0.00 29 ALA A O 17
ATOM 19442 N N . ASN A 1 30 ? 7.732 8.531 10.856 1.00 0.00 30 ASN A N 17
ATOM 19443 C CA . ASN A 1 30 ? 7.777 8.124 12.255 1.00 0.00 30 ASN A CA 17
ATOM 19444 C C . ASN A 1 30 ? 7.385 6.658 12.409 1.00 0.00 30 ASN A C 17
ATOM 19445 O O . ASN A 1 30 ? 6.824 6.055 11.494 1.00 0.00 30 ASN A O 17
ATOM 19456 N N . SER A 1 31 ? 7.683 6.090 13.574 1.00 0.00 31 SER A N 17
ATOM 19457 C CA . SER A 1 31 ? 7.364 4.694 13.847 1.00 0.00 31 SER A CA 17
ATOM 19458 C C . SER A 1 31 ? 5.940 4.366 13.408 1.00 0.00 31 SER A C 17
ATOM 19459 O O . SER A 1 31 ? 5.722 3.493 12.568 1.00 0.00 31 SER A O 17
ATOM 19467 N N . THR A 1 32 ? 4.972 5.072 13.985 1.00 0.00 32 THR A N 17
ATOM 19468 C CA . THR A 1 32 ? 3.569 4.857 13.656 1.00 0.00 32 THR A CA 17
ATOM 19469 C C . THR A 1 32 ? 3.385 4.620 12.161 1.00 0.00 32 THR A C 17
ATOM 19470 O O . THR A 1 32 ? 2.506 3.865 11.747 1.00 0.00 32 THR A O 17
ATOM 19481 N N . GLU A 1 33 ? 4.220 5.270 11.356 1.00 0.00 33 GLU A N 17
ATOM 19482 C CA . GLU A 1 33 ? 4.147 5.129 9.907 1.00 0.00 33 GLU A CA 17
ATOM 19483 C C . GLU A 1 33 ? 5.082 4.026 9.420 1.00 0.00 33 GLU A C 17
ATOM 19484 O O . GLU A 1 33 ? 6.092 3.725 10.058 1.00 0.00 33 GLU A O 17
ATOM 19496 N N . LEU A 1 34 ? 4.739 3.425 8.286 1.00 0.00 34 LEU A N 17
ATOM 19497 C CA . LEU A 1 34 ? 5.546 2.354 7.712 1.00 0.00 34 LEU A CA 17
ATOM 19498 C C . LEU A 1 34 ? 6.082 2.751 6.341 1.00 0.00 34 LEU A C 17
ATOM 19499 O O . LEU A 1 34 ? 5.435 3.493 5.601 1.00 0.00 34 LEU A O 17
ATOM 19515 N N . SER A 1 35 ? 7.267 2.250 6.006 1.00 0.00 35 SER A N 17
ATOM 19516 C CA . SER A 1 35 ? 7.891 2.554 4.724 1.00 0.00 35 SER A CA 17
ATOM 19517 C C . SER A 1 35 ? 7.303 1.687 3.615 1.00 0.00 35 SER A C 17
ATOM 19518 O O . SER A 1 35 ? 7.064 0.494 3.804 1.00 0.00 35 SER A O 17
ATOM 19526 N N . LEU A 1 36 ? 7.071 2.296 2.457 1.00 0.00 36 LEU A N 17
ATOM 19527 C CA . LEU A 1 36 ? 6.510 1.582 1.316 1.00 0.00 36 LEU A CA 17
ATOM 19528 C C . LEU A 1 36 ? 7.483 1.583 0.141 1.00 0.00 36 LEU A C 17
ATOM 19529 O O . LEU A 1 36 ? 8.266 2.519 -0.030 1.00 0.00 36 LEU A O 17
ATOM 19545 N N . LEU A 1 37 ? 7.427 0.531 -0.668 1.00 0.00 37 LEU A N 17
ATOM 19546 C CA . LEU A 1 37 ? 8.302 0.411 -1.829 1.00 0.00 37 LEU A CA 17
ATOM 19547 C C . LEU A 1 37 ? 7.494 0.423 -3.123 1.00 0.00 37 LEU A C 17
ATOM 19548 O O . LEU A 1 37 ? 6.321 0.051 -3.137 1.00 0.00 37 LEU A O 17
ATOM 19564 N N . ALA A 1 38 ? 8.131 0.851 -4.208 1.00 0.00 38 ALA A N 17
ATOM 19565 C CA . ALA A 1 38 ? 7.473 0.907 -5.507 1.00 0.00 38 ALA A CA 17
ATOM 19566 C C . ALA A 1 38 ? 7.313 -0.488 -6.102 1.00 0.00 38 ALA A C 17
ATOM 19567 O O . ALA A 1 38 ? 8.272 -1.256 -6.175 1.00 0.00 38 ALA A O 17
ATOM 19574 N N . ASP A 1 39 ? 6.095 -0.809 -6.526 1.00 0.00 39 ASP A N 17
ATOM 19575 C CA . ASP A 1 39 ? 5.809 -2.112 -7.115 1.00 0.00 39 ASP A CA 17
ATOM 19576 C C . ASP A 1 39 ? 5.753 -3.194 -6.040 1.00 0.00 39 ASP A C 17
ATOM 19577 O O . ASP A 1 39 ? 6.210 -4.316 -6.252 1.00 0.00 39 ASP A O 17
ATOM 19586 N N . GLU A 1 40 ? 5.191 -2.846 -4.887 1.00 0.00 40 GLU A N 17
ATOM 19587 C CA . GLU A 1 40 ? 5.077 -3.787 -3.779 1.00 0.00 40 GLU A CA 17
ATOM 19588 C C . GLU A 1 40 ? 3.652 -3.817 -3.234 1.00 0.00 40 GLU A C 17
ATOM 19589 O O . GLU A 1 40 ? 3.035 -2.773 -3.019 1.00 0.00 40 GLU A O 17
ATOM 19601 N N . VAL A 1 41 ? 3.134 -5.021 -3.014 1.00 0.00 41 VAL A N 17
ATOM 19602 C CA . VAL A 1 41 ? 1.782 -5.188 -2.494 1.00 0.00 41 VAL A CA 17
ATOM 19603 C C . VAL A 1 41 ? 1.804 -5.724 -1.067 1.00 0.00 41 VAL A C 17
ATOM 19604 O O . VAL A 1 41 ? 2.271 -6.836 -0.818 1.00 0.00 41 VAL A O 17
ATOM 19617 N N . ILE A 1 42 ? 1.297 -4.926 -0.133 1.00 0.00 42 ILE A N 17
ATOM 19618 C CA . ILE A 1 42 ? 1.257 -5.321 1.269 1.00 0.00 42 ILE A CA 17
ATOM 19619 C C . ILE A 1 42 ? -0.180 -5.439 1.767 1.00 0.00 42 ILE A C 17
ATOM 19620 O O . ILE A 1 42 ? -1.128 -5.150 1.036 1.00 0.00 42 ILE A O 17
ATOM 19636 N N . THR A 1 43 ? -0.334 -5.863 3.017 1.00 0.00 43 THR A N 17
ATOM 19637 C CA . THR A 1 43 ? -1.655 -6.018 3.614 1.00 0.00 43 THR A CA 17
ATOM 19638 C C . THR A 1 43 ? -2.140 -4.707 4.223 1.00 0.00 43 THR A C 17
ATOM 19639 O O . THR A 1 43 ? -1.499 -4.151 5.115 1.00 0.00 43 THR A O 17
ATOM 19650 N N . VAL A 1 44 ? -3.277 -4.219 3.738 1.00 0.00 44 VAL A N 17
ATOM 19651 C CA . VAL A 1 44 ? -3.850 -2.975 4.237 1.00 0.00 44 VAL A CA 17
ATOM 19652 C C . VAL A 1 44 ? -5.229 -3.208 4.844 1.00 0.00 44 VAL A C 17
ATOM 19653 O O . VAL A 1 44 ? -5.991 -4.052 4.372 1.00 0.00 44 VAL A O 17
ATOM 19666 N N . PHE A 1 45 ? -5.543 -2.455 5.892 1.00 0.00 45 PHE A N 17
ATOM 19667 C CA . PHE A 1 45 ? -6.831 -2.580 6.565 1.00 0.00 45 PHE A CA 17
ATOM 19668 C C . PHE A 1 45 ? -7.146 -1.325 7.373 1.00 0.00 45 PHE A C 17
ATOM 19669 O O . PHE A 1 45 ? -6.267 -0.750 8.015 1.00 0.00 45 PHE A O 17
ATOM 19686 N N . SER A 1 46 ? -8.407 -0.905 7.336 1.00 0.00 46 SER A N 17
ATOM 19687 C CA . SER A 1 46 ? -8.839 0.284 8.061 1.00 0.00 46 SER A CA 17
ATOM 19688 C C . SER A 1 46 ? -9.098 -0.039 9.529 1.00 0.00 46 SER A C 17
ATOM 19689 O O . SER A 1 46 ? -9.580 -1.122 9.863 1.00 0.00 46 SER A O 17
ATOM 19697 N N . VAL A 1 47 ? -8.776 0.909 10.404 1.00 0.00 47 VAL A N 17
ATOM 19698 C CA . VAL A 1 47 ? -8.974 0.727 11.836 1.00 0.00 47 VAL A CA 17
ATOM 19699 C C . VAL A 1 47 ? -9.818 1.854 12.422 1.00 0.00 47 VAL A C 17
ATOM 19700 O O . VAL A 1 47 ? -9.674 3.015 12.038 1.00 0.00 47 VAL A O 17
ATOM 19713 N N . VAL A 1 48 ? -10.699 1.504 13.354 1.00 0.00 48 VAL A N 17
ATOM 19714 C CA . VAL A 1 48 ? -11.565 2.486 13.994 1.00 0.00 48 VAL A CA 17
ATOM 19715 C C . VAL A 1 48 ? -10.828 3.800 14.227 1.00 0.00 48 VAL A C 17
ATOM 19716 O O . VAL A 1 48 ? -9.717 3.815 14.754 1.00 0.00 48 VAL A O 17
ATOM 19729 N N . GLY A 1 49 ? -11.456 4.903 13.831 1.00 0.00 49 GLY A N 17
ATOM 19730 C CA . GLY A 1 49 ? -10.845 6.208 14.006 1.00 0.00 49 GLY A CA 17
ATOM 19731 C C . GLY A 1 49 ? -9.874 6.547 12.893 1.00 0.00 49 GLY A C 17
ATOM 19732 O O . GLY A 1 49 ? -9.824 7.686 12.429 1.00 0.00 49 GLY A O 17
ATOM 19736 N N . MET A 1 50 ? -9.098 5.556 12.464 1.00 0.00 50 MET A N 17
ATOM 19737 C CA . MET A 1 50 ? -8.123 5.756 11.399 1.00 0.00 50 MET A CA 17
ATOM 19738 C C . MET A 1 50 ? -8.657 6.724 10.348 1.00 0.00 50 MET A C 17
ATOM 19739 O O . MET A 1 50 ? -9.859 6.773 10.089 1.00 0.00 50 MET A O 17
ATOM 19753 N N . ASP A 1 51 ? -7.756 7.493 9.746 1.00 0.00 51 ASP A N 17
ATOM 19754 C CA . ASP A 1 51 ? -8.137 8.459 8.722 1.00 0.00 51 ASP A CA 17
ATOM 19755 C C . ASP A 1 51 ? -8.380 7.767 7.385 1.00 0.00 51 ASP A C 17
ATOM 19756 O O . ASP A 1 51 ? -7.783 6.731 7.093 1.00 0.00 51 ASP A O 17
ATOM 19765 N N . SER A 1 52 ? -9.263 8.345 6.577 1.00 0.00 52 SER A N 17
ATOM 19766 C CA . SER A 1 52 ? -9.589 7.781 5.272 1.00 0.00 52 SER A CA 17
ATOM 19767 C C . SER A 1 52 ? -8.391 7.857 4.332 1.00 0.00 52 SER A C 17
ATOM 19768 O O . SER A 1 52 ? -8.329 7.147 3.328 1.00 0.00 52 SER A O 17
ATOM 19776 N N . ASP A 1 53 ? -7.440 8.723 4.665 1.00 0.00 53 ASP A N 17
ATOM 19777 C CA . ASP A 1 53 ? -6.241 8.892 3.851 1.00 0.00 53 ASP A CA 17
ATOM 19778 C C . ASP A 1 53 ? -5.078 8.088 4.424 1.00 0.00 53 ASP A C 17
ATOM 19779 O O . ASP A 1 53 ? -3.920 8.318 4.075 1.00 0.00 53 ASP A O 17
ATOM 19788 N N . TRP A 1 54 ? -5.394 7.147 5.306 1.00 0.00 54 TRP A N 17
ATOM 19789 C CA . TRP A 1 54 ? -4.374 6.310 5.929 1.00 0.00 54 TRP A CA 17
ATOM 19790 C C . TRP A 1 54 ? -4.949 4.953 6.321 1.00 0.00 54 TRP A C 17
ATOM 19791 O O . TRP A 1 54 ? -5.989 4.874 6.976 1.00 0.00 54 TRP A O 17
ATOM 19812 N N . LEU A 1 55 ? -4.266 3.888 5.918 1.00 0.00 55 LEU A N 17
ATOM 19813 C CA . LEU A 1 55 ? -4.709 2.533 6.228 1.00 0.00 55 LEU A CA 17
ATOM 19814 C C . LEU A 1 55 ? -3.681 1.808 7.092 1.00 0.00 55 LEU A C 17
ATOM 19815 O O . LEU A 1 55 ? -2.576 2.305 7.307 1.00 0.00 55 LEU A O 17
ATOM 19831 N N . MET A 1 56 ? -4.054 0.631 7.583 1.00 0.00 56 MET A N 17
ATOM 19832 C CA . MET A 1 56 ? -3.163 -0.163 8.421 1.00 0.00 56 MET A CA 17
ATOM 19833 C C . MET A 1 56 ? -2.332 -1.122 7.574 1.00 0.00 56 MET A C 17
ATOM 19834 O O . MET A 1 56 ? -2.826 -2.156 7.125 1.00 0.00 56 MET A O 17
ATOM 19848 N N . GLY A 1 57 ? -1.067 -0.773 7.361 1.00 0.00 57 GLY A N 17
ATOM 19849 C CA . GLY A 1 57 ? -0.189 -1.613 6.568 1.00 0.00 57 GLY A CA 17
ATOM 19850 C C . GLY A 1 57 ? 0.675 -2.518 7.424 1.00 0.00 57 GLY A C 17
ATOM 19851 O O . GLY A 1 57 ? 1.148 -2.112 8.485 1.00 0.00 57 GLY A O 17
ATOM 19855 N N . GLU A 1 58 ? 0.880 -3.748 6.962 1.00 0.00 58 GLU A N 17
ATOM 19856 C CA . GLU A 1 58 ? 1.691 -4.713 7.695 1.00 0.00 58 GLU A CA 17
ATOM 19857 C C . GLU A 1 58 ? 2.790 -5.287 6.805 1.00 0.00 58 GLU A C 17
ATOM 19858 O O . GLU A 1 58 ? 2.516 -6.044 5.874 1.00 0.00 58 GLU A O 17
ATOM 19870 N N . ARG A 1 59 ? 4.033 -4.921 7.099 1.00 0.00 59 ARG A N 17
ATOM 19871 C CA . ARG A 1 59 ? 5.173 -5.398 6.326 1.00 0.00 59 ARG A CA 17
ATOM 19872 C C . ARG A 1 59 ? 6.383 -5.630 7.227 1.00 0.00 59 ARG A C 17
ATOM 19873 O O . ARG A 1 59 ? 6.519 -5.001 8.275 1.00 0.00 59 ARG A O 17
ATOM 19894 N N . GLY A 1 60 ? 7.260 -6.539 6.809 1.00 0.00 60 GLY A N 17
ATOM 19895 C CA . GLY A 1 60 ? 8.446 -6.838 7.590 1.00 0.00 60 GLY A CA 17
ATOM 19896 C C . GLY A 1 60 ? 8.135 -7.050 9.059 1.00 0.00 60 GLY A C 17
ATOM 19897 O O . GLY A 1 60 ? 8.783 -6.467 9.927 1.00 0.00 60 GLY A O 17
ATOM 19901 N N . ASN A 1 61 ? 7.139 -7.885 9.337 1.00 0.00 61 ASN A N 17
ATOM 19902 C CA . ASN A 1 61 ? 6.742 -8.170 10.711 1.00 0.00 61 ASN A CA 17
ATOM 19903 C C . ASN A 1 61 ? 6.529 -6.878 11.495 1.00 0.00 61 ASN A C 17
ATOM 19904 O O . ASN A 1 61 ? 6.698 -6.846 12.713 1.00 0.00 61 ASN A O 17
ATOM 19915 N N . GLN A 1 62 ? 6.156 -5.817 10.786 1.00 0.00 62 GLN A N 17
ATOM 19916 C CA . GLN A 1 62 ? 5.919 -4.524 11.416 1.00 0.00 62 GLN A CA 17
ATOM 19917 C C . GLN A 1 62 ? 4.502 -4.034 11.139 1.00 0.00 62 GLN A C 17
ATOM 19918 O O . GLN A 1 62 ? 3.734 -4.690 10.434 1.00 0.00 62 GLN A O 17
ATOM 19932 N N . LYS A 1 63 ? 4.160 -2.879 11.699 1.00 0.00 63 LYS A N 17
ATOM 19933 C CA . LYS A 1 63 ? 2.835 -2.300 11.512 1.00 0.00 63 LYS A CA 17
ATOM 19934 C C . LYS A 1 63 ? 2.891 -0.778 11.587 1.00 0.00 63 LYS A C 17
ATOM 19935 O O . LYS A 1 63 ? 3.687 -0.212 12.335 1.00 0.00 63 LYS A O 17
ATOM 19954 N N . GLY A 1 64 ? 2.038 -0.119 10.807 1.00 0.00 64 GLY A N 17
ATOM 19955 C CA . GLY A 1 64 ? 2.006 1.331 10.802 1.00 0.00 64 GLY A CA 17
ATOM 19956 C C . GLY A 1 64 ? 0.937 1.885 9.881 1.00 0.00 64 GLY A C 17
ATOM 19957 O O . GLY A 1 64 ? 0.126 1.134 9.337 1.00 0.00 64 GLY A O 17
ATOM 19961 N N . LYS A 1 65 ? 0.931 3.202 9.707 1.00 0.00 65 LYS A N 17
ATOM 19962 C CA . LYS A 1 65 ? -0.047 3.856 8.847 1.00 0.00 65 LYS A CA 17
ATOM 19963 C C . LYS A 1 65 ? 0.503 4.034 7.435 1.00 0.00 65 LYS A C 17
ATOM 19964 O O . LYS A 1 65 ? 1.649 4.444 7.252 1.00 0.00 65 LYS A O 17
ATOM 19983 N N . VAL A 1 66 ? -0.323 3.725 6.440 1.00 0.00 66 VAL A N 17
ATOM 19984 C CA . VAL A 1 66 ? 0.080 3.854 5.045 1.00 0.00 66 VAL A CA 17
ATOM 19985 C C . VAL A 1 66 ? -0.857 4.787 4.286 1.00 0.00 66 VAL A C 17
ATOM 19986 O O . VAL A 1 66 ? -2.080 4.677 4.364 1.00 0.00 66 VAL A O 17
ATOM 19999 N N . PRO A 1 67 ? -0.271 5.729 3.532 1.00 0.00 67 PRO A N 17
ATOM 20000 C CA . PRO A 1 67 ? -1.034 6.700 2.743 1.00 0.00 67 PRO A CA 17
ATOM 20001 C C . PRO A 1 67 ? -1.743 6.054 1.558 1.00 0.00 67 PRO A C 17
ATOM 20002 O O . PRO A 1 67 ? -1.102 5.484 0.674 1.00 0.00 67 PRO A O 17
ATOM 20013 N N . ILE A 1 68 ? -3.069 6.147 1.545 1.00 0.00 68 ILE A N 17
ATOM 20014 C CA . ILE A 1 68 ? -3.864 5.572 0.467 1.00 0.00 68 ILE A CA 17
ATOM 20015 C C . ILE A 1 68 ? -3.475 6.169 -0.881 1.00 0.00 68 ILE A C 17
ATOM 20016 O O . ILE A 1 68 ? -3.519 5.492 -1.909 1.00 0.00 68 ILE A O 17
ATOM 20032 N N . THR A 1 69 ? -3.092 7.442 -0.871 1.00 0.00 69 THR A N 17
ATOM 20033 C CA . THR A 1 69 ? -2.694 8.131 -2.092 1.00 0.00 69 THR A CA 17
ATOM 20034 C C . THR A 1 69 ? -1.540 7.409 -2.779 1.00 0.00 69 THR A C 17
ATOM 20035 O O . THR A 1 69 ? -1.311 7.585 -3.976 1.00 0.00 69 THR A O 17
ATOM 20046 N N . TYR A 1 70 ? -0.818 6.597 -2.015 1.00 0.00 70 TYR A N 17
ATOM 20047 C CA . TYR A 1 70 ? 0.314 5.850 -2.551 1.00 0.00 70 TYR A CA 17
ATOM 20048 C C . TYR A 1 70 ? -0.080 4.407 -2.853 1.00 0.00 70 TYR A C 17
ATOM 20049 O O . TYR A 1 70 ? 0.649 3.680 -3.528 1.00 0.00 70 TYR A O 17
ATOM 20067 N N . LEU A 1 71 ? -1.239 3.999 -2.348 1.00 0.00 71 LEU A N 17
ATOM 20068 C CA . LEU A 1 71 ? -1.733 2.644 -2.562 1.00 0.00 71 LEU A CA 17
ATOM 20069 C C . LEU A 1 71 ? -2.863 2.631 -3.587 1.00 0.00 71 LEU A C 17
ATOM 20070 O O . LEU A 1 71 ? -3.609 3.602 -3.713 1.00 0.00 71 LEU A O 17
ATOM 20086 N N . GLU A 1 72 ? -2.983 1.525 -4.315 1.00 0.00 72 GLU A N 17
ATOM 20087 C CA . GLU A 1 72 ? -4.023 1.387 -5.327 1.00 0.00 72 GLU A CA 17
ATOM 20088 C C . GLU A 1 72 ? -4.784 0.076 -5.150 1.00 0.00 72 GLU A C 17
ATOM 20089 O O . GLU A 1 72 ? -4.490 -0.920 -5.812 1.00 0.00 72 GLU A O 17
ATOM 20101 N N . LEU A 1 73 ? -5.764 0.084 -4.253 1.00 0.00 73 LEU A N 17
ATOM 20102 C CA . LEU A 1 73 ? -6.568 -1.103 -3.987 1.00 0.00 73 LEU A CA 17
ATOM 20103 C C . LEU A 1 73 ? -6.960 -1.797 -5.287 1.00 0.00 73 LEU A C 17
ATOM 20104 O O . LEU A 1 73 ? -7.691 -1.238 -6.106 1.00 0.00 73 LEU A O 17
ATOM 20120 N N . LEU A 1 74 ? -6.472 -3.019 -5.470 1.00 0.00 74 LEU A N 17
ATOM 20121 C CA . LEU A 1 74 ? -6.774 -3.792 -6.670 1.00 0.00 74 LEU A CA 17
ATOM 20122 C C . LEU A 1 74 ? -8.147 -4.448 -6.565 1.00 0.00 74 LEU A C 17
ATOM 20123 O O . LEU A 1 74 ? -8.297 -5.641 -6.825 1.00 0.00 74 LEU A O 17
ATOM 20139 N N . ASN A 1 75 ? -9.146 -3.659 -6.184 1.00 0.00 75 ASN A N 17
ATOM 20140 C CA . ASN A 1 75 ? -10.508 -4.163 -6.046 1.00 0.00 75 ASN A CA 17
ATOM 20141 C C . ASN A 1 75 ? -11.137 -4.413 -7.413 1.00 0.00 75 ASN A C 17
ATOM 20142 O O . ASN A 1 75 ? -10.650 -3.920 -8.431 1.00 0.00 75 ASN A O 17
ATOM 20153 N N . SER A 1 76 ? -12.222 -5.180 -7.428 1.00 0.00 76 SER A N 17
ATOM 20154 C CA . SER A 1 76 ? -12.916 -5.498 -8.671 1.00 0.00 76 SER A CA 17
ATOM 20155 C C . SER A 1 76 ? -13.804 -4.338 -9.109 1.00 0.00 76 SER A C 17
ATOM 20156 O O . SER A 1 76 ? -14.551 -3.777 -8.309 1.00 0.00 76 SER A O 17
ATOM 20164 N N . GLY A 1 77 ? -13.715 -3.983 -10.388 1.00 0.00 77 GLY A N 17
ATOM 20165 C CA . GLY A 1 77 ? -14.515 -2.891 -10.912 1.00 0.00 77 GLY A CA 17
ATOM 20166 C C . GLY A 1 77 ? -13.846 -2.190 -12.077 1.00 0.00 77 GLY A C 17
ATOM 20167 O O . GLY A 1 77 ? -12.622 -2.063 -12.133 1.00 0.00 77 GLY A O 17
ATOM 20171 N N . PRO A 1 78 ? -14.658 -1.721 -13.036 1.00 0.00 78 PRO A N 17
ATOM 20172 C CA . PRO A 1 78 ? -14.159 -1.021 -14.224 1.00 0.00 78 PRO A CA 17
ATOM 20173 C C . PRO A 1 78 ? -13.595 0.356 -13.891 1.00 0.00 78 PRO A C 17
ATOM 20174 O O . PRO A 1 78 ? -13.640 0.795 -12.742 1.00 0.00 78 PRO A O 17
ATOM 20185 N N . SER A 1 79 ? -13.064 1.033 -14.904 1.00 0.00 79 SER A N 17
ATOM 20186 C CA . SER A 1 79 ? -12.488 2.360 -14.719 1.00 0.00 79 SER A CA 17
ATOM 20187 C C . SER A 1 79 ? -13.411 3.436 -15.281 1.00 0.00 79 SER A C 17
ATOM 20188 O O . SER A 1 79 ? -13.707 4.427 -14.613 1.00 0.00 79 SER A O 17
ATOM 20196 N N . SER A 1 80 ? -13.863 3.234 -16.515 1.00 0.00 80 SER A N 17
ATOM 20197 C CA . SER A 1 80 ? -14.749 4.189 -17.170 1.00 0.00 80 SER A CA 17
ATOM 20198 C C . SER A 1 80 ? -15.861 4.635 -16.225 1.00 0.00 80 SER A C 17
ATOM 20199 O O . SER A 1 80 ? -16.276 3.888 -15.340 1.00 0.00 80 SER A O 17
ATOM 20207 N N . GLY A 1 81 ? -16.339 5.860 -16.421 1.00 0.00 81 GLY A N 17
ATOM 20208 C CA . GLY A 1 81 ? -17.398 6.386 -15.579 1.00 0.00 81 GLY A CA 17
ATOM 20209 C C . GLY A 1 81 ? -16.960 7.603 -14.789 1.00 0.00 81 GLY A C 17
ATOM 20210 O O . GLY A 1 81 ? -17.552 7.929 -13.760 1.00 0.00 81 GLY A O 17
ATOM 20214 N N . GLY A 1 1 ? -10.841 14.374 24.974 1.00 0.00 1 GLY A N 18
ATOM 20215 C CA . GLY A 1 1 ? -11.121 12.954 25.085 1.00 0.00 1 GLY A CA 18
ATOM 20216 C C . GLY A 1 1 ? -10.598 12.166 23.901 1.00 0.00 1 GLY A C 18
ATOM 20217 O O . GLY A 1 1 ? -10.934 12.460 22.754 1.00 0.00 1 GLY A O 18
ATOM 20221 N N . SER A 1 2 ? -9.772 11.162 24.178 1.00 0.00 2 SER A N 18
ATOM 20222 C CA . SER A 1 2 ? -9.197 10.332 23.126 1.00 0.00 2 SER A CA 18
ATOM 20223 C C . SER A 1 2 ? -8.541 9.086 23.715 1.00 0.00 2 SER A C 18
ATOM 20224 O O . SER A 1 2 ? -7.885 9.149 24.754 1.00 0.00 2 SER A O 18
ATOM 20232 N N . SER A 1 3 ? -8.724 7.955 23.041 1.00 0.00 3 SER A N 18
ATOM 20233 C CA . SER A 1 3 ? -8.153 6.693 23.498 1.00 0.00 3 SER A CA 18
ATOM 20234 C C . SER A 1 3 ? -7.122 6.171 22.502 1.00 0.00 3 SER A C 18
ATOM 20235 O O . SER A 1 3 ? -6.939 6.738 21.426 1.00 0.00 3 SER A O 18
ATOM 20243 N N . GLY A 1 4 ? -6.449 5.085 22.871 1.00 0.00 4 GLY A N 18
ATOM 20244 C CA . GLY A 1 4 ? -5.444 4.503 22.000 1.00 0.00 4 GLY A CA 18
ATOM 20245 C C . GLY A 1 4 ? -5.039 3.108 22.433 1.00 0.00 4 GLY A C 18
ATOM 20246 O O . GLY A 1 4 ? -4.177 2.945 23.296 1.00 0.00 4 GLY A O 18
ATOM 20250 N N . SER A 1 5 ? -5.664 2.100 21.834 1.00 0.00 5 SER A N 18
ATOM 20251 C CA . SER A 1 5 ? -5.368 0.711 22.166 1.00 0.00 5 SER A CA 18
ATOM 20252 C C . SER A 1 5 ? -5.468 -0.177 20.930 1.00 0.00 5 SER A C 18
ATOM 20253 O O . SER A 1 5 ? -6.529 -0.288 20.316 1.00 0.00 5 SER A O 18
ATOM 20261 N N . SER A 1 6 ? -4.354 -0.807 20.570 1.00 0.00 6 SER A N 18
ATOM 20262 C CA . SER A 1 6 ? -4.313 -1.682 19.404 1.00 0.00 6 SER A CA 18
ATOM 20263 C C . SER A 1 6 ? -3.182 -2.698 19.527 1.00 0.00 6 SER A C 18
ATOM 20264 O O . SER A 1 6 ? -2.146 -2.420 20.130 1.00 0.00 6 SER A O 18
ATOM 20272 N N . GLY A 1 7 ? -3.388 -3.878 18.950 1.00 0.00 7 GLY A N 18
ATOM 20273 C CA . GLY A 1 7 ? -2.378 -4.918 19.005 1.00 0.00 7 GLY A CA 18
ATOM 20274 C C . GLY A 1 7 ? -2.978 -6.302 19.158 1.00 0.00 7 GLY A C 18
ATOM 20275 O O . GLY A 1 7 ? -2.513 -7.102 19.971 1.00 0.00 7 GLY A O 18
ATOM 20279 N N . LEU A 1 8 ? -4.015 -6.585 18.377 1.00 0.00 8 LEU A N 18
ATOM 20280 C CA . LEU A 1 8 ? -4.681 -7.882 18.431 1.00 0.00 8 LEU A CA 18
ATOM 20281 C C . LEU A 1 8 ? -3.985 -8.889 17.522 1.00 0.00 8 LEU A C 18
ATOM 20282 O O . LEU A 1 8 ? -4.103 -8.822 16.299 1.00 0.00 8 LEU A O 18
ATOM 20298 N N . ASN A 1 9 ? -3.261 -9.824 18.128 1.00 0.00 9 ASN A N 18
ATOM 20299 C CA . ASN A 1 9 ? -2.547 -10.848 17.374 1.00 0.00 9 ASN A CA 18
ATOM 20300 C C . ASN A 1 9 ? -2.758 -12.226 17.992 1.00 0.00 9 ASN A C 18
ATOM 20301 O O . ASN A 1 9 ? -1.946 -12.690 18.793 1.00 0.00 9 ASN A O 18
ATOM 20312 N N . ASP A 1 10 ? -3.853 -12.876 17.615 1.00 0.00 10 ASP A N 18
ATOM 20313 C CA . ASP A 1 10 ? -4.171 -14.203 18.130 1.00 0.00 10 ASP A CA 18
ATOM 20314 C C . ASP A 1 10 ? -3.906 -15.273 17.077 1.00 0.00 10 ASP A C 18
ATOM 20315 O O . ASP A 1 10 ? -3.485 -14.969 15.960 1.00 0.00 10 ASP A O 18
ATOM 20324 N N . LEU A 1 11 ? -4.153 -16.527 17.439 1.00 0.00 11 LEU A N 18
ATOM 20325 C CA . LEU A 1 11 ? -3.940 -17.644 16.526 1.00 0.00 11 LEU A CA 18
ATOM 20326 C C . LEU A 1 11 ? -4.804 -17.499 15.277 1.00 0.00 11 LEU A C 18
ATOM 20327 O O . LEU A 1 11 ? -6.027 -17.385 15.364 1.00 0.00 11 LEU A O 18
ATOM 20343 N N . LYS A 1 12 ? -4.160 -17.505 14.115 1.00 0.00 12 LYS A N 18
ATOM 20344 C CA . LYS A 1 12 ? -4.868 -17.377 12.847 1.00 0.00 12 LYS A CA 18
ATOM 20345 C C . LYS A 1 12 ? -4.119 -18.098 11.730 1.00 0.00 12 LYS A C 18
ATOM 20346 O O . LYS A 1 12 ? -2.922 -18.358 11.842 1.00 0.00 12 LYS A O 18
ATOM 20365 N N . GLU A 1 13 ? -4.833 -18.416 10.654 1.00 0.00 13 GLU A N 18
ATOM 20366 C CA . GLU A 1 13 ? -4.234 -19.106 9.518 1.00 0.00 13 GLU A CA 18
ATOM 20367 C C . GLU A 1 13 ? -4.389 -18.286 8.240 1.00 0.00 13 GLU A C 18
ATOM 20368 O O . GLU A 1 13 ? -3.418 -18.048 7.522 1.00 0.00 13 GLU A O 18
ATOM 20380 N N . SER A 1 14 ? -5.616 -17.858 7.964 1.00 0.00 14 SER A N 18
ATOM 20381 C CA . SER A 1 14 ? -5.900 -17.069 6.771 1.00 0.00 14 SER A CA 18
ATOM 20382 C C . SER A 1 14 ? -6.069 -15.594 7.123 1.00 0.00 14 SER A C 18
ATOM 20383 O O . SER A 1 14 ? -6.178 -15.232 8.295 1.00 0.00 14 SER A O 18
ATOM 20391 N N . SER A 1 15 ? -6.088 -14.746 6.100 1.00 0.00 15 SER A N 18
ATOM 20392 C CA . SER A 1 15 ? -6.238 -13.310 6.300 1.00 0.00 15 SER A CA 18
ATOM 20393 C C . SER A 1 15 ? -7.394 -12.763 5.466 1.00 0.00 15 SER A C 18
ATOM 20394 O O . SER A 1 15 ? -7.560 -13.127 4.303 1.00 0.00 15 SER A O 18
ATOM 20402 N N . ASN A 1 16 ? -8.189 -11.888 6.072 1.00 0.00 16 ASN A N 18
ATOM 20403 C CA . ASN A 1 16 ? -9.330 -11.291 5.387 1.00 0.00 16 ASN A CA 18
ATOM 20404 C C . ASN A 1 16 ? -9.151 -9.783 5.244 1.00 0.00 16 ASN A C 18
ATOM 20405 O O . ASN A 1 16 ? -10.125 -9.031 5.222 1.00 0.00 16 ASN A O 18
ATOM 20416 N N . ASN A 1 17 ? -7.899 -9.347 5.148 1.00 0.00 17 ASN A N 18
ATOM 20417 C CA . ASN A 1 17 ? -7.591 -7.929 5.007 1.00 0.00 17 ASN A CA 18
ATOM 20418 C C . ASN A 1 17 ? -7.588 -7.516 3.539 1.00 0.00 17 ASN A C 18
ATOM 20419 O O . ASN A 1 17 ? -7.633 -8.362 2.645 1.00 0.00 17 ASN A O 18
ATOM 20430 N N . ARG A 1 18 ? -7.534 -6.210 3.297 1.00 0.00 18 ARG A N 18
ATOM 20431 C CA . ARG A 1 18 ? -7.525 -5.684 1.937 1.00 0.00 18 ARG A CA 18
ATOM 20432 C C . ARG A 1 18 ? -6.110 -5.680 1.365 1.00 0.00 18 ARG A C 18
ATOM 20433 O O . ARG A 1 18 ? -5.128 -5.656 2.107 1.00 0.00 18 ARG A O 18
ATOM 20454 N N . LYS A 1 19 ? -6.013 -5.705 0.040 1.00 0.00 19 LYS A N 18
ATOM 20455 C CA . LYS A 1 19 ? -4.720 -5.703 -0.633 1.00 0.00 19 LYS A CA 18
ATOM 20456 C C . LYS A 1 19 ? -4.646 -4.584 -1.667 1.00 0.00 19 LYS A C 18
ATOM 20457 O O . LYS A 1 19 ? -5.578 -4.383 -2.445 1.00 0.00 19 LYS A O 18
ATOM 20476 N N . ALA A 1 20 ? -3.532 -3.859 -1.669 1.00 0.00 20 ALA A N 18
ATOM 20477 C CA . ALA A 1 20 ? -3.336 -2.763 -2.609 1.00 0.00 20 ALA A CA 18
ATOM 20478 C C . ALA A 1 20 ? -1.891 -2.709 -3.095 1.00 0.00 20 ALA A C 18
ATOM 20479 O O . ALA A 1 20 ? -0.968 -3.079 -2.370 1.00 0.00 20 ALA A O 18
ATOM 20486 N N . ARG A 1 21 ? -1.703 -2.245 -4.326 1.00 0.00 21 ARG A N 18
ATOM 20487 C CA . ARG A 1 21 ? -0.371 -2.144 -4.909 1.00 0.00 21 ARG A CA 18
ATOM 20488 C C . ARG A 1 21 ? 0.194 -0.737 -4.736 1.00 0.00 21 ARG A C 18
ATOM 20489 O O . ARG A 1 21 ? -0.468 0.252 -5.052 1.00 0.00 21 ARG A O 18
ATOM 20510 N N . VAL A 1 22 ? 1.421 -0.656 -4.231 1.00 0.00 22 VAL A N 18
ATOM 20511 C CA . VAL A 1 22 ? 2.075 0.629 -4.015 1.00 0.00 22 VAL A CA 18
ATOM 20512 C C . VAL A 1 22 ? 2.471 1.273 -5.339 1.00 0.00 22 VAL A C 18
ATOM 20513 O O . VAL A 1 22 ? 3.034 0.618 -6.217 1.00 0.00 22 VAL A O 18
ATOM 20526 N N . LEU A 1 23 ? 2.174 2.561 -5.477 1.00 0.00 23 LEU A N 18
ATOM 20527 C CA . LEU A 1 23 ? 2.500 3.295 -6.694 1.00 0.00 23 LEU A CA 18
ATOM 20528 C C . LEU A 1 23 ? 3.882 3.933 -6.592 1.00 0.00 23 LEU A C 18
ATOM 20529 O O . LEU A 1 23 ? 4.586 4.077 -7.592 1.00 0.00 23 LEU A O 18
ATOM 20545 N N . TYR A 1 24 ? 4.264 4.312 -5.378 1.00 0.00 24 TYR A N 18
ATOM 20546 C CA . TYR A 1 24 ? 5.562 4.935 -5.145 1.00 0.00 24 TYR A CA 18
ATOM 20547 C C . TYR A 1 24 ? 6.126 4.528 -3.787 1.00 0.00 24 TYR A C 18
ATOM 20548 O O . TYR A 1 24 ? 5.380 4.321 -2.830 1.00 0.00 24 TYR A O 18
ATOM 20566 N N . ASP A 1 25 ? 7.447 4.417 -3.712 1.00 0.00 25 ASP A N 18
ATOM 20567 C CA . ASP A 1 25 ? 8.113 4.037 -2.472 1.00 0.00 25 ASP A CA 18
ATOM 20568 C C . ASP A 1 25 ? 7.959 5.127 -1.416 1.00 0.00 25 ASP A C 18
ATOM 20569 O O . ASP A 1 25 ? 8.477 6.233 -1.572 1.00 0.00 25 ASP A O 18
ATOM 20578 N N . TYR A 1 26 ? 7.244 4.808 -0.343 1.00 0.00 26 TYR A N 18
ATOM 20579 C CA . TYR A 1 26 ? 7.019 5.761 0.737 1.00 0.00 26 TYR A CA 18
ATOM 20580 C C . TYR A 1 26 ? 8.002 5.530 1.881 1.00 0.00 26 TYR A C 18
ATOM 20581 O O . TYR A 1 26 ? 8.513 4.425 2.061 1.00 0.00 26 TYR A O 18
ATOM 20599 N N . ASP A 1 27 ? 8.260 6.581 2.651 1.00 0.00 27 ASP A N 18
ATOM 20600 C CA . ASP A 1 27 ? 9.179 6.495 3.780 1.00 0.00 27 ASP A CA 18
ATOM 20601 C C . ASP A 1 27 ? 8.492 6.917 5.074 1.00 0.00 27 ASP A C 18
ATOM 20602 O O . ASP A 1 27 ? 7.961 8.023 5.175 1.00 0.00 27 ASP A O 18
ATOM 20611 N N . ALA A 1 28 ? 8.505 6.028 6.062 1.00 0.00 28 ALA A N 18
ATOM 20612 C CA . ALA A 1 28 ? 7.883 6.309 7.351 1.00 0.00 28 ALA A CA 18
ATOM 20613 C C . ALA A 1 28 ? 8.601 7.447 8.070 1.00 0.00 28 ALA A C 18
ATOM 20614 O O . ALA A 1 28 ? 9.830 7.500 8.094 1.00 0.00 28 ALA A O 18
ATOM 20621 N N . ALA A 1 29 ? 7.825 8.354 8.653 1.00 0.00 29 ALA A N 18
ATOM 20622 C CA . ALA A 1 29 ? 8.387 9.490 9.374 1.00 0.00 29 ALA A CA 18
ATOM 20623 C C . ALA A 1 29 ? 8.648 9.138 10.834 1.00 0.00 29 ALA A C 18
ATOM 20624 O O . ALA A 1 29 ? 9.655 9.549 11.411 1.00 0.00 29 ALA A O 18
ATOM 20631 N N . ASN A 1 30 ? 7.735 8.376 11.428 1.00 0.00 30 ASN A N 18
ATOM 20632 C CA . ASN A 1 30 ? 7.867 7.971 12.822 1.00 0.00 30 ASN A CA 18
ATOM 20633 C C . ASN A 1 30 ? 7.483 6.505 13.001 1.00 0.00 30 ASN A C 18
ATOM 20634 O O . ASN A 1 30 ? 7.208 5.802 12.029 1.00 0.00 30 ASN A O 18
ATOM 20645 N N . SER A 1 31 ? 7.466 6.052 14.250 1.00 0.00 31 SER A N 18
ATOM 20646 C CA . SER A 1 31 ? 7.119 4.669 14.557 1.00 0.00 31 SER A CA 18
ATOM 20647 C C . SER A 1 31 ? 5.642 4.406 14.282 1.00 0.00 31 SER A C 18
ATOM 20648 O O . SER A 1 31 ? 5.157 3.286 14.447 1.00 0.00 31 SER A O 18
ATOM 20656 N N . THR A 1 32 ? 4.930 5.447 13.862 1.00 0.00 32 THR A N 18
ATOM 20657 C CA . THR A 1 32 ? 3.508 5.330 13.564 1.00 0.00 32 THR A CA 18
ATOM 20658 C C . THR A 1 32 ? 3.275 5.083 12.078 1.00 0.00 32 THR A C 18
ATOM 20659 O O . THR A 1 32 ? 2.191 4.667 11.672 1.00 0.00 32 THR A O 18
ATOM 20670 N N . GLU A 1 33 ? 4.300 5.343 11.272 1.00 0.00 33 GLU A N 18
ATOM 20671 C CA . GLU A 1 33 ? 4.205 5.148 9.830 1.00 0.00 33 GLU A CA 18
ATOM 20672 C C . GLU A 1 33 ? 5.131 4.025 9.371 1.00 0.00 33 GLU A C 18
ATOM 20673 O O . GLU A 1 33 ? 6.117 3.706 10.036 1.00 0.00 33 GLU A O 18
ATOM 20685 N N . LEU A 1 34 ? 4.805 3.428 8.230 1.00 0.00 34 LEU A N 18
ATOM 20686 C CA . LEU A 1 34 ? 5.606 2.340 7.680 1.00 0.00 34 LEU A CA 18
ATOM 20687 C C . LEU A 1 34 ? 6.165 2.712 6.311 1.00 0.00 34 LEU A C 18
ATOM 20688 O O . LEU A 1 34 ? 5.577 3.517 5.587 1.00 0.00 34 LEU A O 18
ATOM 20704 N N . SER A 1 35 ? 7.302 2.120 5.960 1.00 0.00 35 SER A N 18
ATOM 20705 C CA . SER A 1 35 ? 7.941 2.391 4.678 1.00 0.00 35 SER A CA 18
ATOM 20706 C C . SER A 1 35 ? 7.359 1.504 3.582 1.00 0.00 35 SER A C 18
ATOM 20707 O O . SER A 1 35 ? 7.184 0.299 3.770 1.00 0.00 35 SER A O 18
ATOM 20715 N N . LEU A 1 36 ? 7.061 2.107 2.437 1.00 0.00 36 LEU A N 18
ATOM 20716 C CA . LEU A 1 36 ? 6.498 1.373 1.309 1.00 0.00 36 LEU A CA 18
ATOM 20717 C C . LEU A 1 36 ? 7.418 1.451 0.095 1.00 0.00 36 LEU A C 18
ATOM 20718 O O . LEU A 1 36 ? 8.161 2.419 -0.074 1.00 0.00 36 LEU A O 18
ATOM 20734 N N . LEU A 1 37 ? 7.363 0.427 -0.749 1.00 0.00 37 LEU A N 18
ATOM 20735 C CA . LEU A 1 37 ? 8.189 0.380 -1.950 1.00 0.00 37 LEU A CA 18
ATOM 20736 C C . LEU A 1 37 ? 7.329 0.462 -3.207 1.00 0.00 37 LEU A C 18
ATOM 20737 O O . LEU A 1 37 ? 6.123 0.224 -3.162 1.00 0.00 37 LEU A O 18
ATOM 20753 N N . ALA A 1 38 ? 7.959 0.799 -4.328 1.00 0.00 38 ALA A N 18
ATOM 20754 C CA . ALA A 1 38 ? 7.252 0.908 -5.598 1.00 0.00 38 ALA A CA 18
ATOM 20755 C C . ALA A 1 38 ? 7.041 -0.464 -6.229 1.00 0.00 38 ALA A C 18
ATOM 20756 O O . ALA A 1 38 ? 7.974 -1.261 -6.330 1.00 0.00 38 ALA A O 18
ATOM 20763 N N . ASP A 1 39 ? 5.811 -0.733 -6.651 1.00 0.00 39 ASP A N 18
ATOM 20764 C CA . ASP A 1 39 ? 5.478 -2.009 -7.272 1.00 0.00 39 ASP A CA 18
ATOM 20765 C C . ASP A 1 39 ? 5.425 -3.123 -6.231 1.00 0.00 39 ASP A C 18
ATOM 20766 O O . ASP A 1 39 ? 5.891 -4.236 -6.476 1.00 0.00 39 ASP A O 18
ATOM 20775 N N . GLU A 1 40 ? 4.855 -2.815 -5.070 1.00 0.00 40 GLU A N 18
ATOM 20776 C CA . GLU A 1 40 ? 4.744 -3.791 -3.992 1.00 0.00 40 GLU A CA 18
ATOM 20777 C C . GLU A 1 40 ? 3.346 -3.769 -3.381 1.00 0.00 40 GLU A C 18
ATOM 20778 O O . GLU A 1 40 ? 2.815 -2.707 -3.056 1.00 0.00 40 GLU A O 18
ATOM 20790 N N . VAL A 1 41 ? 2.755 -4.950 -3.228 1.00 0.00 41 VAL A N 18
ATOM 20791 C CA . VAL A 1 41 ? 1.419 -5.068 -2.656 1.00 0.00 41 VAL A CA 18
ATOM 20792 C C . VAL A 1 41 ? 1.480 -5.567 -1.216 1.00 0.00 41 VAL A C 18
ATOM 20793 O O . VAL A 1 41 ? 2.019 -6.640 -0.943 1.00 0.00 41 VAL A O 18
ATOM 20806 N N . ILE A 1 42 ? 0.924 -4.782 -0.300 1.00 0.00 42 ILE A N 18
ATOM 20807 C CA . ILE A 1 42 ? 0.913 -5.145 1.112 1.00 0.00 42 ILE A CA 18
ATOM 20808 C C . ILE A 1 42 ? -0.513 -5.268 1.637 1.00 0.00 42 ILE A C 18
ATOM 20809 O O . ILE A 1 42 ? -1.475 -4.953 0.936 1.00 0.00 42 ILE A O 18
ATOM 20825 N N . THR A 1 43 ? -0.643 -5.728 2.878 1.00 0.00 43 THR A N 18
ATOM 20826 C CA . THR A 1 43 ? -1.951 -5.892 3.499 1.00 0.00 43 THR A CA 18
ATOM 20827 C C . THR A 1 43 ? -2.411 -4.599 4.162 1.00 0.00 43 THR A C 18
ATOM 20828 O O . THR A 1 43 ? -1.794 -4.124 5.115 1.00 0.00 43 THR A O 18
ATOM 20839 N N . VAL A 1 44 ? -3.501 -4.033 3.652 1.00 0.00 44 VAL A N 18
ATOM 20840 C CA . VAL A 1 44 ? -4.046 -2.795 4.197 1.00 0.00 44 VAL A CA 18
ATOM 20841 C C . VAL A 1 44 ? -5.397 -3.035 4.862 1.00 0.00 44 VAL A C 18
ATOM 20842 O O . VAL A 1 44 ? -6.229 -3.784 4.350 1.00 0.00 44 VAL A O 18
ATOM 20855 N N . PHE A 1 45 ? -5.608 -2.394 6.007 1.00 0.00 45 PHE A N 18
ATOM 20856 C CA . PHE A 1 45 ? -6.858 -2.537 6.744 1.00 0.00 45 PHE A CA 18
ATOM 20857 C C . PHE A 1 45 ? -7.173 -1.270 7.533 1.00 0.00 45 PHE A C 18
ATOM 20858 O O . PHE A 1 45 ? -6.273 -0.611 8.055 1.00 0.00 45 PHE A O 18
ATOM 20875 N N . SER A 1 46 ? -8.456 -0.934 7.617 1.00 0.00 46 SER A N 18
ATOM 20876 C CA . SER A 1 46 ? -8.890 0.256 8.339 1.00 0.00 46 SER A CA 18
ATOM 20877 C C . SER A 1 46 ? -8.933 -0.006 9.841 1.00 0.00 46 SER A C 18
ATOM 20878 O O . SER A 1 46 ? -9.075 -1.147 10.281 1.00 0.00 46 SER A O 18
ATOM 20886 N N . VAL A 1 47 ? -8.811 1.060 10.625 1.00 0.00 47 VAL A N 18
ATOM 20887 C CA . VAL A 1 47 ? -8.837 0.948 12.079 1.00 0.00 47 VAL A CA 18
ATOM 20888 C C . VAL A 1 47 ? -9.541 2.144 12.710 1.00 0.00 47 VAL A C 18
ATOM 20889 O O . VAL A 1 47 ? -9.347 3.285 12.291 1.00 0.00 47 VAL A O 18
ATOM 20902 N N . VAL A 1 48 ? -10.361 1.874 13.721 1.00 0.00 48 VAL A N 18
ATOM 20903 C CA . VAL A 1 48 ? -11.094 2.928 14.412 1.00 0.00 48 VAL A CA 18
ATOM 20904 C C . VAL A 1 48 ? -10.172 4.082 14.791 1.00 0.00 48 VAL A C 18
ATOM 20905 O O . VAL A 1 48 ? -9.097 3.873 15.351 1.00 0.00 48 VAL A O 18
ATOM 20918 N N . GLY A 1 49 ? -10.601 5.302 14.482 1.00 0.00 49 GLY A N 18
ATOM 20919 C CA . GLY A 1 49 ? -9.802 6.471 14.797 1.00 0.00 49 GLY A CA 18
ATOM 20920 C C . GLY A 1 49 ? -8.692 6.704 13.792 1.00 0.00 49 GLY A C 18
ATOM 20921 O O . GLY A 1 49 ? -7.714 7.390 14.085 1.00 0.00 49 GLY A O 18
ATOM 20925 N N . MET A 1 50 ? -8.843 6.129 12.603 1.00 0.00 50 MET A N 18
ATOM 20926 C CA . MET A 1 50 ? -7.844 6.277 11.551 1.00 0.00 50 MET A CA 18
ATOM 20927 C C . MET A 1 50 ? -8.346 7.208 10.452 1.00 0.00 50 MET A C 18
ATOM 20928 O O . MET A 1 50 ? -9.520 7.171 10.082 1.00 0.00 50 MET A O 18
ATOM 20942 N N . ASP A 1 51 ? -7.450 8.042 9.934 1.00 0.00 51 ASP A N 18
ATOM 20943 C CA . ASP A 1 51 ? -7.803 8.982 8.877 1.00 0.00 51 ASP A CA 18
ATOM 20944 C C . ASP A 1 51 ? -8.073 8.250 7.566 1.00 0.00 51 ASP A C 18
ATOM 20945 O O . ASP A 1 51 ? -7.451 7.228 7.274 1.00 0.00 51 ASP A O 18
ATOM 20954 N N . SER A 1 52 ? -9.007 8.778 6.781 1.00 0.00 52 SER A N 18
ATOM 20955 C CA . SER A 1 52 ? -9.364 8.171 5.504 1.00 0.00 52 SER A CA 18
ATOM 20956 C C . SER A 1 52 ? -8.189 8.223 4.531 1.00 0.00 52 SER A C 18
ATOM 20957 O O . SER A 1 52 ? -8.197 7.557 3.495 1.00 0.00 52 SER A O 18
ATOM 20965 N N . ASP A 1 53 ? -7.182 9.019 4.872 1.00 0.00 53 ASP A N 18
ATOM 20966 C CA . ASP A 1 53 ? -5.999 9.158 4.030 1.00 0.00 53 ASP A CA 18
ATOM 20967 C C . ASP A 1 53 ? -4.850 8.306 4.562 1.00 0.00 53 ASP A C 18
ATOM 20968 O O . ASP A 1 53 ? -3.697 8.488 4.170 1.00 0.00 53 ASP A O 18
ATOM 20977 N N . TRP A 1 54 ? -5.173 7.379 5.456 1.00 0.00 54 TRP A N 18
ATOM 20978 C CA . TRP A 1 54 ? -4.168 6.500 6.043 1.00 0.00 54 TRP A CA 18
ATOM 20979 C C . TRP A 1 54 ? -4.784 5.169 6.458 1.00 0.00 54 TRP A C 18
ATOM 20980 O O . TRP A 1 54 ? -5.758 5.132 7.211 1.00 0.00 54 TRP A O 18
ATOM 21001 N N . LEU A 1 55 ? -4.212 4.077 5.963 1.00 0.00 55 LEU A N 18
ATOM 21002 C CA . LEU A 1 55 ? -4.706 2.742 6.283 1.00 0.00 55 LEU A CA 18
ATOM 21003 C C . LEU A 1 55 ? -3.678 1.963 7.098 1.00 0.00 55 LEU A C 18
ATOM 21004 O O . LEU A 1 55 ? -2.542 2.403 7.267 1.00 0.00 55 LEU A O 18
ATOM 21020 N N . MET A 1 56 ? -4.086 0.801 7.599 1.00 0.00 56 MET A N 18
ATOM 21021 C CA . MET A 1 56 ? -3.200 -0.041 8.393 1.00 0.00 56 MET A CA 18
ATOM 21022 C C . MET A 1 56 ? -2.433 -1.015 7.503 1.00 0.00 56 MET A C 18
ATOM 21023 O O . MET A 1 56 ? -2.976 -2.029 7.065 1.00 0.00 56 MET A O 18
ATOM 21037 N N . GLY A 1 57 ? -1.169 -0.700 7.240 1.00 0.00 57 GLY A N 18
ATOM 21038 C CA . GLY A 1 57 ? -0.350 -1.557 6.403 1.00 0.00 57 GLY A CA 18
ATOM 21039 C C . GLY A 1 57 ? 0.546 -2.473 7.213 1.00 0.00 57 GLY A C 18
ATOM 21040 O O . GLY A 1 57 ? 1.146 -2.050 8.200 1.00 0.00 57 GLY A O 18
ATOM 21044 N N . GLU A 1 58 ? 0.634 -3.732 6.795 1.00 0.00 58 GLU A N 18
ATOM 21045 C CA . GLU A 1 58 ? 1.461 -4.711 7.491 1.00 0.00 58 GLU A CA 18
ATOM 21046 C C . GLU A 1 58 ? 2.600 -5.195 6.598 1.00 0.00 58 GLU A C 18
ATOM 21047 O O . GLU A 1 58 ? 2.377 -5.913 5.624 1.00 0.00 58 GLU A O 18
ATOM 21059 N N . ARG A 1 59 ? 3.821 -4.795 6.937 1.00 0.00 59 ARG A N 18
ATOM 21060 C CA . ARG A 1 59 ? 4.995 -5.185 6.166 1.00 0.00 59 ARG A CA 18
ATOM 21061 C C . ARG A 1 59 ? 6.162 -5.528 7.088 1.00 0.00 59 ARG A C 18
ATOM 21062 O O . ARG A 1 59 ? 6.254 -5.020 8.204 1.00 0.00 59 ARG A O 18
ATOM 21083 N N . GLY A 1 60 ? 7.051 -6.395 6.611 1.00 0.00 60 GLY A N 18
ATOM 21084 C CA . GLY A 1 60 ? 8.199 -6.791 7.405 1.00 0.00 60 GLY A CA 18
ATOM 21085 C C . GLY A 1 60 ? 7.850 -7.001 8.865 1.00 0.00 60 GLY A C 18
ATOM 21086 O O . GLY A 1 60 ? 8.333 -6.278 9.736 1.00 0.00 60 GLY A O 18
ATOM 21090 N N . ASN A 1 61 ? 7.007 -7.993 9.134 1.00 0.00 61 ASN A N 18
ATOM 21091 C CA . ASN A 1 61 ? 6.592 -8.294 10.499 1.00 0.00 61 ASN A CA 18
ATOM 21092 C C . ASN A 1 61 ? 6.395 -7.013 11.303 1.00 0.00 61 ASN A C 18
ATOM 21093 O O . ASN A 1 61 ? 6.747 -6.948 12.481 1.00 0.00 61 ASN A O 18
ATOM 21104 N N . GLN A 1 62 ? 5.831 -5.997 10.659 1.00 0.00 62 GLN A N 18
ATOM 21105 C CA . GLN A 1 62 ? 5.588 -4.717 11.315 1.00 0.00 62 GLN A CA 18
ATOM 21106 C C . GLN A 1 62 ? 4.225 -4.155 10.923 1.00 0.00 62 GLN A C 18
ATOM 21107 O O . GLN A 1 62 ? 3.522 -4.727 10.090 1.00 0.00 62 GLN A O 18
ATOM 21121 N N . LYS A 1 63 ? 3.858 -3.032 11.530 1.00 0.00 63 LYS A N 18
ATOM 21122 C CA . LYS A 1 63 ? 2.580 -2.390 11.244 1.00 0.00 63 LYS A CA 18
ATOM 21123 C C . LYS A 1 63 ? 2.678 -0.878 11.423 1.00 0.00 63 LYS A C 18
ATOM 21124 O O . LYS A 1 63 ? 3.417 -0.391 12.277 1.00 0.00 63 LYS A O 18
ATOM 21143 N N . GLY A 1 64 ? 1.926 -0.141 10.611 1.00 0.00 64 GLY A N 18
ATOM 21144 C CA . GLY A 1 64 ? 1.942 1.308 10.697 1.00 0.00 64 GLY A CA 18
ATOM 21145 C C . GLY A 1 64 ? 0.900 1.953 9.806 1.00 0.00 64 GLY A C 18
ATOM 21146 O O . GLY A 1 64 ? 0.074 1.265 9.204 1.00 0.00 64 GLY A O 18
ATOM 21150 N N . LYS A 1 65 ? 0.935 3.279 9.721 1.00 0.00 65 LYS A N 18
ATOM 21151 C CA . LYS A 1 65 ? -0.014 4.018 8.898 1.00 0.00 65 LYS A CA 18
ATOM 21152 C C . LYS A 1 65 ? 0.524 4.207 7.484 1.00 0.00 65 LYS A C 18
ATOM 21153 O O . LYS A 1 65 ? 1.617 4.741 7.291 1.00 0.00 65 LYS A O 18
ATOM 21172 N N . VAL A 1 66 ? -0.250 3.767 6.497 1.00 0.00 66 VAL A N 18
ATOM 21173 C CA . VAL A 1 66 ? 0.149 3.891 5.099 1.00 0.00 66 VAL A CA 18
ATOM 21174 C C . VAL A 1 66 ? -0.771 4.847 4.348 1.00 0.00 66 VAL A C 18
ATOM 21175 O O . VAL A 1 66 ? -1.995 4.794 4.468 1.00 0.00 66 VAL A O 18
ATOM 21188 N N . PRO A 1 67 ? -0.169 5.745 3.554 1.00 0.00 67 PRO A N 18
ATOM 21189 C CA . PRO A 1 67 ? -0.914 6.730 2.766 1.00 0.00 67 PRO A CA 18
ATOM 21190 C C . PRO A 1 67 ? -1.690 6.090 1.620 1.00 0.00 67 PRO A C 18
ATOM 21191 O O . PRO A 1 67 ? -1.108 5.429 0.758 1.00 0.00 67 PRO A O 18
ATOM 21202 N N . ILE A 1 68 ? -3.003 6.290 1.615 1.00 0.00 68 ILE A N 18
ATOM 21203 C CA . ILE A 1 68 ? -3.857 5.733 0.573 1.00 0.00 68 ILE A CA 18
ATOM 21204 C C . ILE A 1 68 ? -3.495 6.300 -0.795 1.00 0.00 68 ILE A C 18
ATOM 21205 O O . ILE A 1 68 ? -3.586 5.608 -1.811 1.00 0.00 68 ILE A O 18
ATOM 21221 N N . THR A 1 69 ? -3.083 7.563 -0.816 1.00 0.00 69 THR A N 18
ATOM 21222 C CA . THR A 1 69 ? -2.706 8.224 -2.060 1.00 0.00 69 THR A CA 18
ATOM 21223 C C . THR A 1 69 ? -1.600 7.458 -2.776 1.00 0.00 69 THR A C 18
ATOM 21224 O O . THR A 1 69 ? -1.445 7.566 -3.993 1.00 0.00 69 THR A O 18
ATOM 21235 N N . TYR A 1 70 ? -0.834 6.685 -2.015 1.00 0.00 70 TYR A N 18
ATOM 21236 C CA . TYR A 1 70 ? 0.260 5.902 -2.577 1.00 0.00 70 TYR A CA 18
ATOM 21237 C C . TYR A 1 70 ? -0.185 4.471 -2.863 1.00 0.00 70 TYR A C 18
ATOM 21238 O O . TYR A 1 70 ? 0.493 3.727 -3.573 1.00 0.00 70 TYR A O 18
ATOM 21256 N N . LEU A 1 71 ? -1.330 4.092 -2.306 1.00 0.00 71 LEU A N 18
ATOM 21257 C CA . LEU A 1 71 ? -1.869 2.751 -2.501 1.00 0.00 71 LEU A CA 18
ATOM 21258 C C . LEU A 1 71 ? -3.029 2.768 -3.490 1.00 0.00 71 LEU A C 18
ATOM 21259 O O . LEU A 1 71 ? -3.818 3.712 -3.519 1.00 0.00 71 LEU A O 18
ATOM 21275 N N . GLU A 1 72 ? -3.128 1.717 -4.298 1.00 0.00 72 GLU A N 18
ATOM 21276 C CA . GLU A 1 72 ? -4.194 1.612 -5.288 1.00 0.00 72 GLU A CA 18
ATOM 21277 C C . GLU A 1 72 ? -4.978 0.315 -5.107 1.00 0.00 72 GLU A C 18
ATOM 21278 O O . GLU A 1 72 ? -4.714 -0.682 -5.780 1.00 0.00 72 GLU A O 18
ATOM 21290 N N . LEU A 1 73 ? -5.942 0.337 -4.194 1.00 0.00 73 LEU A N 18
ATOM 21291 C CA . LEU A 1 73 ? -6.766 -0.837 -3.923 1.00 0.00 73 LEU A CA 18
ATOM 21292 C C . LEU A 1 73 ? -7.167 -1.531 -5.220 1.00 0.00 73 LEU A C 18
ATOM 21293 O O . LEU A 1 73 ? -7.891 -0.966 -6.041 1.00 0.00 73 LEU A O 18
ATOM 21309 N N . LEU A 1 74 ? -6.695 -2.760 -5.398 1.00 0.00 74 LEU A N 18
ATOM 21310 C CA . LEU A 1 74 ? -7.006 -3.534 -6.595 1.00 0.00 74 LEU A CA 18
ATOM 21311 C C . LEU A 1 74 ? -8.403 -4.139 -6.503 1.00 0.00 74 LEU A C 18
ATOM 21312 O O . LEU A 1 74 ? -8.907 -4.399 -5.412 1.00 0.00 74 LEU A O 18
ATOM 21328 N N . ASN A 1 75 ? -9.022 -4.363 -7.658 1.00 0.00 75 ASN A N 18
ATOM 21329 C CA . ASN A 1 75 ? -10.361 -4.940 -7.709 1.00 0.00 75 ASN A CA 18
ATOM 21330 C C . ASN A 1 75 ? -10.354 -6.266 -8.463 1.00 0.00 75 ASN A C 18
ATOM 21331 O O . ASN A 1 75 ? -10.574 -6.304 -9.674 1.00 0.00 75 ASN A O 18
ATOM 21342 N N . SER A 1 76 ? -10.100 -7.351 -7.739 1.00 0.00 76 SER A N 18
ATOM 21343 C CA . SER A 1 76 ? -10.061 -8.679 -8.340 1.00 0.00 76 SER A CA 18
ATOM 21344 C C . SER A 1 76 ? -10.929 -9.657 -7.554 1.00 0.00 76 SER A C 18
ATOM 21345 O O . SER A 1 76 ? -11.181 -9.463 -6.366 1.00 0.00 76 SER A O 18
ATOM 21353 N N . GLY A 1 77 ? -11.383 -10.709 -8.228 1.00 0.00 77 GLY A N 18
ATOM 21354 C CA . GLY A 1 77 ? -12.218 -11.702 -7.578 1.00 0.00 77 GLY A CA 18
ATOM 21355 C C . GLY A 1 77 ? -11.421 -12.643 -6.696 1.00 0.00 77 GLY A C 18
ATOM 21356 O O . GLY A 1 77 ? -10.271 -12.974 -6.986 1.00 0.00 77 GLY A O 18
ATOM 21360 N N . PRO A 1 78 ? -12.036 -13.089 -5.591 1.00 0.00 78 PRO A N 18
ATOM 21361 C CA . PRO A 1 78 ? -11.394 -14.003 -4.642 1.00 0.00 78 PRO A CA 18
ATOM 21362 C C . PRO A 1 78 ? -11.206 -15.401 -5.219 1.00 0.00 78 PRO A C 18
ATOM 21363 O O . PRO A 1 78 ? -12.177 -16.098 -5.513 1.00 0.00 78 PRO A O 18
ATOM 21374 N N . SER A 1 79 ? -9.950 -15.806 -5.380 1.00 0.00 79 SER A N 18
ATOM 21375 C CA . SER A 1 79 ? -9.634 -17.121 -5.926 1.00 0.00 79 SER A CA 18
ATOM 21376 C C . SER A 1 79 ? -9.649 -18.182 -4.830 1.00 0.00 79 SER A C 18
ATOM 21377 O O . SER A 1 79 ? -8.901 -18.095 -3.856 1.00 0.00 79 SER A O 18
ATOM 21385 N N . SER A 1 80 ? -10.508 -19.183 -4.996 1.00 0.00 80 SER A N 18
ATOM 21386 C CA . SER A 1 80 ? -10.624 -20.260 -4.020 1.00 0.00 80 SER A CA 18
ATOM 21387 C C . SER A 1 80 ? -11.106 -21.546 -4.685 1.00 0.00 80 SER A C 18
ATOM 21388 O O . SER A 1 80 ? -12.044 -21.534 -5.480 1.00 0.00 80 SER A O 18
ATOM 21396 N N . GLY A 1 81 ? -10.454 -22.657 -4.353 1.00 0.00 81 GLY A N 18
ATOM 21397 C CA . GLY A 1 81 ? -10.829 -23.936 -4.926 1.00 0.00 81 GLY A CA 18
ATOM 21398 C C . GLY A 1 81 ? -9.744 -24.983 -4.765 1.00 0.00 81 GLY A C 18
ATOM 21399 O O . GLY A 1 81 ? -9.882 -25.912 -3.969 1.00 0.00 81 GLY A O 18
ATOM 21403 N N . GLY A 1 1 ? 15.318 -5.031 -9.577 1.00 0.00 1 GLY A N 19
ATOM 21404 C CA . GLY A 1 1 ? 14.127 -5.854 -9.468 1.00 0.00 1 GLY A CA 19
ATOM 21405 C C . GLY A 1 1 ? 14.244 -6.901 -8.379 1.00 0.00 1 GLY A C 19
ATOM 21406 O O . GLY A 1 1 ? 14.662 -8.030 -8.637 1.00 0.00 1 GLY A O 19
ATOM 21410 N N . SER A 1 2 ? 13.874 -6.527 -7.158 1.00 0.00 2 SER A N 19
ATOM 21411 C CA . SER A 1 2 ? 13.945 -7.442 -6.025 1.00 0.00 2 SER A CA 19
ATOM 21412 C C . SER A 1 2 ? 12.577 -8.053 -5.734 1.00 0.00 2 SER A C 19
ATOM 21413 O O . SER A 1 2 ? 11.562 -7.615 -6.275 1.00 0.00 2 SER A O 19
ATOM 21421 N N . SER A 1 3 ? 12.560 -9.067 -4.875 1.00 0.00 3 SER A N 19
ATOM 21422 C CA . SER A 1 3 ? 11.319 -9.742 -4.514 1.00 0.00 3 SER A CA 19
ATOM 21423 C C . SER A 1 3 ? 10.877 -9.351 -3.106 1.00 0.00 3 SER A C 19
ATOM 21424 O O . SER A 1 3 ? 9.709 -9.044 -2.873 1.00 0.00 3 SER A O 19
ATOM 21432 N N . GLY A 1 4 ? 11.823 -9.366 -2.171 1.00 0.00 4 GLY A N 19
ATOM 21433 C CA . GLY A 1 4 ? 11.513 -9.012 -0.798 1.00 0.00 4 GLY A CA 19
ATOM 21434 C C . GLY A 1 4 ? 11.518 -10.214 0.125 1.00 0.00 4 GLY A C 19
ATOM 21435 O O . GLY A 1 4 ? 12.045 -11.270 -0.222 1.00 0.00 4 GLY A O 19
ATOM 21439 N N . SER A 1 5 ? 10.930 -10.052 1.307 1.00 0.00 5 SER A N 19
ATOM 21440 C CA . SER A 1 5 ? 10.874 -11.131 2.286 1.00 0.00 5 SER A CA 19
ATOM 21441 C C . SER A 1 5 ? 10.651 -12.476 1.600 1.00 0.00 5 SER A C 19
ATOM 21442 O O . SER A 1 5 ? 9.915 -12.570 0.619 1.00 0.00 5 SER A O 19
ATOM 21450 N N . SER A 1 6 ? 11.293 -13.515 2.126 1.00 0.00 6 SER A N 19
ATOM 21451 C CA . SER A 1 6 ? 11.170 -14.854 1.563 1.00 0.00 6 SER A CA 19
ATOM 21452 C C . SER A 1 6 ? 11.129 -15.906 2.668 1.00 0.00 6 SER A C 19
ATOM 21453 O O . SER A 1 6 ? 12.069 -16.037 3.450 1.00 0.00 6 SER A O 19
ATOM 21461 N N . GLY A 1 7 ? 10.031 -16.653 2.725 1.00 0.00 7 GLY A N 19
ATOM 21462 C CA . GLY A 1 7 ? 9.886 -17.683 3.737 1.00 0.00 7 GLY A CA 19
ATOM 21463 C C . GLY A 1 7 ? 8.747 -18.637 3.434 1.00 0.00 7 GLY A C 19
ATOM 21464 O O . GLY A 1 7 ? 8.960 -19.711 2.870 1.00 0.00 7 GLY A O 19
ATOM 21468 N N . LEU A 1 8 ? 7.535 -18.246 3.812 1.00 0.00 8 LEU A N 19
ATOM 21469 C CA . LEU A 1 8 ? 6.357 -19.075 3.579 1.00 0.00 8 LEU A CA 19
ATOM 21470 C C . LEU A 1 8 ? 5.164 -18.221 3.160 1.00 0.00 8 LEU A C 19
ATOM 21471 O O . LEU A 1 8 ? 4.808 -17.259 3.839 1.00 0.00 8 LEU A O 19
ATOM 21487 N N . ASN A 1 9 ? 4.551 -18.581 2.038 1.00 0.00 9 ASN A N 19
ATOM 21488 C CA . ASN A 1 9 ? 3.397 -17.849 1.529 1.00 0.00 9 ASN A CA 19
ATOM 21489 C C . ASN A 1 9 ? 2.187 -18.768 1.391 1.00 0.00 9 ASN A C 19
ATOM 21490 O O . ASN A 1 9 ? 2.153 -19.642 0.524 1.00 0.00 9 ASN A O 19
ATOM 21501 N N . ASP A 1 10 ? 1.195 -18.564 2.251 1.00 0.00 10 ASP A N 19
ATOM 21502 C CA . ASP A 1 10 ? -0.018 -19.373 2.226 1.00 0.00 10 ASP A CA 19
ATOM 21503 C C . ASP A 1 10 ? -1.212 -18.547 1.756 1.00 0.00 10 ASP A C 19
ATOM 21504 O O . ASP A 1 10 ? -1.290 -17.346 2.017 1.00 0.00 10 ASP A O 19
ATOM 21513 N N . LEU A 1 11 ? -2.139 -19.198 1.062 1.00 0.00 11 LEU A N 19
ATOM 21514 C CA . LEU A 1 11 ? -3.329 -18.524 0.555 1.00 0.00 11 LEU A CA 19
ATOM 21515 C C . LEU A 1 11 ? -4.497 -18.680 1.523 1.00 0.00 11 LEU A C 19
ATOM 21516 O O . LEU A 1 11 ? -4.537 -19.619 2.319 1.00 0.00 11 LEU A O 19
ATOM 21532 N N . LYS A 1 12 ? -5.449 -17.756 1.448 1.00 0.00 12 LYS A N 19
ATOM 21533 C CA . LYS A 1 12 ? -6.621 -17.792 2.314 1.00 0.00 12 LYS A CA 19
ATOM 21534 C C . LYS A 1 12 ? -7.848 -17.242 1.593 1.00 0.00 12 LYS A C 19
ATOM 21535 O O . LYS A 1 12 ? -7.842 -16.107 1.119 1.00 0.00 12 LYS A O 19
ATOM 21554 N N . GLU A 1 13 ? -8.897 -18.055 1.516 1.00 0.00 13 GLU A N 19
ATOM 21555 C CA . GLU A 1 13 ? -10.130 -17.648 0.852 1.00 0.00 13 GLU A CA 19
ATOM 21556 C C . GLU A 1 13 ? -11.088 -16.990 1.841 1.00 0.00 13 GLU A C 19
ATOM 21557 O O . GLU A 1 13 ? -12.305 -17.142 1.738 1.00 0.00 13 GLU A O 19
ATOM 21569 N N . SER A 1 14 ? -10.528 -16.258 2.799 1.00 0.00 14 SER A N 19
ATOM 21570 C CA . SER A 1 14 ? -11.331 -15.579 3.810 1.00 0.00 14 SER A CA 19
ATOM 21571 C C . SER A 1 14 ? -11.231 -14.065 3.656 1.00 0.00 14 SER A C 19
ATOM 21572 O O . SER A 1 14 ? -10.257 -13.548 3.108 1.00 0.00 14 SER A O 19
ATOM 21580 N N . SER A 1 15 ? -12.246 -13.358 4.144 1.00 0.00 15 SER A N 19
ATOM 21581 C CA . SER A 1 15 ? -12.275 -11.903 4.059 1.00 0.00 15 SER A CA 19
ATOM 21582 C C . SER A 1 15 ? -11.942 -11.272 5.407 1.00 0.00 15 SER A C 19
ATOM 21583 O O . SER A 1 15 ? -12.797 -11.173 6.287 1.00 0.00 15 SER A O 19
ATOM 21591 N N . ASN A 1 16 ? -10.692 -10.847 5.562 1.00 0.00 16 ASN A N 19
ATOM 21592 C CA . ASN A 1 16 ? -10.244 -10.226 6.804 1.00 0.00 16 ASN A CA 19
ATOM 21593 C C . ASN A 1 16 ? -9.496 -8.927 6.523 1.00 0.00 16 ASN A C 19
ATOM 21594 O O . ASN A 1 16 ? -9.932 -7.849 6.924 1.00 0.00 16 ASN A O 19
ATOM 21605 N N . ASN A 1 17 ? -8.367 -9.038 5.830 1.00 0.00 17 ASN A N 19
ATOM 21606 C CA . ASN A 1 17 ? -7.558 -7.872 5.495 1.00 0.00 17 ASN A CA 19
ATOM 21607 C C . ASN A 1 17 ? -7.691 -7.524 4.015 1.00 0.00 17 ASN A C 19
ATOM 21608 O O . ASN A 1 17 ? -8.288 -8.274 3.242 1.00 0.00 17 ASN A O 19
ATOM 21619 N N . ARG A 1 18 ? -7.130 -6.383 3.629 1.00 0.00 18 ARG A N 19
ATOM 21620 C CA . ARG A 1 18 ? -7.187 -5.935 2.242 1.00 0.00 18 ARG A CA 19
ATOM 21621 C C . ARG A 1 18 ? -5.799 -5.958 1.607 1.00 0.00 18 ARG A C 19
ATOM 21622 O O . ARG A 1 18 ? -4.786 -6.010 2.304 1.00 0.00 18 ARG A O 19
ATOM 21643 N N . LYS A 1 19 ? -5.762 -5.919 0.279 1.00 0.00 19 LYS A N 19
ATOM 21644 C CA . LYS A 1 19 ? -4.500 -5.934 -0.451 1.00 0.00 19 LYS A CA 19
ATOM 21645 C C . LYS A 1 19 ? -4.441 -4.790 -1.458 1.00 0.00 19 LYS A C 19
ATOM 21646 O O . LYS A 1 19 ? -5.414 -4.518 -2.161 1.00 0.00 19 LYS A O 19
ATOM 21665 N N . ALA A 1 20 ? -3.293 -4.123 -1.523 1.00 0.00 20 ALA A N 19
ATOM 21666 C CA . ALA A 1 20 ? -3.106 -3.011 -2.447 1.00 0.00 20 ALA A CA 19
ATOM 21667 C C . ALA A 1 20 ? -1.662 -2.938 -2.933 1.00 0.00 20 ALA A C 19
ATOM 21668 O O . ALA A 1 20 ? -0.741 -3.371 -2.240 1.00 0.00 20 ALA A O 19
ATOM 21675 N N . ARG A 1 21 ? -1.473 -2.387 -4.127 1.00 0.00 21 ARG A N 19
ATOM 21676 C CA . ARG A 1 21 ? -0.141 -2.259 -4.707 1.00 0.00 21 ARG A CA 19
ATOM 21677 C C . ARG A 1 21 ? 0.378 -0.831 -4.567 1.00 0.00 21 ARG A C 19
ATOM 21678 O O . ARG A 1 21 ? -0.350 0.132 -4.810 1.00 0.00 21 ARG A O 19
ATOM 21699 N N . VAL A 1 22 ? 1.640 -0.702 -4.172 1.00 0.00 22 VAL A N 19
ATOM 21700 C CA . VAL A 1 22 ? 2.257 0.608 -3.999 1.00 0.00 22 VAL A CA 19
ATOM 21701 C C . VAL A 1 22 ? 2.609 1.232 -5.346 1.00 0.00 22 VAL A C 19
ATOM 21702 O O . VAL A 1 22 ? 3.222 0.589 -6.199 1.00 0.00 22 VAL A O 19
ATOM 21715 N N . LEU A 1 23 ? 2.217 2.487 -5.530 1.00 0.00 23 LEU A N 19
ATOM 21716 C CA . LEU A 1 23 ? 2.491 3.200 -6.773 1.00 0.00 23 LEU A CA 19
ATOM 21717 C C . LEU A 1 23 ? 3.818 3.946 -6.692 1.00 0.00 23 LEU A C 19
ATOM 21718 O O . LEU A 1 23 ? 4.488 4.155 -7.704 1.00 0.00 23 LEU A O 19
ATOM 21734 N N . TYR A 1 24 ? 4.194 4.344 -5.482 1.00 0.00 24 TYR A N 19
ATOM 21735 C CA . TYR A 1 24 ? 5.442 5.068 -5.268 1.00 0.00 24 TYR A CA 19
ATOM 21736 C C . TYR A 1 24 ? 5.995 4.799 -3.872 1.00 0.00 24 TYR A C 19
ATOM 21737 O O . TYR A 1 24 ? 5.240 4.654 -2.910 1.00 0.00 24 TYR A O 19
ATOM 21755 N N . ASP A 1 25 ? 7.318 4.735 -3.769 1.00 0.00 25 ASP A N 19
ATOM 21756 C CA . ASP A 1 25 ? 7.975 4.486 -2.491 1.00 0.00 25 ASP A CA 19
ATOM 21757 C C . ASP A 1 25 ? 7.658 5.594 -1.492 1.00 0.00 25 ASP A C 19
ATOM 21758 O O . ASP A 1 25 ? 7.832 6.777 -1.786 1.00 0.00 25 ASP A O 19
ATOM 21767 N N . TYR A 1 26 ? 7.191 5.204 -0.311 1.00 0.00 26 TYR A N 19
ATOM 21768 C CA . TYR A 1 26 ? 6.847 6.164 0.730 1.00 0.00 26 TYR A CA 19
ATOM 21769 C C . TYR A 1 26 ? 7.856 6.114 1.873 1.00 0.00 26 TYR A C 19
ATOM 21770 O O . TYR A 1 26 ? 8.269 5.037 2.305 1.00 0.00 26 TYR A O 19
ATOM 21788 N N . ASP A 1 27 ? 8.249 7.286 2.358 1.00 0.00 27 ASP A N 19
ATOM 21789 C CA . ASP A 1 27 ? 9.209 7.378 3.453 1.00 0.00 27 ASP A CA 19
ATOM 21790 C C . ASP A 1 27 ? 8.502 7.679 4.771 1.00 0.00 27 ASP A C 19
ATOM 21791 O O . ASP A 1 27 ? 8.027 8.792 4.992 1.00 0.00 27 ASP A O 19
ATOM 21800 N N . ALA A 1 28 ? 8.437 6.678 5.643 1.00 0.00 28 ALA A N 19
ATOM 21801 C CA . ALA A 1 28 ? 7.790 6.835 6.939 1.00 0.00 28 ALA A CA 19
ATOM 21802 C C . ALA A 1 28 ? 8.524 7.858 7.799 1.00 0.00 28 ALA A C 19
ATOM 21803 O O . ALA A 1 28 ? 9.746 7.805 7.937 1.00 0.00 28 ALA A O 19
ATOM 21810 N N . ALA A 1 29 ? 7.771 8.790 8.375 1.00 0.00 29 ALA A N 19
ATOM 21811 C CA . ALA A 1 29 ? 8.351 9.825 9.222 1.00 0.00 29 ALA A CA 19
ATOM 21812 C C . ALA A 1 29 ? 8.758 9.259 10.579 1.00 0.00 29 ALA A C 19
ATOM 21813 O O . ALA A 1 29 ? 9.734 9.705 11.180 1.00 0.00 29 ALA A O 19
ATOM 21820 N N . ASN A 1 30 ? 8.001 8.276 11.056 1.00 0.00 30 ASN A N 19
ATOM 21821 C CA . ASN A 1 30 ? 8.282 7.651 12.343 1.00 0.00 30 ASN A CA 19
ATOM 21822 C C . ASN A 1 30 ? 7.610 6.285 12.442 1.00 0.00 30 ASN A C 19
ATOM 21823 O O . ASN A 1 30 ? 6.940 5.842 11.510 1.00 0.00 30 ASN A O 19
ATOM 21834 N N . SER A 1 31 ? 7.795 5.622 13.580 1.00 0.00 31 SER A N 19
ATOM 21835 C CA . SER A 1 31 ? 7.210 4.305 13.801 1.00 0.00 31 SER A CA 19
ATOM 21836 C C . SER A 1 31 ? 5.745 4.283 13.374 1.00 0.00 31 SER A C 19
ATOM 21837 O O . SER A 1 31 ? 5.327 3.433 12.587 1.00 0.00 31 SER A O 19
ATOM 21845 N N . THR A 1 32 ? 4.968 5.225 13.900 1.00 0.00 32 THR A N 19
ATOM 21846 C CA . THR A 1 32 ? 3.549 5.314 13.577 1.00 0.00 32 THR A CA 19
ATOM 21847 C C . THR A 1 32 ? 3.310 5.087 12.088 1.00 0.00 32 THR A C 19
ATOM 21848 O O . THR A 1 32 ? 2.247 4.614 11.687 1.00 0.00 32 THR A O 19
ATOM 21859 N N . GLU A 1 33 ? 4.305 5.428 11.275 1.00 0.00 33 GLU A N 19
ATOM 21860 C CA . GLU A 1 33 ? 4.200 5.261 9.830 1.00 0.00 33 GLU A CA 19
ATOM 21861 C C . GLU A 1 33 ? 5.151 4.173 9.338 1.00 0.00 33 GLU A C 19
ATOM 21862 O O . GLU A 1 33 ? 6.195 3.925 9.943 1.00 0.00 33 GLU A O 19
ATOM 21874 N N . LEU A 1 34 ? 4.782 3.527 8.237 1.00 0.00 34 LEU A N 19
ATOM 21875 C CA . LEU A 1 34 ? 5.601 2.465 7.663 1.00 0.00 34 LEU A CA 19
ATOM 21876 C C . LEU A 1 34 ? 6.126 2.866 6.288 1.00 0.00 34 LEU A C 19
ATOM 21877 O O . LEU A 1 34 ? 5.481 3.623 5.563 1.00 0.00 34 LEU A O 19
ATOM 21893 N N . SER A 1 35 ? 7.300 2.351 5.935 1.00 0.00 35 SER A N 19
ATOM 21894 C CA . SER A 1 35 ? 7.913 2.656 4.648 1.00 0.00 35 SER A CA 19
ATOM 21895 C C . SER A 1 35 ? 7.353 1.753 3.552 1.00 0.00 35 SER A C 19
ATOM 21896 O O . SER A 1 35 ? 7.145 0.557 3.763 1.00 0.00 35 SER A O 19
ATOM 21904 N N . LEU A 1 36 ? 7.112 2.334 2.382 1.00 0.00 36 LEU A N 19
ATOM 21905 C CA . LEU A 1 36 ? 6.576 1.583 1.252 1.00 0.00 36 LEU A CA 19
ATOM 21906 C C . LEU A 1 36 ? 7.526 1.642 0.060 1.00 0.00 36 LEU A C 19
ATOM 21907 O O . LEU A 1 36 ? 8.303 2.588 -0.083 1.00 0.00 36 LEU A O 19
ATOM 21923 N N . LEU A 1 37 ? 7.458 0.627 -0.794 1.00 0.00 37 LEU A N 19
ATOM 21924 C CA . LEU A 1 37 ? 8.311 0.564 -1.976 1.00 0.00 37 LEU A CA 19
ATOM 21925 C C . LEU A 1 37 ? 7.475 0.568 -3.252 1.00 0.00 37 LEU A C 19
ATOM 21926 O O . LEU A 1 37 ? 6.344 0.083 -3.267 1.00 0.00 37 LEU A O 19
ATOM 21942 N N . ALA A 1 38 ? 8.040 1.119 -4.322 1.00 0.00 38 ALA A N 19
ATOM 21943 C CA . ALA A 1 38 ? 7.348 1.182 -5.603 1.00 0.00 38 ALA A CA 19
ATOM 21944 C C . ALA A 1 38 ? 7.206 -0.205 -6.220 1.00 0.00 38 ALA A C 19
ATOM 21945 O O . ALA A 1 38 ? 8.185 -0.941 -6.348 1.00 0.00 38 ALA A O 19
ATOM 21952 N N . ASP A 1 39 ? 5.983 -0.556 -6.600 1.00 0.00 39 ASP A N 19
ATOM 21953 C CA . ASP A 1 39 ? 5.713 -1.856 -7.204 1.00 0.00 39 ASP A CA 19
ATOM 21954 C C . ASP A 1 39 ? 5.734 -2.959 -6.151 1.00 0.00 39 ASP A C 19
ATOM 21955 O O . ASP A 1 39 ? 6.302 -4.029 -6.371 1.00 0.00 39 ASP A O 19
ATOM 21964 N N . GLU A 1 40 ? 5.113 -2.691 -5.007 1.00 0.00 40 GLU A N 19
ATOM 21965 C CA . GLU A 1 40 ? 5.063 -3.661 -3.919 1.00 0.00 40 GLU A CA 19
ATOM 21966 C C . GLU A 1 40 ? 3.674 -3.701 -3.289 1.00 0.00 40 GLU A C 19
ATOM 21967 O O . GLU A 1 40 ? 3.102 -2.663 -2.953 1.00 0.00 40 GLU A O 19
ATOM 21979 N N . VAL A 1 41 ? 3.136 -4.906 -3.132 1.00 0.00 41 VAL A N 19
ATOM 21980 C CA . VAL A 1 41 ? 1.815 -5.082 -2.541 1.00 0.00 41 VAL A CA 19
ATOM 21981 C C . VAL A 1 41 ? 1.916 -5.606 -1.113 1.00 0.00 41 VAL A C 19
ATOM 21982 O O . VAL A 1 41 ? 2.644 -6.561 -0.842 1.00 0.00 41 VAL A O 19
ATOM 21995 N N . ILE A 1 42 ? 1.181 -4.975 -0.204 1.00 0.00 42 ILE A N 19
ATOM 21996 C CA . ILE A 1 42 ? 1.187 -5.378 1.197 1.00 0.00 42 ILE A CA 19
ATOM 21997 C C . ILE A 1 42 ? -0.233 -5.503 1.739 1.00 0.00 42 ILE A C 19
ATOM 21998 O O . ILE A 1 42 ? -1.204 -5.209 1.041 1.00 0.00 42 ILE A O 19
ATOM 22014 N N . THR A 1 43 ? -0.347 -5.939 2.989 1.00 0.00 43 THR A N 19
ATOM 22015 C CA . THR A 1 43 ? -1.647 -6.103 3.626 1.00 0.00 43 THR A CA 19
ATOM 22016 C C . THR A 1 43 ? -2.096 -4.811 4.300 1.00 0.00 43 THR A C 19
ATOM 22017 O O . THR A 1 43 ? -1.433 -4.310 5.208 1.00 0.00 43 THR A O 19
ATOM 22028 N N . VAL A 1 44 ? -3.226 -4.275 3.849 1.00 0.00 44 VAL A N 19
ATOM 22029 C CA . VAL A 1 44 ? -3.764 -3.041 4.410 1.00 0.00 44 VAL A CA 19
ATOM 22030 C C . VAL A 1 44 ? -5.125 -3.279 5.055 1.00 0.00 44 VAL A C 19
ATOM 22031 O O . VAL A 1 44 ? -5.858 -4.189 4.667 1.00 0.00 44 VAL A O 19
ATOM 22044 N N . PHE A 1 45 ? -5.457 -2.454 6.043 1.00 0.00 45 PHE A N 19
ATOM 22045 C CA . PHE A 1 45 ? -6.730 -2.575 6.744 1.00 0.00 45 PHE A CA 19
ATOM 22046 C C . PHE A 1 45 ? -7.033 -1.310 7.542 1.00 0.00 45 PHE A C 19
ATOM 22047 O O . PHE A 1 45 ? -6.135 -0.696 8.118 1.00 0.00 45 PHE A O 19
ATOM 22064 N N . SER A 1 46 ? -8.305 -0.926 7.570 1.00 0.00 46 SER A N 19
ATOM 22065 C CA . SER A 1 46 ? -8.727 0.268 8.293 1.00 0.00 46 SER A CA 19
ATOM 22066 C C . SER A 1 46 ? -8.892 -0.027 9.781 1.00 0.00 46 SER A C 19
ATOM 22067 O O . SER A 1 46 ? -9.059 -1.179 10.182 1.00 0.00 46 SER A O 19
ATOM 22075 N N . VAL A 1 47 ? -8.843 1.022 10.595 1.00 0.00 47 VAL A N 19
ATOM 22076 C CA . VAL A 1 47 ? -8.987 0.877 12.039 1.00 0.00 47 VAL A CA 19
ATOM 22077 C C . VAL A 1 47 ? -9.794 2.028 12.629 1.00 0.00 47 VAL A C 19
ATOM 22078 O O . VAL A 1 47 ? -9.520 3.197 12.356 1.00 0.00 47 VAL A O 19
ATOM 22091 N N . VAL A 1 48 ? -10.791 1.690 13.441 1.00 0.00 48 VAL A N 19
ATOM 22092 C CA . VAL A 1 48 ? -11.637 2.695 14.072 1.00 0.00 48 VAL A CA 19
ATOM 22093 C C . VAL A 1 48 ? -10.846 3.960 14.387 1.00 0.00 48 VAL A C 19
ATOM 22094 O O . VAL A 1 48 ? -9.796 3.905 15.026 1.00 0.00 48 VAL A O 19
ATOM 22107 N N . GLY A 1 49 ? -11.359 5.100 13.935 1.00 0.00 49 GLY A N 19
ATOM 22108 C CA . GLY A 1 49 ? -10.688 6.364 14.179 1.00 0.00 49 GLY A CA 19
ATOM 22109 C C . GLY A 1 49 ? -9.661 6.690 13.113 1.00 0.00 49 GLY A C 19
ATOM 22110 O O . GLY A 1 49 ? -9.545 7.838 12.685 1.00 0.00 49 GLY A O 19
ATOM 22114 N N . MET A 1 50 ? -8.913 5.678 12.684 1.00 0.00 50 MET A N 19
ATOM 22115 C CA . MET A 1 50 ? -7.890 5.864 11.662 1.00 0.00 50 MET A CA 19
ATOM 22116 C C . MET A 1 50 ? -8.410 6.738 10.525 1.00 0.00 50 MET A C 19
ATOM 22117 O O . MET A 1 50 ? -9.485 6.488 9.979 1.00 0.00 50 MET A O 19
ATOM 22131 N N . ASP A 1 51 ? -7.641 7.763 10.173 1.00 0.00 51 ASP A N 19
ATOM 22132 C CA . ASP A 1 51 ? -8.024 8.673 9.101 1.00 0.00 51 ASP A CA 19
ATOM 22133 C C . ASP A 1 51 ? -8.421 7.900 7.847 1.00 0.00 51 ASP A C 19
ATOM 22134 O O . ASP A 1 51 ? -8.202 6.692 7.756 1.00 0.00 51 ASP A O 19
ATOM 22143 N N . SER A 1 52 ? -9.006 8.604 6.883 1.00 0.00 52 SER A N 19
ATOM 22144 C CA . SER A 1 52 ? -9.438 7.983 5.637 1.00 0.00 52 SER A CA 19
ATOM 22145 C C . SER A 1 52 ? -8.303 7.966 4.617 1.00 0.00 52 SER A C 19
ATOM 22146 O O . SER A 1 52 ? -8.286 7.140 3.704 1.00 0.00 52 SER A O 19
ATOM 22154 N N . ASP A 1 53 ? -7.358 8.885 4.778 1.00 0.00 53 ASP A N 19
ATOM 22155 C CA . ASP A 1 53 ? -6.218 8.977 3.873 1.00 0.00 53 ASP A CA 19
ATOM 22156 C C . ASP A 1 53 ? -5.043 8.156 4.393 1.00 0.00 53 ASP A C 19
ATOM 22157 O O . ASP A 1 53 ? -3.902 8.356 3.978 1.00 0.00 53 ASP A O 19
ATOM 22166 N N . TRP A 1 54 ? -5.331 7.232 5.303 1.00 0.00 54 TRP A N 19
ATOM 22167 C CA . TRP A 1 54 ? -4.297 6.381 5.881 1.00 0.00 54 TRP A CA 19
ATOM 22168 C C . TRP A 1 54 ? -4.878 5.042 6.321 1.00 0.00 54 TRP A C 19
ATOM 22169 O O . TRP A 1 54 ? -5.919 4.991 6.977 1.00 0.00 54 TRP A O 19
ATOM 22190 N N . LEU A 1 55 ? -4.199 3.959 5.958 1.00 0.00 55 LEU A N 19
ATOM 22191 C CA . LEU A 1 55 ? -4.649 2.618 6.316 1.00 0.00 55 LEU A CA 19
ATOM 22192 C C . LEU A 1 55 ? -3.612 1.910 7.183 1.00 0.00 55 LEU A C 19
ATOM 22193 O O . LEU A 1 55 ? -2.520 2.430 7.410 1.00 0.00 55 LEU A O 19
ATOM 22209 N N . MET A 1 56 ? -3.961 0.721 7.661 1.00 0.00 56 MET A N 19
ATOM 22210 C CA . MET A 1 56 ? -3.059 -0.061 8.499 1.00 0.00 56 MET A CA 19
ATOM 22211 C C . MET A 1 56 ? -2.240 -1.033 7.657 1.00 0.00 56 MET A C 19
ATOM 22212 O O . MET A 1 56 ? -2.733 -2.084 7.250 1.00 0.00 56 MET A O 19
ATOM 22226 N N . GLY A 1 57 ? -0.986 -0.676 7.400 1.00 0.00 57 GLY A N 19
ATOM 22227 C CA . GLY A 1 57 ? -0.119 -1.528 6.607 1.00 0.00 57 GLY A CA 19
ATOM 22228 C C . GLY A 1 57 ? 0.693 -2.483 7.460 1.00 0.00 57 GLY A C 19
ATOM 22229 O O . GLY A 1 57 ? 1.105 -2.138 8.566 1.00 0.00 57 GLY A O 19
ATOM 22233 N N . GLU A 1 58 ? 0.920 -3.687 6.944 1.00 0.00 58 GLU A N 19
ATOM 22234 C CA . GLU A 1 58 ? 1.686 -4.695 7.668 1.00 0.00 58 GLU A CA 19
ATOM 22235 C C . GLU A 1 58 ? 2.723 -5.347 6.759 1.00 0.00 58 GLU A C 19
ATOM 22236 O O . GLU A 1 58 ? 2.379 -6.085 5.836 1.00 0.00 58 GLU A O 19
ATOM 22248 N N . ARG A 1 59 ? 3.995 -5.068 7.026 1.00 0.00 59 ARG A N 19
ATOM 22249 C CA . ARG A 1 59 ? 5.083 -5.625 6.232 1.00 0.00 59 ARG A CA 19
ATOM 22250 C C . ARG A 1 59 ? 5.880 -6.644 7.041 1.00 0.00 59 ARG A C 19
ATOM 22251 O O . ARG A 1 59 ? 6.660 -6.282 7.920 1.00 0.00 59 ARG A O 19
ATOM 22272 N N . GLY A 1 60 ? 5.677 -7.923 6.737 1.00 0.00 60 GLY A N 19
ATOM 22273 C CA . GLY A 1 60 ? 6.382 -8.975 7.444 1.00 0.00 60 GLY A CA 19
ATOM 22274 C C . GLY A 1 60 ? 6.206 -8.882 8.947 1.00 0.00 60 GLY A C 19
ATOM 22275 O O . GLY A 1 60 ? 5.205 -9.347 9.491 1.00 0.00 60 GLY A O 19
ATOM 22279 N N . ASN A 1 61 ? 7.181 -8.281 9.620 1.00 0.00 61 ASN A N 19
ATOM 22280 C CA . ASN A 1 61 ? 7.130 -8.132 11.070 1.00 0.00 61 ASN A CA 19
ATOM 22281 C C . ASN A 1 61 ? 7.097 -6.658 11.464 1.00 0.00 61 ASN A C 19
ATOM 22282 O O . ASN A 1 61 ? 7.811 -6.232 12.371 1.00 0.00 61 ASN A O 19
ATOM 22293 N N . GLN A 1 62 ? 6.263 -5.885 10.775 1.00 0.00 62 GLN A N 19
ATOM 22294 C CA . GLN A 1 62 ? 6.138 -4.460 11.053 1.00 0.00 62 GLN A CA 19
ATOM 22295 C C . GLN A 1 62 ? 4.690 -4.003 10.913 1.00 0.00 62 GLN A C 19
ATOM 22296 O O . GLN A 1 62 ? 3.872 -4.679 10.289 1.00 0.00 62 GLN A O 19
ATOM 22310 N N . LYS A 1 63 ? 4.378 -2.851 11.498 1.00 0.00 63 LYS A N 19
ATOM 22311 C CA . LYS A 1 63 ? 3.029 -2.302 11.438 1.00 0.00 63 LYS A CA 19
ATOM 22312 C C . LYS A 1 63 ? 3.054 -0.781 11.551 1.00 0.00 63 LYS A C 19
ATOM 22313 O O . LYS A 1 63 ? 3.849 -0.219 12.304 1.00 0.00 63 LYS A O 19
ATOM 22332 N N . GLY A 1 64 ? 2.179 -0.121 10.799 1.00 0.00 64 GLY A N 19
ATOM 22333 C CA . GLY A 1 64 ? 2.117 1.328 10.831 1.00 0.00 64 GLY A CA 19
ATOM 22334 C C . GLY A 1 64 ? 1.048 1.884 9.911 1.00 0.00 64 GLY A C 19
ATOM 22335 O O . GLY A 1 64 ? 0.207 1.141 9.404 1.00 0.00 64 GLY A O 19
ATOM 22339 N N . LYS A 1 65 ? 1.078 3.194 9.695 1.00 0.00 65 LYS A N 19
ATOM 22340 C CA . LYS A 1 65 ? 0.105 3.850 8.831 1.00 0.00 65 LYS A CA 19
ATOM 22341 C C . LYS A 1 65 ? 0.638 3.975 7.407 1.00 0.00 65 LYS A C 19
ATOM 22342 O O . LYS A 1 65 ? 1.827 4.216 7.198 1.00 0.00 65 LYS A O 19
ATOM 22361 N N . VAL A 1 66 ? -0.249 3.810 6.431 1.00 0.00 66 VAL A N 19
ATOM 22362 C CA . VAL A 1 66 ? 0.133 3.906 5.027 1.00 0.00 66 VAL A CA 19
ATOM 22363 C C . VAL A 1 66 ? -0.801 4.842 4.267 1.00 0.00 66 VAL A C 19
ATOM 22364 O O . VAL A 1 66 ? -2.025 4.754 4.367 1.00 0.00 66 VAL A O 19
ATOM 22377 N N . PRO A 1 67 ? -0.211 5.762 3.488 1.00 0.00 67 PRO A N 19
ATOM 22378 C CA . PRO A 1 67 ? -0.971 6.732 2.695 1.00 0.00 67 PRO A CA 19
ATOM 22379 C C . PRO A 1 67 ? -1.710 6.078 1.532 1.00 0.00 67 PRO A C 19
ATOM 22380 O O . PRO A 1 67 ? -1.091 5.505 0.635 1.00 0.00 67 PRO A O 19
ATOM 22391 N N . ILE A 1 68 ? -3.035 6.168 1.553 1.00 0.00 68 ILE A N 19
ATOM 22392 C CA . ILE A 1 68 ? -3.857 5.587 0.500 1.00 0.00 68 ILE A CA 19
ATOM 22393 C C . ILE A 1 68 ? -3.514 6.187 -0.860 1.00 0.00 68 ILE A C 19
ATOM 22394 O O . ILE A 1 68 ? -3.633 5.525 -1.891 1.00 0.00 68 ILE A O 19
ATOM 22410 N N . THR A 1 69 ? -3.086 7.445 -0.854 1.00 0.00 69 THR A N 19
ATOM 22411 C CA . THR A 1 69 ? -2.724 8.135 -2.085 1.00 0.00 69 THR A CA 19
ATOM 22412 C C . THR A 1 69 ? -1.586 7.419 -2.803 1.00 0.00 69 THR A C 19
ATOM 22413 O O . THR A 1 69 ? -1.362 7.628 -3.996 1.00 0.00 69 THR A O 19
ATOM 22424 N N . TYR A 1 70 ? -0.870 6.574 -2.070 1.00 0.00 70 TYR A N 19
ATOM 22425 C CA . TYR A 1 70 ? 0.247 5.828 -2.637 1.00 0.00 70 TYR A CA 19
ATOM 22426 C C . TYR A 1 70 ? -0.146 4.378 -2.905 1.00 0.00 70 TYR A C 19
ATOM 22427 O O . TYR A 1 70 ? 0.579 3.639 -3.572 1.00 0.00 70 TYR A O 19
ATOM 22445 N N . LEU A 1 71 ? -1.299 3.979 -2.381 1.00 0.00 71 LEU A N 19
ATOM 22446 C CA . LEU A 1 71 ? -1.792 2.618 -2.564 1.00 0.00 71 LEU A CA 19
ATOM 22447 C C . LEU A 1 71 ? -2.972 2.591 -3.529 1.00 0.00 71 LEU A C 19
ATOM 22448 O O . LEU A 1 71 ? -3.800 3.501 -3.538 1.00 0.00 71 LEU A O 19
ATOM 22464 N N . GLU A 1 72 ? -3.043 1.539 -4.340 1.00 0.00 72 GLU A N 19
ATOM 22465 C CA . GLU A 1 72 ? -4.124 1.394 -5.308 1.00 0.00 72 GLU A CA 19
ATOM 22466 C C . GLU A 1 72 ? -4.891 0.095 -5.077 1.00 0.00 72 GLU A C 19
ATOM 22467 O O . GLU A 1 72 ? -4.600 -0.930 -5.696 1.00 0.00 72 GLU A O 19
ATOM 22479 N N . LEU A 1 73 ? -5.870 0.145 -4.181 1.00 0.00 73 LEU A N 19
ATOM 22480 C CA . LEU A 1 73 ? -6.679 -1.027 -3.866 1.00 0.00 73 LEU A CA 19
ATOM 22481 C C . LEU A 1 73 ? -7.088 -1.765 -5.137 1.00 0.00 73 LEU A C 19
ATOM 22482 O O . LEU A 1 73 ? -7.934 -1.292 -5.898 1.00 0.00 73 LEU A O 19
ATOM 22498 N N . LEU A 1 74 ? -6.483 -2.926 -5.361 1.00 0.00 74 LEU A N 19
ATOM 22499 C CA . LEU A 1 74 ? -6.785 -3.731 -6.540 1.00 0.00 74 LEU A CA 19
ATOM 22500 C C . LEU A 1 74 ? -8.158 -4.384 -6.416 1.00 0.00 74 LEU A C 19
ATOM 22501 O O . LEU A 1 74 ? -8.304 -5.432 -5.789 1.00 0.00 74 LEU A O 19
ATOM 22517 N N . ASN A 1 75 ? -9.162 -3.757 -7.021 1.00 0.00 75 ASN A N 19
ATOM 22518 C CA . ASN A 1 75 ? -10.524 -4.278 -6.980 1.00 0.00 75 ASN A CA 19
ATOM 22519 C C . ASN A 1 75 ? -10.771 -5.247 -8.133 1.00 0.00 75 ASN A C 19
ATOM 22520 O O . ASN A 1 75 ? -11.258 -4.854 -9.193 1.00 0.00 75 ASN A O 19
ATOM 22531 N N . SER A 1 76 ? -10.431 -6.514 -7.918 1.00 0.00 76 SER A N 19
ATOM 22532 C CA . SER A 1 76 ? -10.612 -7.538 -8.940 1.00 0.00 76 SER A CA 19
ATOM 22533 C C . SER A 1 76 ? -12.023 -7.483 -9.519 1.00 0.00 76 SER A C 19
ATOM 22534 O O . SER A 1 76 ? -12.209 -7.531 -10.734 1.00 0.00 76 SER A O 19
ATOM 22542 N N . GLY A 1 77 ? -13.014 -7.384 -8.638 1.00 0.00 77 GLY A N 19
ATOM 22543 C CA . GLY A 1 77 ? -14.395 -7.324 -9.080 1.00 0.00 77 GLY A CA 19
ATOM 22544 C C . GLY A 1 77 ? -15.365 -7.798 -8.015 1.00 0.00 77 GLY A C 19
ATOM 22545 O O . GLY A 1 77 ? -15.071 -8.706 -7.237 1.00 0.00 77 GLY A O 19
ATOM 22549 N N . PRO A 1 78 ? -16.551 -7.173 -7.970 1.00 0.00 78 PRO A N 19
ATOM 22550 C CA . PRO A 1 78 ? -17.591 -7.519 -6.996 1.00 0.00 78 PRO A CA 19
ATOM 22551 C C . PRO A 1 78 ? -18.210 -8.885 -7.269 1.00 0.00 78 PRO A C 19
ATOM 22552 O O . PRO A 1 78 ? -18.192 -9.370 -8.400 1.00 0.00 78 PRO A O 19
ATOM 22563 N N . SER A 1 79 ? -18.758 -9.500 -6.226 1.00 0.00 79 SER A N 19
ATOM 22564 C CA . SER A 1 79 ? -19.380 -10.813 -6.353 1.00 0.00 79 SER A CA 19
ATOM 22565 C C . SER A 1 79 ? -20.678 -10.724 -7.151 1.00 0.00 79 SER A C 19
ATOM 22566 O O . SER A 1 79 ? -21.541 -9.896 -6.863 1.00 0.00 79 SER A O 19
ATOM 22574 N N . SER A 1 80 ? -20.806 -11.584 -8.157 1.00 0.00 80 SER A N 19
ATOM 22575 C CA . SER A 1 80 ? -21.996 -11.601 -9.001 1.00 0.00 80 SER A CA 19
ATOM 22576 C C . SER A 1 80 ? -22.107 -10.312 -9.809 1.00 0.00 80 SER A C 19
ATOM 22577 O O . SER A 1 80 ? -23.191 -9.748 -9.954 1.00 0.00 80 SER A O 19
ATOM 22585 N N . GLY A 1 81 ? -20.976 -9.851 -10.334 1.00 0.00 81 GLY A N 19
ATOM 22586 C CA . GLY A 1 81 ? -20.967 -8.631 -11.122 1.00 0.00 81 GLY A CA 19
ATOM 22587 C C . GLY A 1 81 ? -19.658 -8.428 -11.860 1.00 0.00 81 GLY A C 19
ATOM 22588 O O . GLY A 1 81 ? -19.652 -8.092 -13.044 1.00 0.00 81 GLY A O 19
ATOM 22592 N N . GLY A 1 1 ? 19.585 -7.987 9.553 1.00 0.00 1 GLY A N 20
ATOM 22593 C CA . GLY A 1 1 ? 19.075 -7.770 8.212 1.00 0.00 1 GLY A CA 20
ATOM 22594 C C . GLY A 1 1 ? 18.269 -8.947 7.700 1.00 0.00 1 GLY A C 20
ATOM 22595 O O . GLY A 1 1 ? 17.069 -8.826 7.454 1.00 0.00 1 GLY A O 20
ATOM 22599 N N . SER A 1 2 ? 18.929 -10.089 7.538 1.00 0.00 2 SER A N 20
ATOM 22600 C CA . SER A 1 2 ? 18.267 -11.292 7.047 1.00 0.00 2 SER A CA 20
ATOM 22601 C C . SER A 1 2 ? 19.039 -12.543 7.457 1.00 0.00 2 SER A C 20
ATOM 22602 O O . SER A 1 2 ? 20.239 -12.485 7.726 1.00 0.00 2 SER A O 20
ATOM 22610 N N . SER A 1 3 ? 18.341 -13.673 7.503 1.00 0.00 3 SER A N 20
ATOM 22611 C CA . SER A 1 3 ? 18.958 -14.938 7.884 1.00 0.00 3 SER A CA 20
ATOM 22612 C C . SER A 1 3 ? 18.027 -16.109 7.584 1.00 0.00 3 SER A C 20
ATOM 22613 O O . SER A 1 3 ? 16.903 -16.165 8.081 1.00 0.00 3 SER A O 20
ATOM 22621 N N . GLY A 1 4 ? 18.504 -17.042 6.767 1.00 0.00 4 GLY A N 20
ATOM 22622 C CA . GLY A 1 4 ? 17.703 -18.200 6.414 1.00 0.00 4 GLY A CA 20
ATOM 22623 C C . GLY A 1 4 ? 16.834 -18.675 7.561 1.00 0.00 4 GLY A C 20
ATOM 22624 O O . GLY A 1 4 ? 17.172 -18.475 8.728 1.00 0.00 4 GLY A O 20
ATOM 22628 N N . SER A 1 5 ? 15.711 -19.305 7.230 1.00 0.00 5 SER A N 20
ATOM 22629 C CA . SER A 1 5 ? 14.789 -19.805 8.242 1.00 0.00 5 SER A CA 20
ATOM 22630 C C . SER A 1 5 ? 13.667 -20.616 7.601 1.00 0.00 5 SER A C 20
ATOM 22631 O O . SER A 1 5 ? 13.320 -20.406 6.439 1.00 0.00 5 SER A O 20
ATOM 22639 N N . SER A 1 6 ? 13.104 -21.545 8.368 1.00 0.00 6 SER A N 20
ATOM 22640 C CA . SER A 1 6 ? 12.024 -22.391 7.875 1.00 0.00 6 SER A CA 20
ATOM 22641 C C . SER A 1 6 ? 10.720 -21.605 7.774 1.00 0.00 6 SER A C 20
ATOM 22642 O O . SER A 1 6 ? 10.433 -20.747 8.607 1.00 0.00 6 SER A O 20
ATOM 22650 N N . GLY A 1 7 ? 9.933 -21.905 6.745 1.00 0.00 7 GLY A N 20
ATOM 22651 C CA . GLY A 1 7 ? 8.670 -21.218 6.552 1.00 0.00 7 GLY A CA 20
ATOM 22652 C C . GLY A 1 7 ? 7.986 -21.615 5.259 1.00 0.00 7 GLY A C 20
ATOM 22653 O O . GLY A 1 7 ? 8.578 -21.529 4.182 1.00 0.00 7 GLY A O 20
ATOM 22657 N N . LEU A 1 8 ? 6.735 -22.051 5.362 1.00 0.00 8 LEU A N 20
ATOM 22658 C CA . LEU A 1 8 ? 5.970 -22.464 4.191 1.00 0.00 8 LEU A CA 20
ATOM 22659 C C . LEU A 1 8 ? 4.576 -21.843 4.205 1.00 0.00 8 LEU A C 20
ATOM 22660 O O . LEU A 1 8 ? 3.884 -21.872 5.221 1.00 0.00 8 LEU A O 20
ATOM 22676 N N . ASN A 1 9 ? 4.172 -21.285 3.068 1.00 0.00 9 ASN A N 20
ATOM 22677 C CA . ASN A 1 9 ? 2.860 -20.659 2.949 1.00 0.00 9 ASN A CA 20
ATOM 22678 C C . ASN A 1 9 ? 1.761 -21.712 2.852 1.00 0.00 9 ASN A C 20
ATOM 22679 O O . ASN A 1 9 ? 1.394 -22.142 1.758 1.00 0.00 9 ASN A O 20
ATOM 22690 N N . ASP A 1 10 ? 1.240 -22.123 4.003 1.00 0.00 10 ASP A N 20
ATOM 22691 C CA . ASP A 1 10 ? 0.182 -23.125 4.048 1.00 0.00 10 ASP A CA 20
ATOM 22692 C C . ASP A 1 10 ? -0.544 -23.089 5.390 1.00 0.00 10 ASP A C 20
ATOM 22693 O O . ASP A 1 10 ? 0.039 -23.394 6.431 1.00 0.00 10 ASP A O 20
ATOM 22702 N N . LEU A 1 11 ? -1.817 -22.713 5.358 1.00 0.00 11 LEU A N 20
ATOM 22703 C CA . LEU A 1 11 ? -2.623 -22.635 6.572 1.00 0.00 11 LEU A CA 20
ATOM 22704 C C . LEU A 1 11 ? -1.770 -22.217 7.765 1.00 0.00 11 LEU A C 20
ATOM 22705 O O . LEU A 1 11 ? -1.873 -22.793 8.849 1.00 0.00 11 LEU A O 20
ATOM 22721 N N . LYS A 1 12 ? -0.929 -21.209 7.561 1.00 0.00 12 LYS A N 20
ATOM 22722 C CA . LYS A 1 12 ? -0.060 -20.710 8.620 1.00 0.00 12 LYS A CA 20
ATOM 22723 C C . LYS A 1 12 ? -0.786 -19.680 9.479 1.00 0.00 12 LYS A C 20
ATOM 22724 O O . LYS A 1 12 ? -0.880 -19.830 10.696 1.00 0.00 12 LYS A O 20
ATOM 22743 N N . GLU A 1 13 ? -1.299 -18.635 8.836 1.00 0.00 13 GLU A N 20
ATOM 22744 C CA . GLU A 1 13 ? -2.017 -17.581 9.543 1.00 0.00 13 GLU A CA 20
ATOM 22745 C C . GLU A 1 13 ? -3.509 -17.634 9.227 1.00 0.00 13 GLU A C 20
ATOM 22746 O O . GLU A 1 13 ? -3.920 -18.195 8.212 1.00 0.00 13 GLU A O 20
ATOM 22758 N N . SER A 1 14 ? -4.315 -17.046 10.106 1.00 0.00 14 SER A N 20
ATOM 22759 C CA . SER A 1 14 ? -5.762 -17.030 9.925 1.00 0.00 14 SER A CA 20
ATOM 22760 C C . SER A 1 14 ? -6.302 -15.605 10.001 1.00 0.00 14 SER A C 20
ATOM 22761 O O . SER A 1 14 ? -6.936 -15.221 10.983 1.00 0.00 14 SER A O 20
ATOM 22769 N N . SER A 1 15 ? -6.046 -14.825 8.955 1.00 0.00 15 SER A N 20
ATOM 22770 C CA . SER A 1 15 ? -6.503 -13.441 8.903 1.00 0.00 15 SER A CA 20
ATOM 22771 C C . SER A 1 15 ? -7.046 -13.100 7.519 1.00 0.00 15 SER A C 20
ATOM 22772 O O . SER A 1 15 ? -6.673 -13.720 6.524 1.00 0.00 15 SER A O 20
ATOM 22780 N N . ASN A 1 16 ? -7.930 -12.109 7.465 1.00 0.00 16 ASN A N 20
ATOM 22781 C CA . ASN A 1 16 ? -8.526 -11.684 6.203 1.00 0.00 16 ASN A CA 20
ATOM 22782 C C . ASN A 1 16 ? -8.508 -10.164 6.078 1.00 0.00 16 ASN A C 20
ATOM 22783 O O . ASN A 1 16 ? -9.412 -9.481 6.557 1.00 0.00 16 ASN A O 20
ATOM 22794 N N . ASN A 1 17 ? -7.472 -9.641 5.430 1.00 0.00 17 ASN A N 20
ATOM 22795 C CA . ASN A 1 17 ? -7.336 -8.201 5.242 1.00 0.00 17 ASN A CA 20
ATOM 22796 C C . ASN A 1 17 ? -7.354 -7.842 3.759 1.00 0.00 17 ASN A C 20
ATOM 22797 O O . ASN A 1 17 ? -7.426 -8.720 2.899 1.00 0.00 17 ASN A O 20
ATOM 22808 N N . ARG A 1 18 ? -7.288 -6.547 3.468 1.00 0.00 18 ARG A N 20
ATOM 22809 C CA . ARG A 1 18 ? -7.297 -6.073 2.090 1.00 0.00 18 ARG A CA 20
ATOM 22810 C C . ARG A 1 18 ? -5.878 -5.984 1.535 1.00 0.00 18 ARG A C 20
ATOM 22811 O O . ARG A 1 18 ? -4.905 -5.965 2.290 1.00 0.00 18 ARG A O 20
ATOM 22832 N N . LYS A 1 19 ? -5.768 -5.931 0.212 1.00 0.00 19 LYS A N 20
ATOM 22833 C CA . LYS A 1 19 ? -4.469 -5.844 -0.444 1.00 0.00 19 LYS A CA 20
ATOM 22834 C C . LYS A 1 19 ? -4.447 -4.705 -1.459 1.00 0.00 19 LYS A C 20
ATOM 22835 O O . LYS A 1 19 ? -5.405 -4.509 -2.206 1.00 0.00 19 LYS A O 20
ATOM 22854 N N . ALA A 1 20 ? -3.348 -3.959 -1.480 1.00 0.00 20 ALA A N 20
ATOM 22855 C CA . ALA A 1 20 ? -3.201 -2.842 -2.406 1.00 0.00 20 ALA A CA 20
ATOM 22856 C C . ALA A 1 20 ? -1.772 -2.747 -2.929 1.00 0.00 20 ALA A C 20
ATOM 22857 O O . ALA A 1 20 ? -0.814 -2.987 -2.193 1.00 0.00 20 ALA A O 20
ATOM 22864 N N . ARG A 1 21 ? -1.635 -2.398 -4.204 1.00 0.00 21 ARG A N 20
ATOM 22865 C CA . ARG A 1 21 ? -0.323 -2.274 -4.826 1.00 0.00 21 ARG A CA 20
ATOM 22866 C C . ARG A 1 21 ? 0.199 -0.844 -4.713 1.00 0.00 21 ARG A C 20
ATOM 22867 O O . ARG A 1 21 ? -0.493 0.110 -5.067 1.00 0.00 21 ARG A O 20
ATOM 22888 N N . VAL A 1 22 ? 1.425 -0.704 -4.217 1.00 0.00 22 VAL A N 20
ATOM 22889 C CA . VAL A 1 22 ? 2.040 0.608 -4.058 1.00 0.00 22 VAL A CA 20
ATOM 22890 C C . VAL A 1 22 ? 2.423 1.202 -5.409 1.00 0.00 22 VAL A C 20
ATOM 22891 O O . VAL A 1 22 ? 2.887 0.493 -6.303 1.00 0.00 22 VAL A O 20
ATOM 22904 N N . LEU A 1 23 ? 2.228 2.509 -5.551 1.00 0.00 23 LEU A N 20
ATOM 22905 C CA . LEU A 1 23 ? 2.554 3.200 -6.793 1.00 0.00 23 LEU A CA 20
ATOM 22906 C C . LEU A 1 23 ? 3.923 3.867 -6.702 1.00 0.00 23 LEU A C 20
ATOM 22907 O O . LEU A 1 23 ? 4.623 4.010 -7.705 1.00 0.00 23 LEU A O 20
ATOM 22923 N N . TYR A 1 24 ? 4.299 4.272 -5.494 1.00 0.00 24 TYR A N 20
ATOM 22924 C CA . TYR A 1 24 ? 5.584 4.924 -5.272 1.00 0.00 24 TYR A CA 20
ATOM 22925 C C . TYR A 1 24 ? 6.147 4.564 -3.900 1.00 0.00 24 TYR A C 20
ATOM 22926 O O . TYR A 1 24 ? 5.400 4.365 -2.942 1.00 0.00 24 TYR A O 20
ATOM 22944 N N . ASP A 1 25 ? 7.470 4.484 -3.814 1.00 0.00 25 ASP A N 20
ATOM 22945 C CA . ASP A 1 25 ? 8.136 4.150 -2.560 1.00 0.00 25 ASP A CA 20
ATOM 22946 C C . ASP A 1 25 ? 7.934 5.254 -1.527 1.00 0.00 25 ASP A C 20
ATOM 22947 O O . ASP A 1 25 ? 8.378 6.387 -1.719 1.00 0.00 25 ASP A O 20
ATOM 22956 N N . TYR A 1 26 ? 7.261 4.917 -0.433 1.00 0.00 26 TYR A N 20
ATOM 22957 C CA . TYR A 1 26 ? 6.997 5.881 0.629 1.00 0.00 26 TYR A CA 20
ATOM 22958 C C . TYR A 1 26 ? 7.985 5.709 1.779 1.00 0.00 26 TYR A C 20
ATOM 22959 O O . TYR A 1 26 ? 8.498 4.614 2.013 1.00 0.00 26 TYR A O 20
ATOM 22977 N N . ASP A 1 27 ? 8.246 6.798 2.493 1.00 0.00 27 ASP A N 20
ATOM 22978 C CA . ASP A 1 27 ? 9.171 6.769 3.620 1.00 0.00 27 ASP A CA 20
ATOM 22979 C C . ASP A 1 27 ? 8.488 7.254 4.896 1.00 0.00 27 ASP A C 20
ATOM 22980 O O . ASP A 1 27 ? 8.266 8.451 5.076 1.00 0.00 27 ASP A O 20
ATOM 22989 N N . ALA A 1 28 ? 8.158 6.315 5.777 1.00 0.00 28 ALA A N 20
ATOM 22990 C CA . ALA A 1 28 ? 7.501 6.647 7.036 1.00 0.00 28 ALA A CA 20
ATOM 22991 C C . ALA A 1 28 ? 8.282 7.713 7.798 1.00 0.00 28 ALA A C 20
ATOM 22992 O O . ALA A 1 28 ? 9.502 7.627 7.928 1.00 0.00 28 ALA A O 20
ATOM 22999 N N . ALA A 1 29 ? 7.569 8.717 8.298 1.00 0.00 29 ALA A N 20
ATOM 23000 C CA . ALA A 1 29 ? 8.195 9.798 9.048 1.00 0.00 29 ALA A CA 20
ATOM 23001 C C . ALA A 1 29 ? 8.375 9.418 10.514 1.00 0.00 29 ALA A C 20
ATOM 23002 O O . ALA A 1 29 ? 9.352 9.808 11.151 1.00 0.00 29 ALA A O 20
ATOM 23009 N N . ASN A 1 30 ? 7.424 8.654 11.043 1.00 0.00 30 ASN A N 20
ATOM 23010 C CA . ASN A 1 30 ? 7.478 8.222 12.435 1.00 0.00 30 ASN A CA 20
ATOM 23011 C C . ASN A 1 30 ? 7.150 6.737 12.556 1.00 0.00 30 ASN A C 20
ATOM 23012 O O . ASN A 1 30 ? 6.638 6.125 11.619 1.00 0.00 30 ASN A O 20
ATOM 23023 N N . SER A 1 31 ? 7.448 6.164 13.718 1.00 0.00 31 SER A N 20
ATOM 23024 C CA . SER A 1 31 ? 7.189 4.750 13.962 1.00 0.00 31 SER A CA 20
ATOM 23025 C C . SER A 1 31 ? 5.795 4.362 13.477 1.00 0.00 31 SER A C 20
ATOM 23026 O O . SER A 1 31 ? 5.642 3.487 12.623 1.00 0.00 31 SER A O 20
ATOM 23034 N N . THR A 1 32 ? 4.779 5.019 14.028 1.00 0.00 32 THR A N 20
ATOM 23035 C CA . THR A 1 32 ? 3.398 4.744 13.654 1.00 0.00 32 THR A CA 20
ATOM 23036 C C . THR A 1 32 ? 3.271 4.505 12.154 1.00 0.00 32 THR A C 20
ATOM 23037 O O . THR A 1 32 ? 2.484 3.668 11.714 1.00 0.00 32 THR A O 20
ATOM 23048 N N . GLU A 1 33 ? 4.053 5.245 11.373 1.00 0.00 33 GLU A N 20
ATOM 23049 C CA . GLU A 1 33 ? 4.027 5.112 9.922 1.00 0.00 33 GLU A CA 20
ATOM 23050 C C . GLU A 1 33 ? 4.986 4.020 9.458 1.00 0.00 33 GLU A C 20
ATOM 23051 O O . GLU A 1 33 ? 5.971 3.715 10.133 1.00 0.00 33 GLU A O 20
ATOM 23063 N N . LEU A 1 34 ? 4.693 3.434 8.302 1.00 0.00 34 LEU A N 20
ATOM 23064 C CA . LEU A 1 34 ? 5.528 2.375 7.747 1.00 0.00 34 LEU A CA 20
ATOM 23065 C C . LEU A 1 34 ? 6.040 2.755 6.361 1.00 0.00 34 LEU A C 20
ATOM 23066 O O . LEU A 1 34 ? 5.366 3.462 5.612 1.00 0.00 34 LEU A O 20
ATOM 23082 N N . SER A 1 35 ? 7.236 2.280 6.027 1.00 0.00 35 SER A N 20
ATOM 23083 C CA . SER A 1 35 ? 7.839 2.572 4.732 1.00 0.00 35 SER A CA 20
ATOM 23084 C C . SER A 1 35 ? 7.257 1.670 3.647 1.00 0.00 35 SER A C 20
ATOM 23085 O O . SER A 1 35 ? 6.968 0.497 3.886 1.00 0.00 35 SER A O 20
ATOM 23093 N N . LEU A 1 36 ? 7.089 2.227 2.452 1.00 0.00 36 LEU A N 20
ATOM 23094 C CA . LEU A 1 36 ? 6.542 1.475 1.328 1.00 0.00 36 LEU A CA 20
ATOM 23095 C C . LEU A 1 36 ? 7.467 1.554 0.118 1.00 0.00 36 LEU A C 20
ATOM 23096 O O . LEU A 1 36 ? 8.265 2.484 -0.007 1.00 0.00 36 LEU A O 20
ATOM 23112 N N . LEU A 1 37 ? 7.353 0.575 -0.772 1.00 0.00 37 LEU A N 20
ATOM 23113 C CA . LEU A 1 37 ? 8.178 0.535 -1.975 1.00 0.00 37 LEU A CA 20
ATOM 23114 C C . LEU A 1 37 ? 7.313 0.599 -3.230 1.00 0.00 37 LEU A C 20
ATOM 23115 O O . LEU A 1 37 ? 6.100 0.405 -3.171 1.00 0.00 37 LEU A O 20
ATOM 23131 N N . ALA A 1 38 ? 7.948 0.870 -4.366 1.00 0.00 38 ALA A N 20
ATOM 23132 C CA . ALA A 1 38 ? 7.238 0.955 -5.636 1.00 0.00 38 ALA A CA 20
ATOM 23133 C C . ALA A 1 38 ? 7.035 -0.428 -6.245 1.00 0.00 38 ALA A C 20
ATOM 23134 O O . ALA A 1 38 ? 7.970 -1.226 -6.323 1.00 0.00 38 ALA A O 20
ATOM 23141 N N . ASP A 1 39 ? 5.809 -0.706 -6.676 1.00 0.00 39 ASP A N 20
ATOM 23142 C CA . ASP A 1 39 ? 5.484 -1.994 -7.279 1.00 0.00 39 ASP A CA 20
ATOM 23143 C C . ASP A 1 39 ? 5.472 -3.099 -6.227 1.00 0.00 39 ASP A C 20
ATOM 23144 O O . ASP A 1 39 ? 5.979 -4.196 -6.460 1.00 0.00 39 ASP A O 20
ATOM 23153 N N . GLU A 1 40 ? 4.892 -2.800 -5.069 1.00 0.00 40 GLU A N 20
ATOM 23154 C CA . GLU A 1 40 ? 4.816 -3.769 -3.981 1.00 0.00 40 GLU A CA 20
ATOM 23155 C C . GLU A 1 40 ? 3.428 -3.767 -3.347 1.00 0.00 40 GLU A C 20
ATOM 23156 O O . GLU A 1 40 ? 2.882 -2.712 -3.025 1.00 0.00 40 GLU A O 20
ATOM 23168 N N . VAL A 1 41 ? 2.863 -4.957 -3.171 1.00 0.00 41 VAL A N 20
ATOM 23169 C CA . VAL A 1 41 ? 1.540 -5.094 -2.575 1.00 0.00 41 VAL A CA 20
ATOM 23170 C C . VAL A 1 41 ? 1.632 -5.618 -1.146 1.00 0.00 41 VAL A C 20
ATOM 23171 O O . VAL A 1 41 ? 2.228 -6.666 -0.896 1.00 0.00 41 VAL A O 20
ATOM 23184 N N . ILE A 1 42 ? 1.037 -4.883 -0.213 1.00 0.00 42 ILE A N 20
ATOM 23185 C CA . ILE A 1 42 ? 1.051 -5.274 1.191 1.00 0.00 42 ILE A CA 20
ATOM 23186 C C . ILE A 1 42 ? -0.365 -5.387 1.744 1.00 0.00 42 ILE A C 20
ATOM 23187 O O . ILE A 1 42 ? -1.341 -5.097 1.050 1.00 0.00 42 ILE A O 20
ATOM 23203 N N . THR A 1 43 ? -0.473 -5.809 3.000 1.00 0.00 43 THR A N 20
ATOM 23204 C CA . THR A 1 43 ? -1.769 -5.960 3.648 1.00 0.00 43 THR A CA 20
ATOM 23205 C C . THR A 1 43 ? -2.230 -4.646 4.269 1.00 0.00 43 THR A C 20
ATOM 23206 O O . THR A 1 43 ? -1.567 -4.098 5.149 1.00 0.00 43 THR A O 20
ATOM 23217 N N . VAL A 1 44 ? -3.371 -4.146 3.806 1.00 0.00 44 VAL A N 20
ATOM 23218 C CA . VAL A 1 44 ? -3.921 -2.896 4.317 1.00 0.00 44 VAL A CA 20
ATOM 23219 C C . VAL A 1 44 ? -5.308 -3.110 4.913 1.00 0.00 44 VAL A C 20
ATOM 23220 O O . VAL A 1 44 ? -6.129 -3.840 4.357 1.00 0.00 44 VAL A O 20
ATOM 23233 N N . PHE A 1 45 ? -5.564 -2.468 6.048 1.00 0.00 45 PHE A N 20
ATOM 23234 C CA . PHE A 1 45 ? -6.852 -2.587 6.721 1.00 0.00 45 PHE A CA 20
ATOM 23235 C C . PHE A 1 45 ? -7.177 -1.319 7.504 1.00 0.00 45 PHE A C 20
ATOM 23236 O O . PHE A 1 45 ? -6.284 -0.660 8.038 1.00 0.00 45 PHE A O 20
ATOM 23253 N N . SER A 1 46 ? -8.461 -0.981 7.566 1.00 0.00 46 SER A N 20
ATOM 23254 C CA . SER A 1 46 ? -8.904 0.211 8.279 1.00 0.00 46 SER A CA 20
ATOM 23255 C C . SER A 1 46 ? -8.965 -0.046 9.782 1.00 0.00 46 SER A C 20
ATOM 23256 O O . SER A 1 46 ? -8.998 -1.194 10.227 1.00 0.00 46 SER A O 20
ATOM 23264 N N . VAL A 1 47 ? -8.979 1.031 10.560 1.00 0.00 47 VAL A N 20
ATOM 23265 C CA . VAL A 1 47 ? -9.037 0.924 12.013 1.00 0.00 47 VAL A CA 20
ATOM 23266 C C . VAL A 1 47 ? -9.798 2.097 12.621 1.00 0.00 47 VAL A C 20
ATOM 23267 O O . VAL A 1 47 ? -9.675 3.234 12.164 1.00 0.00 47 VAL A O 20
ATOM 23280 N N . VAL A 1 48 ? -10.584 1.814 13.654 1.00 0.00 48 VAL A N 20
ATOM 23281 C CA . VAL A 1 48 ? -11.365 2.846 14.327 1.00 0.00 48 VAL A CA 20
ATOM 23282 C C . VAL A 1 48 ? -10.503 4.060 14.656 1.00 0.00 48 VAL A C 20
ATOM 23283 O O . VAL A 1 48 ? -9.477 3.943 15.325 1.00 0.00 48 VAL A O 20
ATOM 23296 N N . GLY A 1 49 ? -10.928 5.227 14.180 1.00 0.00 49 GLY A N 20
ATOM 23297 C CA . GLY A 1 49 ? -10.184 6.446 14.434 1.00 0.00 49 GLY A CA 20
ATOM 23298 C C . GLY A 1 49 ? -9.090 6.682 13.411 1.00 0.00 49 GLY A C 20
ATOM 23299 O O . GLY A 1 49 ? -8.206 7.512 13.619 1.00 0.00 49 GLY A O 20
ATOM 23303 N N . MET A 1 50 ? -9.149 5.948 12.305 1.00 0.00 50 MET A N 20
ATOM 23304 C CA . MET A 1 50 ? -8.154 6.081 11.246 1.00 0.00 50 MET A CA 20
ATOM 23305 C C . MET A 1 50 ? -8.663 6.993 10.134 1.00 0.00 50 MET A C 20
ATOM 23306 O O . MET A 1 50 ? -9.840 6.951 9.775 1.00 0.00 50 MET A O 20
ATOM 23320 N N . ASP A 1 51 ? -7.770 7.814 9.594 1.00 0.00 51 ASP A N 20
ATOM 23321 C CA . ASP A 1 51 ? -8.129 8.735 8.522 1.00 0.00 51 ASP A CA 20
ATOM 23322 C C . ASP A 1 51 ? -8.365 7.983 7.216 1.00 0.00 51 ASP A C 20
ATOM 23323 O O . ASP A 1 51 ? -7.757 6.943 6.968 1.00 0.00 51 ASP A O 20
ATOM 23332 N N . SER A 1 52 ? -9.254 8.517 6.384 1.00 0.00 52 SER A N 20
ATOM 23333 C CA . SER A 1 52 ? -9.575 7.894 5.105 1.00 0.00 52 SER A CA 20
ATOM 23334 C C . SER A 1 52 ? -8.376 7.940 4.163 1.00 0.00 52 SER A C 20
ATOM 23335 O O . SER A 1 52 ? -8.347 7.250 3.143 1.00 0.00 52 SER A O 20
ATOM 23343 N N . ASP A 1 53 ? -7.388 8.756 4.512 1.00 0.00 53 ASP A N 20
ATOM 23344 C CA . ASP A 1 53 ? -6.185 8.892 3.699 1.00 0.00 53 ASP A CA 20
ATOM 23345 C C . ASP A 1 53 ? -5.029 8.099 4.301 1.00 0.00 53 ASP A C 20
ATOM 23346 O O . ASP A 1 53 ? -3.868 8.313 3.953 1.00 0.00 53 ASP A O 20
ATOM 23355 N N . TRP A 1 54 ? -5.356 7.183 5.206 1.00 0.00 54 TRP A N 20
ATOM 23356 C CA . TRP A 1 54 ? -4.345 6.358 5.858 1.00 0.00 54 TRP A CA 20
ATOM 23357 C C . TRP A 1 54 ? -4.931 5.019 6.291 1.00 0.00 54 TRP A C 20
ATOM 23358 O O . TRP A 1 54 ? -5.960 4.969 6.965 1.00 0.00 54 TRP A O 20
ATOM 23379 N N . LEU A 1 55 ? -4.270 3.935 5.899 1.00 0.00 55 LEU A N 20
ATOM 23380 C CA . LEU A 1 55 ? -4.726 2.594 6.247 1.00 0.00 55 LEU A CA 20
ATOM 23381 C C . LEU A 1 55 ? -3.706 1.884 7.130 1.00 0.00 55 LEU A C 20
ATOM 23382 O O . LEU A 1 55 ? -2.620 2.405 7.383 1.00 0.00 55 LEU A O 20
ATOM 23398 N N . MET A 1 56 ? -4.061 0.691 7.595 1.00 0.00 56 MET A N 20
ATOM 23399 C CA . MET A 1 56 ? -3.174 -0.093 8.447 1.00 0.00 56 MET A CA 20
ATOM 23400 C C . MET A 1 56 ? -2.351 -1.074 7.619 1.00 0.00 56 MET A C 20
ATOM 23401 O O . MET A 1 56 ? -2.844 -2.124 7.212 1.00 0.00 56 MET A O 20
ATOM 23415 N N . GLY A 1 57 ? -1.092 -0.723 7.373 1.00 0.00 57 GLY A N 20
ATOM 23416 C CA . GLY A 1 57 ? -0.221 -1.583 6.594 1.00 0.00 57 GLY A CA 20
ATOM 23417 C C . GLY A 1 57 ? 0.608 -2.509 7.463 1.00 0.00 57 GLY A C 20
ATOM 23418 O O . GLY A 1 57 ? 0.954 -2.164 8.592 1.00 0.00 57 GLY A O 20
ATOM 23422 N N . GLU A 1 58 ? 0.925 -3.687 6.935 1.00 0.00 58 GLU A N 20
ATOM 23423 C CA . GLU A 1 58 ? 1.716 -4.665 7.673 1.00 0.00 58 GLU A CA 20
ATOM 23424 C C . GLU A 1 58 ? 2.772 -5.301 6.773 1.00 0.00 58 GLU A C 20
ATOM 23425 O O . GLU A 1 58 ? 2.450 -6.075 5.871 1.00 0.00 58 GLU A O 20
ATOM 23437 N N . ARG A 1 59 ? 4.033 -4.967 7.024 1.00 0.00 59 ARG A N 20
ATOM 23438 C CA . ARG A 1 59 ? 5.137 -5.502 6.236 1.00 0.00 59 ARG A CA 20
ATOM 23439 C C . ARG A 1 59 ? 6.026 -6.403 7.088 1.00 0.00 59 ARG A C 20
ATOM 23440 O O . ARG A 1 59 ? 6.611 -5.961 8.076 1.00 0.00 59 ARG A O 20
ATOM 23461 N N . GLY A 1 60 ? 6.122 -7.671 6.698 1.00 0.00 60 GLY A N 20
ATOM 23462 C CA . GLY A 1 60 ? 6.941 -8.614 7.437 1.00 0.00 60 GLY A CA 20
ATOM 23463 C C . GLY A 1 60 ? 6.586 -8.660 8.910 1.00 0.00 60 GLY A C 20
ATOM 23464 O O . GLY A 1 60 ? 5.549 -9.203 9.289 1.00 0.00 60 GLY A O 20
ATOM 23468 N N . ASN A 1 61 ? 7.450 -8.090 9.744 1.00 0.00 61 ASN A N 20
ATOM 23469 C CA . ASN A 1 61 ? 7.223 -8.070 11.184 1.00 0.00 61 ASN A CA 20
ATOM 23470 C C . ASN A 1 61 ? 7.080 -6.639 11.693 1.00 0.00 61 ASN A C 20
ATOM 23471 O O . ASN A 1 61 ? 7.634 -6.281 12.732 1.00 0.00 61 ASN A O 20
ATOM 23482 N N . GLN A 1 62 ? 6.332 -5.826 10.953 1.00 0.00 62 GLN A N 20
ATOM 23483 C CA . GLN A 1 62 ? 6.116 -4.434 11.329 1.00 0.00 62 GLN A CA 20
ATOM 23484 C C . GLN A 1 62 ? 4.687 -4.001 11.016 1.00 0.00 62 GLN A C 20
ATOM 23485 O O . GLN A 1 62 ? 3.966 -4.683 10.289 1.00 0.00 62 GLN A O 20
ATOM 23499 N N . LYS A 1 63 ? 4.285 -2.863 11.571 1.00 0.00 63 LYS A N 20
ATOM 23500 C CA . LYS A 1 63 ? 2.942 -2.337 11.351 1.00 0.00 63 LYS A CA 20
ATOM 23501 C C . LYS A 1 63 ? 2.923 -0.818 11.492 1.00 0.00 63 LYS A C 20
ATOM 23502 O O . LYS A 1 63 ? 3.660 -0.250 12.297 1.00 0.00 63 LYS A O 20
ATOM 23521 N N . GLY A 1 64 ? 2.074 -0.166 10.704 1.00 0.00 64 GLY A N 20
ATOM 23522 C CA . GLY A 1 64 ? 1.974 1.281 10.758 1.00 0.00 64 GLY A CA 20
ATOM 23523 C C . GLY A 1 64 ? 0.933 1.826 9.800 1.00 0.00 64 GLY A C 20
ATOM 23524 O O . GLY A 1 64 ? 0.207 1.065 9.160 1.00 0.00 64 GLY A O 20
ATOM 23528 N N . LYS A 1 65 ? 0.857 3.149 9.702 1.00 0.00 65 LYS A N 20
ATOM 23529 C CA . LYS A 1 65 ? -0.103 3.797 8.817 1.00 0.00 65 LYS A CA 20
ATOM 23530 C C . LYS A 1 65 ? 0.473 3.957 7.413 1.00 0.00 65 LYS A C 20
ATOM 23531 O O . LYS A 1 65 ? 1.652 4.269 7.247 1.00 0.00 65 LYS A O 20
ATOM 23550 N N . VAL A 1 66 ? -0.367 3.741 6.406 1.00 0.00 66 VAL A N 20
ATOM 23551 C CA . VAL A 1 66 ? 0.058 3.864 5.016 1.00 0.00 66 VAL A CA 20
ATOM 23552 C C . VAL A 1 66 ? -0.875 4.782 4.235 1.00 0.00 66 VAL A C 20
ATOM 23553 O O . VAL A 1 66 ? -2.099 4.677 4.314 1.00 0.00 66 VAL A O 20
ATOM 23566 N N . PRO A 1 67 ? -0.285 5.705 3.461 1.00 0.00 67 PRO A N 20
ATOM 23567 C CA . PRO A 1 67 ? -1.045 6.660 2.649 1.00 0.00 67 PRO A CA 20
ATOM 23568 C C . PRO A 1 67 ? -1.754 5.989 1.477 1.00 0.00 67 PRO A C 20
ATOM 23569 O O . PRO A 1 67 ? -1.115 5.385 0.615 1.00 0.00 67 PRO A O 20
ATOM 23580 N N . ILE A 1 68 ? -3.078 6.098 1.453 1.00 0.00 68 ILE A N 20
ATOM 23581 C CA . ILE A 1 68 ? -3.874 5.503 0.386 1.00 0.00 68 ILE A CA 20
ATOM 23582 C C . ILE A 1 68 ? -3.499 6.089 -0.971 1.00 0.00 68 ILE A C 20
ATOM 23583 O O . ILE A 1 68 ? -3.543 5.401 -1.992 1.00 0.00 68 ILE A O 20
ATOM 23599 N N . THR A 1 69 ? -3.130 7.366 -0.977 1.00 0.00 69 THR A N 20
ATOM 23600 C CA . THR A 1 69 ? -2.747 8.046 -2.208 1.00 0.00 69 THR A CA 20
ATOM 23601 C C . THR A 1 69 ? -1.580 7.338 -2.887 1.00 0.00 69 THR A C 20
ATOM 23602 O O . THR A 1 69 ? -1.355 7.502 -4.086 1.00 0.00 69 THR A O 20
ATOM 23613 N N . TYR A 1 70 ? -0.842 6.550 -2.114 1.00 0.00 70 TYR A N 20
ATOM 23614 C CA . TYR A 1 70 ? 0.304 5.817 -2.641 1.00 0.00 70 TYR A CA 20
ATOM 23615 C C . TYR A 1 70 ? -0.062 4.363 -2.922 1.00 0.00 70 TYR A C 20
ATOM 23616 O O . TYR A 1 70 ? 0.685 3.639 -3.581 1.00 0.00 70 TYR A O 20
ATOM 23634 N N . LEU A 1 71 ? -1.218 3.943 -2.419 1.00 0.00 71 LEU A N 20
ATOM 23635 C CA . LEU A 1 71 ? -1.686 2.575 -2.616 1.00 0.00 71 LEU A CA 20
ATOM 23636 C C . LEU A 1 71 ? -2.840 2.533 -3.612 1.00 0.00 71 LEU A C 20
ATOM 23637 O O . LEU A 1 71 ? -3.649 3.458 -3.678 1.00 0.00 71 LEU A O 20
ATOM 23653 N N . GLU A 1 72 ? -2.911 1.452 -4.383 1.00 0.00 72 GLU A N 20
ATOM 23654 C CA . GLU A 1 72 ? -3.968 1.290 -5.374 1.00 0.00 72 GLU A CA 20
ATOM 23655 C C . GLU A 1 72 ? -4.698 -0.036 -5.179 1.00 0.00 72 GLU A C 20
ATOM 23656 O O . GLU A 1 72 ? -4.399 -1.027 -5.846 1.00 0.00 72 GLU A O 20
ATOM 23668 N N . LEU A 1 73 ? -5.656 -0.047 -4.259 1.00 0.00 73 LEU A N 20
ATOM 23669 C CA . LEU A 1 73 ? -6.430 -1.250 -3.974 1.00 0.00 73 LEU A CA 20
ATOM 23670 C C . LEU A 1 73 ? -6.770 -1.996 -5.260 1.00 0.00 73 LEU A C 20
ATOM 23671 O O . LEU A 1 73 ? -7.611 -1.553 -6.044 1.00 0.00 73 LEU A O 20
ATOM 23687 N N . LEU A 1 74 ? -6.114 -3.132 -5.470 1.00 0.00 74 LEU A N 20
ATOM 23688 C CA . LEU A 1 74 ? -6.348 -3.942 -6.661 1.00 0.00 74 LEU A CA 20
ATOM 23689 C C . LEU A 1 74 ? -7.728 -4.591 -6.615 1.00 0.00 74 LEU A C 20
ATOM 23690 O O . LEU A 1 74 ? -8.311 -4.757 -5.544 1.00 0.00 74 LEU A O 20
ATOM 23706 N N . ASN A 1 75 ? -8.243 -4.957 -7.784 1.00 0.00 75 ASN A N 20
ATOM 23707 C CA . ASN A 1 75 ? -9.554 -5.590 -7.877 1.00 0.00 75 ASN A CA 20
ATOM 23708 C C . ASN A 1 75 ? -10.582 -4.838 -7.038 1.00 0.00 75 ASN A C 20
ATOM 23709 O O . ASN A 1 75 ? -11.477 -5.441 -6.446 1.00 0.00 75 ASN A O 20
ATOM 23720 N N . SER A 1 76 ? -10.448 -3.516 -6.992 1.00 0.00 76 SER A N 20
ATOM 23721 C CA . SER A 1 76 ? -11.363 -2.681 -6.223 1.00 0.00 76 SER A CA 20
ATOM 23722 C C . SER A 1 76 ? -12.689 -2.510 -6.957 1.00 0.00 76 SER A C 20
ATOM 23723 O O . SER A 1 76 ? -13.750 -2.839 -6.430 1.00 0.00 76 SER A O 20
ATOM 23731 N N . GLY A 1 77 ? -12.619 -1.991 -8.180 1.00 0.00 77 GLY A N 20
ATOM 23732 C CA . GLY A 1 77 ? -13.820 -1.785 -8.968 1.00 0.00 77 GLY A CA 20
ATOM 23733 C C . GLY A 1 77 ? -14.776 -2.959 -8.886 1.00 0.00 77 GLY A C 20
ATOM 23734 O O . GLY A 1 77 ? -14.365 -4.116 -8.800 1.00 0.00 77 GLY A O 20
ATOM 23738 N N . PRO A 1 78 ? -16.085 -2.665 -8.912 1.00 0.00 78 PRO A N 20
ATOM 23739 C CA . PRO A 1 78 ? -17.128 -3.691 -8.840 1.00 0.00 78 PRO A CA 20
ATOM 23740 C C . PRO A 1 78 ? -17.194 -4.540 -10.106 1.00 0.00 78 PRO A C 20
ATOM 23741 O O . PRO A 1 78 ? -16.688 -4.146 -11.156 1.00 0.00 78 PRO A O 20
ATOM 23752 N N . SER A 1 79 ? -17.822 -5.707 -9.998 1.00 0.00 79 SER A N 20
ATOM 23753 C CA . SER A 1 79 ? -17.951 -6.613 -11.133 1.00 0.00 79 SER A CA 20
ATOM 23754 C C . SER A 1 79 ? -19.151 -6.235 -11.996 1.00 0.00 79 SER A C 20
ATOM 23755 O O . SER A 1 79 ? -20.238 -5.966 -11.485 1.00 0.00 79 SER A O 20
ATOM 23763 N N . SER A 1 80 ? -18.945 -6.215 -13.309 1.00 0.00 80 SER A N 20
ATOM 23764 C CA . SER A 1 80 ? -20.008 -5.866 -14.245 1.00 0.00 80 SER A CA 20
ATOM 23765 C C . SER A 1 80 ? -20.732 -7.116 -14.735 1.00 0.00 80 SER A C 20
ATOM 23766 O O . SER A 1 80 ? -20.115 -8.156 -14.963 1.00 0.00 80 SER A O 20
ATOM 23774 N N . GLY A 1 81 ? -22.047 -7.006 -14.896 1.00 0.00 81 GLY A N 20
ATOM 23775 C CA . GLY A 1 81 ? -22.835 -8.134 -15.358 1.00 0.00 81 GLY A CA 20
ATOM 23776 C C . GLY A 1 81 ? -24.208 -8.184 -14.716 1.00 0.00 81 GLY A C 20
ATOM 23777 O O . GLY A 1 81 ? -24.983 -7.233 -14.818 1.00 0.00 81 GLY A O 20
#

Secondary structure (DSSP, 8-state):
-----------------EEEEESS----SSTTB----TT-EEEEE--TT--TTEEEEEETTEEEEEEGGGEEE--------